Protein 7Q3E (pdb70)

Radius of gyration: 43.17 Å; Cα contacts (8 Å, |Δi|>4): 3413; chains: 4; bounding box: 72×128×120 Å

GO terms:
  GO:0035091 phosphatidylinositol binding (F, IDA)
  GO:0097541 axonemal basal plate (C, IDA)
  GO:0048568 embryonic organ development (P, IGI)
  GO:0001822 kidney development (P, IMP)
  GO:0002093 auditory receptor cell morphogenesis (P, IMP)
  GO:0042733 embryonic digit morphogenesis (P, IMP)
  GO:0043010 camera-type eye development (P, IMP)
  GO:0043587 tongue morphogenesis (P, IMP)
  GO:0044782 cilium organization (P, IMP)
  GO:0045184 establishment of protein localization (P, IMP)
  GO:0010762 regulation of fibroblast migration (P, IMP)
  GO:2000114 regulation of establishment of cell polarity (P, IMP)
  GO:1900027 regulation of ruffle assembly (P, IMP)
  GO:0051893 regulation of focal adhesion assembly (P, IMP)
  GO:0055123 digestive system development (P, IMP)
  GO:0060021 roof of mouth development (P, IMP)
  GO:0060271 cilium assembly (P, IMP)
  GO:0060541 respiratory system development (P, IMP)
  GO:0090521 podocyte cell migration (P, IMP)
  GO:0007224 smoothened signaling pathway (P, IMP)

Nearest PDB structures (foldseek):
  7q3e-assembly1_B  TM=1.002E+00  e=2.817E-100  Mus musculus
  7q3d-assembly1_B  TM=9.525E-01  e=1.010E-63  Homo sapiens
  8u62-assembly1_A  TM=1.882E-01  e=1.175E-03  Pseudomonas syringae pv. tomato str. DC3000
  9euy-assembly1_B  TM=1.742E-01  e=2.517E-03  Pseudomonas aeruginosa
  8upk-assembly1_A  TM=1.460E-01  e=3.489E-03  Stigmatella aurantiaca

B-factor: mean 104.73, std 46.77, range [31.09, 475.17]

InterPro domains:
  IPR015943 WD40/YVTN repeat-like-containing domain superfamily [G3DSA:2.130.10.10] (225-382)
  IPR024511 WD repeat-containing and planar cell polarity effector protein Fritz [PF11768] (48-591)
  IPR024511 WD repeat-containing and planar cell polarity effector protein Fritz [PTHR13667] (1-722)
  IPR036322 WD40-repeat-containing domain superfamily [SSF50978] (294-412)

Secondary structure (DSSP, 8-state):
-EEEEEEEE----GGG---TT-TTEEE-B----TTHHHHHHHHHHTT---BPPEETTEEHHHHHHHHHHHHHHS-EEEEEEEETTEEEEEEGGG-EEEEEEETTEEEEEEEE-GGGGTS--S--S-EE--SSEEEE--SSSSEEEEEEE---TTSEEEEEEE---SPPSS---EEEESSTTS-EEEE----TTT--EEEEEEETTEEEEEEEE--SS-EEEEEE-SSSTTEEEEEEEEE-TTS-EEEEEEEEEEETTEEEEEEEEEEE-SS-EEEEEE-TTS-EEEEEETTSEEEEEETTSS-EEEEE-SS---EEEE-TTSSEEEEE-TTSEEEEEETT--EEEEEE--SS---BSSEEHHHHH---S-EEEEEE------EEEEEETT--EEEEEEP--TTTTT---HHHHHHHHHHTT-HHHHHHHHHHS-TTT-HHHHHHHHHHHHHHHHTSPP-HHHHHHHHHHHHHHHS-S-GGGGGTHHHHHHHHHHHHHHHHHHHHTTT--HHHHHHHHHH--TTGGGHHHHTGGGTS--SSTTHHHHHHHH-/-GGGGB-TTS-EEEEEE--GGGTTS--EEEEEE----TT---TTTTEEEEE--SHHHHHHHTTTHHHHHHHHHHHHHHSS-EEEEEEEETTEEEEEEEEEETTEEEEEEEETTT--HHHHHHHHHHHHHHHHHHHSSHHHHHTTSTTHHHHHHHHHHHHHHHHSTT---HHHHHHHHHHHHTTSSSEEB----HHHHHHHHHHHHHHHHT--GGG-HHHHT---S-EEEEEEEEETTEEEEE-S-HHHHHHHHHHHHHTTHHHHHTTS-EEEEEEEEEE--S-----EEEEEEEETTEEEEEEEESSTTSPP--S-----HHHHHHHHHHHHTTGGGHHHHHHHHHS-SSS----THHHH--HHHHHHT--SSSSS--EEEEEEEETTTTEEE---THHHHS---HHHHHHHHHHHHHHHHHHHHHHHHHHHHHHHHHHT--TT-S-SEEEEEEEEE----EEEEEEEEE-SSS-EEEEEEEETTS---HHHHHHHHHTT---/-EEEEEEEETTT--EEEEEEEETTEEE-----HHHHHHHHHHHHHHHTSS-EEEEEEESS-EEEEEEETTTEEEEEEE--TT--HHHHHHHHHHHHHHHHHHH-HHHHSS-S-HHHHHHHGGGGHHHHHHHHS--S--HHHH-SEEE---S-SSHHHHHHHHHHHHHT-S-EEEEETTEEEEE-HHHHTS-HHHHTHHHHHHHHSPP-SEEEEEEE-SSS-TTSEEEEEEEEEETTEEEEEEESS-S-GGGS-HHHHHHHHGGGHHHHHHHHHHTT-SS-TT----TTEEEEEEEETTTTEEEEES-S-TTSSSPHHHHHHHHHHHHHHHTTTT---EEEEEEEEETTTT--EEEEEEETTEEEEEEE-TTS-GGGHHHHHHHHHHHHTTT-/--TTGGGSHHHHHHHTTTEETTEE----TT--PPPPTT---EEEEEEEEEE--TTS-HHHHHHHHHTPPPP-S-PPP-SEEEEEEEEEEE-TTT-SEEEEEEEEEE--HHHHHH-TTHHHHTTSS--EEEEEEETT-HHHHHTHHHHHHHTSTT-SS-EEEEEEE-TT-GGG--S-HHHHHHHHHHH----EEE------TTHHHHHHHHHHHHHHHHHHHHHHH-

Foldseek 3Di:
DFFEWAWEWEAADPQQCFCLVALRYDYEHAVVCPNNVVSVVVCVVVPHHHHDDQDDVAGAVVLRVVVLVQLVVFWWADKDQLALFKIKTATQLGKIKIWGGDVFHTDGIDIQNPCNVQDPNAAFLHKDDDPFKIWTDHQQFQKIWIWGDPVRSPRIDTDMDGAQEAHRPRFNKYKDDLDHQQWIKIAGFDPSHQFGIFTWHHDPVGIDTLETHHDPAGFLDWDADPVHRQKIWTWGWDADPVRFIKTKIWIWGQDVNYTDTDDIDIDGDNATWQHWDAALVRQKIWTAHQQQKIKMDGNVDRDMAIDHDPASQNYKEAQNLRQKIWGAHQQQKIFIAGNLRDGHWYYRDDPDDDTHSIGHSCVRGVDPFTWDDWYQSDVVRQWIWTATRSDGTGIMGIDADVVVVRDDHLLVVLVVCLVVPVQVVLLSSLLVDDCVPCVVSNLSSLCSNLVSLLVDDDDPVSLVSLVSSLCSLLPPPDPCCVVCCVVRVPSSLVSLLSSLVSVVVVVPQPVNCVSCVSSLDLCSCVSQCVSCVVVVPNVCHCVSNVSSVVD/DQVVQQDPLQWGWDFFFCPPPCQVAAWKKFKFALDDDPVDPDPPNGTLAMDDPGPNHPVVVVVCVVVSCCQVVVCVVPVDGDFKDWDADPNFIKIKGWDDDPRMIIIIIGTCVQDPPLLVSLVVVLVLLLCCFFQNHNCRQRNVPVNRVVVRVLVVLVSCCSRPNLPCVQSVLCSLQCSFQLSDLFFAAADDDVVVQVVVAVLQCCLQVVPPVVPDCVVVVFFAFWHWQWKWKDALRHTYYTPHASQVVSSVVSNCVSVVVNPVLNPGFIQKIWTKGWTQGPDPVRTKMWIWIDGNRMIMIIIIHGDDSGHHDDRRHHDDVSSVVSVVVSVVVCPVVVVVVVVSLVDPSAADAAAPVVVQVVVVVNVLRALADDPDRFFHWKWKWQNNRRYIYTRHCVLVVHPCQLFRVVLSSVQSVVVSVVVVLVVQLVVVVVVVVVVVCDPPDPRNDFKDKDWDDDHSAIKIWMKGWDPPPRTIIIITIGGPVGDDDPVSSCCSRCPPDDD/DKKKKWKDWLVVLHTLDMWMADPQHTDDDDDDPVVSSCVNVVQVVCVVDVHGDAWDDDPQKIKGWDDDANTMIMMMIDRDPLDDSLQVVLLVLLLVLLVLFQPFPVCRPPDDDSVVSSVRVVVSRLLNSNSSGADPDCCSRQLFQEAAEAPDPPLVAVLQCVVCVVFVHQWKFKAQQLHTHYIGPVNQVAGSSQNSVVSSVVNSDDDDQKDKHFTQRPPDGSPDGWIWIWGCPDVRMIMIDGGHPDDDPVVCDPVVVCVRPVVVVVSVVVCNVRNQPRDDPPQDADQFFQWKWKDQQVSRHIYTHRPSHCPDDDHRSVQVVVVSSVVSVCCVPQHVVHRAKDKDADDDPQDKIKIKGDDPRMIMITIGHSPDDPVCRVVNNVVSVVSCVVRD/DDPPPLVDPVNVVVVVQQDDPLAGDFADPPGDGDDDPVDDAAEDEAQEEEDFDQPLCSVLLVCLLQLHFGDDDRDFAQAWDWGWHWDWDQDPVPRGIHIYIYIYIYGTPVNCVVDVVRLVVSVVPHQEYEQEDEQLDVVRVVCRVVCVCPSCPPDPLHYYAYEYEPVVVVVRGPDDVVVVVVVCVVVVHPYYYDYSDRPDRCVSVVRNVNVNVSVCVVVVVSVVVD

Solvent-accessible surface area: 66664 Å² total; per-residue (Å²): 25,11,14,0,0,0,0,3,2,4,2,26,77,93,80,8,110,19,60,16,72,33,6,0,0,11,16,8,48,57,215,155,136,61,29,45,105,15,6,53,87,0,0,98,28,8,94,38,36,19,54,4,144,49,156,197,119,72,91,22,40,61,27,1,82,60,1,9,90,21,9,90,91,18,81,22,36,24,12,79,10,104,27,48,111,55,1,30,0,6,1,11,78,3,14,11,0,30,0,35,10,64,39,23,14,2,88,71,11,57,15,2,112,28,5,56,73,102,20,71,94,48,84,15,38,24,3,14,13,18,84,30,3,1,0,6,0,0,39,60,28,32,50,2,4,14,2,41,42,129,120,94,2,117,73,33,99,72,39,111,45,84,4,29,21,20,82,57,178,96,14,74,5,58,15,18,44,28,58,38,82,94,12,0,0,1,18,2,55,100,143,115,81,137,1,0,0,0,0,0,6,46,65,191,74,6,9,98,21,71,12,51,19,149,5,107,88,36,11,43,39,10,48,26,2,112,173,98,48,135,18,1,20,1,6,1,23,4,76,22,140,105,162,99,34,33,0,2,23,2,51,6,52,20,40,211,80,98,0,80,50,82,47,67,49,117,13,101,12,154,19,121,1,37,8,17,12,61,8,56,84,41,48,21,15,2,5,0,0,84,52,20,4,2,6,2,32,8,72,97,42,73,48,56,53,132,16,101,7,109,5,77,0,32,29,23,9,20,10,47,48,4,0,1,4,0,2,0,0,64,78,0,37,0,2,0,4,0,9,15,5,23,86,7,50,1,8,13,3,31,36,40,54,51,60,101,101,29,9,28,0,91,152,58,0,77,13,112,28,51,4,69,36,19,52,12,2,42,108,89,14,38,13,0,0,1,21,2,59,94,5,18,2,0,0,0,22,6,19,20,0,0,21,17,71,3,85,13,19,26,22,15,9,0,7,6,4,1,5,57,64,47,10,114,52,0,4,30,0,2,129,12,5,36,17,51,106,53,8,90,62,0,30,21,0,1,4,19,0,0,3,14,3,19,30,55,165,15,48,102,96,76,17,54,13,1,85,38,0,6,23,17,2,65,78,54,104,93,99,101,6,111,89,23,44,149,106,7,83,100,26,0,17,40,22,1,15,12,2,0,15,33,2,2,64,72,75,80,34,110,70,0,48,107,27,0,77,88,23,34,17,88,11,0,7,16,14,16,36,21,13,4,97,87,86,59,87,81,80,4,20,102,35,0,146,138,71,2,128,128,98,164,16,106,134,35,43,99,213,76,4,39,0,84,41,76,85,93,104,75,158,48,0,59,98,36,8,1,1,0,2,2,0,22,31,120,118,98,90,148,37,102,149,140,74,21,29,20,59,16,40,30,8,128,17,140,6,1,91,69,0,23,41,0,45,25,0,1,36,51,0,1,62,20,1,48,96,53,36,66,28,56,0,10,3,2,10,0,58,1,104,72,65,67,0,22,0,0,1,15,54,54,97,78,38,0,1,1,0,0,0,0,24,125,63,0,45,36,44,22,0,45,21,20,0,83,26,0,1,50,2,0,53,0,7,27,14,79,5,38,50,0,4,60,84,112,126,9,32,102,80,2,47,104,7,0,22,28,6,0,18,68,13,7,72,65,31,136,111,120,52,62,118,27,52,24,16,5,36,14,0,14,56,27,6,54,1,8,57,9,3,10,8,53,53,118,8,17,30,65,6,27,54,18,5,6,47,2,6,0,6,73,6,106,116,11,5,25,48,165,103,123,78,51,27,56,10,17,9,57,0,0,1,2,3,4,30,15,6,0,0,0,2,3,0,28,75,67,1,4,39,10,1,2,9,3,0,44,9,40,14,3,13,69,48,2,47,130,71,126,6,26,32,0,0,1,5,17,44,2,80,18,163,57,181,90,65,76,11,1,0,1,0,2,3,33,101,16,10,4,1,0,0,0,2,6,0,5,11,10,1,27,104,20,115,46,97,42,33,17,23,51,59,4,1,57,47,2,85,48,12,2,103,125,10,76,60,6,40,82,103,4,66,108,25,0,84,56,22,14,2,0,24,26,8,0,0,16,132,76,57,118,168,140,86,66,111,85,33,10,39,2,4,16,23,85,116,20,0,0,1,2,4,0,0,0,0,26,58,16,2,0,5,6,7,0,7,76,14,11,96,88,6,123,34,28,74,6,3,48,65,2,14,106,22,0,0,88,19,0,5,38,0,10,36,49,0,46,85,1,61,129,62,89,130,125,119,65,126,82,100,107,130,78,2,16,20,20,25,1,16,6,5,0,4,2,22,72,11,83,120,37,28,3,28,0,10,1,12,1,6,67,54,140,11,36,6,0,3,0,1,0,8,27,32,68,10,29,22,2,10,0,10,3,0,8,34,0,5,9,8,3,8,17,74,68,5,32,0,2,0,0,2,7,101,62,31,59,29,2,7,7,14,4,2,57,53,9,56,76,42,166,121,91,19,83,150,85,20,14,35,35,0,7,35,6,2,56,88,0,52,126,50,63,0,53,1,43,9,2,67,6,104,79,12,8,3,6,0,45,54,21,117,95,5,0,0,0,0,0,12,5,31,41,58,31,22,23,52,48,29,6,59,26,25,0,77,5,0,14,8,0,0,6,0,9,3,0,42,111,37,0,21,73,40,210,68,39,84,103,0,69,121,28,1,72,13,0,26,21,4,0,9,24,9,11,17,104,26,91,8,0,0,10,7,5,43,6,4,0,8,4,16,38,57,90,74,69,40,6,63,131,26,1,39,19,0,9,149,51,7,70,21,58,56,0,1,3,1,7,58,0,12,3,8,12,2,4,115,1,3,52,158,19,25,65,65,2,4,0,1,2,1,2,4,4,36,30,25,73,90,22,6,7,8,4,6,4,0,23,21,30,75,81,28,28,77,61,68,46,12,3,0,1,4,17,8,12,98,45,0,16,0,3,0,12,3,25,100,175,23,46,26,28,109,16,54,71,107,22,1,57,156,69,5,70,99,11,54,120,34,1,117,47,0,38,77,8,4,68,48,0,8,46,145,69,30,108,47,49,95,12,0,0,0,0,0,0,2,8,56,105,71,74,38,1,1,2,4,1,40,51,13,119,107,103,126,2,34,41,114,48,1,43,57,0,0,38,4,0,14,7,17,0,4,72,54,2,54,150,134,90,24,51,4,2,23,2,8,1,4,118,54,104,6,49,6,0,2,0,0,21,56,47,98,44,3,0,0,0,0,0,9,24,99,7,8,19,25,3,2,64,33,10,0,26,85,10,3,104,39,0,52,111,65,29,12,45,106,93,6,8,98,72,131,84,0,90,111,34,1,46,16,0,8,96,197,79,130,40,75,70,19,1,23,24,23,139,16,111,58,55,145,103,34,140,22,94,82,17,49,9,53,0,2,1,6,3,76,55,26,5,22,18,53,14,2,9,9,26,6,7,32,47,138,5,60,144,34,76,54,18,23,14,0,3,23,9,7,16,3,5,0,1,0,39,5,124,79,66,111,54,12,4,8,0,33,0,29,1,17,7,0,3,30,44,5,24,147,67,12,122,70,1,69,81,23,1,97,68,64,25,42,0,4,2,3,6,1,4,4,37,55,73,57,6,9,94,68,3,46,35,32,7,57,158,27,4,26,149,48,126,86,30,13,69,3,2,8,0,2,91,43,68,84,145,167,102,40,64,1,51,64,193,45,9,49,56,24,96,135,75,91,139,26,38,45,35,114,6,113,25,81,91,215,87,12,89,35,17,16,69,101,1,1,125,13,0,16,15,9,0,51,52,5,16,81,70,72,113,98,120

Structure (mmCIF, N/CA/C/O backbone):
data_7Q3E
#
_entry.id   7Q3E
#
loop_
_entity.id
_entity.type
_entity.pdbx_description
1 polymer 'WD repeat-containing and planar cell polarity effector protein fritz homolog'
2 polymer 'Protein inturned'
3 polymer 'Protein fuzzy homolog'
4 polymer 'Ciliogenesis and planar polarity effector 2'
5 non-polymer "GUANOSINE-5'-TRIPHOSPHATE"
#
loop_
_atom_site.group_PDB
_atom_site.id
_atom_site.type_symbol
_atom_site.label_atom_id
_atom_site.label_alt_id
_atom_site.label_comp_id
_atom_site.label_asym_id
_atom_site.label_entity_id
_atom_site.label_seq_id
_atom_site.pdbx_PDB_ins_code
_atom_site.Cartn_x
_atom_site.Cartn_y
_atom_site.Cartn_z
_atom_site.occupancy
_atom_site.B_iso_or_equiv
_atom_site.auth_seq_id
_atom_site.auth_comp_id
_atom_site.auth_asym_id
_atom_site.auth_atom_id
_atom_site.pdbx_PDB_model_num
ATOM 1 N N . SER A 1 46 ? 138.06200 105.61900 152.08200 1.000 50.79000 2 SER A N 1
ATOM 2 C CA . SER A 1 46 ? 136.88900 105.37600 152.90800 1.000 50.41000 2 SER A CA 1
ATOM 3 C C . SER A 1 46 ? 136.90300 106.28600 154.13900 1.000 53.82000 2 SER A C 1
ATOM 4 O O . SER A 1 46 ? 137.90600 106.36400 154.86400 1.000 55.58000 2 SER A O 1
ATOM 12 N N . PHE A 1 47 ? 135.77600 106.97200 154.36800 1.000 54.86000 3 PHE A N 1
ATOM 13 C CA . PHE A 1 47 ? 135.63100 107.93100 155.45600 1.000 55.41000 3 PHE A CA 1
ATOM 14 C C . PHE A 1 47 ? 134.17800 108.02400 155.89600 1.000 54.72000 3 PHE A C 1
ATOM 15 O O . PHE A 1 47 ? 133.27700 107.57700 155.18500 1.000 54.16000 3 PHE A O 1
ATOM 32 N N . CYS A 1 48 ? 133.95900 108.55900 157.09100 1.000 56.00000 4 CYS A N 1
ATOM 33 C CA . CYS A 1 48 ? 132.61000 108.85000 157.56200 1.000 54.05000 4 CYS A CA 1
ATOM 34 C C . CYS A 1 48 ? 132.28300 110.32800 157.42600 1.000 51.49000 4 CYS A C 1
ATOM 35 O O . CYS A 1 48 ? 133.10100 111.18800 157.75100 1.000 52.90000 4 CYS A O 1
ATOM 43 N N . LEU A 1 49 ? 131.07500 110.61600 156.96300 1.000 56.04000 5 LEU A N 1
ATOM 44 C CA . LEU A 1 49 ? 130.62500 111.98700 156.76900 1.000 51.04000 5 LEU A CA 1
ATOM 45 C C . LEU A 1 49 ? 129.65600 112.37000 157.87900 1.000 49.17000 5 LEU A C 1
ATOM 46 O O . LEU A 1 49 ? 128.72400 111.62100 158.17300 1.000 53.83000 5 LEU A O 1
ATOM 62 N N . THR A 1 50 ? 129.92100 113.48700 158.54500 1.000 50.79000 6 THR A N 1
ATOM 63 C CA . THR A 1 50 ? 129.12800 113.88500 159.70500 1.000 50.89000 6 THR A CA 1
ATOM 64 C C . THR A 1 50 ? 128.73700 115.36600 159.69800 1.000 47.70000 6 THR A C 1
ATOM 65 O O . THR A 1 50 ? 129.29100 116.16200 158.94200 1.000 49.25000 6 THR A O 1
ATOM 76 N N . GLU A 1 51 ? 127.77700 115.72600 160.54800 1.000 44.77000 7 GLU A N 1
ATOM 77 C CA . GLU A 1 51 ? 127.49800 117.13100 160.85100 1.000 44.89000 7 GLU A CA 1
ATOM 78 C C . GLU A 1 51 ? 127.23700 117.28400 162.34200 1.000 47.36000 7 GLU A C 1
ATOM 79 O O . GLU A 1 51 ? 126.74600 116.36300 162.98900 1.000 49.81000 7 GLU A O 1
ATOM 91 N N . LEU A 1 52 ? 127.55800 118.44200 162.89300 1.000 41.88000 8 LEU A N 1
ATOM 92 C CA . LEU A 1 52 ? 127.47000 118.63500 164.33200 1.000 39.60000 8 LEU A CA 1
ATOM 93 C C . LEU A 1 52 ? 126.43500 119.66000 164.75300 1.000 46.36000 8 LEU A C 1
ATOM 94 O O . LEU A 1 52 ? 126.44500 120.79400 164.28300 1.000 45.56000 8 LEU A O 1
ATOM 110 N N . HIS A 1 53 ? 125.60300 119.28500 165.71700 1.000 46.30000 9 HIS A N 1
ATOM 111 C CA . HIS A 1 53 ? 124.61100 120.19700 166.26800 1.000 46.82000 9 HIS A CA 1
ATOM 112 C C . HIS A 1 53 ? 124.90400 120.55400 167.71600 1.000 45.23000 9 HIS A C 1
ATOM 113 O O . HIS A 1 53 ? 124.89000 119.69500 168.59600 1.000 45.56000 9 HIS A O 1
ATOM 127 N N . LEU A 1 54 ? 125.13100 121.83300 167.97000 1.000 43.14000 10 LEU A N 1
ATOM 128 C CA . LEU A 1 54 ? 125.39200 122.30500 169.32200 1.000 42.09000 10 LEU A CA 1
ATOM 129 C C . LEU A 1 54 ? 124.17200 123.00000 169.89700 1.000 47.45000 10 LEU A C 1
ATOM 130 O O . LEU A 1 54 ? 123.69300 123.99700 169.35800 1.000 48.77000 10 LEU A O 1
ATOM 146 N N . TRP A 1 55 ? 123.66400 122.47500 170.99800 1.000 45.64000 11 TRP A N 1
ATOM 147 C CA . TRP A 1 55 ? 122.44500 123.00300 171.58300 1.000 43.83000 11 TRP A CA 1
ATOM 148 C C . TRP A 1 55 ? 122.74500 124.15400 172.51300 1.000 45.70000 11 TRP A C 1
ATOM 149 O O . TRP A 1 55 ? 122.61700 124.02600 173.72900 1.000 46.52000 11 TRP A O 1
ATOM 170 N N . SER A 1 56 ? 123.11300 125.28500 171.94200 1.000 43.73000 12 SER A N 1
ATOM 171 C CA . SER A 1 56 ? 123.42500 126.45000 172.74800 1.000 51.72000 12 SER A CA 1
ATOM 172 C C . SER A 1 56 ? 123.14100 127.73300 171.99700 1.000 54.70000 12 SER A C 1
ATOM 173 O O . SER A 1 56 ? 123.00400 127.73400 170.77400 1.000 56.85000 12 SER A O 1
ATOM 181 N N . LEU A 1 57 ? 122.98000 128.81500 172.75300 1.000 55.75000 13 LEU A N 1
ATOM 182 C CA . LEU A 1 57 ? 122.75100 130.14100 172.19900 1.000 60.06000 13 LEU A CA 1
ATOM 183 C C . LEU A 1 57 ? 123.99100 131.02300 172.26400 1.000 62.02000 13 LEU A C 1
ATOM 184 O O . LEU A 1 57 ? 123.93100 132.20700 171.93600 1.000 61.30000 13 LEU A O 1
ATOM 200 N N . LYS A 1 58 ? 125.09100 130.47800 172.76300 1.000 62.77000 14 LYS A N 1
ATOM 201 C CA . LYS A 1 58 ? 126.27200 131.29600 173.00300 1.000 64.94000 14 LYS A CA 1
ATOM 202 C C . LYS A 1 58 ? 126.93200 131.75400 171.71100 1.000 66.44000 14 LYS A C 1
ATOM 203 O O . LYS A 1 58 ? 127.22500 130.95300 170.82700 1.000 68.42000 14 LYS A O 1
ATOM 222 N N . SER A 1 59 ? 127.32000 133.02200 171.68900 1.000 68.43000 15 SER A N 1
ATOM 223 C CA . SER A 1 59 ? 128.00600 133.63500 170.55700 1.000 70.82000 15 SER A CA 1
ATOM 224 C C . SER A 1 59 ? 129.49800 133.35000 170.59500 1.000 70.39000 15 SER A C 1
ATOM 225 O O . SER A 1 59 ? 130.21600 133.56600 169.61700 1.000 73.90000 15 SER A O 1
ATOM 233 N N . THR A 1 60 ? 129.93500 132.77700 171.70100 1.000 67.32000 16 THR A N 1
ATOM 234 C CA . THR A 1 60 ? 131.34000 132.60800 172.02500 1.000 70.03000 16 THR A CA 1
ATOM 235 C C . THR A 1 60 ? 131.97700 131.49300 171.21900 1.000 71.86000 16 THR A C 1
ATOM 236 O O . THR A 1 60 ? 133.18600 131.29200 171.28200 1.000 73.76000 16 THR A O 1
ATOM 247 N N . LEU A 1 61 ? 131.15200 130.71800 170.53300 1.000 67.97000 17 LEU A N 1
ATOM 248 C CA . LEU A 1 61 ? 131.63500 129.59700 169.74600 1.000 67.15000 17 LEU A CA 1
ATOM 249 C C . LEU A 1 61 ? 132.32300 130.06800 168.46700 1.000 68.73000 17 LEU A C 1
ATOM 250 O O . LEU A 1 61 ? 133.09600 129.32700 167.86600 1.000 69.42000 17 LEU A O 1
ATOM 266 N N . HIS A 1 62 ? 131.98100 131.25900 167.99200 1.000 70.89000 18 HIS A N 1
ATOM 267 C CA . HIS A 1 62 ? 132.65700 131.80200 166.81900 1.000 74.41000 18 HIS A CA 1
ATOM 268 C C . HIS A 1 62 ? 132.66700 130.83200 165.64100 1.000 73.58000 18 HIS A C 1
ATOM 269 O O . HIS A 1 62 ? 133.69600 130.63500 164.99800 1.000 74.03000 18 HIS A O 1
ATOM 283 N N . ILE A 1 63 ? 131.52300 130.22000 165.37500 1.000 73.02000 19 ILE A N 1
ATOM 284 C CA . ILE A 1 63 ? 131.39300 129.30100 164.25100 1.000 71.44000 19 ILE A CA 1
ATOM 285 C C . ILE A 1 63 ? 131.35900 130.08500 162.95000 1.000 78.12000 19 ILE A C 1
ATOM 286 O O . ILE A 1 63 ? 130.61400 131.05300 162.82800 1.000 80.21000 19 ILE A O 1
ATOM 302 N N . ALA A 1 64 ? 132.15900 129.66900 161.97200 1.000 74.37000 20 ALA A N 1
ATOM 303 C CA . ALA A 1 64 ? 132.17200 130.36400 160.69200 1.000 74.27000 20 ALA A CA 1
ATOM 304 C C . ALA A 1 64 ? 130.80200 130.26300 160.04500 1.000 73.79000 20 ALA A C 1
ATOM 305 O O . ALA A 1 64 ? 130.20600 129.18900 159.99400 1.000 72.39000 20 ALA A O 1
ATOM 312 N N . ASP A 1 65 ? 130.35100 131.35100 159.44100 1.000 76.33000 21 ASP A N 1
ATOM 313 C CA . ASP A 1 65 ? 128.99300 131.39700 158.92300 1.000 76.30000 21 ASP A CA 1
ATOM 314 C C . ASP A 1 65 ? 128.86600 130.78600 157.54200 1.000 73.52000 21 ASP A C 1
ATOM 315 O O . ASP A 1 65 ? 127.76100 130.63100 157.02700 1.000 75.25000 21 ASP A O 1
ATOM 324 N N . ARG A 1 66 ? 129.98900 130.38300 156.97300 1.000 69.99000 22 ARG A N 1
ATOM 325 C CA . ARG A 1 66 ? 129.98400 129.69600 155.69500 1.000 72.02000 22 ARG A CA 1
ATOM 326 C C . ARG A 1 66 ? 130.17300 128.19700 155.88900 1.000 69.49000 22 ARG A C 1
ATOM 327 O O . ARG A 1 66 ? 130.26700 127.44300 154.92300 1.000 67.71000 22 ARG A O 1
ATOM 348 N N . ASP A 1 67 ? 130.27600 127.77600 157.14400 1.000 68.26000 23 ASP A N 1
ATOM 349 C CA . ASP A 1 67 ? 130.48800 126.37300 157.46300 1.000 62.20000 23 ASP A CA 1
ATOM 350 C C . ASP A 1 67 ? 129.16100 125.66400 157.70500 1.000 61.58000 23 ASP A C 1
ATOM 351 O O . ASP A 1 67 ? 128.47400 125.92000 158.69500 1.000 59.41000 23 ASP A O 1
ATOM 360 N N . ILE A 1 68 ? 128.76700 124.81300 156.76800 1.000 60.46000 24 ILE A N 1
ATOM 361 C CA . ILE A 1 68 ? 127.46400 124.15900 156.82100 1.000 57.65000 24 ILE A CA 1
ATOM 362 C C . ILE A 1 68 ? 127.48900 122.92100 157.70200 1.000 53.67000 24 ILE A C 1
ATOM 363 O O . ILE A 1 68 ? 126.47200 122.24600 157.85900 1.000 52.49000 24 ILE A O 1
ATOM 379 N N . GLY A 1 69 ? 128.68500 122.51900 158.11700 1.000 53.85000 25 GLY A N 1
ATOM 380 C CA . GLY A 1 69 ? 128.84600 121.30400 158.89900 1.000 51.55000 25 GLY A CA 1
ATOM 381 C C . GLY A 1 69 ? 128.48000 121.45000 160.37900 1.000 52.68000 25 GLY A C 1
ATOM 382 O O . GLY A 1 69 ? 128.28400 120.44600 161.06000 1.000 51.59000 25 GLY A O 1
ATOM 386 N N . VAL A 1 70 ? 128.39800 122.68000 160.88700 1.000 51.53000 26 VAL A N 1
ATOM 387 C CA . VAL A 1 70 ? 128.11000 122.88800 162.30900 1.000 43.37000 26 VAL A CA 1
ATOM 388 C C . VAL A 1 70 ? 126.92100 123.82000 162.52300 1.000 49.87000 26 VAL A C 1
ATOM 389 O O . VAL A 1 70 ? 126.88300 124.92200 161.97900 1.000 51.96000 26 VAL A O 1
ATOM 402 N N . TYR A 1 71 ? 125.99300 123.42200 163.38500 1.000 46.96000 27 TYR A N 1
ATOM 403 C CA . TYR A 1 71 ? 124.80200 124.22300 163.64200 1.000 46.67000 27 TYR A CA 1
ATOM 404 C C . TYR A 1 71 ? 124.68900 124.69400 165.08400 1.000 46.73000 27 TYR A C 1
ATOM 405 O O . TYR A 1 71 ? 125.09700 124.00300 166.01600 1.000 48.67000 27 TYR A O 1
ATOM 423 N N . GLN A 1 72 ? 124.12100 125.88400 165.24900 1.000 44.82000 28 GLN A N 1
ATOM 424 C CA . GLN A 1 72 ? 123.92700 126.51200 166.55000 1.000 43.74000 28 GLN A CA 1
ATOM 425 C C . GLN A 1 72 ? 122.52000 127.08900 166.64100 1.000 53.43000 28 GLN A C 1
ATOM 426 O O . GLN A 1 72 ? 121.93000 127.42800 165.61800 1.000 57.64000 28 GLN A O 1
ATOM 440 N N . TYR A 1 73 ? 121.94700 127.11500 167.84100 1.000 54.55000 29 TYR A N 1
ATOM 441 C CA . TYR A 1 73 ? 120.64400 127.74000 168.05700 1.000 53.22000 29 TYR A CA 1
ATOM 442 C C . TYR A 1 73 ? 120.78000 129.24100 168.27600 1.000 57.24000 29 TYR A C 1
ATOM 443 O O . TYR A 1 73 ? 121.81900 129.72200 168.73200 1.000 60.33000 29 TYR A O 1
ATOM 461 N N . TYR A 1 74 ? 119.74300 129.99200 167.91300 1.000 59.56000 30 TYR A N 1
ATOM 462 C CA . TYR A 1 74 ? 119.79700 131.44200 168.03300 1.000 65.56000 30 TYR A CA 1
ATOM 463 C C . TYR A 1 74 ? 118.69100 132.05600 168.87900 1.000 68.50000 30 TYR A C 1
ATOM 464 O O . TYR A 1 74 ? 117.59200 131.51500 169.00500 1.000 72.52000 30 TYR A O 1
ATOM 482 N N . ASP A 1 75 ? 119.02300 133.17800 169.50500 1.000 75.02000 31 ASP A N 1
ATOM 483 C CA . ASP A 1 75 ? 118.05200 134.02500 170.18200 1.000 82.46000 31 ASP A CA 1
ATOM 484 C C . ASP A 1 75 ? 117.51900 135.03200 169.16000 1.000 87.16000 31 ASP A C 1
ATOM 485 O O . ASP A 1 75 ? 117.92600 134.99500 167.99700 1.000 83.94000 31 ASP A O 1
ATOM 494 N N . LYS A 1 76 ? 116.60200 135.91100 169.57700 1.000 93.90000 32 LYS A N 1
ATOM 495 C CA . LYS A 1 76 ? 116.05400 136.96800 168.72400 1.000 98.41000 32 LYS A CA 1
ATOM 496 C C . LYS A 1 76 ? 117.16500 137.88200 168.19200 1.000 93.90000 32 LYS A 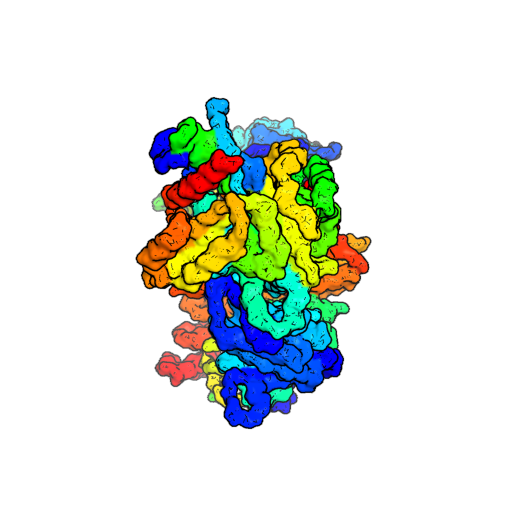C 1
ATOM 497 O O . LYS A 1 76 ? 117.84200 138.57800 168.95300 1.000 92.08000 32 LYS A O 1
ATOM 516 N N . GLU A 1 85 ? 131.56800 138.21900 159.84900 1.000 105.52000 41 GLU A N 1
ATOM 517 C CA . GLU A 1 85 ? 131.18500 137.24500 160.87000 1.000 108.20000 41 GLU A CA 1
ATOM 518 C C . GLU A 1 85 ? 129.78500 136.67300 160.60200 1.000 104.36000 41 GLU A C 1
ATOM 519 O O . GLU A 1 85 ? 129.55200 135.47500 160.77900 1.000 99.29000 41 GLU A O 1
ATOM 531 N N . HIS A 1 86 ? 128.84700 137.54800 160.22800 1.000 106.05000 42 HIS A N 1
ATOM 532 C CA . HIS A 1 86 ? 127.46000 137.19100 159.93500 1.000 104.34000 42 HIS A CA 1
ATOM 533 C C . HIS A 1 86 ? 127.11800 137.32300 158.45200 1.000 102.12000 42 HIS A C 1
ATOM 534 O O . HIS A 1 86 ? 125.96000 137.17200 158.06100 1.000 95.98000 42 HIS A O 1
ATOM 548 N N . GLY A 1 87 ? 128.11800 137.57200 157.61600 1.000 99.07000 43 GLY A N 1
ATOM 549 C CA . GLY A 1 87 ? 127.85000 137.92500 156.22300 1.000 91.04000 43 GLY A CA 1
ATOM 550 C C . GLY A 1 87 ? 127.23100 136.79600 155.40700 1.000 84.14000 43 GLY A C 1
ATOM 551 O O . GLY A 1 87 ? 126.49000 137.04900 154.45600 1.000 83.61000 43 GLY A O 1
ATOM 555 N N . ASN A 1 88 ? 127.49400 135.55600 155.79100 1.000 80.80000 44 ASN A N 1
ATOM 556 C CA . ASN A 1 88 ? 126.92300 134.41700 155.09400 1.000 76.69000 44 ASN A CA 1
ATOM 557 C C . ASN A 1 88 ? 125.89500 133.71500 155.95700 1.000 79.88000 44 ASN A C 1
ATOM 558 O O . ASN A 1 88 ? 125.43300 132.62200 155.62300 1.000 79.99000 44 ASN A O 1
ATOM 569 N N . LEU A 1 89 ? 125.51800 134.34200 157.06400 1.000 72.12000 45 LEU A N 1
ATOM 570 C CA . LEU A 1 89 ? 124.67400 133.66100 158.02600 1.000 76.87000 45 LEU A CA 1
ATOM 571 C C . LEU A 1 89 ? 123.28400 133.43100 157.47900 1.000 77.01000 45 LEU A C 1
ATOM 572 O O . LEU A 1 89 ? 122.65100 132.42200 157.78600 1.000 71.92000 45 LEU A O 1
ATOM 588 N N . GLU A 1 90 ? 122.80600 134.35300 156.65500 1.000 76.24000 46 GLU A N 1
ATOM 589 C CA . GLU A 1 90 ? 121.48200 134.20200 156.08400 1.000 77.58000 46 GLU A CA 1
ATOM 590 C C . GLU A 1 90 ? 121.43000 133.00400 155.15400 1.000 66.27000 46 GLU A C 1
ATOM 591 O O . GLU A 1 90 ? 120.41700 132.31500 155.07900 1.000 67.86000 46 GLU A O 1
ATOM 603 N N . GLU A 1 91 ? 122.51500 132.75700 154.42800 1.000 75.79000 47 GLU A N 1
ATOM 604 C CA . GLU A 1 91 ? 122.51700 131.65000 153.48300 1.000 71.41000 47 GLU A CA 1
ATOM 605 C C . GLU A 1 91 ? 122.47800 130.33800 154.23400 1.000 67.88000 47 GLU A C 1
ATOM 606 O O . GLU A 1 91 ? 121.77800 129.40000 153.84200 1.000 71.65000 47 GLU A O 1
ATOM 618 N N . LYS A 1 92 ? 123.17800 130.30100 155.35700 1.000 66.35000 48 LYS A N 1
ATOM 619 C CA . LYS A 1 92 ? 123.17200 129.13100 156.20800 1.000 69.36000 48 LYS A CA 1
ATOM 620 C C . LYS A 1 92 ? 121.80600 128.95200 156.85000 1.000 74.56000 48 LYS A C 1
ATOM 621 O O . LYS A 1 92 ? 121.31800 127.82900 156.98500 1.000 67.36000 48 LYS A O 1
ATOM 640 N N . GLN A 1 93 ? 121.16200 130.06800 157.18400 1.000 73.11000 49 GLN A N 1
ATOM 641 C CA . GLN A 1 93 ? 119.83200 130.02000 157.76400 1.000 73.01000 49 GLN A CA 1
ATOM 642 C C . GLN A 1 93 ? 118.80800 129.51900 156.77400 1.000 69.74000 49 GLN A C 1
ATOM 643 O O . GLN A 1 93 ? 117.90600 128.77300 157.14200 1.000 68.32000 49 GLN A O 1
ATOM 657 N N . ARG A 1 94 ? 118.95700 129.89400 155.50900 1.000 72.31000 50 ARG A N 1
ATOM 658 C CA . ARG A 1 94 ? 117.99600 129.45800 154.51400 1.000 70.51000 50 ARG A CA 1
ATOM 659 C C . ARG A 1 94 ? 118.07700 127.96100 154.33300 1.000 66.13000 50 ARG A C 1
ATOM 660 O O . ARG A 1 94 ? 117.05400 127.29000 154.19900 1.000 68.42000 50 ARG A O 1
ATOM 681 N N . LEU A 1 95 ? 119.28600 127.42000 154.39600 1.000 65.27000 51 LEU A N 1
ATOM 682 C CA . LEU A 1 95 ? 119.42900 125.98200 154.30900 1.000 67.28000 51 LEU A CA 1
ATOM 683 C C . LEU A 1 95 ? 118.85100 125.32300 155.54700 1.000 74.23000 51 LEU A C 1
ATOM 684 O O . LEU A 1 95 ? 118.16100 124.30700 155.45600 1.000 72.04000 51 LEU A O 1
ATOM 700 N N . ALA A 1 96 ? 119.10100 125.91600 156.70700 1.000 68.46000 52 ALA A N 1
ATOM 701 C CA . ALA A 1 96 ? 118.61400 125.32600 157.93700 1.000 67.61000 52 ALA A CA 1
ATOM 702 C C . ALA A 1 96 ? 117.09800 125.32500 157.99100 1.000 68.66000 52 ALA A C 1
ATOM 703 O O . ALA A 1 96 ? 116.49100 124.35800 158.44600 1.000 69.43000 52 ALA A O 1
ATOM 710 N N . GLU A 1 97 ? 116.48000 126.37200 157.45700 1.000 71.95000 53 GLU A N 1
ATOM 711 C CA . GLU A 1 97 ? 115.02900 126.45500 157.46300 1.000 72.11000 53 GLU A CA 1
ATOM 712 C C . GLU A 1 97 ? 114.42500 125.54600 156.41100 1.000 72.74000 53 GLU A C 1
ATOM 713 O O . GLU A 1 97 ? 113.40600 124.90000 156.64700 1.000 73.40000 53 GLU A O 1
ATOM 725 N N . SER A 1 98 ? 115.13700 125.37600 155.30800 1.000 72.61000 54 SER A N 1
ATOM 726 C CA . SER A 1 98 ? 114.67900 124.51800 154.23000 1.000 71.15000 54 SER A CA 1
ATOM 727 C C . SER A 1 98 ? 114.61700 123.07500 154.69600 1.000 70.42000 54 SER A C 1
ATOM 728 O O . SER A 1 98 ? 113.73900 122.31300 154.29400 1.000 71.78000 54 SER A O 1
ATOM 736 N N . ARG A 1 99 ? 115.48400 122.74700 155.64200 1.000 71.25000 55 ARG A N 1
ATOM 737 C CA . ARG A 1 99 ? 115.58300 121.40900 156.19800 1.000 73.86000 55 ARG A CA 1
ATOM 738 C C . ARG A 1 99 ? 114.74800 121.24400 157.46100 1.000 74.46000 55 ARG A C 1
ATOM 739 O O . ARG A 1 99 ? 114.78700 120.19800 158.10900 1.000 74.47000 55 ARG A O 1
ATOM 760 N N . ASP A 1 100 ? 114.00000 122.28700 157.80400 1.000 74.89000 56 ASP A N 1
ATOM 761 C CA . ASP A 1 100 ? 113.18600 122.34700 159.01100 1.000 77.10000 56 ASP A CA 1
ATOM 762 C C . ASP A 1 100 ? 113.99500 122.15500 160.28400 1.000 75.06000 56 ASP A C 1
ATOM 763 O O . ASP A 1 100 ? 113.54500 121.50500 161.22800 1.000 72.56000 56 ASP A O 1
ATOM 772 N N . TYR A 1 101 ? 115.18800 122.72700 160.31700 1.000 70.36000 57 TYR A N 1
ATOM 773 C CA . TYR A 1 101 ? 115.95400 122.77500 161.54300 1.000 64.51000 57 TYR A CA 1
ATOM 774 C C . TYR A 1 101 ? 115.40300 123.93400 162.35700 1.000 62.98000 57 TYR A C 1
ATOM 775 O O . TYR A 1 101 ? 114.84300 124.86600 161.78300 1.000 68.23000 57 TYR A O 1
ATOM 793 N N . PRO A 1 102 ? 115.46300 123.87900 163.67700 1.000 57.84000 58 PRO A N 1
ATOM 794 C CA . PRO A 1 102 ? 115.25700 125.00500 164.54600 1.000 61.77000 58 PRO A CA 1
ATOM 795 C C . PRO A 1 102 ? 116.35400 126.00800 164.26800 1.000 62.19000 58 PRO A C 1
ATOM 796 O O . PRO A 1 102 ? 117.48300 125.62700 163.97100 1.000 62.37000 58 PRO A O 1
ATOM 807 N N . TRP A 1 103 ? 116.03100 127.27800 164.37400 1.000 64.30000 59 TRP A N 1
ATOM 808 C CA . TRP A 1 103 ? 117.02300 128.31900 164.20800 1.000 62.76000 59 TRP A CA 1
ATOM 809 C C . TRP A 1 103 ? 116.87500 129.26400 165.37400 1.000 69.39000 59 TRP A C 1
ATOM 810 O O . TRP A 1 103 ? 117.46200 129.03200 166.43000 1.000 68.12000 59 TRP A O 1
ATOM 831 N N . THR A 1 104 ? 116.00200 130.25100 165.24800 1.000 68.34000 60 THR A N 1
ATOM 832 C CA . THR A 1 104 ? 115.62300 130.99200 166.43000 1.000 71.53000 60 THR A CA 1
ATOM 833 C C . THR A 1 104 ? 114.65800 130.11400 167.21000 1.000 71.56000 60 THR A C 1
ATOM 834 O O . THR A 1 104 ? 113.72100 129.56100 166.63500 1.000 75.03000 60 THR A O 1
ATOM 845 N N . LEU A 1 105 ? 114.90100 129.94700 168.50000 1.000 75.29000 61 LEU A N 1
ATOM 846 C CA . LEU A 1 105 ? 114.02700 129.09500 169.30000 1.000 80.11000 61 LEU A CA 1
ATOM 847 C C . LEU A 1 105 ? 112.78800 129.84900 169.74700 1.000 88.80000 61 LEU A C 1
ATOM 848 O O . LEU A 1 105 ? 112.84900 131.04200 170.04100 1.000 88.79000 61 LEU A O 1
ATOM 864 N N . LYS A 1 106 ? 111.66600 129.14400 169.80900 1.000 89.88000 62 LYS A N 1
ATOM 865 C CA . LYS A 1 106 ? 110.41700 129.74300 170.25100 1.000 96.29000 62 LYS A CA 1
ATOM 866 C C . LYS A 1 106 ? 110.27100 129.77300 171.76800 1.000 97.08000 62 LYS A C 1
ATOM 867 O O . LYS A 1 106 ? 110.68300 128.84700 172.47000 1.000 93.95000 62 LYS A O 1
ATOM 886 N N . ASN A 1 107 ? 109.62900 130.82400 172.25500 1.000 100.24000 63 ASN A N 1
ATOM 887 C CA . ASN A 1 107 ? 109.14300 130.88300 173.62400 1.000 101.22000 63 ASN A CA 1
ATOM 888 C C . ASN A 1 107 ? 107.62600 130.78700 173.65200 1.000 105.95000 63 ASN A C 1
ATOM 889 O O . ASN A 1 107 ? 106.93800 131.73500 173.27400 1.000 109.81000 63 ASN A O 1
ATOM 900 N N . ARG A 1 108 ? 107.09800 129.65200 174.09100 1.000 107.17000 64 ARG A N 1
ATOM 901 C CA . ARG A 1 108 ? 105.65400 129.48000 174.13800 1.000 114.06000 64 ARG A CA 1
ATOM 902 C C . ARG A 1 108 ? 105.23700 129.37200 175.58900 1.000 119.83000 64 ARG A C 1
ATOM 903 O O . ARG A 1 108 ? 105.97600 128.84300 176.41400 1.000 114.04000 64 ARG A O 1
ATOM 924 N N . ARG A 1 109 ? 104.05600 129.87000 175.91100 1.000 115.26000 65 ARG A N 1
ATOM 925 C CA . ARG A 1 109 ? 103.67400 129.95400 177.30800 1.000 118.98000 65 ARG A CA 1
ATOM 926 C C . ARG A 1 109 ? 103.87900 128.67400 178.13500 1.000 119.34000 65 ARG A C 1
ATOM 927 O O . ARG A 1 109 ? 104.45900 128.76400 179.21700 1.000 120.88000 65 ARG A O 1
ATOM 948 N N . PRO A 1 110 ? 103.37400 127.49300 177.72100 1.000 119.98000 66 PRO A N 1
ATOM 949 C CA . PRO A 1 110 ? 103.56800 126.23400 178.42500 1.000 120.90000 66 PRO A CA 1
ATOM 950 C C . PRO A 1 110 ? 104.99900 125.71100 178.36200 1.000 118.25000 66 PRO A C 1
ATOM 951 O O . PRO A 1 110 ? 105.39800 124.89000 179.18900 1.000 116.94000 66 PRO A O 1
ATOM 962 N N . GLU A 1 111 ? 105.74800 126.14100 177.35000 1.000 117.49000 67 GLU A N 1
ATOM 963 C CA . GLU A 1 111 ? 107.10600 125.66000 177.15200 1.000 113.35000 67 GLU A CA 1
ATOM 964 C C . GLU A 1 111 ? 108.03600 126.75100 176.64700 1.000 105.05000 67 GLU A C 1
ATOM 965 O O . GLU A 1 111 ? 108.23000 126.90700 175.43600 1.000 103.80000 67 GLU A O 1
ATOM 977 N N . LYS A 1 112 ? 108.73800 127.39900 177.55800 1.000 102.21000 68 LYS A N 1
ATOM 978 C CA . LYS A 1 112 ? 109.64400 128.45800 177.15200 1.000 96.22000 68 LYS A CA 1
ATOM 979 C C . LYS A 1 112 ? 110.99200 127.87200 176.78500 1.000 90.24000 68 LYS A C 1
ATOM 980 O O . LYS A 1 112 ? 111.95200 127.99300 177.54300 1.000 88.80000 68 LYS A O 1
ATOM 999 N N . LEU A 1 113 ? 111.07600 127.27200 175.60200 1.000 86.44000 69 LEU A N 1
ATOM 1000 C CA . LEU A 1 113 ? 112.27900 126.55200 175.21000 1.000 81.14000 69 LEU A CA 1
ATOM 1001 C C . LEU A 1 113 ? 113.49200 127.45200 175.12300 1.000 79.45000 69 LEU A C 1
ATOM 1002 O O . LEU A 1 113 ? 114.56500 127.10100 175.61400 1.000 78.79000 69 LEU A O 1
ATOM 1018 N N . ARG A 1 114 ? 113.32700 128.63700 174.57100 1.000 75.08000 70 ARG A N 1
ATOM 1019 C CA . ARG A 1 114 ? 114.49100 129.49300 174.43600 1.000 78.70000 70 ARG A CA 1
ATOM 1020 C C . ARG A 1 114 ? 115.01600 129.90700 175.80000 1.000 76.58000 70 ARG A C 1
ATOM 1021 O O . ARG A 1 114 ? 116.22500 129.93100 176.02800 1.000 82.92000 70 ARG A O 1
ATOM 1042 N N . ASP A 1 115 ? 114.10500 130.18700 176.72400 1.000 78.58000 71 ASP A N 1
ATOM 1043 C CA . ASP A 1 115 ? 114.51800 130.64900 178.04200 1.000 83.29000 71 ASP A CA 1
ATOM 1044 C C . ASP A 1 115 ? 114.98300 129.51300 178.94400 1.000 79.78000 71 ASP A C 1
ATOM 1045 O O . ASP A 1 115 ? 115.85800 129.70100 179.79300 1.000 83.39000 71 ASP A O 1
ATOM 1054 N N . SER A 1 116 ? 114.40700 128.33100 178.76800 1.000 74.70000 72 SER A N 1
ATOM 1055 C CA . SER A 1 116 ? 114.78800 127.19900 179.59600 1.000 72.78000 72 SER A CA 1
ATOM 1056 C C . SER A 1 116 ? 116.15700 126.68900 179.19400 1.000 73.87000 72 SER A C 1
ATOM 1057 O O . SER A 1 116 ? 116.93000 126.22100 180.03300 1.000 74.76000 72 SER A O 1
ATOM 1065 N N . LEU A 1 117 ? 116.50900 126.89700 177.93100 1.000 73.20000 73 LEU A N 1
ATOM 1066 C CA . LEU A 1 117 ? 117.83800 126.55000 177.46700 1.000 68.33000 73 LEU A CA 1
ATOM 1067 C C . LEU A 1 117 ? 118.86500 127.48600 178.08000 1.000 72.92000 73 LEU A C 1
ATOM 1068 O O . LEU A 1 117 ? 119.96000 127.05800 178.44200 1.000 76.25000 73 LEU A O 1
ATOM 1084 N N . LYS A 1 118 ? 118.49700 128.75600 178.24300 1.000 72.61000 74 LYS A N 1
ATOM 1085 C CA . LYS A 1 118 ? 119.41600 129.70600 178.84800 1.000 72.41000 74 LYS A CA 1
ATOM 1086 C C . LYS A 1 118 ? 119.74100 129.31100 180.27800 1.000 77.28000 74 LYS A C 1
ATOM 1087 O O . LYS A 1 118 ? 120.89600 129.39500 180.69500 1.000 82.55000 74 LYS A O 1
ATOM 1106 N N . GLU A 1 119 ? 118.74700 128.81600 181.01300 1.000 76.54000 75 GLU A N 1
ATOM 1107 C CA . GLU A 1 119 ? 119.01800 128.38300 182.37700 1.000 80.44000 75 GLU A CA 1
ATOM 1108 C C . GLU A 1 119 ? 119.94500 127.18300 182.39100 1.000 81.43000 75 GLU A C 1
ATOM 1109 O O . GLU A 1 119 ? 120.84200 127.09800 183.22900 1.000 82.71000 75 GLU A O 1
ATOM 1121 N N . LEU A 1 120 ? 119.76700 126.28000 181.43200 1.000 75.99000 76 LEU A N 1
ATOM 1122 C CA . LEU A 1 120 ? 120.62100 125.10900 181.37300 1.000 70.79000 76 LEU A CA 1
ATOM 1123 C C . LEU A 1 120 ? 122.06800 125.48600 181.13400 1.000 74.65000 76 LEU A C 1
ATOM 1124 O O . LEU A 1 120 ? 122.97200 124.90500 181.74000 1.000 80.37000 76 LEU A O 1
ATOM 1140 N N . GLU A 1 121 ? 122.29600 126.47400 180.28500 1.000 75.20000 77 GLU A N 1
ATOM 1141 C CA . GLU A 1 121 ? 123.65900 126.89800 180.02500 1.000 74.47000 77 GLU A CA 1
ATOM 1142 C C . GLU A 1 121 ? 124.26600 127.48000 181.28700 1.000 77.18000 77 GLU A C 1
ATOM 1143 O O . GLU A 1 121 ? 125.42700 127.21900 181.60900 1.000 81.32000 77 GLU A O 1
ATOM 1155 N N . GLU A 1 122 ? 123.45000 128.19800 182.04600 1.000 76.90000 78 GLU A N 1
ATOM 1156 C CA . GLU A 1 122 ? 123.92400 128.78400 183.28400 1.000 82.42000 78 GLU A CA 1
ATOM 1157 C C . GLU A 1 122 ? 124.15200 127.72500 184.35300 1.000 79.72000 78 GLU A C 1
ATOM 1158 O O . GLU A 1 122 ? 125.07000 127.85400 185.16300 1.000 83.05000 78 GLU A O 1
ATOM 1170 N N . LEU A 1 123 ? 123.36600 126.65200 184.33300 1.000 76.04000 79 LEU A N 1
ATOM 1171 C CA . LEU A 1 123 ? 123.59300 125.57900 185.28800 1.000 77.36000 79 LEU A CA 1
ATOM 1172 C C . LEU A 1 123 ? 124.95300 124.96200 185.06200 1.000 72.56000 79 LEU A C 1
ATOM 1173 O O . LEU A 1 123 ? 125.71400 124.76800 186.00900 1.000 81.04000 79 LEU A O 1
ATOM 1189 N N . MET A 1 124 ? 125.30600 124.76200 183.79700 1.000 74.83000 80 MET A N 1
ATOM 1190 C CA . MET A 1 124 ? 126.59100 124.16600 183.47400 1.000 70.92000 80 MET A CA 1
ATOM 1191 C C . MET A 1 124 ? 127.75400 125.04000 183.91000 1.000 75.50000 80 MET A C 1
ATOM 1192 O O . MET A 1 124 ? 128.80300 124.52800 184.30100 1.000 80.41000 80 MET A O 1
ATOM 1206 N N . GLN A 1 125 ? 127.57300 126.35300 183.86900 1.000 76.03000 81 GLN A N 1
ATOM 1207 C CA . GLN A 1 125 ? 128.64400 127.24100 184.29200 1.000 79.59000 81 GLN A CA 1
ATOM 1208 C C . GLN A 1 125 ? 128.69600 127.41200 185.80600 1.000 80.81000 81 GLN A C 1
ATOM 1209 O O . GLN A 1 125 ? 129.77600 127.56400 186.37900 1.000 82.70000 81 GLN A O 1
ATOM 1223 N N . SER A 1 126 ? 127.53700 127.36100 186.45900 1.000 80.95000 82 SER A N 1
ATOM 1224 C CA . SER A 1 126 ? 127.48100 127.59100 187.89800 1.000 83.42000 82 SER A CA 1
ATOM 1225 C C . SER A 1 126 ? 127.97500 126.39500 188.69000 1.000 82.94000 82 SER A C 1
ATOM 1226 O O . SER A 1 126 ? 128.50200 126.54100 189.79300 1.000 86.30000 82 SER A O 1
ATOM 1234 N N . SER A 1 127 ? 127.83400 125.21300 188.11400 1.000 81.33000 83 SER A N 1
ATOM 1235 C CA . SER A 1 127 ? 128.18000 123.98800 188.80900 1.000 83.06000 83 SER A CA 1
ATOM 1236 C C . SER A 1 127 ? 128.48200 122.91400 187.77900 1.000 86.74000 83 SER A C 1
ATOM 1237 O O . SER A 1 127 ? 127.92100 122.93900 186.68600 1.000 85.35000 83 SER A O 1
ATOM 1245 N N . PRO A 1 128 ? 129.34800 121.95500 188.09100 1.000 82.69000 84 PRO A N 1
ATOM 1246 C CA . PRO A 1 128 ? 129.69100 120.86300 187.22100 1.000 79.14000 84 PRO A CA 1
ATOM 1247 C C . PRO A 1 128 ? 128.50400 119.94000 187.08800 1.000 79.79000 84 PRO A C 1
ATOM 1248 O O . PRO A 1 128 ? 127.77300 119.71600 188.05700 1.000 79.02000 84 PRO A O 1
ATOM 1259 N N . CYS A 1 129 ? 128.34300 119.36900 185.90700 1.000 79.71000 85 CYS A N 1
ATOM 1260 C CA . CYS A 1 129 ? 127.41700 118.26900 185.74000 1.000 82.92000 85 CYS A CA 1
ATOM 1261 C C . CYS A 1 129 ? 128.05500 117.02900 186.32500 1.000 81.75000 85 CYS A C 1
ATOM 1262 O O . CYS A 1 129 ? 129.24000 116.78000 186.10400 1.000 84.02000 85 CYS A O 1
ATOM 1270 N N . VAL A 1 130 ? 127.29400 116.25200 187.07200 1.000 81.79000 86 VAL A N 1
ATOM 1271 C CA . VAL A 1 130 ? 127.84200 115.01900 187.61200 1.000 87.87000 86 VAL A CA 1
ATOM 1272 C C . VAL A 1 130 ? 127.55400 113.84500 186.68900 1.000 87.40000 86 VAL A C 1
ATOM 1273 O O . VAL A 1 130 ? 128.33700 112.90000 186.61000 1.000 90.29000 86 VAL A O 1
ATOM 1286 N N . LEU A 1 131 ? 126.38700 113.86700 186.06000 1.000 83.12000 87 LEU A N 1
ATOM 1287 C CA . LEU A 1 131 ? 125.93400 112.73000 185.27500 1.000 79.98000 87 LEU A CA 1
ATOM 1288 C C . LEU A 1 131 ? 125.14400 113.11700 184.03400 1.000 77.48000 87 LEU A C 1
ATOM 1289 O O . LEU A 1 131 ? 124.26900 113.98000 184.08900 1.000 78.56000 87 LEU A O 1
ATOM 1305 N N . SER A 1 132 ? 125.37100 112.39400 182.93800 1.000 75.73000 88 SER A N 1
ATOM 1306 C CA . SER A 1 132 ? 124.48300 112.48500 181.77900 1.000 76.12000 88 SER A CA 1
ATOM 1307 C C . SER A 1 132 ? 124.08200 111.08000 181.32200 1.000 79.02000 88 SER A C 1
ATOM 1308 O O . SER A 1 132 ? 124.94200 110.23300 181.06700 1.000 80.41000 88 SER A O 1
ATOM 1316 N N . LYS A 1 133 ? 122.77200 110.84300 181.20200 1.000 78.35000 89 LYS A N 1
ATOM 1317 C CA . LYS A 1 133 ? 122.24900 109.51900 180.85200 1.000 76.28000 89 LYS A CA 1
ATOM 1318 C C . LYS A 1 133 ? 121.21400 109.57100 179.73300 1.000 77.45000 89 LYS A C 1
ATOM 1319 O O . LYS A 1 133 ? 120.31000 110.40700 179.73900 1.000 81.68000 89 LYS A O 1
ATOM 1338 N N . TRP A 1 134 ? 121.34700 108.65800 178.78300 1.000 79.94000 90 TRP A N 1
ATOM 1339 C CA . TRP A 1 134 ? 120.44100 108.55800 177.64400 1.000 81.15000 90 TRP A CA 1
ATOM 1340 C C . TRP A 1 134 ? 119.27200 107.60300 177.84500 1.000 85.28000 90 TRP A C 1
ATOM 1341 O O . TRP A 1 134 ? 119.34000 106.42900 177.48500 1.000 92.14000 90 TRP A O 1
ATOM 1362 N N . LYS A 1 135 ? 118.21900 108.11400 178.47800 1.000 88.31000 91 LYS A N 1
ATOM 1363 C CA . LYS A 1 135 ? 117.02800 107.34000 178.82000 1.000 98.59000 91 LYS A CA 1
ATOM 1364 C C . LYS A 1 135 ? 116.36800 106.72100 177.59900 1.000 98.28000 91 LYS A C 1
ATOM 1365 O O . LYS A 1 135 ? 115.87900 105.59200 177.64600 1.000 104.44000 91 LYS A O 1
ATOM 1384 N N . SER A 1 136 ? 116.37800 107.44700 176.49800 1.000 95.40000 92 SER A N 1
ATOM 1385 C CA . SER A 1 136 ? 115.81400 106.94500 175.25900 1.000 96.33000 92 SER A CA 1
ATOM 1386 C C . SER A 1 136 ? 116.59300 107.50000 174.09800 1.000 97.07000 92 SER A C 1
ATOM 1387 O O . SER A 1 136 ? 117.37500 108.43200 174.24900 1.000 91.38000 92 SER A O 1
ATOM 1395 N N . LYS A 1 137 ? 116.34000 106.97700 172.91700 1.000 104.79000 93 LYS A N 1
ATOM 1396 C CA . LYS A 1 137 ? 117.15400 107.33100 171.76800 1.000 106.50000 93 LYS A CA 1
ATOM 1397 C C . LYS A 1 137 ? 117.06300 108.82400 171.46100 1.000 102.37000 93 LYS A C 1
ATOM 1398 O O . LYS A 1 137 ? 117.96500 109.39400 170.85000 1.000 100.59000 93 LYS A O 1
ATOM 1417 N N . TYR A 1 138 ? 115.96000 109.45000 171.85400 1.000 95.23000 94 TYR A N 1
ATOM 1418 C CA . TYR A 1 138 ? 115.80300 110.89000 171.71100 1.000 93.08000 94 TYR A CA 1
ATOM 1419 C C . TYR A 1 138 ? 115.41500 111.58000 173.02100 1.000 88.96000 94 TYR A C 1
ATOM 1420 O O . TYR A 1 138 ? 114.76900 112.62700 173.01300 1.000 89.15000 94 TYR A O 1
ATOM 1438 N N . ILE A 1 139 ? 115.72900 110.95100 174.14900 1.000 92.74000 95 ILE A N 1
ATOM 1439 C CA . ILE A 1 139 ? 115.47400 111.56300 175.45700 1.000 88.90000 95 ILE A CA 1
ATOM 1440 C C . ILE A 1 139 ? 116.67900 111.42300 176.37100 1.000 89.75000 95 ILE A C 1
ATOM 1441 O O . ILE A 1 139 ? 117.22000 110.32700 176.52600 1.000 93.93000 95 ILE A O 1
ATOM 1457 N N . CYS A 1 140 ? 117.04200 112.48800 177.07000 1.000 82.54000 96 CYS A N 1
ATOM 1458 C CA . CYS A 1 140 ? 118.14600 112.35500 178.00800 1.000 79.15000 96 CYS A CA 1
ATOM 1459 C C . CYS A 1 140 ? 118.00000 113.22200 179.23200 1.000 73.89000 96 CYS A C 1
ATOM 1460 O O . CYS A 1 140 ? 117.23300 114.18200 179.24700 1.000 76.69000 96 CYS A O 1
ATOM 1468 N N . GLN A 1 141 ? 118.74300 112.87100 180.27000 1.000 72.71000 97 GLN A N 1
ATOM 1469 C CA . GLN A 1 141 ? 118.71200 113.62500 181.50300 1.000 72.57000 97 GLN A CA 1
ATOM 1470 C C . GLN A 1 141 ? 120.10000 113.94500 181.99700 1.000 72.35000 97 GLN A C 1
ATOM 1471 O O . GLN A 1 141 ? 121.03200 113.15600 181.84900 1.000 78.29000 97 GLN A O 1
ATOM 1485 N N . LEU A 1 142 ? 120.22500 115.11500 182.58900 1.000 75.80000 98 LEU A N 1
ATOM 1486 C CA . LEU A 1 142 ? 121.46200 115.54200 183.20300 1.000 75.22000 98 LEU A CA 1
ATOM 1487 C C . LEU A 1 142 ? 121.23100 115.72000 184.68700 1.000 78.07000 98 LEU A C 1
ATOM 1488 O O . LEU A 1 142 ? 120.14600 116.12200 185.11000 1.000 80.20000 98 LEU A O 1
ATOM 1504 N N . LEU A 1 143 ? 122.25500 115.47400 185.47300 1.000 76.94000 99 LEU A N 1
ATOM 1505 C CA . LEU A 1 143 ? 122.17300 115.75700 186.89200 1.000 77.23000 99 LEU A CA 1
ATOM 1506 C C . LEU A 1 143 ? 123.33000 116.66700 187.27100 1.000 81.90000 99 LEU A C 1
ATOM 1507 O O . LEU A 1 143 ? 124.47500 116.43400 186.87300 1.000 86.14000 99 LEU A O 1
ATOM 1523 N N . PHE A 1 144 ? 123.02900 117.69200 188.05000 1.000 82.39000 100 PHE A N 1
ATOM 1524 C CA . PHE A 1 144 ? 124.00100 118.70100 188.43300 1.000 81.44000 100 PHE A CA 1
ATOM 1525 C C . PHE A 1 144 ? 124.30400 118.70000 189.91100 1.000 84.97000 100 PHE A C 1
ATOM 1526 O O . PHE A 1 144 ? 123.50600 118.24400 190.73200 1.000 85.97000 100 PHE A O 1
ATOM 1543 N N . GLY A 1 145 ? 125.46800 119.22600 190.25000 1.000 83.15000 101 GLY A N 1
ATOM 1544 C CA . GLY A 1 145 ? 125.76900 119.47600 191.64000 1.000 88.94000 101 GLY A CA 1
ATOM 1545 C C . GLY A 1 145 ? 124.75900 120.48000 192.16600 1.000 89.29000 101 GLY A C 1
ATOM 1546 O O . GLY A 1 145 ? 124.11700 121.19300 191.39500 1.000 86.29000 101 GLY A O 1
ATOM 1550 N N . SER A 1 146 ? 124.52300 120.43100 193.46700 1.000 90.37000 102 SER A N 1
ATOM 1551 C CA . SER A 1 146 ? 123.43900 121.16100 194.11500 1.000 92.77000 102 SER A CA 1
ATOM 1552 C C . SER A 1 146 ? 122.06400 120.57100 193.79600 1.000 94.37000 102 SER A C 1
ATOM 1553 O O . SER A 1 146 ? 121.04500 121.07700 194.26100 1.000 98.13000 102 SER A O 1
ATOM 1561 N N . GLY A 1 147 ? 122.04000 119.42500 193.11600 1.000 93.04000 103 GLY A N 1
ATOM 1562 C CA . GLY A 1 147 ? 120.83600 118.60200 193.04000 1.000 96.77000 103 GLY A CA 1
ATOM 1563 C C . GLY A 1 147 ? 119.86700 118.93100 191.91000 1.000 94.71000 103 GLY A C 1
ATOM 1564 O O . GLY A 1 147 ? 118.83700 118.27300 191.77900 1.000 94.79000 103 GLY A O 1
ATOM 1568 N N . VAL A 1 148 ? 120.17700 119.91600 191.08100 1.000 90.02000 104 VAL A N 1
ATOM 1569 C CA . VAL A 1 148 ? 119.24300 120.24000 190.01100 1.000 88.48000 104 VAL A CA 1
ATOM 1570 C C . VAL A 1 148 ? 119.25100 119.16600 188.93700 1.000 85.69000 104 VAL A C 1
ATOM 1571 O O . VAL A 1 148 ? 120.31100 118.74300 188.47600 1.000 85.31000 104 VAL A O 1
ATOM 1584 N N . LEU A 1 149 ? 118.06800 118.68800 188.58100 1.000 85.38000 105 LEU A N 1
ATOM 1585 C CA . LEU A 1 149 ? 117.93200 117.70000 187.52500 1.000 85.34000 105 LEU A CA 1
ATOM 1586 C C . LEU A 1 149 ? 117.40700 118.35800 186.26300 1.000 84.88000 105 LEU A C 1
ATOM 1587 O O . LEU A 1 149 ? 116.56600 119.25500 186.32400 1.000 89.62000 105 LEU A O 1
ATOM 1603 N N . VAL A 1 150 ? 117.88300 117.90400 185.11800 1.000 77.30000 106 VAL A N 1
ATOM 1604 C CA . VAL A 1 150 ? 117.40700 118.42700 183.85100 1.000 75.69000 106 VAL A CA 1
ATOM 1605 C C . VAL A 1 150 ? 116.95900 117.30300 182.94500 1.000 79.29000 106 VAL A C 1
ATOM 1606 O O . VAL A 1 150 ? 117.62800 116.27900 182.83700 1.000 83.16000 106 VAL A O 1
ATOM 1619 N N . SER A 1 151 ? 115.87300 117.52900 182.22300 1.000 75.11000 107 SER A N 1
ATOM 1620 C CA . SER A 1 151 ? 115.42500 116.55100 181.24800 1.000 74.32000 107 SER A CA 1
ATOM 1621 C C . SER A 1 151 ? 115.19800 117.19400 179.89500 1.000 73.74000 107 SER A C 1
ATOM 1622 O O . SER A 1 151 ? 114.59900 118.26500 179.78400 1.000 77.20000 107 SER A O 1
ATOM 1630 N N . LEU A 1 152 ? 115.75200 116.56600 178.87100 1.000 72.66000 108 LEU A N 1
ATOM 1631 C CA . LEU A 1 152 ? 115.64200 117.05800 177.51400 1.000 73.04000 108 LEU A CA 1
ATOM 1632 C C . LEU A 1 152 ? 114.88300 116.08000 176.64200 1.000 75.28000 108 LEU A C 1
ATOM 1633 O O . LEU A 1 152 ? 115.10600 114.86900 176.70700 1.000 78.25000 108 LEU A O 1
ATOM 1649 N N . SER A 1 153 ? 114.05200 116.60700 175.76000 1.000 75.42000 109 SER A N 1
ATOM 1650 C CA . SER A 1 153 ? 113.40100 115.76600 174.76700 1.000 80.36000 109 SER A CA 1
ATOM 1651 C C . SER A 1 153 ? 113.74500 116.26700 173.38700 1.000 79.65000 109 SER A C 1
ATOM 1652 O O . SER A 1 153 ? 113.83700 117.47600 173.16200 1.000 78.40000 109 SER A O 1
ATOM 1660 N N . LEU A 1 154 ? 114.00300 115.32600 172.49300 1.000 81.74000 110 LEU A N 1
ATOM 1661 C CA . LEU A 1 154 ? 114.57600 115.60600 171.19200 1.000 77.00000 110 LEU A CA 1
ATOM 1662 C C . LEU A 1 154 ? 113.81600 114.96300 170.04400 1.000 82.10000 110 LEU A C 1
ATOM 1663 O O . LEU A 1 154 ? 113.03800 114.02900 170.23900 1.000 85.97000 110 LEU A O 1
ATOM 1679 N N . SER A 1 155 ? 114.00300 115.51600 168.85300 1.000 77.57000 111 SER A N 1
ATOM 1680 C CA . SER A 1 155 ? 113.52000 114.91100 167.62200 1.000 77.58000 111 SER A CA 1
ATOM 1681 C C . SER A 1 155 ? 114.67300 114.83500 166.63200 1.000 72.18000 111 SER A C 1
ATOM 1682 O O . SER A 1 155 ? 115.16500 115.85400 166.14300 1.000 71.07000 111 SER A O 1
ATOM 1690 N N . GLY A 1 156 ? 115.12800 113.62200 166.35900 1.000 72.03000 112 GLY A N 1
ATOM 1691 C CA . GLY A 1 156 ? 116.38100 113.44600 165.64600 1.000 65.41000 112 GLY A CA 1
ATOM 1692 C C . GLY A 1 156 ? 117.47500 114.14500 166.45200 1.000 65.82000 112 GLY A C 1
ATOM 1693 O O . GLY A 1 156 ? 117.53000 113.97100 167.66800 1.000 69.01000 112 GLY A O 1
ATOM 1697 N N . PRO A 1 157 ? 118.34900 114.92700 165.81800 1.000 58.71000 113 PRO A N 1
ATOM 1698 C CA . PRO A 1 157 ? 119.43600 115.65900 166.42900 1.000 52.24000 113 PRO A CA 1
ATOM 1699 C C . PRO A 1 157 ? 118.97000 116.91900 167.13900 1.000 56.60000 113 PRO A C 1
ATOM 1700 O O . PRO A 1 157 ? 119.77700 117.61500 167.75300 1.000 56.99000 113 PRO A O 1
ATOM 1711 N N . GLN A 1 158 ? 117.70700 117.28600 166.94000 1.000 60.16000 114 GLN A N 1
ATOM 1712 C CA . GLN A 1 158 ? 117.22700 118.57400 167.40700 1.000 60.08000 114 GLN A CA 1
ATOM 1713 C C . GLN A 1 158 ? 116.62400 118.50600 168.79600 1.000 62.32000 114 GLN A C 1
ATOM 1714 O O . GLN A 1 158 ? 115.89400 117.57500 169.12800 1.000 68.94000 114 GLN A O 1
ATOM 1728 N N . LEU A 1 159 ? 116.86300 119.54000 169.58100 1.000 63.22000 115 LEU A N 1
ATOM 1729 C CA . LEU A 1 159 ? 116.23400 119.68600 170.88200 1.000 67.72000 115 LEU A CA 1
ATOM 1730 C C . LEU A 1 159 ? 114.81700 120.22900 170.72700 1.000 74.88000 115 LEU A C 1
ATOM 1731 O O . LEU A 1 159 ? 114.61100 121.20600 170.00900 1.000 73.33000 115 LEU A O 1
ATOM 1747 N N . GLU A 1 160 ? 113.84400 119.62600 171.41200 1.000 75.44000 116 GLU A N 1
ATOM 1748 C CA . GLU A 1 160 ? 112.48000 120.15000 171.36300 1.000 80.95000 116 GLU A CA 1
ATOM 1749 C C . GLU A 1 160 ? 112.03500 120.85200 172.64500 1.000 81.65000 116 GLU A C 1
ATOM 1750 O O . GLU A 1 160 ? 111.33300 121.86000 172.58600 1.000 85.66000 116 GLU A O 1
ATOM 1762 N N . LYS A 1 161 ? 112.41800 120.32300 173.80300 1.000 79.03000 117 LYS A N 1
ATOM 1763 C CA . LYS A 1 161 ? 112.07700 120.99500 175.05700 1.000 81.14000 117 LYS A CA 1
ATOM 1764 C C . LYS A 1 161 ? 113.13200 120.81800 176.13900 1.000 76.81000 117 LYS A C 1
ATOM 1765 O O . LYS A 1 161 ? 113.78100 119.77300 176.22600 1.000 81.88000 117 LYS A O 1
ATOM 1784 N N . VAL A 1 162 ? 113.22700 121.80900 177.02400 1.000 76.51000 118 VAL A N 1
ATOM 1785 C CA . VAL A 1 162 ? 114.09900 121.73500 178.19100 1.000 74.89000 118 VAL A CA 1
ATOM 1786 C C . VAL A 1 162 ? 113.30200 121.86000 179.47800 1.000 75.79000 118 VAL A C 1
ATOM 1787 O O . VAL A 1 162 ? 112.64400 122.87200 179.70900 1.000 78.32000 118 VAL A O 1
ATOM 1800 N N . VAL A 1 163 ? 113.44100 120.88100 180.35800 1.000 76.26000 119 VAL A N 1
ATOM 1801 C CA . VAL A 1 163 ? 112.78900 120.93700 181.65400 1.000 81.16000 119 VAL A CA 1
ATOM 1802 C C . VAL A 1 163 ? 113.79900 121.03000 182.78300 1.000 83.66000 119 VAL A C 1
ATOM 1803 O O . VAL A 1 163 ? 114.64100 120.14700 182.94900 1.000 85.04000 119 VAL A O 1
ATOM 1816 N N . ILE A 1 164 ? 113.65200 122.04300 183.62500 1.000 85.84000 120 ILE A N 1
ATOM 1817 C CA . ILE A 1 164 ? 114.52300 122.17200 184.78400 1.000 87.51000 120 ILE A CA 1
ATOM 1818 C C . ILE A 1 164 ? 113.74300 121.82900 186.05100 1.000 94.23000 120 ILE A C 1
ATOM 1819 O O . ILE A 1 164 ? 112.74100 122.47600 186.36200 1.000 95.81000 120 ILE A O 1
ATOM 1835 N N . ASP A 1 165 ? 114.21400 120.83000 186.79200 1.000 93.41000 121 ASP A N 1
ATOM 1836 C CA . ASP A 1 165 ? 113.53800 120.37900 188.00400 1.000 100.12000 121 ASP A CA 1
ATOM 1837 C C . ASP A 1 165 ? 114.39700 120.63200 189.23900 1.000 100.28000 121 ASP A C 1
ATOM 1838 O O . ASP A 1 165 ? 115.47800 120.06200 189.39700 1.000 102.47000 121 ASP A O 1
ATOM 1847 N N . ARG A 1 166 ? 113.93900 121.54000 190.08800 1.000 101.93000 122 ARG A N 1
ATOM 1848 C CA . ARG A 1 166 ? 114.73300 122.02100 191.21100 1.000 103.41000 122 ARG A CA 1
ATOM 1849 C C . ARG A 1 166 ? 114.22400 121.46900 192.53800 1.000 104.19000 122 ARG A C 1
ATOM 1850 O O . ARG A 1 166 ? 114.66900 121.88300 193.60800 1.000 103.88000 122 ARG A O 1
ATOM 1871 N N . SER A 1 167 ? 113.28100 120.53900 192.47000 1.000 105.62000 123 SER A N 1
ATOM 1872 C CA . SER A 1 167 ? 112.62200 120.02900 193.66700 1.000 109.60000 123 SER A CA 1
ATOM 1873 C C . SER A 1 167 ? 113.58800 119.31300 194.60800 1.000 110.58000 123 SER A C 1
ATOM 1874 O O . SER A 1 167 ? 113.44000 119.36500 195.82800 1.000 111.66000 123 SER A O 1
ATOM 1882 N N . LEU A 1 168 ? 114.63100 118.72400 194.04200 1.000 109.40000 124 LEU A N 1
ATOM 1883 C CA . LEU A 1 168 ? 115.59300 117.92700 194.79100 1.000 110.36000 124 LEU A CA 1
ATOM 1884 C C . LEU A 1 168 ? 116.60300 118.76100 195.56700 1.000 109.32000 124 LEU A C 1
ATOM 1885 O O . LEU A 1 168 ? 117.33000 118.23500 196.40600 1.000 113.04000 124 LEU A O 1
ATOM 1901 N N . VAL A 1 169 ? 116.68400 120.04900 195.27200 1.000 107.52000 125 VAL A N 1
ATOM 1902 C CA . VAL A 1 169 ? 117.80400 120.85900 195.73600 1.000 106.76000 125 VAL A CA 1
ATOM 1903 C C . VAL A 1 169 ? 117.89700 120.94000 197.25800 1.000 108.97000 125 VAL A C 1
ATOM 1904 O O . VAL A 1 169 ? 118.99000 120.91900 197.82200 1.000 112.33000 125 VAL A O 1
ATOM 1917 N N . GLY A 1 170 ? 116.76000 121.04300 197.93000 1.000 112.19000 126 GLY A N 1
ATOM 1918 C CA . GLY A 1 170 ? 116.75800 121.16300 199.38600 1.000 115.07000 126 GLY A CA 1
ATOM 1919 C C . GLY A 1 170 ? 116.71300 119.82200 200.12000 1.000 116.09000 126 GLY A C 1
ATOM 1920 O O . GLY A 1 170 ? 116.65300 119.79100 201.34900 1.000 116.14000 126 GLY A O 1
ATOM 1924 N N . LYS A 1 171 ? 116.65300 118.72200 199.37800 1.000 117.92000 127 LYS A N 1
ATOM 1925 C CA . LYS A 1 171 ? 116.48200 117.40400 199.98400 1.000 119.90000 127 LYS A CA 1
ATOM 1926 C C . LYS A 1 171 ? 117.81100 116.76800 200.37500 1.000 121.80000 127 LYS A C 1
ATOM 1927 O O . LYS A 1 171 ? 117.84800 115.77700 201.10500 1.000 123.41000 127 LYS A O 1
ATOM 1946 N N . LEU A 1 172 ? 118.88400 117.26900 199.78800 1.000 120.84000 128 LEU A N 1
ATOM 1947 C CA . LEU A 1 172 ? 120.19700 116.65100 199.88700 1.000 120.01000 128 LEU A CA 1
ATOM 1948 C C . LEU A 1 172 ? 120.99900 117.11200 201.09100 1.000 119.56000 128 LEU A C 1
ATOM 1949 O O . LEU A 1 172 ? 120.81700 118.21700 201.59600 1.000 122.57000 128 LEU A O 1
ATOM 1965 N N . ILE A 1 173 ? 121.95200 116.27800 201.48700 1.000 118.83000 129 ILE A N 1
ATOM 1966 C CA . ILE A 1 173 ? 122.88200 116.57700 202.57200 1.000 123.37000 129 ILE A CA 1
ATOM 1967 C C . ILE A 1 173 ? 123.85900 117.69100 202.17500 1.000 126.15000 129 ILE A C 1
ATOM 1968 O O . ILE A 1 173 ? 124.49200 118.30800 203.03000 1.000 126.92000 129 ILE A O 1
ATOM 1984 N N . SER A 1 174 ? 123.95600 117.94300 200.87300 1.000 127.25000 130 SER A N 1
ATOM 1985 C CA . SER A 1 174 ? 124.76900 119.01400 200.28900 1.000 128.53000 130 SER A CA 1
ATOM 1986 C C . SER A 1 174 ? 126.28000 118.81900 200.42200 1.000 127.78000 130 SER A C 1
ATOM 1987 O O . SER A 1 174 ? 127.05700 119.74300 200.17900 1.000 125.00000 130 SER A O 1
ATOM 1995 N N . ASP A 1 175 ? 126.69400 117.58600 200.66700 1.000 130.19000 131 ASP A N 1
ATOM 1996 C CA . ASP A 1 175 ? 128.08100 117.18700 200.46900 1.000 130.54000 131 ASP A CA 1
ATOM 1997 C C . ASP A 1 175 ? 128.34900 117.02200 198.97800 1.000 130.11000 131 ASP A C 1
ATOM 1998 O O . ASP A 1 175 ? 127.41300 116.88800 198.18800 1.000 128.96000 131 ASP A O 1
ATOM 2007 N N . THR A 1 176 ? 129.61500 117.08400 198.58200 1.000 128.33000 132 THR A N 1
ATOM 2008 C CA . THR A 1 176 ? 129.97200 116.97500 197.17200 1.000 125.82000 132 THR A CA 1
ATOM 2009 C C . THR A 1 176 ? 129.71700 115.56500 196.65000 1.000 120.68000 132 THR A C 1
ATOM 2010 O O . THR A 1 176 ? 130.02800 114.57800 197.31800 1.000 124.80000 132 THR A O 1
ATOM 2021 N N . ILE A 1 177 ? 129.13600 115.49400 195.45100 1.000 121.61000 133 ILE A N 1
ATOM 2022 C CA . ILE A 1 177 ? 128.48300 114.28500 194.94500 1.000 122.60000 133 ILE A CA 1
ATOM 2023 C C . ILE A 1 177 ? 129.40200 113.15100 194.49700 1.000 123.94000 133 ILE A C 1
ATOM 2024 O O . ILE A 1 177 ? 129.03300 111.99100 194.62800 1.000 118.60000 133 ILE A O 1
ATOM 2040 N N . SER A 1 178 ? 130.51100 113.48200 193.84400 1.000 120.40000 134 SER A N 1
ATOM 2041 C CA . SER A 1 178 ? 131.47000 112.52400 193.25300 1.000 121.69000 134 SER A CA 1
ATOM 2042 C C . SER A 1 178 ? 130.87700 111.77400 192.05300 1.000 118.46000 134 SER A C 1
ATOM 2043 O O . SER A 1 178 ? 131.35700 111.92300 190.92900 1.000 123.74000 134 SER A O 1
ATOM 2051 N N . ASP A 1 179 ? 129.80400 111.01800 192.28600 1.000 114.58000 135 ASP A N 1
ATOM 2052 C CA . ASP A 1 179 ? 129.11600 110.27300 191.23600 1.000 112.02000 135 ASP A CA 1
ATOM 2053 C C . ASP A 1 179 ? 127.64700 110.02700 191.57700 1.000 111.70000 135 ASP A C 1
ATOM 2054 O O . ASP A 1 179 ? 127.22100 110.21800 192.71800 1.000 115.90000 135 ASP A O 1
ATOM 2063 N N . ALA A 1 180 ? 126.89200 109.52200 190.60300 1.000 107.53000 136 ALA A N 1
ATOM 2064 C CA . ALA A 1 180 ? 125.45900 109.31700 190.77900 1.000 101.62000 136 ALA A CA 1
ATOM 2065 C C . ALA A 1 180 ? 124.89900 108.21800 189.88100 1.000 98.76000 136 ALA A C 1
ATOM 2066 O O . ALA A 1 180 ? 125.49100 107.86700 188.86500 1.000 100.57000 136 ALA A O 1
ATOM 2073 N N . LEU A 1 181 ? 123.72500 107.71200 190.24100 1.000 97.49000 137 LEU A N 1
ATOM 2074 C CA . LEU A 1 181 ? 122.94800 106.84300 189.36600 1.000 97.73000 137 LEU A CA 1
ATOM 2075 C C . LEU A 1 181 ? 121.54200 107.40400 189.17200 1.000 102.97000 137 LEU A C 1
ATOM 2076 O O . LEU A 1 181 ? 120.83700 107.66900 190.14400 1.000 108.86000 137 LEU A O 1
ATOM 2092 N N . LEU A 1 182 ? 121.12400 107.56500 187.91600 1.000 98.96000 138 LEU A N 1
ATOM 2093 C CA . LEU A 1 182 ? 119.79100 108.08700 187.61800 1.000 104.55000 138 LEU A CA 1
ATOM 2094 C C . LEU A 1 182 ? 118.71200 107.04300 187.54400 1.000 110.87000 138 LEU A C 1
ATOM 2095 O O . LEU A 1 182 ? 118.97400 105.84000 187.60600 1.000 109.95000 138 LEU A O 1
ATOM 2111 N N . THR A 1 183 ? 117.48900 107.53600 187.56200 1.000 117.50000 139 THR A N 1
ATOM 2112 C CA . THR A 1 183 ? 116.34100 106.76300 187.96200 1.000 122.04000 139 THR A CA 1
ATOM 2113 C C . THR A 1 183 ? 115.38200 106.31200 186.89300 1.000 127.65000 139 THR A C 1
ATOM 2114 O O . THR A 1 183 ? 115.01000 107.07200 185.99800 1.000 126.82000 139 THR A O 1
ATOM 2125 N N . ASP A 1 184 ? 114.87500 105.10200 187.08700 1.000 130.22000 140 ASP A N 1
ATOM 2126 C CA . ASP A 1 184 ? 113.56300 104.74800 186.59800 1.000 136.43000 140 ASP A CA 1
ATOM 2127 C C . ASP A 1 184 ? 112.61000 104.82300 187.78600 1.000 131.90000 140 ASP A C 1
ATOM 2128 O O . ASP A 1 184 ? 111.47400 105.27800 187.66000 1.000 134.01000 140 ASP A O 1
ATOM 2137 N N . SER A 1 185 ? 113.10700 104.39900 188.96000 1.000 130.62000 141 SER A N 1
ATOM 2138 C CA . SER A 1 185 ? 112.34000 104.52000 190.20000 1.000 130.05000 141 SER A CA 1
ATOM 2139 C C . SER A 1 185 ? 113.13400 105.09400 191.38800 1.000 134.54000 141 SER A C 1
ATOM 2140 O O . SER A 1 185 ? 112.53500 105.48700 192.38800 1.000 132.01000 141 SER A O 1
ATOM 2148 N N . PHE A 1 186 ? 114.45500 105.23200 191.25900 1.000 126.50000 142 PHE A N 1
ATOM 2149 C CA . PHE A 1 186 ? 115.24800 105.83600 192.33200 1.000 123.13000 142 PHE A CA 1
ATOM 2150 C C . PHE A 1 186 ? 116.51900 106.51900 191.83300 1.000 116.50000 142 PHE A C 1
ATOM 2151 O O . PHE A 1 186 ? 117.12600 106.07300 190.86100 1.000 118.06000 142 PHE A O 1
ATOM 2168 N N . ILE A 1 187 ? 117.01500 107.47000 192.61900 1.000 112.44000 143 ILE A N 1
ATOM 2169 C CA . ILE A 1 187 ? 118.32600 108.08500 192.40900 1.000 109.39000 143 ILE A CA 1
ATOM 2170 C C . ILE A 1 187 ? 119.28800 107.75700 193.54500 1.000 114.75000 143 ILE A C 1
ATOM 2171 O O . ILE A 1 187 ? 118.92400 107.83900 194.71800 1.000 124.58000 143 ILE A O 1
ATOM 2187 N N . ILE A 1 188 ? 120.49500 107.32800 193.19700 1.000 107.10000 144 ILE A N 1
ATOM 2188 C CA . ILE A 1 188 ? 121.53300 107.12200 194.20600 1.000 108.65000 144 ILE A CA 1
ATOM 2189 C C . ILE A 1 188 ? 122.66900 108.12200 194.06100 1.000 109.64000 144 ILE A C 1
ATOM 2190 O O . ILE A 1 188 ? 123.24800 108.26500 192.98300 1.000 109.96000 144 ILE A O 1
ATOM 2206 N N . LEU A 1 189 ? 123.02400 108.79300 195.15200 1.000 113.82000 145 LEU A N 1
ATOM 2207 C CA . LEU A 1 189 ? 124.16300 109.70300 195.11000 1.000 115.48000 145 LEU A CA 1
ATOM 2208 C C . LEU A 1 189 ? 125.28600 109.24400 196.02100 1.000 116.70000 145 LEU A C 1
ATOM 2209 O O . LEU A 1 189 ? 125.07800 109.00100 197.21100 1.000 124.99000 145 LEU A O 1
ATOM 2225 N N . SER A 1 190 ? 126.49400 109.23700 195.48300 1.000 118.75000 146 SER A N 1
ATOM 2226 C CA . SER A 1 190 ? 127.69900 109.03400 196.27100 1.000 121.39000 146 SER A CA 1
ATOM 2227 C C . SER A 1 190 ? 128.13300 110.34300 196.89600 1.000 122.69000 146 SER A C 1
ATOM 2228 O O . SER A 1 190 ? 127.55400 111.38800 196.60500 1.000 118.37000 146 SER A O 1
ATOM 2236 N N . PHE A 1 191 ? 129.09500 110.28500 197.81000 1.000 120.74000 147 PHE A N 1
ATOM 2237 C CA . PHE A 1 191 ? 129.74700 111.50500 198.26700 1.000 125.99000 147 PHE A CA 1
ATOM 2238 C C . PHE A 1 191 ? 131.24900 111.32200 198.42100 1.000 125.13000 147 PHE A C 1
ATOM 2239 O O . PHE A 1 191 ? 131.71500 110.23700 198.77200 1.000 125.24000 147 PHE A O 1
ATOM 2256 N N . LEU A 1 192 ? 131.99700 112.40800 198.23600 1.000 120.15000 148 LEU A N 1
ATOM 2257 C CA . LEU A 1 192 ? 133.43400 112.39000 198.49300 1.000 127.47000 148 LEU A CA 1
ATOM 2258 C C . LEU A 1 192 ? 133.76600 112.33800 199.98400 1.000 130.05000 148 LEU A C 1
ATOM 2259 O O . LEU A 1 192 ? 134.75800 111.72700 200.39500 1.000 131.72000 148 LEU A O 1
ATOM 2275 N N . ALA A 1 193 ? 132.96000 113.01400 200.80100 1.000 129.79000 149 ALA A N 1
ATOM 2276 C CA . ALA A 1 193 ? 133.37200 113.26200 202.17700 1.000 133.65000 149 ALA A CA 1
ATOM 2277 C C . ALA A 1 193 ? 132.59800 112.46900 203.21400 1.000 133.08000 149 ALA A C 1
ATOM 2278 O O . ALA A 1 193 ? 132.89400 112.55900 204.40600 1.000 133.60000 149 ALA A O 1
ATOM 2285 N N . GLN A 1 194 ? 131.64200 111.66900 202.78300 1.000 131.17000 150 GLN A N 1
ATOM 2286 C CA . GLN A 1 194 ? 130.94600 110.80400 203.71800 1.000 131.68000 150 GLN A CA 1
ATOM 2287 C C . GLN A 1 194 ? 130.71100 109.43900 203.12600 1.000 134.88000 150 GLN A C 1
ATOM 2288 O O . GLN A 1 194 ? 130.45600 109.30500 201.92900 1.000 134.25000 150 GLN A O 1
ATOM 2302 N N . ASN A 1 195 ? 130.66900 108.43400 203.97900 1.000 136.68000 151 ASN A N 1
ATOM 2303 C CA . ASN A 1 195 ? 130.42900 107.08300 203.52400 1.000 141.51000 151 ASN A CA 1
ATOM 2304 C C . ASN A 1 195 ? 128.93900 106.80400 203.49300 1.000 141.63000 151 ASN A C 1
ATOM 2305 O O . ASN A 1 195 ? 128.46000 105.90300 204.17900 1.000 133.98000 151 ASN A O 1
ATOM 2316 N N . LYS A 1 196 ? 128.20400 107.61300 202.74500 1.000 137.62000 152 LYS A N 1
ATOM 2317 C CA . LYS A 1 196 ? 126.76000 107.45600 202.67600 1.000 133.94000 152 LYS A CA 1
ATOM 2318 C C . LYS A 1 196 ? 126.29600 107.45500 201.23400 1.000 128.91000 152 LYS A C 1
ATOM 2319 O O . LYS A 1 196 ? 126.79900 108.22600 200.42200 1.000 126.59000 152 LYS A O 1
ATOM 2338 N N . LEU A 1 197 ? 125.28400 106.66000 200.93500 1.000 132.24000 153 LEU A N 1
ATOM 2339 C CA . LEU A 1 197 ? 124.57200 106.82600 199.67700 1.000 131.09000 153 LEU A CA 1
ATOM 2340 C C . LEU A 1 197 ? 123.24900 107.52700 199.90400 1.000 133.50000 153 LEU A C 1
ATOM 2341 O O . LEU A 1 197 ? 122.39200 107.01500 200.62700 1.000 137.46000 153 LEU A O 1
ATOM 2357 N N . CYS A 1 198 ? 123.09100 108.72300 199.35100 1.000 127.29000 154 CYS A N 1
ATOM 2358 C CA . CYS A 1 198 ? 121.77800 109.34500 199.41500 1.000 129.00000 154 CYS A CA 1
ATOM 2359 C C . CYS A 1 198 ? 120.85100 108.61900 198.48300 1.000 127.01000 154 CYS A C 1
ATOM 2360 O O . CYS A 1 198 ? 121.19800 108.34200 197.33200 1.000 122.77000 154 CYS A O 1
ATOM 2368 N N . PHE A 1 199 ? 119.66800 108.30300 198.96500 1.000 129.65000 155 PHE A N 1
ATOM 2369 C CA . PHE A 1 199 ? 118.72000 107.55200 198.18000 1.000 131.38000 155 PHE A CA 1
ATOM 2370 C C . PHE A 1 199 ? 117.39200 108.26600 198.05200 1.000 128.63000 155 PHE A C 1
ATOM 2371 O O . PHE A 1 199 ? 116.72500 108.57600 199.03900 1.000 131.07000 155 PHE A O 1
ATOM 2388 N N . ILE A 1 200 ? 117.00300 108.51300 196.81800 1.000 124.99000 156 ILE A N 1
ATOM 2389 C CA . ILE A 1 200 ? 115.76400 109.20900 196.54400 1.000 126.87000 156 ILE A CA 1
ATOM 2390 C C . ILE A 1 200 ? 114.82600 108.29400 195.79300 1.000 130.90000 156 ILE A C 1
ATOM 2391 O O . ILE A 1 200 ? 115.16700 107.80800 194.71400 1.000 129.44000 156 ILE A O 1
ATOM 2407 N N . GLN A 1 201 ? 113.63700 108.09300 196.31500 1.000 131.99000 157 GLN A N 1
ATOM 2408 C CA . GLN A 1 201 ? 112.71400 107.17900 195.66200 1.000 129.99000 157 GLN A CA 1
ATOM 2409 C C . GLN A 1 201 ? 111.55400 107.92600 195.04900 1.000 136.09000 157 GLN A C 1
ATOM 2410 O O . GLN A 1 201 ? 110.88700 108.73400 195.70900 1.000 135.26000 157 GLN A O 1
ATOM 2424 N N . PHE A 1 202 ? 111.33300 107.70200 193.75400 1.000 134.38000 158 PHE A N 1
ATOM 2425 C CA . PHE A 1 202 ? 110.25700 108.33900 193.02400 1.000 139.53000 158 PHE A CA 1
ATOM 2426 C C . PHE A 1 202 ? 109.05000 107.40800 192.92200 1.000 145.06000 158 PHE A C 1
ATOM 2427 O O . PHE A 1 202 ? 109.21600 106.19900 192.75900 1.000 145.52000 158 PHE A O 1
ATOM 2444 N N . THR A 1 203 ? 107.84600 107.99000 192.95100 1.000 146.20000 159 THR A N 1
ATOM 2445 C CA . THR A 1 203 ? 106.62600 107.24800 192.61200 1.000 150.34000 159 THR A CA 1
ATOM 2446 C C . THR A 1 203 ? 105.58900 108.19300 192.00600 1.000 153.45000 159 THR A C 1
ATOM 2447 O O . THR A 1 203 ? 105.67300 108.55200 190.82900 1.000 151.70000 159 THR A O 1
ATOM 2458 N N . LEU A 1 218 ? 107.47500 120.50000 187.42600 1.000 120.88000 174 LEU A N 1
ATOM 2459 C CA . LEU A 1 218 ? 108.27900 119.58900 188.23000 1.000 127.94000 174 LEU A CA 1
ATOM 2460 C C . LEU A 1 218 ? 107.67800 118.18700 188.15800 1.000 127.97000 174 LEU A C 1
ATOM 2461 O O . LEU A 1 218 ? 106.45200 118.04500 188.10200 1.000 131.52000 174 LEU A O 1
ATOM 2477 N N . SER A 1 219 ? 108.53400 117.15200 188.17400 1.000 132.11000 175 SER A N 1
ATOM 2478 C CA . SER A 1 219 ? 108.07500 115.76000 188.20700 1.000 133.58000 175 SER A CA 1
ATOM 2479 C C . SER A 1 219 ? 108.65600 115.01800 189.40400 1.000 132.69000 175 SER A C 1
ATOM 2480 O O . SER A 1 219 ? 108.09600 114.01400 189.85200 1.000 134.60000 175 SER A O 1
ATOM 2488 N N . ALA A 1 220 ? 109.67100 115.60400 190.03400 1.000 130.13000 176 ALA A N 1
ATOM 2489 C CA . ALA A 1 220 ? 110.21600 115.04500 191.26300 1.000 132.71000 176 ALA A CA 1
ATOM 2490 C C . ALA A 1 220 ? 109.40200 115.53300 192.44700 1.000 132.73000 176 ALA A C 1
ATOM 2491 O O . ALA A 1 220 ? 109.89400 116.28800 193.28500 1.000 131.23000 176 ALA A O 1
ATOM 2498 N N . LEU A 1 221 ? 108.11900 115.19600 192.44800 1.000 134.20000 177 LEU A N 1
ATOM 2499 C CA . LEU A 1 221 ? 107.23700 115.61900 193.52300 1.000 136.60000 177 LEU A CA 1
ATOM 2500 C C . LEU A 1 221 ? 106.87700 114.48400 194.46700 1.000 140.44000 177 LEU A C 1
ATOM 2501 O O . LEU A 1 221 ? 106.80900 114.67500 195.68200 1.000 140.44000 177 LEU A O 1
ATOM 2517 N N . ASP A 1 222 ? 106.72200 113.28100 193.92800 1.000 147.09000 178 ASP A N 1
ATOM 2518 C CA . ASP A 1 222 ? 106.35900 112.14600 194.76600 1.000 144.97000 178 ASP A CA 1
ATOM 2519 C C . ASP A 1 222 ? 107.61700 111.51000 195.33300 1.000 150.30000 178 ASP A C 1
ATOM 2520 O O . ASP A 1 222 ? 108.05500 110.44900 194.87700 1.000 147.87000 178 ASP A O 1
ATOM 2529 N N . LEU A 1 223 ? 108.25400 112.22200 196.25600 1.000 143.56000 179 LEU A N 1
ATOM 2530 C CA . LEU A 1 223 ? 109.57300 111.83400 196.73100 1.000 144.00000 179 LEU A CA 1
ATOM 2531 C C . LEU A 1 223 ? 109.57800 111.22500 198.12000 1.000 141.99000 179 LEU A C 1
ATOM 2532 O O . LEU A 1 223 ? 108.97100 111.75900 199.04900 1.000 142.01000 179 LEU A O 1
ATOM 2548 N N . LYS A 1 224 ? 110.41600 110.20900 198.29300 1.000 142.12000 180 LYS A N 1
ATOM 2549 C CA . LYS A 1 224 ? 110.81300 109.74800 199.61600 1.000 143.03000 180 LYS A CA 1
ATOM 2550 C C . LYS A 1 224 ? 112.32000 109.89400 199.74500 1.000 138.58000 180 LYS A C 1
ATOM 2551 O O . LYS A 1 224 ? 113.07200 109.44400 198.87900 1.000 136.77000 180 LYS A O 1
ATOM 2570 N N . ILE A 1 225 ? 112.76700 110.53800 200.81300 1.000 137.02000 181 ILE A N 1
ATOM 2571 C CA . ILE A 1 225 ? 114.19200 110.79000 200.97900 1.000 137.36000 181 ILE A CA 1
ATOM 2572 C C . ILE A 1 225 ? 114.78100 109.98600 202.12600 1.000 138.35000 181 ILE A C 1
ATOM 2573 O O . ILE A 1 225 ? 114.31400 110.07300 203.26100 1.000 147.77000 181 ILE A O 1
ATOM 2589 N N . SER A 1 226 ? 115.86200 109.27700 201.83900 1.000 137.42000 182 SER A N 1
ATOM 2590 C CA . SER A 1 226 ? 116.61100 108.54500 202.84900 1.000 139.27000 182 SER A CA 1
ATOM 2591 C C . SER A 1 226 ? 118.06500 108.43300 202.43100 1.000 138.20000 182 SER A C 1
ATOM 2592 O O . SER A 1 226 ? 118.44000 108.89700 201.35800 1.000 136.08000 182 SER A O 1
ATOM 2600 N N . TYR A 1 227 ? 118.90300 107.91900 203.31600 1.000 138.95000 183 TYR A N 1
ATOM 2601 C CA . TYR A 1 227 ? 120.27600 107.61000 202.94800 1.000 144.07000 183 TYR A CA 1
ATOM 2602 C C . TYR A 1 227 ? 120.77300 106.44100 203.78000 1.000 142.82000 183 TYR A C 1
ATOM 2603 O O . TYR A 1 227 ? 120.22600 106.16100 204.84800 1.000 140.92000 183 TYR A O 1
ATOM 2621 N N . TYR A 1 228 ? 121.81100 105.76100 203.30100 1.000 142.52000 184 TYR A N 1
ATOM 2622 C CA . TYR A 1 228 ? 122.30300 104.59300 204.01800 1.000 140.53000 184 TYR A CA 1
ATOM 2623 C C . TYR A 1 228 ? 123.80700 104.62100 204.26100 1.000 139.13000 184 TYR A C 1
ATOM 2624 O O . TYR A 1 228 ? 124.57600 105.11100 203.43400 1.000 145.71000 184 TYR A O 1
ATOM 2642 N N . ASP A 1 229 ? 124.22200 104.07600 205.40600 1.000 143.47000 185 ASP A N 1
ATOM 2643 C CA . ASP A 1 229 ? 125.63800 103.96900 205.74700 1.000 145.37000 185 ASP A CA 1
ATOM 2644 C C . ASP A 1 229 ? 126.34500 102.91400 204.91600 1.000 148.05000 185 ASP A C 1
ATOM 2645 O O . ASP A 1 229 ? 125.80700 101.83300 204.67600 1.000 147.30000 185 ASP A O 1
ATOM 2654 N N . ILE A 1 230 ? 127.54000 103.25100 204.45100 1.000 149.19000 186 ILE A N 1
ATOM 2655 C CA . ILE A 1 230 ? 128.33900 102.35900 203.63200 1.000 147.87000 186 ILE A CA 1
ATOM 2656 C C . ILE A 1 230 ? 129.64500 101.97700 204.33200 1.000 150.09000 186 ILE A C 1
ATOM 2657 O O . ILE A 1 230 ? 130.41400 102.85700 204.70800 1.000 149.05000 186 ILE A O 1
ATOM 2673 N N . PRO A 1 231 ? 129.95100 100.68800 204.49000 1.000 146.95000 187 PRO A N 1
ATOM 2674 C CA . PRO A 1 231 ? 131.19700 100.21900 205.05400 1.000 147.75000 187 PRO A CA 1
ATOM 2675 C C . PRO A 1 231 ? 132.31900 100.69100 204.15100 1.000 145.76000 187 PRO A C 1
ATOM 2676 O O . PRO A 1 231 ? 132.17300 100.68000 202.93100 1.000 147.99000 187 PRO A O 1
ATOM 2687 N N . GLY A 1 232 ? 133.41000 101.15800 204.73700 1.000 143.62000 188 GLY A N 1
ATOM 2688 C CA . GLY A 1 232 ? 134.48400 101.69500 203.92300 1.000 143.00000 188 GLY A CA 1
ATOM 2689 C C . GLY A 1 232 ? 135.57500 102.33600 204.77100 1.000 148.33000 188 GLY A C 1
ATOM 2690 O O . GLY A 1 232 ? 135.55200 102.24100 205.99800 1.000 150.18000 188 GLY A O 1
ATOM 2694 N N . PRO A 1 233 ? 136.56700 102.93800 204.11400 1.000 149.45000 189 PRO A N 1
ATOM 2695 C CA . PRO A 1 233 ? 137.71100 103.63700 204.66100 1.000 154.16000 189 PRO A CA 1
ATOM 2696 C C . PRO A 1 233 ? 137.28200 104.96600 205.24400 1.000 154.30000 189 PRO A C 1
ATOM 2697 O O . PRO A 1 233 ? 136.22500 105.48700 204.88900 1.000 154.18000 189 PRO A O 1
ATOM 2708 N N . ALA A 1 234 ? 138.12700 105.54300 206.08600 1.000 157.27000 190 ALA A N 1
ATOM 2709 C CA . ALA A 1 234 ? 137.87900 106.89200 206.56600 1.000 156.85000 190 ALA A CA 1
ATOM 2710 C C . ALA A 1 234 ? 137.85600 107.83700 205.38000 1.000 152.30000 190 ALA A C 1
ATOM 2711 O O . ALA A 1 234 ? 138.60600 107.66100 204.41900 1.000 152.84000 190 ALA A O 1
ATOM 2718 N N . ASN A 1 235 ? 136.95800 108.81200 205.42600 1.000 152.77000 191 ASN A N 1
ATOM 2719 C CA . ASN A 1 235 ? 136.77400 109.70000 204.29300 1.000 147.43000 191 ASN A CA 1
ATOM 2720 C C . ASN A 1 235 ? 137.90100 110.70700 204.17500 1.000 147.00000 191 ASN A C 1
ATOM 2721 O O . ASN A 1 235 ? 138.16600 111.48500 205.09000 1.000 146.52000 191 ASN A O 1
ATOM 2732 N N . ARG A 1 236 ? 138.54100 110.69000 203.01700 1.000 145.27000 192 ARG A N 1
ATOM 2733 C CA . ARG A 1 236 ? 139.65200 111.56400 202.68700 1.000 144.45000 192 ARG A CA 1
ATOM 2734 C C . ARG A 1 236 ? 139.40800 112.23600 201.34400 1.000 139.16000 192 ARG A C 1
ATOM 2735 O O . ARG A 1 236 ? 140.33500 112.39000 200.55300 1.000 143.00000 192 ARG A O 1
ATOM 2756 N N . THR A 1 237 ? 138.14700 112.57100 201.07300 1.000 137.12000 193 THR A N 1
ATOM 2757 C CA . THR A 1 237 ? 137.72800 113.01300 199.74500 1.000 133.79000 193 THR A CA 1
ATOM 2758 C C . THR A 1 237 ? 137.93400 111.87600 198.75300 1.000 130.70000 193 THR A C 1
ATOM 2759 O O . THR A 1 237 ? 138.77400 111.95300 197.85300 1.000 131.85000 193 THR A O 1
ATOM 2770 N N . ILE A 1 238 ? 137.23000 110.77900 199.00100 1.000 129.39000 194 ILE A N 1
ATOM 2771 C CA . ILE A 1 238 ? 137.38700 109.54000 198.25400 1.000 126.68000 194 ILE A CA 1
ATOM 2772 C C . ILE A 1 238 ? 136.70800 109.63100 196.90000 1.000 123.36000 194 ILE A C 1
ATOM 2773 O O . ILE A 1 238 ? 135.49400 109.83000 196.82600 1.000 127.19000 194 ILE A O 1
ATOM 2789 N N . ASP A 1 239 ? 137.41900 109.26800 195.84400 1.000 118.65000 195 ASP A N 1
ATOM 2790 C CA . ASP A 1 239 ? 136.85700 109.37500 194.50300 1.000 116.49000 195 ASP A CA 1
ATOM 2791 C C . ASP A 1 239 ? 135.99000 108.17400 194.17400 1.000 112.17000 195 ASP A C 1
ATOM 2792 O O . ASP A 1 239 ? 136.38200 107.30100 193.39700 1.000 114.46000 195 ASP A O 1
ATOM 2801 N N . ARG A 1 240 ? 134.86100 108.08500 194.85500 1.000 110.24000 196 ARG A N 1
ATOM 2802 C CA . ARG A 1 240 ? 133.93500 106.97700 194.72300 1.000 110.76000 196 ARG A CA 1
ATOM 2803 C C . ARG A 1 240 ? 133.20700 107.01100 193.38800 1.000 111.05000 196 ARG A C 1
ATOM 2804 O O . ARG A 1 240 ? 132.90300 108.08400 192.86800 1.000 112.09000 196 ARG A O 1
ATOM 2825 N N . HIS A 1 241 ? 132.88900 105.82800 192.86900 1.000 105.16000 197 HIS A N 1
ATOM 2826 C CA . HIS A 1 241 ? 132.11200 105.68000 191.64500 1.000 105.00000 197 HIS A CA 1
ATOM 2827 C C . HIS A 1 241 ? 130.99500 104.66100 191.83300 1.000 106.76000 197 HIS A C 1
ATOM 2828 O O . HIS A 1 241 ? 131.10400 103.75100 192.65900 1.000 112.25000 197 HIS A O 1
ATOM 2842 N N . LEU A 1 242 ? 129.94400 104.79100 191.02800 1.000 105.76000 198 LEU A N 1
ATOM 2843 C CA . LEU A 1 242 ? 128.78600 103.90500 191.10300 1.000 104.68000 198 LEU A CA 1
ATOM 2844 C C . LEU A 1 242 ? 128.42800 103.27200 189.76400 1.000 105.74000 198 LEU A C 1
ATOM 2845 O O . LEU A 1 242 ? 128.55900 103.90000 188.71400 1.000 107.25000 198 LEU A O 1
ATOM 2861 N N . ALA A 1 243 ? 127.87500 102.06400 189.80800 1.000 105.84000 199 ALA A N 1
ATOM 2862 C CA . ALA A 1 243 ? 127.29600 101.46000 188.61300 1.000 111.68000 199 ALA A CA 1
ATOM 2863 C C . ALA A 1 243 ? 126.08300 100.61100 188.95400 1.000 114.06000 199 ALA A C 1
ATOM 2864 O O . ALA A 1 243 ? 125.93400 100.13900 190.08100 1.000 118.65000 199 ALA A O 1
ATOM 2871 N N . VAL A 1 244 ? 125.19800 100.45100 187.97700 1.000 118.01000 200 VAL A N 1
ATOM 2872 C CA . VAL A 1 244 ? 123.97400 99.67500 188.14600 1.000 122.54000 200 VAL A CA 1
ATOM 2873 C C . VAL A 1 244 ? 123.77500 98.69200 186.99600 1.000 125.82000 200 VAL A C 1
ATOM 2874 O O . VAL A 1 244 ? 124.05900 99.02100 185.84500 1.000 121.12000 200 VAL A O 1
ATOM 2887 N N . ASN A 1 245 ? 123.31100 97.48100 187.30400 1.000 124.97000 201 ASN A N 1
ATOM 2888 C CA . ASN A 1 245 ? 123.11400 96.47700 186.25900 1.000 129.99000 201 ASN A CA 1
ATOM 2889 C C . ASN A 1 245 ? 121.76300 96.59500 185.57800 1.000 130.80000 201 ASN A C 1
ATOM 2890 O O . ASN A 1 245 ? 121.65400 96.52600 184.35400 1.000 128.41000 201 ASN A O 1
ATOM 2901 N N . SER A 1 246 ? 120.72400 96.64500 186.38500 1.000 133.58000 202 SER A N 1
ATOM 2902 C CA . SER A 1 246 ? 119.36100 96.73100 185.89700 1.000 133.93000 202 SER A CA 1
ATOM 2903 C C . SER A 1 246 ? 118.49300 97.47000 186.89000 1.000 136.60000 202 SER A C 1
ATOM 2904 O O . SER A 1 246 ? 117.66700 96.87200 187.58100 1.000 137.25000 202 SER A O 1
ATOM 2912 N N . THR A 1 247 ? 118.71000 98.76900 186.98900 1.000 134.30000 203 THR A N 1
ATOM 2913 C CA . THR A 1 247 ? 118.05300 99.57300 188.00300 1.000 136.31000 203 THR A CA 1
ATOM 2914 C C . THR A 1 247 ? 118.12500 98.88100 189.37400 1.000 136.45000 203 THR A C 1
ATOM 2915 O O . THR A 1 247 ? 119.15100 98.94700 190.04700 1.000 133.11000 203 THR A O 1
ATOM 2926 N N . GLN A 1 248 ? 117.04100 98.26200 189.81600 1.000 140.39000 204 GLN A N 1
ATOM 2927 C CA . GLN A 1 248 ? 117.00800 97.69600 191.16200 1.000 146.78000 204 GLN A CA 1
ATOM 2928 C C . GLN A 1 248 ? 117.87600 96.45700 191.37300 1.000 139.35000 204 GLN A C 1
ATOM 2929 O O . GLN A 1 248 ? 118.24600 96.15700 192.50500 1.000 139.40000 204 GLN A O 1
ATOM 2943 N N . ASP A 1 249 ? 118.16200 95.69900 190.32400 1.000 133.59000 205 ASP A N 1
ATOM 2944 C CA . ASP A 1 249 ? 118.65500 94.35100 190.58000 1.000 135.85000 205 ASP A CA 1
ATOM 2945 C C . ASP A 1 249 ? 120.04300 94.29400 191.21100 1.000 132.26000 205 ASP A C 1
ATOM 2946 O O . ASP A 1 249 ? 120.27600 93.47900 192.10300 1.000 128.27000 205 ASP A O 1
ATOM 2955 N N . LEU A 1 250 ? 120.95800 95.14900 190.76800 1.000 131.58000 206 LEU A N 1
ATOM 2956 C CA . LEU A 1 250 ? 122.29500 95.20200 191.36200 1.000 130.79000 206 LEU A CA 1
ATOM 2957 C C . LEU A 1 250 ? 122.86400 96.60600 191.37300 1.000 128.58000 206 LEU A C 1
ATOM 2958 O O . LEU A 1 250 ? 122.83900 97.29100 190.34900 1.000 122.93000 206 LEU A O 1
ATOM 2974 N N . VAL A 1 251 ? 123.51500 96.97600 192.46800 1.000 124.42000 207 VAL A N 1
ATOM 2975 C CA . VAL A 1 251 ? 124.32600 98.18500 192.48600 1.000 120.89000 207 VAL A CA 1
ATOM 2976 C C . VAL A 1 251 ? 125.73700 97.85700 192.96500 1.000 114.69000 207 VAL A C 1
ATOM 2977 O O . VAL A 1 251 ? 125.91700 96.99800 193.82600 1.000 121.07000 207 VAL A O 1
ATOM 2990 N N . VAL A 1 252 ? 126.74400 98.44100 192.33100 1.000 117.76000 208 VAL A N 1
ATOM 2991 C CA . VAL A 1 252 ? 128.10800 98.26400 192.81200 1.000 117.03000 208 VAL A CA 1
ATOM 2992 C C . VAL A 1 252 ? 128.78400 99.61200 193.03100 1.000 113.47000 208 VAL A C 1
ATOM 2993 O O . VAL A 1 252 ? 128.70600 100.50700 192.18800 1.000 111.41000 208 VAL A O 1
ATOM 3006 N N . CYS A 1 253 ? 129.41400 99.76300 194.18700 1.000 114.79000 209 CYS A N 1
ATOM 3007 C CA . CYS A 1 253 ? 130.15800 100.97800 194.49800 1.000 114.75000 209 CYS A CA 1
ATOM 3008 C C . CYS A 1 253 ? 131.62900 100.65000 194.66200 1.000 114.19000 209 CYS A C 1
ATOM 3009 O O . CYS A 1 253 ? 131.98000 99.60700 195.20700 1.000 116.12000 209 CYS A O 1
ATOM 3017 N N . TRP A 1 254 ? 132.49500 101.49300 194.13600 1.000 108.19000 210 TRP A N 1
ATOM 3018 C CA . TRP A 1 254 ? 133.91500 101.19600 194.21300 1.000 106.60000 210 TRP A CA 1
ATOM 3019 C C . TRP A 1 254 ? 134.77500 102.43900 194.17500 1.000 108.76000 210 TRP A C 1
ATOM 3020 O O . TRP A 1 254 ? 134.33500 103.51100 193.76100 1.000 108.53000 210 TRP A O 1
ATOM 3041 N N . TRP A 1 255 ? 136.00600 102.29100 194.62600 1.000 106.98000 211 TRP A N 1
ATOM 3042 C CA . TRP A 1 255 ? 136.97200 103.37400 194.58200 1.000 108.91000 211 TRP A CA 1
ATOM 3043 C C . TRP A 1 255 ? 138.38100 102.82200 194.41900 1.000 109.68000 211 TRP A C 1
ATOM 3044 O O . TRP A 1 255 ? 138.61000 101.64400 194.68400 1.000 109.81000 211 TRP A O 1
ATOM 3065 N N . PRO A 1 256 ? 139.29400 103.59600 193.83900 1.000 110.81000 212 PRO A N 1
ATOM 3066 C CA . PRO A 1 256 ? 140.70900 103.31200 193.73100 1.000 115.11000 212 PRO A CA 1
ATOM 3067 C C . PRO A 1 256 ? 141.40400 103.37400 195.09000 1.000 117.68000 212 PRO A C 1
ATOM 3068 O O . PRO A 1 256 ? 141.09700 104.25000 195.90000 1.000 115.90000 212 PRO A O 1
ATOM 3079 N N . LEU A 1 257 ? 142.41500 102.51700 195.27900 1.000 122.07000 213 LEU A N 1
ATOM 3080 C CA . LEU A 1 257 ? 143.36100 102.57100 196.39700 1.000 121.28000 213 LEU A CA 1
ATOM 3081 C C . LEU A 1 257 ? 144.48000 101.56200 196.18400 1.000 125.29000 213 LEU A C 1
ATOM 3082 O O . LEU A 1 257 ? 144.43000 100.75400 195.25300 1.000 119.96000 213 LEU A O 1
ATOM 3098 N N . GLU A 1 271 ? 138.78400 94.55000 207.58500 1.000 162.73000 227 GLU A N 1
ATOM 3099 C CA . GLU A 1 271 ? 138.75400 94.20300 206.16500 1.000 163.03000 227 GLU A CA 1
ATOM 3100 C C . GLU A 1 271 ? 137.90000 95.18500 205.35500 1.000 154.65000 227 GLU A C 1
ATOM 3101 O O . GLU A 1 271 ? 138.28000 95.57600 204.24600 1.000 153.85000 227 GLU A O 1
ATOM 3113 N N . LYS A 1 272 ? 136.77700 95.62400 205.93700 1.000 155.18000 228 LYS A N 1
ATOM 3114 C CA . LYS A 1 272 ? 135.82400 96.52600 205.28800 1.000 154.05000 228 LYS A CA 1
ATOM 3115 C C . LYS A 1 272 ? 136.43500 97.88000 204.96800 1.000 154.44000 228 LYS A C 1
ATOM 3116 O O . LYS A 1 272 ? 136.06300 98.51700 203.98600 1.000 157.41000 228 LYS A O 1
ATOM 3135 N N . ASP A 1 273 ? 137.37800 98.32200 205.79300 1.000 156.86000 229 ASP A N 1
ATOM 3136 C CA . ASP A 1 273 ? 138.00300 99.61500 205.58000 1.000 161.17000 229 ASP A CA 1
ATOM 3137 C C . ASP A 1 273 ? 139.21200 99.53300 204.65500 1.000 158.48000 229 ASP A C 1
ATOM 3138 O O . ASP A 1 273 ? 139.83900 100.55100 204.35200 1.000 155.83000 229 ASP A O 1
ATOM 3147 N N . ARG A 1 274 ? 139.52500 98.32500 204.18600 1.000 160.16000 230 ARG A N 1
ATOM 3148 C CA . ARG A 1 274 ? 140.57900 98.14700 203.19900 1.000 156.57000 230 ARG A CA 1
ATOM 3149 C C . ARG A 1 274 ? 139.98400 97.74200 201.85500 1.000 151.49000 230 ARG A C 1
ATOM 3150 O O . ARG A 1 274 ? 140.61300 97.91000 200.81000 1.000 142.44000 230 ARG A O 1
ATOM 3171 N N . ALA A 1 275 ? 138.75600 97.22800 201.89500 1.000 146.55000 231 ALA A N 1
ATOM 3172 C CA . ALA A 1 275 ? 138.04100 96.79400 200.70400 1.000 136.23000 231 ALA A CA 1
ATOM 3173 C C . ALA A 1 275 ? 137.72600 97.98400 199.82600 1.000 128.56000 231 ALA A C 1
ATOM 3174 O O . ALA A 1 275 ? 137.52100 99.08800 200.33000 1.000 129.57000 231 ALA A O 1
ATOM 3181 N N . ASN A 1 276 ? 137.77600 97.79800 198.51000 1.000 125.13000 232 ASN A N 1
ATOM 3182 C CA . ASN A 1 276 ? 137.49600 98.92500 197.64100 1.000 123.11000 232 ASN A CA 1
ATOM 3183 C C . ASN A 1 276 ? 136.40400 98.67700 196.61500 1.000 120.66000 232 ASN A C 1
ATOM 3184 O O . ASN A 1 276 ? 136.18000 99.50100 195.72600 1.000 118.78000 232 ASN A O 1
ATOM 3195 N N . MET A 1 277 ? 135.68700 97.57100 196.75400 1.000 116.66000 233 MET A N 1
ATOM 3196 C CA . MET A 1 277 ? 134.49900 97.36600 195.94500 1.000 117.51000 233 MET A CA 1
ATOM 3197 C C . MET A 1 277 ? 133.39200 96.72900 196.77000 1.000 121.58000 233 MET A C 1
ATOM 3198 O O . MET A 1 277 ? 133.61700 95.76900 197.50900 1.000 123.00000 233 MET A O 1
ATOM 3212 N N . LEU A 1 278 ? 132.18200 97.24300 196.60700 1.000 119.24000 234 LEU A N 1
ATOM 3213 C CA . LEU A 1 278 ? 131.04600 96.79500 197.38700 1.000 124.65000 234 LEU A CA 1
ATOM 3214 C C . LEU A 1 278 ? 129.90200 96.32800 196.51500 1.000 122.60000 234 LEU A C 1
ATOM 3215 O O . LEU A 1 278 ? 129.41400 97.07500 195.66400 1.000 120.36000 234 LEU A O 1
ATOM 3231 N N . LEU A 1 279 ? 129.38000 95.15200 196.81200 1.000 128.49000 235 LEU A N 1
ATOM 3232 C CA . LEU A 1 279 ? 128.18900 94.69700 196.12500 1.000 128.72000 235 LEU A CA 1
ATOM 3233 C C . LEU A 1 279 ? 126.98600 95.06700 196.96600 1.000 139.10000 235 LEU A C 1
ATOM 3234 O O . LEU A 1 279 ? 126.84200 94.58600 198.09000 1.000 137.24000 235 LEU A O 1
ATOM 3250 N N . LEU A 1 280 ? 126.11600 95.89700 196.40800 1.000 136.37000 236 LEU A N 1
ATOM 3251 C CA . LEU A 1 280 ? 124.96600 96.42100 197.12600 1.000 132.75000 236 LEU A CA 1
ATOM 3252 C C . LEU A 1 280 ? 123.66000 95.77300 196.69700 1.000 131.91000 236 LEU A C 1
ATOM 3253 O O . LEU A 1 280 ? 123.31700 95.73000 195.51200 1.000 133.30000 236 LEU A O 1
ATOM 3269 N N . GLY A 1 281 ? 122.92400 95.27100 197.67700 1.000 137.79000 237 GLY A N 1
ATOM 3270 C CA . GLY A 1 281 ? 121.59900 94.73300 197.44000 1.000 141.08000 237 GLY A CA 1
ATOM 3271 C C . GLY A 1 281 ? 120.58500 95.85700 197.41200 1.000 138.95000 237 GLY A C 1
ATOM 3272 O O . GLY A 1 281 ? 120.76800 96.88900 198.06200 1.000 139.55000 237 GLY A O 1
ATOM 3276 N N . PHE A 1 282 ? 119.45800 95.60500 196.76700 1.000 143.24000 238 PHE A N 1
ATOM 3277 C CA . PHE A 1 282 ? 118.35800 96.55300 196.77100 1.000 146.34000 238 PHE A CA 1
ATOM 3278 C C . PHE A 1 282 ? 117.17100 95.94600 197.49800 1.000 151.68000 238 PHE A C 1
ATOM 3279 O O . PHE A 1 282 ? 116.64000 94.91600 197.07400 1.000 152.45000 238 PHE A O 1
ATOM 3296 N N . THR A 1 283 ? 116.77900 96.54700 198.61200 1.000 151.85000 239 THR A N 1
ATOM 3297 C CA . THR A 1 283 ? 115.70300 95.99000 199.42400 1.000 156.08000 239 THR A CA 1
ATOM 3298 C C . THR A 1 283 ? 114.71300 97.06400 199.84500 1.000 159.15000 239 THR A C 1
ATOM 3299 O O . THR A 1 283 ? 114.98800 98.25900 199.74100 1.000 150.38000 239 THR A O 1
ATOM 3310 N N . GLN A 1 284 ? 113.59600 96.62900 200.41200 1.000 156.79000 240 GLN A N 1
ATOM 3311 C CA . GLN A 1 284 ? 112.59500 97.53300 200.96800 1.000 156.04000 240 GLN A CA 1
ATOM 3312 C C . GLN A 1 284 ? 113.13500 98.21900 202.21600 1.000 155.48000 240 GLN A C 1
ATOM 3313 O O . GLN A 1 284 ? 112.57900 99.21200 202.68400 1.000 150.15000 240 GLN A O 1
ATOM 3327 N N . GLY A 1 285 ? 114.19100 97.64500 202.78300 1.000 155.67000 241 GLY A N 1
ATOM 3328 C CA . GLY A 1 285 ? 114.82700 98.16500 203.98100 1.000 154.80000 241 GLY A CA 1
ATOM 3329 C C . GLY A 1 285 ? 115.95100 99.12500 203.60900 1.000 156.12000 241 GLY A C 1
ATOM 3330 O O . GLY A 1 285 ? 116.68400 99.60100 204.47600 1.000 159.09000 241 GLY A O 1
ATOM 3334 N N . GLY A 1 286 ? 116.08000 99.41000 202.31300 1.000 153.42000 242 GLY A N 1
ATOM 3335 C CA . GLY A 1 286 ? 117.11800 100.30000 201.82500 1.000 147.63000 242 GLY A CA 1
ATOM 3336 C C . GLY A 1 286 ? 118.32000 99.56000 201.26600 1.000 146.66000 242 GLY A C 1
ATOM 3337 O O . GLY A 1 286 ? 118.31900 98.33100 201.15000 1.000 148.46000 242 GLY A O 1
ATOM 3341 N N . LEU A 1 287 ? 119.30700 100.32400 200.81500 1.000 142.86000 243 LEU A N 1
ATOM 3342 C CA . LEU A 1 287 ? 120.49900 99.73800 200.22900 1.000 136.39000 243 LEU A CA 1
ATOM 3343 C C . LEU A 1 287 ? 121.37600 99.16300 201.32000 1.000 137.95000 243 LEU A C 1
ATOM 3344 O O . LEU A 1 287 ? 121.56600 99.78200 202.36500 1.000 141.67000 243 LEU A O 1
ATOM 3360 N N . GLU A 1 288 ? 121.93600 97.99400 201.06000 1.000 137.28000 244 GLU A N 1
ATOM 3361 C CA . GLU A 1 288 ? 122.87100 97.38800 201.99600 1.000 139.36000 244 GLU A CA 1
ATOM 3362 C C . GLU A 1 288 ? 123.98500 96.69700 201.24100 1.000 140.55000 244 GLU A C 1
ATOM 3363 O O . GLU A 1 288 ? 123.77700 96.20900 200.13400 1.000 130.61000 244 GLU A O 1
ATOM 3375 N N . VAL A 1 289 ? 125.16100 96.62600 201.83800 1.000 139.35000 245 VAL A N 1
ATOM 3376 C CA . VAL A 1 289 ? 126.22300 95.87700 201.19300 1.000 137.75000 245 VAL A CA 1
ATOM 3377 C C . VAL A 1 289 ? 126.07300 94.40500 201.51500 1.000 145.52000 245 VAL A C 1
ATOM 3378 O O . VAL A 1 289 ? 126.07800 94.00800 202.67900 1.000 142.82000 245 VAL A O 1
ATOM 3391 N N . LEU A 1 290 ? 125.96900 93.59800 200.47500 1.000 140.27000 246 LEU A N 1
ATOM 3392 C CA . LEU A 1 290 ? 125.80900 92.16700 200.63700 1.000 142.82000 246 LEU A CA 1
ATOM 3393 C C . LEU A 1 290 ? 127.15600 91.53300 200.89900 1.000 139.28000 246 LEU A C 1
ATOM 3394 O O . LEU A 1 290 ? 127.29300 90.62500 201.71900 1.000 138.75000 246 LEU A O 1
ATOM 3410 N N . SER A 1 291 ? 128.15700 92.05400 200.21100 1.000 138.91000 247 SER A N 1
ATOM 3411 C CA . SER A 1 291 ? 129.52600 91.60400 200.37100 1.000 137.74000 247 SER A CA 1
ATOM 3412 C C . SER A 1 291 ? 130.50500 92.64900 199.87300 1.000 135.86000 247 SER A C 1
ATOM 3413 O O . SER A 1 291 ? 130.13500 93.54700 199.11500 1.000 134.33000 247 SER A O 1
ATOM 3421 N N . PHE A 1 292 ? 131.76200 92.50600 200.25900 1.000 137.72000 248 PHE A N 1
ATOM 3422 C CA . PHE A 1 292 ? 132.80400 93.41300 199.80600 1.000 135.25000 248 PHE A CA 1
ATOM 3423 C C . PHE A 1 292 ? 134.07400 92.66900 199.43400 1.000 134.38000 248 PHE A C 1
ATOM 3424 O O . PHE A 1 292 ? 134.36700 91.60700 199.98600 1.000 138.64000 248 PHE A O 1
ATOM 3441 N N . VAL A 1 293 ? 134.83500 93.24400 198.51000 1.000 130.10000 249 VAL A N 1
ATOM 3442 C CA . VAL A 1 293 ? 136.14200 92.70800 198.15200 1.000 127.78000 249 VAL A CA 1
ATOM 3443 C C . VAL A 1 293 ? 137.20900 93.79400 198.11700 1.000 130.21000 249 VAL A C 1
ATOM 3444 O O . VAL A 1 293 ? 136.91100 94.97400 197.90700 1.000 129.55000 249 VAL A O 1
ATOM 3457 N N . ARG A 1 294 ? 138.46300 93.37600 198.21500 1.000 128.81000 250 ARG A N 1
ATOM 3458 C CA . ARG A 1 294 ? 139.56800 94.26100 197.89200 1.000 125.57000 250 ARG A CA 1
ATOM 3459 C C . ARG A 1 294 ? 140.24300 93.71500 196.64900 1.000 123.82000 250 ARG A C 1
ATOM 3460 O O . ARG A 1 294 ? 140.56800 92.52900 196.59700 1.000 124.92000 250 ARG A O 1
ATOM 3481 N N . THR A 1 295 ? 140.41800 94.55200 195.63600 1.000 120.13000 251 THR A N 1
ATOM 3482 C CA . THR A 1 295 ? 141.05000 94.08800 194.41100 1.000 122.12000 251 THR A CA 1
ATOM 3483 C C . THR A 1 295 ? 142.56000 94.13900 194.56400 1.000 120.37000 251 THR A C 1
ATOM 3484 O O . THR A 1 295 ? 143.07800 94.89900 195.38300 1.000 122.18000 251 THR A O 1
ATOM 3495 N N . GLU A 1 296 ? 143.27900 93.38600 193.73700 1.000 119.39000 252 GLU A N 1
ATOM 3496 C CA . GLU A 1 296 ? 144.73300 93.39700 193.81600 1.000 116.02000 252 GLU A CA 1
ATOM 3497 C C . GLU A 1 296 ? 145.30400 94.70700 193.30100 1.000 114.13000 252 GLU A C 1
ATOM 3498 O O . GLU A 1 296 ? 146.34400 95.16900 193.76700 1.000 114.54000 252 GLU A O 1
ATOM 3510 N N . TRP A 1 297 ? 144.60600 95.30700 192.34800 1.000 110.82000 253 TRP A N 1
ATOM 3511 C CA . TRP A 1 297 ? 145.05600 96.53800 191.72600 1.000 112.29000 253 TRP A CA 1
ATOM 3512 C C . TRP A 1 297 ? 143.91900 97.53800 191.62700 1.000 108.26000 253 TRP A C 1
ATOM 3513 O O . TRP A 1 297 ? 142.76600 97.14600 191.46800 1.000 108.42000 253 TRP A O 1
ATOM 3534 N N . SER A 1 298 ? 144.24000 98.82500 191.67000 1.000 102.97000 254 SER A N 1
ATOM 3535 C CA . SER A 1 298 ? 143.21200 99.84600 191.51600 1.000 106.00000 254 SER A CA 1
ATOM 3536 C C . SER A 1 298 ? 142.56600 99.72400 190.12900 1.000 102.24000 254 SER A C 1
ATOM 3537 O O . SER A 1 298 ? 143.28600 99.61500 189.13600 1.000 101.37000 254 SER A O 1
ATOM 3545 N N . PRO A 1 299 ? 141.22200 99.72900 190.04400 1.000 98.01000 255 PRO A N 1
ATOM 3546 C CA . PRO A 1 299 ? 140.44600 99.68100 188.81400 1.000 96.50000 255 PRO A CA 1
ATOM 3547 C C . PRO A 1 299 ? 140.63400 100.91300 187.93900 1.000 96.22000 255 PRO A C 1
ATOM 3548 O O . PRO A 1 299 ? 140.65200 102.03900 188.41800 1.000 96.63000 255 PRO A O 1
ATOM 3559 N N . LEU A 1 300 ? 140.65500 100.66500 186.63500 1.000 96.50000 256 LEU A N 1
ATOM 3560 C CA . LEU A 1 300 ? 140.57400 101.70700 185.62700 1.000 92.48000 256 LEU A CA 1
ATOM 3561 C C . LEU A 1 300 ? 139.10700 101.98900 185.34400 1.000 94.15000 256 LEU A C 1
ATOM 3562 O O . LEU A 1 300 ? 138.70900 103.14000 185.15600 1.000 92.99000 256 LEU A O 1
ATOM 3578 N N . ASP A 1 301 ? 138.30400 100.92200 185.32100 1.000 93.67000 257 ASP A N 1
ATOM 3579 C CA . ASP A 1 301 ? 136.85700 101.04300 185.15300 1.000 93.16000 257 ASP A CA 1
ATOM 3580 C C . ASP A 1 301 ? 136.12800 99.81200 185.68300 1.000 88.18000 257 ASP A C 1
ATOM 3581 O O . ASP A 1 301 ? 136.74800 98.77600 185.93800 1.000 93.31000 257 ASP A O 1
ATOM 3590 N N . VAL A 1 302 ? 134.80500 99.91400 185.78300 1.000 90.23000 258 VAL A N 1
ATOM 3591 C CA . VAL A 1 302 ? 133.93900 98.79700 186.14900 1.000 93.95000 258 VAL A CA 1
ATOM 3592 C C . VAL A 1 302 ? 132.69200 98.75000 185.26800 1.000 93.14000 258 VAL A C 1
ATOM 3593 O O . VAL A 1 302 ? 132.04800 99.77500 185.04700 1.000 96.98000 258 VAL A O 1
ATOM 3606 N N . HIS A 1 303 ? 132.26900 97.55200 184.88100 1.000 95.52000 259 HIS A N 1
ATOM 3607 C CA . HIS A 1 303 ? 131.05200 97.41000 184.09400 1.000 98.71000 259 HIS A CA 1
ATOM 3608 C C . HIS A 1 303 ? 130.20500 96.23900 184.58200 1.000 109.14000 259 HIS A C 1
ATOM 3609 O O . HIS A 1 303 ? 130.73200 95.24200 185.06800 1.000 116.35000 259 HIS A O 1
ATOM 3623 N N . PHE A 1 304 ? 128.89600 96.31700 184.37600 1.000 114.70000 260 PHE A N 1
ATOM 3624 C CA . PHE A 1 304 ? 128.04600 95.13700 184.53400 1.000 127.14000 260 PHE A CA 1
ATOM 3625 C C . PHE A 1 304 ? 127.80900 94.47200 183.18700 1.000 127.48000 260 PHE A C 1
ATOM 3626 O O . PHE A 1 304 ? 127.66500 95.15800 182.17400 1.000 124.38000 260 PHE A O 1
ATOM 3643 N N . GLY A 1 305 ? 127.77400 93.14200 183.16800 1.000 132.34000 261 GLY A N 1
ATOM 3644 C CA . GLY A 1 305 ? 127.48400 92.42700 181.92700 1.000 135.15000 261 GLY A CA 1
ATOM 3645 C C . GLY A 1 305 ? 126.02300 92.55800 181.52200 1.000 135.38000 261 GLY A C 1
ATOM 3646 O O . GLY A 1 305 ? 125.13400 92.53400 182.36900 1.000 138.22000 261 GLY A O 1
ATOM 3650 N N . THR A 1 306 ? 125.77500 92.58400 180.21800 1.000 138.73000 262 THR A N 1
ATOM 3651 C CA . THR A 1 306 ? 124.41500 92.56800 179.69900 1.000 137.47000 262 THR A CA 1
ATOM 3652 C C . THR A 1 306 ? 123.94100 91.14200 179.48400 1.000 139.17000 262 THR A C 1
ATOM 3653 O O . THR A 1 306 ? 122.79600 90.80900 179.78000 1.000 143.80000 262 THR A O 1
ATOM 3664 N N . LYS A 1 307 ? 124.85100 90.27800 179.04200 1.000 142.57000 263 LYS A N 1
ATOM 3665 C CA . LYS A 1 307 ? 124.49900 88.88100 178.82100 1.000 146.19000 263 LYS A CA 1
ATOM 3666 C C . LYS A 1 307 ? 124.71300 88.07100 180.08800 1.000 145.11000 263 LYS A C 1
ATOM 3667 O O . LYS A 1 307 ? 124.14200 86.99500 180.25800 1.000 151.48000 263 LYS A O 1
ATOM 3686 N N . GLN A 1 308 ? 125.54500 88.59600 180.97600 1.000 146.86000 264 GLN A N 1
ATOM 3687 C CA . GLN A 1 308 ? 125.81000 87.96100 182.25400 1.000 145.76000 264 GLN A CA 1
ATOM 3688 C C . GLN A 1 308 ? 125.62300 88.97700 183.37600 1.000 142.52000 264 GLN A C 1
ATOM 3689 O O . GLN A 1 308 ? 126.60200 89.52300 183.88300 1.000 144.54000 264 GLN A O 1
ATOM 3703 N N . PRO A 1 309 ? 124.37600 89.22200 183.78600 1.000 139.87000 265 PRO A N 1
ATOM 3704 C CA . PRO A 1 309 ? 123.91900 90.30600 184.63500 1.000 142.19000 265 PRO A CA 1
ATOM 3705 C C . PRO A 1 309 ? 124.48400 90.21500 186.04100 1.000 143.05000 265 PRO A C 1
ATOM 3706 O O . PRO A 1 309 ? 124.46000 91.18600 186.79000 1.000 142.04000 265 PRO A O 1
ATOM 3717 N N . TYR A 1 310 ? 124.98500 89.04400 186.40800 1.000 140.49000 266 TYR A N 1
ATOM 3718 C CA . TYR A 1 310 ? 125.49800 88.84300 187.75200 1.000 141.95000 266 TYR A CA 1
ATOM 3719 C C . TYR A 1 310 ? 127.01400 88.92400 187.77100 1.000 145.63000 266 TYR A C 1
ATOM 3720 O O . TYR A 1 310 ? 127.65200 88.65800 188.79300 1.000 143.43000 266 TYR A O 1
ATOM 3738 N N . GLN A 1 311 ? 127.59200 89.28300 186.62900 1.000 139.16000 267 GLN A N 1
ATOM 3739 C CA . GLN A 1 311 ? 129.03000 89.45300 186.53800 1.000 133.49000 267 GLN A CA 1
ATOM 3740 C C . GLN A 1 311 ? 129.41400 90.92100 186.55300 1.000 122.37000 267 GLN A C 1
ATOM 3741 O O . GLN A 1 311 ? 128.88600 91.73300 185.78700 1.000 127.18000 267 GLN A O 1
ATOM 3755 N N . VAL A 1 312 ? 130.41200 91.22700 187.35900 1.000 127.48000 268 VAL A N 1
ATOM 3756 C CA . VAL A 1 312 ? 131.02400 92.53900 187.38000 1.000 124.39000 268 VAL A CA 1
ATOM 3757 C C . VAL A 1 312 ? 132.38500 92.44300 186.73000 1.000 120.52000 268 VAL A C 1
ATOM 3758 O O . VAL A 1 312 ? 133.23200 91.64800 187.13500 1.000 121.57000 268 VAL A O 1
ATOM 3771 N N . PHE A 1 313 ? 132.58600 93.23000 185.70100 1.000 116.50000 269 PHE A N 1
ATOM 3772 C CA . PHE A 1 313 ? 133.81500 93.15600 184.95100 1.000 111.39000 269 PHE A CA 1
ATOM 3773 C C . PHE A 1 313 ? 134.67100 94.34200 185.27700 1.000 103.03000 269 PHE A C 1
ATOM 3774 O O . PHE A 1 313 ? 134.19500 95.47800 185.28800 1.000 104.90000 269 PHE A O 1
ATOM 3791 N N . THR A 1 314 ? 135.94600 94.10100 185.49700 1.000 100.03000 270 THR A N 1
ATOM 3792 C CA . THR A 1 314 ? 136.81900 95.20600 185.78900 1.000 92.79000 270 THR A CA 1
ATOM 3793 C C . THR A 1 314 ? 138.02700 95.18500 184.89600 1.000 89.64000 270 THR A C 1
ATOM 3794 O O . THR A 1 314 ? 138.49400 94.13200 184.45900 1.000 97.76000 270 THR A O 1
ATOM 3805 N N . VAL A 1 315 ? 138.57000 96.36200 184.68700 1.000 92.89000 271 VAL A N 1
ATOM 3806 C CA . VAL A 1 315 ? 139.87400 96.51900 184.08800 1.000 94.31000 271 VAL A CA 1
ATOM 3807 C C . VAL A 1 315 ? 140.71300 97.23100 185.10700 1.000 98.24000 271 VAL A C 1
ATOM 3808 O O . VAL A 1 315 ? 140.27100 98.23400 185.65900 1.000 98.35000 271 VAL A O 1
ATOM 3821 N N . GLU A 1 316 ? 141.87400 96.68400 185.42000 1.000 98.15000 272 GLU A N 1
ATOM 3822 C CA . GLU A 1 316 ? 142.66900 97.20600 186.52000 1.000 98.74000 272 GLU A CA 1
ATOM 3823 C C . GLU A 1 316 ? 144.08700 97.49200 186.05500 1.000 103.43000 272 GLU A C 1
ATOM 3824 O O . GLU A 1 316 ? 144.60500 96.81400 185.16800 1.000 103.27000 272 GLU A O 1
ATOM 3836 N N . CYS A 1 317 ? 144.70700 98.52100 186.61900 1.000 108.15000 273 CYS A N 1
ATOM 3837 C CA . CYS A 1 317 ? 146.07600 98.84600 186.23100 1.000 112.96000 273 CYS A CA 1
ATOM 3838 C C . CYS A 1 317 ? 147.07900 98.09500 187.08700 1.000 113.19000 273 CYS A C 1
ATOM 3839 O O . CYS A 1 317 ? 147.11000 98.25900 188.30500 1.000 111.27000 273 CYS A O 1
ATOM 3847 N N . SER A 1 318 ? 148.01700 97.42200 186.43500 1.000 113.02000 274 SER A N 1
ATOM 3848 C CA . SER A 1 318 ? 148.96000 96.57600 187.14600 1.000 121.94000 274 SER A CA 1
ATOM 3849 C C . SER A 1 318 ? 150.35000 96.65200 186.55400 1.000 125.57000 274 SER A C 1
ATOM 3850 O O . SER A 1 318 ? 150.55300 97.20300 185.47000 1.000 124.83000 274 SER A O 1
ATOM 3858 N N . VAL A 1 319 ? 151.32300 96.19900 187.33300 1.000 130.72000 275 VAL A N 1
ATOM 3859 C CA . VAL A 1 319 ? 152.71700 96.25000 186.93500 1.000 136.42000 275 VAL A CA 1
ATOM 3860 C C . VAL A 1 319 ? 153.36300 94.87100 186.97300 1.000 139.01000 275 VAL A C 1
ATOM 3861 O O . VAL A 1 319 ? 153.19500 94.11600 187.93100 1.000 139.44000 275 VAL A O 1
ATOM 3874 N N . SER A 1 320 ? 154.08800 94.55000 185.91200 1.000 142.69000 276 SER A N 1
ATOM 3875 C CA . SER A 1 320 ? 154.77800 93.27800 185.77000 1.000 143.82000 276 SER A CA 1
ATOM 3876 C C . SER A 1 320 ? 156.03000 93.23700 186.62500 1.000 148.08000 276 SER A C 1
ATOM 3877 O O . SER A 1 320 ? 156.51300 94.26200 187.10200 1.000 149.83000 276 SER A O 1
ATOM 3885 N N . VAL A 1 321 ? 156.59000 92.04800 186.77000 1.000 151.82000 277 VAL A N 1
ATOM 3886 C CA . VAL A 1 321 ? 157.81700 91.85500 187.53500 1.000 153.84000 277 VAL A CA 1
ATOM 3887 C C . VAL A 1 321 ? 158.99000 92.55700 186.85600 1.000 158.34000 277 VAL A C 1
ATOM 3888 O O . VAL A 1 321 ? 160.01100 92.83900 187.48200 1.000 159.53000 277 VAL A O 1
ATOM 3901 N N . ASP A 1 322 ? 158.81200 92.85300 185.57300 1.000 157.23000 278 ASP A N 1
ATOM 3902 C CA . ASP A 1 322 ? 159.79000 93.54900 184.74800 1.000 156.40000 278 ASP A CA 1
ATOM 3903 C C . ASP A 1 322 ? 159.51700 95.05000 184.77100 1.000 156.59000 278 ASP A C 1
ATOM 3904 O O . ASP A 1 322 ? 160.13400 95.82100 184.03500 1.000 153.72000 278 ASP A O 1
ATOM 3913 N N . LYS A 1 323 ? 158.58700 95.44700 185.63700 1.000 153.61000 279 LYS A N 1
ATOM 3914 C CA . LYS A 1 323 ? 158.16400 96.82700 185.82200 1.000 149.57000 279 LYS A CA 1
ATOM 3915 C C . LYS A 1 323 ? 157.61300 97.46500 184.56100 1.000 145.44000 279 LYS A C 1
ATOM 3916 O O . LYS A 1 323 ? 157.82600 98.65100 184.30900 1.000 144.06000 279 LYS A O 1
ATOM 3935 N N . GLU A 1 324 ? 156.83300 96.69600 183.81600 1.000 143.02000 280 GLU A N 1
ATOM 3936 C CA . GLU A 1 324 ? 156.14100 97.20800 182.65000 1.000 141.67000 280 GLU A CA 1
ATOM 3937 C C . GLU A 1 324 ? 154.64600 97.18200 182.94000 1.000 135.68000 280 GLU A C 1
ATOM 3938 O O . GLU A 1 324 ? 154.18500 96.34700 183.71600 1.000 132.32000 280 GLU A O 1
ATOM 3950 N N . PRO A 1 325 ? 153.87800 98.12000 182.39400 1.000 129.80000 281 PRO A N 1
ATOM 3951 C CA . PRO A 1 325 ? 152.44400 98.23900 182.56500 1.000 126.17000 281 PRO A CA 1
ATOM 3952 C C . PRO A 1 325 ? 151.69100 97.07100 181.94400 1.000 122.56000 281 PRO A C 1
ATOM 3953 O O . PRO A 1 325 ? 152.05600 96.58300 180.87200 1.000 119.87000 281 PRO A O 1
ATOM 3964 N N . MET A 1 326 ? 150.61500 96.66200 182.61000 1.000 117.16000 282 MET A N 1
ATOM 3965 C CA . MET A 1 326 ? 149.70000 95.65000 182.09900 1.000 114.47000 282 MET A CA 1
ATOM 3966 C C . MET A 1 326 ? 148.26200 96.05900 182.38200 1.000 115.77000 282 MET A C 1
ATOM 3967 O O . MET A 1 326 ? 147.98400 96.74200 183.37100 1.000 118.01000 282 MET A O 1
ATOM 3981 N N . ALA A 1 327 ? 147.34300 95.66100 181.51400 1.000 113.94000 283 ALA A N 1
ATOM 3982 C CA . ALA A 1 327 ? 145.93200 95.77300 181.84400 1.000 108.06000 283 ALA A CA 1
ATOM 3983 C C . ALA A 1 327 ? 145.40700 94.45000 182.35900 1.000 101.66000 283 ALA A C 1
ATOM 3984 O O . ALA A 1 327 ? 145.31800 93.47500 181.60900 1.000 103.17000 283 ALA A O 1
ATOM 3991 N N . ASP A 1 328 ? 145.08700 94.39300 183.64100 1.000 103.83000 284 ASP A N 1
ATOM 3992 C CA . ASP A 1 328 ? 144.43100 93.20800 184.15300 1.000 103.32000 284 ASP A CA 1
ATOM 3993 C C . ASP A 1 328 ? 142.98800 93.24800 183.70600 1.000 98.54000 284 ASP A C 1
ATOM 3994 O O . ASP A 1 328 ? 142.36600 94.31000 183.70800 1.000 99.79000 284 ASP A O 1
ATOM 4003 N N . SER A 1 329 ? 142.42100 92.09200 183.44000 1.000 98.37000 285 SER A N 1
ATOM 4004 C CA . SER A 1 329 ? 140.99100 91.99700 183.23800 1.000 99.17000 285 SER A CA 1
ATOM 4005 C C . SER A 1 329 ? 140.46000 90.92400 184.14600 1.000 99.92000 285 SER A C 1
ATOM 4006 O O . SER A 1 329 ? 140.95200 89.79600 184.15300 1.000 104.95000 285 SER A O 1
ATOM 4014 N N . CYS A 1 330 ? 139.51700 91.29400 184.98300 1.000 99.76000 286 CYS A N 1
ATOM 4015 C CA . CYS A 1 330 ? 139.02900 90.36100 185.97100 1.000 107.99000 286 CYS A CA 1
ATOM 4016 C C . CYS A 1 330 ? 137.52200 90.28900 185.97200 1.000 108.32000 286 CYS A C 1
ATOM 4017 O O . CYS A 1 330 ? 136.83100 91.29400 185.79300 1.000 109.66000 286 CYS A O 1
ATOM 4025 N N . ILE A 1 331 ? 137.01000 89.09200 186.17300 1.000 115.59000 287 ILE A N 1
ATOM 4026 C CA . ILE A 1 331 ? 135.58000 88.90500 186.29100 1.000 119.84000 287 ILE A CA 1
ATOM 4027 C C . ILE A 1 331 ? 135.23900 88.52700 187.70600 1.000 122.76000 287 ILE A C 1
ATOM 4028 O O . ILE A 1 331 ? 135.76200 87.54300 188.22600 1.000 130.94000 287 ILE A O 1
ATOM 4044 N N . TYR A 1 332 ? 134.34300 89.28400 188.31600 1.000 123.11000 288 TYR A N 1
ATOM 4045 C CA . TYR A 1 332 ? 133.87200 88.97000 189.65100 1.000 128.39000 288 TYR A CA 1
ATOM 4046 C C . TYR A 1 332 ? 132.41100 88.56400 189.58200 1.000 137.15000 288 TYR A C 1
ATOM 4047 O O . TYR A 1 332 ? 131.60000 89.23800 188.95300 1.000 134.78000 288 TYR A O 1
ATOM 4065 N N . GLU A 1 333 ? 132.08500 87.43100 190.17100 1.000 139.40000 289 GLU A N 1
ATOM 4066 C CA . GLU A 1 333 ? 130.71800 86.93400 190.11400 1.000 144.29000 289 GLU A CA 1
ATOM 4067 C C . GLU A 1 333 ? 130.05400 87.05900 191.46200 1.000 153.41000 289 GLU A C 1
ATOM 4068 O O . GLU A 1 333 ? 130.70100 86.88300 192.49300 1.000 140.67000 289 GLU A O 1
ATOM 4080 N N . SER A 1 334 ? 128.76800 87.37000 191.47000 1.000 150.80000 290 SER A N 1
ATOM 4081 C CA . SER A 1 334 ? 128.03300 87.29700 192.72000 1.000 153.89000 290 SER A CA 1
ATOM 4082 C C . SER A 1 334 ? 127.47400 85.89600 192.90900 1.000 159.87000 290 SER A C 1
ATOM 4083 O O . SER A 1 334 ? 126.60600 85.45300 192.15600 1.000 159.50000 290 SER A O 1
ATOM 4091 N N . VAL A 1 335 ? 127.98500 85.19500 193.91300 1.000 155.19000 291 VAL A N 1
ATOM 4092 C CA . VAL A 1 335 ? 127.52100 83.85000 194.21200 1.000 163.89000 291 VAL A CA 1
ATOM 4093 C C . VAL A 1 335 ? 126.95600 83.83100 195.62300 1.000 177.10000 291 VAL A C 1
ATOM 4094 O O . VAL A 1 335 ? 127.67000 84.11200 196.57900 1.000 160.36000 291 VAL A O 1
ATOM 4107 N N . ARG A 1 336 ? 125.66900 83.53600 195.75900 1.000 169.81000 292 ARG A N 1
ATOM 4108 C CA . ARG A 1 336 ? 125.01000 83.63100 197.06300 1.000 172.22000 292 ARG A CA 1
ATOM 4109 C C . ARG A 1 336 ? 125.20500 85.03300 197.64100 1.000 169.16000 292 ARG A C 1
ATOM 4110 O O . ARG A 1 336 ? 125.43100 85.19700 198.83900 1.000 167.85000 292 ARG A O 1
ATOM 4131 N N . ASN A 1 337 ? 125.18000 86.03100 196.75900 1.000 166.85000 293 ASN A N 1
ATOM 4132 C CA . ASN A 1 337 ? 125.38600 87.44200 197.08600 1.000 165.00000 293 ASN A CA 1
ATOM 4133 C C . ASN A 1 337 ? 126.80100 87.75600 197.59300 1.000 163.28000 293 ASN A C 1
ATOM 4134 O O . ASN A 1 337 ? 127.08000 88.88800 198.00400 1.000 152.37000 293 ASN A O 1
ATOM 4145 N N . LYS A 1 338 ? 127.72700 86.82000 197.40800 1.000 163.16000 294 LYS A N 1
ATOM 4146 C CA . LYS A 1 338 ? 129.13400 87.04700 197.70000 1.000 157.81000 294 LYS A CA 1
ATOM 4147 C C . LYS A 1 338 ? 129.90200 87.35600 196.43300 1.000 147.43000 294 LYS A C 1
ATOM 4148 O O . LYS A 1 338 ? 129.96900 86.52900 195.52300 1.000 149.38000 294 LYS A O 1
ATOM 4167 N N . LEU A 1 339 ? 130.51200 88.52400 196.37300 1.000 149.53000 295 LEU A N 1
ATOM 4168 C CA . LEU A 1 339 ? 131.25800 88.88700 195.18800 1.000 145.22000 295 LEU A CA 1
ATOM 4169 C C . LEU A 1 339 ? 132.68000 88.35500 195.29500 1.000 147.36000 295 LEU A C 1
ATOM 4170 O O . LEU A 1 339 ? 133.37200 88.61400 196.27900 1.000 145.09000 295 LEU A O 1
ATOM 4186 N N . HIS A 1 340 ? 133.10600 87.57600 194.30400 1.000 143.89000 296 HIS A N 1
ATOM 4187 C CA . HIS A 1 340 ? 134.47500 87.07100 194.29200 1.000 141.24000 296 HIS A CA 1
ATOM 4188 C C . HIS A 1 340 ? 135.01500 86.98000 192.87500 1.000 140.84000 296 HIS A C 1
ATOM 4189 O O . HIS A 1 340 ? 134.25000 86.83200 191.92300 1.000 133.49000 296 HIS A O 1
ATOM 4203 N N . CYS A 1 341 ? 136.33400 87.02800 192.73200 1.000 138.55000 297 CYS A N 1
ATOM 4204 C CA . CYS A 1 341 ? 136.92600 86.90100 191.40800 1.000 137.60000 297 CYS A CA 1
ATOM 4205 C C . CYS A 1 341 ? 136.81600 85.46300 190.92000 1.000 139.15000 297 CYS A C 1
ATOM 4206 O O . CYS A 1 341 ? 137.10800 84.52300 191.65900 1.000 140.72000 297 CYS A O 1
ATOM 4214 N N . VAL A 1 342 ? 136.40300 85.30500 189.67200 1.000 138.00000 298 VAL A N 1
ATOM 4215 C CA . VAL A 1 342 ? 136.27500 84.00400 189.03500 1.000 136.20000 298 VAL A CA 1
ATOM 4216 C C . VAL A 1 342 ? 137.37200 83.78300 188.00500 1.000 132.67000 298 VAL A C 1
ATOM 4217 O O . VAL A 1 342 ? 137.86600 82.66600 187.84800 1.000 131.02000 298 VAL A O 1
ATOM 4230 N N . SER A 1 343 ? 137.74000 84.84200 187.28900 1.000 130.32000 299 SER A N 1
ATOM 4231 C CA . SER A 1 343 ? 138.75700 84.71700 186.24900 1.000 125.26000 299 SER A CA 1
ATOM 4232 C C . SER A 1 343 ? 139.63000 85.95300 186.12200 1.000 118.64000 299 SER A C 1
ATOM 4233 O O . SER A 1 343 ? 139.17500 87.07500 186.35300 1.000 120.74000 299 SER A O 1
ATOM 4241 N N . VAL A 1 344 ? 140.90000 85.72700 185.78000 1.000 119.60000 300 VAL A N 1
ATOM 4242 C CA . VAL A 1 344 ? 141.86200 86.79600 185.52900 1.000 115.93000 300 VAL A CA 1
ATOM 4243 C C . VAL A 1 344 ? 142.58100 86.60900 184.19300 1.000 114.91000 300 VAL A C 1
ATOM 4244 O O . VAL A 1 344 ? 143.10500 85.53200 183.90800 1.000 118.67000 300 VAL A O 1
ATOM 4257 N N . THR A 1 345 ? 142.68000 87.68600 183.42400 1.000 109.39000 301 THR A N 1
ATOM 4258 C CA . THR A 1 345 ? 143.43100 87.70800 182.17500 1.000 105.89000 301 THR A CA 1
ATOM 4259 C C . THR A 1 345 ? 144.39400 88.87800 182.19400 1.000 102.13000 301 THR A C 1
ATOM 4260 O O . THR A 1 345 ? 144.12300 89.88800 182.84200 1.000 105.63000 301 THR A O 1
ATOM 4271 N N . ARG A 1 346 ? 145.53000 88.76000 181.51000 1.000 103.77000 302 ARG A N 1
ATOM 4272 C CA . ARG A 1 346 ? 146.43200 89.90000 181.44400 1.000 107.53000 302 ARG A CA 1
ATOM 4273 C C . ARG A 1 346 ? 146.88800 90.24800 180.04000 1.000 106.38000 302 ARG A C 1
ATOM 4274 O O . ARG A 1 346 ? 147.36300 89.39100 179.29300 1.000 104.32000 302 ARG A O 1
ATOM 4295 N N . ILE A 1 347 ? 146.81800 91.53800 179.72900 1.000 107.17000 303 ILE A N 1
ATOM 4296 C CA . ILE A 1 347 ? 147.29400 92.08200 178.46900 1.000 109.07000 303 ILE A CA 1
ATOM 4297 C C . ILE A 1 347 ? 148.42800 93.08200 178.70000 1.000 104.59000 303 ILE A C 1
ATOM 4298 O O . ILE A 1 347 ? 148.22000 94.09600 179.35900 1.000 111.93000 303 ILE A O 1
ATOM 4314 N N . PRO A 1 348 ? 149.62400 92.83600 178.17100 1.000 106.85000 304 PRO A N 1
ATOM 4315 C CA . PRO A 1 348 ? 150.76100 93.73800 178.21900 1.000 107.47000 304 PRO A CA 1
ATOM 4316 C C . PRO A 1 348 ? 150.44900 95.03900 177.49500 1.000 104.50000 304 PRO A C 1
ATOM 4317 O O . PRO A 1 348 ? 149.79800 95.03200 176.45300 1.000 104.91000 304 PRO A O 1
ATOM 4328 N N . LEU A 1 349 ? 150.93100 96.14800 178.03900 1.000 107.44000 305 LEU A N 1
ATOM 4329 C CA . LEU A 1 349 ? 150.72700 97.45400 177.42600 1.000 103.99000 305 LEU A CA 1
ATOM 4330 C C . LEU A 1 349 ? 152.06500 98.07700 177.07600 1.000 103.90000 305 LEU A C 1
ATOM 4331 O O . LEU A 1 349 ? 153.05700 97.83300 177.75800 1.000 105.90000 305 LEU A O 1
ATOM 4347 N N . ARG A 1 350 ? 152.10700 98.90100 176.03500 1.000 104.51000 306 ARG A N 1
ATOM 4348 C CA . ARG A 1 350 ? 153.34400 99.61700 175.74400 1.000 112.91000 306 ARG A CA 1
ATOM 4349 C C . ARG A 1 350 ? 153.54900 100.77500 176.72700 1.000 109.09000 306 ARG A C 1
ATOM 4350 O O . ARG A 1 350 ? 154.67500 101.21800 176.95600 1.000 113.29000 306 ARG A O 1
ATOM 4371 N N . SER A 1 351 ? 152.45600 101.23400 177.33000 1.000 107.58000 307 SER A N 1
ATOM 4372 C CA . SER A 1 351 ? 152.48400 102.28700 178.34300 1.000 105.91000 307 SER A CA 1
ATOM 4373 C C . SER A 1 351 ? 151.26100 102.12900 179.23600 1.000 105.85000 307 SER A C 1
ATOM 4374 O O . SER A 1 351 ? 150.37700 101.33200 178.93600 1.000 103.20000 307 SER A O 1
ATOM 4382 N N . LYS A 1 352 ? 151.22500 102.84200 180.35400 1.000 102.93000 308 LYS A N 1
ATOM 4383 C CA . LYS A 1 352 ? 150.11600 102.69100 181.28800 1.000 100.57000 308 LYS A CA 1
ATOM 4384 C C . LYS A 1 352 ? 148.78900 103.07500 180.65600 1.000 97.64000 308 LYS A C 1
ATOM 4385 O O . LYS A 1 352 ? 148.69700 104.07200 179.94000 1.000 93.87000 308 LYS A O 1
ATOM 4404 N N . ALA A 1 353 ? 147.76700 102.26300 180.91700 1.000 95.05000 309 ALA A N 1
ATOM 4405 C CA . ALA A 1 353 ? 146.42500 102.51100 180.40900 1.000 90.43000 309 ALA A CA 1
ATOM 4406 C C . ALA A 1 353 ? 145.83100 103.78300 180.99200 1.000 88.94000 309 ALA A C 1
ATOM 4407 O O . ALA A 1 353 ? 146.01400 104.08000 182.17400 1.000 92.21000 309 ALA A O 1
ATOM 4414 N N . ILE A 1 354 ? 145.11800 104.53300 180.16100 1.000 80.14000 310 ILE A N 1
ATOM 4415 C CA . ILE A 1 354 ? 144.41000 105.71100 180.62900 1.000 78.65000 310 ILE A CA 1
ATOM 4416 C C . ILE A 1 354 ? 142.89500 105.61800 180.45500 1.000 77.66000 310 ILE A C 1
ATOM 4417 O O . ILE A 1 354 ? 142.16000 106.41200 181.04100 1.000 80.30000 310 ILE A O 1
ATOM 4433 N N . SER A 1 355 ? 142.41700 104.63300 179.69300 1.000 75.85000 311 SER A N 1
ATOM 4434 C CA . SER A 1 355 ? 140.97200 104.50500 179.49900 1.000 74.65000 311 SER A CA 1
ATOM 4435 C C . SER A 1 355 ? 140.52000 103.07500 179.22000 1.000 74.45000 311 SER A C 1
ATOM 4436 O O . SER A 1 355 ? 141.25700 102.28500 178.63300 1.000 76.15000 311 SER A O 1
ATOM 4444 N N . CYS A 1 356 ? 139.25800 102.78900 179.53400 1.000 73.16000 312 CYS A N 1
ATOM 4445 C CA . CYS A 1 356 ? 138.65700 101.48700 179.25800 1.000 69.74000 312 CYS A CA 1
ATOM 4446 C C . CYS A 1 356 ? 137.33100 101.57100 178.52100 1.000 73.45000 312 CYS A C 1
ATOM 4447 O O . CYS A 1 356 ? 136.45900 102.35800 178.88700 1.000 77.65000 312 CYS A O 1
ATOM 4455 N N . CYS A 1 357 ? 137.14200 100.67600 177.55400 1.000 72.47000 313 CYS A N 1
ATOM 4456 C CA . CYS A 1 357 ? 135.85400 100.48600 176.89500 1.000 72.45000 313 CYS A CA 1
ATOM 4457 C C . CYS A 1 357 ? 135.56900 99.02800 176.56200 1.000 74.58000 313 CYS A C 1
ATOM 4458 O O . CYS A 1 357 ? 136.44500 98.29600 176.10600 1.000 76.92000 313 CYS A O 1
ATOM 4466 N N . ARG A 1 358 ? 134.32500 98.62200 176.73700 1.000 78.93000 314 ARG A N 1
ATOM 4467 C CA . ARG A 1 358 ? 133.89300 97.29700 176.31800 1.000 81.92000 314 ARG A CA 1
ATOM 4468 C C . ARG A 1 358 ? 132.99200 97.40100 175.09900 1.000 85.37000 314 ARG A C 1
ATOM 4469 O O . ARG A 1 358 ? 132.19300 98.33200 174.99900 1.000 87.34000 314 ARG A O 1
ATOM 4490 N N . ASN A 1 359 ? 133.10700 96.44700 174.17500 1.000 87.11000 315 ASN A N 1
ATOM 4491 C CA . ASN A 1 359 ? 132.27800 96.49900 172.97600 1.000 90.35000 315 ASN A CA 1
ATOM 4492 C C . ASN A 1 359 ? 130.87600 95.95500 173.21300 1.000 91.54000 315 ASN A C 1
ATOM 4493 O O . ASN A 1 359 ? 130.59000 95.35200 174.24600 1.000 91.42000 315 ASN A O 1
ATOM 4504 N N . SER A 1 360 ? 130.01000 96.14400 172.22400 1.000 92.76000 316 SER A N 1
ATOM 4505 C CA . SER A 1 360 ? 128.59700 95.80800 172.34800 1.000 92.88000 316 SER A CA 1
ATOM 4506 C C . SER A 1 360 ? 128.30900 94.31600 172.39100 1.000 97.24000 316 SER A C 1
ATOM 4507 O O . SER A 1 360 ? 127.28000 93.89600 172.92000 1.000 97.79000 316 SER A O 1
ATOM 4515 N N . THR A 1 361 ? 129.23600 93.51000 171.90100 1.000 96.12000 317 THR A N 1
ATOM 4516 C CA . THR A 1 361 ? 129.06500 92.06700 171.92600 1.000 101.15000 317 THR A CA 1
ATOM 4517 C C . THR A 1 361 ? 129.73300 91.47200 173.15600 1.000 105.09000 317 THR A C 1
ATOM 4518 O O . THR A 1 361 ? 129.71700 90.25900 173.36600 1.000 103.71000 317 THR A O 1
ATOM 4529 N N . GLU A 1 362 ? 130.35500 92.34100 173.94500 1.000 103.49000 318 GLU A N 1
ATOM 4530 C CA . GLU A 1 362 ? 131.01500 91.97600 175.18600 1.000 105.79000 318 GLU A CA 1
ATOM 4531 C C . GLU A 1 362 ? 132.05400 90.88400 175.00100 1.000 99.17000 318 GLU A C 1
ATOM 4532 O O . GLU A 1 362 ? 132.18400 89.99900 175.84600 1.000 102.46000 318 GLU A O 1
ATOM 4544 N N . ASP A 1 363 ? 132.79000 90.93500 173.89900 1.000 95.03000 319 ASP A N 1
ATOM 4545 C CA . ASP A 1 363 ? 133.83600 89.95200 173.67600 1.000 93.65000 319 ASP A CA 1
ATOM 4546 C C . ASP A 1 363 ? 135.17000 90.60300 173.36000 1.000 90.31000 319 ASP A C 1
ATOM 4547 O O . ASP A 1 363 ? 136.17000 89.91200 173.16400 1.000 94.26000 319 ASP A O 1
ATOM 4556 N N . LYS A 1 364 ? 135.21100 91.92900 173.40600 1.000 88.52000 320 LYS A N 1
ATOM 4557 C CA . LYS A 1 364 ? 136.46400 92.64000 173.22500 1.000 85.76000 320 LYS A CA 1
ATOM 4558 C C . LYS A 1 364 ? 136.64100 93.73900 174.25000 1.000 79.36000 320 LYS A C 1
ATOM 4559 O O . LYS A 1 364 ? 135.71400 94.49600 174.55200 1.000 83.02000 320 LYS A O 1
ATOM 4578 N N . LEU A 1 365 ? 137.86700 93.87600 174.71600 1.000 74.71000 321 LEU A N 1
ATOM 4579 C CA . LEU A 1 365 ? 138.23800 94.98000 175.57600 1.000 73.37000 321 LEU A CA 1
ATOM 4580 C C . LEU A 1 365 ? 139.15400 95.94200 174.84900 1.000 70.16000 321 LEU A C 1
ATOM 4581 O O . LEU A 1 365 ? 140.16500 95.54200 174.27100 1.000 75.03000 321 LEU A O 1
ATOM 4597 N N . ILE A 1 366 ? 138.79900 97.21100 174.87300 1.000 66.24000 322 ILE A N 1
ATOM 4598 C CA . ILE A 1 366 ? 139.61800 98.22400 174.25100 1.000 67.49000 322 ILE A CA 1
ATOM 4599 C C . ILE A 1 366 ? 140.24200 99.11000 175.31900 1.000 69.39000 322 ILE A C 1
ATOM 4600 O O . ILE A 1 366 ? 139.54700 99.64200 176.18600 1.000 73.61000 322 ILE A O 1
ATOM 4616 N N . VAL A 1 367 ? 141.55700 99.25300 175.27300 1.000 66.21000 323 VAL A N 1
ATOM 4617 C CA . VAL A 1 367 ? 142.25700 100.06600 176.25300 1.000 66.59000 323 VAL A CA 1
ATOM 4618 C C . VAL A 1 367 ? 143.05800 101.19000 175.62500 1.000 69.55000 323 VAL A C 1
ATOM 4619 O O . VAL A 1 367 ? 143.88200 100.97000 174.73500 1.000 74.55000 323 VAL A O 1
ATOM 4632 N N . GLY A 1 368 ? 142.81600 102.40500 176.09400 1.000 71.42000 324 GLY A N 1
ATOM 4633 C CA . GLY A 1 368 ? 143.62600 103.53800 175.67700 1.000 74.88000 324 GLY A CA 1
ATOM 4634 C C . GLY A 1 368 ? 144.88900 103.57200 176.51600 1.000 78.19000 324 GLY A C 1
ATOM 4635 O O . GLY A 1 368 ? 144.83100 103.30300 177.71600 1.000 79.46000 324 GLY A O 1
ATOM 4639 N N . CYS A 1 369 ? 145.96600 104.10600 175.95400 1.000 77.31000 325 CYS A N 1
ATOM 4640 C CA . CYS A 1 369 ? 147.22600 104.21500 176.67100 1.000 77.03000 325 CYS A CA 1
ATOM 4641 C C . CYS A 1 369 ? 147.77500 105.63900 176.69800 1.000 78.71000 325 CYS A C 1
ATOM 4642 O O . CYS A 1 369 ? 147.48300 106.45100 175.82100 1.000 83.62000 325 CYS A O 1
ATOM 4650 N N . GLU A 1 370 ? 148.60400 105.92200 177.69600 1.000 85.09000 326 GLU A N 1
ATOM 4651 C CA . GLU A 1 370 ? 149.18500 107.24600 177.90900 1.000 86.86000 326 GLU A CA 1
ATOM 4652 C C . GLU A 1 370 ? 150.02800 107.70700 176.73000 1.000 90.17000 326 GLU A C 1
ATOM 4653 O O . GLU A 1 370 ? 150.05100 108.89200 176.39800 1.000 86.29000 326 GLU A O 1
ATOM 4665 N N . ASP A 1 371 ? 150.67600 106.77000 176.05300 1.000 89.09000 327 ASP A N 1
ATOM 4666 C CA . ASP A 1 371 ? 151.58200 107.11100 174.96700 1.000 87.96000 327 ASP A CA 1
ATOM 4667 C C . ASP A 1 371 ? 150.84000 107.12900 173.64100 1.000 87.24000 327 ASP A C 1
ATOM 4668 O O . ASP A 1 371 ? 151.45000 107.17200 172.57400 1.000 86.63000 327 ASP A O 1
ATOM 4677 N N . SER A 1 372 ? 149.51600 107.09000 173.73300 1.000 86.58000 328 SER A N 1
ATOM 4678 C CA . SER A 1 372 ? 148.58600 107.08400 172.61300 1.000 83.56000 328 SER A CA 1
ATOM 4679 C C . SER A 1 372 ? 148.51300 105.77100 171.86500 1.000 71.45000 328 SER A C 1
ATOM 4680 O O . SER A 1 372 ? 147.85000 105.67600 170.83100 1.000 79.21000 328 SER A O 1
ATOM 4688 N N . SER A 1 373 ? 149.06500 104.72200 172.44600 1.000 84.88000 329 SER A N 1
ATOM 4689 C CA . SER A 1 373 ? 148.79100 103.40800 171.90500 1.000 86.00000 329 SER A CA 1
ATOM 4690 C C . SER A 1 373 ? 147.33800 103.04800 172.17000 1.000 81.99000 329 SER A C 1
ATOM 4691 O O . SER A 1 373 ? 146.76900 103.42600 173.19700 1.000 82.09000 329 SER A O 1
ATOM 4699 N N . VAL A 1 374 ? 146.73400 102.34800 171.22600 1.000 75.23000 330 VAL A N 1
ATOM 4700 C CA . VAL A 1 374 ? 145.42400 101.76400 171.41200 1.000 68.47000 330 VAL A CA 1
ATOM 4701 C C . VAL A 1 374 ? 145.56100 100.26600 171.35200 1.000 65.63000 330 VAL A C 1
ATOM 4702 O O . VAL A 1 374 ? 146.12200 99.72700 170.39800 1.000 79.53000 330 VAL A O 1
ATOM 4715 N N . ILE A 1 375 ? 145.07700 99.58500 172.36900 1.000 70.65000 331 ILE A N 1
ATOM 4716 C CA . ILE A 1 375 ? 145.21300 98.14400 172.39800 1.000 74.64000 331 ILE A CA 1
ATOM 4717 C C . ILE A 1 375 ? 143.86900 97.45800 172.49500 1.000 72.24000 331 ILE A C 1
ATOM 4718 O O . ILE A 1 375 ? 143.02200 97.83200 173.30200 1.000 75.83000 331 ILE A O 1
ATOM 4734 N N . LEU A 1 376 ? 143.66000 96.47000 171.64900 1.000 74.73000 332 LEU A N 1
ATOM 4735 C CA . LEU A 1 376 ? 142.41900 95.72000 171.67500 1.000 72.95000 332 LEU A CA 1
ATOM 4736 C C . LEU A 1 376 ? 142.69400 94.26500 171.96400 1.000 71.37000 332 LEU A C 1
ATOM 4737 O O . LEU A 1 376 ? 143.60800 93.67800 171.39000 1.000 79.13000 332 LEU A O 1
ATOM 4753 N N . TYR A 1 377 ? 141.85900 93.65600 172.79300 1.000 71.45000 333 TYR A N 1
ATOM 4754 C CA . TYR A 1 377 ? 141.96300 92.22500 173.03000 1.000 84.78000 333 TYR A CA 1
ATOM 4755 C C . TYR A 1 377 ? 140.63900 91.50400 172.83000 1.000 84.66000 333 TYR A C 1
ATOM 4756 O O . TYR A 1 377 ? 139.60100 91.95000 173.31700 1.000 85.37000 333 TYR A O 1
ATOM 4774 N N . GLU A 1 378 ? 140.69600 90.32600 172.21800 1.000 88.03000 334 GLU A N 1
ATOM 4775 C CA . GLU A 1 378 ? 139.51000 89.49200 172.07500 1.000 89.48000 334 GLU A CA 1
ATOM 4776 C C . GLU A 1 378 ? 139.47900 88.37900 173.11000 1.000 89.64000 334 GLU A C 1
ATOM 4777 O O . GLU A 1 378 ? 140.33600 87.50400 173.11700 1.000 90.28000 334 GLU A O 1
ATOM 4789 N N . ALA A 1 379 ? 138.41800 88.34300 173.90100 1.000 95.66000 335 ALA A N 1
ATOM 4790 C CA . ALA A 1 379 ? 138.31100 87.43200 175.03900 1.000 98.90000 335 ALA A CA 1
ATOM 4791 C C . ALA A 1 379 ? 138.29700 85.95500 174.65500 1.000 101.94000 335 ALA A C 1
ATOM 4792 O O . ALA A 1 379 ? 138.73100 85.10500 175.43000 1.000 99.02000 335 ALA A O 1
ATOM 4799 N N . HIS A 1 380 ? 137.80500 85.64900 173.46400 1.000 103.00000 336 HIS A N 1
ATOM 4800 C CA . HIS A 1 380 ? 137.65300 84.26700 173.01400 1.000 104.62000 336 HIS A CA 1
ATOM 4801 C C . HIS A 1 380 ? 138.92800 83.73000 172.37600 1.000 105.27000 336 HIS A C 1
ATOM 4802 O O . HIS A 1 380 ? 139.00700 82.56200 171.99400 1.000 105.85000 336 HIS A O 1
ATOM 4816 N N . ARG A 1 381 ? 139.87900 84.62000 172.15500 1.000 105.26000 337 ARG A N 1
ATOM 4817 C CA . ARG A 1 381 ? 141.10600 84.31200 171.44500 1.000 104.95000 337 ARG A CA 1
ATOM 4818 C C . ARG A 1 381 ? 142.30100 84.94700 172.14200 1.000 103.78000 337 ARG A C 1
ATOM 4819 O O . ARG A 1 381 ? 142.14300 85.68400 173.10800 1.000 104.31000 337 ARG A O 1
ATOM 4840 N N . GLY A 1 382 ? 143.50100 84.53700 171.76300 1.000 108.06000 338 GLY A N 1
ATOM 4841 C CA . GLY A 1 382 ? 144.71400 85.12100 172.33600 1.000 105.12000 338 GLY A CA 1
ATOM 4842 C C . GLY A 1 382 ? 145.14400 86.33900 171.52300 1.000 103.63000 338 GLY A C 1
ATOM 4843 O O . GLY A 1 382 ? 146.22300 86.89600 171.72700 1.000 101.29000 338 GLY A O 1
ATOM 4847 N N . VAL A 1 383 ? 144.31900 86.68300 170.54600 1.000 101.89000 339 VAL A N 1
ATOM 4848 C CA . VAL A 1 383 ? 144.58700 87.74500 169.59700 1.000 98.23000 339 VAL A CA 1
ATOM 4849 C C . VAL A 1 383 ? 144.40800 89.13900 170.17700 1.000 90.72000 339 VAL A C 1
ATOM 4850 O O . VAL A 1 383 ? 143.35100 89.47500 170.71600 1.000 90.23000 339 VAL A O 1
ATOM 4863 N N . THR A 1 384 ? 145.41100 89.98000 169.94500 1.000 89.24000 340 THR A N 1
ATOM 4864 C CA . THR A 1 384 ? 145.33500 91.39800 170.27000 1.000 87.52000 340 THR A CA 1
ATOM 4865 C C . THR A 1 384 ? 145.67800 92.21000 169.03900 1.000 83.89000 340 THR A C 1
ATOM 4866 O O . THR A 1 384 ? 146.36400 91.72500 168.13800 1.000 88.28000 340 THR A O 1
ATOM 4877 N N . LEU A 1 385 ? 145.22400 93.45100 169.01300 1.000 76.67000 341 LEU A N 1
ATOM 4878 C CA . LEU A 1 385 ? 145.58600 94.35800 167.94100 1.000 73.47000 341 LEU A CA 1
ATOM 4879 C C . LEU A 1 385 ? 146.16500 95.63700 168.49800 1.000 69.47000 341 LEU A C 1
ATOM 4880 O O . LEU A 1 385 ? 145.74600 96.11400 169.55200 1.000 71.83000 341 LEU A O 1
ATOM 4896 N N . LEU A 1 386 ? 147.10100 96.21900 167.76600 1.000 72.32000 342 LEU A N 1
ATOM 4897 C CA . LEU A 1 386 ? 147.68900 97.48600 168.16500 1.000 72.79000 342 LEU A CA 1
ATOM 4898 C C . LEU A 1 386 ? 147.41900 98.56500 167.13200 1.000 66.83000 342 LEU A C 1
ATOM 4899 O O . LEU A 1 386 ? 147.42900 98.29800 165.93000 1.000 69.49000 342 LEU A O 1
ATOM 4915 N N . ALA A 1 387 ? 147.29500 99.80100 167.59600 1.000 63.50000 343 ALA A N 1
ATOM 4916 C CA . ALA A 1 387 ? 147.25400 100.95100 166.70400 1.000 62.45000 343 ALA A CA 1
ATOM 4917 C C . ALA A 1 387 ? 147.78300 102.18900 167.39500 1.000 66.68000 343 ALA A C 1
ATOM 4918 O O . ALA A 1 387 ? 147.78000 102.27700 168.62100 1.000 72.66000 343 ALA A O 1
ATOM 4925 N N . GLN A 1 388 ? 148.26300 103.14400 166.61200 1.000 73.43000 344 GLN A N 1
ATOM 4926 C CA . GLN A 1 388 ? 148.69200 104.41700 167.17400 1.000 80.48000 344 GLN A CA 1
ATOM 4927 C C . GLN A 1 388 ? 147.68600 105.52000 166.91100 1.000 81.49000 344 GLN A C 1
ATOM 4928 O O . GLN A 1 388 ? 147.49700 105.93400 165.76800 1.000 79.79000 344 GLN A O 1
ATOM 4942 N N . ALA A 1 389 ? 147.01200 105.96000 167.96200 1.000 83.77000 345 ALA A N 1
ATOM 4943 C CA . ALA A 1 389 ? 146.11100 107.09500 167.86100 1.000 80.19000 345 ALA A CA 1
ATOM 4944 C C . ALA A 1 389 ? 146.93900 108.36100 167.88900 1.000 82.73000 345 ALA A C 1
ATOM 4945 O O . ALA A 1 389 ? 148.00100 108.39600 168.50800 1.000 82.59000 345 ALA A O 1
ATOM 4952 N N . GLU A 1 390 ? 146.45000 109.41700 167.27200 1.000 78.54000 346 GLU A N 1
ATOM 4953 C CA . GLU A 1 390 ? 147.14100 110.69300 167.39300 1.000 81.88000 346 GLU A CA 1
ATOM 4954 C C . GLU A 1 390 ? 146.76500 111.43500 168.66900 1.000 81.99000 346 GLU A C 1
ATOM 4955 O O . GLU A 1 390 ? 147.35300 112.46400 168.99400 1.000 83.06000 346 GLU A O 1
ATOM 4967 N N . LEU A 1 391 ? 145.69400 110.99000 169.30700 1.000 79.62000 347 LEU A N 1
ATOM 4968 C CA . LEU A 1 391 ? 144.99600 111.83600 170.25900 1.000 79.67000 347 LEU A CA 1
ATOM 4969 C C . LEU A 1 391 ? 145.21600 111.63900 171.75600 1.000 78.40000 347 LEU A C 1
ATOM 4970 O O . LEU A 1 391 ? 144.59600 112.35500 172.54000 1.000 78.54000 347 LEU A O 1
ATOM 4986 N N . ARG A 1 392 ? 146.01600 110.67500 172.18400 1.000 75.71000 348 ARG A N 1
ATOM 4987 C CA . ARG A 1 392 ? 146.04000 110.38200 173.61800 1.000 74.00000 348 ARG A CA 1
ATOM 4988 C C . ARG A 1 392 ? 144.63000 110.03500 174.11400 1.000 67.87000 348 ARG A C 1
ATOM 4989 O O . ARG A 1 392 ? 143.98100 110.82800 174.79500 1.000 70.56000 348 ARG A O 1
ATOM 5010 N N . PRO A 1 393 ? 144.16900 108.82900 173.80900 1.000 64.34000 349 PRO A N 1
ATOM 5011 C CA . PRO A 1 393 ? 142.80400 108.35100 173.78600 1.000 61.56000 349 PRO A CA 1
ATOM 5012 C C . PRO A 1 393 ? 142.23100 108.10700 175.17200 1.000 65.89000 349 PRO A C 1
ATOM 5013 O O . PRO A 1 393 ? 142.01600 106.96200 175.57400 1.000 67.37000 349 PRO A O 1
ATOM 5024 N N . SER A 1 394 ? 142.02000 109.19300 175.90400 1.000 65.25000 350 SER A N 1
ATOM 5025 C CA . SER A 1 394 ? 141.54700 109.15500 177.28200 1.000 65.02000 350 SER A CA 1
ATOM 5026 C C . SER A 1 394 ? 140.10400 108.69300 177.41600 1.000 60.95000 350 SER A C 1
ATOM 5027 O O . SER A 1 394 ? 139.66000 108.35700 178.51200 1.000 63.87000 350 SER A O 1
ATOM 5035 N N . LEU A 1 395 ? 139.33600 108.76100 176.34300 1.000 61.76000 351 LEU A N 1
ATOM 5036 C CA . LEU A 1 395 ? 137.96600 108.27500 176.41200 1.000 62.94000 351 LEU A CA 1
ATOM 5037 C C . LEU A 1 395 ? 137.56100 107.54600 175.13700 1.000 58.09000 351 LEU A C 1
ATOM 5038 O O . LEU A 1 395 ? 137.82100 108.01300 174.02800 1.000 57.83000 351 LEU A O 1
ATOM 5054 N N . ILE A 1 396 ? 136.91900 106.39800 175.30000 1.000 59.34000 352 ILE A N 1
ATOM 5055 C CA . ILE A 1 396 ? 136.56000 105.55100 174.17100 1.000 63.93000 352 ILE A CA 1
ATOM 5056 C C . ILE A 1 396 ? 135.07000 105.25700 174.13400 1.000 67.86000 352 ILE A C 1
ATOM 5057 O O . ILE A 1 396 ? 134.48100 104.88900 175.15000 1.000 66.15000 352 ILE A O 1
ATOM 5073 N N . SER A 1 397 ? 134.47200 105.37500 172.95500 1.000 64.41000 353 SER A N 1
ATOM 5074 C CA . SER A 1 397 ? 133.05300 105.07800 172.81100 1.000 63.23000 353 SER A CA 1
ATOM 5075 C C . SER A 1 397 ? 132.77800 104.14800 171.63800 1.000 59.09000 353 SER A C 1
ATOM 5076 O O . SER A 1 397 ? 132.84800 104.55300 170.47500 1.000 58.46000 353 SER A O 1
ATOM 5084 N N . CYS A 1 398 ? 132.40500 102.91100 171.95100 1.000 64.05000 354 CYS A N 1
ATOM 5085 C CA . CYS A 1 398 ? 132.11000 101.91400 170.92900 1.000 62.74000 354 CYS A CA 1
ATOM 5086 C C . CYS A 1 398 ? 130.68600 102.02200 170.42000 1.000 63.20000 354 CYS A C 1
ATOM 5087 O O . CYS A 1 398 ? 129.73900 102.04800 171.20700 1.000 66.56000 354 CYS A O 1
ATOM 5095 N N . HIS A 1 399 ? 130.53400 102.01500 169.10500 1.000 61.59000 355 HIS A N 1
ATOM 5096 C CA . HIS A 1 399 ? 129.22400 102.01400 168.47700 1.000 62.81000 355 HIS A CA 1
ATOM 5097 C C . HIS A 1 399 ? 128.53100 100.70400 168.80700 1.000 61.38000 355 HIS A C 1
ATOM 5098 O O . HIS A 1 399 ? 129.19500 99.67000 168.84300 1.000 66.00000 355 HIS A O 1
ATOM 5112 N N . PRO A 1 400 ? 127.22000 100.69700 169.05600 1.000 63.32000 356 PRO A N 1
ATOM 5113 C CA . PRO A 1 400 ? 126.44400 99.52800 169.41700 1.000 63.90000 356 PRO A CA 1
ATOM 5114 C C . PRO A 1 400 ? 126.43900 98.42700 168.35500 1.000 69.31000 356 PRO A C 1
ATOM 5115 O O . PRO A 1 400 ? 126.21100 97.26400 168.68500 1.000 75.66000 356 PRO A O 1
ATOM 5126 N N . SER A 1 401 ? 126.70000 98.75900 167.08700 1.000 66.88000 357 SER A N 1
ATOM 5127 C CA . SER A 1 401 ? 126.76200 97.70100 166.07700 1.000 66.59000 357 SER A CA 1
ATOM 5128 C C . SER A 1 401 ? 128.05900 96.92000 166.22900 1.000 64.53000 357 SER A C 1
ATOM 5129 O O . SER A 1 401 ? 128.21200 95.82700 165.68100 1.000 66.78000 357 SER A O 1
ATOM 5137 N N . GLY A 1 402 ? 129.02700 97.53700 166.89800 1.000 67.50000 358 GLY A N 1
ATOM 5138 C CA . GLY A 1 402 ? 130.34200 96.96700 167.12800 1.000 66.53000 358 GLY A CA 1
ATOM 5139 C C . GLY A 1 402 ? 131.30600 97.25500 165.98300 1.000 62.99000 358 GLY A C 1
ATOM 5140 O O . GLY A 1 402 ? 132.48600 96.92400 166.06600 1.000 65.47000 358 GLY A O 1
ATOM 5144 N N . ALA A 1 403 ? 130.81200 97.88000 164.92100 1.000 58.75000 359 ALA A N 1
ATOM 5145 C CA . ALA A 1 403 ? 131.64300 98.13900 163.75400 1.000 57.25000 359 ALA A CA 1
ATOM 5146 C C . ALA A 1 403 ? 132.61100 99.30200 163.93200 1.000 60.81000 359 ALA A C 1
ATOM 5147 O O . ALA A 1 403 ? 133.68500 99.31900 163.33400 1.000 62.65000 359 ALA A O 1
ATOM 5154 N N . ILE A 1 404 ? 132.23300 100.28300 164.73700 1.000 56.53000 360 ILE A N 1
ATOM 5155 C CA . ILE A 1 404 ? 133.03300 101.49600 164.86300 1.000 54.86000 360 ILE A CA 1
ATOM 5156 C C . ILE A 1 404 ? 133.46400 101.79400 166.28200 1.000 58.36000 360 ILE A C 1
ATOM 5157 O O . ILE A 1 404 ? 132.65100 101.79100 167.20500 1.000 62.79000 360 ILE A O 1
ATOM 5173 N N . LEU A 1 405 ? 134.73300 102.13500 166.43800 1.000 56.43000 361 LEU A N 1
ATOM 5174 C CA . LEU A 1 405 ? 135.22300 102.65000 167.70400 1.000 56.09000 361 LEU A CA 1
ATOM 5175 C C . LEU A 1 405 ? 135.60800 104.10700 167.54400 1.000 54.12000 361 LEU A C 1
ATOM 5176 O O . LEU A 1 405 ? 136.33800 104.46200 166.61900 1.000 55.08000 361 LEU A O 1
ATOM 5192 N N . LEU A 1 406 ? 135.21800 104.94000 168.49100 1.000 55.56000 362 LEU A N 1
ATOM 5193 C CA . LEU A 1 406 ? 135.71300 106.30100 168.47100 1.000 48.35000 362 LEU A CA 1
ATOM 5194 C C . LEU A 1 406 ? 136.67200 106.57900 169.59700 1.000 55.09000 362 LEU A C 1
ATOM 5195 O O . LEU A 1 406 ? 136.41000 106.26900 170.76000 1.000 59.54000 362 LEU A O 1
ATOM 5211 N N . VAL A 1 407 ? 137.71800 107.30200 169.25400 1.000 56.35000 363 VAL A N 1
ATOM 5212 C CA . VAL A 1 407 ? 138.65900 107.81200 170.21900 1.000 49.24000 363 VAL A CA 1
ATOM 5213 C C . VAL A 1 407 ? 138.43900 109.28000 170.46400 1.000 56.62000 363 VAL A C 1
ATOM 5214 O O . VAL A 1 407 ? 138.61700 110.10300 169.56800 1.000 55.96000 363 VAL A O 1
ATOM 5227 N N . GLY A 1 408 ? 138.06500 109.61900 171.68100 1.000 59.33000 364 GLY A N 1
ATOM 5228 C CA . GLY A 1 408 ? 137.93500 111.00900 172.03900 1.000 57.74000 364 GLY A CA 1
ATOM 5229 C C . GLY A 1 408 ? 139.17600 111.44900 172.77600 1.000 58.01000 364 GLY A C 1
ATOM 5230 O O . GLY A 1 408 ? 140.09200 110.65900 173.00300 1.000 64.18000 364 GLY A O 1
ATOM 5234 N N . SER A 1 409 ? 139.17600 112.68700 173.21000 1.000 59.92000 365 SER A N 1
ATOM 5235 C CA . SER A 1 409 ? 140.27400 113.21800 173.98300 1.000 58.66000 365 SER A CA 1
ATOM 5236 C C . SER A 1 409 ? 139.78100 114.35400 174.84600 1.000 60.96000 365 SER A C 1
ATOM 5237 O O . SER A 1 409 ? 138.82600 115.03800 174.48800 1.000 61.25000 365 SER A O 1
ATOM 5245 N N . ASN A 1 410 ? 140.54100 114.68600 175.87000 1.000 60.34000 366 ASN A N 1
ATOM 5246 C CA . ASN A 1 410 ? 140.18400 115.79900 176.73300 1.000 57.92000 366 ASN A CA 1
ATOM 5247 C C . ASN A 1 410 ? 140.50900 117.10200 176.03400 1.000 56.53000 366 ASN A C 1
ATOM 5248 O O . ASN A 1 410 ? 140.02700 118.17100 176.40300 1.000 59.20000 366 ASN A O 1
ATOM 5259 N N . GLN A 1 411 ? 141.22300 116.97200 174.93600 1.000 58.41000 367 GLN A N 1
ATOM 5260 C CA . GLN A 1 411 ? 141.69500 118.08500 174.14700 1.000 63.75000 367 GLN A CA 1
ATOM 5261 C C . GLN A 1 411 ? 140.69000 118.48400 173.08200 1.000 60.79000 367 GLN A C 1
ATOM 5262 O O . GLN A 1 411 ? 140.89700 119.46200 172.36300 1.000 66.74000 367 GLN A O 1
ATOM 5276 N N . GLY A 1 412 ? 139.56000 117.78300 173.03400 1.000 56.45000 368 GLY A N 1
ATOM 5277 C CA . GLY A 1 412 ? 138.51700 118.12900 172.08000 1.000 58.60000 368 GLY A CA 1
ATOM 5278 C C . GLY A 1 412 ? 138.79500 117.61000 170.68100 1.000 57.37000 368 GLY A C 1
ATOM 5279 O O . GLY A 1 412 ? 138.36800 118.20600 169.69300 1.000 58.86000 368 GLY A O 1
ATOM 5283 N N . GLU A 1 413 ? 139.55600 116.53700 170.59500 1.000 60.69000 369 GLU A N 1
ATOM 5284 C CA . GLU A 1 413 ? 139.85700 115.93200 169.31300 1.000 64.59000 369 GLU A CA 1
ATOM 5285 C C . GLU A 1 413 ? 139.20200 114.56100 169.24000 1.000 63.02000 369 GLU A C 1
ATOM 5286 O O . GLU A 1 413 ? 139.14400 113.84300 170.23900 1.000 62.93000 369 GLU A O 1
ATOM 5298 N N . LEU A 1 414 ? 138.70000 114.21100 168.05900 1.000 64.56000 370 LEU A N 1
ATOM 5299 C CA . LEU A 1 414 ? 138.02700 112.93900 167.82700 1.000 55.40000 370 LEU A CA 1
ATOM 5300 C C . LEU A 1 414 ? 138.65100 112.17200 166.66300 1.000 56.03000 370 LEU A C 1
ATOM 5301 O O . LEU A 1 414 ? 138.89200 112.73300 165.59500 1.000 57.15000 370 LEU A O 1
ATOM 5317 N N . GLN A 1 415 ? 138.87700 110.88200 166.85100 1.000 57.41000 371 GLN A N 1
ATOM 5318 C CA . GLN A 1 415 ? 139.38900 110.04300 165.77500 1.000 56.90000 371 GLN A CA 1
ATOM 5319 C C . GLN A 1 415 ? 138.57900 108.76700 165.64300 1.000 58.07000 371 GLN A C 1
ATOM 5320 O O . GLN A 1 415 ? 138.13900 108.18800 166.63100 1.000 59.12000 371 GLN A O 1
ATOM 5334 N N . ILE A 1 416 ? 138.35400 108.34400 164.41400 1.000 54.08000 372 ILE A N 1
ATOM 5335 C CA . ILE A 1 416 ? 137.50900 107.19200 164.16600 1.000 48.95000 372 ILE A CA 1
ATOM 5336 C C . ILE A 1 416 ? 138.28400 105.97300 163.70200 1.000 48.34000 372 ILE A C 1
ATOM 5337 O O . ILE A 1 416 ? 139.13800 106.06300 162.82200 1.000 54.47000 372 ILE A O 1
ATOM 5353 N N . PHE A 1 417 ? 138.02200 104.84600 164.35800 1.000 51.05000 373 PHE A N 1
ATOM 5354 C CA . PHE A 1 417 ? 138.69100 103.58800 164.07100 1.000 49.91000 373 PHE A CA 1
ATOM 5355 C C . PHE A 1 417 ? 137.76300 102.43600 163.71700 1.000 51.09000 373 PHE A C 1
ATOM 5356 O O . PHE A 1 417 ? 136.64800 102.31000 164.22200 1.000 54.55000 373 PHE A O 1
ATOM 5373 N N . ASP A 1 418 ? 138.29700 101.54500 162.90800 1.000 53.04000 374 ASP A N 1
ATOM 5374 C CA . ASP A 1 418 ? 137.71400 100.25700 162.57700 1.000 51.47000 374 ASP A CA 1
ATOM 5375 C C . ASP A 1 418 ? 137.84700 99.30700 163.76300 1.000 55.53000 374 ASP A C 1
ATOM 5376 O O . ASP A 1 418 ? 138.67400 99.52500 164.64500 1.000 63.22000 374 ASP A O 1
ATOM 5385 N N . ILE A 1 419 ? 137.05200 98.24600 163.78600 1.000 56.65000 375 ILE A N 1
ATOM 5386 C CA . ILE A 1 419 ? 137.15100 97.23200 164.83500 1.000 58.91000 375 ILE A CA 1
ATOM 5387 C C . ILE A 1 419 ? 138.52100 96.57000 164.76100 1.000 61.81000 375 ILE A C 1
ATOM 5388 O O . ILE A 1 419 ? 139.04500 96.07100 165.75500 1.000 63.86000 375 ILE A O 1
ATOM 5404 N N . ALA A 1 420 ? 139.10700 96.61700 163.57200 1.000 62.90000 376 ALA A N 1
ATOM 5405 C CA . ALA A 1 420 ? 140.43800 96.08700 163.30300 1.000 62.91000 376 ALA A CA 1
ATOM 5406 C C . ALA A 1 420 ? 141.50800 97.10400 163.68300 1.000 60.13000 376 ALA A C 1
ATOM 5407 O O . ALA A 1 420 ? 142.69900 96.88300 163.47100 1.000 63.52000 376 ALA A O 1
ATOM 5414 N N . LEU A 1 421 ? 141.05500 98.25800 164.14500 1.000 54.84000 377 LEU A N 1
ATOM 5415 C CA . LEU A 1 421 ? 141.87100 99.40100 164.52200 1.000 59.60000 377 LEU A CA 1
ATOM 5416 C C . LEU A 1 421 ? 142.56800 100.05500 163.34600 1.000 62.67000 377 LEU A C 1
ATOM 5417 O O . LEU A 1 421 ? 143.48100 100.86000 163.52700 1.000 62.90000 377 LEU A O 1
ATOM 5433 N N . SER A 1 422 ? 142.10200 99.77100 162.14600 1.000 58.27000 378 SER A N 1
ATOM 5434 C CA . SER A 1 422 ? 142.53400 100.53800 160.99700 1.000 57.83000 378 SER A CA 1
ATOM 5435 C C . SER A 1 422 ? 141.90400 101.92000 161.11800 1.000 51.97000 378 SER A C 1
ATOM 5436 O O . SER A 1 422 ? 140.74600 102.02200 161.51900 1.000 52.69000 378 SER A O 1
ATOM 5444 N N . PRO A 1 423 ? 142.64800 102.99700 160.89900 1.000 51.15000 379 PRO A N 1
ATOM 5445 C CA . PRO A 1 423 ? 142.15400 104.35100 160.94500 1.000 51.13000 379 PRO A CA 1
ATOM 5446 C C . PRO A 1 423 ? 141.15300 104.57500 159.83000 1.000 52.60000 379 PRO A C 1
ATOM 5447 O O . PRO A 1 423 ? 141.37200 104.14800 158.69900 1.000 56.32000 379 PRO A O 1
ATOM 5458 N N . ILE A 1 424 ? 140.10600 105.31900 160.13400 1.000 53.45000 380 ILE A N 1
ATOM 5459 C CA . ILE A 1 424 ? 139.09600 105.71500 159.16500 1.000 54.00000 380 ILE A CA 1
ATOM 5460 C C . ILE A 1 424 ? 139.11800 107.22700 159.06100 1.000 48.65000 380 ILE A C 1
ATOM 5461 O O . ILE A 1 424 ? 139.40000 107.90300 160.04700 1.000 48.07000 380 ILE A O 1
ATOM 5477 N N . ASN A 1 425 ? 139.05100 107.75700 157.85700 1.000 46.53000 381 ASN A N 1
ATOM 5478 C CA . ASN A 1 425 ? 139.08800 109.20000 157.74400 1.000 48.74000 381 ASN A CA 1
ATOM 5479 C C . ASN A 1 425 ? 137.72400 109.77100 158.08500 1.000 47.78000 381 ASN A C 1
ATOM 5480 O O . ASN A 1 425 ? 136.71900 109.06500 158.02700 1.000 51.96000 381 ASN A O 1
ATOM 5491 N N . ILE A 1 426 ? 137.69800 111.00000 158.56100 1.000 47.79000 382 ILE A N 1
ATOM 5492 C CA . ILE A 1 426 ? 136.44500 111.62700 158.93900 1.000 45.86000 382 ILE A CA 1
ATOM 5493 C C . ILE A 1 426 ? 136.30200 113.01300 158.33600 1.000 45.50000 382 ILE A C 1
ATOM 5494 O O . ILE A 1 426 ? 137.28700 113.72700 158.15700 1.000 49.97000 382 ILE A O 1
ATOM 5510 N N . GLN A 1 427 ? 135.08100 113.36700 157.96400 1.000 47.00000 383 GLN A N 1
ATOM 5511 C CA . GLN A 1 427 ? 134.79400 114.69600 157.44900 1.000 45.49000 383 GLN A CA 1
ATOM 5512 C C . GLN A 1 427 ? 133.48200 115.27400 157.96200 1.000 48.52000 383 GLN A C 1
ATOM 5513 O O . GLN A 1 427 ? 132.46700 114.58200 157.99000 1.000 51.00000 383 GLN A O 1
ATOM 5527 N N . LEU A 1 428 ? 133.47200 116.57600 158.22800 1.000 47.00000 384 LEU A N 1
ATOM 5528 C CA . LEU A 1 428 ? 132.22500 117.30700 158.43000 1.000 45.66000 384 LEU A CA 1
ATOM 5529 C C . LEU A 1 428 ? 131.64400 117.73000 157.09400 1.000 48.61000 384 LEU A C 1
ATOM 5530 O O . LEU A 1 428 ? 132.38500 118.05500 156.16800 1.000 49.70000 384 LEU A O 1
ATOM 5546 N N . LEU A 1 429 ? 130.32800 117.83900 157.02800 1.000 47.97000 385 LEU A N 1
ATOM 5547 C CA . LEU A 1 429 ? 129.65600 118.08100 155.76300 1.000 47.86000 385 LEU A CA 1
ATOM 5548 C C . LEU A 1 429 ? 130.11000 119.36300 155.09000 1.000 50.64000 385 LEU A C 1
ATOM 5549 O O . LEU A 1 429 ? 130.31500 120.39500 155.72700 1.000 53.21000 385 LEU A O 1
ATOM 5565 N N . ALA A 1 430 ? 130.36600 119.23300 153.79600 1.000 50.68000 386 ALA A N 1
ATOM 5566 C CA . ALA A 1 430 ? 130.90100 120.28400 152.95300 1.000 54.49000 386 ALA A CA 1
ATOM 5567 C C . ALA A 1 430 ? 130.51100 120.02000 151.50800 1.000 60.85000 386 ALA A C 1
ATOM 5568 O O . ALA A 1 430 ? 130.07500 118.92100 151.16800 1.000 59.94000 386 ALA A O 1
ATOM 5575 N N . GLU A 1 431 ? 130.65400 121.03200 150.66500 1.000 62.27000 387 GLU A N 1
ATOM 5576 C CA . GLU A 1 431 ? 130.32000 120.92200 149.24800 1.000 64.41000 387 GLU A CA 1
ATOM 5577 C C . GLU A 1 431 ? 131.29300 120.03200 148.47000 1.000 65.58000 387 GLU A C 1
ATOM 5578 O O . GLU A 1 431 ? 130.99700 119.62800 147.34600 1.000 67.24000 387 GLU A O 1
ATOM 5590 N N . ASP A 1 432 ? 132.46700 119.77100 149.04400 1.000 63.94000 388 ASP A N 1
ATOM 5591 C CA . ASP A 1 432 ? 133.46700 118.90500 148.41800 1.000 62.75000 388 ASP A CA 1
ATOM 5592 C C . ASP A 1 432 ? 134.04700 117.90500 149.40600 1.000 61.44000 388 ASP A C 1
ATOM 5593 O O . ASP A 1 432 ? 134.16800 118.20000 150.59500 1.000 61.60000 388 ASP A O 1
ATOM 5602 N N . TYR A 1 433 ? 134.45400 116.74000 148.90300 1.000 60.81000 389 TYR A N 1
ATOM 5603 C CA . TYR A 1 433 ? 135.10200 115.74500 149.75100 1.000 62.40000 389 TYR A CA 1
ATOM 5604 C C . TYR A 1 433 ? 136.51200 116.15900 150.12400 1.000 59.88000 389 TYR A C 1
ATOM 5605 O O . TYR A 1 433 ? 137.30500 116.54800 149.26700 1.000 59.58000 389 TYR A O 1
ATOM 5623 N N . SER A 1 434 ? 136.82200 116.04100 151.40400 1.000 57.76000 390 SER A N 1
ATOM 5624 C CA . SER A 1 434 ? 138.15900 116.28700 151.92200 1.000 60.15000 390 SER A CA 1
ATOM 5625 C C . SER A 1 434 ? 138.33900 115.65600 153.30400 1.000 56.18000 390 SER A C 1
ATOM 5626 O O . SER A 1 434 ? 138.20500 116.35400 154.30900 1.000 57.62000 390 SER A O 1
ATOM 5634 N N . PRO A 1 435 ? 138.50200 114.33100 153.38400 1.000 54.30000 391 PRO A N 1
ATOM 5635 C CA . PRO A 1 435 ? 138.63000 113.54000 154.59800 1.000 54.14000 391 PRO A CA 1
ATOM 5636 C C . PRO A 1 435 ? 139.92400 113.84900 155.33600 1.000 56.23000 391 PRO A C 1
ATOM 5637 O O . PRO A 1 435 ? 140.94600 114.12200 154.70800 1.000 60.06000 391 PRO A O 1
ATOM 5648 N N . LYS A 1 436 ? 139.90000 113.71800 156.65800 1.000 52.53000 392 LYS A N 1
ATOM 5649 C CA . LYS A 1 436 ? 141.10700 113.84600 157.46800 1.000 54.53000 392 LYS A CA 1
ATOM 5650 C C . LYS A 1 436 ? 141.26100 112.65100 158.39100 1.000 55.09000 392 LYS A C 1
ATOM 5651 O O . LYS A 1 436 ? 140.27700 112.02400 158.77300 1.000 55.38000 392 LYS A O 1
ATOM 5670 N N . GLU A 1 437 ? 142.49300 112.34500 158.77800 1.000 58.32000 393 GLU A N 1
ATOM 5671 C CA . GLU A 1 437 ? 142.73100 111.21200 159.66500 1.000 60.31000 393 GLU A CA 1
ATOM 5672 C C . GLU A 1 437 ? 142.15000 111.45900 161.04500 1.000 58.23000 393 GLU A C 1
ATOM 5673 O O . GLU A 1 437 ? 141.87500 110.52100 161.79300 1.000 56.58000 393 GLU A O 1
ATOM 5685 N N . THR A 1 438 ? 142.02800 112.72900 161.40100 1.000 57.52000 394 THR A N 1
ATOM 5686 C CA . THR A 1 438 ? 141.52100 113.12600 162.70200 1.000 58.00000 394 THR A CA 1
ATOM 5687 C C . THR A 1 438 ? 140.66500 114.38200 162.61700 1.000 56.83000 394 THR A C 1
ATOM 5688 O O . THR A 1 438 ? 140.85900 115.21700 161.73300 1.000 56.87000 394 THR A O 1
ATOM 5699 N N . LEU A 1 439 ? 139.74500 114.53100 163.56400 1.000 60.05000 395 LEU A N 1
ATOM 5700 C CA . LEU A 1 439 ? 138.89700 115.70900 163.64500 1.000 58.45000 395 LEU A CA 1
ATOM 5701 C C . LEU A 1 439 ? 139.21000 116.54900 164.87200 1.000 58.67000 395 LEU A C 1
ATOM 5702 O O . LEU A 1 439 ? 139.09500 116.08600 166.00400 1.000 59.15000 395 LEU A O 1
ATOM 5718 N N . GLN A 1 440 ? 139.51100 117.81500 164.65700 1.000 61.81000 396 GLN A N 1
ATOM 5719 C CA . GLN A 1 440 ? 139.75600 118.72500 165.76500 1.000 66.11000 396 GLN A CA 1
ATOM 5720 C C . GLN A 1 440 ? 138.57200 119.64300 165.95600 1.000 64.12000 396 GLN A C 1
ATOM 5721 O O . GLN A 1 440 ? 138.32100 120.51800 165.13200 1.000 64.70000 396 GLN A O 1
ATOM 5735 N N . PHE A 1 441 ? 137.89800 119.52900 167.09000 1.000 59.42000 397 PHE A N 1
ATOM 5736 C CA . PHE A 1 441 ? 136.71300 120.33800 167.30200 1.000 57.32000 397 PHE A CA 1
ATOM 5737 C C . PHE A 1 441 ? 137.09300 121.79000 167.45800 1.000 58.78000 397 PHE A C 1
ATOM 5738 O O . PHE A 1 441 ? 136.36200 122.68500 167.03100 1.000 64.31000 397 PHE A O 1
ATOM 5755 N N . LYS A 1 442 ? 138.29500 122.02600 167.96300 1.000 61.50000 398 LYS A N 1
ATOM 5756 C CA . LYS A 1 442 ? 138.75700 123.38400 168.17600 1.000 67.61000 398 LYS A CA 1
ATOM 5757 C C . LYS A 1 442 ? 138.78200 124.15300 166.86900 1.000 65.04000 398 LYS A C 1
ATOM 5758 O O . LYS A 1 442 ? 138.49900 125.35200 166.84300 1.000 67.43000 398 LYS A O 1
ATOM 5777 N N . LYS A 1 443 ? 139.03000 123.45200 165.77000 1.000 60.14000 399 LYS A N 1
ATOM 5778 C CA . LYS A 1 443 ? 139.11300 124.10600 164.48100 1.000 62.59000 399 LYS A CA 1
ATOM 5779 C C . LYS A 1 443 ? 137.78700 124.70000 164.05500 1.000 67.05000 399 LYS A C 1
ATOM 5780 O O . LYS A 1 443 ? 137.75500 125.66100 163.28800 1.000 66.6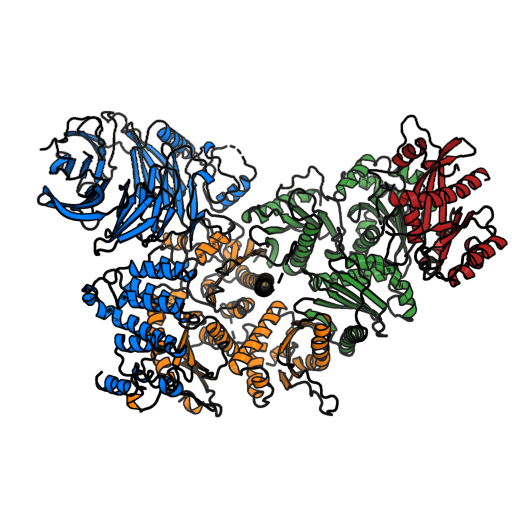5000 399 LYS A O 1
ATOM 5799 N N . PHE A 1 444 ? 136.69000 124.07100 164.45500 1.000 64.65000 400 PHE A N 1
ATOM 5800 C CA . PHE A 1 444 ? 135.40700 124.48700 163.93200 1.000 62.06000 400 PHE A CA 1
ATOM 5801 C C . PHE A 1 444 ? 134.62900 125.41400 164.85100 1.000 60.90000 400 PHE A C 1
ATOM 5802 O O . PHE A 1 444 ? 133.92700 126.30300 164.37000 1.000 64.40000 400 PHE A O 1
ATOM 5819 N N . PHE A 1 445 ? 134.70800 125.20300 166.16300 1.000 60.12000 401 PHE A N 1
ATOM 5820 C CA . PHE A 1 445 ? 133.90800 126.04900 167.04500 1.000 61.88000 401 PHE A CA 1
ATOM 5821 C C . PHE A 1 445 ? 134.60800 126.65100 168.25700 1.000 63.90000 401 PHE A C 1
ATOM 5822 O O . PHE A 1 445 ? 133.93800 127.07600 169.19500 1.000 66.36000 401 PHE A O 1
ATOM 5839 N N . ASP A 1 446 ? 135.93500 126.66200 168.28200 1.000 66.56000 402 ASP A N 1
ATOM 5840 C CA . ASP A 1 446 ? 136.63700 127.45400 169.28800 1.000 75.37000 402 ASP A CA 1
ATOM 5841 C C . ASP A 1 446 ? 136.14300 127.17800 170.70500 1.000 73.40000 402 ASP A C 1
ATOM 5842 O O . ASP A 1 446 ? 135.90200 128.10600 171.47500 1.000 70.69000 402 ASP A O 1
ATOM 5851 N N . VAL A 1 447 ? 135.97900 125.91300 171.05200 1.000 70.36000 403 VAL A N 1
ATOM 5852 C CA . VAL A 1 447 ? 135.47400 125.57900 172.37300 1.000 71.71000 403 VAL A CA 1
ATOM 5853 C C . VAL A 1 447 ? 136.47900 125.98100 173.44300 1.000 73.49000 403 VAL A C 1
ATOM 5854 O O . VAL A 1 447 ? 137.67600 125.72700 173.31800 1.000 73.47000 403 VAL A O 1
ATOM 5867 N N . SER A 1 448 ? 135.97200 126.58700 174.50800 1.000 70.79000 404 SER A N 1
ATOM 5868 C CA . SER A 1 448 ? 136.79200 127.16400 175.56700 1.000 71.29000 404 SER A CA 1
ATOM 5869 C C . SER A 1 448 ? 137.09400 126.19800 176.70400 1.000 70.40000 404 SER A C 1
ATOM 5870 O O . SER A 1 448 ? 137.71800 126.58100 177.69400 1.000 70.13000 404 SER A O 1
ATOM 5878 N N . SER A 1 449 ? 136.59400 124.97700 176.61400 1.000 66.17000 405 SER A N 1
ATOM 5879 C CA . SER A 1 449 ? 136.72400 124.04700 177.72300 1.000 58.14000 405 SER A CA 1
ATOM 5880 C C . SER A 1 449 ? 136.96600 122.61500 177.27600 1.000 59.08000 405 SER A C 1
ATOM 5881 O O . SER A 1 449 ? 136.75700 122.26200 176.11500 1.000 61.57000 405 SER A O 1
ATOM 5889 N N . SER A 1 450 ? 137.47600 121.81200 178.20400 1.000 56.65000 406 SER A N 1
ATOM 5890 C CA . SER A 1 450 ? 137.84700 120.42200 177.95300 1.000 61.74000 406 SER A CA 1
ATOM 5891 C C . SER A 1 450 ? 136.64700 119.52600 177.67600 1.000 61.01000 406 SER A C 1
ATOM 5892 O O . SER A 1 450 ? 135.57000 119.72000 178.23700 1.000 59.54000 406 SER A O 1
ATOM 5900 N N . LEU A 1 451 ? 136.83400 118.55200 176.78800 1.000 57.90000 407 LEU A N 1
ATOM 5901 C CA . LEU A 1 451 ? 135.78800 117.57400 176.49400 1.000 52.99000 407 LEU A CA 1
ATOM 5902 C C . LEU A 1 451 ? 135.73500 116.54200 177.59300 1.000 51.17000 407 LEU A C 1
ATOM 5903 O O . LEU A 1 451 ? 136.76800 116.00200 177.98600 1.000 54.36000 407 LEU A O 1
ATOM 5919 N N . VAL A 1 452 ? 134.54600 116.27000 178.11100 1.000 49.73000 408 VAL A N 1
ATOM 5920 C CA . VAL A 1 452 ? 134.44900 115.31300 179.19300 1.000 51.59000 408 VAL A CA 1
ATOM 5921 C C . VAL A 1 452 ? 133.83600 113.99300 178.76900 1.000 51.58000 408 VAL A C 1
ATOM 5922 O O . VAL A 1 452 ? 134.32400 112.92700 179.14300 1.000 52.50000 408 VAL A O 1
ATOM 5935 N N . GLN A 1 453 ? 132.73300 114.04900 178.03400 1.000 51.10000 409 GLN A N 1
ATOM 5936 C CA . GLN A 1 453 ? 131.99600 112.82500 177.77300 1.000 50.70000 409 GLN A CA 1
ATOM 5937 C C . GLN A 1 453 ? 131.59600 112.62900 176.32000 1.000 51.92000 409 GLN A C 1
ATOM 5938 O O . GLN A 1 453 ? 131.06900 113.53000 175.66900 1.000 49.92000 409 GLN A O 1
ATOM 5952 N N . MET A 1 454 ? 131.75700 111.39000 175.86100 1.000 57.18000 410 MET A N 1
ATOM 5953 C CA . MET A 1 454 ? 131.14500 110.90700 174.63000 1.000 51.33000 410 MET A CA 1
ATOM 5954 C C . MET A 1 454 ? 130.26400 109.71100 174.90500 1.000 52.11000 410 MET A C 1
ATOM 5955 O O . MET A 1 454 ? 130.65100 108.80400 175.64100 1.000 57.76000 410 MET A O 1
ATOM 5969 N N . GLN A 1 455 ? 129.10200 109.68100 174.28400 1.000 51.66000 411 GLN A N 1
ATOM 5970 C CA . GLN A 1 455 ? 128.25600 108.50500 174.36200 1.000 56.22000 411 GLN A CA 1
ATOM 5971 C C . GLN A 1 455 ? 127.49400 108.26600 173.07200 1.000 60.34000 411 GLN A C 1
ATOM 5972 O O . GLN A 1 455 ? 126.92000 109.19400 172.51100 1.000 61.34000 411 GLN A O 1
ATOM 5986 N N . TRP A 1 456 ? 127.37900 107.01600 172.65300 1.000 63.79000 412 TRP A N 1
ATOM 5987 C CA . TRP A 1 456 ? 126.44400 106.71300 171.57900 1.000 65.48000 412 TRP A CA 1
ATOM 5988 C C . TRP A 1 456 ? 125.04300 106.67000 172.15900 1.000 72.60000 412 TRP A C 1
ATOM 5989 O O . TRP A 1 456 ? 124.81500 106.00900 173.17400 1.000 75.55000 412 TRP A O 1
ATOM 6010 N N . MET A 1 457 ? 124.08300 107.27100 171.46500 1.000 73.77000 413 MET A N 1
ATOM 6011 C CA . MET A 1 457 ? 122.72900 107.35000 171.99100 1.000 81.60000 413 MET A CA 1
ATOM 6012 C C . MET A 1 457 ? 121.93800 106.07500 171.75200 1.000 88.72000 413 MET A C 1
ATOM 6013 O O . MET A 1 457 ? 120.97400 106.05500 170.98800 1.000 94.27000 413 MET A O 1
ATOM 6027 N N . ALA A 1 458 ? 122.37600 105.00700 172.39800 1.000 91.15000 414 ALA A N 1
ATOM 6028 C CA . ALA A 1 458 ? 121.65100 103.75200 172.41400 1.000 101.86000 414 ALA A CA 1
ATOM 6029 C C . ALA A 1 458 ? 120.53100 103.85600 173.46400 1.000 106.29000 414 ALA A C 1
ATOM 6030 O O . ALA A 1 458 ? 120.81900 104.30300 174.57400 1.000 107.56000 414 ALA A O 1
ATOM 6037 N N . PRO A 1 459 ? 119.26000 103.49600 173.15800 1.000 108.48000 415 PRO A N 1
ATOM 6038 C CA . PRO A 1 459 ? 118.12500 103.57300 174.07000 1.000 108.58000 415 PRO A CA 1
ATOM 6039 C C . PRO A 1 459 ? 118.27800 102.59700 175.23800 1.000 112.09000 415 PRO A C 1
ATOM 6040 O O . PRO A 1 459 ? 118.61500 101.42400 175.05300 1.000 112.57000 415 PRO A O 1
ATOM 6051 N N . ILE A 1 471 ? 119.39700 104.54500 162.38400 1.000 92.94000 427 ILE A N 1
ATOM 6052 C CA . ILE A 1 471 ? 119.28400 104.08300 163.76300 1.000 98.49000 427 ILE A CA 1
ATOM 6053 C C . ILE A 1 471 ? 120.63700 104.24000 164.47700 1.000 92.12000 427 ILE A C 1
ATOM 6054 O O . ILE A 1 471 ? 121.66300 103.74700 164.00100 1.000 87.95000 427 ILE A O 1
ATOM 6070 N N . CYS A 1 472 ? 120.62900 104.93500 165.62800 1.000 92.47000 428 CYS A N 1
ATOM 6071 C CA . CYS A 1 472 ? 121.82100 105.19500 166.44900 1.000 88.77000 428 CYS A CA 1
ATOM 6072 C C . CYS A 1 472 ? 122.95700 105.85600 165.66700 1.000 77.23000 428 CYS A C 1
ATOM 6073 O O . CYS A 1 472 ? 124.11100 105.42900 165.72500 1.000 72.70000 428 CYS A O 1
ATOM 6081 N N . ASP A 1 473 ? 122.60500 106.89500 164.92400 1.000 74.42000 429 ASP A N 1
ATOM 6082 C CA . ASP A 1 473 ? 123.54800 107.68600 164.15900 1.000 68.80000 429 ASP A CA 1
ATOM 6083 C C . ASP A 1 473 ? 123.93400 108.95000 164.91100 1.000 64.13000 429 ASP A C 1
ATOM 6084 O O . ASP A 1 473 ? 124.55500 109.85600 164.35800 1.000 60.04000 429 ASP A O 1
ATOM 6093 N N . LEU A 1 474 ? 123.52000 109.02500 166.16900 1.000 63.38000 430 LEU A N 1
ATOM 6094 C CA . LEU A 1 474 ? 123.77400 110.20500 166.97400 1.000 58.57000 430 LEU A CA 1
ATOM 6095 C C . LEU A 1 474 ? 124.76200 109.92700 168.09600 1.000 57.81000 430 LEU A C 1
ATOM 6096 O O . LEU A 1 474 ? 124.56200 109.02800 168.91300 1.000 64.60000 430 LEU A O 1
ATOM 6112 N N . LEU A 1 475 ? 125.80600 110.74300 168.15000 1.000 55.13000 431 LEU A N 1
ATOM 6113 C CA . LEU A 1 475 ? 126.80100 110.66800 169.20700 1.000 54.27000 431 LEU A CA 1
ATOM 6114 C C . LEU A 1 475 ? 126.70700 111.88500 170.11100 1.000 52.16000 431 LEU A C 1
ATOM 6115 O O . LEU A 1 475 ? 126.82700 113.02200 169.65700 1.000 49.99000 431 LEU A O 1
ATOM 6131 N N . PHE A 1 476 ? 126.50400 111.65900 171.39200 1.000 53.35000 432 PHE A N 1
ATOM 6132 C CA . PHE A 1 476 ? 126.41900 112.75100 172.34200 1.000 49.90000 432 PHE A CA 1
ATOM 6133 C C . PHE A 1 476 ? 127.79100 113.28900 172.69400 1.000 48.73000 432 PHE A C 1
ATOM 6134 O O . PHE A 1 476 ? 128.68200 112.52300 173.05700 1.000 52.04000 432 PHE A O 1
ATOM 6151 N N . LEU A 1 477 ? 127.92000 114.60800 172.70400 1.000 46.53000 433 LEU A N 1
ATOM 6152 C CA . LEU A 1 477 ? 129.13800 115.26800 173.15000 1.000 46.86000 433 LEU A CA 1
ATOM 6153 C C . LEU A 1 477 ? 128.86400 116.24300 174.28200 1.000 50.30000 433 LEU A C 1
ATOM 6154 O O . LEU A 1 477 ? 128.00800 117.12300 174.16400 1.000 52.19000 433 LEU A O 1
ATOM 6170 N N . ARG A 1 478 ? 129.62800 116.13200 175.35900 1.000 51.03000 434 ARG A N 1
ATOM 6171 C CA . ARG A 1 478 ? 129.53000 117.11100 176.43100 1.000 50.65000 434 ARG A CA 1
ATOM 6172 C C . ARG A 1 478 ? 130.88700 117.65700 176.82700 1.000 53.56000 434 ARG A C 1
ATOM 6173 O O . ARG A 1 478 ? 131.78000 116.91200 177.24200 1.000 53.81000 434 ARG A O 1
ATOM 6194 N N . PHE A 1 479 ? 130.99600 118.97300 176.80700 1.000 53.76000 435 PHE A N 1
ATOM 6195 C CA . PHE A 1 479 ? 132.17600 119.66900 177.28500 1.000 52.25000 435 PHE A CA 1
ATOM 6196 C C . PHE A 1 479 ? 131.98700 120.11500 178.71800 1.000 55.06000 435 PHE A C 1
ATOM 6197 O O . PHE A 1 479 ? 130.85700 120.26100 179.19300 1.000 63.30000 435 PHE A O 1
ATOM 6214 N N . ASN A 1 480 ? 133.08200 120.25100 179.44000 1.000 57.83000 436 ASN A N 1
ATOM 6215 C CA . ASN A 1 480 ? 132.99200 120.75800 180.79200 1.000 66.14000 436 ASN A CA 1
ATOM 6216 C C . ASN A 1 480 ? 132.45000 122.17200 180.74200 1.000 67.94000 436 ASN A C 1
ATOM 6217 O O . ASN A 1 480 ? 132.93500 123.00700 179.98500 1.000 68.23000 436 ASN A O 1
ATOM 6228 N N . LYS A 1 481 ? 131.42200 122.42900 181.53300 1.000 70.65000 437 LYS A N 1
ATOM 6229 C CA . LYS A 1 481 ? 130.74500 123.71800 181.52900 1.000 73.72000 437 LYS A CA 1
ATOM 6230 C C . LYS A 1 481 ? 130.17100 124.04500 180.14900 1.000 70.90000 437 LYS A C 1
ATOM 6231 O O . LYS A 1 481 ? 130.04500 125.21300 179.77800 1.000 69.86000 437 LYS A O 1
ATOM 6250 N N . GLY A 1 482 ? 129.72700 123.01300 179.43600 1.000 65.89000 438 GLY A N 1
ATOM 6251 C CA . GLY A 1 482 ? 129.08100 123.17400 178.14200 1.000 63.14000 438 GLY A CA 1
ATOM 6252 C C . GLY A 1 482 ? 130.11800 123.41800 177.06400 1.000 57.99000 438 GLY A C 1
ATOM 6253 O O . GLY A 1 482 ? 131.29400 123.60500 177.36600 1.000 61.09000 438 GLY A O 1
ATOM 6257 N N . PRO A 1 483 ? 129.68700 123.50800 175.81100 1.000 54.76000 439 PRO A N 1
ATOM 6258 C CA . PRO A 1 483 ? 128.35900 123.30300 175.25600 1.000 53.36000 439 PRO A CA 1
ATOM 6259 C C . PRO A 1 483 ? 127.96200 121.83400 175.21300 1.000 49.49000 439 PRO A C 1
ATOM 6260 O O . PRO A 1 483 ? 128.81500 120.94900 175.28700 1.000 54.27000 439 PRO A O 1
ATOM 6271 N N . LEU A 1 484 ? 126.66200 121.58500 175.13400 1.000 46.38000 440 LEU A N 1
ATOM 6272 C CA . LEU A 1 484 ? 126.15100 120.25800 174.81300 1.000 44.76000 440 LEU A CA 1
ATOM 6273 C C . LEU A 1 484 ? 125.85700 120.18000 173.32800 1.000 45.69000 440 LEU A C 1
ATOM 6274 O O . LEU A 1 484 ? 125.40900 121.16200 172.73900 1.000 46.41000 440 LEU A O 1
ATOM 6290 N N . GLY A 1 485 ? 125.96800 118.99400 172.75100 1.000 45.74000 441 GLY A N 1
ATOM 6291 C CA . GLY A 1 485 ? 125.49600 118.81200 171.38600 1.000 45.39000 441 GLY A CA 1
ATOM 6292 C C . GLY A 1 485 ? 125.60400 117.37800 170.90500 1.000 46.26000 441 GLY A C 1
ATOM 6293 O O . GLY A 1 485 ? 126.09800 116.50400 171.61500 1.000 50.06000 441 GLY A O 1
ATOM 6297 N N . VAL A 1 486 ? 125.12900 117.15000 169.69200 1.000 42.78000 442 VAL A N 1
ATOM 6298 C CA . VAL A 1 486 ? 125.13300 115.83100 169.09100 1.000 42.52000 442 VAL A CA 1
ATOM 6299 C C . VAL A 1 486 ? 125.79500 115.79900 167.72400 1.000 47.97000 442 VAL A C 1
ATOM 6300 O O . VAL A 1 486 ? 125.49700 116.62100 166.85700 1.000 48.24000 442 VAL A O 1
ATOM 6313 N N . LEU A 1 487 ? 126.66900 114.82400 167.52200 1.000 47.23000 443 LEU A N 1
ATOM 6314 C CA . LEU A 1 487 ? 127.28900 114.61900 166.22600 1.000 46.96000 443 LEU A CA 1
ATOM 6315 C C . LEU A 1 487 ? 126.48900 113.59300 165.43600 1.000 49.89000 443 LEU A C 1
ATOM 6316 O O . LEU A 1 487 ? 126.23700 112.48500 165.91000 1.000 51.58000 443 LEU A O 1
ATOM 6332 N N . LEU A 1 488 ? 126.02800 113.99400 164.26200 1.000 49.43000 444 LEU A N 1
ATOM 6333 C CA . LEU A 1 488 ? 125.21200 113.14300 163.40700 1.000 52.32000 444 LEU A CA 1
ATOM 6334 C C . LEU A 1 488 ? 126.02300 112.49000 162.30200 1.000 53.23000 444 LEU A C 1
ATOM 6335 O O . LEU A 1 488 ? 126.70100 113.16600 161.53000 1.000 51.17000 444 LEU A O 1
ATOM 6351 N N . PHE A 1 489 ? 125.90200 111.17300 162.19100 1.000 54.72000 445 PHE A N 1
ATOM 6352 C CA . PHE A 1 489 ? 126.58700 110.42200 161.15100 1.000 52.77000 445 PHE A CA 1
ATOM 6353 C C . PHE A 1 489 ? 125.65700 110.12400 159.99700 1.000 54.80000 445 PHE A C 1
ATOM 6354 O O . PHE A 1 489 ? 124.55200 109.62300 160.19200 1.000 59.91000 445 PHE A O 1
ATOM 6371 N N . LYS A 1 490 ? 126.12600 110.35800 158.78200 1.000 54.58000 446 LYS A N 1
ATOM 6372 C CA . LYS A 1 490 ? 125.32200 110.01400 157.62800 1.000 55.08000 446 LYS A CA 1
ATOM 6373 C C . LYS A 1 490 ? 125.48600 108.53500 157.35900 1.000 58.22000 446 LYS A C 1
ATOM 6374 O O . LYS A 1 490 ? 126.60700 108.03600 157.27600 1.000 59.56000 446 LYS A O 1
ATOM 6393 N N . LEU A 1 491 ? 124.37600 107.83600 157.21100 1.000 60.24000 447 LEU A N 1
ATOM 6394 C CA . LEU A 1 491 ? 124.41400 106.41100 156.94200 1.000 60.37000 447 LEU A CA 1
ATOM 6395 C C . LEU A 1 491 ? 123.74400 106.11800 155.61800 1.000 63.33000 447 LEU A C 1
ATOM 6396 O O . LEU A 1 491 ? 122.87100 106.86600 155.18200 1.000 64.06000 447 LEU A O 1
ATOM 6412 N N . GLY A 1 492 ? 124.17500 105.05600 154.95800 1.000 67.15000 448 GLY A N 1
ATOM 6413 C CA . GLY A 1 492 ? 123.68700 104.76600 153.62000 1.000 66.10000 448 GLY A CA 1
ATOM 6414 C C . GLY A 1 492 ? 122.21900 104.39000 153.59700 1.000 67.51000 448 GLY A C 1
ATOM 6415 O O . GLY A 1 492 ? 121.70000 103.75500 154.51500 1.000 67.56000 448 GLY A O 1
ATOM 6419 N N . ILE A 1 493 ? 121.56800 104.76500 152.50800 1.000 63.72000 449 ILE A N 1
ATOM 6420 C CA . ILE A 1 493 ? 120.16700 104.46300 152.27500 1.000 65.11000 449 ILE A CA 1
ATOM 6421 C C . ILE A 1 493 ? 119.99900 103.02300 151.87300 1.000 69.63000 449 ILE A C 1
ATOM 6422 O O . ILE A 1 493 ? 119.07200 102.34200 152.30300 1.000 77.48000 449 ILE A O 1
ATOM 6438 N N . LEU A 1 494 ? 120.91800 102.55600 151.0520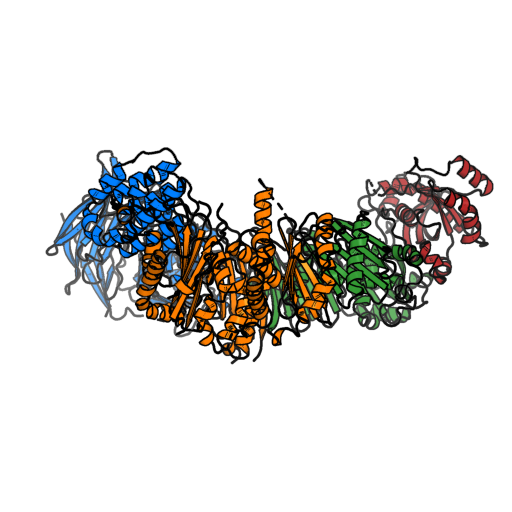0 1.000 69.20000 450 LEU A N 1
ATOM 6439 C CA . LEU A 1 494 ? 120.82800 101.24700 150.43700 1.000 71.13000 450 LEU A CA 1
ATOM 6440 C C . LEU A 1 494 ? 121.16300 100.15900 151.44600 1.000 73.50000 450 LEU A C 1
ATOM 6441 O O . LEU A 1 494 ? 120.89000 98.98100 151.22600 1.000 74.64000 450 LEU A O 1
ATOM 6457 N N . THR A 1 495 ? 121.76000 100.57000 152.55700 1.000 73.70000 451 THR A N 1
ATOM 6458 C CA . THR A 1 495 ? 122.07500 99.67800 153.65900 1.000 75.12000 451 THR A CA 1
ATOM 6459 C C . THR A 1 495 ? 120.99100 99.80500 154.72300 1.000 80.66000 451 THR A C 1
ATOM 6460 O O . THR A 1 495 ? 121.10100 99.24500 155.81300 1.000 79.34000 451 THR A O 1
ATOM 6471 N N . ARG A 1 496 ? 119.99400 100.63900 154.43100 1.000 80.73000 452 ARG A N 1
ATOM 6472 C CA . ARG A 1 496 ? 118.89400 100.95100 155.33000 1.000 78.63000 452 ARG A CA 1
ATOM 6473 C C . ARG A 1 496 ? 119.36800 101.48000 156.67000 1.000 82.46000 452 ARG A C 1
ATOM 6474 O O . ARG A 1 496 ? 118.82500 101.12100 157.71700 1.000 88.16000 452 ARG A O 1
ATOM 6495 N N . GLY A 1 497 ? 120.40500 102.30800 156.64100 1.000 75.60000 453 GLY A N 1
ATOM 6496 C CA . GLY A 1 497 ? 120.85900 102.99700 157.83400 1.000 80.67000 453 GLY A CA 1
ATOM 6497 C C . GLY A 1 497 ? 121.74200 102.13500 158.72100 1.000 79.58000 453 GLY A C 1
ATOM 6498 O O . GLY A 1 497 ? 122.07800 102.53900 159.83100 1.000 79.37000 453 GLY A O 1
ATOM 6502 N N . GLN A 1 498 ? 122.07500 100.93100 158.27500 1.000 79.60000 454 GLN A N 1
ATOM 6503 C CA . GLN A 1 498 ? 122.87300 100.04400 159.10600 1.000 78.06000 454 GLN A CA 1
ATOM 6504 C C . GLN A 1 498 ? 124.35900 100.31200 158.92400 1.000 77.94000 454 GLN A C 1
ATOM 6505 O O . GLN A 1 498 ? 124.80200 100.70000 157.84300 1.000 75.97000 454 GLN A O 1
ATOM 6519 N N . LEU A 1 499 ? 125.11800 100.17200 160.00700 1.000 72.30000 455 LEU A N 1
ATOM 6520 C CA . LEU A 1 499 ? 126.56500 100.34500 159.95600 1.000 64.68000 455 LEU A CA 1
ATOM 6521 C C . LEU A 1 499 ? 127.30500 99.18300 160.61700 1.000 62.00000 455 LEU A C 1
ATOM 6522 O O . LEU A 1 499 ? 127.99600 99.37900 161.61600 1.000 61.84000 455 LEU A O 1
ATOM 6538 N N . GLY A 1 500 ? 127.06000 97.96100 160.14700 1.000 66.99000 456 GLY A N 1
ATOM 6539 C CA . GLY A 1 500 ? 127.65600 96.77300 160.75700 1.000 64.60000 456 GLY A CA 1
ATOM 6540 C C . GLY A 1 500 ? 128.99700 96.41100 160.12400 1.000 64.52000 456 GLY A C 1
ATOM 6541 O O . GLY A 1 500 ? 129.48000 97.10300 159.22800 1.000 63.66000 456 GLY A O 1
ATOM 6545 N N . LEU A 1 501 ? 129.56800 95.28400 160.54400 1.000 65.39000 457 LEU A N 1
ATOM 6546 C CA . LEU A 1 501 ? 130.85400 94.86000 160.00500 1.000 64.80000 457 LEU A CA 1
ATOM 6547 C C . LEU A 1 501 ? 130.72500 94.45700 158.55000 1.000 65.19000 457 LEU A C 1
ATOM 6548 O O . LEU A 1 501 ? 131.62200 94.70900 157.74700 1.000 69.23000 457 LEU A O 1
ATOM 6564 N N . VAL A 1 502 ? 129.57300 93.91200 158.19000 1.000 66.18000 458 VAL A N 1
ATOM 6565 C CA . VAL A 1 502 ? 129.33400 93.52600 156.81000 1.000 66.02000 458 VAL A CA 1
ATOM 6566 C C . VAL A 1 502 ? 129.33700 94.76500 155.95100 1.000 59.79000 458 VAL A C 1
ATOM 6567 O O . VAL A 1 502 ? 129.81800 94.74600 154.82000 1.000 62.18000 458 VAL A O 1
ATOM 6580 N N . ASP A 1 503 ? 128.85200 95.85700 156.51100 1.000 55.62000 459 ASP A N 1
ATOM 6581 C CA . ASP A 1 503 ? 128.74100 97.08300 155.76100 1.000 61.01000 459 ASP A CA 1
ATOM 6582 C C . ASP A 1 503 ? 130.10100 97.74300 155.61200 1.000 65.40000 459 ASP A C 1
ATOM 6583 O O . ASP A 1 503 ? 130.35500 98.41400 154.61100 1.000 62.19000 459 ASP A O 1
ATOM 6592 N N . LEU A 1 504 ? 131.00400 97.50400 156.55900 1.000 60.30000 460 LEU A N 1
ATOM 6593 C CA . LEU A 1 504 ? 132.35600 98.01600 156.39400 1.000 60.13000 460 LEU A CA 1
ATOM 6594 C C . LEU A 1 504 ? 133.09500 97.24000 155.32300 1.000 53.29000 460 LEU A C 1
ATOM 6595 O O . LEU A 1 504 ? 133.89400 97.81200 154.58400 1.000 53.88000 460 LEU A O 1
ATOM 6611 N N . ILE A 1 505 ? 132.77800 95.96100 155.17300 1.000 56.39000 461 ILE A N 1
ATOM 6612 C CA . ILE A 1 505 ? 133.41000 95.20900 154.10600 1.000 53.68000 461 ILE A CA 1
ATOM 6613 C C . ILE A 1 505 ? 132.93500 95.76100 152.78300 1.000 52.79000 461 ILE A C 1
ATOM 6614 O O . ILE A 1 505 ? 133.73400 95.98800 151.87600 1.000 54.52000 461 ILE A O 1
ATOM 6630 N N . LEU A 1 506 ? 131.64600 96.06100 152.70100 1.000 54.67000 462 LEU A N 1
ATOM 6631 C CA . LEU A 1 506 ? 131.09700 96.56600 151.46300 1.000 53.66000 462 LEU A CA 1
ATOM 6632 C C . LEU A 1 506 ? 131.67300 97.93800 151.16200 1.000 52.28000 462 LEU A C 1
ATOM 6633 O O . LEU A 1 506 ? 131.95100 98.25800 150.00700 1.000 52.32000 462 LEU A O 1
ATOM 6649 N N . GLN A 1 507 ? 131.87400 98.74500 152.19800 1.000 50.31000 463 GLN A N 1
ATOM 6650 C CA . GLN A 1 507 ? 132.39100 100.08500 151.98800 1.000 54.47000 463 GLN A CA 1
ATOM 6651 C C . GLN A 1 507 ? 133.87400 100.08900 151.62600 1.000 55.22000 463 GLN A C 1
ATOM 6652 O O . GLN A 1 507 ? 134.31500 100.89400 150.80400 1.000 54.21000 463 GLN A O 1
ATOM 6666 N N . TYR A 1 508 ? 134.64000 99.15500 152.17700 1.000 50.40000 464 TYR A N 1
ATOM 6667 C CA . TYR A 1 508 ? 136.04500 99.09400 151.82100 1.000 48.91000 464 TYR A CA 1
ATOM 6668 C C . TYR A 1 508 ? 136.21100 98.55000 150.42300 1.000 55.04000 464 TYR A C 1
ATOM 6669 O O . TYR A 1 508 ? 137.04500 99.02900 149.66000 1.000 58.10000 464 TYR A O 1
ATOM 6687 N N . ILE A 1 509 ? 135.36400 97.61000 150.04800 1.000 48.53000 465 ILE A N 1
ATOM 6688 C CA . ILE A 1 509 ? 135.41000 97.06700 148.70700 1.000 42.16000 465 ILE A CA 1
ATOM 6689 C C . ILE A 1 509 ? 134.96400 98.10500 147.70400 1.000 42.51000 465 ILE A C 1
ATOM 6690 O O . ILE A 1 509 ? 135.55300 98.23300 146.63500 1.000 47.18000 465 ILE A O 1
ATOM 6706 N N . HIS A 1 510 ? 134.04800 98.96300 148.11900 1.000 43.59000 466 HIS A N 1
ATOM 6707 C CA . HIS A 1 510 ? 133.61400 100.06100 147.28100 1.000 42.96000 466 HIS A CA 1
ATOM 6708 C C . HIS A 1 510 ? 134.81000 100.93600 146.92600 1.000 45.56000 466 HIS A C 1
ATOM 6709 O O . HIS A 1 510 ? 134.91800 101.41600 145.80100 1.000 51.29000 466 HIS A O 1
ATOM 6723 N N . TYR A 1 511 ? 135.74800 101.08900 147.85400 1.000 48.54000 467 TYR A N 1
ATOM 6724 C CA . TYR A 1 511 ? 136.94200 101.89900 147.60500 1.000 51.44000 467 TYR A CA 1
ATOM 6725 C C . TYR A 1 511 ? 138.19500 101.07300 147.30200 1.000 51.30000 467 TYR A C 1
ATOM 6726 O O . TYR A 1 511 ? 139.30700 101.60100 147.31100 1.000 51.39000 467 TYR A O 1
ATOM 6744 N N . SER A 1 512 ? 138.01600 99.77200 147.10600 1.000 48.70000 468 SER A N 1
ATOM 6745 C CA . SER A 1 512 ? 139.09900 98.83500 146.81100 1.000 49.44000 468 SER A CA 1
ATOM 6746 C C . SER A 1 512 ? 140.16400 98.79500 147.89800 1.000 49.44000 468 SER A C 1
ATOM 6747 O O . SER A 1 512 ? 141.32000 98.45000 147.64400 1.000 51.25000 468 SER A O 1
ATOM 6755 N N . GLU A 1 513 ? 139.75100 99.03100 149.12700 1.000 51.33000 469 GLU A N 1
ATOM 6756 C CA . GLU A 1 513 ? 140.64300 98.95900 150.26300 1.000 55.82000 469 GLU A CA 1
ATOM 6757 C C . GLU A 1 513 ? 140.63200 97.53700 150.78900 1.000 58.07000 469 GLU A C 1
ATOM 6758 O O . GLU A 1 513 ? 139.94500 97.21200 151.75800 1.000 60.90000 469 GLU A O 1
ATOM 6770 N N . VAL A 1 514 ? 141.31800 96.67000 150.06200 1.000 56.97000 470 VAL A N 1
ATOM 6771 C CA . VAL A 1 514 ? 141.18600 95.23500 150.24800 1.000 59.61000 470 VAL A CA 1
ATOM 6772 C C . VAL A 1 514 ? 141.81300 94.71300 151.52600 1.000 66.42000 470 VAL A C 1
ATOM 6773 O O . VAL A 1 514 ? 141.26500 93.81200 152.15700 1.000 61.36000 470 VAL A O 1
ATOM 6786 N N . TYR A 1 515 ? 142.96800 95.23900 151.90300 1.000 67.90000 471 TYR A N 1
ATOM 6787 C CA . TYR A 1 515 ? 143.62900 94.70900 153.08500 1.000 70.54000 471 TYR A CA 1
ATOM 6788 C C . TYR A 1 515 ? 142.80100 95.01100 154.31700 1.000 68.10000 471 TYR A C 1
ATOM 6789 O O . TYR A 1 515 ? 142.74000 94.21200 155.25200 1.000 67.46000 471 TYR A O 1
ATOM 6807 N N . GLU A 1 516 ? 142.16000 96.16900 154.30900 1.000 66.08000 472 GLU A N 1
ATOM 6808 C CA . GLU A 1 516 ? 141.33000 96.57500 155.42100 1.000 62.79000 472 GLU A CA 1
ATOM 6809 C C . GLU A 1 516 ? 140.11800 95.66800 155.51400 1.000 62.76000 472 GLU A C 1
ATOM 6810 O O . GLU A 1 516 ? 139.74400 95.22700 156.60200 1.000 67.79000 472 GLU A O 1
ATOM 6822 N N . ALA A 1 517 ? 139.56600 95.30900 154.35900 1.000 61.05000 473 ALA A N 1
ATOM 6823 C CA . ALA A 1 517 ? 138.43300 94.40300 154.32000 1.000 62.90000 473 ALA A CA 1
ATOM 6824 C C . ALA A 1 517 ? 138.83400 93.01900 154.80900 1.000 70.46000 473 ALA A C 1
ATOM 6825 O O . ALA A 1 517 ? 138.06700 92.34400 155.49800 1.000 69.22000 473 ALA A O 1
ATOM 6832 N N . ILE A 1 518 ? 140.07600 92.63900 154.53100 1.000 65.56000 474 ILE A N 1
ATOM 6833 C CA . ILE A 1 518 ? 140.58300 91.35600 154.98200 1.000 69.28000 474 ILE A CA 1
ATOM 6834 C C . ILE A 1 518 ? 140.77600 91.36000 156.48500 1.000 75.70000 474 ILE A C 1
ATOM 6835 O O . ILE A 1 518 ? 140.50900 90.36100 157.15200 1.000 77.17000 474 ILE A O 1
ATOM 6851 N N . SER A 1 519 ? 141.25400 92.47500 157.02300 1.000 70.23000 475 SER A N 1
ATOM 6852 C CA . SER A 1 519 ? 141.49100 92.54600 158.45200 1.000 71.97000 475 SER A CA 1
ATOM 6853 C C . SER A 1 519 ? 140.18800 92.47500 159.23000 1.000 71.57000 475 SER A C 1
ATOM 6854 O O . SER A 1 519 ? 140.13000 91.84700 160.28900 1.000 73.45000 475 SER A O 1
ATOM 6862 N N . ILE A 1 520 ? 139.10900 92.98400 158.64900 1.000 68.40000 476 ILE A N 1
ATOM 6863 C CA . ILE A 1 520 ? 137.81900 92.81300 159.29300 1.000 68.38000 476 ILE A CA 1
ATOM 6864 C C . ILE A 1 520 ? 137.39400 91.36600 159.21900 1.000 66.33000 476 ILE A C 1
ATOM 6865 O O . ILE A 1 520 ? 136.91600 90.80600 160.20300 1.000 76.92000 476 ILE A O 1
ATOM 6881 N N . LEU A 1 521 ? 137.64400 90.73100 158.08500 1.000 65.98000 477 LEU A N 1
ATOM 6882 C CA . LEU A 1 521 ? 137.23400 89.35100 157.92200 1.000 69.44000 477 LEU A CA 1
ATOM 6883 C C . LEU A 1 521 ? 137.95100 88.47200 158.93700 1.000 74.59000 477 LEU A C 1
ATOM 6884 O O . LEU A 1 521 ? 137.36400 87.54000 159.48400 1.000 76.72000 477 LEU A O 1
ATOM 6900 N N . ARG A 1 522 ? 139.20000 88.81100 159.24500 1.000 71.88000 478 ARG A N 1
ATOM 6901 C CA . ARG A 1 522 ? 139.93500 88.09200 160.27700 1.000 76.28000 478 ARG A CA 1
ATOM 6902 C C . ARG A 1 522 ? 139.44600 88.45000 161.67900 1.000 77.17000 478 ARG A C 1
ATOM 6903 O O . ARG A 1 522 ? 139.62400 87.67300 162.62100 1.000 78.13000 478 ARG A O 1
ATOM 6924 N N . SER A 1 523 ? 138.82400 89.62100 161.81900 1.000 78.46000 479 SER A N 1
ATOM 6925 C CA . SER A 1 523 ? 138.26000 90.03600 163.09700 1.000 79.40000 479 SER A CA 1
ATOM 6926 C C . SER A 1 523 ? 136.92100 89.35500 163.37100 1.000 77.99000 479 SER A C 1
ATOM 6927 O O . SER A 1 523 ? 136.49800 89.24500 164.52300 1.000 80.03000 479 SER A O 1
ATOM 6935 N N . MET A 1 524 ? 136.26900 88.86700 162.32100 1.000 76.55000 480 MET A N 1
ATOM 6936 C CA . MET A 1 524 ? 135.00100 88.17500 162.49200 1.000 75.89000 480 MET A CA 1
ATOM 6937 C C . MET A 1 524 ? 135.20500 86.76900 163.03300 1.000 83.13000 480 MET A C 1
ATOM 6938 O O . MET A 1 524 ? 136.12000 86.05600 162.62700 1.000 83.20000 480 MET A O 1
ATOM 6952 N N . ASP A 1 525 ? 134.29700 86.35200 163.90200 1.000 87.89000 481 ASP A N 1
ATOM 6953 C CA . ASP A 1 525 ? 134.28900 85.00100 164.44100 1.000 94.40000 481 ASP A CA 1
ATOM 6954 C C . ASP A 1 525 ? 133.43300 84.05500 163.62400 1.000 99.45000 481 ASP A C 1
ATOM 6955 O O . ASP A 1 525 ? 132.21100 84.16900 163.62000 1.000 95.46000 481 ASP A O 1
ATOM 6964 N N . TRP A 1 526 ? 134.05800 83.07200 163.00000 1.000 97.18000 482 TRP A N 1
ATOM 6965 C CA . TRP A 1 526 ? 133.32200 82.12800 162.17400 1.000 102.21000 482 TRP A CA 1
ATOM 6966 C C . TRP A 1 526 ? 132.27600 81.36700 162.96900 1.000 100.60000 482 TRP A C 1
ATOM 6967 O O . TRP A 1 526 ? 131.26100 80.95000 162.41500 1.000 101.74000 482 TRP A O 1
ATOM 6988 N N . ASP A 1 527 ? 132.51600 81.15800 164.25700 1.000 102.47000 483 ASP A N 1
ATOM 6989 C CA . ASP A 1 527 ? 131.57800 80.36400 165.03100 1.000 112.48000 483 ASP A CA 1
ATOM 6990 C C . ASP A 1 527 ? 130.38200 81.16700 165.54500 1.000 108.41000 483 ASP A C 1
ATOM 6991 O O . ASP A 1 527 ? 129.40500 80.58300 166.01500 1.000 103.78000 483 ASP A O 1
ATOM 7000 N N . THR A 1 528 ? 130.44200 82.49400 165.45700 1.000 105.59000 484 THR A N 1
ATOM 7001 C CA . THR A 1 528 ? 129.32100 83.31500 165.91200 1.000 105.83000 484 THR A CA 1
ATOM 7002 C C . THR A 1 528 ? 128.68400 84.10200 164.77400 1.000 101.30000 484 THR A C 1
ATOM 7003 O O . THR A 1 528 ? 127.50100 84.43800 164.81900 1.000 105.46000 484 THR A O 1
ATOM 7014 N N . LEU A 1 529 ? 129.48200 84.40900 163.76600 1.000 99.70000 485 LEU A N 1
ATOM 7015 C CA . LEU A 1 529 ? 129.09500 85.31200 162.69700 1.000 93.62000 485 LEU A CA 1
ATOM 7016 C C . LEU A 1 529 ? 129.23800 84.65600 161.33900 1.000 97.87000 485 LEU A C 1
ATOM 7017 O O . LEU A 1 529 ? 129.73900 85.27200 160.39900 1.000 87.86000 485 LEU A O 1
ATOM 7033 N N . GLY A 1 530 ? 128.87000 83.39000 161.24000 1.000 92.84000 486 GLY A N 1
ATOM 7034 C CA . GLY A 1 530 ? 129.14500 82.64900 160.02100 1.000 98.20000 486 GLY A CA 1
ATOM 7035 C C . GLY A 1 530 ? 128.47600 83.24200 158.79600 1.000 84.50000 486 GLY A C 1
ATOM 7036 O O . GLY A 1 530 ? 129.06800 83.26800 157.71700 1.000 86.67000 486 GLY A O 1
ATOM 7040 N N . GLN A 1 531 ? 127.28400 83.79600 158.96400 1.000 81.77000 487 GLN A N 1
ATOM 7041 C CA . GLN A 1 531 ? 126.59600 84.34800 157.81200 1.000 81.20000 487 GLN A CA 1
ATOM 7042 C C . GLN A 1 531 ? 127.31600 85.58500 157.33000 1.000 70.56000 487 GLN A C 1
ATOM 7043 O O . GLN A 1 531 ? 127.41900 85.83400 156.12800 1.000 85.61000 487 GLN A O 1
ATOM 7057 N N . GLN A 1 532 ? 127.86700 86.33300 158.26900 1.000 83.29000 488 GLN A N 1
ATOM 7058 C CA . GLN A 1 532 ? 128.55600 87.55800 157.93400 1.000 82.72000 488 GLN A CA 1
ATOM 7059 C C . GLN A 1 532 ? 129.92100 87.25200 157.35800 1.000 83.19000 488 GLN A C 1
ATOM 7060 O O . GLN A 1 532 ? 130.42000 87.98200 156.50100 1.000 80.07000 488 GLN A O 1
ATOM 7074 N N . CYS A 1 533 ? 130.52400 86.16500 157.82600 1.000 81.05000 489 CYS A N 1
ATOM 7075 C CA . CYS A 1 533 ? 131.83700 85.77700 157.34800 1.000 79.31000 489 CYS A CA 1
ATOM 7076 C C . CYS A 1 533 ? 131.77000 85.30300 155.90600 1.000 78.36000 489 CYS A C 1
ATOM 7077 O O . CYS A 1 533 ? 132.62800 85.64800 155.09600 1.000 74.43000 489 CYS A O 1
ATOM 7085 N N . LEU A 1 534 ? 130.69400 84.59500 155.56000 1.000 78.76000 490 LEU A N 1
ATOM 7086 C CA . LEU A 1 534 ? 130.53200 84.10900 154.19800 1.000 75.93000 490 LEU A CA 1
ATOM 7087 C C . LEU A 1 534 ? 130.24300 85.24700 153.25200 1.000 68.60000 490 LEU A C 1
ATOM 7088 O O . LEU A 1 534 ? 130.73700 85.26900 152.12400 1.000 69.19000 490 LEU A O 1
ATOM 7104 N N . ILE A 1 535 ? 129.48600 86.22300 153.72200 1.000 67.05000 491 ILE A N 1
ATOM 7105 C CA . ILE A 1 535 ? 129.16600 87.35000 152.88000 1.000 67.58000 491 ILE A CA 1
ATOM 7106 C C . ILE A 1 535 ? 130.36900 88.25300 152.72000 1.000 68.81000 491 ILE A C 1
ATOM 7107 O O . ILE A 1 535 ? 130.64300 88.73600 151.62000 1.000 68.76000 491 ILE A O 1
ATOM 7123 N N . GLY A 1 536 ? 131.09500 88.49000 153.80800 1.000 69.34000 492 GLY A N 1
ATOM 7124 C CA . GLY A 1 536 ? 132.26700 89.34000 153.72100 1.000 67.17000 492 GLY A CA 1
ATOM 7125 C C . GLY A 1 536 ? 133.32600 88.71600 152.82500 1.000 66.04000 492 GLY A C 1
ATOM 7126 O O . GLY A 1 536 ? 133.88600 89.38800 151.95600 1.000 62.88000 492 GLY A O 1
ATOM 7130 N N . MET A 1 537 ? 133.52400 87.40600 152.94900 1.000 68.81000 493 MET A N 1
ATOM 7131 C CA . MET A 1 537 ? 134.49700 86.74200 152.10200 1.000 68.24000 493 MET A CA 1
ATOM 7132 C C . MET A 1 537 ? 134.07200 86.78300 150.65800 1.000 64.95000 493 MET A C 1
ATOM 7133 O O . MET A 1 537 ? 134.89100 87.00800 149.76900 1.000 63.04000 493 MET A O 1
ATOM 7147 N N . GLY A 1 538 ? 132.78400 86.58000 150.41600 1.000 68.40000 494 GLY A N 1
ATOM 7148 C CA . GLY A 1 538 ? 132.31200 86.53000 149.05300 1.000 63.60000 494 GLY A CA 1
ATOM 7149 C C . GLY A 1 538 ? 132.46600 87.86700 148.37800 1.000 62.22000 494 GLY A C 1
ATOM 7150 O O . GLY A 1 538 ? 132.89800 87.93600 147.23100 1.000 65.36000 494 GLY A O 1
ATOM 7154 N N . THR A 1 539 ? 132.28500 88.93800 149.13800 1.000 57.49000 495 THR A N 1
ATOM 7155 C CA . THR A 1 539 ? 132.43100 90.26100 148.56700 1.000 57.83000 495 THR A CA 1
ATOM 7156 C C . THR A 1 539 ? 133.87600 90.51200 148.18700 1.000 58.91000 495 THR A C 1
ATOM 7157 O O . THR A 1 539 ? 134.16000 91.02600 147.10400 1.000 60.15000 495 THR A O 1
ATOM 7168 N N . ILE A 1 540 ? 134.79400 90.05800 149.03200 1.000 58.87000 496 ILE A N 1
ATOM 7169 C CA . ILE A 1 540 ? 136.20300 90.31600 148.79600 1.000 57.49000 496 ILE A CA 1
ATOM 7170 C C . ILE A 1 540 ? 136.72800 89.47200 147.64700 1.000 58.03000 496 ILE A C 1
ATOM 7171 O O . ILE A 1 540 ? 137.43800 89.97400 146.77500 1.000 58.56000 496 ILE A O 1
ATOM 7187 N N . VAL A 1 541 ? 136.34600 88.20500 147.61300 1.000 55.60000 497 VAL A N 1
ATOM 7188 C CA . VAL A 1 541 ? 136.82100 87.32200 146.56700 1.000 51.66000 497 VAL A CA 1
ATOM 7189 C C . VAL A 1 541 ? 136.19400 87.66200 145.22900 1.000 51.89000 497 VAL A C 1
ATOM 7190 O O . VAL A 1 541 ? 136.87100 87.63900 144.20300 1.000 57.40000 497 VAL A O 1
ATOM 7203 N N . ASN A 1 542 ? 134.91200 88.00500 145.23300 1.000 57.83000 498 ASN A N 1
ATOM 7204 C CA . ASN A 1 542 ? 134.24300 88.35000 143.99400 1.000 54.74000 498 ASN A CA 1
ATOM 7205 C C . ASN A 1 542 ? 134.80300 89.64500 143.45200 1.000 53.90000 498 ASN A C 1
ATOM 7206 O O . ASN A 1 542 ? 134.91600 89.82200 142.24200 1.000 56.80000 498 ASN A O 1
ATOM 7217 N N . HIS A 1 543 ? 135.23800 90.52000 144.34200 1.000 49.33000 499 HIS A N 1
ATOM 7218 C CA . HIS A 1 543 ? 135.85800 91.75100 143.90500 1.000 50.74000 499 HIS A CA 1
ATOM 7219 C C . HIS A 1 543 ? 137.19100 91.49200 143.23100 1.000 59.38000 499 HIS A C 1
ATOM 7220 O O . HIS A 1 543 ? 137.49800 92.08300 142.19600 1.000 58.57000 499 HIS A O 1
ATOM 7234 N N . LEU A 1 544 ? 137.97700 90.58900 143.81000 1.000 58.26000 500 LEU A N 1
ATOM 7235 C CA . LEU A 1 544 ? 139.32200 90.32300 143.32100 1.000 57.29000 500 LEU A CA 1
ATOM 7236 C C . LEU A 1 544 ? 139.37100 89.43700 142.08400 1.000 59.47000 500 LEU A C 1
ATOM 7237 O O . LEU A 1 544 ? 140.24400 89.60800 141.23700 1.000 63.42000 500 LEU A O 1
ATOM 7253 N N . LEU A 1 545 ? 138.39700 88.55800 141.91300 1.000 55.23000 501 LEU A N 1
ATOM 7254 C CA . LEU A 1 545 ? 138.43800 87.65300 140.77100 1.000 55.95000 501 LEU A CA 1
ATOM 7255 C C . LEU A 1 545 ? 137.97000 88.33500 139.50100 1.000 58.02000 501 LEU A C 1
ATOM 7256 O O . LEU A 1 545 ? 138.13500 87.80900 138.40400 1.000 66.72000 501 LEU A O 1
ATOM 7272 N N . ARG A 1 546 ? 137.39600 89.51400 139.64800 1.000 53.81000 502 ARG A N 1
ATOM 7273 C CA . ARG A 1 546 ? 136.97700 90.30800 138.50800 1.000 51.73000 502 ARG A CA 1
ATOM 7274 C C . ARG A 1 546 ? 138.15200 91.08700 137.95000 1.000 59.02000 502 ARG A C 1
ATOM 7275 O O . ARG A 1 546 ? 138.03500 91.75000 136.92000 1.000 63.85000 502 ARG A O 1
ATOM 7296 N N . GLN A 1 547 ? 139.24800 91.10400 138.70000 1.000 65.11000 503 GLN A N 1
ATOM 7297 C CA . GLN A 1 547 ? 140.39900 91.93500 138.38700 1.000 70.29000 503 GLN A CA 1
ATOM 7298 C C . GLN A 1 547 ? 141.46500 91.18900 137.60400 1.000 72.91000 503 GLN A C 1
ATOM 7299 O O . GLN A 1 547 ? 141.53300 89.96100 137.63600 1.000 69.16000 503 GLN A O 1
ATOM 7313 N N . ARG A 1 548 ? 142.30900 91.94200 136.90600 1.000 78.14000 504 ARG A N 1
ATOM 7314 C CA . ARG A 1 548 ? 143.50100 91.36100 136.30500 1.000 83.06000 504 ARG A CA 1
ATOM 7315 C C . ARG A 1 548 ? 144.40800 90.87500 137.42200 1.000 79.99000 504 ARG A C 1
ATOM 7316 O O . ARG A 1 548 ? 144.54200 91.53700 138.45100 1.000 77.47000 504 ARG A O 1
ATOM 7337 N N . LEU A 1 549 ? 145.00100 89.70700 137.24900 1.000 78.77000 505 LEU A N 1
ATOM 7338 C CA . LEU A 1 549 ? 145.85000 89.17900 138.30000 1.000 73.51000 505 LEU A CA 1
ATOM 7339 C C . LEU A 1 549 ? 147.17200 89.92000 138.39200 1.000 76.94000 505 LEU A C 1
ATOM 7340 O O . LEU A 1 549 ? 147.86000 90.11900 137.39000 1.000 81.98000 505 LEU A O 1
ATOM 7356 N N . THR A 1 550 ? 147.56500 90.23200 139.61900 1.000 77.15000 506 THR A N 1
ATOM 7357 C CA . THR A 1 550 ? 148.87700 90.78000 139.93100 1.000 77.03000 506 THR A CA 1
ATOM 7358 C C . THR A 1 550 ? 149.38900 90.00000 141.13400 1.000 75.88000 506 THR A C 1
ATOM 7359 O O . THR A 1 550 ? 148.57700 89.42800 141.85900 1.000 77.82000 506 THR A O 1
ATOM 7370 N N . PRO A 1 551 ? 150.69400 90.00000 141.41600 1.000 75.54000 507 PRO A N 1
ATOM 7371 C CA . PRO A 1 551 ? 151.28700 89.33800 142.56300 1.000 79.01000 507 PRO A CA 1
ATOM 7372 C C . PRO A 1 551 ? 150.69900 89.82800 143.88100 1.000 80.11000 507 PRO A C 1
ATOM 7373 O O . PRO A 1 551 ? 150.52300 89.04600 144.81800 1.000 78.43000 507 PRO A O 1
ATOM 7384 N N . GLU A 1 552 ? 150.28200 91.09000 143.91700 1.000 77.69000 508 GLU A N 1
ATOM 7385 C CA . GLU A 1 552 ? 149.65200 91.61200 145.12000 1.000 80.52000 508 GLU A CA 1
ATOM 7386 C C . GLU A 1 552 ? 148.28600 90.99200 145.32000 1.000 75.86000 508 GLU A C 1
ATOM 7387 O O . GLU A 1 552 ? 147.89100 90.66300 146.43900 1.000 74.01000 508 GLU A O 1
ATOM 7399 N N . ARG A 1 553 ? 147.57700 90.81100 144.22100 1.000 75.33000 509 ARG A N 1
ATOM 7400 C CA . ARG A 1 553 ? 146.24000 90.27300 144.27700 1.000 72.95000 509 ARG A CA 1
ATOM 7401 C C . ARG A 1 553 ? 146.28400 88.77700 144.50900 1.000 73.90000 509 ARG A C 1
ATOM 7402 O O . ARG A 1 553 ? 145.37500 88.21300 145.11900 1.000 76.11000 509 ARG A O 1
ATOM 7423 N N . GLU A 1 554 ? 147.38500 88.13700 144.12600 1.000 72.46000 510 GLU A N 1
ATOM 7424 C CA . GLU A 1 554 ? 147.49800 86.71800 144.40500 1.000 76.81000 510 GLU A CA 1
ATOM 7425 C C . GLU A 1 554 ? 147.51200 86.52000 145.90900 1.000 77.72000 510 GLU A C 1
ATOM 7426 O O . GLU A 1 554 ? 146.81700 85.65100 146.44000 1.000 77.20000 510 GLU A O 1
ATOM 7438 N N . ALA A 1 555 ? 148.22500 87.40800 146.60200 1.000 78.06000 511 ALA A N 1
ATOM 7439 C CA . ALA A 1 555 ? 148.29500 87.35100 148.05300 1.000 78.63000 511 ALA A CA 1
ATOM 7440 C C . ALA A 1 555 ? 146.96900 87.69100 148.71200 1.000 77.19000 511 ALA A C 1
ATOM 7441 O O . ALA A 1 555 ? 146.61000 87.10100 149.72900 1.000 79.71000 511 ALA A O 1
ATOM 7448 N N . GLN A 1 556 ? 146.22300 88.61800 148.11900 1.000 74.24000 512 GLN A N 1
ATOM 7449 C CA . GLN A 1 556 ? 144.95600 89.01800 148.71100 1.000 72.95000 512 GLN A CA 1
ATOM 7450 C C . GLN A 1 556 ? 143.90600 87.92700 148.56400 1.000 75.85000 512 GLN A C 1
ATOM 7451 O O . GLN A 1 556 ? 143.11500 87.68700 149.47700 1.000 76.07000 512 GLN A O 1
ATOM 7465 N N . LEU A 1 557 ? 143.93300 87.23100 147.43200 1.000 76.81000 513 LEU A N 1
ATOM 7466 C CA . LEU A 1 557 ? 143.00700 86.13200 147.21800 1.000 77.10000 513 LEU A CA 1
ATOM 7467 C C . LEU A 1 557 ? 143.33600 84.96400 148.11700 1.000 77.93000 513 LEU A C 1
ATOM 7468 O O . LEU A 1 557 ? 142.44300 84.36100 148.72000 1.000 79.36000 513 LEU A O 1
ATOM 7484 N N . GLU A 1 558 ? 144.62400 84.70200 148.28500 1.000 78.72000 514 GLU A N 1
ATOM 7485 C CA . GLU A 1 558 ? 145.04600 83.59700 149.11400 1.000 86.14000 514 GLU A CA 1
ATOM 7486 C C . GLU A 1 558 ? 144.73200 83.86500 150.57100 1.000 83.99000 514 GLU A C 1
ATOM 7487 O O . GLU A 1 558 ? 144.25100 82.98200 151.28400 1.000 82.29000 514 GLU A O 1
ATOM 7499 N N . ALA A 1 559 ? 144.94500 85.10500 151.00000 1.000 80.67000 515 ALA A N 1
ATOM 7500 C CA . ALA A 1 559 ? 144.68300 85.46900 152.37700 1.000 81.27000 515 ALA A CA 1
ATOM 7501 C C . ALA A 1 559 ? 143.20800 85.38100 152.71100 1.000 81.80000 515 ALA A C 1
ATOM 7502 O O . ALA A 1 559 ? 142.84000 84.92400 153.79200 1.000 80.71000 515 ALA A O 1
ATOM 7509 N N . SER A 1 560 ? 142.35800 85.72100 151.74600 1.000 81.42000 516 SER A N 1
ATOM 7510 C CA . SER A 1 560 ? 140.93100 85.73400 152.01400 1.000 80.62000 516 SER A CA 1
ATOM 7511 C C . SER A 1 560 ? 140.40100 84.33600 152.25400 1.000 74.59000 516 SER A C 1
ATOM 7512 O O . SER A 1 560 ? 139.63500 84.11000 153.18600 1.000 80.52000 516 SER A O 1
ATOM 7520 N N . LEU A 1 561 ? 140.94100 83.37000 151.53200 1.000 75.81000 517 LEU A N 1
ATOM 7521 C CA . LEU A 1 561 ? 140.53000 81.99400 151.74200 1.000 79.29000 517 LEU A CA 1
ATOM 7522 C C . LEU A 1 561 ? 141.25700 81.41400 152.93600 1.000 82.45000 517 LEU A C 1
ATOM 7523 O O . LEU A 1 561 ? 140.71000 80.58100 153.66600 1.000 91.36000 517 LEU A O 1
ATOM 7539 N N . GLY A 1 562 ? 142.41100 81.99400 153.23900 1.000 86.74000 518 GLY A N 1
ATOM 7540 C CA . GLY A 1 562 ? 143.22400 81.58800 154.37100 1.000 94.03000 518 GLY A CA 1
ATOM 7541 C C . GLY A 1 562 ? 142.51800 81.87600 155.68600 1.000 100.02000 518 GLY A C 1
ATOM 7542 O O . GLY A 1 562 ? 142.69400 81.14400 156.65900 1.000 91.68000 518 GLY A O 1
ATOM 7546 N N . THR A 1 563 ? 141.56000 82.80100 155.66500 1.000 89.14000 519 THR A N 1
ATOM 7547 C CA . THR A 1 563 ? 140.84400 83.12200 156.89200 1.000 94.13000 519 THR A CA 1
ATOM 7548 C C . THR A 1 563 ? 139.93600 81.97400 157.30600 1.000 92.91000 519 THR A C 1
ATOM 7549 O O . THR A 1 563 ? 139.47200 81.93100 158.44500 1.000 97.85000 519 THR A O 1
ATOM 7560 N N . PHE A 1 564 ? 139.63100 81.07500 156.37600 1.000 81.61000 520 PHE A N 1
ATOM 7561 C CA . PHE A 1 564 ? 138.84900 79.89700 156.71500 1.000 90.73000 520 PHE A CA 1
ATOM 7562 C C . PHE A 1 564 ? 139.69400 78.63300 156.78000 1.000 106.30000 520 PHE A C 1
ATOM 7563 O O . PHE A 1 564 ? 139.44800 77.75500 157.60700 1.000 102.81000 520 PHE A O 1
ATOM 7580 N N . TYR A 1 565 ? 140.70800 78.55000 155.92400 1.000 96.97000 521 TYR A N 1
ATOM 7581 C CA . TYR A 1 565 ? 141.49400 77.32800 155.82000 1.000 99.58000 521 TYR A CA 1
ATOM 7582 C C . TYR A 1 565 ? 142.61900 77.24600 156.83200 1.000 105.91000 521 TYR A C 1
ATOM 7583 O O . TYR A 1 565 ? 143.05800 76.15300 157.19000 1.000 104.22000 521 TYR A O 1
ATOM 7601 N N . ALA A 1 566 ? 143.07200 78.39100 157.31800 1.000 105.74000 522 ALA A N 1
ATOM 7602 C CA . ALA A 1 566 ? 144.15500 78.41900 158.28200 1.000 112.52000 522 ALA A CA 1
ATOM 7603 C C . ALA A 1 566 ? 143.80000 79.31100 159.46400 1.000 111.25000 522 ALA A C 1
ATOM 7604 O O . ALA A 1 566 ? 144.41300 80.36300 159.65000 1.000 116.47000 522 ALA A O 1
ATOM 7611 N N . PRO A 1 567 ? 142.80300 78.91600 160.26200 1.000 111.87000 523 PRO A N 1
ATOM 7612 C CA . PRO A 1 567 ? 142.33000 79.59000 161.44700 1.000 124.88000 523 PRO A CA 1
ATOM 7613 C C . PRO A 1 567 ? 143.34700 79.44300 162.55600 1.000 122.48000 523 PRO A C 1
ATOM 7614 O O . PRO A 1 567 ? 144.06600 78.44600 162.61200 1.000 122.23000 523 PRO A O 1
ATOM 7625 N N . THR A 1 568 ? 143.32800 80.37000 163.49700 1.000 124.10000 524 THR A N 1
ATOM 7626 C CA . THR A 1 568 ? 144.11600 80.22300 164.70800 1.000 126.04000 524 THR A CA 1
ATOM 7627 C C . THR A 1 568 ? 143.39000 79.31000 165.68100 1.000 127.94000 524 THR A C 1
ATOM 7628 O O . THR A 1 568 ? 143.96500 78.82800 166.65600 1.000 125.94000 524 THR A O 1
ATOM 7639 N N . ARG A 1 569 ? 142.10500 79.11600 165.42300 1.000 130.52000 525 ARG A N 1
ATOM 7640 C CA . ARG A 1 569 ? 141.23500 78.34600 166.29100 1.000 132.05000 525 ARG A CA 1
ATOM 7641 C C . ARG A 1 569 ? 140.78900 77.02000 165.64700 1.000 129.80000 525 ARG A C 1
ATOM 7642 O O . ARG A 1 569 ? 139.88200 77.02500 164.81700 1.000 129.44000 525 ARG A O 1
ATOM 7663 N N . PRO A 1 570 ? 141.30900 75.86700 166.10800 1.000 135.88000 526 PRO A N 1
ATOM 7664 C CA . PRO A 1 570 ? 141.03200 74.51800 165.61800 1.000 134.21000 526 PRO A CA 1
ATOM 7665 C C . PRO A 1 570 ? 139.61000 74.07300 165.95500 1.000 133.74000 526 PRO A C 1
ATOM 7666 O O . PRO A 1 570 ? 139.08600 73.12000 165.38100 1.000 132.14000 526 PRO A O 1
ATOM 7677 N N . LEU A 1 571 ? 138.95400 74.83600 166.82000 1.000 133.97000 527 LEU A N 1
ATOM 7678 C CA . LEU A 1 571 ? 137.59700 74.55700 167.27200 1.000 132.95000 527 LEU A CA 1
ATOM 7679 C C . LEU A 1 571 ? 136.61300 74.91400 166.17300 1.000 126.05000 527 LEU A C 1
ATOM 7680 O O . LEU A 1 571 ? 135.44200 74.53300 166.21900 1.000 125.71000 527 LEU A O 1
ATOM 7696 N N . LEU A 1 572 ? 137.14400 75.49600 165.10200 1.000 123.95000 528 LEU A N 1
ATOM 7697 C CA . LEU A 1 572 ? 136.37800 75.83900 163.92000 1.000 119.30000 528 LEU A CA 1
ATOM 7698 C C . LEU A 1 572 ? 135.78800 74.58100 163.30300 1.000 141.76000 528 LEU A C 1
ATOM 7699 O O . LEU A 1 572 ? 134.76100 74.64400 162.62600 1.000 119.89000 528 LEU A O 1
ATOM 7715 N N . ASP A 1 573 ? 136.34400 73.42100 163.65800 1.000 127.88000 529 ASP A N 1
ATOM 7716 C CA . ASP A 1 573 ? 135.88700 72.13800 163.13200 1.000 130.84000 529 ASP A CA 1
ATOM 7717 C C . ASP A 1 573 ? 134.41800 71.92200 163.47400 1.000 125.40000 529 ASP A C 1
ATOM 7718 O O . ASP A 1 573 ? 133.72700 71.15000 162.81000 1.000 115.87000 529 ASP A O 1
ATOM 7727 N N . THR A 1 574 ? 133.93900 72.62200 164.49300 1.000 121.24000 530 THR A N 1
ATOM 7728 C CA . THR A 1 574 ? 132.54300 72.55000 164.88400 1.000 116.71000 530 THR A CA 1
ATOM 7729 C C . THR A 1 574 ? 131.62800 73.05700 163.76500 1.000 118.54000 530 THR A C 1
ATOM 7730 O O . THR A 1 574 ? 130.51100 72.56700 163.60300 1.000 121.51000 530 THR A O 1
ATOM 7741 N N . THR A 1 575 ? 132.07300 74.08700 163.04400 1.000 119.93000 531 THR A N 1
ATOM 7742 C CA . THR A 1 575 ? 131.25500 74.72000 162.01200 1.000 114.20000 531 THR A CA 1
ATOM 7743 C C . THR A 1 575 ? 131.80400 74.56200 160.59000 1.000 114.06000 531 THR A C 1
ATOM 7744 O O . THR A 1 575 ? 131.17100 75.00600 159.62900 1.000 107.81000 531 THR A O 1
ATOM 7755 N N . ILE A 1 576 ? 132.87200 73.78800 160.42100 1.000 115.74000 532 ILE A N 1
ATOM 7756 C CA . ILE A 1 576 ? 133.45300 73.62100 159.09000 1.000 114.14000 532 ILE A CA 1
ATOM 7757 C C . ILE A 1 576 ? 132.43900 73.05400 158.11600 1.000 112.80000 532 ILE A C 1
ATOM 7758 O O . ILE A 1 576 ? 132.42300 73.43000 156.94400 1.000 109.32000 532 ILE A O 1
ATOM 7774 N N . LEU A 1 577 ? 131.58200 72.16400 158.58400 1.000 109.58000 533 LEU A N 1
ATOM 7775 C CA . LEU A 1 577 ? 130.64000 71.51100 157.69400 1.000 114.14000 533 LEU A CA 1
ATOM 7776 C C . LEU A 1 577 ? 129.64200 72.50000 157.09400 1.000 116.93000 533 LEU A C 1
ATOM 7777 O O . LEU A 1 577 ? 129.02500 72.21000 156.06800 1.000 113.72000 533 LEU A O 1
ATOM 7793 N N . GLU A 1 578 ? 129.41000 73.62300 157.77100 1.000 115.33000 534 GLU A N 1
ATOM 7794 C CA . GLU A 1 578 ? 128.49000 74.62900 157.25900 1.000 112.70000 534 GLU A CA 1
ATOM 7795 C C . GLU A 1 578 ? 129.13500 75.51600 156.20400 1.000 104.90000 534 GLU A C 1
ATOM 7796 O O . GLU A 1 578 ? 128.47500 75.95500 155.26300 1.000 102.67000 534 GLU A O 1
ATOM 7808 N N . TYR A 1 579 ? 130.41700 75.80700 156.38400 1.000 103.68000 535 TYR A N 1
ATOM 7809 C CA . TYR A 1 579 ? 131.08000 76.80300 155.54800 1.000 101.65000 535 TYR A CA 1
ATOM 7810 C C . TYR A 1 579 ? 131.95300 76.19700 154.45900 1.000 102.54000 535 TYR A C 1
ATOM 7811 O O . TYR A 1 579 ? 132.26800 76.85900 153.46700 1.000 87.96000 535 TYR A O 1
ATOM 7829 N N . ARG A 1 580 ? 132.29300 74.92700 154.58800 1.000 99.64000 536 ARG A N 1
ATOM 7830 C CA . ARG A 1 580 ? 133.26900 74.34200 153.69400 1.000 94.50000 536 ARG A CA 1
ATOM 7831 C C . ARG A 1 580 ? 132.82500 74.40400 152.24100 1.000 90.47000 536 ARG A C 1
ATOM 7832 O O . ARG A 1 580 ? 133.64800 74.61400 151.35700 1.000 89.60000 536 ARG A O 1
ATOM 7853 N N . GLU A 1 581 ? 131.53900 74.21600 151.98800 1.000 92.69000 537 GLU A N 1
ATOM 7854 C CA . GLU A 1 581 ? 131.07300 74.18600 150.61100 1.000 92.55000 537 GLU A CA 1
ATOM 7855 C C . GLU A 1 581 ? 131.26600 75.49200 149.83500 1.000 88.74000 537 GLU A C 1
ATOM 7856 O O . GLU A 1 581 ? 131.93200 75.47100 148.79900 1.000 89.07000 537 GLU A O 1
ATOM 7868 N N . PRO A 1 582 ? 130.71900 76.64000 150.28000 1.000 85.49000 538 PRO A N 1
ATOM 7869 C CA . PRO A 1 582 ? 130.85000 77.91500 149.61200 1.000 87.16000 538 PRO A CA 1
ATOM 7870 C C . PRO A 1 582 ? 132.27700 78.42200 149.59400 1.000 87.44000 538 PRO A C 1
ATOM 7871 O O . PRO A 1 582 ? 132.67900 79.11300 148.66000 1.000 88.00000 538 PRO A O 1
ATOM 7882 N N . VAL A 1 583 ? 133.08100 77.98900 150.55400 1.000 84.53000 539 VAL A N 1
ATOM 7883 C CA . VAL A 1 583 ? 134.45400 78.44000 150.55200 1.000 85.52000 539 VAL A CA 1
ATOM 7884 C C . VAL A 1 583 ? 135.25000 77.65200 149.52700 1.000 86.86000 539 VAL A C 1
ATOM 7885 O O . VAL A 1 583 ? 136.09100 78.21500 148.82300 1.000 86.42000 539 VAL A O 1
ATOM 7898 N N . SER A 1 584 ? 134.98600 76.35200 149.44100 1.000 87.67000 540 SER A N 1
ATOM 7899 C CA . SER A 1 584 ? 135.69500 75.51100 148.49100 1.000 84.75000 540 SER A CA 1
ATOM 7900 C C . SER A 1 584 ? 135.31600 75.88700 147.08000 1.000 81.77000 540 SER A C 1
ATOM 7901 O O . SER A 1 584 ? 136.14400 75.83400 146.17200 1.000 85.34000 540 SER A O 1
ATOM 7909 N N . LYS A 1 585 ? 134.09900 76.36400 146.90100 1.000 83.75000 541 LYS A N 1
ATOM 7910 C CA . LYS A 1 585 ? 133.70200 76.82400 145.59200 1.000 82.04000 541 LYS A CA 1
ATOM 7911 C C . LYS A 1 585 ? 134.50300 78.05500 145.19900 1.000 82.11000 541 LYS A C 1
ATOM 7912 O O . LYS A 1 585 ? 134.94300 78.16200 144.05200 1.000 90.45000 541 LYS A O 1
ATOM 7931 N N . TYR A 1 586 ? 134.82000 78.91100 146.16600 1.000 76.77000 542 TYR A N 1
ATOM 7932 C CA . TYR A 1 586 ? 135.69500 80.03600 145.86600 1.000 81.51000 542 TYR A CA 1
ATOM 7933 C C . TYR A 1 586 ? 137.11200 79.56300 145.58300 1.000 85.90000 542 TYR A C 1
ATOM 7934 O O . TYR A 1 586 ? 137.79800 80.11800 144.72100 1.000 85.97000 542 TYR A O 1
ATOM 7952 N N . ALA A 1 587 ? 137.54800 78.52700 146.28500 1.000 84.22000 543 ALA A N 1
ATOM 7953 C CA . ALA A 1 587 ? 138.88500 77.99800 146.06500 1.000 89.77000 543 ALA A CA 1
ATOM 7954 C C . ALA A 1 587 ? 139.02200 77.40200 144.67100 1.000 92.41000 543 ALA A C 1
ATOM 7955 O O . ALA A 1 587 ? 140.07600 77.51500 144.04300 1.000 97.33000 543 ALA A O 1
ATOM 7962 N N . ARG A 1 588 ? 137.94400 76.81600 144.16200 1.000 91.13000 544 ARG A N 1
ATOM 7963 C CA . ARG A 1 588 ? 137.97900 76.25900 142.82200 1.000 91.82000 544 ARG A CA 1
ATOM 7964 C C . ARG A 1 588 ? 138.10700 77.37000 141.80700 1.000 89.77000 544 ARG A C 1
ATOM 7965 O O . ARG A 1 588 ? 138.84800 77.25300 140.83000 1.000 96.50000 544 ARG A O 1
ATOM 7986 N N . ARG A 1 589 ? 137.45000 78.48500 142.08300 1.000 83.76000 545 ARG A N 1
ATOM 7987 C CA . ARG A 1 589 ? 137.53700 79.61900 141.19100 1.000 84.00000 545 ARG A CA 1
ATOM 7988 C C . ARG A 1 589 ? 138.93700 80.19300 141.20300 1.000 91.83000 545 ARG A C 1
ATOM 7989 O O . ARG A 1 589 ? 139.46400 80.57300 140.15600 1.000 97.36000 545 ARG A O 1
ATOM 8010 N N . LEU A 1 590 ? 139.57900 80.16300 142.36600 1.000 90.35000 546 LEU A N 1
ATOM 8011 C CA . LEU A 1 590 ? 140.93300 80.68000 142.46100 1.000 94.91000 546 LEU A CA 1
ATOM 8012 C C . LEU A 1 590 ? 141.90200 79.79900 141.69800 1.000 102.05000 546 LEU A C 1
ATOM 8013 O O . LEU A 1 590 ? 142.80700 80.29500 141.02700 1.000 100.36000 546 LEU A O 1
ATOM 8029 N N . PHE A 1 591 ? 141.67400 78.49800 141.73700 1.000 98.04000 547 PHE A N 1
ATOM 8030 C CA . PHE A 1 591 ? 142.53100 77.57800 141.01800 1.000 102.37000 547 PHE A CA 1
ATOM 8031 C C . PHE A 1 591 ? 142.50400 77.86800 139.53500 1.000 91.53000 547 PHE A C 1
ATOM 8032 O O . PHE A 1 591 ? 143.55100 77.96400 138.89100 1.000 109.38000 547 PHE A O 1
ATOM 8049 N N . HIS A 1 592 ? 141.30700 78.05000 138.99600 1.000 98.32000 548 HIS A N 1
ATOM 8050 C CA . HIS A 1 592 ? 141.16900 78.25800 137.56800 1.000 100.22000 548 HIS A CA 1
ATOM 8051 C C . HIS A 1 592 ? 141.75600 79.60300 137.17600 1.000 109.04000 548 HIS A C 1
ATOM 8052 O O . HIS A 1 592 ? 142.40900 79.73500 136.13600 1.000 111.66000 548 HIS A O 1
ATOM 8066 N N . HIS A 1 593 ? 141.59200 80.58400 138.05300 1.000 98.30000 549 HIS A N 1
ATOM 8067 C CA . HIS A 1 593 ? 142.07000 81.92700 137.78900 1.000 97.51000 549 HIS A CA 1
ATOM 8068 C C . HIS A 1 593 ? 143.58900 81.97000 137.75500 1.000 105.74000 549 HIS A C 1
ATOM 8069 O O . HIS A 1 593 ? 144.17500 82.63800 136.90800 1.000 102.24000 549 HIS A O 1
ATOM 8083 N N . LEU A 1 594 ? 144.23400 81.22700 138.65100 1.000 108.81000 550 LEU A N 1
ATOM 8084 C CA . LEU A 1 594 ? 145.69000 81.24100 138.71800 1.000 111.81000 550 LEU A CA 1
ATOM 8085 C C . LEU A 1 594 ? 146.33500 80.33000 137.67600 1.000 116.05000 550 LEU A C 1
ATOM 8086 O O . LEU A 1 594 ? 147.48700 80.54100 137.28400 1.000 116.69000 550 LEU A O 1
ATOM 8102 N N . LEU A 1 595 ? 145.60800 79.31100 137.23000 1.000 110.93000 551 LEU A N 1
ATOM 8103 C CA . LEU A 1 595 ? 146.12700 78.42600 136.19800 1.000 110.92000 551 LEU A CA 1
ATOM 8104 C C . LEU A 1 595 ? 146.23600 79.17600 134.88100 1.000 107.04000 551 LEU A C 1
ATOM 8105 O O . LEU A 1 595 ? 147.23800 79.06800 134.17500 1.000 118.83000 551 LEU A O 1
ATOM 8121 N N . ARG A 1 596 ? 145.26100 80.03300 134.61200 1.000 104.57000 552 ARG A N 1
ATOM 8122 C CA . ARG A 1 596 ? 145.22100 80.78500 133.36600 1.000 109.01000 552 ARG A CA 1
ATOM 8123 C C . ARG A 1 596 ? 146.38200 81.76300 133.25500 1.000 111.23000 552 ARG A C 1
ATOM 8124 O O . ARG A 1 596 ? 146.76200 82.16300 132.15500 1.000 119.92000 552 ARG A O 1
ATOM 8145 N N . TYR A 1 597 ? 146.95200 82.13100 134.39000 1.000 107.13000 553 TYR A N 1
ATOM 8146 C CA . TYR A 1 597 ? 148.07400 83.05700 134.43100 1.000 111.51000 553 TYR A CA 1
ATOM 8147 C C . TYR A 1 597 ? 149.40000 82.33000 134.61000 1.000 117.29000 553 TYR A C 1
ATOM 8148 O O . TYR A 1 597 ? 150.43200 82.94400 134.89600 1.000 115.07000 553 TYR A O 1
ATOM 8166 N N . LYS A 1 598 ? 149.34400 81.00800 134.48700 1.000 120.83000 554 LYS A N 1
ATOM 8167 C CA . LYS A 1 598 ? 150.51900 80.15100 134.47900 1.000 122.32000 554 LYS A CA 1
ATOM 8168 C C . LYS A 1 598 ? 151.36300 80.33900 135.72500 1.000 124.51000 554 LYS A C 1
ATOM 8169 O O . LYS A 1 598 ? 152.58500 80.44700 135.63900 1.000 126.81000 554 LYS A O 1
ATOM 8188 N N . ARG A 1 599 ? 150.72000 80.47100 136.87700 1.000 119.50000 555 ARG A N 1
ATOM 8189 C CA . ARG A 1 599 ? 151.48300 80.60700 138.10600 1.000 115.84000 555 ARG A CA 1
ATOM 8190 C C . ARG A 1 599 ? 151.95300 79.24500 138.59500 1.000 121.92000 555 ARG A C 1
ATOM 8191 O O . ARG A 1 599 ? 152.98000 79.13200 139.26300 1.000 127.55000 555 ARG A O 1
ATOM 8212 N N . PHE A 1 600 ? 151.16700 78.21700 138.28000 1.000 128.35000 556 PHE A N 1
ATOM 8213 C CA . PHE A 1 600 ? 151.48500 76.80800 138.52500 1.000 130.70000 556 PHE A CA 1
ATOM 8214 C C . PHE A 1 600 ? 151.49500 76.37600 139.98100 1.000 129.48000 556 PHE A C 1
ATOM 8215 O O . PHE A 1 600 ? 150.75400 75.47400 140.37100 1.000 130.94000 556 PHE A O 1
ATOM 8232 N N . GLU A 1 601 ? 152.37900 76.96700 140.77000 1.000 128.19000 557 GLU A N 1
ATOM 8233 C CA . GLU A 1 601 ? 152.62800 76.45700 142.10900 1.000 129.73000 557 GLU A CA 1
ATOM 8234 C C . GLU A 1 601 ? 151.43500 76.63100 143.02800 1.000 134.61000 557 GLU A C 1
ATOM 8235 O O . GLU A 1 601 ? 151.11400 75.74000 143.81500 1.000 133.41000 557 GLU A O 1
ATOM 8247 N N . LYS A 1 602 ? 150.74400 77.75100 142.90400 1.000 129.81000 558 LYS A N 1
ATOM 8248 C CA . LYS A 1 602 ? 149.60700 77.97100 143.77300 1.000 129.23000 558 LYS A CA 1
ATOM 8249 C C . LYS A 1 602 ? 148.45500 77.06900 143.38700 1.000 129.70000 558 LYS A C 1
ATOM 8250 O O . LYS A 1 602 ? 147.79000 76.50600 144.25100 1.000 132.22000 558 LYS A O 1
ATOM 8269 N N . ALA A 1 603 ? 148.26700 76.87200 142.08600 1.000 128.48000 559 ALA A N 1
ATOM 8270 C CA . ALA A 1 603 ? 147.20800 75.99600 141.60600 1.000 136.02000 559 ALA A CA 1
ATOM 8271 C C . ALA A 1 603 ? 147.51100 74.55900 141.99800 1.000 136.97000 559 ALA A C 1
ATOM 8272 O O . ALA A 1 603 ? 146.61300 73.78200 142.33400 1.000 139.59000 559 ALA A O 1
ATOM 8279 N N . PHE A 1 604 ? 148.79800 74.24100 142.03700 1.000 141.64000 560 PHE A N 1
ATOM 8280 C CA . PHE A 1 604 ? 149.26400 72.91800 142.40200 1.000 143.45000 560 PHE A CA 1
ATOM 8281 C C . PHE A 1 604 ? 148.90400 72.60700 143.84600 1.000 145.09000 560 PHE A C 1
ATOM 8282 O O . PHE A 1 604 ? 148.39600 71.52600 144.15000 1.000 149.40000 560 PHE A O 1
ATOM 8299 N N . LEU A 1 605 ? 149.13200 73.57300 144.72800 1.000 143.70000 561 LEU A N 1
ATOM 8300 C CA . LEU A 1 605 ? 148.84400 73.38700 146.14100 1.000 142.18000 561 LEU A CA 1
ATOM 8301 C C . LEU A 1 605 ? 147.36500 73.54600 146.47000 1.000 141.22000 561 LEU A C 1
ATOM 8302 O O . LEU A 1 605 ? 146.86400 72.91800 147.40300 1.000 144.47000 561 LEU A O 1
ATOM 8318 N N . LEU A 1 606 ? 146.65300 74.36800 145.70200 1.000 143.64000 562 LEU A N 1
ATOM 8319 C CA . LEU A 1 606 ? 145.23800 74.56300 145.97200 1.000 139.98000 562 LEU A CA 1
ATOM 8320 C C . LEU A 1 606 ? 144.47600 73.28600 145.70900 1.000 139.72000 562 LEU A C 1
ATOM 8321 O O . LEU A 1 606 ? 143.63700 72.88600 146.51000 1.000 142.72000 562 LEU A O 1
ATOM 8337 N N . ALA A 1 607 ? 144.88400 72.55200 144.68400 1.000 140.88000 563 ALA A N 1
ATOM 8338 C CA . ALA A 1 607 ? 144.20400 71.30900 144.36900 1.000 150.24000 563 ALA A CA 1
ATOM 8339 C C . ALA A 1 607 ? 144.33900 70.32300 145.51900 1.000 147.74000 563 ALA A C 1
ATOM 8340 O O . ALA A 1 607 ? 143.42200 69.54400 145.78700 1.000 153.40000 563 ALA A O 1
ATOM 8347 N N . VAL A 1 608 ? 145.45100 70.40600 146.24100 1.000 151.15000 564 VAL A N 1
ATOM 8348 C CA . VAL A 1 608 ? 145.69600 69.52100 147.36800 1.000 154.50000 564 VAL A CA 1
ATOM 8349 C C . VAL A 1 608 ? 144.79600 69.86700 148.54500 1.000 148.95000 564 VAL A C 1
ATOM 8350 O O . VAL A 1 608 ? 144.22200 68.97700 149.17400 1.000 152.55000 564 VAL A O 1
ATOM 8363 N N . ASP A 1 609 ? 144.62200 71.15900 148.80000 1.000 147.17000 565 ASP A N 1
ATOM 8364 C CA . ASP A 1 609 ? 143.75000 71.60200 149.88100 1.000 149.30000 565 ASP A CA 1
ATOM 8365 C C . ASP A 1 609 ? 142.27600 71.39400 149.54800 1.000 148.22000 565 ASP A C 1
ATOM 8366 O O . ASP A 1 609 ? 141.46300 71.13900 150.44000 1.000 147.35000 565 ASP A O 1
ATOM 8375 N N . ILE A 1 610 ? 141.94000 71.50400 148.26500 1.000 143.87000 566 ILE A N 1
ATOM 8376 C CA . ILE A 1 610 ? 140.56600 71.34300 147.81100 1.000 146.60000 566 ILE A CA 1
ATOM 8377 C C . ILE A 1 610 ? 140.16600 69.87200 147.82000 1.000 151.09000 566 ILE A C 1
ATOM 8378 O O . ILE A 1 610 ? 139.04600 69.53000 148.20100 1.000 151.55000 566 ILE A O 1
ATOM 8394 N N . GLY A 1 611 ? 141.06700 69.00800 147.35700 1.000 150.40000 567 GLY A N 1
ATOM 8395 C CA . GLY A 1 611 ? 140.85700 67.56500 147.39600 1.000 160.32000 567 GLY A CA 1
ATOM 8396 C C . GLY A 1 611 ? 139.94000 67.04900 146.29000 1.000 171.85000 567 GLY A C 1
ATOM 8397 O O . GLY A 1 611 ? 139.38300 65.95800 146.40300 1.000 184.72000 567 GLY A O 1
ATOM 8401 N N . ALA A 1 612 ? 139.74700 67.84200 145.24500 1.000 171.91000 568 ALA A N 1
ATOM 8402 C CA . ALA A 1 612 ? 138.88600 67.44000 144.14000 1.000 173.10000 568 ALA A CA 1
ATOM 8403 C C . ALA A 1 612 ? 139.52200 66.30700 143.34200 1.000 189.21000 568 ALA A C 1
ATOM 8404 O O . ALA A 1 612 ? 140.72700 66.31400 143.09800 1.000 176.90000 568 ALA A O 1
ATOM 8411 N N . ARG A 1 613 ? 138.70100 65.37700 142.86600 1.000 190.57000 569 ARG A N 1
ATOM 8412 C CA . ARG A 1 613 ? 139.20300 64.26100 142.07100 1.000 194.11000 569 ARG A CA 1
ATOM 8413 C C . ARG A 1 613 ? 139.72000 64.66100 140.69200 1.000 186.71000 569 ARG A C 1
ATOM 8414 O O . ARG A 1 613 ? 140.72200 64.12700 140.22300 1.000 185.91000 569 ARG A O 1
ATOM 8435 N N . ASP A 1 614 ? 139.01900 65.57100 140.02400 1.000 178.22000 570 ASP A N 1
ATOM 8436 C CA . ASP A 1 614 ? 139.36400 65.92600 138.65500 1.000 171.90000 570 ASP A CA 1
ATOM 8437 C C . ASP A 1 614 ? 140.25500 67.15400 138.52800 1.000 167.36000 570 ASP A C 1
ATOM 8438 O O . ASP A 1 614 ? 140.87000 67.36500 137.48700 1.000 166.03000 570 ASP A O 1
ATOM 8447 N N . LEU A 1 615 ? 140.37200 67.94100 139.58800 1.000 169.03000 571 LEU A N 1
ATOM 8448 C CA . LEU A 1 615 ? 141.05300 69.23000 139.49000 1.000 164.10000 571 LEU A CA 1
ATOM 8449 C C . LEU A 1 615 ? 142.54500 69.04900 139.24500 1.000 170.87000 571 LEU A C 1
ATOM 8450 O O . LEU A 1 615 ? 143.17800 69.83300 138.53100 1.000 159.08000 571 LEU A O 1
ATOM 8466 N N . PHE A 1 616 ? 143.06500 67.91900 139.69800 1.000 173.53000 572 PHE A N 1
ATOM 8467 C CA . PHE A 1 616 ? 144.46900 67.59000 139.52800 1.000 170.45000 572 PHE A CA 1
ATOM 8468 C C . PHE A 1 616 ? 144.76300 67.35100 138.06000 1.000 175.49000 572 PHE A C 1
ATOM 8469 O O . PHE A 1 616 ? 145.91700 67.33900 137.64300 1.000 172.29000 572 PHE A O 1
ATOM 8486 N N . MET A 1 617 ? 143.72000 67.02900 137.30800 1.000 170.99000 573 MET A N 1
ATOM 8487 C CA . MET A 1 617 ? 143.83800 66.70500 135.90200 1.000 170.90000 573 MET A CA 1
ATOM 8488 C C . MET A 1 617 ? 144.06800 67.96000 135.05000 1.000 170.55000 573 MET A C 1
ATOM 8489 O O . MET A 1 617 ? 144.51100 67.86000 133.90500 1.000 171.97000 573 MET A O 1
ATOM 8503 N N . ASP A 1 618 ? 143.71800 69.14200 135.58500 1.000 171.56000 574 ASP A N 1
ATOM 8504 C CA . ASP A 1 618 ? 143.98800 70.39500 134.87400 1.000 170.26000 574 ASP A CA 1
ATOM 8505 C C . ASP A 1 618 ? 145.46000 70.70900 135.05400 1.000 176.07000 574 ASP A C 1
ATOM 8506 O O . ASP A 1 618 ? 146.11700 71.28800 134.18100 1.000 165.35000 574 ASP A O 1
ATOM 8515 N N . ILE A 1 619 ? 145.97200 70.27400 136.19500 1.000 168.42000 575 ILE A N 1
ATOM 8516 C CA . ILE A 1 619 ? 147.39700 70.24700 136.45200 1.000 174.26000 575 ILE A CA 1
ATOM 8517 C C . ILE A 1 619 ? 147.91500 69.11100 135.58600 1.000 179.14000 575 ILE A C 1
ATOM 8518 O O . ILE A 1 619 ? 147.12900 68.25900 135.18400 1.000 182.57000 575 ILE A O 1
ATOM 8534 N N . HIS A 1 620 ? 149.12700 69.25500 135.06100 1.000 176.44000 576 HIS A N 1
ATOM 8535 C CA . HIS A 1 620 ? 149.67700 68.32300 134.07000 1.000 177.18000 576 HIS A CA 1
ATOM 8536 C C . HIS A 1 620 ? 149.15700 68.60600 132.66500 1.000 166.49000 576 HIS A C 1
ATOM 8537 O O . HIS A 1 620 ? 149.94700 68.79100 131.74200 1.000 165.51000 576 HIS A O 1
ATOM 8551 N N . TYR A 1 621 ? 147.85500 68.75900 132.50500 1.000 151.29000 577 TYR A N 1
ATOM 8552 C CA . TYR A 1 621 ? 147.35300 69.10000 131.18400 1.000 161.50000 577 TYR A CA 1
ATOM 8553 C C . TYR A 1 621 ? 147.99300 70.37900 130.67900 1.000 162.13000 577 TYR A C 1
ATOM 8554 O O . TYR A 1 621 ? 148.48100 70.42800 129.55200 1.000 170.99000 577 TYR A O 1
ATOM 8572 N N . LEU A 1 622 ? 148.10500 71.37500 131.54800 1.000 161.44000 578 LEU A N 1
ATOM 8573 C CA . LEU A 1 622 ? 148.79600 72.59600 131.16300 1.000 155.41000 578 LEU A CA 1
ATOM 8574 C C . LEU A 1 622 ? 150.27600 72.32600 130.94200 1.000 172.07000 578 LEU A C 1
ATOM 8575 O O . LEU A 1 622 ? 150.89200 72.87400 130.02900 1.000 169.79000 578 LEU A O 1
ATOM 8591 N N . ALA A 1 623 ? 150.82900 71.42100 131.73700 1.000 177.69000 579 ALA A N 1
ATOM 8592 C CA . ALA A 1 623 ? 152.24900 71.11000 131.67700 1.000 170.15000 579 ALA A CA 1
ATOM 8593 C C . ALA A 1 623 ? 152.62500 70.52000 130.33500 1.000 180.86000 579 ALA A C 1
ATOM 8594 O O . ALA A 1 623 ? 153.73000 70.72900 129.83900 1.000 175.71000 579 ALA A O 1
ATOM 8601 N N . LEU A 1 624 ? 151.67600 69.88600 129.67700 1.000 168.44000 580 LEU A N 1
ATOM 8602 C CA . LEU A 1 624 ? 151.98000 69.26100 128.40900 1.000 171.24000 580 LEU A CA 1
ATOM 8603 C C . LEU A 1 624 ? 152.35800 70.30100 127.36300 1.000 173.17000 580 LEU A C 1
ATOM 8604 O O . LEU A 1 624 ? 153.08800 69.99300 126.42200 1.000 171.32000 580 LEU A O 1
ATOM 8620 N N . ASP A 1 625 ? 151.86800 71.53200 127.51400 1.000 171.04000 581 ASP A N 1
ATOM 8621 C CA . ASP A 1 625 ? 152.22500 72.58900 126.57600 1.000 182.22000 581 ASP A CA 1
ATOM 8622 C C . ASP A 1 625 ? 153.28700 73.53600 127.13100 1.000 183.67000 581 ASP A C 1
ATOM 8623 O O . ASP A 1 625 ? 153.59600 74.55200 126.50600 1.000 187.60000 581 ASP A O 1
ATOM 8632 N N . MET A 1 626 ? 153.83100 73.22100 128.30500 1.000 183.07000 582 MET A N 1
ATOM 8633 C CA . MET A 1 626 ? 154.76600 74.13200 128.96500 1.000 185.60000 582 MET A CA 1
ATOM 8634 C C . MET A 1 626 ? 156.09400 73.45500 129.32300 1.000 183.53000 582 MET A C 1
ATOM 8635 O O . MET A 1 626 ? 157.11300 74.12000 129.51100 1.000 181.53000 582 MET A O 1
ATOM 8649 N N . GLY A 1 627 ? 156.05400 72.13600 129.48700 1.000 186.12000 583 GLY A N 1
ATOM 8650 C CA . GLY A 1 627 ? 157.21000 71.33200 129.87200 1.000 183.23000 583 GLY A CA 1
ATOM 8651 C C . GLY A 1 627 ? 157.33100 71.19200 131.38700 1.000 182.14000 583 GLY A C 1
ATOM 8652 O O . GLY A 1 627 ? 158.10800 70.37700 131.88900 1.000 186.98000 583 GLY A O 1
ATOM 8656 N N . GLU A 1 628 ? 156.49400 71.91900 132.11600 1.000 179.34000 584 GLU A N 1
ATOM 8657 C CA . GLU A 1 628 ? 156.55800 71.92000 133.56900 1.000 178.15000 584 GLU A CA 1
ATOM 8658 C C . GLU A 1 628 ? 155.70500 70.81300 134.16900 1.000 182.83000 584 GLU A C 1
ATOM 8659 O O . GLU A 1 628 ? 154.71400 71.07400 134.85300 1.000 178.21000 584 GLU A O 1
ATOM 8671 N N . LEU A 1 629 ? 156.15000 69.57300 134.00100 1.000 184.84000 585 LEU A N 1
ATOM 8672 C CA . LEU A 1 629 ? 155.36500 68.42300 134.44300 1.000 182.72000 585 LEU A CA 1
ATOM 8673 C C . LEU A 1 629 ? 155.67900 68.07500 135.88400 1.000 184.27000 585 LEU A C 1
ATOM 8674 O O . LEU A 1 629 ? 156.23100 67.01500 136.17600 1.000 186.99000 585 LEU A O 1
ATOM 8690 N N . ALA A 1 630 ? 155.33000 68.98900 136.78300 1.000 183.22000 586 ALA A N 1
ATOM 8691 C CA . ALA A 1 630 ? 155.57900 68.80200 138.20600 1.000 185.82000 586 ALA A CA 1
ATOM 8692 C C . ALA A 1 630 ? 154.72400 67.69000 138.79100 1.000 184.16000 586 ALA A C 1
ATOM 8693 O O . ALA A 1 630 ? 155.14900 66.98500 139.70600 1.000 193.07000 586 ALA A O 1
ATOM 8700 N N . LEU A 1 631 ? 153.50800 67.54200 138.27400 1.000 184.09000 587 LEU A N 1
ATOM 8701 C CA . LEU A 1 631 ? 152.61000 66.51900 138.78300 1.000 187.76000 587 LEU A CA 1
ATOM 8702 C C . LEU A 1 631 ? 152.62600 65.29400 137.88400 1.000 191.09000 587 LEU A C 1
ATOM 8703 O O . LEU A 1 631 ? 152.50100 64.16500 138.35100 1.000 201.61000 587 LEU A O 1
ATOM 8719 N N . ALA A 1 632 ? 152.79800 65.52300 136.59100 1.000 180.14000 588 ALA A N 1
ATOM 8720 C CA . ALA A 1 632 ? 152.84600 64.44300 135.62000 1.000 187.61000 588 ALA A CA 1
ATOM 8721 C C . ALA A 1 632 ? 151.67400 63.47000 135.79000 1.000 194.02000 588 ALA A C 1
ATOM 8722 O O . ALA A 1 632 ? 150.52400 63.88400 135.96100 1.000 194.77000 588 ALA A O 1
ATOM 8729 N N . GLU A 1 633 ? 151.99500 62.17900 135.87900 1.000 202.10000 589 GLU A N 1
ATOM 8730 C CA . GLU A 1 633 ? 151.00800 61.10400 135.95500 1.000 203.76000 589 GLU A CA 1
ATOM 8731 C C . GLU A 1 633 ? 150.33000 61.03100 137.31200 1.000 205.53000 589 GLU A C 1
ATOM 8732 O O . GLU A 1 633 ? 149.32600 60.33300 137.48100 1.000 196.35000 589 GLU A O 1
ATOM 8744 N N . VAL A 1 634 ? 150.89100 61.73200 138.28300 1.000 188.64000 590 VAL A N 1
ATOM 8745 C CA . VAL A 1 634 ? 150.44500 61.64000 139.65800 1.000 206.54000 590 VAL A CA 1
ATOM 8746 C C . VAL A 1 634 ? 149.01900 62.13900 139.75900 1.000 164.51000 590 VAL A C 1
ATOM 8747 O O . VAL A 1 634 ? 148.29100 61.77800 140.68300 1.000 182.86000 590 VAL A O 1
ATOM 8760 N N . ALA A 1 635 ? 148.62300 62.98500 138.81500 1.000 198.54000 591 ALA A N 1
ATOM 8761 C CA . ALA A 1 635 ? 147.27200 63.50500 138.81300 1.000 196.46000 591 ALA A CA 1
ATOM 8762 C C . ALA A 1 635 ? 146.27000 62.37600 138.67900 1.000 208.58000 591 ALA A C 1
ATOM 8763 O O . ALA A 1 635 ? 145.18200 62.43100 139.25500 1.000 191.17000 591 ALA A O 1
ATOM 8770 N N . ARG A 1 636 ? 146.64000 61.34200 137.92800 1.000 202.38000 592 ARG A N 1
ATOM 8771 C CA . ARG A 1 636 ? 145.72400 60.24800 137.68700 1.000 208.62000 592 ARG A CA 1
ATOM 8772 C C . ARG A 1 636 ? 145.69400 59.31400 138.87900 1.000 196.49000 592 ARG A C 1
ATOM 8773 O O . ARG A 1 636 ? 144.63800 58.79000 139.23100 1.000 205.18000 592 ARG A O 1
ATOM 8794 N N . ARG A 1 637 ? 146.83400 59.16400 139.55300 1.000 208.22000 593 ARG A N 1
ATOM 8795 C CA . ARG A 1 637 ? 146.84300 58.30600 140.72800 1.000 219.63000 593 ARG A CA 1
ATOM 8796 C C . ARG A 1 637 ? 146.02500 58.94500 141.83200 1.000 198.79000 593 ARG A C 1
ATOM 8797 O O . ARG A 1 637 ? 145.29200 58.26100 142.54700 1.000 249.44000 593 ARG A O 1
ATOM 8818 N N . ARG A 1 638 ? 146.09600 60.27000 141.92300 1.000 189.23000 594 ARG A N 1
ATOM 8819 C CA . ARG A 1 638 ? 145.33500 60.97600 142.93400 1.000 197.73000 594 ARG A CA 1
ATOM 8820 C C . ARG A 1 638 ? 143.85100 60.89100 142.63800 1.000 198.25000 594 ARG A C 1
ATOM 8821 O O . ARG A 1 638 ? 143.04500 60.69400 143.54900 1.000 208.61000 594 ARG A O 1
ATOM 8842 N N . ALA A 1 639 ? 143.48900 60.93600 141.35700 1.000 209.51000 595 ALA A N 1
ATOM 8843 C CA . ALA A 1 639 ? 142.08600 60.81500 141.00300 1.000 218.42000 595 ALA A CA 1
ATOM 8844 C C . ALA A 1 639 ? 141.54300 59.44600 141.39400 1.000 221.33000 595 ALA A C 1
ATOM 8845 O O . ALA A 1 639 ? 140.42200 59.33300 141.89400 1.000 209.48000 595 ALA A O 1
ATOM 8852 N N . HIS A 1 640 ? 142.38500 58.42200 141.28000 1.000 275.65000 596 HIS A N 1
ATOM 8853 C CA . HIS A 1 640 ? 141.97100 57.07000 141.62600 1.000 211.84000 596 HIS A CA 1
ATOM 8854 C C . HIS A 1 640 ? 141.82100 56.89000 143.12900 1.000 212.32000 596 HIS A C 1
ATOM 8855 O O . HIS A 1 640 ? 140.89800 56.21700 143.58900 1.000 220.46000 596 HIS A O 1
ATOM 8869 N N . ASP A 1 641 ? 142.67400 57.57200 143.89300 1.000 215.32000 597 ASP A N 1
ATOM 8870 C CA . ASP A 1 641 ? 142.63500 57.48900 145.35400 1.000 208.00000 597 ASP A CA 1
ATOM 8871 C C . ASP A 1 641 ? 141.45600 58.25500 145.96700 1.000 213.16000 597 ASP A C 1
ATOM 8872 O O . ASP A 1 641 ? 140.89700 57.82700 146.97900 1.000 225.23000 597 ASP A O 1
ATOM 8881 N N . ILE A 1 642 ? 141.06200 59.37100 145.33500 1.000 209.53000 598 ILE A N 1
ATOM 8882 C CA . ILE A 1 642 ? 139.94900 60.20800 145.78500 1.000 221.28000 598 ILE A CA 1
ATOM 8883 C C . ILE A 1 642 ? 138.63200 59.56100 145.34700 1.000 221.86000 598 ILE A C 1
ATOM 8884 O O . ILE A 1 642 ? 137.61700 59.64500 146.04400 1.000 222.17000 598 ILE A O 1
ATOM 8900 N N . GLU B 2 76 ? 115.94800 69.23600 120.73800 1.000 123.58000 54 GLU B N 1
ATOM 8901 C CA . GLU B 2 76 ? 115.00800 70.34900 120.77400 1.000 130.73000 54 GLU B CA 1
ATOM 8902 C C . GLU B 2 76 ? 115.60300 71.56800 120.05800 1.000 120.53000 54 GLU B C 1
ATOM 8903 O O . GLU B 2 76 ? 115.24900 71.86100 118.91300 1.000 120.13000 54 GLU B O 1
ATOM 8915 N N . TRP B 2 77 ? 116.52500 72.26400 120.73600 1.000 117.13000 55 TRP B N 1
ATOM 8916 C CA . TRP B 2 77 ? 117.20600 73.45300 120.22300 1.000 113.76000 55 TRP B CA 1
ATOM 8917 C C . TRP B 2 77 ? 118.34700 73.05800 119.30500 1.000 113.53000 55 TRP B C 1
ATOM 8918 O O . TRP B 2 77 ? 118.89900 73.88200 118.58200 1.000 112.85000 55 TRP B O 1
ATOM 8939 N N . LEU B 2 78 ? 118.66900 71.77500 119.30200 1.000 116.99000 56 LEU B N 1
ATOM 8940 C CA . LEU B 2 78 ? 119.79300 71.26300 118.53800 1.000 117.29000 56 LEU B CA 1
ATOM 8941 C C . LEU B 2 78 ? 119.55400 71.44500 117.04900 1.000 120.02000 56 LEU B C 1
ATOM 8942 O O . LEU B 2 78 ? 120.47400 71.75200 116.29400 1.000 118.21000 56 LEU B O 1
ATOM 8958 N N . ASP B 2 79 ? 118.29300 71.39400 116.65000 1.000 123.86000 57 ASP B N 1
ATOM 8959 C CA . ASP B 2 79 ? 117.91700 71.51400 115.24900 1.000 121.65000 57 ASP B CA 1
ATOM 8960 C C . ASP B 2 79 ? 118.05900 72.94700 114.75800 1.000 119.14000 57 ASP B C 1
ATOM 8961 O O . ASP B 2 79 ? 118.02600 73.20800 113.55500 1.000 108.57000 57 ASP B O 1
ATOM 8970 N N . SER B 2 80 ? 118.16300 73.88000 115.69300 1.000 114.39000 58 SER B N 1
ATOM 8971 C CA . SER B 2 80 ? 118.25500 75.29200 115.36900 1.000 115.75000 58 SER B CA 1
ATOM 8972 C C . SER B 2 80 ? 119.70400 75.73500 115.25500 1.000 107.92000 58 SER B C 1
ATOM 8973 O O . SER B 2 80 ? 119.98700 76.91500 115.03500 1.000 109.92000 58 SER B O 1
ATOM 8981 N N . VAL B 2 81 ? 120.63000 74.81200 115.48600 1.000 110.11000 59 VAL B N 1
ATOM 8982 C CA . VAL B 2 81 ? 122.03800 75.15800 115.41200 1.000 109.54000 59 VAL B CA 1
ATOM 8983 C C . VAL B 2 81 ? 122.44600 75.34500 113.96000 1.000 110.81000 59 VAL B C 1
ATOM 8984 O O . VAL B 2 81 ? 122.15000 74.51800 113.09800 1.000 111.94000 59 VAL B O 1
ATOM 8997 N N . GLN B 2 82 ? 123.13000 76.44300 113.70800 1.000 111.51000 60 GLN B N 1
ATOM 8998 C CA . GLN B 2 82 ? 123.55200 76.84100 112.38200 1.000 117.83000 60 GLN B CA 1
ATOM 8999 C C . GLN B 2 82 ? 124.87500 76.20700 112.00400 1.000 119.24000 60 GLN B C 1
ATOM 9000 O O . GLN B 2 82 ? 125.62600 75.73900 112.85700 1.000 114.56000 60 GLN B O 1
ATOM 9014 N N . LYS B 2 83 ? 125.14800 76.17400 110.71000 1.000 122.45000 61 LYS B N 1
ATOM 9015 C CA . LYS B 2 83 ? 126.33500 75.51700 110.18200 1.000 127.43000 61 LYS B CA 1
ATOM 9016 C C . LYS B 2 83 ? 127.61600 76.19200 110.66000 1.000 124.76000 61 LYS B C 1
ATOM 9017 O O . LYS B 2 83 ? 128.68000 75.57700 110.66400 1.000 123.04000 61 LYS B O 1
ATOM 9036 N N . ASN B 2 84 ? 127.51500 77.45900 111.04800 1.000 123.30000 62 ASN B N 1
ATOM 9037 C CA . ASN B 2 84 ? 128.67100 78.20000 111.54100 1.000 122.44000 62 ASN B CA 1
ATOM 9038 C C . ASN B 2 84 ? 128.75000 78.14600 113.06600 1.000 119.51000 62 ASN B C 1
ATOM 9039 O O . ASN B 2 84 ? 129.50200 78.90000 113.68300 1.000 116.98000 62 ASN B O 1
ATOM 9050 N N . GLY B 2 85 ? 127.90200 77.32200 113.67100 1.000 113.02000 63 GLY B N 1
ATOM 9051 C CA . GLY B 2 85 ? 127.91900 77.08000 115.10700 1.000 108.62000 63 GLY B CA 1
ATOM 9052 C C . GLY B 2 85 ? 127.01000 78.01800 115.89900 1.000 103.13000 63 GLY B C 1
ATOM 9053 O O . GLY B 2 85 ? 126.80900 77.81900 117.09700 1.000 93.75000 63 GLY B O 1
ATOM 9057 N N . GLU B 2 86 ? 126.44100 79.01900 115.23600 1.000 108.26000 64 GLU B N 1
ATOM 9058 C CA . GLU B 2 86 ? 125.55400 79.95600 115.92100 1.000 99.35000 64 GLU B CA 1
ATOM 9059 C C . GLU B 2 86 ? 124.21100 79.32600 116.25300 1.000 95.47000 64 GLU B C 1
ATOM 9060 O O . GLU B 2 86 ? 123.65900 78.55900 115.46900 1.000 102.35000 64 GLU B O 1
ATOM 9072 N N . LEU B 2 87 ? 123.68700 79.64600 117.42800 1.000 86.40000 65 LEU B N 1
ATOM 9073 C CA . LEU B 2 87 ? 122.35200 79.19900 117.80200 1.000 82.52000 65 LEU B CA 1
ATOM 9074 C C . LEU B 2 87 ? 121.49400 80.33700 118.31600 1.000 75.27000 65 LEU B C 1
ATOM 9075 O O . LEU B 2 87 ? 121.89200 81.04600 119.23600 1.000 74.66000 65 LEU B O 1
ATOM 9091 N N . PHE B 2 88 ? 120.29000 80.47400 117.77200 1.000 80.41000 66 PHE B N 1
ATOM 9092 C CA . PHE B 2 88 ? 119.32500 81.40300 118.34600 1.000 78.70000 66 PHE B CA 1
ATOM 9093 C C . PHE B 2 88 ? 117.96700 80.72100 118.49100 1.000 79.83000 66 PHE B C 1
ATOM 9094 O O . PHE B 2 88 ? 117.18900 80.66500 117.53900 1.000 83.44000 66 PHE B O 1
ATOM 9111 N N . TYR B 2 89 ? 117.69000 80.17500 119.66800 1.000 79.61000 67 TYR B N 1
ATOM 9112 C CA . TYR B 2 89 ? 116.43600 79.46500 119.89300 1.000 82.94000 67 TYR B CA 1
ATOM 9113 C C . TYR B 2 89 ? 115.52400 80.24900 120.82300 1.000 84.30000 67 TYR B C 1
ATOM 9114 O O . TYR B 2 89 ? 115.92000 80.59800 121.93300 1.000 80.81000 67 TYR B O 1
ATOM 9132 N N . LEU B 2 90 ? 114.28000 80.47500 120.40700 1.000 91.29000 68 LEU B N 1
ATOM 9133 C CA . LEU B 2 90 ? 113.32700 81.16800 121.27100 1.000 91.91000 68 LEU B CA 1
ATOM 9134 C C . LEU B 2 90 ? 111.97300 80.47400 121.33800 1.000 96.25000 68 LEU B C 1
ATOM 9135 O O . LEU B 2 90 ? 111.35500 80.19500 120.31000 1.000 96.97000 68 LEU B O 1
ATOM 9151 N N . GLU B 2 91 ? 111.47700 80.29100 122.55700 1.000 99.47000 69 GLU B N 1
ATOM 9152 C CA . GLU B 2 91 ? 110.13300 79.78100 122.79800 1.000 103.58000 69 GLU B CA 1
ATOM 9153 C C . GLU B 2 91 ? 109.39900 80.65700 123.81700 1.000 106.87000 69 GLU B C 1
ATOM 9154 O O . GLU B 2 91 ? 109.92300 80.93600 124.89500 1.000 102.95000 69 GLU B O 1
ATOM 9166 N N . LEU B 2 92 ? 108.14500 81.00200 123.52800 1.000 108.65000 70 LEU B N 1
ATOM 9167 C CA . LEU B 2 92 ? 107.35800 81.82400 124.45000 1.000 113.38000 70 LEU B CA 1
ATOM 9168 C C . LEU B 2 92 ? 106.28600 80.99200 125.15400 1.000 112.31000 70 LEU B C 1
ATOM 9169 O O . LEU B 2 92 ? 105.77900 80.02200 124.58600 1.000 113.82000 70 LEU B O 1
ATOM 9185 N N . SER B 2 93 ? 105.95500 81.37100 126.40000 1.000 115.17000 71 SER B N 1
ATOM 9186 C CA . SER B 2 93 ? 104.96400 80.67100 127.22000 1.000 117.41000 71 SER B CA 1
ATOM 9187 C C . SER B 2 93 ? 103.55500 80.81000 126.63700 1.000 127.86000 71 SER B C 1
ATOM 9188 O O . SER B 2 93 ? 103.00300 81.90900 126.54600 1.000 127.17000 71 SER B O 1
ATOM 9196 N N . GLN B 2 325 ? 108.65000 97.79000 108.18600 1.000 81.14000 303 GLN B N 1
ATOM 9197 C CA . GLN B 2 325 ? 109.11300 99.08900 108.66600 1.000 87.97000 303 GLN B CA 1
ATOM 9198 C C . GLN B 2 325 ? 108.56600 100.25900 107.83800 1.000 96.00000 303 GLN B C 1
ATOM 9199 O O . GLN B 2 325 ? 109.17000 101.33300 107.80700 1.000 91.59000 303 GLN B O 1
ATOM 9213 N N . HIS B 2 326 ? 107.37300 100.09900 107.25600 1.000 99.04000 304 HIS B N 1
ATOM 9214 C CA . HIS B 2 326 ? 106.79000 101.09100 106.35000 1.000 99.62000 304 HIS B CA 1
ATOM 9215 C C . HIS B 2 326 ? 106.52400 102.42000 107.04800 1.000 97.85000 304 HIS B C 1
ATOM 9216 O O . HIS B 2 326 ? 106.67700 103.48900 106.45700 1.000 95.86000 304 HIS B O 1
ATOM 9230 N N . SER B 2 327 ? 106.26200 102.35100 108.34500 1.000 97.87000 305 SER B N 1
ATOM 9231 C CA . SER B 2 327 ? 105.95300 103.53000 109.13900 1.000 98.65000 305 SER B CA 1
ATOM 9232 C C . SER B 2 327 ? 107.16100 104.44200 109.31800 1.000 92.71000 305 SER B C 1
ATOM 9233 O O . SER B 2 327 ? 107.01300 105.61200 109.66900 1.000 93.30000 305 SER B O 1
ATOM 9241 N N . THR B 2 328 ? 108.35900 103.89700 109.12900 1.000 89.75000 306 THR B N 1
ATOM 9242 C CA . THR B 2 328 ? 109.57800 104.67200 109.30400 1.000 86.41000 306 THR B CA 1
ATOM 9243 C C . THR B 2 328 ? 110.11500 105.19900 107.98600 1.000 82.07000 306 THR B C 1
ATOM 9244 O O . THR B 2 328 ? 111.07900 105.95900 107.96900 1.000 79.24000 306 THR B O 1
ATOM 9255 N N . LEU B 2 329 ? 109.50700 104.81600 106.86900 1.000 83.15000 307 LEU B N 1
ATOM 9256 C CA . LEU B 2 329 ? 110.16000 105.07400 105.59300 1.000 85.44000 307 LEU B CA 1
ATOM 9257 C C . LEU B 2 329 ? 109.87500 106.46700 105.06500 1.000 85.49000 307 LEU B C 1
ATOM 9258 O O . LEU B 2 329 ? 110.47000 106.90100 104.08000 1.000 80.63000 307 LEU B O 1
ATOM 9274 N N . SER B 2 330 ? 108.98400 107.18400 105.73000 1.000 86.39000 308 SER B N 1
ATOM 9275 C CA . SER B 2 330 ? 108.76300 108.58000 105.40300 1.000 85.27000 308 SER B CA 1
ATOM 9276 C C . SER B 2 330 ? 109.85500 109.43900 106.03400 1.000 81.21000 308 SER B C 1
ATOM 9277 O O . SER B 2 330 ? 110.02100 110.60900 105.68800 1.000 83.68000 308 SER B O 1
ATOM 9285 N N . ILE B 2 331 ? 110.56200 108.86300 107.00300 1.000 79.20000 309 ILE B N 1
ATOM 9286 C CA . ILE B 2 331 ? 111.57700 109.56800 107.76200 1.000 70.91000 309 ILE B CA 1
ATOM 9287 C C . ILE B 2 331 ? 112.96700 109.10100 107.34200 1.000 66.47000 309 ILE B C 1
ATOM 9288 O O . ILE B 2 331 ? 113.30400 107.94300 107.56900 1.000 66.97000 309 ILE B O 1
ATOM 9304 N N . PRO B 2 332 ? 113.79900 109.96500 106.76600 1.000 62.85000 310 PRO B N 1
ATOM 9305 C CA . PRO B 2 332 ? 115.07800 109.60600 106.19200 1.000 59.50000 310 PRO B CA 1
ATOM 9306 C C . PRO B 2 332 ? 116.03200 109.05600 107.24300 1.000 57.22000 310 PRO B C 1
ATOM 9307 O O . PRO B 2 332 ? 116.17100 109.62900 108.32200 1.000 56.36000 310 PRO B O 1
ATOM 9318 N N . HIS B 2 333 ? 116.70600 107.96500 106.90600 1.000 52.39000 311 HIS B N 1
ATOM 9319 C CA . HIS B 2 333 ? 117.73100 107.37200 107.76200 1.000 41.71000 311 HIS B CA 1
ATOM 9320 C C . HIS B 2 333 ? 118.65700 106.47400 106.95000 1.000 46.69000 311 HIS B C 1
ATOM 9321 O O . HIS B 2 333 ? 118.23900 105.92100 105.93500 1.000 54.12000 311 HIS B O 1
ATOM 9335 N N . ILE B 2 334 ? 119.90400 106.30500 107.38700 1.000 42.65000 312 ILE B N 1
ATOM 9336 C CA . ILE B 2 334 ? 120.78200 105.35400 106.70000 1.000 44.20000 312 ILE B CA 1
ATOM 9337 C C . ILE B 2 334 ? 121.90800 104.80900 107.57700 1.000 44.46000 312 ILE B C 1
ATOM 9338 O O . ILE B 2 334 ? 122.47700 105.53800 108.38800 1.000 43.62000 312 ILE B O 1
ATOM 9354 N N . SER B 2 335 ? 122.31600 103.57100 107.31800 1.000 43.43000 313 SER B N 1
ATOM 9355 C CA . SER B 2 335 ? 123.60900 103.08300 107.79200 1.000 40.30000 313 SER B CA 1
ATOM 9356 C C . SER B 2 335 ? 124.43700 102.60000 106.61200 1.000 47.16000 313 SER B C 1
ATOM 9357 O O . SER B 2 335 ? 123.92200 101.93000 105.71400 1.000 51.52000 313 SER B O 1
ATOM 9365 N N . MET B 2 336 ? 125.73100 102.91500 106.62000 1.000 47.13000 314 MET B N 1
ATOM 9366 C CA . MET B 2 336 ? 126.61500 102.45900 105.55300 1.000 45.87000 314 MET B CA 1
ATOM 9367 C C . MET B 2 336 ? 127.97000 102.02700 106.08100 1.000 47.73000 314 MET B C 1
ATOM 9368 O O . MET B 2 336 ? 128.50800 102.63700 107.00500 1.000 50.72000 314 MET B O 1
ATOM 9382 N N . TYR B 2 337 ? 128.57600 101.05100 105.42200 1.000 48.50000 315 TYR B N 1
ATOM 9383 C CA . TYR B 2 337 ? 129.97900 100.76500 105.66100 1.000 46.35000 315 TYR B CA 1
ATOM 9384 C C . TYR B 2 337 ? 130.71900 100.95600 104.35900 1.000 47.78000 315 TYR B C 1
ATOM 9385 O O . TYR B 2 337 ? 130.37600 100.34600 103.34200 1.000 54.36000 315 TYR B O 1
ATOM 9403 N N . LEU B 2 338 ? 131.72500 101.81300 104.38900 1.000 52.94000 316 LEU B N 1
ATOM 9404 C CA . LEU B 2 338 ? 132.43300 102.18400 103.18000 1.000 54.91000 316 LEU B CA 1
ATOM 9405 C C . LEU B 2 338 ? 133.90800 101.82400 103.23000 1.000 55.67000 316 LEU B C 1
ATOM 9406 O O . LEU B 2 338 ? 134.55100 101.93000 104.27400 1.000 61.41000 316 LEU B O 1
ATOM 9422 N N . THR B 2 339 ? 134.46500 101.48400 102.08200 1.000 58.50000 317 THR B N 1
ATOM 9423 C CA . THR B 2 339 ? 135.90800 101.38200 101.95700 1.000 60.60000 317 THR B CA 1
ATOM 9424 C C . THR B 2 339 ? 136.47600 102.73500 101.60400 1.000 71.25000 317 THR B C 1
ATOM 9425 O O . THR B 2 339 ? 135.94300 103.43200 100.74300 1.000 73.48000 317 THR B O 1
ATOM 9436 N N . LEU B 2 340 ? 137.55600 103.11900 102.26100 1.000 77.25000 318 LEU B N 1
ATOM 9437 C CA . LEU B 2 340 ? 138.18100 104.38900 101.95700 1.000 76.30000 318 LEU B CA 1
ATOM 9438 C C . LEU B 2 340 ? 139.22600 104.24400 100.87000 1.000 88.74000 318 LEU B C 1
ATOM 9439 O O . LEU B 2 340 ? 139.82600 105.23100 100.45000 1.000 99.34000 318 LEU B O 1
ATOM 9455 N N . GLN B 2 341 ? 139.47200 103.01600 100.42700 1.000 94.38000 319 GLN B N 1
ATOM 9456 C CA . GLN B 2 341 ? 140.43700 102.82100 99.35800 1.000 108.32000 319 GLN B CA 1
ATOM 9457 C C . GLN B 2 341 ? 139.74500 102.84700 98.01000 1.000 114.57000 319 GLN B C 1
ATOM 9458 O O . GLN B 2 341 ? 139.13400 101.86500 97.58900 1.000 114.44000 319 GLN B O 1
ATOM 9472 N N . LEU B 2 342 ? 139.88500 103.96700 97.32000 1.000 126.34000 320 LEU B N 1
ATOM 9473 C CA . LEU B 2 342 ? 139.28100 104.16500 96.01400 1.000 132.25000 320 LEU B CA 1
ATOM 9474 C C . LEU B 2 342 ? 140.01000 103.38600 94.93300 1.000 141.65000 320 LEU B C 1
ATOM 9475 O O . LEU B 2 342 ? 141.24000 103.30300 94.93700 1.000 137.69000 320 LEU B O 1
ATOM 9491 N N . GLN B 2 343 ? 139.24800 102.81300 94.00600 1.000 143.78000 321 GLN B N 1
ATOM 9492 C CA . GLN B 2 343 ? 139.81200 102.22900 92.80200 1.000 154.96000 321 GLN B CA 1
ATOM 9493 C C . GLN B 2 343 ? 139.14000 102.86200 91.59500 1.000 153.58000 321 GLN B C 1
ATOM 9494 O O . GLN B 2 343 ? 138.23300 102.28000 91.00200 1.000 149.07000 321 GLN B O 1
ATOM 9508 N N . SER B 2 344 ? 139.62100 104.03500 91.20200 1.000 152.04000 322 SER B N 1
ATOM 9509 C CA . SER B 2 344 ? 138.95600 104.83900 90.18200 1.000 160.04000 322 SER B CA 1
ATOM 9510 C C . SER B 2 344 ? 139.05900 104.18800 88.81400 1.000 166.11000 322 SER B C 1
ATOM 9511 O O . SER B 2 344 ? 138.29900 104.51000 87.89900 1.000 164.53000 322 SER B O 1
ATOM 9519 N N . GLU B 2 345 ? 140.00800 103.27100 88.68100 1.000 163.14000 323 GLU B N 1
ATOM 9520 C CA . GLU B 2 345 ? 140.18800 102.51900 87.45200 1.000 164.58000 323 GLU B CA 1
ATOM 9521 C C . GLU B 2 345 ? 139.03900 101.54200 87.22800 1.000 161.15000 323 GLU B C 1
ATOM 9522 O O . GLU B 2 345 ? 138.82100 101.07500 86.10900 1.000 161.33000 323 GLU B O 1
ATOM 9534 N N . ALA B 2 346 ? 138.36000 101.16500 88.30900 1.000 159.16000 324 ALA B N 1
ATOM 9535 C CA . ALA B 2 346 ? 137.25300 100.22900 88.22300 1.000 155.38000 324 ALA B CA 1
ATOM 9536 C C . ALA B 2 346 ? 136.04600 100.88300 87.57400 1.000 152.76000 324 ALA B C 1
ATOM 9537 O O . ALA B 2 346 ? 135.73200 102.04000 87.84500 1.000 152.08000 324 ALA B O 1
ATOM 9544 N N . ALA B 2 347 ? 135.33200 100.11700 86.76100 1.000 147.28000 325 ALA B N 1
ATOM 9545 C CA . ALA B 2 347 ? 134.09400 100.59300 86.15700 1.000 148.03000 325 ALA B CA 1
ATOM 9546 C C . ALA B 2 347 ? 132.91200 100.40200 87.09600 1.000 140.22000 325 ALA B C 1
ATOM 9547 O O . ALA B 2 347 ? 131.79500 100.82300 86.79600 1.000 143.83000 325 ALA B O 1
ATOM 9554 N N . ARG B 2 348 ? 133.13800 99.69200 88.19400 1.000 139.09000 326 ARG B N 1
ATOM 9555 C CA . ARG B 2 348 ? 132.04900 99.34100 89.08900 1.000 135.50000 326 ARG B CA 1
ATOM 9556 C C . ARG B 2 348 ? 131.51000 100.56500 89.81600 1.000 128.60000 326 ARG B C 1
ATOM 9557 O O . ARG B 2 348 ? 132.26600 101.36600 90.37500 1.000 129.12000 326 ARG B O 1
ATOM 9578 N N . GLU B 2 349 ? 130.18800 100.67800 89.82500 1.000 126.67000 327 GLU B N 1
ATOM 9579 C CA . GLU B 2 349 ? 129.49600 101.74400 90.52800 1.000 122.17000 327 GLU B CA 1
ATOM 9580 C C . GLU B 2 349 ? 129.35100 101.40400 91.99200 1.000 114.80000 327 GLU B C 1
ATOM 9581 O O . GLU B 2 349 ? 129.27000 100.23200 92.35600 1.000 113.40000 327 GLU B O 1
ATOM 9593 N N . GLU B 2 350 ? 129.32600 102.42500 92.83700 1.000 107.03000 328 GLU B N 1
ATOM 9594 C CA . GLU B 2 350 ? 129.13000 102.20600 94.26000 1.000 95.15000 328 GLU B CA 1
ATOM 9595 C C . GLU B 2 350 ? 130.16700 101.22100 94.76700 1.000 93.43000 328 GLU B C 1
ATOM 9596 O O . GLU B 2 350 ? 129.89200 100.39700 95.63700 1.000 88.13000 328 GLU B O 1
ATOM 9608 N N . GLN B 2 351 ? 131.38800 101.36200 94.26600 1.000 102.66000 329 GLN B N 1
ATOM 9609 C CA . GLN B 2 351 ? 132.48200 100.47700 94.62700 1.000 103.34000 329 GLN B CA 1
ATOM 9610 C C . GLN B 2 351 ? 132.91500 100.71400 96.05300 1.000 91.87000 329 GLN B C 1
ATOM 9611 O O . GLN B 2 351 ? 133.49900 99.84300 96.70000 1.000 90.95000 329 GLN B O 1
ATOM 9625 N N . GLU B 2 352 ? 132.61100 101.90700 96.52900 1.000 88.05000 330 GLU B N 1
ATOM 9626 C CA . GLU B 2 352 ? 132.90000 102.33500 97.87300 1.000 80.30000 330 GLU B CA 1
ATOM 9627 C C . GLU B 2 352 ? 131.99200 101.68600 98.91400 1.000 73.11000 330 GLU B C 1
ATOM 9628 O O . GLU B 2 352 ? 132.36600 101.58700 100.08100 1.000 66.99000 330 GLU B O 1
ATOM 9640 N N . ILE B 2 353 ? 130.81000 101.21600 98.51200 1.000 72.57000 331 ILE B N 1
ATOM 9641 C CA . ILE B 2 353 ? 129.87600 100.71200 99.50700 1.000 60.46000 331 ILE B CA 1
ATOM 9642 C C . ILE B 2 353 ? 130.04000 99.22600 99.69000 1.000 61.13000 331 ILE B C 1
ATOM 9643 O O . ILE B 2 353 ? 129.80100 98.44900 98.76900 1.000 65.38000 331 ILE B O 1
ATOM 9659 N N . LEU B 2 354 ? 130.40700 98.81800 100.89300 1.000 56.02000 332 LEU B N 1
ATOM 9660 C CA . LEU B 2 354 ? 130.55000 97.40400 101.16100 1.000 55.60000 332 LEU B CA 1
ATOM 9661 C C . LEU B 2 354 ? 129.24000 96.85300 101.69400 1.000 56.02000 332 LEU B C 1
ATOM 9662 O O . LEU B 2 354 ? 128.87300 95.71000 101.42600 1.000 59.15000 332 LEU B O 1
ATOM 9678 N N . TYR B 2 355 ? 128.52400 97.69500 102.42700 1.000 56.77000 333 TYR B N 1
ATOM 9679 C CA . TYR B 2 355 ? 127.20800 97.35100 102.95100 1.000 55.98000 333 TYR B CA 1
ATOM 9680 C C . TYR B 2 355 ? 126.36700 98.59600 103.18500 1.000 53.68000 333 TYR B C 1
ATOM 9681 O O . TYR B 2 355 ? 126.88900 99.62400 103.61300 1.000 53.99000 333 TYR B O 1
ATOM 9699 N N . HIS B 2 356 ? 125.05700 98.48500 103.02400 1.000 51.48000 334 HIS B N 1
ATOM 9700 C CA . HIS B 2 356 ? 124.18100 99.54500 103.50100 1.000 54.67000 334 HIS B CA 1
ATOM 9701 C C . HIS B 2 356 ? 122.80900 99.00500 103.87700 1.000 59.40000 334 HIS B C 1
ATOM 9702 O O . HIS B 2 356 ? 122.38800 97.95000 103.40200 1.000 61.43000 334 HIS B O 1
ATOM 9716 N N . TYR B 2 357 ? 122.11200 99.74600 104.72600 1.000 53.76000 335 TYR B N 1
ATOM 9717 C CA . TYR B 2 357 ? 120.75100 99.41500 105.12300 1.000 51.69000 335 TYR B CA 1
ATOM 9718 C C . TYR B 2 357 ? 120.01900 100.67500 105.54200 1.000 50.41000 335 TYR B C 1
ATOM 9719 O O . TYR B 2 357 ? 120.63700 101.58500 106.08700 1.000 52.66000 335 TYR B O 1
ATOM 9737 N N . PRO B 2 358 ? 118.71100 100.75500 105.32500 1.000 52.03000 336 PRO B N 1
ATOM 9738 C CA . PRO B 2 358 ? 117.78000 99.92700 104.57200 1.000 55.89000 336 PRO B CA 1
ATOM 9739 C C . PRO B 2 358 ? 117.88100 100.15000 103.09000 1.000 58.74000 336 PRO B C 1
ATOM 9740 O O . PRO B 2 358 ? 118.54300 101.08300 102.64600 1.000 58.39000 336 PRO B O 1
ATOM 9751 N N . VAL B 2 359 ? 117.24100 99.29000 102.31500 1.000 56.73000 337 VAL B N 1
ATOM 9752 C CA . VAL B 2 359 ? 117.01700 99.64400 100.92700 1.000 56.19000 337 VAL B CA 1
ATOM 9753 C C . VAL B 2 359 ? 115.62400 100.23500 100.82600 1.000 61.49000 337 VAL B C 1
ATOM 9754 O O . VAL B 2 359 ? 114.62800 99.52500 100.95900 1.000 64.62000 337 VAL B O 1
ATOM 9767 N N . SER B 2 360 ? 115.56300 101.55100 100.67300 1.000 64.84000 338 SER B N 1
ATOM 9768 C CA . SER B 2 360 ? 114.30400 102.28000 100.76700 1.000 69.48000 338 SER B CA 1
ATOM 9769 C C . SER B 2 360 ? 114.39300 103.66400 100.15500 1.000 69.79000 338 SER B C 1
ATOM 9770 O O . SER B 2 360 ? 115.48500 104.16300 99.88500 1.000 69.84000 338 SER B O 1
ATOM 9778 N N . GLU B 2 361 ? 113.24400 104.31000 100.00200 1.000 76.07000 339 GLU B N 1
ATOM 9779 C CA . GLU B 2 361 ? 113.22400 105.71900 99.64400 1.000 77.83000 339 GLU B CA 1
ATOM 9780 C C . GLU B 2 361 ? 113.84700 106.55300 100.75800 1.000 72.24000 339 GLU B C 1
ATOM 9781 O O . GLU B 2 361 ? 114.49100 107.57100 100.50300 1.000 72.18000 339 GLU B O 1
ATOM 9793 N N . ALA B 2 362 ? 113.65800 106.10600 101.99600 1.000 69.46000 340 ALA B N 1
ATOM 9794 C CA . ALA B 2 362 ? 114.15000 106.82000 103.16500 1.000 68.32000 340 ALA B CA 1
ATOM 9795 C C . ALA B 2 362 ? 115.66500 106.90100 103.19900 1.000 64.21000 340 ALA B C 1
ATOM 9796 O O . ALA B 2 362 ? 116.22900 107.85100 103.73800 1.000 62.46000 340 ALA B O 1
ATOM 9803 N N . SER B 2 363 ? 116.32900 105.87700 102.68700 1.000 63.39000 341 SER B N 1
ATOM 9804 C CA . SER B 2 363 ? 117.78100 105.86000 102.69300 1.000 60.42000 341 SER B CA 1
ATOM 9805 C C . SER B 2 363 ? 118.38400 106.26400 101.36100 1.000 59.04000 341 SER B C 1
ATOM 9806 O O . SER B 2 363 ? 119.54000 106.68400 101.30400 1.000 60.96000 341 SER B O 1
ATOM 9814 N N . GLN B 2 364 ? 117.59200 106.22200 100.30000 1.000 62.53000 342 GLN B N 1
ATOM 9815 C CA . GLN B 2 364 ? 118.15200 106.45400 98.98300 1.000 65.23000 342 GLN B CA 1
ATOM 9816 C C . GLN B 2 364 ? 118.66700 107.86900 98.83500 1.000 67.30000 342 GLN B C 1
ATOM 9817 O O . GLN B 2 364 ? 119.67700 108.10200 98.16800 1.000 67.05000 342 GLN B O 1
ATOM 9831 N N . LYS B 2 365 ? 117.99700 108.82100 99.46300 1.000 64.17000 343 LYS B N 1
ATOM 9832 C CA . LYS B 2 365 ? 118.44400 110.19000 99.32400 1.000 65.96000 343 LYS B CA 1
ATOM 9833 C C . LYS B 2 365 ? 119.78600 110.40300 100.00600 1.000 63.65000 343 LYS B C 1
ATOM 9834 O O . LYS B 2 365 ? 120.65600 111.08400 99.47100 1.000 62.07000 343 LYS B O 1
ATOM 9853 N N . LEU B 2 366 ? 119.98400 109.76900 101.15600 1.000 61.10000 344 LEU B N 1
ATOM 9854 C CA . LEU B 2 366 ? 121.25700 109.88900 101.85200 1.000 57.01000 344 LEU B CA 1
ATOM 9855 C C . LEU B 2 366 ? 122.35700 109.14600 101.11600 1.000 57.42000 344 LEU B C 1
ATOM 9856 O O . LEU B 2 366 ? 123.48300 109.62800 101.01600 1.000 59.36000 344 LEU B O 1
ATOM 9872 N N . LYS B 2 367 ? 122.00700 108.03300 100.49400 1.000 56.89000 345 LYS B N 1
ATOM 9873 C CA . LYS B 2 367 ? 122.98300 107.26900 99.73700 1.000 58.19000 345 LYS B CA 1
ATOM 9874 C C . LYS B 2 367 ? 123.51500 108.08800 98.57000 1.000 62.18000 345 LYS B C 1
ATOM 9875 O O . LYS B 2 367 ? 124.70200 108.03400 98.24500 1.000 64.10000 345 LYS B O 1
ATOM 9894 N N . SER B 2 368 ? 122.66000 108.92600 98.00100 1.000 57.27000 346 SER B N 1
ATOM 9895 C CA . SER B 2 368 ? 123.01600 109.67200 96.80400 1.000 58.60000 346 SER B CA 1
ATOM 9896 C C . SER B 2 368 ? 124.02300 110.77500 97.09800 1.000 55.66000 346 SER B C 1
ATOM 9897 O O . SER B 2 368 ? 124.61400 111.34100 96.17900 1.000 62.35000 346 SER B O 1
ATOM 9905 N N . VAL B 2 369 ? 124.19300 111.10900 98.37100 1.000 56.96000 347 VAL B N 1
ATOM 9906 C CA . VAL B 2 369 ? 125.10300 112.17200 98.76700 1.000 55.01000 347 VAL B CA 1
ATOM 9907 C C . VAL B 2 369 ? 126.29500 111.62700 99.53000 1.000 57.54000 347 VAL B C 1
ATOM 9908 O O . VAL B 2 369 ? 127.04800 112.38600 100.13300 1.000 59.39000 347 VAL B O 1
ATOM 9921 N N . ARG B 2 370 ? 126.50900 110.32100 99.44200 1.000 54.94000 348 ARG B N 1
ATOM 9922 C CA . ARG B 2 370 ? 127.50600 109.62800 100.25000 1.000 53.14000 348 ARG B CA 1
ATOM 9923 C C . ARG B 2 370 ? 128.92100 110.11200 99.99100 1.000 50.55000 348 ARG B C 1
ATOM 9924 O O . ARG B 2 370 ? 129.78700 110.00400 100.86000 1.000 53.52000 348 ARG B O 1
ATOM 9945 N N . GLY B 2 371 ? 129.14200 110.70300 98.82700 1.000 58.22000 349 GLY B N 1
ATOM 9946 C CA . GLY B 2 371 ? 130.46200 111.18800 98.46200 1.000 59.81000 349 GLY B CA 1
ATOM 9947 C C . GLY B 2 371 ? 130.90400 112.29200 99.40900 1.000 54.28000 349 GLY B C 1
ATOM 9948 O O . GLY B 2 371 ? 132.10100 112.53900 99.56800 1.000 52.17000 349 GLY B O 1
ATOM 9952 N N . ILE B 2 372 ? 129.94100 112.94500 100.05200 1.000 54.50000 350 ILE B N 1
ATOM 9953 C CA . ILE B 2 372 ? 130.25200 113.98900 101.00800 1.000 54.77000 350 ILE B CA 1
ATOM 9954 C C . ILE B 2 372 ? 130.95800 113.42200 102.21600 1.000 57.34000 350 ILE B C 1
ATOM 9955 O O . ILE B 2 372 ? 131.85700 114.05100 102.77100 1.000 54.76000 350 ILE B O 1
ATOM 9971 N N . PHE B 2 373 ? 130.51200 112.26400 102.67000 1.000 50.73000 351 PHE B N 1
ATOM 9972 C CA . PHE B 2 373 ? 131.05700 111.70000 103.88400 1.000 50.72000 351 PHE B CA 1
ATOM 9973 C C . PHE B 2 373 ? 132.47700 111.24600 103.65100 1.000 49.77000 351 PHE B C 1
ATOM 9974 O O . PHE B 2 373 ? 133.35100 111.43900 104.49700 1.000 51.23000 351 PHE B O 1
ATOM 9991 N N . LEU B 2 374 ? 132.72200 110.67400 102.48400 1.000 51.63000 352 LEU B N 1
ATOM 9992 C CA . LEU B 2 374 ? 134.05700 110.21100 102.16900 1.000 47.49000 352 LEU B CA 1
ATOM 9993 C C . LEU B 2 374 ? 135.01200 111.37500 102.00900 1.000 51.03000 352 LEU B C 1
ATOM 9994 O O . LEU B 2 374 ? 136.14100 111.33600 102.50100 1.000 53.45000 352 LEU B O 1
ATOM 10010 N N . THR B 2 375 ? 134.52900 112.45500 101.40500 1.000 51.67000 353 THR B N 1
ATOM 10011 C CA . THR B 2 375 ? 135.38400 113.60200 101.17900 1.000 46.75000 353 THR B CA 1
ATOM 10012 C C . THR B 2 375 ? 135.79600 114.23300 102.48600 1.000 48.41000 353 THR B C 1
ATOM 10013 O O . THR B 2 375 ? 136.97400 114.51700 102.70200 1.000 51.03000 353 THR B O 1
ATOM 10024 N N . LEU B 2 376 ? 134.84900 114.35800 103.40400 1.000 47.79000 354 LEU B N 1
ATOM 10025 C CA . LEU B 2 376 ? 135.14500 115.00500 104.66300 1.000 47.36000 354 LEU B CA 1
ATOM 10026 C C . LEU B 2 376 ? 136.01700 114.14300 105.54300 1.000 49.89000 354 LEU B C 1
ATOM 10027 O O . LEU B 2 376 ? 136.96700 114.63200 106.14900 1.000 53.28000 354 LEU B O 1
ATOM 10043 N N . CYS B 2 377 ? 135.80500 112.83500 105.50800 1.000 52.49000 355 CYS B N 1
ATOM 10044 C CA . CYS B 2 377 ? 136.52900 111.98700 106.43200 1.000 51.05000 355 CYS B CA 1
ATOM 10045 C C . CYS B 2 377 ? 138.02300 112.05700 106.21000 1.000 53.38000 355 CYS B C 1
ATOM 10046 O O . CYS B 2 377 ? 138.78700 112.17500 107.16500 1.000 58.92000 355 CYS B O 1
ATOM 10054 N N . ASP B 2 378 ? 138.45000 112.02100 104.95700 1.000 57.37000 356 ASP B N 1
ATOM 10055 C CA . ASP B 2 378 ? 139.87700 112.11300 104.69800 1.000 59.58000 356 ASP B CA 1
ATOM 10056 C C . ASP B 2 378 ? 140.38500 113.54300 104.71800 1.000 62.28000 356 ASP B C 1
ATOM 10057 O O . ASP B 2 378 ? 141.48200 113.81600 105.21200 1.000 62.31000 356 ASP B O 1
ATOM 10066 N N . MET B 2 379 ? 139.59100 114.46600 104.19600 1.000 56.39000 357 MET B N 1
ATOM 10067 C CA . MET B 2 379 ? 140.08200 115.81800 104.04000 1.000 56.33000 357 MET B CA 1
ATOM 10068 C C . MET B 2 379 ? 140.14500 116.58900 105.34100 1.000 57.80000 357 MET B C 1
ATOM 10069 O O . MET B 2 379 ? 141.13100 117.27400 105.60400 1.000 64.25000 357 MET B O 1
ATOM 10083 N N . LEU B 2 380 ? 139.16100 116.41200 106.20800 1.000 57.03000 358 LEU B N 1
ATOM 10084 C CA . LEU B 2 380 ? 139.19300 117.15200 107.45400 1.000 58.80000 358 LEU B CA 1
ATOM 10085 C C . LEU B 2 380 ? 140.26900 116.59800 108.35300 1.000 61.50000 358 LEU B C 1
ATOM 10086 O O . LEU B 2 380 ? 140.91800 117.34700 109.07900 1.000 64.20000 358 LEU B O 1
ATOM 10102 N N . GLU B 2 381 ? 140.48400 115.29000 108.28400 1.000 60.09000 359 GLU B N 1
ATOM 10103 C CA . GLU B 2 381 ? 141.50100 114.66300 109.10600 1.000 66.35000 359 GLU B CA 1
ATOM 10104 C C . GLU B 2 381 ? 142.87000 115.15300 108.69800 1.000 67.49000 359 GLU B C 1
ATOM 10105 O O . GLU B 2 381 ? 143.70900 115.45300 109.54600 1.000 71.81000 359 GLU B O 1
ATOM 10117 N N . SER B 2 382 ? 143.05700 115.36200 107.40200 1.000 64.61000 360 SER B N 1
ATOM 10118 C CA . SER B 2 382 ? 144.33200 115.85400 106.91700 1.000 68.74000 360 SER B CA 1
ATOM 10119 C C . SER B 2 382 ? 144.58100 117.28700 107.37000 1.000 70.46000 360 SER B C 1
ATOM 10120 O O . SER B 2 382 ? 145.72900 117.69400 107.55500 1.000 74.30000 360 SER B O 1
ATOM 10128 N N . VAL B 2 383 ? 143.50700 118.03500 107.60300 1.000 67.16000 361 VAL B N 1
ATOM 10129 C CA . VAL B 2 383 ? 143.62900 119.41100 108.05900 1.000 68.02000 361 VAL B CA 1
ATOM 10130 C C . VAL B 2 383 ? 143.84200 119.53100 109.56200 1.000 69.58000 361 VAL B C 1
ATOM 10131 O O . VAL B 2 383 ? 144.64600 120.34700 110.01100 1.000 73.15000 361 VAL B O 1
ATOM 10144 N N . THR B 2 384 ? 143.09300 118.75900 110.34700 1.000 68.42000 362 THR B N 1
ATOM 10145 C CA . THR B 2 384 ? 143.12400 118.94400 111.79300 1.000 70.55000 362 THR B CA 1
ATOM 10146 C C . THR B 2 384 ? 144.02800 117.95000 112.50400 1.000 74.29000 362 THR B C 1
ATOM 10147 O O . THR B 2 384 ? 144.41500 118.17100 113.65100 1.000 73.78000 362 THR B O 1
ATOM 10158 N N . GLY B 2 385 ? 144.36600 116.85200 111.83600 1.000 75.54000 363 GLY B N 1
ATOM 10159 C CA . GLY B 2 385 ? 145.20600 115.82300 112.43300 1.000 77.77000 363 GLY B CA 1
ATOM 10160 C C . GLY B 2 385 ? 144.39100 114.85600 113.28000 1.000 75.93000 363 GLY B C 1
ATOM 10161 O O . GLY B 2 385 ? 144.95000 114.02600 113.99800 1.000 80.55000 363 GLY B O 1
ATOM 10165 N N . THR B 2 386 ? 143.07100 114.99300 113.22700 1.000 72.37000 364 THR B N 1
ATOM 10166 C CA . THR B 2 386 ? 142.18700 114.16600 114.03300 1.000 70.42000 364 THR B CA 1
ATOM 10167 C C . THR B 2 386 ? 141.02800 113.60000 113.23300 1.000 71.02000 364 THR B C 1
ATOM 10168 O O . THR B 2 386 ? 140.59300 114.18500 112.24500 1.000 73.11000 364 THR B O 1
ATOM 10179 N N . GLN B 2 387 ? 140.42300 112.55800 113.77000 1.000 68.20000 365 GLN B N 1
ATOM 10180 C CA . GLN B 2 387 ? 139.30400 111.89400 113.12800 1.000 65.68000 365 GLN B CA 1
ATOM 10181 C C . GLN B 2 387 ? 138.05100 112.75500 113.12000 1.000 66.05000 365 GLN B C 1
ATOM 10182 O O . GLN B 2 387 ? 137.76800 113.47500 114.08100 1.000 68.50000 365 GLN B O 1
ATOM 10196 N N . VAL B 2 388 ? 137.31300 112.68100 112.01700 1.000 61.68000 366 VAL B N 1
ATOM 10197 C CA . VAL B 2 388 ? 135.99300 113.29300 111.89200 1.000 56.40000 366 VAL B CA 1
ATOM 10198 C C . VAL B 2 388 ? 134.99000 112.49000 112.69700 1.000 57.13000 366 VAL B C 1
ATOM 10199 O O . VAL B 2 388 ? 135.02600 111.26200 112.67400 1.000 57.00000 366 VAL B O 1
ATOM 10212 N N . THR B 2 389 ? 134.14700 113.16800 113.46500 1.000 56.06000 367 THR B N 1
ATOM 10213 C CA . THR B 2 389 ? 133.19800 112.46300 114.31100 1.000 51.33000 367 THR B CA 1
ATOM 10214 C C . THR B 2 389 ? 131.73800 112.62100 113.89300 1.000 51.39000 367 THR B C 1
ATOM 10215 O O . THR B 2 389 ? 130.92500 111.72600 114.13900 1.000 49.46000 367 THR B O 1
ATOM 10226 N N . SER B 2 390 ? 131.38800 113.73700 113.25900 1.000 51.46000 368 SER B N 1
ATOM 10227 C CA . SER B 2 390 ? 129.99700 113.93700 112.85500 1.000 46.50000 368 SER B CA 1
ATOM 10228 C C . SER B 2 390 ? 129.80100 114.97100 111.75600 1.000 45.40000 368 SER B C 1
ATOM 10229 O O . SER B 2 390 ? 130.68200 115.78800 111.48300 1.000 46.58000 368 SER B O 1
ATOM 10237 N N . SER B 2 391 ? 128.60000 114.97200 111.18600 1.000 40.92000 369 SER B N 1
ATOM 10238 C CA . SER B 2 391 ? 128.14400 116.00400 110.26800 1.000 40.67000 369 SER B CA 1
ATOM 10239 C C . SER B 2 391 ? 126.64300 116.19600 110.38100 1.000 39.49000 369 SER B C 1
ATOM 10240 O O . SER B 2 391 ? 125.94000 115.34500 110.92000 1.000 44.04000 369 SER B O 1
ATOM 10248 N N . SER B 2 392 ? 126.15200 117.33600 109.91900 1.000 39.97000 370 SER B N 1
ATOM 10249 C CA . SER B 2 392 ? 124.72700 117.61700 109.99400 1.000 43.01000 370 SER B CA 1
ATOM 10250 C C . SER B 2 392 ? 124.22300 118.20200 108.68500 1.000 45.47000 370 SER B C 1
ATOM 10251 O O . SER B 2 392 ? 124.85000 119.09300 108.10200 1.000 46.66000 370 SER B O 1
ATOM 10259 N N . LEU B 2 393 ? 123.12600 117.63900 108.19900 1.000 41.24000 371 LEU B N 1
ATOM 10260 C CA . LEU B 2 393 ? 122.57400 117.97400 106.89800 1.000 43.44000 371 LEU B CA 1
ATOM 10261 C C . LEU B 2 393 ? 121.08600 118.28400 106.97200 1.000 48.05000 371 LEU B C 1
ATOM 10262 O O . LEU B 2 393 ? 120.39300 117.77700 107.84900 1.000 49.43000 371 LEU B O 1
ATOM 10278 N N . HIS B 2 394 ? 120.57400 119.09700 106.05400 1.000 50.38000 372 HIS B N 1
ATOM 10279 C CA . HIS B 2 394 ? 119.11900 119.17300 105.90400 1.000 50.65000 372 HIS B CA 1
ATOM 10280 C C . HIS B 2 394 ? 118.67600 118.45400 104.64400 1.000 53.52000 372 HIS B C 1
ATOM 10281 O O . HIS B 2 394 ? 119.16400 118.72800 103.55100 1.000 57.81000 372 HIS B O 1
ATOM 10295 N N . LEU B 2 395 ? 117.72600 117.54900 104.80500 1.000 57.43000 373 LEU B N 1
ATOM 10296 C CA . LEU B 2 395 ? 117.23000 116.73300 103.71100 1.000 61.04000 373 LEU B CA 1
ATOM 10297 C C . LEU B 2 395 ? 115.71200 116.78900 103.66900 1.000 64.42000 373 LEU B C 1
ATOM 10298 O O . LEU B 2 395 ? 115.05000 116.54000 104.67600 1.000 62.59000 373 LEU B O 1
ATOM 10314 N N . ASN B 2 396 ? 115.15400 117.21200 102.54200 1.000 68.77000 374 ASN B N 1
ATOM 10315 C CA . ASN B 2 396 ? 113.70900 117.40000 102.43900 1.000 69.10000 374 ASN B CA 1
ATOM 10316 C C . ASN B 2 396 ? 113.19000 118.32800 103.53300 1.000 65.03000 374 ASN B C 1
ATOM 10317 O O . ASN B 2 396 ? 112.09400 118.13100 104.05300 1.000 66.42000 374 ASN B O 1
ATOM 10328 N N . GLY B 2 397 ? 113.99200 119.31700 103.90900 1.000 63.51000 375 GLY B N 1
ATOM 10329 C CA . GLY B 2 397 ? 113.58200 120.29600 104.90800 1.000 65.52000 375 GLY B CA 1
ATOM 10330 C C . GLY B 2 397 ? 113.78700 119.81900 106.35100 1.000 71.75000 375 GLY B C 1
ATOM 10331 O O . GLY B 2 397 ? 113.52600 120.56600 107.29400 1.000 74.15000 375 GLY B O 1
ATOM 10335 N N . LYS B 2 398 ? 114.28000 118.59700 106.53100 1.000 64.84000 376 LYS B N 1
ATOM 10336 C CA . LYS B 2 398 ? 114.46100 118.04200 107.87200 1.000 55.87000 376 LYS B CA 1
ATOM 10337 C C . LYS B 2 398 ? 115.92900 117.89100 108.22900 1.000 54.19000 376 LYS B C 1
ATOM 10338 O O . LYS B 2 398 ? 116.72100 117.40900 107.42500 1.000 57.00000 376 LYS B O 1
ATOM 10357 N N . GLN B 2 399 ? 116.28700 118.23100 109.46000 1.000 51.54000 377 GLN B N 1
ATOM 10358 C CA . GLN B 2 399 ? 117.67200 118.07200 109.88400 1.000 49.70000 377 GLN B CA 1
ATOM 10359 C C . GLN B 2 399 ? 118.02000 116.62700 110.22100 1.000 48.28000 377 GLN B C 1
ATOM 10360 O O . GLN B 2 399 ? 117.25100 115.93200 110.88200 1.000 50.13000 377 GLN B O 1
ATOM 10374 N N . ILE B 2 400 ? 119.18000 116.18700 109.74100 1.000 47.38000 378 ILE B N 1
ATOM 10375 C CA . ILE B 2 400 ? 119.73400 114.86000 109.98200 1.000 43.89000 378 ILE B CA 1
ATOM 10376 C C . ILE B 2 400 ? 121.15400 114.93300 110.51400 1.000 41.70000 378 ILE B C 1
ATOM 10377 O O . ILE B 2 400 ? 121.98700 115.65800 109.97500 1.000 43.12000 378 ILE B O 1
ATOM 10393 N N . HIS B 2 401 ? 121.45100 114.15800 111.53900 1.000 40.14000 379 HIS B N 1
ATOM 10394 C CA . HIS B 2 401 ? 122.82000 114.08300 112.01700 1.000 38.51000 379 HIS B CA 1
ATOM 10395 C C . HIS B 2 401 ? 123.45800 112.77400 111.57400 1.000 42.04000 379 HIS B C 1
ATOM 10396 O O . HIS B 2 401 ? 122.82200 111.72200 111.61000 1.000 41.87000 379 HIS B O 1
ATOM 10410 N N . VAL B 2 402 ? 124.71300 112.84700 111.14000 1.000 41.52000 380 VAL B N 1
ATOM 10411 C CA . VAL B 2 402 ? 125.48100 111.67400 110.74100 1.000 40.11000 380 VAL B CA 1
ATOM 10412 C C . VAL B 2 402 ? 126.74300 111.52400 111.57300 1.000 40.67000 380 VAL B C 1
ATOM 10413 O O . VAL B 2 402 ? 127.50000 112.47500 111.74100 1.000 43.49000 380 VAL B O 1
ATOM 10426 N N . ALA B 2 403 ? 126.96900 110.33200 112.10700 1.000 41.95000 381 ALA B N 1
ATOM 10427 C CA . ALA B 2 403 ? 128.16800 110.08400 112.89400 1.000 44.72000 381 ALA B CA 1
ATOM 10428 C C . ALA B 2 403 ? 129.16800 109.24600 112.12100 1.000 47.70000 381 ALA B C 1
ATOM 10429 O O . ALA B 2 403 ? 128.79100 108.37900 111.33300 1.000 46.80000 381 ALA B O 1
ATOM 10436 N N . TYR B 2 404 ? 130.44700 109.47900 112.39300 1.000 47.64000 382 TYR B N 1
ATOM 10437 C CA . TYR B 2 404 ? 131.53400 108.78000 111.72600 1.000 43.41000 382 TYR B CA 1
ATOM 10438 C C . TYR B 2 404 ? 132.33700 107.94400 112.69800 1.000 46.62000 382 TYR B C 1
ATOM 10439 O O . TYR B 2 404 ? 132.69000 108.40800 113.78300 1.000 51.63000 382 TYR B O 1
ATOM 10457 N N . LEU B 2 405 ? 132.73500 106.76000 112.26200 1.000 48.95000 383 LEU B N 1
ATOM 10458 C CA . LEU B 2 405 ? 133.74300 106.00500 112.98800 1.000 50.70000 383 LEU B CA 1
ATOM 10459 C C . LEU B 2 405 ? 134.70200 105.32600 112.01600 1.000 52.19000 383 LEU B C 1
ATOM 10460 O O . LEU B 2 405 ? 134.28500 104.54500 111.16200 1.000 53.26000 383 LEU B O 1
ATOM 10476 N N . LYS B 2 406 ? 135.99100 105.60400 112.15900 1.000 58.46000 384 LYS B N 1
ATOM 10477 C CA . LYS B 2 406 ? 136.97700 105.06600 111.22800 1.000 58.20000 384 LYS B CA 1
ATOM 10478 C C . LYS B 2 406 ? 137.93400 104.07800 111.86900 1.000 65.77000 384 LYS B C 1
ATOM 10479 O O . LYS B 2 406 ? 138.60300 104.39800 112.85100 1.000 72.55000 384 LYS B O 1
ATOM 10498 N N . GLU B 2 407 ? 138.03800 102.89500 111.27200 1.000 66.77000 385 GLU B N 1
ATOM 10499 C CA . GLU B 2 407 ? 139.01500 101.90000 111.70200 1.000 68.84000 385 GLU B CA 1
ATOM 10500 C C . GLU B 2 407 ? 139.65800 101.20700 110.51000 1.000 73.19000 385 GLU B C 1
ATOM 10501 O O . GLU B 2 407 ? 138.96000 100.68700 109.64300 1.000 73.04000 385 GLU B O 1
ATOM 10513 N N . SER B 2 408 ? 140.97600 101.05600 110.54600 1.000 75.64000 386 SER B N 1
ATOM 10514 C CA . SER B 2 408 ? 141.68600 100.22500 109.57500 1.000 79.06000 386 SER B CA 1
ATOM 10515 C C . SER B 2 408 ? 141.31500 100.54400 108.12600 1.000 79.68000 386 SER B C 1
ATOM 10516 O O . SER B 2 408 ? 141.00500 99.64300 107.35700 1.000 79.29000 386 SER B O 1
ATOM 10524 N N . ASP B 2 409 ? 141.29700 101.83200 107.79400 1.000 75.81000 387 ASP B N 1
ATOM 10525 C CA . ASP B 2 409 ? 141.00900 102.37300 106.45700 1.000 75.66000 387 ASP B CA 1
ATOM 10526 C C . ASP B 2 409 ? 139.57800 102.11200 105.97200 1.000 75.43000 387 ASP B C 1
ATOM 10527 O O . ASP B 2 409 ? 139.26800 102.34700 104.80200 1.000 78.29000 387 ASP B O 1
ATOM 10536 N N . LYS B 2 410 ? 138.68600 101.75400 106.89100 1.000 69.22000 388 LYS B N 1
ATOM 10537 C CA . LYS B 2 410 ? 137.27100 101.62600 106.56800 1.000 68.04000 388 LYS B CA 1
ATOM 10538 C C . LYS B 2 410 ? 136.45100 102.61900 107.38300 1.000 67.20000 388 LYS B C 1
ATOM 10539 O O . LYS B 2 410 ? 136.82700 102.98600 108.49700 1.000 69.03000 388 LYS B O 1
ATOM 10558 N N . LEU B 2 411 ? 135.30500 103.02200 106.85100 1.000 62.00000 389 LEU B N 1
ATOM 10559 C CA . LEU B 2 411 ? 134.47200 103.99800 107.53900 1.000 57.80000 389 LEU B CA 1
ATOM 10560 C C . LEU B 2 411 ? 133.04500 103.51100 107.79000 1.000 51.43000 389 LEU B C 1
ATOM 10561 O O . LEU B 2 411 ? 132.35200 103.06000 106.87900 1.000 53.44000 389 LEU B O 1
ATOM 10577 N N . LEU B 2 412 ? 132.59300 103.65500 109.02800 1.000 45.64000 390 LEU B N 1
ATOM 10578 C CA . LEU B 2 412 ? 131.21000 103.36500 109.38800 1.000 45.16000 390 LEU B CA 1
ATOM 10579 C C . LEU B 2 412 ? 130.42700 104.66400 109.55800 1.000 45.89000 390 LEU B C 1
ATOM 10580 O O . LEU B 2 412 ? 130.87900 105.58400 110.24400 1.000 46.81000 390 LEU B O 1
ATOM 10596 N N . LEU B 2 413 ? 129.24800 104.73700 108.94800 1.000 43.12000 391 LEU B N 1
ATOM 10597 C CA . LEU B 2 413 ? 128.40300 105.92200 109.06900 1.000 40.13000 391 LEU B CA 1
ATOM 10598 C C . LEU B 2 413 ? 126.98800 105.59300 109.50900 1.000 39.95000 391 LEU B C 1
ATOM 10599 O O . LEU B 2 413 ? 126.36000 104.67800 108.97500 1.000 43.11000 391 LEU B O 1
ATOM 10615 N N . ILE B 2 414 ? 126.46500 106.36700 110.45700 1.000 39.12000 392 ILE B N 1
ATOM 10616 C CA . ILE B 2 414 ? 125.05300 106.26700 110.82300 1.000 34.94000 392 ILE B CA 1
ATOM 10617 C C . ILE B 2 414 ? 124.36300 107.62200 110.76200 1.000 39.95000 392 ILE B C 1
ATOM 10618 O O . ILE B 2 414 ? 124.80500 108.57200 111.40500 1.000 39.91000 392 ILE B O 1
ATOM 10634 N N . GLY B 2 415 ? 123.23400 107.69500 110.06400 1.000 39.06000 393 GLY B N 1
ATOM 10635 C CA . GLY B 2 415 ? 122.49100 108.94600 109.98700 1.000 36.87000 393 GLY B CA 1
ATOM 10636 C C . GLY B 2 415 ? 121.06100 108.81000 110.49500 1.000 43.61000 393 GLY B C 1
ATOM 10637 O O . GLY B 2 415 ? 120.30700 107.93500 110.05900 1.000 44.16000 393 GLY B O 1
ATOM 10641 N N . LEU B 2 416 ? 120.67700 109.73300 111.36900 1.000 43.95000 394 LEU B N 1
ATOM 10642 C CA . LEU B 2 416 ? 119.34000 109.78900 111.95300 1.000 42.87000 394 LEU B CA 1
ATOM 10643 C C . LEU B 2 416 ? 118.82900 111.23100 111.99900 1.000 42.41000 394 LEU B C 1
ATOM 10644 O O . LEU B 2 416 ? 119.62900 112.14800 112.15800 1.000 46.51000 394 LEU B O 1
ATOM 10660 N N . PRO B 2 417 ? 117.51700 111.46100 111.91200 1.000 40.79000 395 PRO B N 1
ATOM 10661 C CA . PRO B 2 417 ? 116.87300 112.75200 112.02400 1.000 43.16000 395 PRO B CA 1
ATOM 10662 C C . PRO B 2 417 ? 117.12400 113.37500 113.37900 1.000 47.54000 395 PRO B C 1
ATOM 10663 O O . PRO B 2 417 ? 117.03400 112.70000 114.40600 1.000 50.03000 395 PRO B O 1
ATOM 10674 N N . ALA B 2 418 ? 117.32100 114.68300 113.38000 1.000 46.65000 396 ALA B N 1
ATOM 10675 C CA . ALA B 2 418 ? 117.57200 115.44600 114.59000 1.000 48.72000 396 ALA B CA 1
ATOM 10676 C C . ALA B 2 418 ? 116.36400 115.49400 115.50600 1.000 48.37000 396 ALA B C 1
ATOM 10677 O O . ALA B 2 418 ? 116.50300 115.69000 116.71200 1.000 48.65000 396 ALA B O 1
ATOM 10684 N N . GLU B 2 419 ? 115.17200 115.37700 114.93800 1.000 49.99000 397 GLU B N 1
ATOM 10685 C CA . GLU B 2 419 ? 113.96300 115.50600 115.73300 1.000 52.83000 397 GLU B CA 1
ATOM 10686 C C . GLU B 2 419 ? 113.84100 114.39100 116.75200 1.000 51.07000 397 GLU B C 1
ATOM 10687 O O . GLU B 2 419 ? 113.38500 114.61600 117.87200 1.000 52.20000 397 GLU B O 1
ATOM 10699 N N . GLU B 2 420 ? 114.26200 113.19300 116.37500 1.000 50.52000 398 GLU B N 1
ATOM 10700 C CA . GLU B 2 420 ? 114.16300 112.06500 117.28200 1.000 53.21000 398 GLU B CA 1
ATOM 10701 C C . GLU B 2 420 ? 115.46900 111.83300 118.02000 1.000 52.76000 398 GLU B C 1
ATOM 10702 O O . GLU B 2 420 ? 115.47600 111.31400 119.13600 1.000 54.18000 398 GLU B O 1
ATOM 10714 N N . VAL B 2 421 ? 116.57500 112.21000 117.38900 1.000 50.18000 399 VAL B N 1
ATOM 10715 C CA . VAL B 2 421 ? 117.88700 111.90600 117.92700 1.000 45.27000 399 VAL B CA 1
ATOM 10716 C C . VAL B 2 421 ? 118.81100 113.12000 117.97600 1.000 44.37000 399 VAL B C 1
ATOM 10717 O O . VAL B 2 421 ? 119.38400 113.49500 116.95600 1.000 44.55000 399 VAL B O 1
ATOM 10730 N N . PRO B 2 422 ? 119.06400 113.66900 119.16400 1.000 46.70000 400 PRO B N 1
ATOM 10731 C CA . PRO B 2 422 ? 120.02600 114.71700 119.43400 1.000 43.99000 400 PRO B CA 1
ATOM 10732 C C . PRO B 2 422 ? 121.40800 114.19900 119.10800 1.000 41.77000 400 PRO B C 1
ATOM 10733 O O . PRO B 2 422 ? 121.71800 113.04300 119.39500 1.000 47.75000 400 PRO B O 1
ATOM 10744 N N . LEU B 2 423 ? 122.28000 115.07700 118.64600 1.000 43.04000 401 LEU B N 1
ATOM 10745 C CA . LEU B 2 423 ? 123.61100 114.65200 118.25800 1.000 41.97000 401 LEU B CA 1
ATOM 10746 C C . LEU B 2 423 ? 124.35600 113.79000 119.28400 1.000 43.16000 401 LEU B C 1
ATOM 10747 O O . LEU B 2 423 ? 124.91700 112.76900 118.89100 1.000 45.21000 401 LEU B O 1
ATOM 10763 N N . PRO B 2 424 ? 124.38900 114.12000 120.58700 1.000 42.60000 402 PRO B N 1
ATOM 10764 C CA . PRO B 2 424 ? 125.10700 113.34800 121.57700 1.000 42.14000 402 PRO B CA 1
ATOM 10765 C C . PRO B 2 424 ? 124.54500 111.94500 121.73600 1.000 43.41000 402 PRO B C 1
ATOM 10766 O O . PRO B 2 424 ? 125.26900 111.02900 122.12500 1.000 48.03000 402 PRO B O 1
ATOM 10777 N N . GLN B 2 425 ? 123.28300 111.74600 121.37400 1.000 42.57000 403 GLN B N 1
ATOM 10778 C CA . GLN B 2 425 ? 122.74100 110.40600 121.43200 1.000 42.33000 403 GLN B CA 1
ATOM 10779 C C . GLN B 2 425 ? 123.27900 109.62200 120.25900 1.000 44.97000 403 GLN B C 1
ATOM 10780 O O . GLN B 2 425 ? 123.58900 108.44000 120.37600 1.000 48.31000 403 GLN B O 1
ATOM 10794 N N . LEU B 2 426 ? 123.44900 110.30500 119.13600 1.000 43.88000 404 LEU B N 1
ATOM 10795 C CA . LEU B 2 426 ? 123.92500 109.64100 117.93900 1.000 43.00000 404 LEU B CA 1
ATOM 10796 C C . LEU B 2 426 ? 125.36500 109.21000 118.09500 1.000 44.41000 404 LEU B C 1
ATOM 10797 O O . LEU B 2 426 ? 125.75600 108.14200 117.62300 1.000 44.32000 404 LEU B O 1
ATOM 10813 N N . ARG B 2 427 ? 126.16100 110.04800 118.74400 1.000 43.59000 405 ARG B N 1
ATOM 10814 C CA . ARG B 2 427 ? 127.55600 109.70900 118.93600 1.000 41.72000 405 ARG B CA 1
ATOM 10815 C C . ARG B 2 427 ? 127.68800 108.51100 119.84000 1.000 43.83000 405 ARG B C 1
ATOM 10816 O O . ARG B 2 427 ? 128.50100 107.62200 119.59000 1.000 47.82000 405 ARG B O 1
ATOM 10837 N N . ASN B 2 428 ? 126.83000 108.42500 120.83800 1.000 43.92000 406 ASN B N 1
ATOM 10838 C CA . ASN B 2 428 ? 126.89700 107.27200 121.69900 1.000 44.08000 406 ASN B CA 1
ATOM 10839 C C . ASN B 2 428 ? 126.39400 106.04500 120.96100 1.000 46.16000 406 ASN B C 1
ATOM 10840 O O . ASN B 2 428 ? 126.92200 104.94800 121.14400 1.000 50.63000 406 ASN B O 1
ATOM 10851 N N . MET B 2 429 ? 125.44200 106.23800 120.05100 1.000 43.73000 407 MET B N 1
ATOM 10852 C CA . MET B 2 429 ? 124.92400 105.11100 119.29500 1.000 45.89000 407 MET B CA 1
ATOM 10853 C C . MET B 2 429 ? 125.90700 104.55000 118.28100 1.000 46.37000 407 MET B C 1
ATOM 10854 O O . MET B 2 429 ? 125.95500 103.33900 118.09200 1.000 48.08000 407 MET B O 1
ATOM 10868 N N . ILE B 2 430 ? 126.74100 105.38900 117.67700 1.000 42.71000 408 ILE B N 1
ATOM 10869 C CA . ILE B 2 430 ? 127.70600 104.83500 116.73800 1.000 38.76000 408 ILE B CA 1
ATOM 10870 C C . ILE B 2 430 ? 128.79000 104.08800 117.47100 1.000 43.99000 408 ILE B C 1
ATOM 10871 O O . ILE B 2 430 ? 129.29100 103.07800 116.98000 1.000 49.51000 408 ILE B O 1
ATOM 10887 N N . GLU B 2 431 ? 129.16300 104.57900 118.64500 1.000 45.06000 409 GLU B N 1
ATOM 10888 C CA . GLU B 2 431 ? 130.13700 103.87000 119.44900 1.000 47.48000 409 GLU B CA 1
ATOM 10889 C C . GLU B 2 431 ? 129.55500 102.54200 119.90500 1.000 48.41000 409 GLU B C 1
ATOM 10890 O O . GLU B 2 431 ? 130.24600 101.52300 119.92500 1.000 49.92000 409 GLU B O 1
ATOM 10902 N N . ASP B 2 432 ? 128.25900 102.53700 120.20400 1.000 45.57000 410 ASP B N 1
ATOM 10903 C CA . ASP B 2 432 ? 127.60500 101.33200 120.67900 1.000 46.66000 410 ASP B CA 1
ATOM 10904 C C . ASP B 2 432 ? 127.49500 100.32100 119.55900 1.000 46.52000 410 ASP B C 1
ATOM 10905 O O . ASP B 2 432 ? 127.75500 99.13400 119.75900 1.000 50.59000 410 ASP B O 1
ATOM 10914 N N . VAL B 2 433 ? 127.22100 100.79600 118.35300 1.000 47.16000 411 VAL B N 1
ATOM 10915 C CA . VAL B 2 433 ? 127.10000 99.88400 117.23700 1.000 47.49000 411 VAL B CA 1
ATOM 10916 C C . VAL B 2 433 ? 128.43600 99.30800 116.85000 1.000 47.31000 411 VAL B C 1
ATOM 10917 O O . VAL B 2 433 ? 128.55300 98.10300 116.64100 1.000 46.52000 411 VAL B O 1
ATOM 10930 N N . ALA B 2 434 ? 129.45900 100.14400 116.78800 1.000 47.11000 412 ALA B N 1
ATOM 10931 C CA . ALA B 2 434 ? 130.74700 99.62700 116.39800 1.000 42.76000 412 ALA B CA 1
ATOM 10932 C C . ALA B 2 434 ? 131.25400 98.64000 117.42200 1.000 46.46000 412 ALA B C 1
ATOM 10933 O O . ALA B 2 434 ? 131.83600 97.61600 117.06700 1.000 51.05000 412 ALA B O 1
ATOM 10940 N N . GLN B 2 435 ? 130.97600 98.89600 118.69400 1.000 48.23000 413 GLN B N 1
ATOM 10941 C CA . GLN B 2 435 ? 131.47100 97.99600 119.71300 1.000 51.17000 413 GLN B CA 1
ATOM 10942 C C . GLN B 2 435 ? 130.69900 96.69300 119.74300 1.000 49.66000 413 GLN B C 1
ATOM 10943 O O . GLN B 2 435 ? 131.28800 95.63100 119.94400 1.000 50.26000 413 GLN B O 1
ATOM 10957 N N . THR B 2 436 ? 129.39900 96.75000 119.48100 1.000 43.98000 414 THR B N 1
ATOM 10958 C CA . THR B 2 436 ? 128.61300 95.53300 119.50600 1.000 41.92000 414 THR B CA 1
ATOM 10959 C C . THR B 2 436 ? 128.93500 94.68300 118.29400 1.000 48.31000 414 THR B C 1
ATOM 10960 O O . THR B 2 436 ? 128.96000 93.45500 118.38100 1.000 47.69000 414 THR B O 1
ATOM 10971 N N . LEU B 2 437 ? 129.21400 95.32900 117.16600 1.000 48.21000 415 LEU B N 1
ATOM 10972 C CA . LEU B 2 437 ? 129.59600 94.57900 115.98500 1.000 47.00000 415 LEU B CA 1
ATOM 10973 C C . LEU B 2 437 ? 130.93100 93.91800 116.22000 1.000 46.08000 415 LEU B C 1
ATOM 10974 O O . LEU B 2 437 ? 131.12300 92.76100 115.85300 1.000 51.97000 415 LEU B O 1
ATOM 10990 N N . LYS B 2 438 ? 131.82900 94.61800 116.90100 1.000 44.24000 416 LYS B N 1
ATOM 10991 C CA . LYS B 2 438 ? 133.10900 94.02700 117.21400 1.000 47.83000 416 LYS B CA 1
ATOM 10992 C C . LYS B 2 438 ? 132.96300 92.87900 118.18800 1.000 48.44000 416 LYS B C 1
ATOM 10993 O O . LYS B 2 438 ? 133.59100 91.83600 118.03100 1.000 50.07000 416 LYS B O 1
ATOM 11012 N N . PHE B 2 439 ? 132.02300 92.99400 119.10500 1.000 42.88000 417 PHE B N 1
ATOM 11013 C CA . PHE B 2 439 ? 131.81400 91.92200 120.05300 1.000 44.16000 417 PHE B CA 1
ATOM 11014 C C . PHE B 2 439 ? 131.32700 90.67400 119.34400 1.000 49.35000 417 PHE B C 1
ATOM 11015 O O . PHE B 2 439 ? 131.71800 89.55800 119.68700 1.000 52.45000 417 PHE B O 1
ATOM 11032 N N . MET B 2 440 ? 130.42200 90.84700 118.38800 1.000 47.28000 418 MET B N 1
ATOM 11033 C CA . MET B 2 440 ? 129.87300 89.70800 117.66600 1.000 47.18000 418 MET B CA 1
ATOM 11034 C C . MET B 2 440 ? 130.77700 89.14000 116.56700 1.000 51.37000 418 MET B C 1
ATOM 11035 O O . MET B 2 440 ? 130.67900 87.95300 116.24600 1.000 51.50000 418 MET B O 1
ATOM 11049 N N . TYR B 2 441 ? 131.56700 89.99500 115.91000 1.000 55.63000 419 TYR B N 1
ATOM 11050 C CA . TYR B 2 441 ? 132.33500 89.55000 114.74900 1.000 50.95000 419 TYR B CA 1
ATOM 11051 C C . TYR B 2 441 ? 133.83900 89.79800 114.77300 1.000 53.96000 419 TYR B C 1
ATOM 11052 O O . TYR B 2 441 ? 134.53500 89.39200 113.84300 1.000 59.51000 419 TYR B O 1
ATOM 11070 N N . GLY B 2 442 ? 134.36200 90.45500 115.79400 1.000 49.82000 420 GLY B N 1
ATOM 11071 C CA . GLY B 2 442 ? 135.74300 90.89800 115.70100 1.000 55.43000 420 GLY B CA 1
ATOM 11072 C C . GLY B 2 442 ? 135.78800 92.17000 114.85500 1.000 59.98000 420 GLY B C 1
ATOM 11073 O O . GLY B 2 442 ? 134.79900 92.88600 114.74900 1.000 58.36000 420 GLY B O 1
ATOM 11077 N N . SER B 2 443 ? 136.89900 92.42900 114.18800 1.000 64.77000 421 SER B N 1
ATOM 11078 C CA . SER B 2 443 ? 137.07300 93.72100 113.53600 1.000 64.13000 421 SER B CA 1
ATOM 11079 C C . SER B 2 443 ? 135.99100 93.90900 112.48500 1.000 63.18000 421 SER B C 1
ATOM 11080 O O . SER B 2 443 ? 135.46000 92.93400 111.95900 1.000 64.69000 421 SER B O 1
ATOM 11088 N N . LEU B 2 444 ? 135.65700 95.15900 112.18400 1.000 58.16000 422 LEU B N 1
ATOM 11089 C CA . LEU B 2 444 ? 134.44300 95.45400 111.43100 1.000 56.55000 422 LEU B CA 1
ATOM 11090 C C . LEU B 2 444 ? 134.44500 94.83800 110.04800 1.000 64.02000 422 LEU B C 1
ATOM 11091 O O . LEU B 2 444 ? 133.41600 94.34200 109.59100 1.000 64.64000 422 LEU B O 1
ATOM 11107 N N . ASP B 2 445 ? 135.61300 94.68100 109.44600 1.000 63.70000 423 ASP B N 1
ATOM 11108 C CA . ASP B 2 445 ? 135.64700 94.04700 108.14300 1.000 66.35000 423 ASP B CA 1
ATOM 11109 C C . ASP B 2 445 ? 135.13100 92.62500 108.21800 1.000 63.44000 423 ASP B C 1
ATOM 11110 O O . ASP B 2 445 ? 134.47900 92.14600 107.29300 1.000 70.85000 423 ASP B O 1
ATOM 11119 N N . SER B 2 446 ? 135.31000 91.97600 109.35700 1.000 62.49000 424 SER B N 1
ATOM 11120 C CA . SER B 2 446 ? 134.87000 90.60200 109.47500 1.000 66.05000 424 SER B CA 1
ATOM 11121 C C . SER B 2 446 ? 133.35700 90.52800 109.43600 1.000 64.25000 424 SER B C 1
ATOM 11122 O O . SER B 2 446 ? 132.78800 89.48100 109.12800 1.000 69.01000 424 SER B O 1
ATOM 11130 N N . ALA B 2 447 ? 132.69700 91.61900 109.80200 1.000 61.83000 425 ALA B N 1
ATOM 11131 C CA . ALA B 2 447 ? 131.24900 91.64100 109.76800 1.000 65.31000 425 ALA B CA 1
ATOM 11132 C C . ALA B 2 447 ? 130.71500 92.00200 108.39000 1.000 68.65000 425 ALA B C 1
ATOM 11133 O O . ALA B 2 447 ? 129.81000 91.34500 107.87500 1.000 68.76000 425 ALA B O 1
ATOM 11140 N N . PHE B 2 448 ? 131.32400 93.00300 107.76200 1.000 64.95000 426 PHE B N 1
ATOM 11141 C CA . PHE B 2 448 ? 130.75800 93.57000 106.54400 1.000 62.17000 426 PHE B CA 1
ATOM 11142 C C . PHE B 2 448 ? 131.27300 92.99300 105.23200 1.000 64.86000 426 PHE B C 1
ATOM 11143 O O . PHE B 2 448 ? 130.50300 92.79800 104.29200 1.000 70.46000 426 PHE B O 1
ATOM 11160 N N . CYS B 2 449 ? 132.55900 92.69100 105.16400 1.000 67.07000 427 CYS B N 1
ATOM 11161 C CA . CYS B 2 449 ? 133.17700 92.42100 103.87200 1.000 72.81000 427 CYS B CA 1
ATOM 11162 C C . CYS B 2 449 ? 132.90700 91.00600 103.42500 1.000 82.38000 427 CYS B C 1
ATOM 11163 O O . CYS B 2 449 ? 133.23900 90.62000 102.30600 1.000 84.72000 427 CYS B O 1
ATOM 11171 N N . GLN B 2 450 ? 132.31700 90.22700 104.31200 1.000 76.70000 428 GLN B N 1
ATOM 11172 C CA . GLN B 2 450 ? 132.05300 88.83500 104.02800 1.000 87.35000 428 GLN B CA 1
ATOM 11173 C C . GLN B 2 450 ? 130.89400 88.68100 103.06100 1.000 89.66000 428 GLN B C 1
ATOM 11174 O O . GLN B 2 450 ? 130.72100 87.61300 102.47600 1.000 92.65000 428 GLN B O 1
ATOM 11188 N N . VAL B 2 451 ? 130.06400 89.72500 102.94000 1.000 88.57000 429 VAL B N 1
ATOM 11189 C CA . VAL B 2 451 ? 128.89400 89.73200 102.05200 1.000 93.44000 429 VAL B CA 1
ATOM 11190 C C . VAL B 2 451 ? 127.74700 88.84900 102.54000 1.000 93.50000 429 VAL B C 1
ATOM 11191 O O . VAL B 2 451 ? 126.61200 89.30400 102.66200 1.000 91.45000 429 VAL B O 1
ATOM 11204 N N . GLU B 2 452 ? 128.06200 87.61000 102.87400 1.000 91.70000 430 GLU B N 1
ATOM 11205 C CA . GLU B 2 452 ? 127.09700 86.60600 103.29500 1.000 90.06000 430 GLU B CA 1
ATOM 11206 C C . GLU B 2 452 ? 126.43200 86.97900 104.60600 1.000 84.70000 430 GLU B C 1
ATOM 11207 O O . GLU B 2 452 ? 125.41900 86.39200 104.98300 1.000 83.60000 430 GLU B O 1
ATOM 11219 N N . ASN B 2 453 ? 127.04500 87.88900 105.34200 1.000 80.48000 431 ASN B N 1
ATOM 11220 C CA . ASN B 2 453 ? 126.50300 88.30700 106.61900 1.000 79.99000 431 ASN B CA 1
ATOM 11221 C C . ASN B 2 453 ? 125.42500 89.36900 106.45800 1.000 78.81000 431 ASN B C 1
ATOM 11222 O O . ASN B 2 453 ? 124.70200 89.67800 107.40700 1.000 77.24000 431 ASN B O 1
ATOM 11233 N N . ALA B 2 454 ? 125.25600 89.87600 105.24400 1.000 74.03000 432 ALA B N 1
ATOM 11234 C CA . ALA B 2 454 ? 124.32500 90.97100 105.02600 1.000 73.26000 432 ALA B CA 1
ATOM 11235 C C . ALA B 2 454 ? 122.90900 90.68700 105.53400 1.000 68.45000 432 ALA B C 1
ATOM 11236 O O . ALA B 2 454 ? 122.36100 91.52400 106.24600 1.000 67.65000 432 ALA B O 1
ATOM 11243 N N . PRO B 2 455 ? 122.33900 89.48700 105.32200 1.000 71.69000 433 PRO B N 1
ATOM 11244 C CA . PRO B 2 455 ? 120.97700 89.14700 105.68300 1.000 68.02000 433 PRO B CA 1
ATOM 11245 C C . PRO B 2 455 ? 120.72700 89.22300 107.18000 1.000 64.83000 433 PRO B C 1
ATOM 11246 O O . PRO B 2 455 ? 119.58200 89.36100 107.60700 1.000 65.82000 433 PRO B O 1
ATOM 11257 N N . ARG B 2 456 ? 121.77800 89.12100 107.98800 1.000 64.20000 434 ARG B N 1
ATOM 11258 C CA . ARG B 2 456 ? 121.57000 89.23300 109.42200 1.000 61.84000 434 ARG B CA 1
ATOM 11259 C C . ARG B 2 456 ? 121.99000 90.59800 109.93500 1.000 58.23000 434 ARG B C 1
ATOM 11260 O O . ARG B 2 456 ? 121.48600 91.06100 110.96000 1.000 56.57000 434 ARG B O 1
ATOM 11281 N N . LEU B 2 457 ? 122.83700 91.28100 109.17400 1.000 58.85000 435 LEU B N 1
ATOM 11282 C CA . LEU B 2 457 ? 123.19300 92.64800 109.50800 1.000 53.22000 435 LEU B CA 1
ATOM 11283 C C . LEU B 2 457 ? 121.98300 93.52600 109.29300 1.000 58.07000 435 LEU B C 1
ATOM 11284 O O . LEU B 2 457 ? 121.71500 94.43200 110.08000 1.000 57.73000 435 LEU B O 1
ATOM 11300 N N . ASP B 2 458 ? 121.16700 93.15800 108.31500 1.000 59.05000 436 ASP B N 1
ATOM 11301 C CA . ASP B 2 458 ? 119.96500 93.91400 108.03500 1.000 57.61000 436 ASP B CA 1
ATOM 11302 C C . ASP B 2 458 ? 119.01100 93.84400 109.21100 1.000 57.27000 436 ASP B C 1
ATOM 11303 O O . ASP B 2 458 ? 118.34800 94.82600 109.53500 1.000 59.41000 436 ASP B O 1
ATOM 11312 N N . HIS B 2 459 ? 118.96300 92.69500 109.87700 1.000 54.42000 437 HIS B N 1
ATOM 11313 C CA . HIS B 2 459 ? 118.07400 92.53100 111.01400 1.000 56.18000 437 HIS B CA 1
ATOM 11314 C C . HIS B 2 459 ? 118.56200 93.36200 112.18400 1.000 46.71000 437 HIS B C 1
ATOM 11315 O O . HIS B 2 459 ? 117.77800 94.01700 112.87200 1.000 55.50000 437 HIS B O 1
ATOM 11329 N N . PHE B 2 460 ? 119.87600 93.39000 112.36300 1.000 52.98000 438 PHE B N 1
ATOM 11330 C CA . PHE B 2 460 ? 120.47200 94.17200 113.43100 1.000 53.85000 438 PHE B CA 1
ATOM 11331 C C . PHE B 2 460 ? 120.15600 95.64300 113.25200 1.000 52.44000 438 PHE B C 1
ATOM 11332 O O . PHE B 2 460 ? 119.69700 96.31200 114.18100 1.000 55.38000 438 PHE B O 1
ATOM 11349 N N . PHE B 2 461 ? 120.33400 96.13100 112.03600 1.000 49.31000 439 PHE B N 1
ATOM 11350 C CA . PHE B 2 461 ? 120.07900 97.52800 111.76700 1.000 48.24000 439 PHE B CA 1
ATOM 11351 C C . PHE B 2 461 ? 118.59700 97.83700 111.75000 1.000 52.89000 439 PHE B C 1
ATOM 11352 O O . PHE B 2 461 ? 118.18500 98.92300 112.15700 1.000 52.21000 439 PHE B O 1
ATOM 11369 N N . SER B 2 462 ? 117.78300 96.86700 111.36300 1.000 54.18000 440 SER B N 1
ATOM 11370 C CA . SER B 2 462 ? 116.35100 97.08900 111.33900 1.000 51.02000 440 SER B CA 1
ATOM 11371 C C . SER B 2 462 ? 115.82500 97.36000 112.73700 1.000 56.93000 440 SER B C 1
ATOM 11372 O O . SER B 2 462 ? 115.06200 98.30500 112.94300 1.000 60.11000 440 SER B O 1
ATOM 11380 N N . LEU B 2 463 ? 116.33500 96.62500 113.72000 1.000 56.30000 441 LEU B N 1
ATOM 11381 C CA . LEU B 2 463 ? 115.92200 96.85000 115.09800 1.000 56.02000 441 LEU B CA 1
ATOM 11382 C C . LEU B 2 463 ? 116.47600 98.15800 115.63000 1.000 53.61000 441 LEU B C 1
ATOM 11383 O O . LEU B 2 463 ? 115.79500 98.87900 116.36100 1.000 62.22000 441 LEU B O 1
ATOM 11399 N N . PHE B 2 464 ? 117.69000 98.49400 115.21500 1.000 52.41000 442 PHE B N 1
ATOM 11400 C CA . PHE B 2 464 ? 118.32800 99.72000 115.66000 1.000 49.80000 442 PHE B CA 1
ATOM 11401 C C . PHE B 2 464 ? 117.55000 100.93900 115.22600 1.000 49.42000 442 PHE B C 1
ATOM 11402 O O . PHE B 2 464 ? 117.29000 101.84200 116.02400 1.000 56.92000 442 PHE B O 1
ATOM 11419 N N . PHE B 2 465 ? 117.15900 100.95900 113.96500 1.000 51.37000 443 PHE B N 1
ATOM 11420 C CA . PHE B 2 465 ? 116.44800 102.10000 113.43500 1.000 51.71000 443 PHE B CA 1
ATOM 11421 C C . PHE B 2 465 ? 115.03500 102.18900 113.96600 1.000 57.05000 443 PHE B C 1
ATOM 11422 O O . PHE B 2 465 ? 114.55500 103.28000 114.27000 1.000 59.25000 443 PHE B O 1
ATOM 11439 N N . GLU B 2 466 ? 114.39000 101.04700 114.16900 1.000 60.91000 444 GLU B N 1
ATOM 11440 C CA . GLU B 2 466 ? 113.01800 101.08500 114.63500 1.000 64.77000 444 GLU B CA 1
ATOM 11441 C C . GLU B 2 466 ? 112.94900 101.68900 116.02200 1.000 66.68000 444 GLU B C 1
ATOM 11442 O O . GLU B 2 466 ? 112.09300 102.53000 116.29600 1.000 73.63000 444 GLU B O 1
ATOM 11454 N N . ARG B 2 467 ? 113.90600 101.34200 116.87600 1.000 61.47000 445 ARG B N 1
ATOM 11455 C CA . ARG B 2 467 ? 113.88600 101.89000 118.21800 1.000 63.30000 445 ARG B CA 1
ATOM 11456 C C . ARG B 2 467 ? 114.26200 103.35800 118.22100 1.000 63.74000 445 ARG B C 1
ATOM 11457 O O . ARG B 2 467 ? 113.72300 104.14300 118.99700 1.000 69.98000 445 ARG B O 1
ATOM 11478 N N . ALA B 2 468 ? 115.20500 103.73100 117.36400 1.000 57.27000 446 ALA B N 1
ATOM 11479 C CA . ALA B 2 468 ? 115.66000 105.10800 117.32800 1.000 56.30000 446 ALA B CA 1
ATOM 11480 C C . ALA B 2 468 ? 114.59700 106.06800 116.81500 1.000 62.07000 446 ALA B C 1
ATOM 11481 O O . ALA B 2 468 ? 114.45400 107.17400 117.33400 1.000 63.62000 446 ALA B O 1
ATOM 11488 N N . LEU B 2 469 ? 113.80000 105.62200 115.85200 1.000 63.50000 447 LEU B N 1
ATOM 11489 C CA . LEU B 2 469 ? 112.83200 106.51600 115.23200 1.000 66.05000 447 LEU B CA 1
ATOM 11490 C C . LEU B 2 469 ? 111.45500 106.43700 115.85400 1.000 67.34000 447 LEU B C 1
ATOM 11491 O O . LEU B 2 469 ? 110.69700 107.40500 115.82300 1.000 73.93000 447 LEU B O 1
ATOM 11507 N N . ARG B 2 470 ? 111.10600 105.28600 116.39500 1.000 71.76000 448 ARG B N 1
ATOM 11508 C CA . ARG B 2 470 ? 109.78400 105.11400 116.96300 1.000 78.47000 448 ARG B CA 1
ATOM 11509 C C . ARG B 2 470 ? 109.87900 104.44900 118.32800 1.000 82.09000 448 ARG B C 1
ATOM 11510 O O . ARG B 2 470 ? 109.45100 103.30700 118.49600 1.000 84.68000 448 ARG B O 1
ATOM 11531 N N . PRO B 2 471 ? 110.48200 105.12200 119.30400 1.000 83.18000 449 PRO B N 1
ATOM 11532 C CA . PRO B 2 471 ? 110.83900 104.55800 120.58000 1.000 87.85000 449 PRO B CA 1
ATOM 11533 C C . PRO B 2 471 ? 109.58500 104.12300 121.30000 1.000 95.80000 449 PRO B C 1
ATOM 11534 O O . PRO B 2 471 ? 108.60400 104.86400 121.35200 1.000 99.41000 449 PRO B O 1
ATOM 11545 N N . GLY B 2 472 ? 109.61600 102.92400 121.85700 1.000 99.00000 450 GLY B N 1
ATOM 11546 C CA . GLY B 2 472 ? 108.50600 102.40600 122.64200 1.000 98.32000 450 GLY B CA 1
ATOM 11547 C C . GLY B 2 472 ? 107.38800 101.86800 121.75900 1.000 106.92000 450 GLY B C 1
ATOM 11548 O O . GLY B 2 472 ? 106.35500 101.42500 122.25600 1.000 111.78000 450 GLY B O 1
ATOM 11552 N N . LYS B 2 473 ? 107.59200 101.87800 120.44800 1.000 106.07000 451 LYS B N 1
ATOM 11553 C CA . LYS B 2 473 ? 106.56000 101.38900 119.53600 1.000 108.08000 451 LYS B CA 1
ATOM 11554 C C . LYS B 2 473 ? 106.72500 99.91500 119.13100 1.000 110.19000 451 LYS B C 1
ATOM 11555 O O . LYS B 2 473 ? 105.84900 99.35600 118.46800 1.000 109.64000 451 LYS B O 1
ATOM 11574 N N . LEU B 2 474 ? 107.87600 99.31000 119.46700 1.000 111.80000 452 LEU B N 1
ATOM 11575 C CA . LEU B 2 474 ? 108.22000 97.94000 119.08300 1.000 106.68000 452 LEU B CA 1
ATOM 11576 C C . LEU B 2 474 ? 107.31400 96.92500 119.78500 1.000 111.32000 452 LEU B C 1
ATOM 11577 O O . LEU B 2 474 ? 107.39400 96.72400 121.00000 1.000 107.18000 452 LEU B O 1
ATOM 11593 N N . SER B 2 481 ? 101.48200 102.39800 131.31100 1.000 101.06000 459 SER B N 1
ATOM 11594 C CA . SER B 2 481 ? 102.37600 103.47900 130.89900 1.000 107.49000 459 SER B CA 1
ATOM 11595 C C . SER B 2 481 ? 103.86900 103.13000 131.06500 1.000 101.04000 459 SER B C 1
ATOM 11596 O O . SER B 2 481 ? 104.73600 103.96000 130.77100 1.000 96.65000 459 SER B O 1
ATOM 11604 N N . ALA B 2 482 ? 104.16600 101.90600 131.53400 1.000 101.00000 460 ALA B N 1
ATOM 11605 C CA . ALA B 2 482 ? 105.53500 101.45100 131.80100 1.000 101.18000 460 ALA B CA 1
ATOM 11606 C C . ALA B 2 482 ? 106.38400 101.38400 130.53500 1.000 99.54000 460 ALA B C 1
ATOM 11607 O O . ALA B 2 482 ? 107.59300 101.62200 130.57700 1.000 92.05000 460 ALA B O 1
ATOM 11614 N N . GLN B 2 483 ? 105.75000 101.08200 129.40900 1.000 100.51000 461 GLN B N 1
ATOM 11615 C CA . GLN B 2 483 ? 106.46900 101.00900 128.15000 1.000 100.81000 461 GLN B CA 1
ATOM 11616 C C . GLN B 2 483 ? 106.85500 102.39500 127.67500 1.000 90.63000 461 GLN B C 1
ATOM 11617 O O . GLN B 2 483 ? 107.91000 102.58500 127.06800 1.000 92.28000 461 GLN B O 1
ATOM 11631 N N . GLN B 2 484 ? 106.01500 103.37000 127.98600 1.000 92.36000 462 GLN B N 1
ATOM 11632 C CA . GLN B 2 484 ? 106.28900 104.74200 127.61800 1.000 91.14000 462 GLN B CA 1
ATOM 11633 C C . GLN B 2 484 ? 107.39300 105.29200 128.50000 1.000 86.11000 462 GLN B C 1
ATOM 11634 O O . GLN B 2 484 ? 108.23200 106.07400 128.04900 1.000 82.03000 462 GLN B O 1
ATOM 11648 N N . TYR B 2 485 ? 107.43900 104.81900 129.74000 1.000 86.59000 463 TYR B N 1
ATOM 11649 C CA . TYR B 2 485 ? 108.51700 105.19200 130.63700 1.000 83.56000 463 TYR B CA 1
ATOM 11650 C C . TYR B 2 485 ? 109.83800 104.67400 130.12100 1.000 80.96000 463 TYR B C 1
ATOM 11651 O O . TYR B 2 485 ? 110.84000 105.39100 130.11400 1.000 75.61000 463 TYR B O 1
ATOM 11669 N N . ALA B 2 486 ? 109.84100 103.42900 129.66400 1.000 78.45000 464 ALA B N 1
ATOM 11670 C CA . ALA B 2 486 ? 111.07000 102.85300 129.16700 1.000 76.66000 464 ALA B CA 1
ATOM 11671 C C . ALA B 2 486 ? 111.56000 103.61500 127.94900 1.000 72.86000 464 ALA B C 1
ATOM 11672 O O . ALA B 2 486 ? 112.75700 103.85700 127.80100 1.000 67.12000 464 ALA B O 1
ATOM 11679 N N . ALA B 2 487 ? 110.63000 104.07300 127.11900 1.000 76.57000 465 ALA B N 1
ATOM 11680 C CA . ALA B 2 487 ? 111.01700 104.85400 125.95900 1.000 75.30000 465 ALA B CA 1
ATOM 11681 C C . ALA B 2 487 ? 111.61900 106.18300 126.37400 1.000 67.29000 465 ALA B C 1
ATOM 11682 O O . ALA B 2 487 ? 112.55600 106.67500 125.74500 1.000 66.98000 465 ALA B O 1
ATOM 11689 N N . ALA B 2 488 ? 111.09200 106.75400 127.45200 1.000 67.09000 466 ALA B N 1
ATOM 11690 C CA . ALA B 2 488 ? 111.58100 108.02900 127.94300 1.000 66.26000 466 ALA B CA 1
ATOM 11691 C C . ALA B 2 488 ? 112.96700 107.90800 128.54400 1.000 64.29000 466 ALA B C 1
ATOM 11692 O O . ALA B 2 488 ? 113.77300 108.83200 128.45100 1.000 60.68000 466 ALA B O 1
ATOM 11699 N N . SER B 2 489 ? 113.24700 106.76300 129.15500 1.000 62.28000 467 SER B N 1
ATOM 11700 C CA . SER B 2 489 ? 114.51500 106.58300 129.84300 1.000 60.56000 467 SER B CA 1
ATOM 11701 C C . SER B 2 489 ? 115.59700 105.99900 128.95400 1.000 61.38000 467 SER B C 1
ATOM 11702 O O . SER B 2 489 ? 116.78200 106.28600 129.14000 1.000 62.29000 467 SER B O 1
ATOM 11710 N N . ALA B 2 490 ? 115.19000 105.39200 127.85000 1.000 62.36000 468 ALA B N 1
ATOM 11711 C CA . ALA B 2 490 ? 116.13700 104.72900 126.96600 1.000 60.69000 468 ALA B CA 1
ATOM 11712 C C . ALA B 2 490 ? 117.13800 105.70600 126.38100 1.000 58.82000 468 ALA B C 1
ATOM 11713 O O . ALA B 2 490 ? 118.31700 105.38400 126.23000 1.000 58.66000 468 ALA B O 1
ATOM 11720 N N . VAL B 2 491 ? 116.72200 106.95200 126.22000 1.000 56.05000 469 VAL B N 1
ATOM 11721 C CA . VAL B 2 491 ? 117.58100 107.94400 125.60200 1.000 54.15000 469 VAL B CA 1
ATOM 11722 C C . VAL B 2 491 ? 118.85000 108.16600 126.41000 1.000 54.66000 469 VAL B C 1
ATOM 11723 O O . VAL B 2 491 ? 119.89100 108.51100 125.85200 1.000 56.57000 469 VAL B O 1
ATOM 11736 N N . LEU B 2 492 ? 118.75700 108.03700 127.72700 1.000 55.59000 470 LEU B N 1
ATOM 11737 C CA . LEU B 2 492 ? 119.92000 108.22900 128.57100 1.000 53.06000 470 LEU B CA 1
ATOM 11738 C C . LEU B 2 492 ? 120.56600 106.92000 128.98100 1.000 53.01000 470 LEU B C 1
ATOM 11739 O O . LEU B 2 492 ? 121.78600 106.76900 128.93600 1.000 53.10000 470 LEU B O 1
ATOM 11755 N N . LEU B 2 493 ? 119.74200 105.95100 129.34700 1.000 53.11000 471 LEU B N 1
ATOM 11756 C CA . LEU B 2 493 ? 120.25400 104.80900 130.08200 1.000 52.97000 471 LEU B CA 1
ATOM 11757 C C . LEU B 2 493 ? 120.99200 103.81400 129.21600 1.000 53.61000 471 LEU B C 1
ATOM 11758 O O . LEU B 2 493 ? 121.96700 103.20900 129.65700 1.000 54.50000 471 LEU B O 1
ATOM 11774 N N . ASP B 2 494 ? 120.62800 103.72900 127.94900 1.000 55.92000 472 ASP B N 1
ATOM 11775 C CA . ASP B 2 494 ? 121.21600 102.70200 127.11100 1.000 56.35000 472 ASP B CA 1
ATOM 11776 C C . ASP B 2 494 ? 122.62100 103.07900 126.68800 1.000 56.43000 472 ASP B C 1
ATOM 11777 O O . ASP B 2 494 ? 123.34200 102.26400 126.11600 1.000 58.46000 472 ASP B O 1
ATOM 11786 N N . ASN B 2 495 ? 122.98900 104.33600 126.89700 1.000 56.76000 473 ASN B N 1
ATOM 11787 C CA . ASN B 2 495 ? 124.31100 104.78900 126.51000 1.000 56.83000 473 ASN B CA 1
ATOM 11788 C C . ASN B 2 495 ? 125.27100 104.90900 127.68900 1.000 58.40000 473 ASN B C 1
ATOM 11789 O O . ASN B 2 495 ? 126.39300 105.39400 127.53300 1.000 57.88000 473 ASN B O 1
ATOM 11800 N N . LEU B 2 496 ? 124.84600 104.47500 128.87200 1.000 55.82000 474 LEU B N 1
ATOM 11801 C CA . LEU B 2 496 ? 125.72500 104.55800 130.02900 1.000 52.92000 474 LEU B CA 1
ATOM 11802 C C . LEU B 2 496 ? 126.75500 103.43800 129.98200 1.000 51.82000 474 LEU B C 1
ATOM 11803 O O . LEU B 2 496 ? 126.44800 102.33600 129.52800 1.000 52.02000 474 LEU B O 1
ATOM 11819 N N . PRO B 2 497 ? 127.94900 103.65700 130.53100 1.000 48.02000 475 PRO B N 1
ATOM 11820 C CA . PRO B 2 497 ? 129.00100 102.68100 130.70900 1.000 48.03000 475 PRO B CA 1
ATOM 11821 C C . PRO B 2 497 ? 128.70500 101.82300 131.91700 1.000 46.49000 475 PRO B C 1
ATOM 11822 O O . PRO B 2 497 ? 129.45500 101.83100 132.89300 1.000 50.78000 475 PRO B O 1
ATOM 11833 N N . GLY B 2 498 ? 127.59700 101.11600 131.85300 1.000 44.69000 476 GLY B N 1
ATOM 11834 C CA . GLY B 2 498 ? 127.12300 100.29100 132.94400 1.000 43.02000 476 GLY B CA 1
ATOM 11835 C C . GLY B 2 498 ? 125.76900 99.72400 132.58700 1.000 42.75000 476 GLY B C 1
ATOM 11836 O O . GLY B 2 498 ? 125.24600 99.98000 131.50400 1.000 47.80000 476 GLY B O 1
ATOM 11840 N N . VAL B 2 499 ? 125.19000 98.96000 133.48900 1.000 40.55000 477 VAL B N 1
ATOM 11841 C CA . VAL B 2 499 ? 123.89100 98.37200 133.22500 1.000 36.07000 477 VAL B CA 1
ATOM 11842 C C . VAL B 2 499 ? 122.94700 98.71200 134.34600 1.000 45.87000 477 VAL B C 1
ATOM 11843 O O . VAL B 2 499 ? 123.38700 98.98900 135.46300 1.000 48.37000 477 VAL B O 1
ATOM 11856 N N . ARG B 2 500 ? 121.65000 98.65400 134.08400 1.000 48.50000 478 ARG B N 1
ATOM 11857 C CA . ARG B 2 500 ? 120.73600 98.92200 135.16900 1.000 47.67000 478 ARG B CA 1
ATOM 11858 C C . ARG B 2 500 ? 120.85000 97.80000 136.16100 1.000 51.28000 478 ARG B C 1
ATOM 11859 O O . ARG B 2 500 ? 120.81300 96.62700 135.78900 1.000 53.14000 478 ARG B O 1
ATOM 11880 N N . TRP B 2 501 ? 120.98500 98.16600 137.41700 1.000 49.47000 479 TRP B N 1
ATOM 11881 C CA . TRP B 2 501 ? 121.21200 97.21300 138.47500 1.000 51.32000 479 TRP B CA 1
ATOM 11882 C C . TRP B 2 501 ? 120.18900 97.40400 139.56900 1.000 51.76000 479 TRP B C 1
ATOM 11883 O O . TRP B 2 501 ? 119.80100 98.52900 139.87600 1.000 53.45000 479 TRP B O 1
ATOM 11904 N N . LEU B 2 502 ? 119.74100 96.31200 140.15200 1.000 54.38000 480 LEU B N 1
ATOM 11905 C CA . LEU B 2 502 ? 118.75400 96.39100 141.21000 1.000 53.53000 480 LEU B CA 1
ATOM 11906 C C . LEU B 2 502 ? 119.39300 96.19300 142.57300 1.000 55.96000 480 LEU B C 1
ATOM 11907 O O . LEU B 2 502 ? 120.12200 95.22900 142.79500 1.000 59.45000 480 LEU B O 1
ATOM 11923 N N . VAL B 2 503 ? 119.11600 97.10700 143.49200 1.000 58.31000 481 VAL B N 1
ATOM 11924 C CA . VAL B 2 503 ? 119.67800 97.00300 144.82600 1.000 52.77000 481 VAL B CA 1
ATOM 11925 C C . VAL B 2 503 ? 118.88100 96.01600 145.64700 1.000 57.64000 481 VAL B C 1
ATOM 11926 O O . VAL B 2 503 ? 117.67100 96.15900 145.79700 1.000 63.40000 481 VAL B O 1
ATOM 11939 N N . LEU B 2 504 ? 119.57500 95.06600 146.24300 1.000 57.62000 482 LEU B N 1
ATOM 11940 C CA . LEU B 2 504 ? 118.92500 94.02000 147.00400 1.000 62.04000 482 LEU B CA 1
ATOM 11941 C C . LEU B 2 504 ? 119.43300 93.94400 148.43600 1.000 65.19000 482 LEU B C 1
ATOM 11942 O O . LEU B 2 504 ? 120.53000 94.41400 148.73100 1.000 66.35000 482 LEU B O 1
ATOM 11958 N N . PRO B 2 505 ? 118.62900 93.37400 149.33300 1.000 67.64000 483 PRO B N 1
ATOM 11959 C CA . PRO B 2 505 ? 118.98300 92.95100 150.67000 1.000 66.75000 483 PRO B CA 1
ATOM 11960 C C . PRO B 2 505 ? 120.08500 91.91500 150.59100 1.000 68.76000 483 PRO B C 1
ATOM 11961 O O . PRO B 2 505 ? 120.12300 91.11000 149.65900 1.000 68.31000 483 PRO B O 1
ATOM 11972 N N . GLN B 2 506 ? 120.94700 91.89800 151.59600 1.000 71.31000 484 GLN B N 1
ATOM 11973 C CA . GLN B 2 506 ? 122.12000 91.04400 151.56600 1.000 69.39000 484 GLN B CA 1
ATOM 11974 C C . GLN B 2 506 ? 121.72500 89.58500 151.58900 1.000 64.92000 484 GLN B C 1
ATOM 11975 O O . GLN B 2 506 ? 122.45200 88.73000 151.08700 1.000 71.04000 484 GLN B O 1
ATOM 11989 N N . GLU B 2 507 ? 120.55000 89.30100 152.12500 1.000 70.22000 485 GLU B N 1
ATOM 11990 C CA . GLU B 2 507 ? 120.05700 87.94000 152.15000 1.000 73.75000 485 GLU B CA 1
ATOM 11991 C C . GLU B 2 507 ? 119.82600 87.42300 150.73600 1.000 75.05000 485 GLU B C 1
ATOM 11992 O O . GLU B 2 507 ? 120.06200 86.24800 150.45200 1.000 72.80000 485 GLU B O 1
ATOM 12004 N N . LEU B 2 508 ? 119.36800 88.29100 149.84100 1.000 67.52000 486 LEU B N 1
ATOM 12005 C CA . LEU B 2 508 ? 119.15100 87.85100 148.47700 1.000 66.62000 486 LEU B CA 1
ATOM 12006 C C . LEU B 2 508 ? 120.44500 87.85900 147.69600 1.000 70.07000 486 LEU B C 1
ATOM 12007 O O . LEU B 2 508 ? 120.66300 86.99300 146.84900 1.000 67.79000 486 LEU B O 1
ATOM 12023 N N . LYS B 2 509 ? 121.35300 88.76600 148.03700 1.000 66.67000 487 LYS B N 1
ATOM 12024 C CA . LYS B 2 509 ? 122.60600 88.79600 147.31000 1.000 60.53000 487 LYS B CA 1
ATOM 12025 C C . LYS B 2 509 ? 123.41200 87.55600 147.60000 1.000 63.03000 487 LYS B C 1
ATOM 12026 O O . LYS B 2 509 ? 123.98300 86.96500 146.68900 1.000 68.62000 487 LYS B O 1
ATOM 12045 N N . VAL B 2 510 ? 123.35600 87.07300 148.83200 1.000 65.07000 488 VAL B N 1
ATOM 12046 C CA . VAL B 2 510 ? 124.15600 85.91300 149.15700 1.000 64.96000 488 VAL B CA 1
ATOM 12047 C C . VAL B 2 510 ? 123.59200 84.66700 148.50500 1.000 71.00000 488 VAL B C 1
ATOM 12048 O O . VAL B 2 510 ? 124.35300 83.81800 148.04000 1.000 72.84000 488 VAL B O 1
ATOM 12061 N N . GLU B 2 511 ? 122.26600 84.55500 148.43200 1.000 69.64000 489 GLU B N 1
ATOM 12062 C CA . GLU B 2 511 ? 121.69000 83.39100 147.78200 1.000 70.84000 489 GLU B CA 1
ATOM 12063 C C . GLU B 2 511 ? 121.99800 83.38600 146.29600 1.000 71.91000 489 GLU B C 1
ATOM 12064 O O . GLU B 2 511 ? 122.32100 82.34200 145.72400 1.000 72.79000 489 GLU B O 1
ATOM 12076 N N . LEU B 2 512 ? 121.94000 84.56300 145.67600 1.000 69.36000 490 LEU B N 1
ATOM 12077 C CA . LEU B 2 512 ? 122.21000 84.66100 144.25400 1.000 66.35000 490 LEU B CA 1
ATOM 12078 C C . LEU B 2 512 ? 123.67500 84.45000 143.95400 1.000 69.28000 490 LEU B C 1
ATOM 12079 O O . LEU B 2 512 ? 124.02100 83.80500 142.96600 1.000 70.29000 490 LEU B O 1
ATOM 12095 N N . ASP B 2 513 ? 124.54600 84.93600 144.83000 1.000 67.93000 491 ASP B N 1
ATOM 12096 C CA . ASP B 2 513 ? 125.96000 84.80100 144.56000 1.000 66.54000 491 ASP B CA 1
ATOM 12097 C C . ASP B 2 513 ? 126.36000 83.36000 144.70800 1.000 68.12000 491 ASP B C 1
ATOM 12098 O O . ASP B 2 513 ? 127.17000 82.85400 143.93200 1.000 74.85000 491 ASP B O 1
ATOM 12107 N N . THR B 2 514 ? 125.76000 82.67400 145.67100 1.000 70.65000 492 THR B N 1
ATOM 12108 C CA . THR B 2 514 ? 126.13000 81.29600 145.88600 1.000 71.85000 492 THR B CA 1
ATOM 12109 C C . THR B 2 514 ? 125.69900 80.44100 144.71700 1.000 72.98000 492 THR B C 1
ATOM 12110 O O . THR B 2 514 ? 126.49400 79.67400 144.17800 1.000 76.21000 492 THR B O 1
ATOM 12121 N N . ALA B 2 515 ? 124.47900 80.65100 144.23900 1.000 72.73000 493 ALA B N 1
ATOM 12122 C CA . ALA B 2 515 ? 123.99900 79.84900 143.12700 1.000 76.21000 493 ALA B CA 1
ATOM 12123 C C . ALA B 2 515 ? 124.74800 80.15900 141.84600 1.000 74.51000 493 ALA B C 1
ATOM 12124 O O . ALA B 2 515 ? 125.11500 79.25900 141.09300 1.000 80.44000 493 ALA B O 1
ATOM 12131 N N . LEU B 2 516 ? 125.10600 81.42100 141.66000 1.000 71.83000 494 LEU B N 1
ATOM 12132 C CA . LEU B 2 516 ? 125.74800 81.82400 140.42400 1.000 69.86000 494 LEU B CA 1
ATOM 12133 C C . LEU B 2 516 ? 127.17100 81.29300 140.37100 1.000 69.78000 494 LEU B C 1
ATOM 12134 O O . LEU B 2 516 ? 127.63900 80.87400 139.31400 1.000 71.83000 494 LEU B O 1
ATOM 12150 N N . SER B 2 517 ? 127.78900 81.15900 141.54500 1.000 72.42000 495 SER B N 1
ATOM 12151 C CA . SER B 2 517 ? 129.18800 80.76500 141.66200 1.000 70.62000 495 SER B CA 1
ATOM 12152 C C . SER B 2 517 ? 129.39900 79.32100 141.25700 1.000 72.57000 495 SER B C 1
ATOM 12153 O O . SER B 2 517 ? 130.53300 78.89100 141.04400 1.000 79.65000 495 SER B O 1
ATOM 12161 N N . ASP B 2 518 ? 128.32100 78.55000 141.18400 1.000 76.57000 496 ASP B N 1
ATOM 12162 C CA . ASP B 2 518 ? 128.47100 77.15700 140.82300 1.000 80.55000 496 ASP B CA 1
ATOM 12163 C C . ASP B 2 518 ? 128.99800 77.03000 139.40500 1.000 83.39000 496 ASP B C 1
ATOM 12164 O O . ASP B 2 518 ? 129.67700 76.05500 139.07700 1.000 91.28000 496 ASP B O 1
ATOM 12173 N N . LEU B 2 519 ? 128.66400 77.98400 138.54100 1.000 77.82000 497 LEU B N 1
ATOM 12174 C CA . LEU B 2 519 ? 129.11800 77.87700 137.16800 1.000 81.90000 497 LEU B CA 1
ATOM 12175 C C . LEU B 2 519 ? 130.61400 78.11000 137.06700 1.000 83.31000 497 LEU B C 1
ATOM 12176 O O . LEU B 2 519 ? 131.31500 77.36500 136.38800 1.000 86.24000 497 LEU B O 1
ATOM 12192 N N . GLU B 2 520 ? 131.12500 79.05800 137.83500 1.000 78.19000 498 GLU B N 1
ATOM 12193 C CA . GLU B 2 520 ? 132.54800 79.34600 137.79800 1.000 76.85000 498 GLU B CA 1
ATOM 12194 C C . GLU B 2 520 ? 133.34000 78.23500 138.44900 1.000 80.43000 498 GLU B C 1
ATOM 12195 O O . GLU B 2 520 ? 134.42900 77.88800 137.99800 1.000 87.41000 498 GLU B O 1
ATOM 12207 N N . ALA B 2 521 ? 132.75600 77.62200 139.46900 1.000 83.01000 499 ALA B N 1
ATOM 12208 C CA . ALA B 2 521 ? 133.39000 76.48900 140.11200 1.000 91.83000 499 ALA B CA 1
ATOM 12209 C C . ALA B 2 521 ? 133.49500 75.34400 139.11900 1.000 100.11000 499 ALA B C 1
ATOM 12210 O O . ALA B 2 521 ? 134.43000 74.54100 139.17600 1.000 106.97000 499 ALA B O 1
ATOM 12217 N N . ALA B 2 522 ? 132.54000 75.28400 138.19400 1.000 97.05000 500 ALA B N 1
ATOM 12218 C CA . ALA B 2 522 ? 132.56100 74.30300 137.12700 1.000 104.55000 500 ALA B CA 1
ATOM 12219 C C . ALA B 2 522 ? 132.70100 72.89600 137.66100 1.000 113.80000 500 ALA B C 1
ATOM 12220 O O . ALA B 2 522 ? 133.46700 72.09500 137.12900 1.000 127.07000 500 ALA B O 1
ATOM 12227 N N . ASP B 2 523 ? 131.93200 72.56600 138.69600 1.000 122.46000 501 ASP B N 1
ATOM 12228 C CA . ASP B 2 523 ? 132.05000 71.24200 139.28700 1.000 130.17000 501 ASP B CA 1
ATOM 12229 C C . ASP B 2 523 ? 131.19400 70.26100 138.50700 1.000 135.75000 501 ASP B C 1
ATOM 12230 O O . ASP B 2 523 ? 130.17600 69.75700 138.97400 1.000 139.19000 501 ASP B O 1
ATOM 12239 N N . PHE B 2 524 ? 131.64800 69.99500 137.29400 1.000 138.84000 502 PHE B N 1
ATOM 12240 C CA . PHE B 2 524 ? 130.93500 69.15900 136.35400 1.000 143.75000 502 PHE B CA 1
ATOM 12241 C C . PHE B 2 524 ? 131.32700 67.70900 136.51000 1.000 156.14000 502 PHE B C 1
ATOM 12242 O O . PHE B 2 524 ? 131.99400 67.14300 135.64800 1.000 163.81000 502 PHE B O 1
ATOM 12259 N N . GLU B 2 525 ? 130.79300 67.06800 137.54000 1.000 160.69000 503 GLU B N 1
ATOM 12260 C CA . GLU B 2 525 ? 131.14300 65.67800 137.81300 1.000 166.92000 503 GLU B CA 1
ATOM 12261 C C . GLU B 2 525 ? 130.76300 64.79700 136.63300 1.000 168.39000 503 GLU B C 1
ATOM 12262 O O . GLU B 2 525 ? 131.52100 63.91000 136.23400 1.000 172.51000 503 GLU B O 1
ATOM 12274 N N . GLU B 2 526 ? 129.65200 65.12800 135.99300 1.000 168.66000 504 GLU B N 1
ATOM 12275 C CA . GLU B 2 526 ? 129.13500 64.34000 134.88700 1.000 171.50000 504 GLU B CA 1
ATOM 12276 C C . GLU B 2 526 ? 129.97900 64.48800 133.62600 1.000 174.48000 504 GLU B C 1
ATOM 12277 O O . GLU B 2 526 ? 129.79900 63.72900 132.67400 1.000 185.63000 504 GLU B O 1
ATOM 12289 N N . LEU B 2 527 ? 130.80600 65.53300 133.57400 1.000 169.78000 505 LEU B N 1
ATOM 12290 C CA . LEU B 2 527 ? 131.65500 65.80100 132.41700 1.000 176.40000 505 LEU B CA 1
ATOM 12291 C C . LEU B 2 527 ? 133.14100 65.61800 132.75300 1.000 178.15000 505 LEU B C 1
ATOM 12292 O O . LEU B 2 527 ? 134.01000 66.12500 132.04600 1.000 177.61000 505 LEU B O 1
ATOM 12308 N N . SER B 2 528 ? 133.44300 64.91200 133.84100 1.000 180.20000 506 SER B N 1
ATOM 12309 C CA . SER B 2 528 ? 134.83100 64.80200 134.29200 1.000 183.87000 506 SER B CA 1
ATOM 12310 C C . SER B 2 528 ? 135.71800 64.06800 133.29700 1.000 194.54000 506 SER B C 1
ATOM 12311 O O . SER B 2 528 ? 135.31800 63.06500 132.70500 1.000 199.87000 506 SER B O 1
ATOM 12319 N N . GLU B 2 529 ? 136.98000 64.48400 133.23400 1.000 197.78000 507 GLU B N 1
ATOM 12320 C CA . GLU B 2 529 ? 137.93300 63.89900 132.30300 1.000 191.53000 507 GLU B CA 1
ATOM 12321 C C . GLU B 2 529 ? 138.17400 62.42800 132.52600 1.000 205.36000 507 GLU B C 1
ATOM 12322 O O . GLU B 2 529 ? 138.33800 61.68400 131.56300 1.000 221.55000 507 GLU B O 1
ATOM 12334 N N . ASP B 2 530 ? 138.14700 61.98900 133.77400 1.000 197.80000 508 ASP B N 1
ATOM 12335 C CA . ASP B 2 530 ? 138.42300 60.59500 134.07900 1.000 208.34000 508 ASP B CA 1
ATOM 12336 C C . ASP B 2 530 ? 137.26800 59.69700 133.65500 1.000 206.94000 508 ASP B C 1
ATOM 12337 O O . ASP B 2 530 ? 137.41900 58.47800 133.56700 1.000 213.60000 508 ASP B O 1
ATOM 12346 N N . TYR B 2 531 ? 136.11200 60.29900 133.39200 1.000 208.89000 509 TYR B N 1
ATOM 12347 C CA . TYR B 2 531 ? 134.95800 59.54500 132.93300 1.000 201.39000 509 TYR B CA 1
ATOM 12348 C C . TYR B 2 531 ? 134.99300 59.38700 131.41100 1.000 215.72000 509 TYR B C 1
ATOM 12349 O O . TYR B 2 531 ? 134.57300 58.36100 130.87700 1.000 214.88000 509 TYR B O 1
ATOM 12367 N N . TYR B 2 532 ? 135.51600 60.40100 130.71400 1.000 207.53000 510 TYR B N 1
ATOM 12368 C CA . TYR B 2 532 ? 135.53600 60.38200 129.24800 1.000 216.43000 510 TYR B CA 1
ATOM 12369 C C . TYR B 2 532 ? 136.94000 60.28700 128.66000 1.000 211.32000 510 TYR B C 1
ATOM 12370 O O . TYR B 2 532 ? 137.10300 60.24200 127.44000 1.000 210.19000 510 TYR B O 1
ATOM 12388 N N . ASP B 2 533 ? 137.95100 60.34400 129.52000 1.000 220.52000 511 ASP B N 1
ATOM 12389 C CA . ASP B 2 533 ? 139.34100 60.45700 129.09000 1.000 209.14000 511 ASP B CA 1
ATOM 12390 C C . ASP B 2 533 ? 139.50000 61.65700 128.16200 1.000 205.70000 511 ASP B C 1
ATOM 12391 O O . ASP B 2 533 ? 140.21800 61.59700 127.16200 1.000 204.27000 511 ASP B O 1
ATOM 12400 N N . MET B 2 534 ? 138.79900 62.74000 128.48900 1.000 202.77000 512 MET B N 1
ATOM 12401 C CA . MET B 2 534 ? 138.81600 63.94800 127.66900 1.000 193.67000 512 MET B CA 1
ATOM 12402 C C . MET B 2 534 ? 138.94400 65.21300 128.51400 1.000 193.97000 512 MET B C 1
ATOM 12403 O O . MET B 2 534 ? 138.23700 65.37500 129.50500 1.000 181.23000 512 MET B O 1
ATOM 12417 N N . ARG B 2 535 ? 139.69600 66.18700 128.01600 1.000 179.85000 513 ARG B N 1
ATOM 12418 C CA . ARG B 2 535 ? 139.75200 67.49700 128.65700 1.000 168.85000 513 ARG B CA 1
ATOM 12419 C C . ARG B 2 535 ? 138.45100 68.25100 128.40700 1.000 163.07000 513 ARG B C 1
ATOM 12420 O O . ARG B 2 535 ? 137.96200 68.28400 127.27800 1.000 160.42000 513 ARG B O 1
ATOM 12441 N N . ARG B 2 536 ? 137.93500 68.92900 129.42800 1.000 155.06000 514 ARG B N 1
ATOM 12442 C CA . ARG B 2 536 ? 136.70200 69.69200 129.25600 1.000 143.82000 514 ARG B CA 1
ATOM 12443 C C . ARG B 2 536 ? 136.92000 70.83800 128.28400 1.000 138.62000 514 ARG B C 1
ATOM 12444 O O . ARG B 2 536 ? 137.99200 71.43700 128.25900 1.000 130.88000 514 ARG B O 1
ATOM 12465 N N . LEU B 2 537 ? 135.92500 71.09400 127.43900 1.000 128.69000 515 LEU B N 1
ATOM 12466 C CA . LEU B 2 537 ? 136.10600 71.99700 126.31100 1.000 121.17000 515 LEU B CA 1
ATOM 12467 C C . LEU B 2 537 ? 136.24000 73.46300 126.68400 1.000 114.29000 515 LEU B C 1
ATOM 12468 O O . LEU B 2 537 ? 136.98600 74.19300 126.03300 1.000 114.72000 515 LEU B O 1
ATOM 12484 N N . TYR B 2 538 ? 135.57700 73.90400 127.74300 1.000 111.98000 516 TYR B N 1
ATOM 12485 C CA . TYR B 2 538 ? 135.70700 75.31300 128.09400 1.000 104.14000 516 TYR B CA 1
ATOM 12486 C C . TYR B 2 538 ? 135.88100 75.55600 129.58600 1.000 107.15000 516 TYR B C 1
ATOM 12487 O O . TYR B 2 538 ? 135.29700 74.86400 130.42300 1.000 104.32000 516 TYR B O 1
ATOM 12505 N N . THR B 2 539 ? 136.59400 76.62400 129.90800 1.000 94.55000 517 THR B N 1
ATOM 12506 C CA . THR B 2 539 ? 136.69100 77.11500 131.27200 1.000 87.14000 517 THR B CA 1
ATOM 12507 C C . THR B 2 539 ? 135.69000 78.24100 131.45800 1.000 82.57000 517 THR B C 1
ATOM 12508 O O . THR B 2 539 ? 135.61800 79.14700 130.63200 1.000 79.86000 517 THR B O 1
ATOM 12519 N N . ILE B 2 540 ? 134.86600 78.17000 132.49300 1.000 76.94000 518 ILE B N 1
ATOM 12520 C CA . ILE B 2 540 ? 133.90700 79.24600 132.69000 1.000 70.32000 518 ILE B CA 1
ATOM 12521 C C . ILE B 2 540 ? 134.59500 80.42700 133.33400 1.000 71.71000 518 ILE B C 1
ATOM 12522 O O . ILE B 2 540 ? 135.26800 80.28500 134.35200 1.000 78.72000 518 ILE B O 1
ATOM 12538 N N . LEU B 2 541 ? 134.47300 81.58500 132.70100 1.000 67.67000 519 LEU B N 1
ATOM 12539 C CA . LEU B 2 541 ? 135.15600 82.77600 133.17500 1.000 69.99000 519 LEU B CA 1
ATOM 12540 C C . LEU B 2 541 ? 134.37300 83.49300 134.24000 1.000 71.10000 519 LEU B C 1
ATOM 12541 O O . LEU B 2 541 ? 134.93700 84.16200 135.10300 1.000 76.64000 519 LEU B O 1
ATOM 12557 N N . GLY B 2 542 ? 133.06600 83.40600 134.13100 1.000 67.30000 520 GLY B N 1
ATOM 12558 C CA . GLY B 2 542 ? 132.17800 84.17000 134.97700 1.000 63.18000 520 GLY B CA 1
ATOM 12559 C C . GLY B 2 542 ? 130.80900 84.21600 134.34900 1.000 59.92000 520 GLY B C 1
ATOM 12560 O O . GLY B 2 542 ? 130.62100 83.78600 133.20800 1.000 61.46000 520 GLY B O 1
ATOM 12564 N N . SER B 2 543 ? 129.86900 84.79100 135.06800 1.000 55.50000 521 SER B N 1
ATOM 12565 C CA . SER B 2 543 ? 128.51800 84.92100 134.57800 1.000 50.20000 521 SER B CA 1
ATOM 12566 C C . SER B 2 543 ? 127.81100 86.07700 135.24700 1.000 48.57000 521 SER B C 1
ATOM 12567 O O . SER B 2 543 ? 128.23600 86.54500 136.30500 1.000 51.88000 521 SER B O 1
ATOM 12575 N N . SER B 2 544 ? 126.69700 86.49400 134.66400 1.000 46.42000 522 SER B N 1
ATOM 12576 C CA . SER B 2 544 ? 125.85100 87.49600 135.29000 1.000 47.92000 522 SER B CA 1
ATOM 12577 C C . SER B 2 544 ? 124.37800 87.19200 135.07600 1.000 47.49000 522 SER B C 1
ATOM 12578 O O . SER B 2 544 ? 123.96700 86.71600 134.01800 1.000 50.59000 522 SER B O 1
ATOM 12586 N N . LEU B 2 545 ? 123.57600 87.51200 136.07900 1.000 46.08000 523 LEU B N 1
ATOM 12587 C CA . LEU B 2 545 ? 122.15100 87.25700 136.03300 1.000 46.19000 523 LEU B CA 1
ATOM 12588 C C . LEU B 2 545 ? 121.33000 88.52900 136.04100 1.000 53.09000 523 LEU B C 1
ATOM 12589 O O . LEU B 2 545 ? 121.52400 89.40200 136.89300 1.000 54.09000 523 LEU B O 1
ATOM 12605 N N . PHE B 2 546 ? 120.32600 88.56500 135.17600 1.000 53.31000 524 PHE B N 1
ATOM 12606 C CA . PHE B 2 546 ? 119.37500 89.65900 135.14200 1.000 54.85000 524 PHE B CA 1
ATOM 12607 C C . PHE B 2 546 ? 117.97600 89.16200 135.45800 1.000 62.16000 524 PHE B C 1
ATOM 12608 O O . PHE B 2 546 ? 117.57900 88.08700 135.01200 1.000 63.15000 524 PHE B O 1
ATOM 12625 N N . TYR B 2 547 ? 117.18800 89.98900 136.12800 1.000 65.97000 525 TYR B N 1
ATOM 12626 C CA . TYR B 2 547 ? 115.76800 89.72300 136.26200 1.000 65.20000 525 TYR B CA 1
ATOM 12627 C C . TYR B 2 547 ? 114.94800 90.89200 135.75800 1.000 64.19000 525 TYR B C 1
ATOM 12628 O O . TYR B 2 547 ? 115.04200 92.00300 136.27700 1.000 63.28000 525 TYR B O 1
ATOM 12646 N N . LYS B 2 548 ? 114.09100 90.62300 134.79200 1.000 69.64000 526 LYS B N 1
ATOM 12647 C CA . LYS B 2 548 ? 113.15500 91.60900 134.29200 1.000 73.12000 526 LYS B CA 1
ATOM 12648 C C . LYS B 2 548 ? 113.87900 92.88900 133.88800 1.000 71.23000 526 LYS B C 1
ATOM 12649 O O . LYS B 2 548 ? 113.39000 93.99400 134.11500 1.000 74.36000 526 LYS B O 1
ATOM 12668 N N . GLY B 2 549 ? 115.03700 92.73600 133.25700 1.000 66.96000 527 GLY B N 1
ATOM 12669 C CA . GLY B 2 549 ? 115.80100 93.87100 132.74900 1.000 66.69000 527 GLY B CA 1
ATOM 12670 C C . GLY B 2 549 ? 116.82000 94.43000 133.74400 1.000 64.78000 527 GLY B C 1
ATOM 12671 O O . GLY B 2 549 ? 117.63300 95.28200 133.38600 1.000 64.30000 527 GLY B O 1
ATOM 12675 N N . TYR B 2 550 ? 116.80600 93.94400 134.97800 1.000 63.75000 528 TYR B N 1
ATOM 12676 C CA . TYR B 2 550 ? 117.73200 94.44900 135.98700 1.000 63.20000 528 TYR B CA 1
ATOM 12677 C C . TYR B 2 550 ? 118.84000 93.45900 136.27200 1.000 62.58000 528 TYR B C 1
ATOM 12678 O O . TYR B 2 550 ? 118.56900 92.29900 136.56300 1.000 59.97000 528 TYR B O 1
ATOM 12696 N N . MET B 2 551 ? 120.08300 93.91000 136.31900 1.000 61.36000 529 MET B N 1
ATOM 12697 C CA . MET B 2 551 ? 121.10900 92.97900 136.75000 1.000 56.81000 529 MET B CA 1
ATOM 12698 C C . MET B 2 551 ? 121.02600 92.83400 138.25700 1.000 54.86000 529 MET B C 1
ATOM 12699 O O . MET B 2 551 ? 120.88000 93.82100 138.97800 1.000 57.10000 529 MET B O 1
ATOM 12713 N N . VAL B 2 552 ? 121.07900 91.60400 138.73900 1.000 55.26000 530 VAL B N 1
ATOM 12714 C CA . VAL B 2 552 ? 121.01000 91.37700 140.17600 1.000 55.19000 530 VAL B CA 1
ATOM 12715 C C . VAL B 2 552 ? 122.28600 90.78900 140.75800 1.000 56.52000 530 VAL B C 1
ATOM 12716 O O . VAL B 2 552 ? 122.59800 91.00000 141.92800 1.000 57.52000 530 VAL B O 1
ATOM 12729 N N . CYS B 2 553 ? 123.01800 90.04000 139.95000 1.000 52.47000 531 CYS B N 1
ATOM 12730 C CA . CYS B 2 553 ? 124.21400 89.37300 140.44000 1.000 45.78000 531 CYS B CA 1
ATOM 12731 C C . CYS B 2 553 ? 125.23500 89.16900 139.34000 1.000 46.53000 531 CYS B C 1
ATOM 12732 O O . CYS B 2 553 ? 124.88700 88.73800 138.24500 1.000 50.26000 531 CYS B O 1
ATOM 12740 N N . SER B 2 554 ? 126.50300 89.45200 139.62500 1.000 51.54000 532 SER B N 1
ATOM 12741 C CA . SER B 2 554 ? 127.54400 89.18900 138.63700 1.000 53.43000 532 SER B CA 1
ATOM 12742 C C . SER B 2 554 ? 128.87300 88.77000 139.23900 1.000 51.03000 532 SER B C 1
ATOM 12743 O O . SER B 2 554 ? 129.33700 89.34500 140.22200 1.000 51.26000 532 SER B O 1
ATOM 12751 N N . HIS B 2 555 ? 129.49500 87.78200 138.60900 1.000 50.37000 533 HIS B N 1
ATOM 12752 C CA . HIS B 2 555 ? 130.85400 87.37000 138.92200 1.000 50.53000 533 HIS B CA 1
ATOM 12753 C C . HIS B 2 555 ? 131.78700 87.70000 137.76800 1.000 53.04000 533 HIS B C 1
ATOM 12754 O O . HIS B 2 555 ? 132.91200 87.20800 137.70100 1.000 56.38000 533 HIS B O 1
ATOM 12768 N N . LEU B 2 556 ? 131.27900 88.46800 136.82100 1.000 49.34000 534 LEU B N 1
ATOM 12769 C CA . LEU B 2 556 ? 131.97800 88.72900 135.57500 1.000 45.34000 534 LEU B CA 1
ATOM 12770 C C . LEU B 2 556 ? 132.62800 90.11700 135.63000 1.000 45.58000 534 LEU B C 1
ATOM 12771 O O . LEU B 2 556 ? 132.11000 90.99700 136.31300 1.000 47.80000 534 LEU B O 1
ATOM 12787 N N . PRO B 2 557 ? 133.76000 90.33900 134.94200 1.000 49.76000 535 PRO B N 1
ATOM 12788 C CA . PRO B 2 557 ? 134.45100 91.61400 134.82400 1.000 50.01000 535 PRO B CA 1
ATOM 12789 C C . PRO B 2 557 ? 133.57300 92.68900 134.20800 1.000 47.57000 535 PRO B C 1
ATOM 12790 O O . PRO B 2 557 ? 132.80300 92.43500 133.28500 1.000 53.41000 535 PRO B O 1
ATOM 12801 N N . LYS B 2 558 ? 133.76200 93.91400 134.67000 1.000 44.50000 536 LYS B N 1
ATOM 12802 C CA . LYS B 2 558 ? 132.89800 95.02400 134.29800 1.000 50.18000 536 LYS B CA 1
ATOM 12803 C C . LYS B 2 558 ? 132.83300 95.24200 132.80000 1.000 52.91000 536 LYS B C 1
ATOM 12804 O O . LYS B 2 558 ? 131.76300 95.50500 132.25100 1.000 59.02000 536 LYS B O 1
ATOM 12823 N N . ASP B 2 559 ? 133.95200 95.07800 132.12000 1.000 53.45000 537 ASP B N 1
ATOM 12824 C CA . ASP B 2 559 ? 133.97200 95.36900 130.69900 1.000 55.62000 537 ASP B CA 1
ATOM 12825 C C . ASP B 2 559 ? 133.20600 94.31300 129.92300 1.000 56.09000 537 ASP B C 1
ATOM 12826 O O . ASP B 2 559 ? 132.56600 94.61600 128.91400 1.000 58.35000 537 ASP B O 1
ATOM 12835 N N . ASP B 2 560 ? 133.21500 93.08700 130.42700 1.000 53.19000 538 ASP B N 1
ATOM 12836 C CA . ASP B 2 560 ? 132.52100 92.00200 129.76000 1.000 54.69000 538 ASP B CA 1
ATOM 12837 C C . ASP B 2 560 ? 131.03100 92.11400 130.00600 1.000 54.74000 538 ASP B C 1
ATOM 12838 O O . ASP B 2 560 ? 130.22500 91.83700 129.12000 1.000 58.76000 538 ASP B O 1
ATOM 12847 N N . VAL B 2 561 ? 130.66400 92.63300 131.16900 1.000 52.32000 539 VAL B N 1
ATOM 12848 C CA . VAL B 2 561 ? 129.25600 92.79200 131.48600 1.000 52.01000 539 VAL B CA 1
ATOM 12849 C C . VAL B 2 561 ? 128.61300 93.81500 130.56900 1.000 52.60000 539 VAL B C 1
ATOM 12850 O O . VAL B 2 561 ? 127.48500 93.62300 130.11300 1.000 55.65000 539 VAL B O 1
ATOM 12863 N N . ILE B 2 562 ? 129.32700 94.89300 130.28400 1.000 50.01000 540 ILE B N 1
ATOM 12864 C CA . ILE B 2 562 ? 128.76600 95.92300 129.43300 1.000 47.97000 540 ILE B CA 1
ATOM 12865 C C . ILE B 2 562 ? 128.63800 95.46500 127.98900 1.000 49.19000 540 ILE B C 1
ATOM 12866 O O . ILE B 2 562 ? 127.62100 95.73400 127.35000 1.000 53.17000 540 ILE B O 1
ATOM 12882 N N . GLU B 2 563 ? 129.64100 94.76100 127.46900 1.000 51.49000 541 GLU B N 1
ATOM 12883 C CA . GLU B 2 563 ? 129.54700 94.30700 126.08700 1.000 51.08000 541 GLU B CA 1
ATOM 12884 C C . GLU B 2 563 ? 128.41600 93.31400 125.90800 1.000 49.73000 541 GLU B C 1
ATOM 12885 O O . GLU B 2 563 ? 127.69400 93.35200 124.91100 1.000 53.10000 541 GLU B O 1
ATOM 12897 N N . ILE B 2 564 ? 128.21600 92.46700 126.89900 1.000 44.85000 542 ILE B N 1
ATOM 12898 C CA . ILE B 2 564 ? 127.17900 91.47000 126.79800 1.000 41.09000 542 ILE B CA 1
ATOM 12899 C C . ILE B 2 564 ? 125.81500 92.10000 126.87600 1.000 43.84000 542 ILE B C 1
ATOM 12900 O O . ILE B 2 564 ? 124.89200 91.68600 126.17300 1.000 47.15000 542 ILE B O 1
ATOM 12916 N N . ALA B 2 565 ? 125.66000 93.07300 127.75800 1.000 43.94000 543 ALA B N 1
ATOM 12917 C CA . ALA B 2 565 ? 124.38100 93.73800 127.85900 1.000 44.16000 543 ALA B CA 1
ATOM 12918 C C . ALA B 2 565 ? 124.05100 94.45600 126.56300 1.000 46.88000 543 ALA B C 1
ATOM 12919 O O . ALA B 2 565 ? 122.89000 94.50500 126.16000 1.000 48.93000 543 ALA B O 1
ATOM 12926 N N . ALA B 2 566 ? 125.07300 94.98200 125.88800 1.000 49.08000 544 ALA B N 1
ATOM 12927 C CA . ALA B 2 566 ? 124.84400 95.66900 124.62600 1.000 49.93000 544 ALA B CA 1
ATOM 12928 C C . ALA B 2 566 ? 124.32400 94.70900 123.57100 1.000 48.78000 544 ALA B C 1
ATOM 12929 O O . ALA B 2 566 ? 123.40800 95.04300 122.81800 1.000 51.34000 544 ALA B O 1
ATOM 12936 N N . TYR B 2 567 ? 124.81100 93.47600 123.60200 1.000 47.19000 545 TYR B N 1
ATOM 12937 C CA . TYR B 2 567 ? 124.30900 92.46500 122.69200 1.000 45.84000 545 TYR B CA 1
ATOM 12938 C C . TYR B 2 567 ? 122.85200 92.19200 122.96900 1.000 49.44000 545 TYR B C 1
ATOM 12939 O O . TYR B 2 567 ? 122.03200 92.09900 122.05100 1.000 58.75000 545 TYR B O 1
ATOM 12957 N N . CYS B 2 568 ? 122.52600 92.08700 124.24600 1.000 44.82000 546 CYS B N 1
ATOM 12958 C CA . CYS B 2 568 ? 121.17500 91.75600 124.62700 1.000 48.21000 546 CYS B CA 1
ATOM 12959 C C . CYS B 2 568 ? 120.20700 92.90100 124.35300 1.000 56.28000 546 CYS B C 1
ATOM 12960 O O . CYS B 2 568 ? 119.03200 92.66500 124.07300 1.000 62.93000 546 CYS B O 1
ATOM 12968 N N . ARG B 2 569 ? 120.69900 94.13900 124.35600 1.000 51.54000 547 ARG B N 1
ATOM 12969 C CA . ARG B 2 569 ? 119.83600 95.26000 123.99900 1.000 52.25000 547 ARG B CA 1
ATOM 12970 C C . ARG B 2 569 ? 119.53000 95.26300 122.51300 1.000 55.30000 547 ARG B C 1
ATOM 12971 O O . ARG B 2 569 ? 118.38800 95.46100 122.10900 1.000 61.17000 547 ARG B O 1
ATOM 12992 N N . GLN B 2 570 ? 120.52200 94.91200 121.70500 1.000 58.35000 548 GLN B N 1
ATOM 12993 C CA . GLN B 2 570 ? 120.36100 94.97700 120.26100 1.000 56.24000 548 GLN B CA 1
ATOM 12994 C C . GLN B 2 570 ? 119.44500 93.88500 119.74500 1.000 54.08000 548 GLN B C 1
ATOM 12995 O O . GLN B 2 570 ? 118.79700 94.04800 118.71400 1.000 59.65000 548 GLN B O 1
ATOM 13009 N N . HIS B 2 571 ? 119.31800 92.81000 120.50700 1.000 54.58000 549 HIS B N 1
ATOM 13010 C CA . HIS B 2 571 ? 118.36700 91.76400 120.17100 1.000 60.29000 549 HIS B CA 1
ATOM 13011 C C . HIS B 2 571 ? 117.14600 91.84800 121.06800 1.000 62.75000 549 HIS B C 1
ATOM 13012 O O . HIS B 2 571 ? 116.29700 90.95600 121.08000 1.000 64.80000 549 HIS B O 1
ATOM 13026 N N . CYS B 2 572 ? 117.07900 92.93200 121.82900 1.000 63.55000 550 CYS B N 1
ATOM 13027 C CA . CYS B 2 572 ? 115.95000 93.25600 122.68000 1.000 68.01000 550 CYS B CA 1
ATOM 13028 C C . CYS B 2 572 ? 115.58500 92.13600 123.63900 1.000 77.81000 550 CYS B C 1
ATOM 13029 O O . CYS B 2 572 ? 114.42000 91.98700 123.99900 1.000 86.57000 550 CYS B O 1
ATOM 13037 N N . LEU B 2 573 ? 116.57400 91.39300 124.11600 1.000 71.20000 551 LEU B N 1
ATOM 13038 C CA . LEU B 2 573 ? 116.28000 90.23000 124.93300 1.000 75.19000 551 LEU B CA 1
ATOM 13039 C C . LEU B 2 573 ? 115.87400 90.63100 126.33800 1.000 79.92000 551 LEU B C 1
ATOM 13040 O O . LEU B 2 573 ? 115.00000 90.01500 126.94900 1.000 86.33000 551 LEU B O 1
ATOM 13056 N N . LEU B 2 574 ? 116.50400 91.68100 126.83800 1.000 78.83000 552 LEU B N 1
ATOM 13057 C CA . LEU B 2 574 ? 116.23400 92.16600 128.18000 1.000 80.13000 552 LEU B CA 1
ATOM 13058 C C . LEU B 2 574 ? 114.88300 92.87800 128.29800 1.000 89.72000 552 LEU B C 1
ATOM 13059 O O . LEU B 2 574 ? 114.12000 92.56500 129.21200 1.000 93.78000 552 LEU B O 1
ATOM 13075 N N . PRO B 2 575 ? 114.54900 93.83600 127.41300 1.000 93.03000 553 PRO B N 1
ATOM 13076 C CA . PRO B 2 575 ? 113.24900 94.47200 127.36400 1.000 97.04000 553 PRO B CA 1
ATOM 13077 C C . PRO B 2 575 ? 112.13700 93.51200 126.95200 1.000 105.23000 553 PRO B C 1
ATOM 13078 O O . PRO B 2 575 ? 110.98500 93.70600 127.33500 1.000 110.80000 553 PRO B O 1
ATOM 13089 N N . LEU B 2 576 ? 112.47900 92.42600 126.25300 1.000 103.96000 554 LEU B N 1
ATOM 13090 C CA . LEU B 2 576 ? 111.46500 91.43000 125.93700 1.000 109.88000 554 LEU B CA 1
ATOM 13091 C C . LEU B 2 576 ? 111.08900 90.67200 127.19600 1.000 102.77000 554 LEU B C 1
ATOM 13092 O O . LEU B 2 576 ? 109.90600 90.49500 127.49100 1.000 110.67000 554 LEU B O 1
ATOM 13108 N N . ALA B 2 577 ? 112.09600 90.38500 128.01800 1.000 103.91000 555 ALA B N 1
ATOM 13109 C CA . ALA B 2 577 ? 111.88700 89.71100 129.29100 1.000 109.73000 555 ALA B CA 1
ATOM 13110 C C . ALA B 2 577 ? 111.06400 90.58600 130.22800 1.000 115.85000 555 ALA B C 1
ATOM 13111 O O . ALA B 2 577 ? 110.26600 90.09100 131.02500 1.000 108.94000 555 ALA B O 1
ATOM 13118 N N . ALA B 2 578 ? 111.19600 91.89800 130.06100 1.000 110.47000 556 ALA B N 1
ATOM 13119 C CA . ALA B 2 578 ? 110.46100 92.86200 130.86800 1.000 108.26000 556 ALA B CA 1
ATOM 13120 C C . ALA B 2 578 ? 108.94700 92.82100 130.62300 1.000 115.46000 556 ALA B C 1
ATOM 13121 O O . ALA B 2 578 ? 108.17700 93.31700 131.44700 1.000 114.38000 556 ALA B O 1
ATOM 13128 N N . LYS B 2 579 ? 108.52100 92.36200 129.44300 1.000 118.82000 557 LYS B N 1
ATOM 13129 C CA . LYS B 2 579 ? 107.09400 92.34400 129.12600 1.000 122.73000 557 LYS B CA 1
ATOM 13130 C C . LYS B 2 579 ? 106.47200 90.95700 129.03300 1.000 119.92000 557 LYS B C 1
ATOM 13131 O O . LYS B 2 579 ? 105.27400 90.79600 129.27000 1.000 117.43000 557 LYS B O 1
ATOM 13150 N N . GLN B 2 580 ? 107.25400 89.96800 128.61900 1.000 120.44000 558 GLN B N 1
ATOM 13151 C CA . GLN B 2 580 ? 106.68100 88.68300 128.23800 1.000 125.34000 558 GLN B CA 1
ATOM 13152 C C . GLN B 2 580 ? 107.27300 87.52200 129.00800 1.000 120.41000 558 GLN B C 1
ATOM 13153 O O . GLN B 2 580 ? 108.43700 87.55100 129.40200 1.000 115.79000 558 GLN B O 1
ATOM 13167 N N . ARG B 2 581 ? 106.49000 86.46300 129.16300 1.000 122.34000 559 ARG B N 1
ATOM 13168 C CA . ARG B 2 581 ? 107.02300 85.25600 129.76300 1.000 116.11000 559 ARG B CA 1
ATOM 13169 C C . ARG B 2 581 ? 107.60000 84.35200 128.69100 1.000 115.54000 559 ARG B C 1
ATOM 13170 O O . ARG B 2 581 ? 106.88500 83.86700 127.81200 1.000 114.12000 559 ARG B O 1
ATOM 13191 N N . ILE B 2 582 ? 108.91100 84.18500 128.75200 1.000 109.24000 560 ILE B N 1
ATOM 13192 C CA . ILE B 2 582 ? 109.65300 83.36400 127.81900 1.000 107.33000 560 ILE B CA 1
ATOM 13193 C C . ILE B 2 582 ? 109.79500 81.96600 128.39300 1.000 101.88000 560 ILE B C 1
ATOM 13194 O O . ILE B 2 582 ? 110.17900 81.80800 129.55600 1.000 93.86000 560 ILE B O 1
ATOM 13210 N N . GLY B 2 583 ? 109.35600 80.96300 127.63900 1.000 103.12000 561 GLY B N 1
ATOM 13211 C CA . GLY B 2 583 ? 109.44200 79.59300 128.11800 1.000 101.72000 561 GLY B CA 1
ATOM 13212 C C . GLY B 2 583 ? 110.88300 79.11700 128.09900 1.000 95.83000 561 GLY B C 1
ATOM 13213 O O . GLY B 2 583 ? 111.35400 78.48000 129.04200 1.000 92.39000 561 GLY B O 1
ATOM 13217 N N . GLN B 2 584 ? 111.57600 79.42000 127.00800 1.000 93.03000 562 GLN B N 1
ATOM 13218 C CA . GLN B 2 584 ? 112.99700 79.14900 126.90400 1.000 87.63000 562 GLN B CA 1
ATOM 13219 C C . GLN B 2 584 ? 113.69000 80.10800 125.95300 1.000 80.96000 562 GLN B C 1
ATOM 13220 O O . GLN B 2 584 ? 113.21500 80.34000 124.84200 1.000 83.36000 562 GLN B O 1
ATOM 13234 N N . LEU B 2 585 ? 114.88300 80.54300 126.31800 1.000 75.58000 563 LEU B N 1
ATOM 13235 C CA . LEU B 2 585 ? 115.75800 81.20700 125.36000 1.000 73.53000 563 LEU B CA 1
ATOM 13236 C C . LEU B 2 585 ? 117.14000 80.59200 125.41900 1.000 68.16000 563 LEU B C 1
ATOM 13237 O O . LEU B 2 585 ? 117.71300 80.48600 126.49800 1.000 67.17000 563 LEU B O 1
ATOM 13253 N N . ILE B 2 586 ? 117.67000 80.16000 124.27900 1.000 67.75000 564 ILE B N 1
ATOM 13254 C CA . ILE B 2 586 ? 119.06500 79.74200 124.23600 1.000 55.33000 564 ILE B CA 1
ATOM 13255 C C . ILE B 2 586 ? 119.80900 80.45300 123.11800 1.000 57.96000 564 ILE B C 1
ATOM 13256 O O . ILE B 2 586 ? 119.47500 80.29600 121.94400 1.000 67.81000 564 ILE B O 1
ATOM 13272 N N . ILE B 2 587 ? 120.88900 81.12800 123.46200 1.000 50.86000 565 ILE B N 1
ATOM 13273 C CA . ILE B 2 587 ? 121.72800 81.75900 122.45700 1.000 53.89000 565 ILE B CA 1
ATOM 13274 C C . ILE B 2 587 ? 123.17200 81.33400 122.59300 1.000 55.70000 565 ILE B C 1
ATOM 13275 O O . ILE B 2 587 ? 123.72800 81.36400 123.68900 1.000 55.28000 565 ILE B O 1
ATOM 13291 N N . TRP B 2 588 ? 123.80400 80.96200 121.49100 1.000 60.52000 566 TRP B N 1
ATOM 13292 C CA . TRP B 2 588 ? 125.22600 80.67800 121.57200 1.000 58.12000 566 TRP B CA 1
ATOM 13293 C C . TRP B 2 588 ? 125.98300 81.35800 120.43400 1.000 58.34000 566 TRP B C 1
ATOM 13294 O O . TRP B 2 588 ? 125.60700 81.25000 119.26500 1.000 70.37000 566 TRP B O 1
ATOM 13315 N N . ARG B 2 589 ? 127.08500 82.01300 120.77800 1.000 48.03000 567 ARG B N 1
ATOM 13316 C CA . ARG B 2 589 ? 127.94200 82.67300 119.79800 1.000 48.64000 567 ARG B CA 1
ATOM 13317 C C . ARG B 2 589 ? 129.41400 82.55800 120.13300 1.000 51.76000 567 ARG B C 1
ATOM 13318 O O . ARG B 2 589 ? 129.79100 82.61600 121.30100 1.000 61.01000 567 ARG B O 1
ATOM 13339 N N . GLU B 2 590 ? 130.26500 82.60400 119.12100 1.000 51.55000 568 GLU B N 1
ATOM 13340 C CA . GLU B 2 590 ? 131.64700 82.96900 119.39000 1.000 54.13000 568 GLU B CA 1
ATOM 13341 C C . GLU B 2 590 ? 131.67900 84.47000 119.60900 1.000 52.69000 568 GLU B C 1
ATOM 13342 O O . GLU B 2 590 ? 130.98500 85.20800 118.91400 1.000 52.55000 568 GLU B O 1
ATOM 13354 N N . VAL B 2 591 ? 132.46100 84.92500 120.57100 1.000 52.48000 569 VAL B N 1
ATOM 13355 C CA . VAL B 2 591 ? 132.52600 86.35200 120.85600 1.000 50.91000 569 VAL B CA 1
ATOM 13356 C C . VAL B 2 591 ? 133.94100 86.88700 120.89200 1.000 50.57000 569 VAL B C 1
ATOM 13357 O O . VAL B 2 591 ? 134.90500 86.13400 121.01800 1.000 57.86000 569 VAL B O 1
ATOM 13370 N N . PHE B 2 592 ? 134.05600 88.20200 120.77500 1.000 50.36000 570 PHE B N 1
ATOM 13371 C CA . PHE B 2 592 ? 135.34200 88.86700 120.68400 1.000 54.22000 570 PHE B CA 1
ATOM 13372 C C . PHE B 2 592 ? 135.49800 89.98900 121.71200 1.000 55.13000 570 PHE B C 1
ATOM 13373 O O . PHE B 2 592 ? 135.40800 91.16400 121.36000 1.000 53.27000 570 PHE B O 1
ATOM 13390 N N . PRO B 2 593 ? 135.74300 89.63300 122.97800 1.000 55.74000 571 PRO B N 1
ATOM 13391 C CA . PRO B 2 593 ? 135.83500 90.48000 124.15000 1.000 56.96000 571 PRO B CA 1
ATOM 13392 C C . PRO B 2 593 ? 137.12800 91.27700 124.11700 1.000 68.83000 571 PRO B C 1
ATOM 13393 O O . PRO B 2 593 ? 138.02500 90.98000 123.33100 1.000 70.41000 571 PRO B O 1
ATOM 13404 N N . ARG B 2 594 ? 137.23400 92.27000 124.99100 1.000 73.47000 572 ARG B N 1
ATOM 13405 C CA . ARG B 2 594 ? 138.35200 93.21300 124.98900 1.000 78.98000 572 ARG B CA 1
ATOM 13406 C C . ARG B 2 594 ? 139.65700 92.61600 125.49700 1.000 80.88000 572 ARG B C 1
ATOM 13407 O O . ARG B 2 594 ? 140.70800 93.25000 125.40100 1.000 85.40000 572 ARG B O 1
ATOM 13428 N N . HIS B 2 595 ? 139.59100 91.43800 126.09000 1.000 82.62000 573 HIS B N 1
ATOM 13429 C CA . HIS B 2 595 ? 140.78100 90.83800 126.66900 1.000 93.65000 573 HIS B CA 1
ATOM 13430 C C . HIS B 2 595 ? 141.79600 90.50500 125.58000 1.000 98.16000 573 HIS B C 1
ATOM 13431 O O . HIS B 2 595 ? 141.43600 89.97200 124.53000 1.000 94.92000 573 HIS B O 1
ATOM 13445 N N . HIS B 2 596 ? 143.08100 90.76400 125.86800 1.000 112.19000 574 HIS B N 1
ATOM 13446 C CA . HIS B 2 596 ? 144.21000 90.46400 124.97900 1.000 119.13000 574 HIS B CA 1
ATOM 13447 C C . HIS B 2 596 ? 143.96200 90.96000 123.55200 1.000 116.29000 574 HIS B C 1
ATOM 13448 O O . HIS B 2 596 ? 144.84400 91.55300 122.92600 1.000 112.44000 574 HIS B O 1
ATOM 13462 N N . GLU B 2 612 ? 143.54600 79.61500 125.01300 1.000 118.61000 590 GLU B N 1
ATOM 13463 C CA . GLU B 2 612 ? 143.41900 80.09600 123.64400 1.000 115.58000 590 GLU B CA 1
ATOM 13464 C C . GLU B 2 612 ? 142.67300 81.43100 123.63300 1.000 101.03000 590 GLU B C 1
ATOM 13465 O O . GLU B 2 612 ? 142.20500 81.89500 124.67200 1.000 101.15000 590 GLU B O 1
ATOM 13477 N N . GLY B 2 613 ? 142.57800 82.05500 122.45200 1.000 100.11000 591 GLY B N 1
ATOM 13478 C CA . GLY B 2 613 ? 141.91800 83.35200 122.29100 1.000 98.98000 591 GLY B CA 1
ATOM 13479 C C . GLY B 2 613 ? 140.43000 83.21600 121.98900 1.000 95.26000 591 GLY B C 1
ATOM 13480 O O . GLY B 2 613 ? 139.74600 84.21100 121.74800 1.000 91.80000 591 GLY B O 1
ATOM 13484 N N . ARG B 2 614 ? 139.94500 81.98500 121.89600 1.000 92.00000 592 ARG B N 1
ATOM 13485 C CA . ARG B 2 614 ? 138.54000 81.79500 121.58600 1.000 83.03000 592 ARG B CA 1
ATOM 13486 C C . ARG B 2 614 ? 137.68500 81.88100 122.83400 1.000 80.90000 592 ARG B C 1
ATOM 13487 O O . ARG B 2 614 ? 137.92700 81.18100 123.82000 1.000 79.45000 592 ARG B O 1
ATOM 13508 N N . TYR B 2 615 ? 136.62500 82.66600 122.74300 1.000 78.34000 593 TYR B N 1
ATOM 13509 C CA . TYR B 2 615 ? 135.65800 82.80100 123.81700 1.000 74.66000 593 TYR B CA 1
ATOM 13510 C C . TYR B 2 615 ? 134.26400 82.61400 123.26900 1.000 68.27000 593 TYR B C 1
ATOM 13511 O O . TYR B 2 615 ? 133.99400 82.97200 122.12300 1.000 65.62000 593 TYR B O 1
ATOM 13529 N N . PHE B 2 616 ? 133.37100 82.08400 124.08100 1.000 58.26000 594 PHE B N 1
ATOM 13530 C CA . PHE B 2 616 ? 132.01500 81.89800 123.61900 1.000 51.57000 594 PHE B CA 1
ATOM 13531 C C . PHE B 2 616 ? 131.01600 82.46000 124.60300 1.000 52.84000 594 PHE B C 1
ATOM 13532 O O . PHE B 2 616 ? 131.22700 82.41500 125.81400 1.000 58.16000 594 PHE B O 1
ATOM 13549 N N . LEU B 2 617 ? 129.92000 82.98900 124.08600 1.000 54.90000 595 LEU B N 1
ATOM 13550 C CA . LEU B 2 617 ? 128.84400 83.47900 124.93000 1.000 49.58000 595 LEU B CA 1
ATOM 13551 C C . LEU B 2 617 ? 127.63500 82.57900 124.87400 1.000 49.29000 595 LEU B C 1
ATOM 13552 O O . LEU B 2 617 ? 127.09300 82.30400 123.80500 1.000 53.01000 595 LEU B O 1
ATOM 13568 N N . LEU B 2 618 ? 127.20200 82.14500 126.03900 1.000 44.60000 596 LEU B N 1
ATOM 13569 C CA . LEU B 2 618 ? 125.98000 81.38700 126.17100 1.000 39.75000 596 LEU B CA 1
ATOM 13570 C C . LEU B 2 618 ? 124.97400 82.17900 126.97000 1.000 46.88000 596 LEU B C 1
ATOM 13571 O O . LEU B 2 618 ? 125.27300 82.64500 128.06800 1.000 50.72000 596 LEU B O 1
ATOM 13587 N N . VAL B 2 619 ? 123.78000 82.33600 126.43000 1.000 48.55000 597 VAL B N 1
ATOM 13588 C CA . VAL B 2 619 ? 122.72700 83.00400 127.17100 1.000 45.55000 597 VAL B CA 1
ATOM 13589 C C . VAL B 2 619 ? 121.53100 82.09700 127.31800 1.000 47.02000 597 VAL B C 1
ATOM 13590 O O . VAL B 2 619 ? 121.01800 81.56500 126.33500 1.000 52.82000 597 VAL B O 1
ATOM 13603 N N . VAL B 2 620 ? 121.07500 81.92700 128.54300 1.000 44.03000 598 VAL B N 1
ATOM 13604 C CA . VAL B 2 620 ? 119.87300 81.15500 128.77800 1.000 47.29000 598 VAL B CA 1
ATOM 13605 C C . VAL B 2 620 ? 118.84300 82.00400 129.49300 1.000 51.56000 598 VAL B C 1
ATOM 13606 O O . VAL B 2 620 ? 119.14800 82.62000 130.51300 1.000 55.36000 598 VAL B O 1
ATOM 13619 N N . GLY B 2 621 ? 117.63300 82.07300 128.95500 1.000 58.06000 599 GLY B N 1
ATOM 13620 C CA . GLY B 2 621 ? 116.60100 82.84400 129.63500 1.000 62.98000 599 GLY B CA 1
ATOM 13621 C C . GLY B 2 621 ? 115.42100 81.98100 130.04800 1.000 67.44000 599 GLY B C 1
ATOM 13622 O O . GLY B 2 621 ? 115.11100 80.97500 129.40500 1.000 72.24000 599 GLY B O 1
ATOM 13626 N N . LEU B 2 622 ? 114.76500 82.39200 131.13000 1.000 69.65000 600 LEU B N 1
ATOM 13627 C CA . LEU B 2 622 ? 113.58700 81.70500 131.63300 1.000 71.54000 600 LEU B CA 1
ATOM 13628 C C . LEU B 2 622 ? 112.74600 82.58900 132.55200 1.000 72.44000 600 LEU B C 1
ATOM 13629 O O . LEU B 2 622 ? 113.23900 83.03900 133.58300 1.000 71.46000 600 LEU B O 1
ATOM 13645 N N . ARG B 2 623 ? 111.45800 82.75500 132.26100 1.000 79.81000 601 ARG B N 1
ATOM 13646 C CA . ARG B 2 623 ? 110.57300 83.41300 133.22900 1.000 84.42000 601 ARG B CA 1
ATOM 13647 C C . ARG B 2 623 ? 111.09600 84.75100 133.74700 1.000 78.47000 601 ARG B C 1
ATOM 13648 O O . ARG B 2 623 ? 111.15600 84.96600 134.95500 1.000 80.20000 601 ARG B O 1
ATOM 13669 N N . HIS B 2 624 ? 111.49600 85.62100 132.83300 1.000 77.27000 602 HIS B N 1
ATOM 13670 C CA . HIS B 2 624 ? 112.04100 86.94700 133.13100 1.000 81.79000 602 HIS B CA 1
ATOM 13671 C C . HIS B 2 624 ? 113.50000 86.94300 133.55500 1.000 78.25000 602 HIS B C 1
ATOM 13672 O O . HIS B 2 624 ? 114.10100 88.00900 133.69400 1.000 72.38000 602 HIS B O 1
ATOM 13686 N N . TYR B 2 625 ? 114.09200 85.77800 133.75100 1.000 72.23000 603 TYR B N 1
ATOM 13687 C CA . TYR B 2 625 ? 115.51000 85.75500 134.04900 1.000 64.50000 603 TYR B CA 1
ATOM 13688 C C . TYR B 2 625 ? 116.32300 85.62500 132.78400 1.000 63.51000 603 TYR B C 1
ATOM 13689 O O . TYR B 2 625 ? 115.97000 84.86300 131.88400 1.000 63.03000 603 TYR B O 1
ATOM 13707 N N . LEU B 2 626 ? 117.43600 86.33400 132.72700 1.000 61.51000 604 LEU B N 1
ATOM 13708 C CA . LEU B 2 626 ? 118.37600 86.16300 131.63500 1.000 54.07000 604 LEU B CA 1
ATOM 13709 C C . LEU B 2 626 ? 119.77600 85.96400 132.20200 1.000 55.69000 604 LEU B C 1
ATOM 13710 O O . LEU B 2 626 ? 120.28600 86.81400 132.93300 1.000 54.53000 604 LEU B O 1
ATOM 13726 N N . LEU B 2 627 ? 120.40000 84.84300 131.87100 1.000 51.78000 605 LEU B N 1
ATOM 13727 C CA . LEU B 2 627 ? 121.70700 84.51400 132.42200 1.000 43.61000 605 LEU B CA 1
ATOM 13728 C C . LEU B 2 627 ? 122.78300 84.38000 131.36000 1.000 45.59000 605 LEU B C 1
ATOM 13729 O O . LEU B 2 627 ? 122.70700 83.51600 130.48700 1.000 50.94000 605 LEU B O 1
ATOM 13745 N N . CYS B 2 628 ? 123.80600 85.22800 131.45800 1.000 46.40000 606 CYS B N 1
ATOM 13746 C CA . CYS B 2 628 ? 124.89800 85.24200 130.49000 1.000 44.83000 606 CYS B CA 1
ATOM 13747 C C . CYS B 2 628 ? 126.16600 84.62200 131.05200 1.000 44.87000 606 CYS B C 1
ATOM 13748 O O . CYS B 2 628 ? 126.61700 84.98900 132.13700 1.000 55.17000 606 CYS B O 1
ATOM 13756 N N . VAL B 2 629 ? 126.77300 83.72300 130.28800 1.000 43.64000 607 VAL B N 1
ATOM 13757 C CA . VAL B 2 629 ? 128.00400 83.06600 130.70300 1.000 37.67000 607 VAL B CA 1
ATOM 13758 C C . VAL B 2 629 ? 129.08400 83.16000 129.63100 1.000 47.39000 607 VAL B C 1
ATOM 13759 O O . VAL B 2 629 ? 128.82200 82.87200 128.46500 1.000 56.87000 607 VAL B O 1
ATOM 13772 N N . LEU B 2 630 ? 130.30700 83.52800 130.01100 1.000 51.42000 608 LEU B N 1
ATOM 13773 C CA . LEU B 2 630 ? 131.40300 83.47000 129.04000 1.000 52.09000 608 LEU B CA 1
ATOM 13774 C C . LEU B 2 630 ? 132.26400 82.24400 129.25700 1.000 61.83000 608 LEU B C 1
ATOM 13775 O O . LEU B 2 630 ? 132.63700 81.92300 130.38800 1.000 71.03000 608 LEU B O 1
ATOM 13791 N N . LEU B 2 631 ? 132.57600 81.56800 128.16000 1.000 66.15000 609 LEU B N 1
ATOM 13792 C CA . LEU B 2 631 ? 133.36800 80.34900 128.17400 1.000 70.10000 609 LEU B CA 1
ATOM 13793 C C . LEU B 2 631 ? 134.69700 80.56600 127.45200 1.000 73.23000 609 LEU B C 1
ATOM 13794 O O . LEU B 2 631 ? 134.73300 81.17700 126.38500 1.000 74.91000 609 LEU B O 1
ATOM 13810 N N . GLU B 2 632 ? 135.78100 80.02600 127.99800 1.000 80.70000 610 GLU B N 1
ATOM 13811 C CA . GLU B 2 632 ? 137.09900 80.18400 127.38800 1.000 90.42000 610 GLU B CA 1
ATOM 13812 C C . GLU B 2 632 ? 137.72000 78.87400 126.91700 1.000 99.25000 610 GLU B C 1
ATOM 13813 O O . GLU B 2 632 ? 137.77200 77.89400 127.66000 1.000 99.91000 610 GLU B O 1
ATOM 13825 N N . ALA B 2 633 ? 138.20500 78.87100 125.67600 1.000 103.96000 611 ALA B N 1
ATOM 13826 C CA . ALA B 2 633 ? 138.95900 77.74200 125.13400 1.000 110.09000 611 ALA B CA 1
ATOM 13827 C C . ALA B 2 633 ? 140.38200 77.75900 125.67700 1.000 112.05000 611 ALA B C 1
ATOM 13828 O O . ALA B 2 633 ? 140.92700 78.82700 125.95100 1.000 111.99000 611 ALA B O 1
ATOM 13835 N N . GLY B 2 634 ? 140.99500 76.58900 125.80100 1.000 118.19000 612 GLY B N 1
ATOM 13836 C CA . GLY B 2 634 ? 142.36200 76.51500 126.30500 1.000 121.78000 612 GLY B CA 1
ATOM 13837 C C . GLY B 2 634 ? 142.38200 76.76600 127.81000 1.000 124.34000 612 GLY B C 1
ATOM 13838 O O . GLY B 2 634 ? 141.36100 76.62500 128.48300 1.000 122.58000 612 GLY B O 1
ATOM 13842 N N . GLY B 2 635 ? 143.51700 77.20500 128.34500 1.000 120.89000 613 GLY B N 1
ATOM 13843 C CA . GLY B 2 635 ? 143.60700 77.33600 129.79500 1.000 119.87000 613 GLY B CA 1
ATOM 13844 C C . GLY B 2 635 ? 143.44000 75.96000 130.42100 1.000 125.12000 613 GLY B C 1
ATOM 13845 O O . GLY B 2 635 ? 144.15300 75.02400 130.06800 1.000 132.81000 613 GLY B O 1
ATOM 13849 N N . CYS B 2 636 ? 142.49600 75.83200 131.34600 1.000 127.02000 614 CYS B N 1
ATOM 13850 C CA . CYS B 2 636 ? 142.24800 74.55200 132.00200 1.000 134.49000 614 CYS B CA 1
ATOM 13851 C C . CYS B 2 636 ? 141.53500 73.63200 131.01900 1.000 135.06000 614 CYS B C 1
ATOM 13852 O O . CYS B 2 636 ? 141.38100 72.43600 131.25400 1.000 143.39000 614 CYS B O 1
ATOM 13860 N N . ALA B 2 637 ? 141.04900 74.23000 129.94500 1.000 132.44000 615 ALA B N 1
ATOM 13861 C CA . ALA B 2 637 ? 140.19400 73.59400 128.96600 1.000 126.62000 615 ALA B CA 1
ATOM 13862 C C . ALA B 2 637 ? 140.92000 73.22700 127.68300 1.000 134.24000 615 ALA B C 1
ATOM 13863 O O . ALA B 2 637 ? 142.04700 73.65700 127.43100 1.000 134.56000 615 ALA B O 1
ATOM 13870 N N . SER B 2 638 ? 140.29100 72.34000 126.93000 1.000 137.53000 616 SER B N 1
ATOM 13871 C CA . SER B 2 638 ? 140.77800 71.86500 125.64600 1.000 143.44000 616 SER B CA 1
ATOM 13872 C C . SER B 2 638 ? 140.76200 72.97300 124.60000 1.000 134.89000 616 SER B C 1
ATOM 13873 O O . SER B 2 638 ? 140.00800 73.94100 124.70900 1.000 136.17000 616 SER B O 1
ATOM 13881 N N . LYS B 2 639 ? 141.64800 72.85500 123.62300 1.000 134.69000 617 LYS B N 1
ATOM 13882 C CA . LYS B 2 639 ? 141.74100 73.80600 122.52200 1.000 128.40000 617 LYS B CA 1
ATOM 13883 C C . LYS B 2 639 ? 140.59800 73.57800 121.55300 1.000 127.74000 617 LYS B C 1
ATOM 13884 O O . LYS B 2 639 ? 140.08100 72.46600 121.45000 1.000 129.29000 617 LYS B O 1
ATOM 13903 N N . ALA B 2 640 ? 140.19100 74.62500 120.84900 1.000 125.46000 618 ALA B N 1
ATOM 13904 C CA . ALA B 2 640 ? 139.14700 74.47000 119.85000 1.000 124.96000 618 ALA B CA 1
ATOM 13905 C C . ALA B 2 640 ? 139.52000 75.16200 118.55000 1.000 122.14000 618 ALA B C 1
ATOM 13906 O O . ALA B 2 640 ? 140.15800 76.21800 118.54700 1.000 122.80000 618 ALA B O 1
ATOM 13913 N N . THR B 2 641 ? 139.09900 74.55500 117.45000 1.000 125.41000 619 THR B N 1
ATOM 13914 C CA . THR B 2 641 ? 139.33600 75.06900 116.11200 1.000 123.32000 619 THR B CA 1
ATOM 13915 C C . THR B 2 641 ? 138.05200 75.01900 115.30500 1.000 122.26000 619 THR B C 1
ATOM 13916 O O . THR B 2 641 ? 137.09400 74.34800 115.69400 1.000 121.54000 619 THR B O 1
ATOM 13927 N N . GLY B 2 642 ? 138.02400 75.72700 114.18600 1.000 122.89000 620 GLY B N 1
ATOM 13928 C CA . GLY B 2 642 ? 136.83700 75.72900 113.34900 1.000 119.22000 620 GLY B CA 1
ATOM 13929 C C . GLY B 2 642 ? 135.72400 76.50800 114.02300 1.000 116.49000 620 GLY B C 1
ATOM 13930 O O . GLY B 2 642 ? 135.98100 77.45200 114.76900 1.000 113.21000 620 GLY B O 1
ATOM 13934 N N . ASN B 2 643 ? 134.48800 76.13000 113.73200 1.000 115.11000 621 ASN B N 1
ATOM 13935 C CA . ASN B 2 643 ? 133.33000 76.80700 114.28900 1.000 111.63000 621 ASN B CA 1
ATOM 13936 C C . ASN B 2 643 ? 132.38300 75.79600 114.93900 1.000 111.32000 621 ASN B C 1
ATOM 13937 O O . ASN B 2 643 ? 131.43700 75.34200 114.29600 1.000 108.37000 621 ASN B O 1
ATOM 13948 N N . PRO B 2 644 ? 132.67400 75.36800 116.17100 1.000 106.39000 622 PRO B N 1
ATOM 13949 C CA . PRO B 2 644 ? 131.98600 74.32600 116.90300 1.000 100.02000 622 PRO B CA 1
ATOM 13950 C C . PRO B 2 644 ? 130.59300 74.77900 117.27100 1.000 94.19000 622 PRO B C 1
ATOM 13951 O O . PRO B 2 644 ? 130.35900 75.97100 117.45100 1.000 93.66000 622 PRO B O 1
ATOM 13962 N N . GLY B 2 645 ? 129.67100 73.83900 117.38800 1.000 92.43000 623 GLY B N 1
ATOM 13963 C CA . GLY B 2 645 ? 128.35400 74.18500 117.88400 1.000 90.81000 623 GLY B CA 1
ATOM 13964 C C . GLY B 2 645 ? 128.40000 74.24500 119.40200 1.000 85.98000 623 GLY B C 1
ATOM 13965 O O . GLY B 2 645 ? 129.42700 73.91900 119.99700 1.000 87.67000 623 GLY B O 1
ATOM 13969 N N . PRO B 2 646 ? 127.28900 74.59900 120.04100 1.000 83.48000 624 PRO B N 1
ATOM 13970 C CA . PRO B 2 646 ? 127.12600 74.70800 121.47300 1.000 81.59000 624 PRO B CA 1
ATOM 13971 C C . PRO B 2 646 ? 127.31100 73.34800 122.11400 1.000 93.42000 624 PRO B C 1
ATOM 13972 O O . PRO B 2 646 ? 126.85200 72.34100 121.58000 1.000 97.00000 624 PRO B O 1
ATOM 13983 N N . ASP B 2 647 ? 127.92300 73.33300 123.28900 1.000 96.39000 625 ASP B N 1
ATOM 13984 C CA . ASP B 2 647 ? 128.05100 72.10700 124.06400 1.000 105.09000 625 ASP B CA 1
ATOM 13985 C C . ASP B 2 647 ? 126.82400 71.94300 124.94000 1.000 103.59000 625 ASP B C 1
ATOM 13986 O O . ASP B 2 647 ? 126.56900 72.76100 125.82600 1.000 99.77000 625 ASP B O 1
ATOM 13995 N N . CYS B 2 648 ? 126.03200 70.92100 124.65900 1.000 104.54000 626 CYS B N 1
ATOM 13996 C CA . CYS B 2 648 ? 124.74700 70.75800 125.31100 1.000 103.33000 626 CYS B CA 1
ATOM 13997 C C . CYS B 2 648 ? 124.90700 70.50200 126.79700 1.000 105.71000 626 CYS B C 1
ATOM 13998 O O . CYS B 2 648 ? 123.97000 70.69400 127.56800 1.000 104.29000 626 CYS B O 1
ATOM 14006 N N . ILE B 2 649 ? 126.08700 70.05600 127.20000 1.000 104.60000 627 ILE B N 1
ATOM 14007 C CA . ILE B 2 649 ? 126.32200 69.77100 128.60100 1.000 103.84000 627 ILE B CA 1
ATOM 14008 C C . ILE B 2 649 ? 126.46300 71.06000 129.38300 1.000 98.10000 627 ILE B C 1
ATOM 14009 O O . ILE B 2 649 ? 125.94000 71.18300 130.49000 1.000 100.85000 627 ILE B O 1
ATOM 14025 N N . TYR B 2 650 ? 127.14500 72.03400 128.80100 1.000 82.24000 628 TYR B N 1
ATOM 14026 C CA . TYR B 2 650 ? 127.29200 73.31600 129.46000 1.000 91.50000 628 TYR B CA 1
ATOM 14027 C C . TYR B 2 650 ? 125.95400 74.03100 129.48300 1.000 91.83000 628 TYR B C 1
ATOM 14028 O O . TYR B 2 650 ? 125.62200 74.71100 130.45400 1.000 92.38000 628 TYR B O 1
ATOM 14046 N N . VAL B 2 651 ? 125.15000 73.80700 128.44600 1.000 98.87000 629 VAL B N 1
ATOM 14047 C CA . VAL B 2 651 ? 123.83400 74.42900 128.36900 1.000 94.21000 629 VAL B CA 1
ATOM 14048 C C . VAL B 2 651 ? 122.91500 73.85700 129.43500 1.000 91.40000 629 VAL B C 1
ATOM 14049 O O . VAL B 2 651 ? 122.17500 74.60000 130.08300 1.000 89.00000 629 VAL B O 1
ATOM 14062 N N . ASP B 2 652 ? 123.00000 72.54900 129.66300 1.000 89.76000 630 ASP B N 1
ATOM 14063 C CA . ASP B 2 652 ? 122.17900 71.92600 130.68700 1.000 89.63000 630 ASP B CA 1
ATOM 14064 C C . ASP B 2 652 ? 122.57900 72.41200 132.06900 1.000 90.21000 630 ASP B C 1
ATOM 14065 O O . ASP B 2 652 ? 121.72800 72.58200 132.94300 1.000 90.95000 630 ASP B O 1
ATOM 14074 N N . GLN B 2 653 ? 123.87000 72.66300 132.26900 1.000 94.95000 631 GLN B N 1
ATOM 14075 C CA . GLN B 2 653 ? 124.33400 73.13600 133.56500 1.000 95.21000 631 GLN B CA 1
ATOM 14076 C C . GLN B 2 653 ? 123.84500 74.54600 133.85900 1.000 93.40000 631 GLN B C 1
ATOM 14077 O O . GLN B 2 653 ? 123.45900 74.85100 134.99100 1.000 91.76000 631 GLN B O 1
ATOM 14091 N N . VAL B 2 654 ? 123.77300 75.38000 132.82800 1.000 86.09000 632 VAL B N 1
ATOM 14092 C CA . VAL B 2 654 ? 123.27800 76.73300 133.01700 1.000 81.74000 632 VAL B CA 1
ATOM 14093 C C . VAL B 2 654 ? 121.78100 76.73600 133.24500 1.000 81.38000 632 VAL B C 1
ATOM 14094 O O . VAL B 2 654 ? 121.27800 77.46700 134.10000 1.000 81.79000 632 VAL B O 1
ATOM 14107 N N . ARG B 2 655 ? 121.06500 75.91300 132.49200 1.000 83.62000 633 ARG B N 1
ATOM 14108 C CA . ARG B 2 655 ? 119.62300 75.86200 132.63200 1.000 86.68000 633 ARG B CA 1
ATOM 14109 C C . ARG B 2 655 ? 119.22300 75.31800 133.99400 1.000 84.12000 633 ARG B C 1
ATOM 14110 O O . ARG B 2 655 ? 118.28500 75.81900 134.61600 1.000 83.31000 633 ARG B O 1
ATOM 14131 N N . ALA B 2 656 ? 119.94400 74.30700 134.47000 1.000 86.40000 634 ALA B N 1
ATOM 14132 C CA . ALA B 2 656 ? 119.62600 73.72400 135.76100 1.000 87.99000 634 ALA B CA 1
ATOM 14133 C C . ALA B 2 656 ? 119.87000 74.71100 136.88800 1.000 87.77000 634 ALA B C 1
ATOM 14134 O O . ALA B 2 656 ? 119.07100 74.80600 137.82200 1.000 86.61000 634 ALA B O 1
ATOM 14141 N N . THR B 2 657 ? 120.91000 75.52500 136.74300 1.000 85.18000 635 THR B N 1
ATOM 14142 C CA . THR B 2 657 ? 121.23200 76.50900 137.76000 1.000 85.07000 635 THR B CA 1
ATOM 14143 C C . THR B 2 657 ? 120.17000 77.58700 137.81000 1.000 82.59000 635 THR B C 1
ATOM 14144 O O . THR B 2 657 ? 119.76200 78.02500 138.88400 1.000 86.59000 635 THR B O 1
ATOM 14155 N N . LEU B 2 658 ? 119.67200 77.96900 136.64300 1.000 81.19000 636 LEU B N 1
ATOM 14156 C CA . LEU B 2 658 ? 118.68200 79.02700 136.56300 1.000 80.47000 636 LEU B CA 1
ATOM 14157 C C . LEU B 2 658 ? 117.32800 78.55500 137.09500 1.000 83.46000 636 LEU B C 1
ATOM 14158 O O . LEU B 2 658 ? 116.61600 79.30400 137.76200 1.000 82.31000 636 LEU B O 1
ATOM 14174 N N . HIS B 2 659 ? 117.03200 77.27400 136.89600 1.000 85.99000 637 HIS B N 1
ATOM 14175 C CA . HIS B 2 659 ? 115.78800 76.66800 137.36200 1.000 88.02000 637 HIS B CA 1
ATOM 14176 C C . HIS B 2 659 ? 115.69300 76.64300 138.88100 1.000 89.80000 637 HIS B C 1
ATOM 14177 O O . HIS B 2 659 ? 114.61400 76.79700 139.45300 1.000 94.51000 637 HIS B O 1
ATOM 14191 N N . GLN B 2 660 ? 116.83500 76.57800 139.54200 1.000 87.44000 638 GLN B N 1
ATOM 14192 C CA . GLN B 2 660 ? 116.86100 76.48600 140.99300 1.000 87.88000 638 GLN B CA 1
ATOM 14193 C C . GLN B 2 660 ? 116.52300 77.81400 141.65200 1.000 88.83000 638 GLN B C 1
ATOM 14194 O O . GLN B 2 660 ? 116.29000 77.87400 142.85900 1.000 89.66000 638 GLN B O 1
ATOM 14208 N N . LEU B 2 661 ? 116.50000 78.88200 140.86700 1.000 86.67000 639 LEU B N 1
ATOM 14209 C CA . LEU B 2 661 ? 116.20300 80.20500 141.38900 1.000 88.73000 639 LEU B CA 1
ATOM 14210 C C . LEU B 2 661 ? 114.71900 80.53100 141.32000 1.000 91.40000 639 LEU B C 1
ATOM 14211 O O . LEU B 2 661 ? 114.29900 81.61800 141.71100 1.000 91.61000 639 LEU B O 1
ATOM 14227 N N . GLU B 2 662 ? 113.91000 79.60400 140.82400 1.000 97.51000 640 GLU B N 1
ATOM 14228 C CA . GLU B 2 662 ? 112.48400 79.87800 140.68400 1.000 101.40000 640 GLU B CA 1
ATOM 14229 C C . GLU B 2 662 ? 111.83000 80.14400 142.03400 1.000 99.58000 640 GLU B C 1
ATOM 14230 O O . GLU B 2 662 ? 110.95600 81.00100 142.14700 1.000 100.53000 640 GLU B O 1
ATOM 14242 N N . GLY B 2 663 ? 112.32200 79.49400 143.08000 1.000 96.17000 641 GLY B N 1
ATOM 14243 C CA . GLY B 2 663 ? 111.73800 79.64700 144.40700 1.000 99.87000 641 GLY B CA 1
ATOM 14244 C C . GLY B 2 663 ? 112.09500 80.99600 145.02600 1.000 98.83000 641 GLY B C 1
ATOM 14245 O O . GLY B 2 663 ? 111.54600 81.38200 146.05700 1.000 96.15000 641 GLY B O 1
ATOM 14249 N N . VAL B 2 664 ? 113.05400 81.68300 144.42100 1.000 94.80000 642 VAL B N 1
ATOM 14250 C CA . VAL B 2 664 ? 113.51800 82.97300 144.89700 1.000 92.11000 642 VAL B CA 1
ATOM 14251 C C . VAL B 2 664 ? 112.70400 84.08900 144.25500 1.000 87.10000 642 VAL B C 1
ATOM 14252 O O . VAL B 2 664 ? 112.77300 85.24800 144.66900 1.000 90.68000 642 VAL B O 1
ATOM 14265 N N . ASP B 2 665 ? 111.93600 83.73700 143.22900 1.000 90.84000 643 ASP B N 1
ATOM 14266 C CA . ASP B 2 665 ? 111.32300 84.72500 142.35900 1.000 90.68000 643 ASP B CA 1
ATOM 14267 C C . ASP B 2 665 ? 110.30600 85.59300 143.08700 1.000 92.61000 643 ASP B C 1
ATOM 14268 O O . ASP B 2 665 ? 110.13100 86.76700 142.75800 1.000 87.90000 643 ASP B O 1
ATOM 14277 N N . SER B 2 666 ? 109.64500 85.04800 144.09400 1.000 92.36000 644 SER B N 1
ATOM 14278 C CA . SER B 2 666 ? 108.67900 85.86400 144.80400 1.000 89.15000 644 SER B CA 1
ATOM 14279 C C . SER B 2 666 ? 109.37400 86.94300 145.62400 1.000 90.26000 644 SER B C 1
ATOM 14280 O O . SER B 2 666 ? 108.82300 88.02800 145.82100 1.000 86.52000 644 SER B O 1
ATOM 14288 N N . ARG B 2 667 ? 110.60600 86.67400 146.05400 1.000 87.97000 645 ARG B N 1
ATOM 14289 C CA . ARG B 2 667 ? 111.31900 87.63700 146.87200 1.000 87.07000 645 ARG B CA 1
ATOM 14290 C C . ARG B 2 667 ? 111.90200 88.74400 146.02400 1.000 83.40000 645 ARG B C 1
ATOM 14291 O O . ARG B 2 667 ? 111.89500 89.90700 146.42400 1.000 80.81000 645 ARG B O 1
ATOM 14312 N N . ILE B 2 668 ? 112.31400 88.40600 144.81000 1.000 81.09000 646 ILE B N 1
ATOM 14313 C CA . ILE B 2 668 ? 112.88900 89.43200 143.96500 1.000 81.67000 646 ILE B CA 1
ATOM 14314 C C . ILE B 2 668 ? 111.78200 90.36500 143.51800 1.000 82.57000 646 ILE B C 1
ATOM 14315 O O . ILE B 2 668 ? 111.94400 91.58400 143.54600 1.000 81.38000 646 ILE B O 1
ATOM 14331 N N . GLU B 2 669 ? 110.60200 89.80500 143.26500 1.000 82.12000 647 GLU B N 1
ATOM 14332 C CA . GLU B 2 669 ? 109.48200 90.62300 142.84100 1.000 86.05000 647 GLU B CA 1
ATOM 14333 C C . GLU B 2 669 ? 109.06200 91.56200 143.95700 1.000 90.83000 647 GLU B C 1
ATOM 14334 O O . GLU B 2 669 ? 108.77600 92.73200 143.70900 1.000 86.83000 647 GLU B O 1
ATOM 14346 N N . GLU B 2 670 ? 109.14500 91.09600 145.19900 1.000 85.68000 648 GLU B N 1
ATOM 14347 C CA . GLU B 2 670 ? 108.80900 91.95500 146.32300 1.000 87.58000 648 GLU B CA 1
ATOM 14348 C C . GLU B 2 670 ? 109.73600 93.15500 146.36600 1.000 83.35000 648 GLU B C 1
ATOM 14349 O O . GLU B 2 670 ? 109.30800 94.25800 146.71000 1.000 85.52000 648 GLU B O 1
ATOM 14361 N N . GLN B 2 671 ? 110.99700 92.94900 145.99000 1.000 87.84000 649 GLN B N 1
ATOM 14362 C CA . GLN B 2 671 ? 111.95700 94.04000 146.00100 1.000 84.97000 649 GLN B CA 1
ATOM 14363 C C . GLN B 2 671 ? 111.67900 95.02800 144.88300 1.000 81.28000 649 GLN B C 1
ATOM 14364 O O . GLN B 2 671 ? 112.07400 96.19000 144.96400 1.000 85.40000 649 GLN B O 1
ATOM 14378 N N . LEU B 2 672 ? 111.04000 94.56400 143.81300 1.000 79.51000 650 LEU B N 1
ATOM 14379 C CA . LEU B 2 672 ? 110.63100 95.48200 142.76000 1.000 84.80000 650 LEU B CA 1
ATOM 14380 C C . LEU B 2 672 ? 109.34800 96.21400 143.14000 1.000 88.42000 650 LEU B C 1
ATOM 14381 O O . LEU B 2 672 ? 109.12600 97.34900 142.72000 1.000 88.67000 650 LEU B O 1
ATOM 14397 N N . ALA B 2 673 ? 108.47400 95.53100 143.87900 1.000 86.37000 651 ALA B N 1
ATOM 14398 C CA . ALA B 2 673 ? 107.19500 96.10700 144.28500 1.000 91.61000 651 ALA B CA 1
ATOM 14399 C C . ALA B 2 673 ? 107.37100 97.24100 145.28600 1.000 96.02000 651 ALA B C 1
ATOM 14400 O O . ALA B 2 673 ? 106.63500 98.22900 145.26600 1.000 95.19000 651 ALA B O 1
ATOM 14407 N N . THR B 2 674 ? 108.37300 97.09800 146.13800 1.000 97.47000 652 THR B N 1
ATOM 14408 C CA . THR B 2 674 ? 108.73000 98.09700 147.13300 1.000 95.77000 652 THR B CA 1
ATOM 14409 C C . THR B 2 674 ? 109.73600 99.05500 146.54700 1.000 101.30000 652 THR B C 1
ATOM 14410 O O . THR B 2 674 ? 110.14300 98.90700 145.39900 1.000 92.85000 652 THR B O 1
ATOM 14421 N N . SER B 2 675 ? 110.09200 100.07900 147.30000 1.000 96.87000 653 SER B N 1
ATOM 14422 C CA . SER B 2 675 ? 111.17600 100.93900 146.86100 1.000 92.78000 653 SER B CA 1
ATOM 14423 C C . SER B 2 675 ? 112.47000 100.48300 147.53800 1.000 93.60000 653 SER B C 1
ATOM 14424 O O . SER B 2 675 ? 112.62400 100.69100 148.73800 1.000 95.36000 653 SER B O 1
ATOM 14432 N N . PRO B 2 676 ? 113.36600 99.76200 146.83100 1.000 95.31000 654 PRO B N 1
ATOM 14433 C CA . PRO B 2 676 ? 114.62800 99.24600 147.34100 1.000 94.06000 654 PRO B CA 1
ATOM 14434 C C . PRO B 2 676 ? 115.58200 100.39900 147.61900 1.000 94.16000 654 PRO B C 1
ATOM 14435 O O . PRO B 2 676 ? 116.51900 100.28900 148.40900 1.000 86.87000 654 PRO B O 1
ATOM 14446 N N . GLY B 2 677 ? 115.29800 101.51200 146.96300 1.000 90.39000 655 GLY B N 1
ATOM 14447 C CA . GLY B 2 677 ? 116.03000 102.75600 147.08200 1.000 81.68000 655 GLY B CA 1
ATOM 14448 C C . GLY B 2 677 ? 115.27500 103.71100 147.99000 1.000 83.89000 655 GLY B C 1
ATOM 14449 O O . GLY B 2 677 ? 114.67600 103.29200 148.98000 1.000 88.12000 655 GLY B O 1
ATOM 14453 N N . PRO B 2 678 ? 115.45700 105.00900 147.76700 1.000 78.97000 656 PRO B N 1
ATOM 14454 C CA . PRO B 2 678 ? 114.80900 106.11600 148.43500 1.000 85.20000 656 PRO B CA 1
ATOM 14455 C C . PRO B 2 678 ? 113.32400 106.15800 148.08900 1.000 86.92000 656 PRO B C 1
ATOM 14456 O O . PRO B 2 678 ? 112.90800 105.66400 147.04200 1.000 87.72000 656 PRO B O 1
ATOM 14467 N N . CYS B 2 679 ? 112.53700 106.76900 148.96200 1.000 90.03000 657 CYS B N 1
ATOM 14468 C CA . CYS B 2 679 ? 111.12200 107.00300 148.70000 1.000 92.49000 657 CYS B CA 1
ATOM 14469 C C . CYS B 2 679 ? 110.94300 108.06100 147.62100 1.000 86.27000 657 CYS B C 1
ATOM 14470 O O . CYS B 2 679 ? 111.68500 109.04000 147.57200 1.000 84.50000 657 CYS B O 1
ATOM 14478 N N . LEU B 2 680 ? 109.93300 107.88800 146.77700 1.000 84.75000 658 LEU B N 1
ATOM 14479 C CA . LEU B 2 680 ? 109.67000 108.84700 145.71100 1.000 84.97000 658 LEU B CA 1
ATOM 14480 C C . LEU B 2 680 ? 108.30200 109.50000 145.84300 1.000 85.31000 658 LEU B C 1
ATOM 14481 O O . LEU B 2 680 ? 107.32900 108.85200 146.22700 1.000 90.93000 658 LEU B O 1
ATOM 14497 N N . SER B 2 681 ? 108.22900 110.77700 145.48200 1.000 83.02000 659 SER B N 1
ATOM 14498 C CA . SER B 2 681 ? 106.97900 111.52700 145.47400 1.000 84.46000 659 SER B CA 1
ATOM 14499 C C . SER B 2 681 ? 106.56100 111.80600 144.04100 1.000 88.22000 659 SER B C 1
ATOM 14500 O O . SER B 2 681 ? 107.39100 111.79100 143.14000 1.000 85.86000 659 SER B O 1
ATOM 14508 N N . CYS B 2 682 ? 105.28100 112.06200 143.82000 1.000 87.20000 660 CYS B N 1
ATOM 14509 C CA . CYS B 2 682 ? 104.80000 112.35700 142.47600 1.000 88.83000 660 CYS B CA 1
ATOM 14510 C C . CYS B 2 682 ? 104.67800 113.85100 142.22600 1.000 87.31000 660 CYS B C 1
ATOM 14511 O O . CYS B 2 682 ? 104.20000 114.60000 143.07500 1.000 98.45000 660 CYS B O 1
ATOM 14519 N N . ALA B 2 683 ? 105.08200 114.28700 141.04100 1.000 87.11000 661 ALA B N 1
ATOM 14520 C CA . ALA B 2 683 ? 105.03800 115.70200 140.68600 1.000 86.92000 661 ALA B CA 1
ATOM 14521 C C . ALA B 2 683 ? 103.61800 116.24400 140.66500 1.000 96.24000 661 ALA B C 1
ATOM 14522 O O . ALA B 2 683 ? 103.37600 117.41000 141.00500 1.000 97.54000 661 ALA B O 1
ATOM 14529 N N . ASP B 2 684 ? 102.66500 115.38100 140.35700 1.000 97.61000 662 ASP B N 1
ATOM 14530 C CA . ASP B 2 684 ? 101.28000 115.77100 140.24400 1.000 96.31000 662 ASP B CA 1
ATOM 14531 C C . ASP B 2 684 ? 100.76100 116.27700 141.58300 1.000 99.04000 662 ASP B C 1
ATOM 14532 O O . ASP B 2 684 ? 99.85500 117.10200 141.63100 1.000 105.44000 662 ASP B O 1
ATOM 14541 N N . TRP B 2 685 ? 101.33200 115.75500 142.66400 1.000 97.22000 663 TRP B N 1
ATOM 14542 C CA . TRP B 2 685 ? 100.86800 116.10400 143.99400 1.000 99.74000 663 TRP B CA 1
ATOM 14543 C C . TRP B 2 685 ? 101.12800 117.55400 144.33000 1.000 100.32000 663 TRP B C 1
ATOM 14544 O O . TRP B 2 685 ? 100.42000 118.13900 145.15100 1.000 107.26000 663 TRP B O 1
ATOM 14565 N N . PHE B 2 686 ? 102.17900 118.11700 143.76000 1.000 92.67000 664 PHE B N 1
ATOM 14566 C CA . PHE B 2 686 ? 102.58600 119.45700 144.13500 1.000 103.02000 664 PHE B CA 1
ATOM 14567 C C . PHE B 2 686 ? 101.75900 120.50800 143.42000 1.000 106.88000 664 PHE B C 1
ATOM 14568 O O . PHE B 2 686 ? 101.41800 121.53800 143.99800 1.000 109.03000 664 PHE B O 1
ATOM 14585 N N . LEU B 2 687 ? 101.37000 120.21800 142.18600 1.000 108.89000 665 LEU B N 1
ATOM 14586 C CA . LEU B 2 687 ? 100.41900 121.09000 141.49000 1.000 110.63000 665 LEU B CA 1
ATOM 14587 C C . LEU B 2 687 ? 98.96000 120.85500 141.91200 1.000 113.04000 665 LEU B C 1
ATOM 14588 O O . LEU B 2 687 ? 98.16000 121.79100 141.89300 1.000 118.71000 665 LEU B O 1
ATOM 14604 N N . ALA B 2 688 ? 98.63200 119.61900 142.31500 1.000 116.90000 666 ALA B N 1
ATOM 14605 C CA . ALA B 2 688 ? 97.28800 119.23500 142.75200 1.000 115.84000 666 ALA B CA 1
ATOM 14606 C C . ALA B 2 688 ? 97.05700 119.66600 144.19400 1.000 120.16000 666 ALA B C 1
ATOM 14607 O O . ALA B 2 688 ? 95.91400 119.73900 144.65700 1.000 114.66000 666 ALA B O 1
ATOM 14614 N N . GLU B 2 804 ? 108.25800 101.48400 161.39500 1.000 143.21000 782 GLU B N 1
ATOM 14615 C CA . GLU B 2 804 ? 108.01100 101.74000 159.97600 1.000 143.29000 782 GLU B CA 1
ATOM 14616 C C . GLU B 2 804 ? 108.46800 103.14400 159.56100 1.000 149.05000 782 GLU B C 1
ATOM 14617 O O . GLU B 2 804 ? 109.04500 103.31900 158.48300 1.000 139.05000 782 GLU B O 1
ATOM 14629 N N . LEU B 2 805 ? 108.23500 104.13900 160.43200 1.000 143.83000 783 LEU B N 1
ATOM 14630 C CA . LEU B 2 805 ? 108.54300 105.54000 160.14200 1.000 145.58000 783 LEU B CA 1
ATOM 14631 C C . LEU B 2 805 ? 110.04000 105.79900 160.16100 1.000 138.69000 783 LEU B C 1
ATOM 14632 O O . LEU B 2 805 ? 110.53900 106.62400 159.40000 1.000 128.52000 783 LEU B O 1
ATOM 14648 N N . GLU B 2 806 ? 110.76700 105.03600 160.97000 1.000 140.52000 784 GLU B N 1
ATOM 14649 C CA . GLU B 2 806 ? 112.21600 105.14700 160.96700 1.000 136.98000 784 GLU B CA 1
ATOM 14650 C C . GLU B 2 806 ? 112.73700 104.75700 159.59800 1.000 133.50000 784 GLU B C 1
ATOM 14651 O O . GLU B 2 806 ? 113.65400 105.38000 159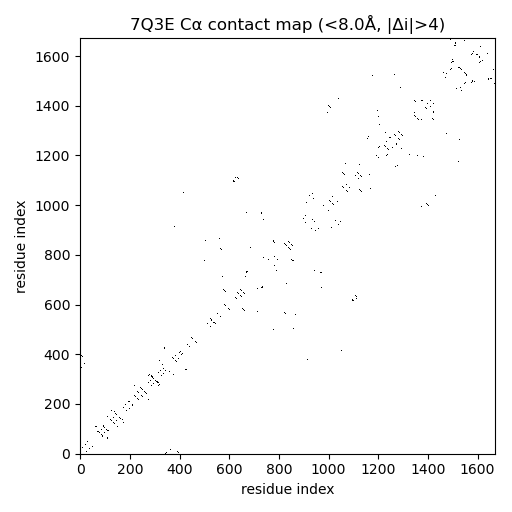.06400 1.000 127.35000 784 GLU B O 1
ATOM 14663 N N . VAL B 2 807 ? 112.11200 103.74200 159.01300 1.000 132.91000 785 VAL B N 1
ATOM 14664 C CA . VAL B 2 807 ? 112.53500 103.22500 157.72800 1.000 134.46000 785 VAL B CA 1
ATOM 14665 C C . VAL B 2 807 ? 112.22200 104.22300 156.63400 1.000 138.07000 785 VAL B C 1
ATOM 14666 O O . VAL B 2 807 ? 113.04400 104.45700 155.75000 1.000 118.20000 785 VAL B O 1
ATOM 14679 N N . TYR B 2 808 ? 111.06000 104.85400 156.72200 1.000 130.06000 786 TYR B N 1
ATOM 14680 C CA . TYR B 2 808 ? 110.67100 105.79700 155.69400 1.000 123.28000 786 TYR B CA 1
ATOM 14681 C C . TYR B 2 808 ? 111.50900 107.07000 155.74700 1.000 120.18000 786 TYR B C 1
ATOM 14682 O O . TYR B 2 808 ? 111.78000 107.66600 154.70700 1.000 114.46000 786 TYR B O 1
ATOM 14700 N N . ASP B 2 809 ? 111.98200 107.45000 156.93900 1.000 120.02000 787 ASP B N 1
ATOM 14701 C CA . ASP B 2 809 ? 112.88300 108.60100 157.05200 1.000 119.09000 787 ASP B CA 1
ATOM 14702 C C . ASP B 2 809 ? 114.29900 108.25600 156.59200 1.000 121.32000 787 ASP B C 1
ATOM 14703 O O . ASP B 2 809 ? 114.97100 109.07300 155.96500 1.000 99.63000 787 ASP B O 1
ATOM 14712 N N . ILE B 2 810 ? 114.71300 107.00700 156.80600 1.000 118.84000 788 ILE B N 1
ATOM 14713 C CA . ILE B 2 810 ? 116.00300 106.52900 156.31000 1.000 111.35000 788 ILE B CA 1
ATOM 14714 C C . ILE B 2 810 ? 116.00300 106.50300 154.79300 1.000 99.82000 788 ILE B C 1
ATOM 14715 O O . ILE B 2 810 ? 117.03000 106.72200 154.15400 1.000 100.97000 788 ILE B O 1
ATOM 14731 N N . MET B 2 811 ? 114.82600 106.30200 154.22500 1.000 103.49000 789 MET B N 1
ATOM 14732 C CA . MET B 2 811 ? 114.64300 106.24500 152.79000 1.000 99.40000 789 MET B CA 1
ATOM 14733 C C . MET B 2 811 ? 114.50500 107.62200 152.15300 1.000 95.91000 789 MET B C 1
ATOM 14734 O O . MET B 2 811 ? 114.27500 107.72700 150.95000 1.000 97.17000 789 MET B O 1
ATOM 14748 N N . LYS B 2 812 ? 114.54000 108.68700 152.94100 1.000 95.98000 790 LYS B N 1
ATOM 14749 C CA . LYS B 2 812 ? 114.46200 109.99500 152.31600 1.000 94.21000 790 LYS B CA 1
ATOM 14750 C C . LYS B 2 812 ? 115.86000 110.47000 151.95700 1.000 86.27000 790 LYS B C 1
ATOM 14751 O O . LYS B 2 812 ? 116.69600 110.70800 152.82800 1.000 87.35000 790 LYS B O 1
ATOM 14770 N N . LEU B 2 813 ? 116.11100 110.58600 150.65600 1.000 82.39000 791 LEU B N 1
ATOM 14771 C CA . LEU B 2 813 ? 117.40100 111.04200 150.16100 1.000 76.06000 791 LEU B CA 1
ATOM 14772 C C . LEU B 2 813 ? 117.53800 112.51800 150.41700 1.000 74.08000 791 LEU B C 1
ATOM 14773 O O . LEU B 2 813 ? 118.62200 113.01600 150.71900 1.000 74.29000 791 LEU B O 1
ATOM 14789 N N . THR B 2 814 ? 116.42500 113.21700 150.26700 1.000 79.99000 792 THR B N 1
ATOM 14790 C CA . THR B 2 814 ? 116.39900 114.64400 150.46900 1.000 82.60000 792 THR B CA 1
ATOM 14791 C C . THR B 2 814 ? 116.24600 114.96600 151.93700 1.000 84.88000 792 THR B C 1
ATOM 14792 O O . THR B 2 814 ? 115.80900 114.13600 152.73300 1.000 85.68000 792 THR B O 1
ATOM 14803 N N . SER B 2 815 ? 116.59400 116.18400 152.27600 1.000 82.94000 793 SER B N 1
ATOM 14804 C CA . SER B 2 815 ? 116.45800 116.71500 153.61200 1.000 87.15000 793 SER B CA 1
ATOM 14805 C C . SER B 2 815 ? 115.03300 117.14500 153.92500 1.000 91.00000 793 SER B C 1
ATOM 14806 O O . SER B 2 815 ? 114.19800 117.27900 153.03000 1.000 89.29000 793 SER B O 1
ATOM 14814 N N . GLY B 2 816 ? 114.76100 117.33200 155.21000 1.000 91.67000 794 GLY B N 1
ATOM 14815 C CA . GLY B 2 816 ? 113.48400 117.84900 155.68200 1.000 91.82000 794 GLY B CA 1
ATOM 14816 C C . GLY B 2 816 ? 112.48000 116.72400 155.89600 1.000 99.30000 794 GLY B C 1
ATOM 14817 O O . GLY B 2 816 ? 112.77100 115.56500 155.60300 1.000 96.76000 794 GLY B O 1
ATOM 14821 N N . PRO B 2 817 ? 111.33900 117.03500 156.51500 1.000 101.67000 795 PRO B N 1
ATOM 14822 C CA . PRO B 2 817 ? 110.23700 116.13900 156.80900 1.000 106.70000 795 PRO B CA 1
ATOM 14823 C C . PRO B 2 817 ? 109.50900 115.67500 155.55700 1.000 104.92000 795 PRO B C 1
ATOM 14824 O O . PRO B 2 817 ? 108.89400 114.60700 155.54500 1.000 110.47000 795 PRO B O 1
ATOM 14835 N N . GLU B 2 818 ? 109.63500 116.44000 154.48100 1.000 105.11000 796 GLU B N 1
ATOM 14836 C CA . GLU B 2 818 ? 108.92500 116.12300 153.25500 1.000 102.23000 796 GLU B CA 1
ATOM 14837 C C . GLU B 2 818 ? 109.85800 115.54900 152.21100 1.000 95.73000 796 GLU B C 1
ATOM 14838 O O . GLU B 2 818 ? 110.96900 116.03600 152.01600 1.000 94.51000 796 GLU B O 1
ATOM 14850 N N . ASN B 2 819 ? 109.36500 114.56900 151.47700 1.000 89.87000 797 ASN B N 1
ATOM 14851 C CA . ASN B 2 819 ? 110.14200 113.95500 150.42100 1.000 79.44000 797 ASN B CA 1
ATOM 14852 C C . ASN B 2 819 ? 109.98600 114.69700 149.11500 1.000 78.84000 797 ASN B C 1
ATOM 14853 O O . ASN B 2 819 ? 108.90000 114.72900 148.53500 1.000 82.04000 797 ASN B O 1
ATOM 14864 N N . THR B 2 820 ? 111.05000 115.34900 148.68300 1.000 74.76000 798 THR B N 1
ATOM 14865 C CA . THR B 2 820 ? 110.98700 116.14400 147.47300 1.000 74.30000 798 THR B CA 1
ATOM 14866 C C . THR B 2 820 ? 111.57400 115.41700 146.28100 1.000 70.72000 798 THR B C 1
ATOM 14867 O O . THR B 2 820 ? 111.68300 115.98900 145.20000 1.000 69.42000 798 THR B O 1
ATOM 14878 N N . LEU B 2 821 ? 112.04300 114.19300 146.49200 1.000 74.20000 799 LEU B N 1
ATOM 14879 C CA . LEU B 2 821 ? 112.67200 113.44800 145.41200 1.000 69.43000 799 LEU B CA 1
ATOM 14880 C C . LEU B 2 821 ? 111.63700 112.93500 144.42400 1.000 67.60000 799 LEU B C 1
ATOM 14881 O O . LEU B 2 821 ? 110.67100 112.28300 144.82000 1.000 74.18000 799 LEU B O 1
ATOM 14897 N N . PHE B 2 822 ? 111.88900 113.13900 143.13300 1.000 66.71000 800 PHE B N 1
ATOM 14898 C CA . PHE B 2 822 ? 110.99200 112.60900 142.11500 1.000 66.45000 800 PHE B CA 1
ATOM 14899 C C . PHE B 2 822 ? 111.62200 111.47000 141.33800 1.000 66.01000 800 PHE B C 1
ATOM 14900 O O . PHE B 2 822 ? 110.96300 110.47600 141.02300 1.000 69.28000 800 PHE B O 1
ATOM 14917 N N . HIS B 2 823 ? 112.88900 111.64700 140.98200 1.000 60.06000 801 HIS B N 1
ATOM 14918 C CA . HIS B 2 823 ? 113.58800 110.68100 140.14600 1.000 57.34000 801 HIS B CA 1
ATOM 14919 C C . HIS B 2 823 ? 115.09300 110.80400 140.33000 1.000 54.29000 801 HIS B C 1
ATOM 14920 O O . HIS B 2 823 ? 115.58800 111.88000 140.65600 1.000 53.30000 801 HIS B O 1
ATOM 14934 N N . TYR B 2 824 ? 115.82400 109.71300 140.15000 1.000 56.23000 802 TYR B N 1
ATOM 14935 C CA . TYR B 2 824 ? 117.28100 109.79800 140.12800 1.000 52.12000 802 TYR B CA 1
ATOM 14936 C C . TYR B 2 824 ? 117.90000 108.69100 139.28400 1.000 52.98000 802 TYR B C 1
ATOM 14937 O O . TYR B 2 824 ? 117.27800 107.65300 139.06000 1.000 55.29000 802 TYR B O 1
ATOM 14955 N N . VAL B 2 825 ? 119.12300 108.92000 138.81600 1.000 49.58000 803 VAL B N 1
ATOM 14956 C CA . VAL B 2 825 ? 119.96500 107.85800 138.28600 1.000 47.99000 803 VAL B CA 1
ATOM 14957 C C . VAL B 2 825 ? 121.32200 107.89600 138.97500 1.000 48.44000 803 VAL B C 1
ATOM 14958 O O . VAL B 2 825 ? 122.04000 108.88800 138.87300 1.000 48.02000 803 VAL B O 1
ATOM 14971 N N . ALA B 2 826 ? 121.72700 106.80200 139.59700 1.000 48.92000 804 ALA B N 1
ATOM 14972 C CA . ALA B 2 826 ? 123.03400 106.78400 140.24400 1.000 46.10000 804 ALA B CA 1
ATOM 14973 C C . ALA B 2 826 ? 123.95900 105.81700 139.54100 1.000 47.82000 804 ALA B C 1
ATOM 14974 O O . ALA B 2 826 ? 123.65500 104.63500 139.45500 1.000 49.01000 804 ALA B O 1
ATOM 14981 N N . LEU B 2 827 ? 125.09000 106.30000 139.04500 1.000 47.04000 805 LEU B N 1
ATOM 14982 C CA . LEU B 2 827 ? 126.00300 105.43400 138.30900 1.000 49.97000 805 LEU B CA 1
ATOM 14983 C C . LEU B 2 827 ? 127.35300 105.25200 138.98100 1.000 50.90000 805 LEU B C 1
ATOM 14984 O O . LEU B 2 827 ? 128.10300 106.20400 139.20600 1.000 50.96000 805 LEU B O 1
ATOM 15000 N N . GLU B 2 828 ? 127.71400 103.99700 139.17100 1.000 51.22000 806 GLU B N 1
ATOM 15001 C CA . GLU B 2 828 ? 129.02200 103.62200 139.66000 1.000 49.70000 806 GLU B CA 1
ATOM 15002 C C . GLU B 2 828 ? 129.88300 103.24800 138.46800 1.000 50.57000 806 GLU B C 1
ATOM 15003 O O . GLU B 2 828 ? 129.72500 102.17000 137.88800 1.000 53.53000 806 GLU B O 1
ATOM 15015 N N . THR B 2 829 ? 130.78500 104.14600 138.09400 1.000 53.57000 807 THR B N 1
ATOM 15016 C CA . THR B 2 829 ? 131.49700 104.02000 136.83200 1.000 54.20000 807 THR B CA 1
ATOM 15017 C C . THR B 2 829 ? 132.59600 102.99100 136.91700 1.000 52.64000 807 THR B C 1
ATOM 15018 O O . THR B 2 829 ? 133.09300 102.51600 135.89700 1.000 56.20000 807 THR B O 1
ATOM 15029 N N . VAL B 2 830 ? 132.98400 102.64600 138.13000 1.000 52.19000 808 VAL B N 1
ATOM 15030 C CA . VAL B 2 830 ? 134.02300 101.65500 138.30900 1.000 55.15000 808 VAL B CA 1
ATOM 15031 C C . VAL B 2 830 ? 133.47600 100.25100 138.15900 1.000 54.33000 808 VAL B C 1
ATOM 15032 O O . VAL B 2 830 ? 134.15400 99.36600 137.64000 1.000 55.15000 808 VAL B O 1
ATOM 15045 N N . GLN B 2 831 ? 132.29700 100.01900 138.71900 1.000 52.78000 809 GLN B N 1
ATOM 15046 C CA . GLN B 2 831 ? 131.73200 98.68300 138.72600 1.000 53.56000 809 GLN B CA 1
ATOM 15047 C C . GLN B 2 831 ? 130.65500 98.45800 137.66500 1.000 53.15000 809 GLN B C 1
ATOM 15048 O O . GLN B 2 831 ? 130.21200 97.32800 137.46700 1.000 53.11000 809 GLN B O 1
ATOM 15062 N N . GLY B 2 832 ? 130.32500 99.49800 136.90100 1.000 50.96000 810 GLY B N 1
ATOM 15063 C CA . GLY B 2 832 ? 129.44300 99.34000 135.74900 1.000 49.65000 810 GLY B CA 1
ATOM 15064 C C . GLY B 2 832 ? 127.97000 99.15700 136.10100 1.000 49.45000 810 GLY B C 1
ATOM 15065 O O . GLY B 2 832 ? 127.24300 98.47300 135.38100 1.000 49.98000 810 GLY B O 1
ATOM 15069 N N . ILE B 2 833 ? 127.54900 99.67300 137.24300 1.000 48.36000 811 ILE B N 1
ATOM 15070 C CA . ILE B 2 833 ? 126.16000 99.50200 137.65700 1.000 43.51000 811 ILE B CA 1
ATOM 15071 C C . ILE B 2 833 ? 125.47000 100.82100 137.95000 1.000 46.67000 811 ILE B C 1
ATOM 15072 O O . ILE B 2 833 ? 126.06300 101.71300 138.55300 1.000 48.73000 811 ILE B O 1
ATOM 15088 N N . PHE B 2 834 ? 124.19400 100.93200 137.58400 1.000 45.76000 812 PHE B N 1
ATOM 15089 C CA . PHE B 2 834 ? 123.44800 102.12700 137.95300 1.000 44.81000 812 PHE B CA 1
ATOM 15090 C C . PHE B 2 834 ? 122.07100 101.84700 138.54500 1.000 47.38000 812 PHE B C 1
ATOM 15091 O O . PHE B 2 834 ? 121.44000 100.83100 138.25800 1.000 49.18000 812 PHE B O 1
ATOM 15108 N N . ILE B 2 835 ? 121.61000 102.76600 139.38600 1.000 47.41000 813 ILE B N 1
ATOM 15109 C CA . ILE B 2 835 ? 120.34800 102.61600 140.09500 1.000 47.94000 813 ILE B CA 1
ATOM 15110 C C . ILE B 2 835 ? 119.31400 103.63000 139.64000 1.000 50.86000 813 ILE B C 1
ATOM 15111 O O . ILE B 2 835 ? 119.57600 104.83100 139.62600 1.000 49.89000 813 ILE B O 1
ATOM 15127 N N . THR B 2 836 ? 118.12400 103.14700 139.31200 1.000 50.21000 814 THR B N 1
ATOM 15128 C CA . THR B 2 836 ? 117.02000 104.01900 138.93300 1.000 52.22000 814 THR B CA 1
ATOM 15129 C C . THR B 2 836 ? 115.77200 103.58500 139.68500 1.000 56.37000 814 THR B C 1
ATOM 15130 O O . THR B 2 836 ? 115.74900 102.50400 140.27300 1.000 58.64000 814 THR B O 1
ATOM 15141 N N . PRO B 2 837 ? 114.73700 104.41700 139.68600 1.000 56.07000 815 PRO B N 1
ATOM 15142 C CA . PRO B 2 837 ? 113.37300 104.08800 140.02700 1.000 60.48000 815 PRO B CA 1
ATOM 15143 C C . PRO B 2 837 ? 112.86000 103.00300 139.09600 1.000 66.46000 815 PRO B C 1
ATOM 15144 O O . PRO B 2 837 ? 113.31300 102.89000 137.95600 1.000 67.70000 815 PRO B O 1
ATOM 15155 N N . THR B 2 838 ? 112.01200 102.13800 139.63200 1.000 75.44000 816 THR B N 1
ATOM 15156 C CA . THR B 2 838 ? 111.50400 100.97600 138.91500 1.000 80.00000 816 THR B CA 1
ATOM 15157 C C . THR B 2 838 ? 110.02300 101.11600 138.55500 1.000 85.92000 816 THR B C 1
ATOM 15158 O O . THR B 2 838 ? 109.61100 102.07400 137.90200 1.000 82.12000 816 THR B O 1
ATOM 15169 N N . HIS B 2 839 ? 109.20900 100.23900 139.13600 1.000 91.06000 817 HIS B N 1
ATOM 15170 C CA . HIS B 2 839 ? 107.76200 100.20200 138.93600 1.000 92.89000 817 HIS B CA 1
ATOM 15171 C C . HIS B 2 839 ? 107.12200 101.16800 139.90600 1.000 89.64000 817 HIS B C 1
ATOM 15172 O O . HIS B 2 839 ? 105.92200 101.43700 139.87200 1.000 92.52000 817 HIS B O 1
ATOM 15186 N N . GLU B 2 840 ? 107.99300 101.80300 140.66100 1.000 88.79000 818 GLU B N 1
ATOM 15187 C CA . GLU B 2 840 ? 107.66600 102.88500 141.55600 1.000 89.11000 818 GLU B CA 1
ATOM 15188 C C . GLU B 2 840 ? 107.07100 104.01600 140.74300 1.000 89.26000 818 GLU B C 1
ATOM 15189 O O . GLU B 2 840 ? 106.19400 104.73500 141.21900 1.000 93.65000 818 GLU B O 1
ATOM 15201 N N . GLU B 2 841 ? 107.50200 104.12700 139.48900 1.000 85.84000 819 GLU B N 1
ATOM 15202 C CA . GLU B 2 841 ? 107.02500 105.18200 138.61500 1.000 86.96000 819 GLU B CA 1
ATOM 15203 C C . GLU B 2 841 ? 105.54500 105.00600 138.30100 1.000 92.77000 819 GLU B C 1
ATOM 15204 O O . GLU B 2 841 ? 104.88700 105.94200 137.85100 1.000 92.38000 819 GLU B O 1
ATOM 15216 N N . VAL B 2 842 ? 105.04500 103.78300 138.44800 1.000 97.00000 820 VAL B N 1
ATOM 15217 C CA . VAL B 2 842 ? 103.63600 103.50300 138.22400 1.000 95.73000 820 VAL B CA 1
ATOM 15218 C C . VAL B 2 842 ? 102.84200 103.79800 139.49100 1.000 95.96000 820 VAL B C 1
ATOM 15219 O O . VAL B 2 842 ? 101.65400 104.11300 139.42900 1.000 97.24000 820 VAL B O 1
ATOM 15232 N N . ALA B 2 843 ? 103.49500 103.65400 140.64600 1.000 96.25000 821 ALA B N 1
ATOM 15233 C CA . ALA B 2 843 ? 102.88400 104.04100 141.91400 1.000 95.25000 821 ALA B CA 1
ATOM 15234 C C . ALA B 2 843 ? 102.70400 105.55300 141.95400 1.000 97.26000 821 ALA B C 1
ATOM 15235 O O . ALA B 2 843 ? 101.74300 106.06300 142.53100 1.000 95.96000 821 ALA B O 1
ATOM 15242 N N . GLN B 2 844 ? 103.60100 106.25800 141.27200 1.000 94.71000 822 GLN B N 1
ATOM 15243 C CA . GLN B 2 844 ? 103.44800 107.68400 141.03600 1.000 96.40000 822 GLN B CA 1
ATOM 15244 C C . GLN B 2 844 ? 102.34800 107.83800 139.99300 1.000 101.64000 822 GLN B C 1
ATOM 15245 O O . GLN B 2 844 ? 102.18800 106.98300 139.12800 1.000 100.44000 822 GLN B O 1
ATOM 15259 N N . LEU B 2 845 ? 101.56800 108.90500 140.07900 1.000 104.39000 823 LEU B N 1
ATOM 15260 C CA . LEU B 2 845 ? 100.33600 108.97000 139.29800 1.000 108.49000 823 LEU B CA 1
ATOM 15261 C C . LEU B 2 845 ? 100.56300 108.97200 137.79300 1.000 111.26000 823 LEU B C 1
ATOM 15262 O O . LEU B 2 845 ? 99.75000 108.42600 137.04700 1.000 112.94000 823 LEU B O 1
ATOM 15278 N N . GLY B 2 846 ? 101.64400 109.58100 137.33200 1.000 102.92000 824 GLY B N 1
ATOM 15279 C CA . GLY B 2 846 ? 101.93300 109.53700 135.90500 1.000 106.32000 824 GLY B CA 1
ATOM 15280 C C . GLY B 2 846 ? 100.99900 110.41700 135.07800 1.000 107.55000 824 GLY B C 1
ATOM 15281 O O . GLY B 2 846 ? 100.75000 110.12900 133.90600 1.000 113.09000 824 GLY B O 1
ATOM 15285 N N . GLY B 2 847 ? 100.49000 111.49200 135.67100 1.000 109.62000 825 GLY B N 1
ATOM 15286 C CA . GLY B 2 847 ? 99.54100 112.35800 134.99600 1.000 110.08000 825 GLY B CA 1
ATOM 15287 C C . GLY B 2 847 ? 100.27000 113.35800 134.11800 1.000 106.44000 825 GLY B C 1
ATOM 15288 O O . GLY B 2 847 ? 101.44700 113.17800 133.79500 1.000 99.96000 825 GLY B O 1
ATOM 15292 N N . SER B 2 848 ? 99.56500 114.39400 133.67800 1.000 104.29000 826 SER B N 1
ATOM 15293 C CA . SER B 2 848 ? 100.13100 115.29100 132.68300 1.000 106.69000 826 SER B CA 1
ATOM 15294 C C . SER B 2 848 ? 101.37100 115.99200 133.19900 1.000 104.92000 826 SER B C 1
ATOM 15295 O O . SER B 2 848 ? 102.28400 116.29400 132.43000 1.000 98.64000 826 SER B O 1
ATOM 15303 N N . VAL B 2 849 ? 101.45000 116.18400 134.50500 1.000 99.78000 827 VAL B N 1
ATOM 15304 C CA . VAL B 2 849 ? 102.62500 116.81900 135.05800 1.000 99.70000 827 VAL B CA 1
ATOM 15305 C C . VAL B 2 849 ? 103.75300 115.81800 135.21400 1.000 95.23000 827 VAL B C 1
ATOM 15306 O O . VAL B 2 849 ? 104.84200 116.00900 134.67900 1.000 96.05000 827 VAL B O 1
ATOM 15319 N N . HIS B 2 850 ? 103.45500 114.67700 135.81000 1.000 92.58000 828 HIS B N 1
ATOM 15320 C CA . HIS B 2 850 ? 104.52500 113.75500 136.12400 1.000 86.07000 828 HIS B CA 1
ATOM 15321 C C . HIS B 2 850 ? 105.16200 113.13900 134.88700 1.000 94.99000 828 HIS B C 1
ATOM 15322 O O . HIS B 2 850 ? 106.38600 113.02600 134.81000 1.000 86.75000 828 HIS B O 1
ATOM 15336 N N . SER B 2 851 ? 104.35600 112.76700 133.89800 1.000 91.10000 829 SER B N 1
ATOM 15337 C CA . SER B 2 851 ? 104.92500 112.07500 132.75000 1.000 90.21000 829 SER B CA 1
ATOM 15338 C C . SER B 2 851 ? 105.80000 112.98000 131.89400 1.000 79.93000 829 SER B C 1
ATOM 15339 O O . SER B 2 851 ? 106.84600 112.55200 131.40100 1.000 74.44000 829 SER B O 1
ATOM 15347 N N . GLN B 2 852 ? 105.45400 114.25900 131.82600 1.000 83.30000 830 GLN B N 1
ATOM 15348 C CA . GLN B 2 852 ? 106.26200 115.19000 131.06000 1.000 79.91000 830 GLN B CA 1
ATOM 15349 C C . GLN B 2 852 ? 107.57600 115.42600 131.75500 1.000 77.04000 830 GLN B C 1
ATOM 15350 O O . GLN B 2 852 ? 108.61600 115.59000 131.11600 1.000 79.09000 830 GLN B O 1
ATOM 15364 N N . LEU B 2 853 ? 107.52600 115.40900 133.07200 1.000 80.46000 831 LEU B N 1
ATOM 15365 C CA . LEU B 2 853 ? 108.68400 115.70700 133.87800 1.000 77.23000 831 LEU B CA 1
ATOM 15366 C C . LEU B 2 853 ? 109.70500 114.58700 133.84100 1.000 71.90000 831 LEU B C 1
ATOM 15367 O O . LEU B 2 853 ? 110.91000 114.84400 133.86700 1.000 72.46000 831 LEU B O 1
ATOM 15383 N N . ILE B 2 854 ? 109.24900 113.36400 133.62300 1.000 66.72000 832 ILE B N 1
ATOM 15384 C CA . ILE B 2 854 ? 110.19800 112.28000 133.44900 1.000 63.61000 832 ILE B CA 1
ATOM 15385 C C . ILE B 2 854 ? 110.95800 112.47200 132.15100 1.000 63.78000 832 ILE B C 1
ATOM 15386 O O . ILE B 2 854 ? 112.17700 112.30200 132.10400 1.000 61.01000 832 ILE B O 1
ATOM 15402 N N . LYS B 2 855 ? 110.24600 112.87500 131.10800 1.000 65.80000 833 LYS B N 1
ATOM 15403 C CA . LYS B 2 855 ? 110.88700 113.09000 129.82300 1.000 60.74000 833 LYS B CA 1
ATOM 15404 C C . LYS B 2 855 ? 111.89700 114.22200 129.89200 1.000 58.81000 833 LYS B C 1
ATOM 15405 O O . LYS B 2 855 ? 112.99300 114.11700 129.33900 1.000 59.99000 833 LYS B O 1
ATOM 15424 N N . ASN B 2 856 ? 111.57100 115.26500 130.64700 1.000 63.46000 834 ASN B N 1
ATOM 15425 C CA . ASN B 2 856 ? 112.46000 116.41000 130.73200 1.000 60.00000 834 ASN B CA 1
ATOM 15426 C C . ASN B 2 856 ? 113.73200 116.02600 131.45600 1.000 56.11000 834 ASN B C 1
ATOM 15427 O O . ASN B 2 856 ? 114.82300 116.47800 131.10500 1.000 57.97000 834 ASN B O 1
ATOM 15438 N N . PHE B 2 857 ? 113.59600 115.13100 132.42600 1.000 56.70000 835 PHE B N 1
ATOM 15439 C CA . PHE B 2 857 ? 114.72600 114.69500 133.22000 1.000 52.72000 835 PHE B CA 1
ATOM 15440 C C . PHE B 2 857 ? 115.74800 113.96100 132.38600 1.000 59.26000 835 PHE B C 1
ATOM 15441 O O . PHE B 2 857 ? 116.94100 114.26600 132.44100 1.000 57.74000 835 PHE B O 1
ATOM 15458 N N . HIS B 2 858 ? 115.28400 113.02200 131.57400 1.000 56.47000 836 HIS B N 1
ATOM 15459 C CA . HIS B 2 858 ? 116.21300 112.22000 130.80100 1.000 52.16000 836 HIS B CA 1
ATOM 15460 C C . HIS B 2 858 ? 116.83900 113.01600 129.67000 1.000 52.38000 836 HIS B C 1
ATOM 15461 O O . HIS B 2 858 ? 118.01100 112.82300 129.34000 1.000 50.14000 836 HIS B O 1
ATOM 15475 N N . GLN B 2 859 ? 116.08300 113.93900 129.09200 1.000 54.45000 837 GLN B N 1
ATOM 15476 C CA . GLN B 2 859 ? 116.64000 114.72100 128.00500 1.000 52.20000 837 GLN B CA 1
ATOM 15477 C C . GLN B 2 859 ? 117.69200 115.68600 128.52100 1.000 53.27000 837 GLN B C 1
ATOM 15478 O O . GLN B 2 859 ? 118.75400 115.84000 127.91300 1.000 55.24000 837 GLN B O 1
ATOM 15492 N N . CYS B 2 860 ? 117.46000 116.24900 129.70100 1.000 52.38000 838 CYS B N 1
ATOM 15493 C CA . CYS B 2 860 ? 118.43600 117.16500 130.25600 1.000 52.77000 838 CYS B CA 1
ATOM 15494 C C . CYS B 2 860 ? 119.68800 116.43500 130.68600 1.000 52.56000 838 CYS B C 1
ATOM 15495 O O . CYS B 2 860 ? 120.79200 116.96500 130.55800 1.000 54.05000 838 CYS B O 1
ATOM 15503 N N . CYS B 2 861 ? 119.52200 115.21300 131.18600 1.000 52.14000 839 CYS B N 1
ATOM 15504 C CA . CYS B 2 861 ? 120.66600 114.44600 131.64400 1.000 47.58000 839 CYS B CA 1
ATOM 15505 C C . CYS B 2 861 ? 121.53100 113.98500 130.49400 1.000 52.22000 839 CYS B C 1
ATOM 15506 O O . CYS B 2 861 ? 122.74000 113.82100 130.65500 1.000 56.82000 839 CYS B O 1
ATOM 15514 N N . LEU B 2 862 ? 120.95100 113.86300 129.30800 1.000 52.14000 840 LEU B N 1
ATOM 15515 C CA . LEU B 2 862 ? 121.76800 113.50800 128.16600 1.000 51.46000 840 LEU B CA 1
ATOM 15516 C C . LEU B 2 862 ? 122.71800 114.64200 127.86200 1.000 50.41000 840 LEU B C 1
ATOM 15517 O O . LEU B 2 862 ? 123.89800 114.42100 127.59300 1.000 53.48000 840 LEU B O 1
ATOM 15533 N N . SER B 2 863 ? 122.22300 115.87000 127.98400 1.000 52.74000 841 SER B N 1
ATOM 15534 C CA . SER B 2 863 ? 123.07000 117.02200 127.73600 1.000 53.91000 841 SER B CA 1
ATOM 15535 C C . SER B 2 863 ? 124.12300 117.16700 128.81800 1.000 54.59000 841 SER B C 1
ATOM 15536 O O . SER B 2 863 ? 125.27700 117.46200 128.52300 1.000 59.65000 841 SER B O 1
ATOM 15544 N N . ILE B 2 864 ? 123.78700 116.77400 130.04000 1.000 51.57000 842 ILE B N 1
ATOM 15545 C CA . ILE B 2 864 ? 124.74400 116.89500 131.13000 1.000 52.25000 842 ILE B CA 1
ATOM 15546 C C . ILE B 2 864 ? 125.92000 115.96500 130.92300 1.000 50.61000 842 ILE B C 1
ATOM 15547 O O . ILE B 2 864 ? 127.07600 116.36000 131.09600 1.000 57.07000 842 ILE B O 1
ATOM 15563 N N . ARG B 2 865 ? 125.64000 114.77200 130.42500 1.000 52.80000 843 ARG B N 1
ATOM 15564 C CA . ARG B 2 865 ? 126.69300 113.79800 130.23000 1.000 53.25000 843 ARG B CA 1
ATOM 15565 C C . ARG B 2 865 ? 127.70000 114.26300 129.21000 1.000 62.44000 843 ARG B C 1
ATOM 15566 O O . ARG B 2 865 ? 128.82500 113.77300 129.18900 1.000 64.85000 843 ARG B O 1
ATOM 15587 N N . ALA B 2 866 ? 127.30200 115.15900 128.32000 1.000 58.55000 844 ALA B N 1
ATOM 15588 C CA . ALA B 2 866 ? 128.21100 115.58100 127.27600 1.000 59.67000 844 ALA B CA 1
ATOM 15589 C C . ALA B 2 866 ? 129.43200 116.25500 127.87100 1.000 64.40000 844 ALA B C 1
ATOM 15590 O O . ALA B 2 866 ? 130.54500 116.11000 127.36400 1.000 68.15000 844 ALA B O 1
ATOM 15597 N N . PHE B 2 867 ? 129.23400 116.96000 128.97500 1.000 60.34000 845 PHE B N 1
ATOM 15598 C CA . PHE B 2 867 ? 130.32500 117.66800 129.60800 1.000 58.56000 845 PHE B CA 1
ATOM 15599 C C . PHE B 2 867 ? 131.14800 116.71200 130.42700 1.000 61.46000 845 PHE B C 1
ATOM 15600 O O . PHE B 2 867 ? 132.37400 116.81100 130.47700 1.000 69.69000 845 PHE B O 1
ATOM 15617 N N . PHE B 2 868 ? 130.47400 115.74500 131.02600 1.000 60.07000 846 PHE B N 1
ATOM 15618 C CA . PHE B 2 868 ? 131.16800 114.78000 131.85100 1.000 61.68000 846 PHE B CA 1
ATOM 15619 C C . PHE B 2 868 ? 132.03800 113.88200 130.98400 1.000 69.70000 846 PHE B C 1
ATOM 15620 O O . PHE B 2 868 ? 133.17300 113.57300 131.34400 1.000 74.68000 846 PHE B O 1
ATOM 15637 N N . GLN B 2 869 ? 131.53500 113.52000 129.80800 1.000 67.45000 847 GLN B N 1
ATOM 15638 C CA . GLN B 2 869 ? 132.30000 112.68300 128.89900 1.000 66.90000 847 GLN B CA 1
ATOM 15639 C C . GLN B 2 869 ? 133.51000 113.43000 128.38100 1.000 77.19000 847 GLN B C 1
ATOM 15640 O O . GLN B 2 869 ? 134.59800 112.86100 128.27500 1.000 84.80000 847 GLN B O 1
ATOM 15654 N N . GLN B 2 870 ? 133.34800 114.72800 128.14400 1.000 75.39000 848 GLN B N 1
ATOM 15655 C CA . GLN B 2 870 ? 134.45800 115.51900 127.65300 1.000 82.30000 848 GLN B CA 1
ATOM 15656 C C . GLN B 2 870 ? 135.52700 115.64900 128.72000 1.000 88.74000 848 GLN B C 1
ATOM 15657 O O . GLN B 2 870 ? 136.71600 115.51400 128.43200 1.000 85.04000 848 GLN B O 1
ATOM 15671 N N . THR B 2 871 ? 135.09800 115.76800 129.97100 1.000 84.72000 849 THR B N 1
ATOM 15672 C CA . THR B 2 871 ? 136.04700 115.88200 131.06100 1.000 78.49000 849 THR B CA 1
ATOM 15673 C C . THR B 2 871 ? 136.84000 114.60900 131.22600 1.000 83.91000 849 THR B C 1
ATOM 15674 O O . THR B 2 871 ? 138.05500 114.65000 131.40800 1.000 101.50000 849 THR B O 1
ATOM 15685 N N . LEU B 2 872 ? 136.16000 113.47400 131.13000 1.000 86.70000 850 LEU B N 1
ATOM 15686 C CA . LEU B 2 872 ? 136.81100 112.20200 131.37200 1.000 89.96000 850 LEU B CA 1
ATOM 15687 C C . LEU B 2 872 ? 137.82400 111.87300 130.29300 1.000 100.46000 850 LEU B C 1
ATOM 15688 O O . LEU B 2 872 ? 138.90400 111.35500 130.58600 1.000 111.75000 850 LEU B O 1
ATOM 15704 N N . LYS B 2 873 ? 137.50500 112.21300 129.05200 1.000 100.90000 851 LYS B N 1
ATOM 15705 C CA . LYS B 2 873 ? 138.43400 111.95400 127.96800 1.000 107.99000 851 LYS B CA 1
ATOM 15706 C C . LYS B 2 873 ? 139.66100 112.84000 128.08000 1.000 117.27000 851 LYS B C 1
ATOM 15707 O O . LYS B 2 873 ? 140.78100 112.38900 127.83500 1.000 128.75000 851 LYS B O 1
ATOM 15726 N N . GLU B 2 874 ? 139.46300 114.08000 128.52200 1.000 115.15000 852 GLU B N 1
ATOM 15727 C CA . GLU B 2 874 ? 140.58200 114.98900 128.70500 1.000 117.39000 852 GLU B CA 1
ATOM 15728 C C . GLU B 2 874 ? 141.48900 114.52300 129.82700 1.000 127.05000 852 GLU B C 1
ATOM 15729 O O . GLU B 2 874 ? 142.71100 114.63100 129.72400 1.000 141.22000 852 GLU B O 1
ATOM 15741 N N . GLU B 2 875 ? 140.90000 113.96700 130.88300 1.000 121.26000 853 GLU B N 1
ATOM 15742 C CA . GLU B 2 875 ? 141.69700 113.47200 131.99400 1.000 130.41000 853 GLU B CA 1
ATOM 15743 C C . GLU B 2 875 ? 142.52600 112.26900 131.58000 1.000 139.41000 853 GLU B C 1
ATOM 15744 O O . GLU B 2 875 ? 143.69400 112.15800 131.95600 1.000 150.75000 853 GLU B O 1
ATOM 15756 N N . LYS B 2 876 ? 141.95900 111.40700 130.74100 1.000 134.52000 854 LYS B N 1
ATOM 15757 C CA . LYS B 2 876 ? 142.72100 110.26600 130.26400 1.000 146.59000 854 LYS B CA 1
ATOM 15758 C C . LYS B 2 876 ? 143.84300 110.72300 129.34700 1.000 151.63000 854 LYS B C 1
ATOM 15759 O O . LYS B 2 876 ? 144.96000 110.20600 129.41300 1.000 162.03000 854 LYS B O 1
ATOM 15778 N N . LYS B 2 877 ? 143.55800 111.72700 128.52300 1.000 151.59000 855 LYS B N 1
ATOM 15779 C CA . LYS B 2 877 ? 144.55400 112.24200 127.60300 1.000 156.81000 855 LYS B CA 1
ATOM 15780 C C . LYS B 2 877 ? 145.70600 112.86800 128.36200 1.000 165.36000 855 LYS B C 1
ATOM 15781 O O . LYS B 2 877 ? 146.86900 112.65300 128.02300 1.000 175.59000 855 LYS B O 1
ATOM 15800 N N . LYS B 2 878 ? 145.38800 113.57900 129.43900 1.000 163.47000 856 LYS B N 1
ATOM 15801 C CA . LYS B 2 878 ? 146.41700 114.20700 130.24400 1.000 172.59000 856 LYS B CA 1
ATOM 15802 C C . LYS B 2 878 ? 147.26400 113.15600 130.94200 1.000 183.05000 856 LYS B C 1
ATOM 15803 O O . LYS B 2 878 ? 148.49200 113.24300 130.94800 1.000 181.36000 856 LYS B O 1
ATOM 15822 N N . ALA B 2 879 ? 146.62100 112.08700 131.40100 1.000 171.96000 857 ALA B N 1
ATOM 15823 C CA . ALA B 2 879 ? 147.34000 111.03600 132.10400 1.000 174.10000 857 ALA B CA 1
ATOM 15824 C C . ALA B 2 879 ? 148.37000 110.38000 131.19800 1.000 179.17000 857 ALA B C 1
ATOM 15825 O O . ALA B 2 879 ? 149.46100 110.02000 131.64400 1.000 183.68000 857 ALA B O 1
ATOM 15832 N N . LEU B 2 880 ? 148.05000 110.28300 129.91200 1.000 178.61000 858 LEU B N 1
ATOM 15833 C CA . LEU B 2 880 ? 148.98200 109.71200 128.95100 1.000 183.10000 858 LEU B CA 1
ATOM 15834 C C . LEU B 2 880 ? 150.02200 110.74000 128.51200 1.000 186.94000 858 LEU B C 1
ATOM 15835 O O . LEU B 2 880 ? 151.19000 110.40300 128.31500 1.000 192.46000 858 LEU B O 1
ATOM 15851 N N . SER B 2 881 ? 149.62800 112.01400 128.49200 1.000 184.95000 859 SER B N 1
ATOM 15852 C CA . SER B 2 881 ? 150.51300 113.09000 128.05100 1.000 187.82000 859 SER B CA 1
ATOM 15853 C C . SER B 2 881 ? 151.59200 113.37800 129.08200 1.000 188.20000 859 SER B C 1
ATOM 15854 O O . SER B 2 881 ? 152.69500 113.80500 128.73800 1.000 198.25000 859 SER B O 1
ATOM 15862 N N . ASP B 2 882 ? 151.32600 113.00000 130.32500 1.000 196.11000 860 ASP B N 1
ATOM 15863 C CA . ASP B 2 882 ? 152.30000 113.15800 131.40200 1.000 194.03000 860 ASP B CA 1
ATOM 15864 C C . ASP B 2 882 ? 153.39200 112.07300 131.41000 1.000 194.02000 860 ASP B C 1
ATOM 15865 O O . ASP B 2 882 ? 154.35800 112.18200 132.16900 1.000 198.32000 860 ASP B O 1
ATOM 15874 N N . GLY B 2 883 ? 153.23000 111.01300 130.59700 1.000 194.20000 861 GLY B N 1
ATOM 15875 C CA . GLY B 2 883 ? 154.18500 109.91500 130.51600 1.000 196.74000 861 GLY B CA 1
ATOM 15876 C C . GLY B 2 883 ? 155.49100 110.37500 129.87600 1.000 209.02000 861 GLY B C 1
ATOM 15877 O O . GLY B 2 883 ? 156.33900 109.55800 129.51600 1.000 209.74000 861 GLY B O 1
ATOM 15881 N N . SER B 2 891 ? 143.28000 123.49700 131.41800 1.000 82.50000 869 SER B N 1
ATOM 15882 C CA . SER B 2 891 ? 143.55600 124.82900 130.90000 1.000 80.26000 869 SER B CA 1
ATOM 15883 C C . SER B 2 891 ? 142.64300 125.86000 131.56600 1.000 73.43000 869 SER B C 1
ATOM 15884 O O . SER B 2 891 ? 141.48200 125.56800 131.87700 1.000 72.82000 869 SER B O 1
ATOM 15892 N N . VAL B 2 892 ? 143.19000 127.05100 131.82300 1.000 73.52000 870 VAL B N 1
ATOM 15893 C CA . VAL B 2 892 ? 142.47600 128.14000 132.48400 1.000 74.63000 870 VAL B CA 1
ATOM 15894 C C . VAL B 2 892 ? 141.34700 128.67300 131.61400 1.000 71.69000 870 VAL B C 1
ATOM 15895 O O . VAL B 2 892 ? 141.48800 128.78400 130.39800 1.000 70.56000 870 VAL B O 1
ATOM 15908 N N . SER B 2 893 ? 140.20900 128.91300 132.25000 1.000 69.18000 871 SER B N 1
ATOM 15909 C CA . SER B 2 893 ? 138.98000 129.37700 131.61300 1.000 68.16000 871 SER B CA 1
ATOM 15910 C C . SER B 2 893 ? 138.29200 128.31200 130.78400 1.000 64.87000 871 SER B C 1
ATOM 15911 O O . SER B 2 893 ? 137.28900 128.58800 130.12900 1.000 61.31000 871 SER B O 1
ATOM 15919 N N . SER B 2 894 ? 138.77400 127.08200 130.84200 1.000 66.60000 872 SER B N 1
ATOM 15920 C CA . SER B 2 894 ? 138.03700 126.02900 130.17800 1.000 65.59000 872 SER B CA 1
ATOM 15921 C C . SER B 2 894 ? 136.75700 125.78500 130.95100 1.000 66.56000 872 SER B C 1
ATOM 15922 O O . SER B 2 894 ? 136.77200 125.73300 132.18000 1.000 63.69000 872 SER B O 1
ATOM 15930 N N . LEU B 2 895 ? 135.65600 125.60700 130.24200 1.000 64.53000 873 LEU B N 1
ATOM 15931 C CA . LEU B 2 895 ? 134.39100 125.29800 130.89200 1.000 57.45000 873 LEU B CA 1
ATOM 15932 C C . LEU B 2 895 ? 134.27700 123.79800 131.07000 1.000 59.36000 873 LEU B C 1
ATOM 15933 O O . LEU B 2 895 ? 133.30200 123.29400 131.62400 1.000 62.04000 873 LEU B O 1
ATOM 15949 N N . SER B 2 896 ? 135.17500 123.09100 130.40100 1.000 65.79000 874 SER B N 1
ATOM 15950 C CA . SER B 2 896 ? 135.10800 121.64700 130.26500 1.000 72.73000 874 SER B CA 1
ATOM 15951 C C . SER B 2 896 ? 135.14700 120.83600 131.56400 1.000 72.17000 874 SER B C 1
ATOM 15952 O O . SER B 2 896 ? 134.25800 120.00900 131.75200 1.000 71.79000 874 SER B O 1
ATOM 15960 N N . PRO B 2 897 ? 136.05400 121.11000 132.52400 1.000 68.59000 875 PRO B N 1
ATOM 15961 C CA . PRO B 2 897 ? 136.28100 120.31600 133.72700 1.000 66.60000 875 PRO B CA 1
ATOM 15962 C C . PRO B 2 897 ? 135.21700 120.57300 134.77500 1.000 64.30000 875 PRO B C 1
ATOM 15963 O O . PRO B 2 897 ? 135.52300 121.05000 135.87200 1.000 65.71000 875 PRO B O 1
ATOM 15974 N N . VAL B 2 898 ? 133.97600 120.28900 134.42800 1.000 61.11000 876 VAL B N 1
ATOM 15975 C CA . VAL B 2 898 ? 132.82000 120.56900 135.26600 1.000 57.38000 876 VAL B CA 1
ATOM 15976 C C . VAL B 2 898 ? 132.52600 119.44900 136.25000 1.000 54.24000 876 VAL B C 1
ATOM 15977 O O . VAL B 2 898 ? 132.57100 118.27600 135.88800 1.000 56.63000 876 VAL B O 1
ATOM 15990 N N . LYS B 2 899 ? 132.24600 119.81100 137.49800 1.000 53.84000 877 LYS B N 1
ATOM 15991 C CA . LYS B 2 899 ? 131.83700 118.83000 138.49100 1.000 51.79000 877 LYS B CA 1
ATOM 15992 C C . LYS B 2 899 ? 130.32000 118.78000 138.63800 1.000 51.90000 877 LYS B C 1
ATOM 15993 O O . LYS B 2 899 ? 129.74300 117.70300 138.73500 1.000 51.37000 877 LYS B O 1
ATOM 16012 N N . GLU B 2 900 ? 129.65500 119.92500 138.51800 1.000 51.49000 878 GLU B N 1
ATOM 16013 C CA . GLU B 2 900 ? 128.19300 119.92600 138.59500 1.000 47.61000 878 GLU B CA 1
ATOM 16014 C C . GLU B 2 900 ? 127.54800 120.76200 137.51900 1.000 47.00000 878 GLU B C 1
ATOM 16015 O O . GLU B 2 900 ? 128.04100 121.82800 137.15500 1.000 48.42000 878 GLU B O 1
ATOM 16027 N N . HIS B 2 901 ? 126.36200 120.33000 137.12500 1.000 46.45000 879 HIS B N 1
ATOM 16028 C CA . HIS B 2 901 ? 125.47300 121.09200 136.26600 1.000 41.89000 879 HIS B CA 1
ATOM 16029 C C . HIS B 2 901 ? 124.04600 120.86900 136.71300 1.000 45.14000 879 HIS B C 1
ATOM 16030 O O . HIS B 2 901 ? 123.67700 119.74700 137.05800 1.000 45.68000 879 HIS B O 1
ATOM 16044 N N . GLY B 2 902 ? 123.20700 121.88600 136.60700 1.000 46.31000 880 GLY B N 1
ATOM 16045 C CA . GLY B 2 902 ? 121.78800 121.62700 136.79500 1.000 47.10000 880 GLY B CA 1
ATOM 16046 C C . GLY B 2 902 ? 120.90400 122.69000 136.18100 1.000 49.24000 880 GLY B C 1
ATOM 16047 O O . GLY B 2 902 ? 121.35900 123.78600 135.85800 1.000 46.90000 880 GLY B O 1
ATOM 16051 N N . VAL B 2 903 ? 119.63900 122.32100 135.98400 1.000 49.36000 881 VAL B N 1
ATOM 16052 C CA . VAL B 2 903 ? 118.60700 123.19000 135.43900 1.000 49.10000 881 VAL B CA 1
ATOM 16053 C C . VAL B 2 903 ? 117.31500 123.10400 136.24300 1.000 55.20000 881 VAL B C 1
ATOM 16054 O O . VAL B 2 903 ? 116.87200 122.01500 136.60400 1.000 57.43000 881 VAL B O 1
ATOM 16067 N N . LEU B 2 904 ? 116.68500 124.24200 136.47900 1.000 53.89000 882 LEU B N 1
ATOM 16068 C CA . LEU B 2 904 ? 115.37700 124.27700 137.11200 1.000 51.95000 882 LEU B CA 1
ATOM 16069 C C . LEU B 2 904 ? 114.32600 124.54500 136.05100 1.000 59.75000 882 LEU B C 1
ATOM 16070 O O . LEU B 2 904 ? 114.54200 125.38300 135.18100 1.000 55.71000 882 LEU B O 1
ATOM 16086 N N . PHE B 2 905 ? 113.18700 123.86500 136.13500 1.000 64.84000 883 PHE B N 1
ATOM 16087 C CA . PHE B 2 905 ? 112.08600 124.07100 135.19800 1.000 71.32000 883 PHE B CA 1
ATOM 16088 C C . PHE B 2 905 ? 110.79600 124.45400 135.91300 1.000 76.99000 883 PHE B C 1
ATOM 16089 O O . PHE B 2 905 ? 110.51300 123.96100 136.99900 1.000 74.63000 883 PHE B O 1
ATOM 16106 N N . GLU B 2 906 ? 109.95700 125.24200 135.25800 1.000 71.64000 884 GLU B N 1
ATOM 16107 C CA . GLU B 2 906 ? 108.59300 125.44600 135.72700 1.000 78.05000 884 GLU B CA 1
ATOM 16108 C C . GLU B 2 906 ? 107.62800 124.54000 134.97400 1.000 81.16000 884 GLU B C 1
ATOM 16109 O O . GLU B 2 906 ? 107.83900 124.23100 133.79600 1.000 81.77000 884 GLU B O 1
ATOM 16121 N N . CYS B 2 907 ? 106.56200 124.11800 135.64600 1.000 88.69000 885 CYS B N 1
ATOM 16122 C CA . CYS B 2 907 ? 105.55200 123.29600 134.99300 1.000 93.52000 885 CYS B CA 1
ATOM 16123 C C . CYS B 2 907 ? 104.14600 123.54400 135.53100 1.000 99.02000 885 CYS B C 1
ATOM 16124 O O . CYS B 2 907 ? 103.95600 124.11700 136.60800 1.000 95.94000 885 CYS B O 1
ATOM 16132 N N . SER B 2 908 ? 103.16600 123.08800 134.75800 1.000 104.21000 886 SER B N 1
ATOM 16133 C CA . SER B 2 908 ? 101.75100 123.27700 135.04400 1.000 108.59000 886 SER B CA 1
ATOM 16134 C C . SER B 2 908 ? 100.99200 122.06600 134.46900 1.000 111.47000 886 SER B C 1
ATOM 16135 O O . SER B 2 908 ? 101.54500 121.38800 133.60100 1.000 113.97000 886 SER B O 1
ATOM 16143 N N . PRO B 2 909 ? 99.75000 121.74500 134.93400 1.000 115.18000 887 PRO B N 1
ATOM 16144 C CA . PRO B 2 909 ? 98.98200 120.56000 134.55800 1.000 122.37000 887 PRO B CA 1
ATOM 16145 C C . PRO B 2 909 ? 98.32200 120.70400 133.19000 1.000 123.12000 887 PRO B C 1
ATOM 16146 O O . PRO B 2 909 ? 98.01000 119.70400 132.53500 1.000 118.85000 887 PRO B O 1
ATOM 16157 N N . MET B 2 922 ? 104.60900 124.91400 139.92600 1.000 86.84000 900 MET B N 1
ATOM 16158 C CA . MET B 2 922 ? 105.61800 123.99300 140.42800 1.000 79.75000 900 MET B CA 1
ATOM 16159 C C . MET B 2 922 ? 106.97200 124.21300 139.76100 1.000 77.01000 900 MET B C 1
ATOM 16160 O O . MET B 2 922 ? 107.05400 124.34800 138.53700 1.000 81.25000 900 MET B O 1
ATOM 16174 N N . SER B 2 923 ? 108.03900 124.17100 140.57300 1.000 73.38000 901 SER B N 1
ATOM 16175 C CA . SER B 2 923 ? 109.41700 124.19800 140.08700 1.000 69.07000 901 SER B CA 1
ATOM 16176 C C . SER B 2 923 ? 110.07800 122.83100 140.29000 1.000 69.35000 901 SER B C 1
ATOM 16177 O O . SER B 2 923 ? 110.01700 122.24200 141.37300 1.000 70.82000 901 SER B O 1
ATOM 16185 N N . TYR B 2 924 ? 110.70600 122.34400 139.22700 1.000 70.17000 902 TYR B N 1
ATOM 16186 C CA . TYR B 2 924 ? 111.26700 121.00300 139.13300 1.000 64.30000 902 TYR B CA 1
ATOM 16187 C C . TYR B 2 924 ? 112.76300 121.08500 138.85800 1.000 61.98000 902 TYR B C 1
ATOM 16188 O O . TYR B 2 924 ? 113.17600 121.63000 137.83700 1.000 63.24000 902 TYR B O 1
ATOM 16206 N N . TRP B 2 925 ? 113.58200 120.58300 139.77400 1.000 61.13000 903 TRP B N 1
ATOM 16207 C CA . TRP B 2 925 ? 115.02200 120.78900 139.65200 1.000 57.17000 903 TRP B CA 1
ATOM 16208 C C . TRP B 2 925 ? 115.77600 119.53600 139.23200 1.000 57.47000 903 TRP B C 1
ATOM 16209 O O . TRP B 2 925 ? 115.74300 118.52800 139.93300 1.000 59.17000 903 TRP B O 1
ATOM 16230 N N . VAL B 2 926 ? 116.51100 119.61000 138.12300 1.000 53.38000 904 VAL B N 1
ATOM 16231 C CA . VAL B 2 926 ? 117.32600 118.48500 137.67500 1.000 46.74000 904 VAL B CA 1
ATOM 16232 C C . VAL B 2 926 ? 118.80900 118.82000 137.77200 1.000 45.92000 904 VAL B C 1
ATOM 16233 O O . VAL B 2 926 ? 119.28400 119.75900 137.13600 1.000 48.52000 904 VAL B O 1
ATOM 16246 N N . VAL B 2 927 ? 119.54500 118.03700 138.55000 1.000 49.19000 905 VAL B N 1
ATOM 16247 C CA . VAL B 2 927 ? 120.97100 118.28300 138.74300 1.000 47.84000 905 VAL B CA 1
ATOM 16248 C C . VAL B 2 927 ? 121.80100 117.01800 138.58500 1.000 48.63000 905 VAL B C 1
ATOM 16249 O O . VAL B 2 927 ? 121.37600 115.93700 138.99000 1.000 45.89000 905 VAL B O 1
ATOM 16262 N N . GLY B 2 928 ? 123.00900 117.15300 138.04700 1.000 48.45000 906 GLY B N 1
ATOM 16263 C CA . GLY B 2 928 ? 123.92700 116.02500 138.04200 1.000 50.81000 906 GLY B CA 1
ATOM 16264 C C . GLY B 2 928 ? 125.31200 116.40600 138.55600 1.000 49.44000 906 GLY B C 1
ATOM 16265 O O . GLY B 2 928 ? 125.73800 117.55600 138.43500 1.000 48.40000 906 GLY B O 1
ATOM 16269 N N . ARG B 2 929 ? 126.05400 115.40400 139.03200 1.000 47.95000 907 ARG B N 1
ATOM 16270 C CA . ARG B 2 929 ? 127.43000 115.60000 139.47200 1.000 50.58000 907 ARG B CA 1
ATOM 16271 C C . ARG B 2 929 ? 128.37600 114.51100 138.99000 1.000 52.04000 907 ARG B C 1
ATOM 16272 O O . ARG B 2 929 ? 128.03100 113.33000 138.96700 1.000 50.44000 907 ARG B O 1
ATOM 16293 N N . LEU B 2 930 ? 129.59400 114.91800 138.66100 1.000 53.20000 908 LEU B N 1
ATOM 16294 C CA . LEU B 2 930 ? 130.67200 114.00900 138.31700 1.000 52.28000 908 LEU B CA 1
ATOM 16295 C C . LEU B 2 930 ? 131.72300 113.99700 139.41000 1.000 54.30000 908 LEU B C 1
ATOM 16296 O O . LEU B 2 930 ? 132.12500 115.04700 139.90800 1.000 58.67000 908 LEU B O 1
ATOM 16312 N N . PHE B 2 931 ? 132.21900 112.81900 139.74000 1.000 56.85000 909 PHE B N 1
ATOM 16313 C CA . PHE B 2 931 ? 133.32100 112.72100 140.67700 1.000 60.07000 909 PHE B CA 1
ATOM 16314 C C . PHE B 2 931 ? 134.58000 112.28000 139.95400 1.000 64.82000 909 PHE B C 1
ATOM 16315 O O . PHE B 2 931 ? 134.58400 111.25500 139.28000 1.000 61.28000 909 PHE B O 1
ATOM 16332 N N . LEU B 2 932 ? 135.64300 113.06900 140.09100 1.000 70.03000 910 LEU B N 1
ATOM 16333 C CA . LEU B 2 932 ? 136.91000 112.83000 139.39800 1.000 71.84000 910 LEU B CA 1
ATOM 16334 C C . LEU B 2 932 ? 137.97300 112.21800 140.29900 1.000 75.21000 910 LEU B C 1
ATOM 16335 O O . LEU B 2 932 ? 139.13900 112.11600 139.91800 1.000 79.25000 910 LEU B O 1
ATOM 16351 N N . ASN B 2 933 ? 137.58500 111.89600 141.51900 1.000 74.82000 911 ASN B N 1
ATOM 16352 C CA . ASN B 2 933 ? 138.49500 111.33700 142.50900 1.000 77.07000 911 ASN B CA 1
ATOM 16353 C C . ASN B 2 933 ? 138.78800 109.87900 142.10200 1.000 82.81000 911 ASN B C 1
ATOM 16354 O O . ASN B 2 933 ? 138.29500 109.43800 141.06300 1.000 72.68000 911 ASN B O 1
ATOM 16365 N N . PRO B 2 934 ? 139.61800 109.12200 142.84600 1.000 79.29000 912 PRO B N 1
ATOM 16366 C CA . PRO B 2 934 ? 140.08900 107.78100 142.51400 1.000 80.93000 912 PRO B CA 1
ATOM 16367 C C . PRO B 2 934 ? 138.92500 106.80600 142.39500 1.000 74.89000 912 PRO B C 1
ATOM 16368 O O . PRO B 2 934 ? 139.05300 105.73600 141.80200 1.000 69.80000 912 PRO B O 1
ATOM 16379 N N . LYS B 2 935 ? 137.79100 107.19400 142.95100 1.000 73.06000 913 LYS B N 1
ATOM 16380 C CA . LYS B 2 935 ? 136.54900 106.47600 142.78500 1.000 63.29000 913 LYS B CA 1
ATOM 16381 C C . LYS B 2 935 ? 135.56800 107.36500 142.01600 1.000 61.50000 913 LYS B C 1
ATOM 16382 O O . LYS B 2 935 ? 134.78200 108.08500 142.63400 1.000 66.02000 913 LYS B O 1
ATOM 16401 N N . PRO B 2 936 ? 135.64400 107.39600 140.67600 1.000 62.20000 914 PRO B N 1
ATOM 16402 C CA . PRO B 2 936 ? 134.80200 108.19000 139.81500 1.000 59.89000 914 PRO B CA 1
ATOM 16403 C C . PRO B 2 936 ? 133.36000 107.72100 139.85800 1.000 59.03000 914 PRO B C 1
ATOM 16404 O O . PRO B 2 936 ? 133.08200 106.51900 139.85300 1.000 56.36000 914 PRO B O 1
ATOM 16415 N N . GLN B 2 937 ? 132.44900 108.68000 139.85000 1.000 55.81000 915 GLN B N 1
ATOM 16416 C CA . GLN B 2 937 ? 131.01600 108.41600 139.90700 1.000 51.78000 915 GLN B CA 1
ATOM 16417 C C . GLN B 2 937 ? 130.22300 109.42600 139.09800 1.000 52.45000 915 GLN B C 1
ATOM 16418 O O . GLN B 2 937 ? 130.65900 110.56400 138.92100 1.000 55.00000 915 GLN B O 1
ATOM 16432 N N . GLU B 2 938 ? 129.03100 109.04500 138.65700 1.000 50.84000 916 GLU B N 1
ATOM 16433 C CA . GLU B 2 938 ? 128.10000 110.02800 138.11500 1.000 50.38000 916 GLU B CA 1
ATOM 16434 C C . GLU B 2 938 ? 126.77300 109.92900 138.85200 1.000 48.50000 916 GLU B C 1
ATOM 16435 O O . GLU B 2 938 ? 126.24400 108.83600 139.04100 1.000 48.58000 916 GLU B O 1
ATOM 16447 N N . LEU B 2 939 ? 126.22600 111.06400 139.25700 1.000 47.76000 917 LEU B N 1
ATOM 16448 C CA . LEU B 2 939 ? 124.94500 111.07000 139.94600 1.000 46.60000 917 LEU B CA 1
ATOM 16449 C C . LEU B 2 939 ? 123.96400 112.06100 139.35000 1.000 50.02000 917 LEU B C 1
ATOM 16450 O O . LEU B 2 939 ? 124.28700 113.23500 139.19400 1.000 48.09000 917 LEU B O 1
ATOM 16466 N N . TYR B 2 940 ? 122.75100 111.60200 139.05300 1.000 48.36000 918 TYR B N 1
ATOM 16467 C CA . TYR B 2 940 ? 121.69700 112.49500 138.59100 1.000 47.43000 918 TYR B CA 1
ATOM 16468 C C . TYR B 2 940 ? 120.50700 112.43600 139.53000 1.000 48.33000 918 TYR B C 1
ATOM 16469 O O . TYR B 2 940 ? 119.96700 111.36600 139.79700 1.000 48.50000 918 TYR B O 1
ATOM 16487 N N . VAL B 2 941 ? 120.06500 113.59200 139.99500 1.000 48.85000 919 VAL B N 1
ATOM 16488 C CA . VAL B 2 941 ? 118.93000 113.66100 140.90300 1.000 49.87000 919 VAL B CA 1
ATOM 16489 C C . VAL B 2 941 ? 117.93800 114.72500 140.48500 1.000 51.69000 919 VAL B C 1
ATOM 16490 O O . VAL B 2 941 ? 118.32400 115.82700 140.09700 1.000 50.77000 919 VAL B O 1
ATOM 16503 N N . CYS B 2 942 ? 116.65900 114.43200 140.63700 1.000 54.44000 920 CYS B N 1
ATOM 16504 C CA . CYS B 2 942 ? 115.66400 115.46200 140.45400 1.000 52.19000 920 CYS B CA 1
ATOM 16505 C C . CYS B 2 942 ? 114.76000 115.59100 141.66200 1.000 55.77000 920 CYS B C 1
ATOM 16506 O O . CYS B 2 942 ? 114.19800 114.60500 142.14500 1.000 62.72000 920 CYS B O 1
ATOM 16514 N N . PHE B 2 943 ? 114.52400 116.83400 142.05900 1.000 58.82000 921 PHE B N 1
ATOM 16515 C CA . PHE B 2 943 ? 113.78300 117.13200 143.27100 1.000 61.94000 921 PHE B CA 1
ATOM 16516 C C . PHE B 2 943 ? 113.00500 118.44200 143.18500 1.000 65.09000 921 PHE B C 1
ATOM 16517 O O . PHE B 2 943 ? 113.26700 119.28700 142.33000 1.000 64.45000 921 PHE B O 1
ATOM 16534 N N . HIS B 2 944 ? 112.03100 118.59700 144.07100 1.000 68.96000 922 HIS B N 1
ATOM 16535 C CA . HIS B 2 944 ? 111.23800 119.81900 144.16100 1.000 69.07000 922 HIS B CA 1
ATOM 16536 C C . HIS B 2 944 ? 112.06900 120.98100 144.69500 1.000 64.30000 922 HIS B C 1
ATOM 16537 O O . HIS B 2 944 ? 112.82000 120.83700 145.65900 1.000 66.67000 922 HIS B O 1
ATOM 16551 N N . ASP B 2 945 ? 111.80400 122.16400 144.16400 1.000 63.53000 923 ASP B N 1
ATOM 16552 C CA . ASP B 2 945 ? 112.57700 123.37200 144.44500 1.000 66.13000 923 ASP B CA 1
ATOM 16553 C C . ASP B 2 945 ? 112.47800 123.84600 145.88600 1.000 69.63000 923 ASP B C 1
ATOM 16554 O O . ASP B 2 945 ? 113.32300 124.60900 146.35100 1.000 69.72000 923 ASP B O 1
ATOM 16563 N N . SER B 2 946 ? 111.45100 123.41300 146.59500 1.000 70.87000 924 SER B N 1
ATOM 16564 C CA . SER B 2 946 ? 111.23600 123.88400 147.95500 1.000 73.22000 924 SER B CA 1
ATOM 16565 C C . SER B 2 946 ? 112.32700 123.45600 148.93400 1.000 72.81000 924 SER B C 1
ATOM 16566 O O . SER B 2 946 ? 112.50900 124.10000 149.96900 1.000 73.52000 924 SER B O 1
ATOM 16574 N N . VAL B 2 947 ? 113.05800 122.38400 148.63400 1.000 71.28000 925 VAL B N 1
ATOM 16575 C CA . VAL B 2 947 ? 114.12300 121.96600 149.54000 1.000 69.16000 925 VAL B CA 1
ATOM 16576 C C . VAL B 2 947 ? 115.49900 122.01300 148.89000 1.000 73.14000 925 VAL B C 1
ATOM 16577 O O . VAL B 2 947 ? 115.74200 121.34900 147.88500 1.000 71.87000 925 VAL B O 1
ATOM 16590 N N . SER B 2 948 ? 116.41400 122.76200 149.50300 1.000 73.37000 926 SER B N 1
ATOM 16591 C CA . SER B 2 948 ? 117.79300 122.83700 149.02700 1.000 72.08000 926 SER B CA 1
ATOM 16592 C C . SER B 2 948 ? 118.53200 121.53900 149.31500 1.000 71.90000 926 SER B C 1
ATOM 16593 O O . SER B 2 948 ? 118.45400 121.01400 150.42400 1.000 72.13000 926 SER B O 1
ATOM 16601 N N . GLU B 2 949 ? 119.39900 121.12700 148.39300 1.000 70.87000 927 GLU B N 1
ATOM 16602 C CA . GLU B 2 949 ? 120.15900 119.89800 148.58900 1.000 66.32000 927 GLU B CA 1
ATOM 16603 C C . GLU B 2 949 ? 121.62900 120.04300 148.23100 1.000 68.51000 927 GLU B C 1
ATOM 16604 O O . GLU B 2 949 ? 122.00000 120.84700 147.37600 1.000 71.27000 927 GLU B O 1
ATOM 16616 N N . ILE B 2 950 ? 122.45800 119.24500 148.89200 1.000 66.33000 928 ILE B N 1
ATOM 16617 C CA . ILE B 2 950 ? 123.88100 119.17200 148.60500 1.000 63.03000 928 ILE B CA 1
ATOM 16618 C C . ILE B 2 950 ? 124.22300 117.85100 147.93200 1.000 59.18000 928 ILE B C 1
ATOM 16619 O O . ILE B 2 950 ? 123.92000 116.78100 148.45700 1.000 57.62000 928 ILE B O 1
ATOM 16635 N N . ALA B 2 951 ? 124.88100 117.93200 146.78100 1.000 60.55000 929 ALA B N 1
ATOM 16636 C CA . ALA B 2 951 ? 125.17300 116.74500 145.98600 1.000 57.13000 929 ALA B CA 1
ATOM 16637 C C . ALA B 2 951 ? 126.06900 115.77500 146.72900 1.000 57.06000 929 ALA B C 1
ATOM 16638 O O . ALA B 2 951 ? 125.96000 114.56400 146.54400 1.000 55.91000 929 ALA B O 1
ATOM 16645 N N . ILE B 2 952 ? 126.93800 116.29100 147.58300 1.000 57.62000 930 ILE B N 1
ATOM 16646 C CA . ILE B 2 952 ? 127.81900 115.44300 148.36300 1.000 56.69000 930 ILE B CA 1
ATOM 16647 C C . ILE B 2 952 ? 127.07000 114.62000 149.38800 1.000 55.71000 930 ILE B C 1
ATOM 16648 O O . ILE B 2 952 ? 127.39700 113.45600 149.61000 1.000 55.13000 930 ILE B O 1
ATOM 16664 N N . GLU B 2 953 ? 126.10300 115.22900 150.05700 1.000 56.00000 931 GLU B N 1
ATOM 16665 C CA . GLU B 2 953 ? 125.36600 114.47800 151.05100 1.000 53.89000 931 GLU B CA 1
ATOM 16666 C C . GLU B 2 953 ? 124.52300 113.41900 150.38800 1.000 51.92000 931 GLU B C 1
ATOM 16667 O O . GLU B 2 953 ? 124.44900 112.28600 150.86500 1.000 54.59000 931 GLU B O 1
ATOM 16679 N N . MET B 2 954 ? 123.91800 113.76500 149.26000 1.000 53.73000 932 MET B N 1
ATOM 16680 C CA . MET B 2 954 ? 123.09900 112.79200 148.57500 1.000 51.93000 932 MET B CA 1
ATOM 16681 C C . MET B 2 954 ? 123.95800 111.70000 147.98800 1.000 53.65000 932 MET B C 1
ATOM 16682 O O . MET B 2 954 ? 123.58500 110.52900 148.01000 1.000 56.32000 932 MET B O 1
ATOM 16696 N N . ALA B 2 955 ? 125.12400 112.07200 147.47500 1.000 53.30000 933 ALA B N 1
ATOM 16697 C CA . ALA B 2 955 ? 126.00500 111.08400 146.89200 1.000 52.69000 933 ALA B CA 1
ATOM 16698 C C . ALA B 2 955 ? 126.53100 110.14500 147.94700 1.000 51.83000 933 ALA B C 1
ATOM 16699 O O . ALA B 2 955 ? 126.60300 108.93900 147.72800 1.000 53.87000 933 ALA B O 1
ATOM 16706 N N . PHE B 2 956 ? 126.79600 110.66400 149.13400 1.000 52.09000 934 PHE B N 1
ATOM 16707 C CA . PHE B 2 956 ? 127.30800 109.79900 150.16800 1.000 50.39000 934 PHE B CA 1
ATOM 16708 C C . PHE B 2 956 ? 126.23900 108.83200 150.61600 1.000 52.96000 934 PHE B C 1
ATOM 16709 O O . PHE B 2 956 ? 126.46500 107.62800 150.68300 1.000 57.86000 934 PHE B O 1
ATOM 16726 N N . LYS B 2 957 ? 125.04000 109.34300 150.84900 1.000 55.34000 935 LYS B N 1
ATOM 16727 C CA . LYS B 2 957 ? 123.97800 108.49800 151.35300 1.000 53.19000 935 LYS B CA 1
ATOM 16728 C C . LYS B 2 957 ? 123.55000 107.47400 150.32400 1.000 53.02000 935 LYS B C 1
ATOM 16729 O O . LYS B 2 957 ? 123.20600 106.34300 150.66900 1.000 60.25000 935 LYS B O 1
ATOM 16748 N N . LEU B 2 958 ? 123.56400 107.86900 149.05800 1.000 54.00000 936 LEU B N 1
ATOM 16749 C CA . LEU B 2 958 ? 123.06300 107.00400 148.00800 1.000 56.61000 936 LEU B CA 1
ATOM 16750 C C . LEU B 2 958 ? 124.10300 106.01000 147.50600 1.000 55.52000 936 LEU B C 1
ATOM 16751 O O . LEU B 2 958 ? 123.75700 104.89200 147.13100 1.000 56.36000 936 LEU B O 1
ATOM 16767 N N . PHE B 2 959 ? 125.37800 106.38800 147.52100 1.000 55.10000 937 PHE B N 1
ATOM 16768 C CA . PHE B 2 959 ? 126.41600 105.47400 147.06700 1.000 53.04000 937 PHE B CA 1
ATOM 16769 C C . PHE B 2 959 ? 127.02800 104.66600 148.20300 1.000 54.86000 937 PHE B C 1
ATOM 16770 O O . PHE B 2 959 ? 127.75600 103.70400 147.95600 1.000 56.38000 937 PHE B O 1
ATOM 16787 N N . PHE B 2 960 ? 126.78600 105.05900 149.45000 1.000 57.39000 938 PHE B N 1
ATOM 16788 C CA . PHE B 2 960 ? 127.42600 104.34500 150.54300 1.000 59.53000 938 PHE B CA 1
ATOM 16789 C C . PHE B 2 960 ? 126.92200 102.92800 150.58800 1.000 57.12000 938 PHE B C 1
ATOM 16790 O O . PHE B 2 960 ? 125.72200 102.67700 150.48400 1.000 61.72000 938 PHE B O 1
ATOM 16807 N N . GLY B 2 961 ? 127.84600 101.99100 150.69900 1.000 59.46000 939 GLY B N 1
ATOM 16808 C CA . GLY B 2 961 ? 127.48000 100.59600 150.83600 1.000 62.55000 939 GLY B CA 1
ATOM 16809 C C . GLY B 2 961 ? 127.12800 99.97200 149.49500 1.000 58.43000 939 GLY B C 1
ATOM 16810 O O . GLY B 2 961 ? 126.66900 98.83100 149.44000 1.000 59.06000 939 GLY B O 1
ATOM 16814 N N . LEU B 2 962 ? 127.34100 100.70600 148.40800 1.000 56.36000 940 LEU B N 1
ATOM 16815 C CA . LEU B 2 962 ? 126.96600 100.17900 147.11000 1.000 52.50000 940 LEU B CA 1
ATOM 16816 C C . LEU B 2 962 ? 128.09900 99.47500 146.41700 1.000 52.21000 940 LEU B C 1
ATOM 16817 O O . LEU B 2 962 ? 129.03500 100.10200 145.92600 1.000 53.40000 940 LEU B O 1
ATOM 16833 N N . THR B 2 963 ? 127.95800 98.17800 146.27500 1.000 53.24000 941 THR B N 1
ATOM 16834 C CA . THR B 2 963 ? 128.91600 97.42200 145.50500 1.000 55.90000 941 THR B CA 1
ATOM 16835 C C . THR B 2 963 ? 128.24100 96.24400 144.82600 1.000 58.34000 941 THR B C 1
ATOM 16836 O O . THR B 2 963 ? 127.22400 95.74000 145.31000 1.000 56.79000 941 THR B O 1
ATOM 16847 N N . LEU B 2 964 ? 128.81100 95.82400 143.70000 1.000 58.23000 942 LEU B N 1
ATOM 16848 C CA . LEU B 2 964 ? 128.34500 94.68300 142.92200 1.000 59.15000 942 LEU B CA 1
ATOM 16849 C C . LEU B 2 964 ? 128.67200 93.34900 143.60700 1.000 66.54000 942 LEU B C 1
ATOM 16850 O O . LEU B 2 964 ? 129.84100 93.02100 143.82100 1.000 65.73000 942 LEU B O 1
ATOM 16867 N N . SER C 3 7 ? 145.20800 127.23300 119.65500 1.000 100.04000 8 SER C N 1
ATOM 16868 C CA . SER C 3 7 ? 143.84300 126.96300 119.22400 1.000 89.15000 8 SER C CA 1
ATOM 16869 C C . SER C 3 7 ? 143.50400 127.81000 117.97700 1.000 89.56000 8 SER C C 1
ATOM 16870 O O . SER C 3 7 ? 142.89300 128.87700 118.12100 1.000 90.13000 8 SER C O 1
ATOM 16878 N N . PRO C 3 8 ? 143.92100 127.38300 116.75000 1.000 90.43000 9 PRO C N 1
ATOM 16879 C CA . PRO C 3 8 ? 143.71700 128.07900 115.48900 1.000 88.98000 9 PRO C CA 1
ATOM 16880 C C . PRO C 3 8 ? 142.25600 128.11800 115.07500 1.000 83.87000 9 PRO C C 1
ATOM 16881 O O . PRO C 3 8 ? 141.50400 127.16800 115.31100 1.000 78.06000 9 PRO C O 1
ATOM 16892 N N . VAL C 3 9 ? 141.89100 129.21100 114.42400 1.000 82.67000 10 VAL C N 1
ATOM 16893 C CA . VAL C 3 9 ? 140.59300 129.42000 113.81800 1.000 73.96000 10 VAL C CA 1
ATOM 16894 C C . VAL C 3 9 ? 140.77000 129.89300 112.38900 1.000 75.83000 10 VAL C C 1
ATOM 16895 O O . VAL C 3 9 ? 141.58000 130.78200 112.12400 1.000 81.20000 10 VAL C O 1
ATOM 16908 N N . HIS C 3 10 ? 140.01000 129.32900 111.47100 1.000 69.56000 11 HIS C N 1
ATOM 16909 C CA . HIS C 3 10 ? 140.04500 129.79000 110.09700 1.000 67.27000 11 HIS C CA 1
ATOM 16910 C C . HIS C 3 10 ? 138.65900 130.05400 109.56400 1.000 63.22000 11 HIS C C 1
ATOM 16911 O O . HIS C 3 10 ? 137.74300 129.25600 109.74600 1.000 61.56000 11 HIS C O 1
ATOM 16925 N N . LEU C 3 11 ? 138.51400 131.15800 108.86400 1.000 64.57000 12 LEU C N 1
ATOM 16926 C CA . LEU C 3 11 ? 137.26900 131.49300 108.21400 1.000 58.84000 12 LEU C CA 1
ATOM 16927 C C . LEU C 3 11 ? 137.48800 131.60700 106.72300 1.000 62.64000 12 LEU C C 1
ATOM 16928 O O . LEU C 3 11 ? 138.41000 132.28600 106.26700 1.000 66.14000 12 LEU C O 1
ATOM 16944 N N . LEU C 3 12 ? 136.64200 130.95300 105.95600 1.000 54.30000 13 LEU C N 1
ATOM 16945 C CA . LEU C 3 12 ? 136.74200 131.00200 104.51800 1.000 54.51000 13 LEU C CA 1
ATOM 16946 C C . LEU C 3 12 ? 135.48300 131.57700 103.92400 1.000 51.88000 13 LEU C C 1
ATOM 16947 O O . LEU C 3 12 ? 134.37700 131.24300 104.34800 1.000 52.18000 13 LEU C O 1
ATOM 16963 N N . CYS C 3 13 ? 135.63200 132.33500 102.86600 1.000 54.93000 14 CYS C N 1
ATOM 16964 C CA . CYS C 3 13 ? 134.47700 132.76700 102.12000 1.000 55.40000 14 CYS C CA 1
ATOM 16965 C C . CYS C 3 13 ? 134.70800 132.53700 100.65400 1.000 61.32000 14 CYS C C 1
ATOM 16966 O O . CYS C 3 13 ? 135.77500 132.86800 100.14000 1.000 64.77000 14 CYS C O 1
ATOM 16974 N N . LEU C 3 14 ? 133.72100 131.96900 99.98400 1.000 62.73000 15 LEU C N 1
ATOM 16975 C CA . LEU C 3 14 ? 133.80900 131.74100 98.55200 1.000 67.88000 15 LEU C CA 1
ATOM 16976 C C . LEU C 3 14 ? 132.57000 132.22800 97.83900 1.000 69.49000 15 LEU C C 1
ATOM 16977 O O . LEU C 3 14 ? 131.46000 132.10600 98.36700 1.000 69.47000 15 LEU C O 1
ATOM 16993 N N . ALA C 3 15 ? 132.72200 132.70900 96.61600 1.000 72.48000 16 ALA C N 1
ATOM 16994 C CA . ALA C 3 15 ? 131.51800 132.88300 95.82800 1.000 75.75000 16 ALA C CA 1
ATOM 16995 C C . ALA C 3 15 ? 131.01600 131.48000 95.54000 1.000 79.47000 16 ALA C C 1
ATOM 16996 O O . ALA C 3 15 ? 131.77900 130.61900 95.10200 1.000 80.37000 16 ALA C O 1
ATOM 17003 N N . ALA C 3 16 ? 129.72900 131.24600 95.73900 1.000 81.11000 17 ALA C N 1
ATOM 17004 C CA . ALA C 3 16 ? 129.23500 129.88600 95.61900 1.000 84.05000 17 ALA C CA 1
ATOM 17005 C C . ALA C 3 16 ? 129.27700 129.36100 94.19600 1.000 89.45000 17 ALA C C 1
ATOM 17006 O O . ALA C 3 16 ? 129.58900 128.19100 93.97500 1.000 91.58000 17 ALA C O 1
ATOM 17013 N N . SER C 3 17 ? 129.03000 130.23300 93.22700 1.000 92.50000 18 SER C N 1
ATOM 17014 C CA . SER C 3 17 ? 128.93400 129.77800 91.84900 1.000 94.75000 18 SER C CA 1
ATOM 17015 C C . SER C 3 17 ? 130.27500 129.59600 91.16000 1.000 90.84000 18 SER C C 1
ATOM 17016 O O . SER C 3 17 ? 130.42000 128.72000 90.30700 1.000 92.00000 18 SER C O 1
ATOM 17024 N N . SER C 3 18 ? 131.26500 130.40300 91.52300 1.000 87.93000 19 SER C N 1
ATOM 17025 C CA . SER C 3 18 ? 132.55000 130.29300 90.84800 1.000 89.68000 19 SER C CA 1
ATOM 17026 C C . SER C 3 18 ? 133.47500 129.30500 91.53100 1.000 86.85000 19 SER C C 1
ATOM 17027 O O . SER C 3 18 ? 134.36900 128.74200 90.90100 1.000 89.49000 19 SER C O 1
ATOM 17035 N N . GLY C 3 19 ? 133.28100 129.11200 92.82900 1.000 82.53000 20 GLY C N 1
ATOM 17036 C CA . GLY C 3 19 ? 134.13500 128.22400 93.60000 1.000 79.45000 20 GLY C CA 1
ATOM 17037 C C . GLY C 3 19 ? 135.42000 128.93700 93.99700 1.000 74.85000 20 GLY C C 1
ATOM 17038 O O . GLY C 3 19 ? 136.32100 128.33600 94.58300 1.000 73.88000 20 GLY C O 1
ATOM 17042 N N . VAL C 3 20 ? 135.50700 130.21300 93.64600 1.000 75.77000 21 VAL C N 1
ATOM 17043 C CA . VAL C 3 20 ? 136.68200 131.02200 93.90500 1.000 76.13000 21 VAL C CA 1
ATOM 17044 C C . VAL C 3 20 ? 136.61100 131.66000 95.28000 1.000 73.18000 21 VAL C C 1
ATOM 17045 O O . VAL C 3 20 ? 135.66100 132.39400 95.56200 1.000 80.64000 21 VAL C O 1
ATOM 17058 N N . PRO C 3 21 ? 137.59700 131.42700 96.14700 1.000 71.38000 22 PRO C N 1
ATOM 17059 C CA . PRO C 3 21 ? 137.67800 132.01400 97.45700 1.000 68.36000 22 PRO C CA 1
ATOM 17060 C C . PRO C 3 21 ? 137.72600 133.51200 97.31700 1.000 69.33000 22 PRO C C 1
ATOM 17061 O O . PRO C 3 21 ? 138.55800 134.04300 96.57700 1.000 74.02000 22 PRO C O 1
ATOM 17072 N N . LEU C 3 22 ? 136.94600 134.19100 98.13000 1.000 68.57000 23 LEU C N 1
ATOM 17073 C CA . LEU C 3 22 ? 136.95500 135.63200 98.16600 1.000 71.92000 23 LEU C CA 1
ATOM 17074 C C . LEU C 3 22 ? 137.95700 136.09300 99.20400 1.000 73.32000 23 LEU C C 1
ATOM 17075 O O . LEU C 3 22 ? 138.69200 137.05900 98.99800 1.000 75.47000 23 LEU C O 1
ATOM 17091 N N . PHE C 3 23 ? 138.02300 135.34900 100.29900 1.000 69.97000 24 PHE C N 1
ATOM 17092 C CA . PHE C 3 23 ? 139.01100 135.59800 101.33300 1.000 70.35000 24 PHE C CA 1
ATOM 17093 C C . PHE C 3 23 ? 139.20400 134.39800 102.24100 1.000 67.13000 24 PHE C C 1
ATOM 17094 O O . PHE C 3 23 ? 138.35600 133.50700 102.30900 1.000 65.04000 24 PHE C O 1
ATOM 17111 N N . CYS C 3 24 ? 140.31100 134.40600 102.96500 1.000 71.37000 25 CYS C N 1
ATOM 17112 C CA . CYS C 3 24 ? 140.46100 133.56100 104.13600 1.000 72.38000 25 CYS C CA 1
ATOM 17113 C C . CYS C 3 24 ? 141.04800 134.39500 105.26500 1.000 79.22000 25 CYS C C 1
ATOM 17114 O O . CYS C 3 24 ? 141.94700 135.21300 105.04900 1.000 80.50000 25 CYS C O 1
ATOM 17122 N N . ARG C 3 25 ? 140.51700 134.20400 106.46000 1.000 72.66000 26 ARG C N 1
ATOM 17123 C CA . ARG C 3 25 ? 140.94800 134.93300 107.64000 1.000 74.69000 26 ARG C CA 1
ATOM 17124 C C . ARG C 3 25 ? 141.27800 133.94400 108.72600 1.000 76.41000 26 ARG C C 1
ATOM 17125 O O . ARG C 3 25 ? 140.70000 132.86200 108.77200 1.000 73.14000 26 ARG C O 1
ATOM 17146 N N . SER C 3 26 ? 142.18300 134.29900 109.61800 1.000 84.27000 27 SER C N 1
ATOM 17147 C CA . SER C 3 26 ? 142.53500 133.35100 110.65500 1.000 91.92000 27 SER C CA 1
ATOM 17148 C C . SER C 3 26 ? 142.96700 134.00100 111.94800 1.000 94.26000 27 SER C C 1
ATOM 17149 O O . SER C 3 26 ? 143.20100 135.20900 112.01400 1.000 99.24000 27 SER C O 1
ATOM 17157 N N . SER C 3 27 ? 142.95200 133.19600 112.99700 1.000 93.74000 28 SER C N 1
ATOM 17158 C CA . SER C 3 27 ? 143.34400 133.60300 114.33100 1.000 98.87000 28 SER C CA 1
ATOM 17159 C C . SER C 3 27 ? 143.88300 132.40900 115.10500 1.000 101.74000 28 SER C C 1
ATOM 17160 O O . SER C 3 27 ? 143.57300 131.27000 114.77800 1.000 95.15000 28 SER C O 1
ATOM 17168 N N . SER C 3 28 ? 144.71900 132.65200 116.10100 1.000 112.36000 29 SER C N 1
ATOM 17169 C CA . SER C 3 28 ? 145.12400 131.58100 117.00600 1.000 110.17000 29 SER C CA 1
ATOM 17170 C C . SER C 3 28 ? 145.10800 132.06400 118.44500 1.000 117.16000 29 SER C C 1
ATOM 17171 O O . SER C 3 28 ? 145.77200 133.04100 118.79000 1.000 117.36000 29 SER C O 1
ATOM 17179 N N . GLY C 3 29 ? 144.27600 131.44000 119.27000 1.000 111.65000 30 GLY C N 1
ATOM 17180 C CA . GLY C 3 29 ? 144.16400 131.85100 120.66500 1.000 117.16000 30 GLY C CA 1
ATOM 17181 C C . GLY C 3 29 ? 143.36000 133.14300 120.77900 1.000 116.43000 30 GLY C C 1
ATOM 17182 O O . GLY C 3 29 ? 143.44000 133.85300 121.78400 1.000 118.87000 30 GLY C O 1
ATOM 17186 N N . GLY C 3 30 ? 142.63000 133.46700 119.71400 1.000 115.11000 31 GLY C N 1
ATOM 17187 C CA . GLY C 3 30 ? 141.87300 134.70700 119.62000 1.000 115.40000 31 GLY C CA 1
ATOM 17188 C C . GLY C 3 30 ? 142.71500 135.85400 119.04500 1.000 114.93000 31 GLY C C 1
ATOM 17189 O O . GLY C 3 30 ? 142.24400 136.98900 118.93200 1.000 110.61000 31 GLY C O 1
ATOM 17193 N N . ALA C 3 31 ? 143.97000 135.56300 118.70300 1.000 115.80000 32 ALA C N 1
ATOM 17194 C CA . ALA C 3 31 ? 144.85600 136.55000 118.09100 1.000 119.32000 32 ALA C CA 1
ATOM 17195 C C . ALA C 3 31 ? 144.85000 136.40000 116.56200 1.000 117.31000 32 ALA C C 1
ATOM 17196 O O . ALA C 3 31 ? 145.24000 135.35000 116.05800 1.000 107.30000 32 ALA C O 1
ATOM 17203 N N . PRO C 3 32 ? 144.57300 137.46100 115.80000 1.000 117.25000 33 PRO C N 1
ATOM 17204 C CA . PRO C 3 32 ? 144.51400 137.45800 114.34700 1.000 114.40000 33 PRO C CA 1
ATOM 17205 C C . PRO C 3 32 ? 145.83300 136.99600 113.73900 1.000 114.94000 33 PRO C C 1
ATOM 17206 O O . PRO C 3 32 ? 146.90700 137.28100 114.26900 1.000 117.61000 33 PRO C O 1
ATOM 17217 N N . SER C 3 33 ? 145.73500 136.27900 112.62400 1.000 112.31000 34 SER C N 1
ATOM 17218 C CA . SER C 3 33 ? 146.88900 135.70300 111.94200 1.000 112.28000 34 SER C CA 1
ATOM 17219 C C . SER C 3 33 ? 146.73400 135.74200 110.42900 1.000 110.94000 34 SER C C 1
ATOM 17220 O O . SER C 3 33 ? 145.65400 136.01400 109.90500 1.000 106.88000 34 SER C O 1
ATOM 17228 N N . ARG C 3 34 ? 147.86200 135.63700 109.73400 1.000 125.12000 35 ARG C N 1
ATOM 17229 C CA . ARG C 3 34 ? 147.88200 135.69100 108.27700 1.000 119.96000 35 ARG C CA 1
ATOM 17230 C C . ARG C 3 34 ? 147.80100 134.32100 107.61100 1.000 117.52000 35 ARG C C 1
ATOM 17231 O O . ARG C 3 34 ? 147.78400 134.22700 106.38300 1.000 119.18000 35 ARG C O 1
ATOM 17252 N N . GLN C 3 35 ? 147.82300 133.25700 108.40500 1.000 113.32000 36 GLN C N 1
ATOM 17253 C CA . GLN C 3 35 ? 147.88600 131.91400 107.83600 1.000 113.85000 36 GLN C CA 1
ATOM 17254 C C . GLN C 3 35 ? 146.59500 131.54500 107.11400 1.000 108.72000 36 GLN C C 1
ATOM 17255 O O . GLN C 3 35 ? 145.50100 131.75500 107.63400 1.000 106.18000 36 GLN C O 1
ATOM 17269 N N . GLN C 3 36 ? 146.73200 130.95300 105.93000 1.000 108.30000 37 GLN C N 1
ATOM 17270 C CA . GLN C 3 36 ? 145.59700 130.49900 105.13100 1.000 107.22000 37 GLN C CA 1
ATOM 17271 C C . GLN C 3 36 ? 145.69900 129.01100 104.80700 1.000 101.68000 37 GLN C C 1
ATOM 17272 O O . GLN C 3 36 ? 146.77900 128.42000 104.88200 1.000 104.93000 37 GLN C O 1
ATOM 17286 N N . LEU C 3 37 ? 144.55900 128.39400 104.50800 1.000 96.31000 38 LEU C N 1
ATOM 17287 C CA . LEU C 3 37 ? 144.49900 126.96900 104.19400 1.000 95.63000 38 LEU C CA 1
ATOM 17288 C C . LEU C 3 37 ? 145.10400 126.67900 102.81600 1.000 94.89000 38 LEU C C 1
ATOM 17289 O O . LEU C 3 37 ? 145.15300 127.57100 101.96900 1.000 95.96000 38 LEU C O 1
ATOM 17305 N N . PRO C 3 38 ? 145.59800 125.44800 102.58800 1.000 94.83000 39 PRO C N 1
ATOM 17306 C CA . PRO C 3 38 ? 146.05600 124.92000 101.31000 1.000 92.72000 39 PRO C CA 1
ATOM 17307 C C . PRO C 3 38 ? 144.91900 124.92600 100.30400 1.000 91.11000 39 PRO C C 1
ATOM 17308 O O . PRO C 3 38 ? 143.76700 124.69900 100.66200 1.000 86.59000 39 PRO C O 1
ATOM 17319 N N . PHE C 3 39 ? 145.24800 125.16700 99.04300 1.000 90.60000 40 PHE C N 1
ATOM 17320 C CA . PHE C 3 39 ? 144.22300 125.32500 98.01900 1.000 91.66000 40 PHE C CA 1
ATOM 17321 C C . PHE C 3 39 ? 143.40900 124.06600 97.78300 1.000 86.74000 40 PHE C C 1
ATOM 17322 O O . PHE C 3 39 ? 142.20200 124.14100 97.54700 1.000 78.68000 40 PHE C O 1
ATOM 17339 N N . SER C 3 40 ? 144.06200 122.90900 97.78700 1.000 86.19000 41 SER C N 1
ATOM 17340 C CA . SER C 3 40 ? 143.34400 121.67300 97.51500 1.000 85.33000 41 SER C CA 1
ATOM 17341 C C . SER C 3 40 ? 142.36500 121.36800 98.63800 1.000 78.83000 41 SER C C 1
ATOM 17342 O O . SER C 3 40 ? 141.28100 120.82800 98.40400 1.000 71.89000 41 SER C O 1
ATOM 17350 N N . VAL C 3 41 ? 142.69200 121.84700 99.83100 1.000 78.98000 42 VAL C N 1
ATOM 17351 C CA . VAL C 3 41 ? 141.81900 121.70000 100.97400 1.000 75.86000 42 VAL C CA 1
ATOM 17352 C C . VAL C 3 41 ? 140.62700 122.61900 100.84000 1.000 73.93000 42 VAL C C 1
ATOM 17353 O O . VAL C 3 41 ? 139.49300 122.22700 101.11100 1.000 75.61000 42 VAL C O 1
ATOM 17366 N N . ILE C 3 42 ? 140.88300 123.83000 100.37600 1.000 67.05000 43 ILE C N 1
ATOM 17367 C CA . ILE C 3 42 ? 139.82200 124.80400 100.23500 1.000 70.96000 43 ILE C CA 1
ATOM 17368 C C . ILE C 3 42 ? 138.84300 124.35900 99.17100 1.000 70.13000 43 ILE C C 1
ATOM 17369 O O . ILE C 3 42 ? 137.63000 124.51700 99.32800 1.000 67.46000 43 ILE C O 1
ATOM 17385 N N . GLY C 3 43 ? 139.36700 123.82000 98.07800 1.000 70.60000 44 GLY C N 1
ATOM 17386 C CA . GLY C 3 43 ? 138.51200 123.35600 97.00700 1.000 65.58000 44 GLY C CA 1
ATOM 17387 C C . GLY C 3 43 ? 137.63400 122.20800 97.46900 1.000 64.76000 44 GLY C C 1
ATOM 17388 O O . GLY C 3 43 ? 136.47000 122.12200 97.08000 1.000 65.80000 44 GLY C O 1
ATOM 17392 N N . SER C 3 44 ? 138.15300 121.37500 98.36600 1.000 66.08000 45 SER C N 1
ATOM 17393 C CA . SER C 3 44 ? 137.36200 120.27400 98.89100 1.000 65.76000 45 SER C CA 1
ATOM 17394 C C . SER C 3 44 ? 136.32200 120.74600 99.89700 1.000 61.85000 45 SER C C 1
ATOM 17395 O O . SER C 3 44 ? 135.19600 120.24600 99.91300 1.000 63.68000 45 SER C O 1
ATOM 17403 N N . LEU C 3 45 ? 136.63900 121.80800 100.63100 1.000 63.93000 46 LEU C N 1
ATOM 17404 C CA . LEU C 3 45 ? 135.69100 122.35800 101.59000 1.000 62.00000 46 LEU C CA 1
ATOM 17405 C C . LEU C 3 45 ? 134.49800 122.99200 100.90300 1.000 62.47000 46 LEU C C 1
ATOM 17406 O O . LEU C 3 45 ? 133.38200 122.96100 101.42400 1.000 62.01000 46 LEU C O 1
ATOM 17422 N N . ASN C 3 46 ? 134.72900 123.63200 99.76600 1.000 63.40000 47 ASN C N 1
ATOM 17423 C CA . ASN C 3 46 ? 133.61500 124.21100 99.03800 1.000 63.29000 47 ASN C CA 1
ATOM 17424 C C . ASN C 3 46 ? 132.97200 123.21600 98.09300 1.000 62.31000 47 ASN C C 1
ATOM 17425 O O . ASN C 3 46 ? 131.75800 123.23800 97.89200 1.000 65.01000 47 ASN C O 1
ATOM 17436 N N . GLY C 3 47 ? 133.78000 122.33400 97.51800 1.000 62.82000 48 GLY C N 1
ATOM 17437 C CA . GLY C 3 47 ? 133.28900 121.40400 96.51900 1.000 64.25000 48 GLY C CA 1
ATOM 17438 C C . GLY C 3 47 ? 132.30700 120.42700 97.12400 1.000 63.69000 48 GLY C C 1
ATOM 17439 O O . GLY C 3 47 ? 131.34600 120.02000 96.47300 1.000 65.20000 48 GLY C O 1
ATOM 17443 N N . VAL C 3 48 ? 132.51200 120.10400 98.39100 1.000 62.02000 49 VAL C N 1
ATOM 17444 C CA . VAL C 3 48 ? 131.63600 119.18300 99.08000 1.000 59.77000 49 VAL C CA 1
ATOM 17445 C C . VAL C 3 48 ? 130.29000 119.83400 99.35100 1.000 64.09000 49 VAL C C 1
ATOM 17446 O O . VAL C 3 48 ? 129.24900 119.17700 99.30300 1.000 67.50000 49 VAL C O 1
ATOM 17459 N N . HIS C 3 49 ? 130.30900 121.13000 99.63100 1.000 62.23000 50 HIS C N 1
ATOM 17460 C CA . HIS C 3 49 ? 129.08000 121.86100 99.86600 1.000 60.07000 50 HIS C CA 1
ATOM 17461 C C . HIS C 3 49 ? 128.27300 121.96100 98.58800 1.000 69.83000 50 HIS C C 1
ATOM 17462 O O . HIS C 3 49 ? 127.06700 121.71400 98.58900 1.000 72.06000 50 HIS C O 1
ATOM 17476 N N . MET C 3 50 ? 128.95700 122.24500 97.48100 1.000 69.69000 51 MET C N 1
ATOM 17477 C CA . MET C 3 50 ? 128.27500 122.40300 96.20700 1.000 71.38000 51 MET C CA 1
ATOM 17478 C C . MET C 3 50 ? 127.80300 121.06100 95.68000 1.000 71.89000 51 MET C C 1
ATOM 17479 O O . MET C 3 50 ? 126.76900 120.97000 95.01700 1.000 72.64000 51 MET C O 1
ATOM 17493 N N . PHE C 3 51 ? 128.48900 120.00300 96.08700 1.000 71.19000 52 PHE C N 1
ATOM 17494 C CA . PHE C 3 51 ? 128.07600 118.66500 95.72500 1.000 72.62000 52 PHE C CA 1
ATOM 17495 C C . PHE C 3 51 ? 126.70900 118.41300 96.32000 1.000 71.11000 52 PHE C C 1
ATOM 17496 O O . PHE C 3 51 ? 125.80800 117.91500 95.64700 1.000 73.50000 52 PHE C O 1
ATOM 17513 N N . GLY C 3 52 ? 126.53600 118.81400 97.57500 1.000 70.11000 53 GLY C N 1
ATOM 17514 C CA . GLY C 3 52 ? 125.23800 118.70400 98.21800 1.000 71.24000 53 GLY C CA 1
ATOM 17515 C C . GLY C 3 52 ? 124.20400 119.60000 97.54400 1.000 72.04000 53 GLY C C 1
ATOM 17516 O O . GLY C 3 52 ? 123.08000 119.17000 97.31400 1.000 71.14000 53 GLY C O 1
ATOM 17520 N N . GLN C 3 53 ? 124.65000 120.74600 97.02400 1.000 71.49000 54 GLN C N 1
ATOM 17521 C CA . GLN C 3 53 ? 123.73900 121.70300 96.39200 1.000 74.50000 54 GLN C CA 1
ATOM 17522 C C . GLN C 3 53 ? 123.22000 121.22700 95.04600 1.000 76.13000 54 GLN C C 1
ATOM 17523 O O . GLN C 3 53 ? 122.17900 121.68900 94.58100 1.000 76.90000 54 GLN C O 1
ATOM 17537 N N . ASN C 3 54 ? 123.91400 120.28000 94.43000 1.000 75.76000 55 ASN C N 1
ATOM 17538 C CA . ASN C 3 54 ? 123.43900 119.73100 93.16800 1.000 76.06000 55 ASN C CA 1
ATOM 17539 C C . ASN C 3 54 ? 122.24400 118.82700 93.44500 1.000 74.51000 55 ASN C C 1
ATOM 17540 O O . ASN C 3 54 ? 121.52000 118.41900 92.53800 1.000 76.68000 55 ASN C O 1
ATOM 17551 N N . LEU C 3 55 ? 122.09600 118.48400 94.71300 1.000 73.30000 56 LEU C N 1
ATOM 17552 C CA . LEU C 3 55 ? 120.98900 117.74100 95.27000 1.000 73.52000 56 LEU C CA 1
ATOM 17553 C C . LEU C 3 55 ? 120.27400 118.67000 96.24500 1.000 76.10000 56 LEU C C 1
ATOM 17554 O O . LEU C 3 55 ? 120.68400 119.81400 96.42000 1.000 73.57000 56 LEU C O 1
ATOM 17570 N N . ASP C 3 56 ? 119.13500 118.25800 96.77600 1.000 76.95000 57 ASP C N 1
ATOM 17571 C CA . ASP C 3 56 ? 118.41300 119.13500 97.69100 1.000 78.34000 57 ASP C CA 1
ATOM 17572 C C . ASP C 3 56 ? 119.05500 119.17700 99.07300 1.000 73.51000 57 ASP C C 1
ATOM 17573 O O . ASP C 3 56 ? 118.73300 120.04400 99.88900 1.000 73.20000 57 ASP C O 1
ATOM 17582 N N . VAL C 3 57 ? 119.97500 118.26000 99.32800 1.000 69.90000 58 VAL C N 1
ATOM 17583 C CA . VAL C 3 57 ? 120.52300 118.10900 100.66100 1.000 65.17000 58 VAL C CA 1
ATOM 17584 C C . VAL C 3 57 ? 121.55000 119.18200 100.97700 1.000 62.14000 58 VAL C C 1
ATOM 17585 O O . VAL C 3 57 ? 122.55800 119.31800 100.28600 1.000 65.10000 58 VAL C O 1
ATOM 17598 N N . GLN C 3 58 ? 121.34000 119.86800 102.09200 1.000 58.24000 59 GLN C N 1
ATOM 17599 C CA . GLN C 3 58 ? 122.23400 120.92700 102.52700 1.000 56.74000 59 GLN C CA 1
ATOM 17600 C C . GLN C 3 58 ? 123.24900 120.39200 103.50800 1.000 54.17000 59 GLN C C 1
ATOM 17601 O O . GLN C 3 58 ? 122.88300 119.68700 104.44200 1.000 52.02000 59 GLN C O 1
ATOM 17615 N N . LEU C 3 59 ? 124.49400 120.82600 103.38600 1.000 52.41000 60 LEU C N 1
ATOM 17616 C CA . LEU C 3 59 ? 125.49000 120.48800 104.39200 1.000 48.58000 60 LEU C CA 1
ATOM 17617 C C . LEU C 3 59 ? 125.65800 121.65600 105.33600 1.000 50.09000 60 LEU C C 1
ATOM 17618 O O . LEU C 3 59 ? 126.06500 122.73400 104.90700 1.000 52.05000 60 LEU C O 1
ATOM 17634 N N . ASN C 3 60 ? 125.28900 121.47500 106.60000 1.000 46.59000 61 ASN C N 1
ATOM 17635 C CA . ASN C 3 60 ? 125.34200 122.58900 107.53200 1.000 43.64000 61 ASN C CA 1
ATOM 17636 C C . ASN C 3 60 ? 126.53800 122.55800 108.46700 1.000 41.11000 61 ASN C C 1
ATOM 17637 O O . ASN C 3 60 ? 127.06200 123.60600 108.83800 1.000 44.83000 61 ASN C O 1
ATOM 17648 N N . SER C 3 61 ? 126.96600 121.37300 108.87500 1.000 42.97000 62 SER C N 1
ATOM 17649 C CA . SER C 3 61 ? 128.08700 121.31200 109.80500 1.000 40.45000 62 SER C CA 1
ATOM 17650 C C . SER C 3 61 ? 128.81200 119.98900 109.77600 1.000 39.05000 62 SER C C 1
ATOM 17651 O O . SER C 3 61 ? 128.29300 118.98600 109.29000 1.000 41.68000 62 SER C O 1
ATOM 17659 N N . ALA C 3 62 ? 130.00500 119.99600 110.34200 1.000 38.64000 63 ALA C N 1
ATOM 17660 C CA . ALA C 3 62 ? 130.76000 118.79000 110.62100 1.000 41.17000 63 ALA C CA 1
ATOM 17661 C C . ALA C 3 62 ? 131.72800 119.06400 111.73900 1.000 42.16000 63 ALA C C 1
ATOM 17662 O O . ALA C 3 62 ? 131.97800 120.21600 112.07500 1.000 42.90000 63 ALA C O 1
ATOM 17669 N N . ARG C 3 63 ? 132.17700 118.02100 112.40400 1.000 47.09000 64 ARG C N 1
ATOM 17670 C CA . ARG C 3 63 ? 133.17100 118.20500 113.44100 1.000 52.54000 64 ARG C CA 1
ATOM 17671 C C . ARG C 3 63 ? 134.10500 117.02500 113.59800 1.000 54.10000 64 ARG C C 1
ATOM 17672 O O . ARG C 3 63 ? 133.78200 115.89800 113.22400 1.000 56.91000 64 ARG C O 1
ATOM 17693 N N . THR C 3 64 ? 135.24000 117.30700 114.21200 1.000 57.11000 65 THR C N 1
ATOM 17694 C CA . THR C 3 64 ? 136.30000 116.35800 114.50400 1.000 59.93000 65 THR C CA 1
ATOM 17695 C C . THR C 3 64 ? 136.50900 116.33600 116.00000 1.000 65.01000 65 THR C C 1
ATOM 17696 O O . THR C 3 64 ? 135.92900 117.14000 116.72700 1.000 64.83000 65 THR C O 1
ATOM 17707 N N . GLU C 3 65 ? 137.34100 115.42900 116.47600 1.000 66.64000 66 GLU C N 1
ATOM 17708 C CA . GLU C 3 65 ? 137.50100 115.30100 117.91500 1.000 70.67000 66 GLU C CA 1
ATOM 17709 C C . GLU C 3 65 ? 138.00100 116.59900 118.54800 1.000 72.09000 66 GLU C C 1
ATOM 17710 O O . GLU C 3 65 ? 137.59000 116.94700 119.65500 1.000 73.04000 66 GLU C O 1
ATOM 17722 N N . ASP C 3 66 ? 138.90100 117.30500 117.86700 1.000 68.30000 67 ASP C N 1
ATOM 17723 C CA . ASP C 3 66 ? 139.43200 118.54600 118.42300 1.000 70.26000 67 ASP C CA 1
ATOM 17724 C C . ASP C 3 66 ? 138.74800 119.82200 117.93000 1.000 68.90000 67 ASP C C 1
ATOM 17725 O O . ASP C 3 66 ? 138.78000 120.84300 118.61500 1.000 68.94000 67 ASP C O 1
ATOM 17734 N N . THR C 3 67 ? 138.16500 119.78800 116.73700 1.000 63.27000 68 THR C N 1
ATOM 17735 C CA . THR C 3 67 ? 137.68800 121.02400 116.10800 1.000 60.75000 68 THR C CA 1
ATOM 17736 C C . THR C 3 67 ? 136.28100 120.89400 115.55600 1.000 56.58000 68 THR C C 1
ATOM 17737 O O . THR C 3 67 ? 135.77400 119.79000 115.37500 1.000 56.41000 68 THR C O 1
ATOM 17748 N N . THR C 3 68 ? 135.67200 122.02300 115.20500 1.000 52.07000 69 THR C N 1
ATOM 17749 C CA . THR C 3 68 ? 134.39300 121.97000 114.50600 1.000 49.16000 69 THR C CA 1
ATOM 17750 C C . THR C 3 68 ? 134.42900 122.80500 113.23700 1.000 47.87000 69 THR C C 1
ATOM 17751 O O . THR C 3 68 ? 135.20800 123.75300 113.12900 1.000 50.16000 69 THR C O 1
ATOM 17762 N N . VAL C 3 69 ? 133.58200 122.44600 112.27500 1.000 46.29000 70 VAL C N 1
ATOM 17763 C CA . VAL C 3 69 ? 133.41100 123.22200 111.05400 1.000 41.60000 70 VAL C CA 1
ATOM 17764 C C . VAL C 3 69 ? 131.94300 123.50000 110.72600 1.000 42.12000 70 VAL C C 1
ATOM 17765 O O . VAL C 3 69 ? 131.09900 122.60800 110.79100 1.000 44.35000 70 VAL C O 1
ATOM 17778 N N . VAL C 3 70 ? 131.64200 124.73200 110.33900 1.000 39.55000 71 VAL C N 1
ATOM 17779 C CA . VAL C 3 70 ? 130.28300 125.10100 109.95600 1.000 38.99000 71 VAL C CA 1
ATOM 17780 C C . VAL C 3 70 ? 130.18000 125.73000 108.57700 1.000 43.69000 71 VAL C C 1
ATOM 17781 O O . VAL C 3 70 ? 131.00300 126.56200 108.20400 1.000 44.39000 71 VAL C O 1
ATOM 17794 N N . TRP C 3 71 ? 129.17800 125.29800 107.81200 1.000 43.20000 72 TRP C N 1
ATOM 17795 C CA . TRP C 3 71 ? 128.87500 125.87400 106.50600 1.000 42.31000 72 TRP C CA 1
ATOM 17796 C C . TRP C 3 71 ? 127.58000 126.66900 106.56100 1.000 46.01000 72 TRP C C 1
ATOM 17797 O O . TRP C 3 71 ? 126.58600 126.19800 107.11200 1.000 50.06000 72 TRP C O 1
ATOM 17818 N N . LYS C 3 72 ? 127.54000 127.79500 105.86800 1.000 43.21000 73 LYS C N 1
ATOM 17819 C CA . LYS C 3 72 ? 126.27500 128.47600 105.62800 1.000 45.73000 73 LYS C CA 1
ATOM 17820 C C . LYS C 3 72 ? 126.14100 128.88100 104.18100 1.000 50.61000 73 LYS C C 1
ATOM 17821 O O . LYS C 3 72 ? 127.10800 129.31500 103.55600 1.000 52.69000 73 LYS C O 1
ATOM 17840 N N . ASN C 3 73 ? 124.91600 128.84500 103.67900 1.000 51.60000 74 ASN C N 1
ATOM 17841 C CA . ASN C 3 73 ? 124.63700 129.29500 102.32700 1.000 53.50000 74 ASN C CA 1
ATOM 17842 C C . ASN C 3 73 ? 123.70900 130.50000 102.34600 1.000 60.31000 74 ASN C C 1
ATOM 17843 O O . ASN C 3 73 ? 122.58000 130.41300 102.82900 1.000 59.58000 74 ASN C O 1
ATOM 17854 N N . PHE C 3 74 ? 124.21700 131.64200 101.90100 1.000 61.79000 75 PHE C N 1
ATOM 17855 C CA . PHE C 3 74 ? 123.44200 132.87300 101.92100 1.000 63.12000 75 PHE C CA 1
ATOM 17856 C C . PHE C 3 74 ? 122.94100 133.25400 100.54000 1.000 69.83000 75 PHE C C 1
ATOM 17857 O O . PHE C 3 74 ? 123.72100 133.49600 99.61100 1.000 72.05000 75 PHE C O 1
ATOM 17874 N N . HIS C 3 75 ? 121.62400 133.33800 100.42800 1.000 70.50000 76 HIS C N 1
ATOM 17875 C CA . HIS C 3 75 ? 120.96600 133.66300 99.17700 1.000 74.99000 76 HIS C CA 1
ATOM 17876 C C . HIS C 3 75 ? 121.47200 132.75100 98.07600 1.000 76.76000 76 HIS C C 1
ATOM 17877 O O . HIS C 3 75 ? 121.46300 131.53200 98.23200 1.000 73.36000 76 HIS C O 1
ATOM 17891 N N . ASP C 3 76 ? 121.84000 133.31900 96.93400 1.000 80.18000 77 ASP C N 1
ATOM 17892 C CA . ASP C 3 76 ? 122.35000 132.49900 95.85100 1.000 84.06000 77 ASP C CA 1
ATOM 17893 C C . ASP C 3 76 ? 123.85700 132.59600 95.67500 1.000 79.80000 77 ASP C C 1
ATOM 17894 O O . ASP C 3 76 ? 124.40400 132.01300 94.74000 1.000 79.92000 77 ASP C O 1
ATOM 17903 N N . SER C 3 77 ? 124.51200 133.43700 96.46200 1.000 75.36000 78 SER C N 1
ATOM 17904 C CA . SER C 3 77 ? 125.86400 133.80100 96.07500 1.000 75.65000 78 SER C CA 1
ATOM 17905 C C . SER C 3 77 ? 126.99200 133.48500 97.03600 1.000 72.59000 78 SER C C 1
ATOM 17906 O O . SER C 3 77 ? 128.13900 133.37800 96.60300 1.000 74.71000 78 SER C O 1
ATOM 17914 N N . ILE C 3 78 ? 126.69900 133.27600 98.31000 1.000 71.42000 79 ILE C N 1
ATOM 17915 C CA . ILE C 3 78 ? 127.79700 133.15900 99.26600 1.000 64.15000 79 ILE C CA 1
ATOM 17916 C C . ILE C 3 78 ? 127.81600 131.88500 100.08000 1.000 58.85000 79 ILE C C 1
ATOM 17917 O O . ILE C 3 78 ? 126.82600 131.51600 100.71000 1.000 60.32000 79 ILE C O 1
ATOM 17933 N N . THR C 3 79 ? 128.98400 131.26500 100.14500 1.000 59.56000 80 THR C N 1
ATOM 17934 C CA . THR C 3 79 ? 129.18500 130.16300 101.06700 1.000 45.56000 80 THR C CA 1
ATOM 17935 C C . THR C 3 79 ? 130.25100 130.53900 102.08400 1.000 45.82000 80 THR C C 1
ATOM 17936 O O . THR C 3 79 ? 131.36200 130.93000 101.72100 1.000 54.22000 80 THR C O 1
ATOM 17947 N N . LEU C 3 80 ? 129.91300 130.42600 103.36000 1.000 43.04000 81 LEU C N 1
ATOM 17948 C CA . LEU C 3 80 ? 130.87500 130.70500 104.41600 1.000 40.31000 81 LEU C CA 1
ATOM 17949 C C . LEU C 3 80 ? 131.21500 129.43700 105.15400 1.000 41.66000 81 LEU C C 1
ATOM 17950 O O . LEU C 3 80 ? 130.32700 128.66700 105.52000 1.000 47.22000 81 LEU C O 1
ATOM 17966 N N . ILE C 3 81 ? 132.50200 129.18300 105.31500 1.000 42.15000 82 ILE C N 1
ATOM 17967 C CA . ILE C 3 81 ? 132.95200 128.00300 106.02800 1.000 40.39000 82 ILE C CA 1
ATOM 17968 C C . ILE C 3 81 ? 133.86500 128.39600 107.16800 1.000 46.71000 82 ILE C C 1
ATOM 17969 O O . ILE C 3 81 ? 134.81300 129.14800 106.97200 1.000 51.29000 82 ILE C O 1
ATOM 17985 N N . VAL C 3 82 ? 133.58300 127.92600 108.36400 1.000 43.89000 83 VAL C N 1
ATOM 17986 C CA . VAL C 3 82 ? 134.46300 128.24500 109.47500 1.000 44.65000 83 VAL C CA 1
ATOM 17987 C C . VAL C 3 82 ? 134.96800 127.01600 110.17900 1.000 43.63000 83 VAL C C 1
ATOM 17988 O O . VAL C 3 82 ? 134.19000 126.13900 110.52400 1.000 46.89000 83 VAL C O 1
ATOM 18001 N N . LEU C 3 83 ? 136.26500 126.97700 110.43500 1.000 47.82000 84 LEU C N 1
ATOM 18002 C CA . LEU C 3 83 ? 136.86200 125.90400 111.20700 1.000 48.82000 84 LEU C CA 1
ATOM 18003 C C . LEU C 3 83 ? 137.40400 126.48200 112.49900 1.000 54.10000 84 LEU C C 1
ATOM 18004 O O . LEU C 3 83 ? 138.10800 127.48900 112.48300 1.000 61.78000 84 LEU C O 1
ATOM 18020 N N . SER C 3 84 ? 137.13100 125.83400 113.62000 1.000 51.76000 85 SER C N 1
ATOM 18021 C CA . SER C 3 84 ? 137.65800 126.34900 114.87400 1.000 58.45000 85 SER C CA 1
ATOM 18022 C C . SER C 3 84 ? 138.11500 125.26600 115.82600 1.000 60.46000 85 SER C C 1
ATOM 18023 O O . SER C 3 84 ? 137.40000 124.30000 116.09000 1.000 59.93000 85 SER C O 1
ATOM 18031 N N . SER C 3 85 ? 139.29400 125.47600 116.39900 1.000 65.67000 86 SER C N 1
ATOM 18032 C CA . SER C 3 85 ? 139.85400 124.57600 117.39300 1.000 67.48000 86 SER C CA 1
ATOM 18033 C C . SER C 3 85 ? 139.61200 125.08100 118.80200 1.000 68.86000 86 SER C C 1
ATOM 18034 O O . SER C 3 85 ? 140.11700 124.51000 119.76700 1.000 70.03000 86 SER C O 1
ATOM 18042 N N . GLU C 3 86 ? 138.95600 126.22600 118.91600 1.000 69.21000 87 GLU C N 1
ATOM 18043 C CA . GLU C 3 86 ? 138.79300 126.85600 120.21500 1.000 68.52000 87 GLU C CA 1
ATOM 18044 C C . GLU C 3 86 ? 137.85000 126.06500 121.10900 1.000 70.47000 87 GLU C C 1
ATOM 18045 O O . GLU C 3 86 ? 136.80400 125.58600 120.67100 1.000 69.62000 87 GLU C O 1
ATOM 18057 N N . GLU C 3 87 ? 138.22500 125.92500 122.37100 1.000 71.56000 88 GLU C N 1
ATOM 18058 C CA . GLU C 3 87 ? 137.35900 125.27100 123.33500 1.000 72.98000 88 GLU C CA 1
ATOM 18059 C C . GLU C 3 87 ? 136.14300 126.14300 123.59800 1.000 69.16000 88 GLU C C 1
ATOM 18060 O O . GLU C 3 87 ? 136.24100 127.36700 123.58900 1.000 69.05000 88 GLU C O 1
ATOM 18072 N N . GLY C 3 88 ? 134.99300 125.51400 123.79600 1.000 70.21000 89 GLY C N 1
ATOM 18073 C CA . GLY C 3 88 ? 133.75100 126.24400 124.02800 1.000 68.18000 89 GLY C CA 1
ATOM 18074 C C . GLY C 3 88 ? 133.02300 126.54100 122.72300 1.000 64.86000 89 GLY C C 1
ATOM 18075 O O . GLY C 3 88 ? 131.96900 127.17800 122.71900 1.000 64.41000 89 GLY C O 1
ATOM 18079 N N . THR C 3 89 ? 133.57300 126.05100 121.62200 1.000 65.76000 90 THR C N 1
ATOM 18080 C CA . THR C 3 89 ? 132.95900 126.19400 120.31400 1.000 64.19000 90 THR C CA 1
ATOM 18081 C C . THR C 3 89 ? 131.78200 125.24500 120.15200 1.000 66.95000 90 THR C C 1
ATOM 18082 O O . THR C 3 89 ? 131.82600 124.09900 120.60100 1.000 67.43000 90 THR C O 1
ATOM 18093 N N . SER C 3 90 ? 130.73400 125.73700 119.51000 1.000 63.03000 91 SER C N 1
ATOM 18094 C CA . SER C 3 90 ? 129.53800 124.95900 119.22400 1.000 63.90000 91 SER C CA 1
ATOM 18095 C C . SER C 3 90 ? 128.92800 125.42300 117.91500 1.000 62.58000 91 SER C C 1
ATOM 18096 O O . SER C 3 90 ? 129.27100 126.49300 117.40900 1.000 60.07000 91 SER C O 1
ATOM 18104 N N . GLU C 3 91 ? 128.01700 124.63100 117.36700 1.000 64.14000 92 GLU C N 1
ATOM 18105 C CA . GLU C 3 91 ? 127.40100 124.97900 116.09800 1.000 62.17000 92 GLU C CA 1
ATOM 18106 C C . GLU C 3 91 ? 126.60200 126.26500 116.18500 1.000 59.05000 92 GLU C C 1
ATOM 18107 O O . GLU C 3 91 ? 126.58200 127.04000 115.23400 1.000 58.38000 92 GLU C O 1
ATOM 18119 N N . LEU C 3 92 ? 125.94000 126.50100 117.31200 1.000 63.08000 93 LEU C N 1
ATOM 18120 C CA . LEU C 3 92 ? 125.17800 127.73300 117.45300 1.000 61.17000 93 LEU C CA 1
ATOM 18121 C C . LEU C 3 92 ? 126.10000 128.92300 117.53200 1.000 56.01000 93 LEU C C 1
ATOM 18122 O O . LEU C 3 92 ? 125.79100 129.99800 117.02000 1.000 58.48000 93 LEU C O 1
ATOM 18138 N N . ARG C 3 93 ? 127.22100 128.74600 118.20700 1.000 54.66000 94 ARG C N 1
ATOM 18139 C CA . ARG C 3 93 ? 128.14900 129.83900 118.37200 1.000 52.28000 94 ARG C CA 1
ATOM 18140 C C . ARG C 3 93 ? 128.74300 130.21800 117.03600 1.000 52.28000 94 ARG C C 1
ATOM 18141 O O . ARG C 3 93 ? 128.86300 131.40000 116.71500 1.000 59.64000 94 ARG C O 1
ATOM 18162 N N . LEU C 3 94 ? 129.01700 129.21700 116.21500 1.000 50.77000 95 LEU C N 1
ATOM 18163 C CA . LEU C 3 94 ? 129.56300 129.47800 114.90400 1.000 49.94000 95 LEU C CA 1
ATOM 18164 C C . LEU C 3 94 ? 128.49700 129.95200 113.93700 1.000 51.90000 95 LEU C C 1
ATOM 18165 O O . LEU C 3 94 ? 128.76200 130.79500 113.08300 1.000 52.19000 95 LEU C O 1
ATOM 18181 N N . GLU C 3 95 ? 127.28100 129.44900 114.08500 1.000 52.45000 96 GLU C N 1
ATOM 18182 C CA . GLU C 3 95 ? 126.22200 129.85300 113.18400 1.000 53.29000 96 GLU C CA 1
ATOM 18183 C C . GLU C 3 95 ? 125.86100 131.30200 113.40400 1.000 54.19000 96 GLU C C 1
ATOM 18184 O O . GLU C 3 95 ? 125.66500 132.05000 112.44600 1.000 56.87000 96 GLU C O 1
ATOM 18196 N N . ARG C 3 96 ? 125.84500 131.72600 114.66200 1.000 54.41000 97 ARG C N 1
ATOM 18197 C CA . ARG C 3 96 ? 125.57600 133.11900 114.93700 1.000 57.82000 97 ARG C CA 1
ATOM 18198 C C . ARG C 3 96 ? 126.72800 133.97000 114.46800 1.000 54.16000 97 ARG C C 1
ATOM 18199 O O . ARG C 3 96 ? 126.52000 135.06800 113.95200 1.000 58.94000 97 ARG C O 1
ATOM 18220 N N . MET C 3 97 ? 127.94200 133.44300 114.56800 1.000 51.82000 98 MET C N 1
ATOM 18221 C CA . MET C 3 97 ? 129.07800 134.20600 114.10700 1.000 52.90000 98 MET C CA 1
ATOM 18222 C C . MET C 3 97 ? 129.04000 134.39400 112.60400 1.000 54.52000 98 MET C C 1
ATOM 18223 O O . MET C 3 97 ? 129.38600 135.46400 112.11200 1.000 55.71000 98 MET C O 1
ATOM 18237 N N . LEU C 3 98 ? 128.55500 133.39500 111.87600 1.000 51.17000 99 LEU C N 1
ATOM 18238 C CA . LEU C 3 98 ? 128.48900 133.51600 110.42700 1.000 50.28000 99 LEU C CA 1
ATOM 18239 C C . LEU C 3 98 ? 127.38000 134.44300 109.99200 1.000 49.38000 99 LEU C C 1
ATOM 18240 O O . LEU C 3 98 ? 127.50200 135.12000 108.97300 1.000 53.19000 99 LEU C O 1
ATOM 18256 N N . HIS C 3 99 ? 126.33800 134.54900 110.79700 1.000 52.58000 100 HIS C N 1
ATOM 18257 C CA . HIS C 3 99 ? 125.32300 135.53900 110.50500 1.000 52.97000 100 HIS C CA 1
ATOM 18258 C C . HIS C 3 99 ? 125.90700 136.92200 110.70800 1.000 53.18000 100 HIS C C 1
ATOM 18259 O O . HIS C 3 99 ? 125.62400 137.84000 109.93800 1.000 56.84000 100 HIS C O 1
ATOM 18273 N N . MET C 3 100 ? 126.75900 137.06500 111.72100 1.000 49.56000 101 MET C N 1
ATOM 18274 C CA . MET C 3 100 ? 127.40400 138.34300 111.97400 1.000 54.55000 101 MET C CA 1
ATOM 18275 C C . MET C 3 100 ? 128.44600 138.66300 110.91200 1.000 56.25000 101 MET C C 1
ATOM 18276 O O . MET C 3 100 ? 128.58100 139.81600 110.50300 1.000 59.42000 101 MET C O 1
ATOM 18290 N N . VAL C 3 101 ? 129.10000 137.63800 110.37800 1.000 54.10000 102 VAL C N 1
ATOM 18291 C CA . VAL C 3 101 ? 130.07100 137.87100 109.32200 1.000 56.98000 102 VAL C CA 1
ATOM 18292 C C . VAL C 3 101 ? 129.36400 138.26600 108.04900 1.000 61.43000 102 VAL C C 1
ATOM 18293 O O . VAL C 3 101 ? 129.78000 139.19800 107.36200 1.000 59.04000 102 VAL C O 1
ATOM 18306 N N . PHE C 3 102 ? 128.26900 137.59100 107.74800 1.000 57.37000 103 PHE C N 1
ATOM 18307 C CA . PHE C 3 102 ? 127.54500 137.92400 106.54800 1.000 58.24000 103 PHE C CA 1
ATOM 18308 C C . PHE C 3 102 ? 126.96100 139.30800 106.67600 1.000 55.75000 103 PHE C C 1
ATOM 18309 O O . PHE C 3 102 ? 127.08600 140.12600 105.76900 1.000 63.61000 103 PHE C O 1
ATOM 18326 N N . GLY C 3 103 ? 126.40000 139.61200 107.83700 1.000 58.58000 104 GLY C N 1
ATOM 18327 C CA . GLY C 3 103 ? 125.80100 140.91400 108.02500 1.000 59.17000 104 GLY C CA 1
ATOM 18328 C C . GLY C 3 103 ? 126.85300 142.00100 107.91400 1.000 64.99000 104 GLY C C 1
ATOM 18329 O O . GLY C 3 103 ? 126.56700 143.09800 107.43300 1.000 69.95000 104 GLY C O 1
ATOM 18333 N N . ALA C 3 104 ? 128.07800 141.69600 108.33100 1.000 59.66000 105 ALA C N 1
ATOM 18334 C CA . ALA C 3 104 ? 129.16000 142.65100 108.18500 1.000 61.48000 105 ALA C CA 1
ATOM 18335 C C . ALA C 3 104 ? 129.47400 142.88100 106.72000 1.000 64.82000 105 ALA C C 1
ATOM 18336 O O . ALA C 3 104 ? 129.76700 144.00300 106.31000 1.000 67.68000 105 ALA C O 1
ATOM 18343 N N . MET C 3 105 ? 129.34100 141.83100 105.91700 1.000 63.45000 106 MET C N 1
ATOM 18344 C CA . MET C 3 105 ? 129.59200 141.94600 104.49300 1.000 65.45000 106 MET C CA 1
ATOM 18345 C C . MET C 3 105 ? 128.49100 142.78100 103.86600 1.000 67.24000 106 MET C C 1
ATOM 18346 O O . MET C 3 105 ? 128.73400 143.59800 102.97500 1.000 69.97000 106 MET C O 1
ATOM 18360 N N . VAL C 3 106 ? 127.30100 142.66800 104.42800 1.000 65.06000 107 VAL C N 1
ATOM 18361 C CA . VAL C 3 106 ? 126.19500 143.45500 103.94300 1.000 67.17000 107 VAL C CA 1
ATOM 18362 C C . VAL C 3 106 ? 126.41600 144.91100 104.27400 1.000 66.83000 107 VAL C C 1
ATOM 18363 O O . VAL C 3 106 ? 126.30500 145.75900 103.39900 1.000 70.60000 107 VAL C O 1
ATOM 18376 N N . LEU C 3 107 ? 126.91400 145.19400 105.47000 1.000 63.33000 108 LEU C N 1
ATOM 18377 C CA . LEU C 3 107 ? 127.13000 146.58500 105.82600 1.000 70.44000 108 LEU C CA 1
ATOM 18378 C C . LEU C 3 107 ? 128.16600 147.24500 104.93900 1.000 81.27000 108 LEU C C 1
ATOM 18379 O O . LEU C 3 107 ? 127.99800 148.40200 104.55500 1.000 81.58000 108 LEU C O 1
ATOM 18395 N N . ILE C 3 108 ? 129.20200 146.50300 104.55900 1.000 68.28000 109 ILE C N 1
ATOM 18396 C CA . ILE C 3 108 ? 130.27900 147.10400 103.78900 1.000 70.55000 109 ILE C CA 1
ATOM 18397 C C . ILE C 3 108 ? 130.01900 147.18800 102.28200 1.000 79.51000 109 ILE C C 1
ATOM 18398 O O . ILE C 3 108 ? 130.35700 148.20100 101.66800 1.000 79.31000 109 ILE C O 1
ATOM 18414 N N . VAL C 3 109 ? 129.49200 146.13000 101.65800 1.000 76.14000 110 VAL C N 1
ATOM 18415 C CA . VAL C 3 109 ? 129.23100 146.22900 100.22100 1.000 72.66000 110 VAL C CA 1
ATOM 18416 C C . VAL C 3 109 ? 127.75100 146.20100 99.85200 1.000 75.91000 110 VAL C C 1
ATOM 18417 O O . VAL C 3 109 ? 127.37600 146.64100 98.76500 1.000 81.17000 110 VAL C O 1
ATOM 18430 N N . GLY C 3 110 ? 126.90300 145.73900 100.76100 1.000 76.33000 111 GLY C N 1
ATOM 18431 C CA . GLY C 3 110 ? 125.46300 145.73700 100.52200 1.000 80.99000 111 GLY C CA 1
ATOM 18432 C C . GLY C 3 110 ? 124.99500 144.42500 99.91600 1.000 83.78000 111 GLY C C 1
ATOM 18433 O O . GLY C 3 110 ? 125.79200 143.66300 99.36600 1.000 82.81000 111 GLY C O 1
ATOM 18437 N N . LEU C 3 111 ? 123.68600 144.18800 99.95000 1.000 85.41000 112 LEU C N 1
ATOM 18438 C CA . LEU C 3 111 ? 123.15600 142.97100 99.35000 1.000 83.39000 112 LEU C CA 1
ATOM 18439 C C . LEU C 3 111 ? 123.11900 143.05600 97.84400 1.000 86.16000 112 LEU C C 1
ATOM 18440 O O . LEU C 3 111 ? 123.30200 142.05400 97.16000 1.000 88.87000 112 LEU C O 1
ATOM 18456 N N . GLU C 3 112 ? 122.96400 144.25600 97.30900 1.000 89.30000 113 GLU C N 1
ATOM 18457 C CA . GLU C 3 112 ? 122.80900 144.36600 95.87000 1.000 90.88000 113 GLU C CA 1
ATOM 18458 C C . GLU C 3 112 ? 124.08300 143.92100 95.17400 1.000 92.03000 113 GLU C C 1
ATOM 18459 O O . GLU C 3 112 ? 124.03900 143.26100 94.13500 1.000 93.58000 113 GLU C O 1
ATOM 18471 N N . GLU C 3 113 ? 125.22600 144.26600 95.75900 1.000 87.46000 114 GLU C N 1
ATOM 18472 C CA . GLU C 3 113 ? 126.49900 143.82000 95.21800 1.000 88.94000 114 GLU C CA 1
ATOM 18473 C C . GLU C 3 113 ? 126.82400 142.38200 95.60500 1.000 89.07000 114 GLU C C 1
ATOM 18474 O O . GLU C 3 113 ? 127.42900 141.64600 94.82700 1.000 92.20000 114 GLU C O 1
ATOM 18486 N N . LEU C 3 114 ? 126.46500 141.99200 96.82500 1.000 85.58000 115 LEU C N 1
ATOM 18487 C CA . LEU C 3 114 ? 126.90900 140.70500 97.33500 1.000 85.60000 115 LEU C CA 1
ATOM 18488 C C . LEU C 3 114 ? 126.12400 139.52700 96.78000 1.000 88.00000 115 LEU C C 1
ATOM 18489 O O . LEU C 3 114 ? 126.67000 138.43600 96.63900 1.000 87.67000 115 LEU C O 1
ATOM 18505 N N . THR C 3 115 ? 124.83300 139.71600 96.54300 1.000 88.31000 116 THR C N 1
ATOM 18506 C CA . THR C 3 115 ? 124.01600 138.67100 95.93800 1.000 88.92000 116 THR C CA 1
ATOM 18507 C C . THR C 3 115 ? 124.11500 138.81300 94.43200 1.000 98.51000 116 THR C C 1
ATOM 18508 O O . THR C 3 115 ? 124.67700 139.79800 93.95500 1.000 99.77000 116 THR C O 1
ATOM 18519 N N . ASN C 3 116 ? 123.70500 137.79200 93.67700 1.000 94.71000 117 ASN C N 1
ATOM 18520 C CA . ASN C 3 116 ? 123.70100 137.93400 92.22000 1.000 99.17000 117 ASN C CA 1
ATOM 18521 C C . ASN C 3 116 ? 125.03300 138.46700 91.69400 1.000 103.39000 117 ASN C C 1
ATOM 18522 O O . ASN C 3 116 ? 125.06600 139.39400 90.88800 1.000 103.52000 117 ASN C O 1
ATOM 18533 N N . ILE C 3 117 ? 126.13100 137.85300 92.12400 1.000 101.69000 118 ILE C N 1
ATOM 18534 C CA . ILE C 3 117 ? 127.45200 138.38900 91.81900 1.000 102.10000 118 ILE C CA 1
ATOM 18535 C C . ILE C 3 117 ? 127.76900 138.27800 90.34200 1.000 105.48000 118 ILE C C 1
ATOM 18536 O O . ILE C 3 117 ? 127.68500 137.20200 89.75800 1.000 103.40000 118 ILE C O 1
ATOM 18552 N N . ARG C 3 118 ? 128.20500 139.39000 89.75500 1.000 107.99000 119 ARG C N 1
ATOM 18553 C CA . ARG C 3 118 ? 128.59100 139.39100 88.35200 1.000 112.11000 119 ARG C CA 1
ATOM 18554 C C . ARG C 3 118 ? 130.09700 139.27100 88.15900 1.000 106.44000 119 ARG C C 1
ATOM 18555 O O . ARG C 3 118 ? 130.55800 138.83000 87.10800 1.000 106.95000 119 ARG C O 1
ATOM 18576 N N . ASN C 3 119 ? 130.86300 139.70300 89.15200 1.000 103.69000 120 ASN C N 1
ATOM 18577 C CA . ASN C 3 119 ? 132.31300 139.70600 89.02400 1.000 100.97000 120 ASN C CA 1
ATOM 18578 C C . ASN C 3 119 ? 133.00500 139.41500 90.34300 1.000 96.85000 120 ASN C C 1
ATOM 18579 O O . ASN C 3 119 ? 133.02700 140.25300 91.24900 1.000 96.53000 120 ASN C O 1
ATOM 18590 N N . VAL C 3 120 ? 133.66900 138.27500 90.40600 1.000 96.21000 121 VAL C N 1
ATOM 18591 C CA . VAL C 3 120 ? 134.32100 137.86100 91.63200 1.000 96.58000 121 VAL C CA 1
ATOM 18592 C C . VAL C 3 120 ? 135.44500 138.82400 91.98400 1.000 96.12000 121 VAL C C 1
ATOM 18593 O O . VAL C 3 120 ? 135.72100 139.05700 93.15900 1.000 94.18000 121 VAL C O 1
ATOM 18606 N N . GLU C 3 121 ? 136.05500 139.42100 90.96400 1.000 95.28000 122 GLU C N 1
ATOM 18607 C CA . GLU C 3 121 ? 137.16200 140.34200 91.15700 1.000 100.06000 122 GLU C CA 1
ATOM 18608 C C . GLU C 3 121 ? 136.72200 141.59800 91.89300 1.000 99.58000 122 GLU C C 1
ATOM 18609 O O . GLU C 3 121 ? 137.49700 142.18400 92.65400 1.000 97.68000 122 GLU C O 1
ATOM 18621 N N . ARG C 3 122 ? 135.48900 142.03600 91.65800 1.000 95.62000 123 ARG C N 1
ATOM 18622 C CA . ARG C 3 122 ? 135.01800 143.23600 92.32200 1.000 98.09000 123 ARG C CA 1
ATOM 18623 C C . ARG C 3 122 ? 134.96600 143.00700 93.81500 1.000 105.79000 123 ARG C C 1
ATOM 18624 O O . ARG C 3 122 ? 135.43300 143.83700 94.59700 1.000 92.36000 123 ARG C O 1
ATOM 18645 N N . LEU C 3 123 ? 134.54400 141.81100 94.20000 1.000 95.80000 124 LEU C N 1
ATOM 18646 C CA . LEU C 3 123 ? 134.48600 141.47600 95.61000 1.000 92.84000 124 LEU C CA 1
ATOM 18647 C C . LEU C 3 123 ? 135.86500 141.24900 96.18800 1.000 81.83000 124 LEU C C 1
ATOM 18648 O O . LEU C 3 123 ? 136.12000 141.57100 97.34700 1.000 88.66000 124 LEU C O 1
ATOM 18664 N N . LYS C 3 124 ? 136.79700 140.78800 95.37000 1.000 90.77000 125 LYS C N 1
ATOM 18665 C CA . LYS C 3 124 ? 138.11600 140.52500 95.91400 1.000 95.43000 125 LYS C CA 1
ATOM 18666 C C . LYS C 3 124 ? 138.73500 141.80200 96.44500 1.000 92.88000 125 LYS C C 1
ATOM 18667 O O . LYS C 3 124 ? 139.42800 141.78500 97.46200 1.000 95.65000 125 LYS C O 1
ATOM 18686 N N . LYS C 3 125 ? 138.47700 142.91900 95.77800 1.000 96.23000 126 LYS C N 1
ATOM 18687 C CA . LYS C 3 125 ? 139.02900 144.17700 96.25600 1.000 98.82000 126 LYS C CA 1
ATOM 18688 C C . LYS C 3 125 ? 138.15000 144.85700 97.30100 1.000 98.72000 126 LYS C C 1
ATOM 18689 O O . LYS C 3 125 ? 138.66100 145.50600 98.21200 1.000 91.52000 126 LYS C O 1
ATOM 18708 N N . GLU C 3 126 ? 136.83800 144.67700 97.20500 1.000 90.29000 127 GLU C N 1
ATOM 18709 C CA . GLU C 3 126 ? 135.93500 145.38400 98.10400 1.000 92.43000 127 GLU C CA 1
ATOM 18710 C C . GLU C 3 126 ? 135.72200 144.68700 99.44400 1.000 94.62000 127 GLU C C 1
ATOM 18711 O O . GLU C 3 126 ? 135.48200 145.34700 100.45500 1.000 88.37000 127 GLU C O 1
ATOM 18723 N N . LEU C 3 127 ? 135.94400 143.38000 99.50200 1.000 90.60000 128 LEU C N 1
ATOM 18724 C CA . LEU C 3 127 ? 135.69900 142.65400 100.74200 1.000 84.17000 128 LEU C CA 1
ATOM 18725 C C . LEU C 3 127 ? 136.88000 142.72600 101.68800 1.000 80.16000 128 LEU C C 1
ATOM 18726 O O . LEU C 3 127 ? 136.76100 142.36700 102.85600 1.000 80.27000 128 LEU C O 1
ATOM 18742 N N . ARG C 3 128 ? 137.98500 143.29200 101.23100 1.000 80.11000 129 ARG C N 1
ATOM 18743 C CA . ARG C 3 128 ? 139.12500 143.48400 102.11200 1.000 80.77000 129 ARG C CA 1
ATOM 18744 C C . ARG C 3 128 ? 138.76500 144.51600 103.16100 1.000 79.08000 129 ARG C C 1
ATOM 18745 O O . ARG C 3 128 ? 139.33600 144.55600 104.25100 1.000 78.82000 129 ARG C O 1
ATOM 18766 N N . ALA C 3 129 ? 137.78800 145.34400 102.82500 1.000 80.28000 130 ALA C N 1
ATOM 18767 C CA . ALA C 3 129 ? 137.31000 146.40600 103.68500 1.000 78.57000 130 ALA C CA 1
ATOM 18768 C C . ALA C 3 129 ? 136.67000 145.82600 104.94000 1.000 76.83000 130 ALA C C 1
ATOM 18769 O O . ALA C 3 129 ? 136.59400 146.48300 105.97600 1.000 79.28000 130 ALA C O 1
ATOM 18776 N N . SER C 3 130 ? 136.19300 144.59400 104.84600 1.000 71.41000 131 SER C N 1
ATOM 18777 C CA . SER C 3 130 ? 135.49500 143.96000 105.94800 1.000 70.17000 131 SER C CA 1
ATOM 18778 C C . SER C 3 130 ? 136.44400 143.27300 106.91100 1.000 70.60000 131 SER C C 1
ATOM 18779 O O . SER C 3 130 ? 136.02700 142.81300 107.97400 1.000 69.48000 131 SER C O 1
ATOM 18787 N N . TYR C 3 131 ? 137.72100 143.19500 106.55800 1.000 72.85000 132 TYR C N 1
ATOM 18788 C CA . TYR C 3 131 ? 138.63700 142.35300 107.31300 1.000 73.39000 132 TYR C CA 1
ATOM 18789 C C . TYR C 3 131 ? 138.79500 142.77100 108.76300 1.000 72.17000 132 TYR C C 1
ATOM 18790 O O . TYR C 3 131 ? 138.96600 141.92100 109.63100 1.000 69.65000 132 TYR C O 1
ATOM 18808 N N . CYS C 3 132 ? 138.79900 144.06400 109.04200 1.000 70.18000 133 CYS C N 1
ATOM 18809 C CA . CYS C 3 132 ? 139.04300 144.46700 110.41700 1.000 69.93000 133 CYS C CA 1
ATOM 18810 C C . CYS C 3 132 ? 137.90300 144.02400 111.32100 1.000 66.15000 133 CYS C C 1
ATOM 18811 O O . CYS C 3 132 ? 138.12500 143.50600 112.41700 1.000 65.91000 133 CYS C O 1
ATOM 18819 N N . LEU C 3 133 ? 136.68100 144.15800 110.82100 1.000 65.67000 134 LEU C N 1
ATOM 18820 C CA . LEU C 3 133 ? 135.50500 143.77400 111.58300 1.000 63.44000 134 LEU C CA 1
ATOM 18821 C C . LEU C 3 133 ? 135.38200 142.25900 111.69000 1.000 63.98000 134 LEU C C 1
ATOM 18822 O O . LEU C 3 133 ? 134.97800 141.72800 112.72500 1.000 60.99000 134 LEU C O 1
ATOM 18838 N N . ILE C 3 134 ? 135.77800 141.55700 110.64000 1.000 64.68000 135 ILE C N 1
ATOM 18839 C CA . ILE C 3 134 ? 135.71900 140.11000 110.67100 1.000 58.15000 135 ILE C CA 1
ATOM 18840 C C . ILE C 3 134 ? 136.72500 139.57300 111.66200 1.000 64.01000 135 ILE C C 1
ATOM 18841 O O . ILE C 3 134 ? 136.42300 138.65300 112.42300 1.000 64.91000 135 ILE C O 1
ATOM 18857 N N . ASP C 3 135 ? 137.90300 140.18500 111.70500 1.000 67.99000 136 ASP C N 1
ATOM 18858 C CA . ASP C 3 135 ? 138.92900 139.72700 112.62000 1.000 69.54000 136 ASP C CA 1
ATOM 18859 C C . ASP C 3 135 ? 138.45100 139.91000 114.04600 1.000 69.43000 136 ASP C C 1
ATOM 18860 O O . ASP C 3 135 ? 138.74100 139.08400 114.91000 1.000 73.65000 136 ASP C O 1
ATOM 18869 N N . SER C 3 136 ? 137.66900 140.95800 114.28000 1.000 65.46000 137 SER C N 1
ATOM 18870 C CA . SER C 3 136 ? 137.13600 141.21300 115.60800 1.000 64.94000 137 SER C CA 1
ATOM 18871 C C . SER C 3 136 ? 136.16200 140.13500 116.04000 1.000 63.89000 137 SER C C 1
ATOM 18872 O O . SER C 3 136 ? 136.09100 139.78900 117.21700 1.000 70.06000 137 SER C O 1
ATOM 18880 N N . PHE C 3 137 ? 135.42900 139.57800 115.08900 1.000 61.63000 138 PHE C N 1
ATOM 18881 C CA . PHE C 3 137 ? 134.50800 138.50900 115.42600 1.000 60.87000 138 PHE C CA 1
ATOM 18882 C C . PHE C 3 137 ? 135.25100 137.21900 115.71000 1.000 68.22000 138 PHE C C 1
ATOM 18883 O O . PHE C 3 137 ? 134.77900 136.38400 116.47900 1.000 71.64000 138 PHE C O 1
ATOM 18900 N N . LEU C 3 138 ? 136.39100 137.02900 115.05400 1.000 73.65000 139 LEU C N 1
ATOM 18901 C CA . LEU C 3 138 ? 137.16200 135.81100 115.25900 1.000 76.29000 139 LEU C CA 1
ATOM 18902 C C . LEU C 3 138 ? 138.07900 135.92700 116.46600 1.000 81.06000 139 LEU C C 1
ATOM 18903 O O . LEU C 3 138 ? 138.44100 134.92200 117.07800 1.000 87.54000 139 LEU C O 1
ATOM 18919 N N . GLY C 3 139 ? 138.45200 137.15000 116.81500 1.000 81.17000 140 GLY C N 1
ATOM 18920 C CA . GLY C 3 139 ? 139.39800 137.37400 117.89400 1.000 90.49000 140 GLY C CA 1
ATOM 18921 C C . GLY C 3 139 ? 138.73800 137.58400 119.25100 1.000 93.00000 140 GLY C C 1
ATOM 18922 O O . GLY C 3 139 ? 137.52100 137.48000 119.40400 1.000 89.43000 140 GLY C O 1
ATOM 18926 N N . ASN C 3 140 ? 139.56900 137.88600 120.23900 1.000 99.38000 141 ASN C N 1
ATOM 18927 C CA . ASN C 3 140 ? 139.10500 138.17900 121.58900 1.000 99.01000 141 ASN C CA 1
ATOM 18928 C C . ASN C 3 140 ? 138.47200 139.56600 121.65900 1.000 93.35000 141 ASN C C 1
ATOM 18929 O O . ASN C 3 140 ? 138.97300 140.51400 121.05200 1.000 88.14000 141 ASN C O 1
ATOM 18940 N N . SER C 3 141 ? 137.39300 139.69000 122.42600 1.000 88.50000 142 SER C N 1
ATOM 18941 C CA . SER C 3 141 ? 136.70500 140.96900 122.59000 1.000 78.41000 142 SER C CA 1
ATOM 18942 C C . SER C 3 141 ? 136.02700 141.09000 123.94600 1.000 70.10000 142 SER C C 1
ATOM 18943 O O . SER C 3 141 ? 135.74000 140.08800 124.60000 1.000 67.05000 142 SER C O 1
ATOM 18951 N N . GLU C 3 142 ? 135.74300 142.32500 124.34200 1.000 67.93000 143 GLU C N 1
ATOM 18952 C CA . GLU C 3 142 ? 135.08400 142.62400 125.60700 1.000 63.64000 143 GLU C CA 1
ATOM 18953 C C . GLU C 3 142 ? 133.57200 142.72100 125.45600 1.000 63.21000 143 GLU C C 1
ATOM 18954 O O . GLU C 3 142 ? 132.86300 143.08100 126.39700 1.000 64.63000 143 GLU C O 1
ATOM 18966 N N . LEU C 3 143 ? 133.08700 142.47500 124.24800 1.000 60.54000 144 LEU C N 1
ATOM 18967 C CA . LEU C 3 143 ? 131.66600 142.58900 123.95400 1.000 57.14000 144 LEU C CA 1
ATOM 18968 C C . LEU C 3 143 ? 131.05300 141.22000 123.69900 1.000 59.22000 144 LEU C C 1
ATOM 18969 O O . LEU C 3 143 ? 131.74600 140.28400 123.30500 1.000 57.99000 144 LEU C O 1
ATOM 18985 N N . ILE C 3 144 ? 129.77200 141.08100 124.02000 1.000 55.81000 145 ILE C N 1
ATOM 18986 C CA . ILE C 3 144 ? 129.05700 139.82500 123.82600 1.000 50.95000 145 ILE C CA 1
ATOM 18987 C C . ILE C 3 144 ? 127.88300 139.94600 122.87300 1.000 51.56000 145 ILE C C 1
ATOM 18988 O O . ILE C 3 144 ? 127.16600 138.97600 122.63200 1.000 52.05000 145 ILE C O 1
ATOM 19004 N N . GLY C 3 145 ? 127.72200 141.10900 122.27100 1.000 51.55000 146 GLY C N 1
ATOM 19005 C CA . GLY C 3 145 ? 126.59600 141.32800 121.37300 1.000 55.46000 146 GLY C CA 1
ATOM 19006 C C . GLY C 3 145 ? 126.61500 140.38600 120.17600 1.000 54.67000 146 GLY C C 1
ATOM 19007 O O . GLY C 3 145 ? 125.56400 139.95000 119.70900 1.000 57.79000 146 GLY C O 1
ATOM 19011 N N . ASP C 3 146 ? 127.79600 139.97900 119.73900 1.000 50.91000 147 ASP C N 1
ATOM 19012 C CA . ASP C 3 146 ? 127.88400 139.09100 118.59700 1.000 51.08000 147 ASP C CA 1
ATOM 19013 C C . ASP C 3 146 ? 127.34600 137.71700 118.94700 1.000 53.04000 147 ASP C C 1
ATOM 19014 O O . ASP C 3 146 ? 126.70300 137.05700 118.13100 1.000 60.65000 147 ASP C O 1
ATOM 19023 N N . LEU C 3 147 ? 127.56300 137.32000 120.18800 1.000 49.63000 148 LEU C N 1
ATOM 19024 C CA . LEU C 3 147 ? 127.17500 136.00500 120.65500 1.000 47.96000 148 LEU C CA 1
ATOM 19025 C C . LEU C 3 147 ? 125.71700 135.95000 121.08300 1.000 53.63000 148 LEU C C 1
ATOM 19026 O O . LEU C 3 147 ? 125.04900 134.93100 120.90000 1.000 55.28000 148 LEU C O 1
ATOM 19042 N N . THR C 3 148 ? 125.22400 137.05300 121.63700 1.000 54.05000 149 THR C N 1
ATOM 19043 C CA . THR C 3 148 ? 123.88700 137.08800 122.21700 1.000 53.52000 149 THR C CA 1
ATOM 19044 C C . THR C 3 148 ? 122.84300 137.68200 121.28600 1.000 58.78000 149 THR C C 1
ATOM 19045 O O . THR C 3 148 ? 121.64400 137.51600 121.50500 1.000 60.58000 149 THR C O 1
ATOM 19056 N N . GLN C 3 149 ? 123.29800 138.41500 120.27600 1.000 63.93000 150 GLN C N 1
ATOM 19057 C CA . GLN C 3 149 ? 122.43400 139.14200 119.35300 1.000 65.20000 150 GLN C CA 1
ATOM 19058 C C . GLN C 3 149 ? 121.64500 140.22900 120.07500 1.000 68.60000 150 GLN C C 1
ATOM 19059 O O . GLN C 3 149 ? 120.67200 140.76400 119.55000 1.000 72.23000 150 GLN C O 1
ATOM 19073 N N . CYS C 3 150 ? 122.12000 140.59100 121.25700 1.000 62.27000 151 CYS C N 1
ATOM 19074 C CA . CYS C 3 150 ? 121.58500 141.68500 122.04400 1.000 62.62000 151 CYS C CA 1
ATOM 19075 C C . CYS C 3 150 ? 122.50400 142.88300 121.95600 1.000 60.52000 151 CYS C C 1
ATOM 19076 O O . CYS C 3 150 ? 123.70000 142.73300 121.71900 1.000 64.64000 151 CYS C O 1
ATOM 19084 N N . VAL C 3 151 ? 121.96200 144.07400 122.11900 1.000 60.10000 152 VAL C N 1
ATOM 19085 C CA . VAL C 3 151 ? 122.82200 145.23900 122.13000 1.000 58.40000 152 VAL C CA 1
ATOM 19086 C C . VAL C 3 151 ? 123.57600 145.30800 123.44700 1.000 63.78000 152 VAL C C 1
ATOM 19087 O O . VAL C 3 151 ? 122.96600 145.32000 124.51600 1.000 67.66000 152 VAL C O 1
ATOM 19100 N N . ASP C 3 152 ? 124.89600 145.44200 123.37400 1.000 65.77000 153 ASP C N 1
ATOM 19101 C CA . ASP C 3 152 ? 125.70300 145.56200 124.58100 1.000 63.93000 153 ASP C CA 1
ATOM 19102 C C . ASP C 3 152 ? 125.37100 146.88600 125.25000 1.000 68.47000 153 ASP C C 1
ATOM 19103 O O . ASP C 3 152 ? 125.40600 147.92900 124.59800 1.000 69.42000 153 ASP C O 1
ATOM 19112 N N . CYS C 3 153 ? 125.05700 146.85500 126.54200 1.000 67.66000 154 CYS C N 1
ATOM 19113 C CA . CYS C 3 153 ? 124.59100 148.05500 127.22600 1.000 67.62000 154 CYS C CA 1
ATOM 19114 C C . CYS C 3 153 ? 125.14700 148.24500 128.62300 1.000 66.60000 154 CYS C C 1
ATOM 19115 O O . CYS C 3 153 ? 125.70400 147.33300 129.23500 1.000 67.84000 154 CYS C O 1
ATOM 19123 N N . VAL C 3 154 ? 125.10000 149.49200 129.05200 1.000 69.01000 155 VAL C N 1
ATOM 19124 C CA . VAL C 3 154 ? 125.54000 149.93500 130.36100 1.000 69.34000 155 VAL C CA 1
ATOM 19125 C C . VAL C 3 154 ? 124.47700 150.81400 131.01600 1.000 73.11000 155 VAL C C 1
ATOM 19126 O O . VAL C 3 154 ? 123.83200 151.61200 130.33900 1.000 74.82000 155 VAL C O 1
ATOM 19139 N N . ILE C 3 155 ? 124.27000 150.65700 132.32000 1.000 70.58000 156 ILE C N 1
ATOM 19140 C CA . ILE C 3 155 ? 123.26800 151.45700 133.01200 1.000 67.00000 156 ILE C CA 1
ATOM 19141 C C . ILE C 3 155 ? 123.79600 152.86700 133.25500 1.000 72.49000 156 ILE C C 1
ATOM 19142 O O . ILE C 3 155 ? 124.80000 153.02700 133.94300 1.000 76.49000 156 ILE C O 1
ATOM 19158 N N . PRO C 3 156 ? 123.09900 153.90300 132.77500 1.000 75.50000 157 PRO C N 1
ATOM 19159 C CA . PRO C 3 156 ? 123.48700 155.29800 132.85500 1.000 84.91000 157 PRO C CA 1
ATOM 19160 C C . PRO C 3 156 ? 123.41800 155.78300 134.29100 1.000 89.78000 157 PRO C C 1
ATOM 19161 O O . PRO C 3 156 ? 122.63800 155.24700 135.07600 1.000 86.79000 157 PRO C O 1
ATOM 19172 N N . PRO C 3 157 ? 124.17800 156.82800 134.63700 1.000 97.40000 158 PRO C N 1
ATOM 19173 C CA . PRO C 3 157 ? 124.18400 157.48700 135.93100 1.000 102.31000 158 PRO C CA 1
ATOM 19174 C C . PRO C 3 157 ? 122.85800 158.17400 136.23300 1.000 105.98000 158 PRO C C 1
ATOM 19175 O O . PRO C 3 157 ? 122.48800 158.33300 137.39500 1.000 110.06000 158 PRO C O 1
ATOM 19186 N N . GLU C 3 158 ? 122.12200 158.52600 135.18100 1.000 105.79000 159 GLU C N 1
ATOM 19187 C CA . GLU C 3 158 ? 120.81000 159.14200 135.32100 1.000 112.59000 159 GLU C CA 1
ATOM 19188 C C . GLU C 3 158 ? 119.84700 158.57600 134.28900 1.000 112.03000 159 GLU C C 1
ATOM 19189 O O . GLU C 3 158 ? 120.22300 158.36300 133.13600 1.000 107.86000 159 GLU C O 1
ATOM 19201 N N . GLY C 3 159 ? 118.57800 158.44900 134.66000 1.000 115.73000 160 GLY C N 1
ATOM 19202 C CA . GLY C 3 159 ? 117.54700 158.05100 133.70400 1.000 118.85000 160 GLY C CA 1
ATOM 19203 C C . GLY C 3 159 ? 116.90200 159.26400 133.04300 1.000 119.22000 160 GLY C C 1
ATOM 19204 O O . GLY C 3 159 ? 116.01800 159.12700 132.19800 1.000 120.41000 160 GLY C O 1
ATOM 19208 N N . SER C 3 160 ? 117.33600 160.44800 133.45400 1.000 119.40000 161 SER C N 1
ATOM 19209 C CA . SER C 3 160 ? 116.74000 161.69800 133.00800 1.000 116.26000 161 SER C CA 1
ATOM 19210 C C . SER C 3 160 ? 117.61900 162.50500 132.06100 1.000 117.11000 161 SER C C 1
ATOM 19211 O O . SER C 3 160 ? 117.32400 162.62600 130.87200 1.000 116.42000 161 SER C O 1
ATOM 19219 N N . ALA C 3 161 ? 118.66500 163.11600 132.60400 1.000 117.69000 162 ALA C N 1
ATOM 19220 C CA . ALA C 3 161 ? 119.42400 164.10500 131.85300 1.000 117.81000 162 ALA C CA 1
ATOM 19221 C C . ALA C 3 161 ? 120.09200 163.54000 130.60900 1.000 115.25000 162 ALA C C 1
ATOM 19222 O O . ALA C 3 161 ? 120.15500 164.21400 129.58000 1.000 108.49000 162 ALA C O 1
ATOM 19229 N N . MET C 3 162 ? 120.54600 162.29200 130.66600 1.000 117.01000 163 MET C N 1
ATOM 19230 C CA . MET C 3 162 ? 121.21800 161.74100 129.49900 1.000 108.38000 163 MET C CA 1
ATOM 19231 C C . MET C 3 162 ? 120.25900 161.52700 128.34800 1.000 105.84000 163 MET C C 1
ATOM 19232 O O . MET C 3 162 ? 120.55600 161.89000 127.21000 1.000 104.20000 163 MET C O 1
ATOM 19246 N N . GLN C 3 163 ? 119.06800 161.03700 128.65700 1.000 103.28000 164 GLN C N 1
ATOM 19247 C CA . GLN C 3 163 ? 118.10400 160.75100 127.61500 1.000 95.65000 164 GLN C CA 1
ATOM 19248 C C . GLN C 3 163 ? 117.49900 162.02400 127.06200 1.000 95.27000 164 GLN C C 1
ATOM 19249 O O . GLN C 3 163 ? 117.19800 162.11000 125.86900 1.000 99.78000 164 GLN C O 1
ATOM 19263 N N . GLU C 3 164 ? 117.32100 163.01500 127.92900 1.000 99.75000 165 GLU C N 1
ATOM 19264 C CA . GLU C 3 164 ? 116.69400 164.25700 127.51100 1.000 108.96000 165 GLU C CA 1
ATOM 19265 C C . GLU C 3 164 ? 117.62000 165.04600 126.60200 1.000 107.54000 165 GLU C C 1
ATOM 19266 O O . GLU C 3 164 ? 117.19000 165.60500 125.59000 1.000 106.51000 165 GLU C O 1
ATOM 19278 N N . THR C 3 165 ? 118.90700 165.03400 126.92900 1.000 106.30000 166 THR C N 1
ATOM 19279 C CA . THR C 3 165 ? 119.89000 165.74100 126.13100 1.000 106.84000 166 THR C CA 1
ATOM 19280 C C . THR C 3 165 ? 120.08300 165.04300 124.80500 1.000 104.69000 166 THR C C 1
ATOM 19281 O O . THR C 3 165 ? 120.22700 165.68900 123.76700 1.000 99.74000 166 THR C O 1
ATOM 19292 N N . LEU C 3 166 ? 120.05100 163.71600 124.83700 1.000 102.58000 167 LEU C N 1
ATOM 19293 C CA . LEU C 3 166 ? 120.29700 162.93700 123.64300 1.000 98.37000 167 LEU C CA 1
ATOM 19294 C C . LEU C 3 166 ? 119.16600 163.13300 122.65500 1.000 90.25000 167 LEU C C 1
ATOM 19295 O O . LEU C 3 166 ? 119.39600 163.26800 121.45300 1.000 98.06000 167 LEU C O 1
ATOM 19311 N N . SER C 3 167 ? 117.94200 163.20900 123.17000 1.000 97.71000 168 SER C N 1
ATOM 19312 C CA . SER C 3 167 ? 116.79300 163.37800 122.30500 1.000 95.52000 168 SER C CA 1
ATOM 19313 C C . SER C 3 167 ? 116.73100 164.78000 121.72500 1.000 96.70000 168 SER C C 1
ATOM 19314 O O . SER C 3 167 ? 116.39400 164.95600 120.55300 1.000 93.73000 168 SER C O 1
ATOM 19322 N N . GLY C 3 168 ? 117.12600 165.77500 122.51600 1.000 98.63000 169 GLY C N 1
ATOM 19323 C CA . GLY C 3 168 ? 117.14600 167.14100 122.01900 1.000 102.13000 169 GLY C CA 1
ATOM 19324 C C . GLY C 3 168 ? 118.24500 167.31200 120.98400 1.000 100.69000 169 GLY C C 1
ATOM 19325 O O . GLY C 3 168 ? 118.10800 168.07600 120.02600 1.000 101.66000 169 GLY C O 1
ATOM 19329 N N . PHE C 3 169 ? 119.32000 166.55700 121.15100 1.000 96.90000 170 PHE C N 1
ATOM 19330 C CA . PHE C 3 169 ? 120.41000 166.61900 120.20600 1.000 96.11000 170 PHE C CA 1
ATOM 19331 C C . PHE C 3 169 ? 119.96300 165.99200 118.90500 1.000 105.12000 170 PHE C C 1
ATOM 19332 O O . PHE C 3 169 ? 120.23600 166.51400 117.82800 1.000 97.01000 170 PHE C O 1
ATOM 19349 N N . ALA C 3 170 ? 119.17200 164.92800 119.00400 1.000 105.15000 171 ALA C N 1
ATOM 19350 C CA . ALA C 3 170 ? 118.68000 164.26600 117.80800 1.000 101.48000 171 ALA C CA 1
ATOM 19351 C C . ALA C 3 170 ? 117.84600 165.23100 116.97900 1.000 100.40000 171 ALA C C 1
ATOM 19352 O O . ALA C 3 170 ? 117.94000 165.24900 115.74800 1.000 99.78000 171 ALA C O 1
ATOM 19359 N N . GLU C 3 171 ? 117.11600 166.11800 117.64900 1.000 94.94000 172 GLU C N 1
ATOM 19360 C CA . GLU C 3 171 ? 116.38900 167.14000 116.91600 1.000 99.67000 172 GLU C CA 1
ATOM 19361 C C . GLU C 3 171 ? 117.37200 168.10700 116.26300 1.000 99.73000 172 GLU C C 1
ATOM 19362 O O . GLU C 3 171 ? 117.20500 168.48700 115.10400 1.000 99.71000 172 GLU C O 1
ATOM 19374 N N . ALA C 3 172 ? 118.45600 168.41400 116.97700 1.000 97.81000 173 ALA C N 1
ATOM 19375 C CA . ALA C 3 172 ? 119.49100 169.30800 116.46600 1.000 92.34000 173 ALA C CA 1
ATOM 19376 C C . ALA C 3 172 ? 120.22700 168.71900 115.26600 1.000 91.78000 173 ALA C C 1
ATOM 19377 O O . ALA C 3 172 ? 120.66300 169.45500 114.37900 1.000 91.94000 173 ALA C O 1
ATOM 19384 N N . THR C 3 173 ? 120.35900 167.39500 115.22800 1.000 95.76000 174 THR C N 1
ATOM 19385 C CA . THR C 3 173 ? 121.09000 166.74500 114.14800 1.000 95.47000 174 THR C CA 1
ATOM 19386 C C . THR C 3 173 ? 120.18800 166.34900 112.99000 1.000 96.63000 174 THR C C 1
ATOM 19387 O O . THR C 3 173 ? 120.66600 166.12800 111.87800 1.000 97.99000 174 THR C O 1
ATOM 19398 N N . GLY C 3 174 ? 118.88100 166.34200 113.21600 1.000 96.65000 175 GLY C N 1
ATOM 19399 C CA . GLY C 3 174 ? 117.94500 166.03100 112.14700 1.000 95.84000 175 GLY C CA 1
ATOM 19400 C C . GLY C 3 174 ? 117.74400 164.53700 111.89700 1.000 91.21000 175 GLY C C 1
ATOM 19401 O O . GLY C 3 174 ? 117.33800 164.14700 110.80300 1.000 90.10000 175 GLY C O 1
ATOM 19405 N N . THR C 3 175 ? 118.09200 163.69300 112.86400 1.000 88.11000 176 THR C N 1
ATOM 19406 C CA . THR C 3 175 ? 117.85600 162.26400 112.68300 1.000 84.49000 176 THR C CA 1
ATOM 19407 C C . THR C 3 175 ? 117.16900 161.67200 113.89200 1.000 88.83000 176 THR C C 1
ATOM 19408 O O . THR C 3 175 ? 117.41700 162.07800 115.02300 1.000 90.81000 176 THR C O 1
ATOM 19419 N N . ALA C 3 176 ? 116.33600 160.67300 113.66000 1.000 85.71000 177 ALA C N 1
ATOM 19420 C CA . ALA C 3 176 ? 115.61100 160.03600 114.74500 1.000 82.99000 177 ALA C CA 1
ATOM 19421 C C . ALA C 3 176 ? 116.45100 158.98900 115.44800 1.000 83.60000 177 ALA C C 1
ATOM 19422 O O . ALA C 3 176 ? 116.04800 158.46300 116.48400 1.000 83.90000 177 ALA C O 1
ATOM 19429 N N . PHE C 3 177 ? 117.58900 158.64800 114.86100 1.000 82.96000 178 PHE C N 1
ATOM 19430 C CA . PHE C 3 177 ? 118.39000 157.54500 115.36200 1.000 74.50000 178 PHE C CA 1
ATOM 19431 C C . PHE C 3 177 ? 119.70800 158.03500 115.93900 1.000 79.73000 178 PHE C C 1
ATOM 19432 O O . PHE C 3 177 ? 120.68200 158.24100 115.21000 1.000 79.10000 178 PHE C O 1
ATOM 19449 N N . VAL C 3 178 ? 119.74300 158.19300 117.25600 1.000 73.65000 179 VAL C N 1
ATOM 19450 C CA . VAL C 3 178 ? 120.92900 158.66600 117.94900 1.000 67.06000 179 VAL C CA 1
ATOM 19451 C C . VAL C 3 178 ? 121.21900 157.81300 119.17000 1.000 64.07000 179 VAL C C 1
ATOM 19452 O O . VAL C 3 178 ? 120.30500 157.47200 119.91900 1.000 80.08000 179 VAL C O 1
ATOM 19465 N N . SER C 3 179 ? 122.48900 157.52500 119.41500 1.000 65.14000 180 SER C N 1
ATOM 19466 C CA . SER C 3 179 ? 122.85100 156.80300 120.62600 1.000 68.54000 180 SER C CA 1
ATOM 19467 C C . SER C 3 179 ? 124.20200 157.23000 121.16900 1.000 67.20000 180 SER C C 1
ATOM 19468 O O . SER C 3 179 ? 125.04000 157.76100 120.44600 1.000 68.34000 180 SER C O 1
ATOM 19476 N N . LEU C 3 180 ? 124.40200 157.02100 122.46000 1.000 66.96000 181 LEU C N 1
ATOM 19477 C CA . LEU C 3 180 ? 125.69100 157.27400 123.08300 1.000 62.11000 181 LEU C CA 1
ATOM 19478 C C . LEU C 3 180 ? 126.22500 155.98000 123.64900 1.000 66.22000 181 LEU C C 1
ATOM 19479 O O . LEU C 3 180 ? 125.53500 155.30700 124.41700 1.000 70.17000 181 LEU C O 1
ATOM 19495 N N . LEU C 3 181 ? 127.44300 155.62100 123.26900 1.000 68.49000 182 LEU C N 1
ATOM 19496 C CA . LEU C 3 181 ? 128.04600 154.39200 123.76500 1.000 67.35000 182 LEU C CA 1
ATOM 19497 C C . LEU C 3 181 ? 129.48400 154.58800 124.23000 1.000 67.13000 182 LEU C C 1
ATOM 19498 O O . LEU C 3 181 ? 130.23000 155.40000 123.68100 1.000 70.93000 182 LEU C O 1
ATOM 19514 N N . VAL C 3 182 ? 129.85900 153.84000 125.25500 1.000 67.48000 183 VAL C N 1
ATOM 19515 C CA . VAL C 3 182 ? 131.22400 153.81800 125.75100 1.000 69.39000 183 VAL C CA 1
ATOM 19516 C C . VAL C 3 182 ? 131.81100 152.47000 125.41400 1.000 69.16000 183 VAL C C 1
ATOM 19517 O O . VAL C 3 182 ? 131.22300 151.44000 125.73700 1.000 68.71000 183 VAL C O 1
ATOM 19530 N N . SER C 3 183 ? 132.92500 152.46700 124.70700 1.000 67.45000 184 SER C N 1
ATOM 19531 C CA . SER C 3 183 ? 133.38000 151.24000 124.08200 1.000 65.87000 184 SER C CA 1
ATOM 19532 C C . SER C 3 183 ? 132.25600 150.75000 123.18900 1.000 60.35000 184 SER C C 1
ATOM 19533 O O . SER C 3 183 ? 131.73200 151.50600 122.37700 1.000 64.08000 184 SER C O 1
ATOM 19541 N N . GLY C 3 184 ? 131.84800 149.50900 123.36400 1.000 63.96000 185 GLY C N 1
ATOM 19542 C CA . GLY C 3 184 ? 130.74200 148.97200 122.58000 1.000 65.26000 185 GLY C CA 1
ATOM 19543 C C . GLY C 3 184 ? 129.40800 149.04500 123.32100 1.000 69.47000 185 GLY C C 1
ATOM 19544 O O . GLY C 3 184 ? 128.41600 148.48200 122.86600 1.000 68.60000 185 GLY C O 1
ATOM 19548 N N . ARG C 3 185 ? 129.39700 149.68100 124.48700 1.000 64.41000 186 ARG C N 1
ATOM 19549 C CA . ARG C 3 185 ? 128.24000 149.63100 125.37400 1.000 61.07000 186 ARG C CA 1
ATOM 19550 C C . ARG C 3 185 ? 127.35300 150.86100 125.27000 1.000 66.37000 186 ARG C C 1
ATOM 19551 O O . ARG C 3 185 ? 127.79400 151.97300 125.55200 1.000 70.91000 186 ARG C O 1
ATOM 19572 N N . VAL C 3 186 ? 126.07300 150.66000 124.99800 1.000 67.58000 187 VAL C N 1
ATOM 19573 C CA . VAL C 3 186 ? 125.15600 151.78700 124.90000 1.000 66.59000 187 VAL C CA 1
ATOM 19574 C C . VAL C 3 186 ? 124.72600 152.28000 126.27000 1.000 63.69000 187 VAL C C 1
ATOM 19575 O O . VAL C 3 186 ? 124.25700 151.50600 127.10400 1.000 71.24000 187 VAL C O 1
ATOM 19588 N N . VAL C 3 187 ? 124.86700 153.58300 126.47900 1.000 71.45000 188 VAL C N 1
ATOM 19589 C CA . VAL C 3 187 ? 124.47500 154.24200 127.71700 1.000 73.62000 188 VAL C CA 1
ATOM 19590 C C . VAL C 3 187 ? 123.04400 154.70900 127.59700 1.000 76.40000 188 VAL C C 1
ATOM 19591 O O . VAL C 3 187 ? 122.25700 154.62500 128.53800 1.000 84.76000 188 VAL C O 1
ATOM 19604 N N . ALA C 3 188 ? 122.74200 155.28100 126.44500 1.000 72.11000 189 ALA C N 1
ATOM 19605 C CA . ALA C 3 188 ? 121.42000 155.79700 126.16000 1.000 72.51000 189 ALA C CA 1
ATOM 19606 C C . ALA C 3 188 ? 121.18300 155.77600 124.66900 1.000 69.54000 189 ALA C C 1
ATOM 19607 O O . ALA C 3 188 ? 122.13000 155.83500 123.88600 1.000 74.83000 189 ALA C O 1
ATOM 19614 N N . ALA C 3 189 ? 119.92700 155.70100 124.26800 1.000 75.50000 190 ALA C N 1
ATOM 19615 C CA . ALA C 3 189 ? 119.59100 155.78800 122.85700 1.000 75.67000 190 ALA C CA 1
ATOM 19616 C C . ALA C 3 189 ? 118.18400 156.32000 122.66700 1.000 78.04000 190 ALA C C 1
ATOM 19617 O O . ALA C 3 189 ? 117.33300 156.18100 123.54500 1.000 84.10000 190 ALA C O 1
ATOM 19624 N N . THR C 3 190 ? 117.93300 156.90400 121.50500 1.000 76.41000 191 THR C N 1
ATOM 19625 C CA . THR C 3 190 ? 116.60600 157.38000 121.15700 1.000 80.35000 191 THR C CA 1
ATOM 19626 C C . THR C 3 190 ? 115.73000 156.22100 120.70200 1.000 96.77000 191 THR C C 1
ATOM 19627 O O . THR C 3 190 ? 116.22700 155.13300 120.40000 1.000 85.62000 191 THR C O 1
ATOM 19638 N N . GLU C 3 191 ? 114.42400 156.45600 120.64900 1.000 90.56000 192 GLU C N 1
ATOM 19639 C CA . GLU C 3 191 ? 113.47700 155.40300 120.30900 1.000 89.76000 192 GLU C CA 1
ATOM 19640 C C . GLU C 3 191 ? 113.60300 154.94300 118.86500 1.000 86.77000 192 GLU C C 1
ATOM 19641 O O . GLU C 3 191 ? 113.24000 153.81200 118.53800 1.000 84.47000 192 GLU C O 1
ATOM 19653 N N . GLY C 3 192 ? 114.09500 155.81200 117.98700 1.000 86.48000 193 GLY C N 1
ATOM 19654 C CA . GLY C 3 192 ? 114.35400 155.37600 116.62700 1.000 87.83000 193 GLY C CA 1
ATOM 19655 C C . GLY C 3 192 ? 115.49900 154.37700 116.62300 1.000 86.57000 193 GLY C C 1
ATOM 19656 O O . GLY C 3 192 ? 115.40200 153.29600 116.04700 1.000 73.66000 193 GLY C O 1
ATOM 19660 N N . TRP C 3 193 ? 116.53000 154.67300 117.39500 1.000 81.00000 194 TRP C N 1
ATOM 19661 C CA . TRP C 3 193 ? 117.71100 153.83300 117.41100 1.000 77.57000 194 TRP C CA 1
ATOM 19662 C C . TRP C 3 193 ? 117.38500 152.46700 118.00600 1.000 75.68000 194 TRP C C 1
ATOM 19663 O O . TRP C 3 193 ? 117.85500 151.43600 117.52700 1.000 73.20000 194 TRP C O 1
ATOM 19684 N N . TRP C 3 194 ? 116.47600 152.45400 118.96800 1.000 69.51000 195 TRP C N 1
ATOM 19685 C CA . TRP C 3 194 ? 116.12600 151.22400 119.66700 1.000 73.03000 195 TRP C CA 1
ATOM 19686 C C . TRP C 3 194 ? 115.31100 150.24500 118.84600 1.000 77.05000 195 TRP C C 1
ATOM 19687 O O . TRP C 3 194 ? 115.17400 149.08300 119.24000 1.000 75.09000 195 TRP C O 1
ATOM 19708 N N . ARG C 3 195 ? 114.67500 150.71200 117.77900 1.000 81.08000 196 ARG C N 1
ATOM 19709 C CA . ARG C 3 195 ? 113.72900 149.87100 117.05500 1.000 81.99000 196 ARG C CA 1
ATOM 19710 C C . ARG C 3 195 ? 114.40400 149.09600 115.93200 1.000 81.44000 196 ARG C C 1
ATOM 19711 O O . ARG C 3 195 ? 113.75000 148.36000 115.19300 1.000 82.59000 196 ARG C O 1
ATOM 19732 N N . LEU C 3 196 ? 115.70600 149.29400 115.77800 1.000 79.79000 197 LEU C N 1
ATOM 19733 C CA . LEU C 3 196 ? 116.47200 148.60800 114.74900 1.000 76.63000 197 LEU C CA 1
ATOM 19734 C C . LEU C 3 196 ? 116.53100 147.11100 115.06500 1.000 76.82000 197 LEU C C 1
ATOM 19735 O O . LEU C 3 196 ? 116.62300 146.72200 116.22900 1.000 76.04000 197 LEU C O 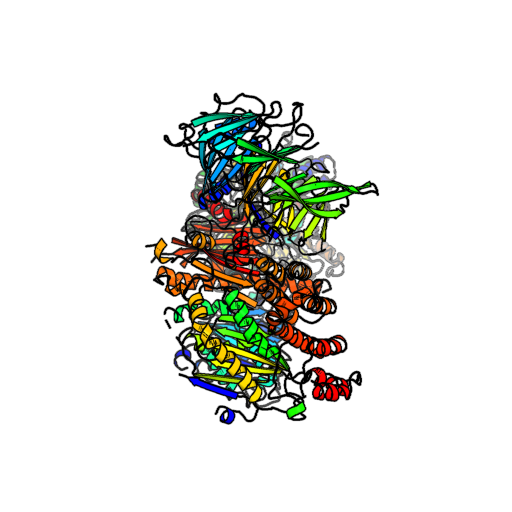1
ATOM 19751 N N . GLY C 3 197 ? 116.44700 146.27600 114.03000 1.000 76.45000 198 GLY C N 1
ATOM 19752 C CA . GLY C 3 197 ? 116.45300 144.82200 114.20300 1.000 81.65000 198 GLY C CA 1
ATOM 19753 C C . GLY C 3 197 ? 117.83700 144.31200 114.58000 1.000 80.12000 198 GLY C C 1
ATOM 19754 O O . GLY C 3 197 ? 118.84000 144.96800 114.29800 1.000 85.70000 198 GLY C O 1
ATOM 19758 N N . MET C 3 198 ? 117.89800 143.10900 115.15500 1.000 80.79000 199 MET C N 1
ATOM 19759 C CA . MET C 3 198 ? 119.14400 142.60600 115.73100 1.000 78.21000 199 MET C CA 1
ATOM 19760 C C . MET C 3 198 ? 120.37600 142.66800 114.82300 1.000 87.75000 199 MET C C 1
ATOM 19761 O O . MET C 3 198 ? 121.42200 143.14300 115.26300 1.000 78.06000 199 MET C O 1
ATOM 19775 N N . PRO C 3 199 ? 120.31300 142.23300 113.55700 1.000 85.15000 200 PRO C N 1
ATOM 19776 C CA . PRO C 3 199 ? 121.45700 142.17900 112.67000 1.000 80.95000 200 PRO C CA 1
ATOM 19777 C C . PRO C 3 199 ? 122.07900 143.55200 112.47800 1.000 77.65000 200 PRO C C 1
ATOM 19778 O O . PRO C 3 199 ? 123.25800 143.66600 112.16200 1.000 71.79000 200 PRO C O 1
ATOM 19789 N N . GLU C 3 200 ? 121.27800 144.59500 112.62500 1.000 79.15000 201 GLU C N 1
ATOM 19790 C CA . GLU C 3 200 ? 121.77400 145.94500 112.45400 1.000 77.18000 201 GLU C CA 1
ATOM 19791 C C . GLU C 3 200 ? 122.16000 146.58200 113.77400 1.000 72.26000 201 GLU C C 1
ATOM 19792 O O . GLU C 3 200 ? 123.19900 147.23000 113.88600 1.000 72.26000 201 GLU C O 1
ATOM 19804 N N . ALA C 3 201 ? 121.34400 146.33800 114.79200 1.000 74.40000 202 ALA C N 1
ATOM 19805 C CA . ALA C 3 201 ? 121.51900 146.97100 116.08700 1.000 69.45000 202 ALA C CA 1
ATOM 19806 C C . ALA C 3 201 ? 122.77300 146.48500 116.78900 1.000 67.34000 202 ALA C C 1
ATOM 19807 O O . ALA C 3 201 ? 123.39200 147.22700 117.54800 1.000 68.24000 202 ALA C O 1
ATOM 19814 N N . VAL C 3 202 ? 123.15700 145.24400 116.52100 1.000 65.63000 203 VAL C N 1
ATOM 19815 C CA . VAL C 3 202 ? 124.34100 144.67200 117.13700 1.000 62.37000 203 VAL C CA 1
ATOM 19816 C C . VAL C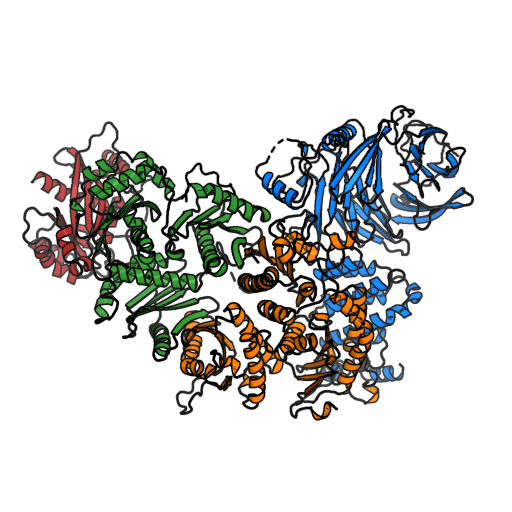 3 202 ? 125.60200 145.01200 116.36200 1.000 64.01000 203 VAL C C 1
ATOM 19817 O O . VAL C 3 202 ? 126.63900 145.31400 116.95300 1.000 60.33000 203 VAL C O 1
ATOM 19830 N N . LEU C 3 203 ? 125.53300 144.93400 115.04100 1.000 65.47000 204 LEU C N 1
ATOM 19831 C CA . LEU C 3 203 ? 126.72400 145.17000 114.25500 1.000 57.44000 204 LEU C CA 1
ATOM 19832 C C . LEU C 3 203 ? 127.14900 146.61300 114.30400 1.000 56.08000 204 LEU C C 1
ATOM 19833 O O . LEU C 3 203 ? 128.34000 146.90200 114.27900 1.000 60.08000 204 LEU C O 1
ATOM 19849 N N . LEU C 3 204 ? 126.20100 147.53200 114.37900 1.000 57.06000 205 LEU C N 1
ATOM 19850 C CA . LEU C 3 204 ? 126.59600 148.92300 114.33100 1.000 57.51000 205 LEU C CA 1
ATOM 19851 C C . LEU C 3 204 ? 127.57400 149.32300 115.43900 1.000 58.39000 205 LEU C C 1
ATOM 19852 O O . LEU C 3 204 ? 128.61000 149.90600 115.12600 1.000 62.23000 205 LEU C O 1
ATOM 19868 N N . PRO C 3 205 ? 127.31600 149.03600 116.72700 1.000 57.05000 206 PRO C N 1
ATOM 19869 C CA . PRO C 3 205 ? 128.25000 149.29700 117.80200 1.000 55.28000 206 PRO C CA 1
ATOM 19870 C C . PRO C 3 205 ? 129.50500 148.43700 117.73200 1.000 58.18000 206 PRO C C 1
ATOM 19871 O O . PRO C 3 205 ? 130.57300 148.87500 118.15600 1.000 59.98000 206 PRO C O 1
ATOM 19882 N N . TRP C 3 206 ? 129.41800 147.26000 117.11500 1.000 57.08000 207 TRP C N 1
ATOM 19883 C CA . TRP C 3 206 ? 130.61900 146.45500 116.93400 1.000 55.02000 207 TRP C CA 1
ATOM 19884 C C . TRP C 3 206 ? 131.52800 147.03700 115.87800 1.000 56.57000 207 TRP C C 1
ATOM 19885 O O . TRP C 3 206 ? 132.74600 147.06000 116.03700 1.000 60.90000 207 TRP C O 1
ATOM 19906 N N . LEU C 3 207 ? 130.93200 147.63400 114.86300 1.000 59.27000 208 LEU C N 1
ATOM 19907 C CA . LEU C 3 207 ? 131.70900 148.26100 113.82000 1.000 58.83000 208 LEU C CA 1
ATOM 19908 C C . LEU C 3 207 ? 132.46300 149.41300 114.41300 1.000 61.78000 208 LEU C C 1
ATOM 19909 O O . LEU C 3 207 ? 133.63200 149.62200 114.11600 1.000 65.75000 208 LEU C O 1
ATOM 19925 N N . VAL C 3 208 ? 131.80900 150.12600 115.30700 1.000 58.95000 209 VAL C N 1
ATOM 19926 C CA . VAL C 3 208 ? 132.42400 151.27500 115.93100 1.000 58.10000 209 VAL C CA 1
ATOM 19927 C C . VAL C 3 208 ? 133.48300 150.89100 116.95400 1.000 61.14000 209 VAL C C 1
ATOM 19928 O O . VAL C 3 208 ? 134.55600 151.49200 117.00000 1.000 63.73000 209 VAL C O 1
ATOM 19941 N N . GLY C 3 209 ? 133.18500 149.89800 117.78300 1.000 59.60000 210 GLY C N 1
ATOM 19942 C CA . GLY C 3 209 ? 134.10000 149.52100 118.85300 1.000 62.72000 210 GLY C CA 1
ATOM 19943 C C . GLY C 3 209 ? 135.25600 148.61900 118.42700 1.000 65.97000 210 GLY C C 1
ATOM 19944 O O . GLY C 3 209 ? 136.24100 148.50000 119.15200 1.000 72.62000 210 GLY C O 1
ATOM 19948 N N . SER C 3 210 ? 135.17300 148.01700 117.24600 1.000 65.62000 211 SER C N 1
ATOM 19949 C CA . SER C 3 210 ? 136.23700 147.12400 116.79800 1.000 68.09000 211 SER C CA 1
ATOM 19950 C C . SER C 3 210 ? 137.38600 147.87400 116.14800 1.000 67.61000 211 SER C C 1
ATOM 19951 O O . SER C 3 210 ? 138.48900 147.35000 116.00500 1.000 70.31000 211 SER C O 1
ATOM 19959 N N . LEU C 3 211 ? 137.10300 149.08300 115.71200 1.000 67.13000 212 LEU C N 1
ATOM 19960 C CA . LEU C 3 211 ? 138.05600 149.91000 115.00200 1.000 65.61000 212 LEU C CA 1
ATOM 19961 C C . LEU C 3 211 ? 139.08700 150.50800 115.94400 1.000 70.89000 212 LEU C C 1
ATOM 19962 O O . LEU C 3 211 ? 138.80600 150.69100 117.12700 1.000 71.41000 212 LEU C O 1
ATOM 19978 N N . PRO C 3 212 ? 140.27900 150.83900 115.44600 1.000 72.07000 213 PRO C N 1
ATOM 19979 C CA . PRO C 3 212 ? 141.26700 151.62600 116.14200 1.000 74.17000 213 PRO C CA 1
ATOM 19980 C C . PRO C 3 212 ? 140.59900 152.94500 116.47500 1.000 75.14000 213 PRO C C 1
ATOM 19981 O O . PRO C 3 212 ? 139.82800 153.45300 115.66200 1.000 77.93000 213 PRO C O 1
ATOM 19992 N N . PRO C 3 213 ? 140.91200 153.54000 117.61900 1.000 78.34000 214 PRO C N 1
ATOM 19993 C CA . PRO C 3 213 ? 140.28600 154.73800 118.13700 1.000 81.09000 214 PRO C CA 1
ATOM 19994 C C . PRO C 3 213 ? 140.49000 155.90600 117.20000 1.000 76.28000 214 PRO C C 1
ATOM 19995 O O . PRO C 3 213 ? 141.59600 156.11300 116.70800 1.000 83.13000 214 PRO C O 1
ATOM 20006 N N . GLN C 3 214 ? 139.42500 156.67400 116.99200 1.000 76.45000 215 GLN C N 1
ATOM 20007 C CA . GLN C 3 214 ? 139.42600 157.86200 116.14600 1.000 77.18000 215 GLN C CA 1
ATOM 20008 C C . GLN C 3 214 ? 138.59200 158.95100 116.78900 1.000 73.60000 215 GLN C C 1
ATOM 20009 O O . GLN C 3 214 ? 137.68700 158.65100 117.56700 1.000 74.77000 215 GLN C O 1
ATOM 20023 N N . ALA C 3 215 ? 138.93100 160.20800 116.52300 1.000 72.74000 216 ALA C N 1
ATOM 20024 C CA . ALA C 3 215 ? 138.15900 161.31500 117.06400 1.000 70.25000 216 ALA C CA 1
ATOM 20025 C C . ALA C 3 215 ? 136.78100 161.41900 116.41900 1.000 75.74000 216 ALA C C 1
ATOM 20026 O O . ALA C 3 215 ? 135.80200 161.76700 117.07700 1.000 78.90000 216 ALA C O 1
ATOM 20033 N N . ALA C 3 216 ? 136.69300 161.07100 115.13900 1.000 71.72000 217 ALA C N 1
ATOM 20034 C CA . ALA C 3 216 ? 135.40200 161.08600 114.44900 1.000 66.77000 217 ALA C CA 1
ATOM 20035 C C . ALA C 3 216 ? 135.38400 160.11100 113.28100 1.000 63.58000 217 ALA C C 1
ATOM 20036 O O . ALA C 3 216 ? 136.42400 159.82400 112.68700 1.000 69.92000 217 ALA C O 1
ATOM 20043 N N . ARG C 3 217 ? 134.19600 159.63000 112.92200 1.000 64.74000 218 ARG C N 1
ATOM 20044 C CA . ARG C 3 217 ? 134.06700 158.74400 111.76700 1.000 64.41000 218 ARG C CA 1
ATOM 20045 C C . ARG C 3 217 ? 132.85000 159.04200 110.89900 1.000 64.07000 218 ARG C C 1
ATOM 20046 O O . ARG C 3 217 ? 131.82200 159.50900 111.38700 1.000 66.95000 218 ARG C O 1
ATOM 20067 N N . ASP C 3 218 ? 132.95300 158.67400 109.62200 1.000 66.22000 219 ASP C N 1
ATOM 20068 C CA . ASP C 3 218 ? 131.81300 158.56100 108.71400 1.000 62.17000 219 ASP C CA 1
ATOM 20069 C C . ASP C 3 218 ? 131.97300 157.34700 107.80500 1.000 63.73000 219 ASP C C 1
ATOM 20070 O O . ASP C 3 218 ? 132.69800 157.39200 106.80700 1.000 72.99000 219 ASP C O 1
ATOM 20079 N N . TYR C 3 219 ? 131.34400 156.24000 108.17600 1.000 59.87000 220 TYR C N 1
ATOM 20080 C CA . TYR C 3 219 ? 131.46800 155.01500 107.39700 1.000 64.38000 220 TYR C CA 1
ATOM 20081 C C . TYR C 3 219 ? 130.20100 154.73400 106.62000 1.000 69.82000 220 TYR C C 1
ATOM 20082 O O . TYR C 3 219 ? 129.10600 154.92300 107.14500 1.000 74.77000 220 TYR C O 1
ATOM 20100 N N . PRO C 3 220 ? 130.30400 154.23800 105.39200 1.000 69.75000 221 PRO C N 1
ATOM 20101 C CA . PRO C 3 220 ? 129.18200 153.78600 104.61700 1.000 67.35000 221 PRO C CA 1
ATOM 20102 C C . PRO C 3 220 ? 128.60400 152.56200 105.28500 1.000 59.99000 221 PRO C C 1
ATOM 20103 O O . PRO C 3 220 ? 129.35200 151.66400 105.67400 1.000 57.93000 221 PRO C O 1
ATOM 20114 N N . VAL C 3 221 ? 127.29500 152.51200 105.38700 1.000 66.54000 222 VAL C N 1
ATOM 20115 C CA . VAL C 3 221 ? 126.60700 151.32600 105.83400 1.000 65.08000 222 VAL C CA 1
ATOM 20116 C C . VAL C 3 221 ? 125.43700 151.02000 104.92100 1.000 72.51000 222 VAL C C 1
ATOM 20117 O O . VAL C 3 221 ? 124.55400 151.85500 104.73900 1.000 75.48000 222 VAL C O 1
ATOM 20130 N N . TYR C 3 222 ? 125.34700 149.79800 104.45100 1.000 69.71000 223 TYR C N 1
ATOM 20131 C CA . TYR C 3 222 ? 124.13100 149.39700 103.77100 1.000 80.72000 223 TYR C CA 1
ATOM 20132 C C . TYR C 3 222 ? 123.22300 148.81000 104.81800 1.000 81.99000 223 TYR C C 1
ATOM 20133 O O . TYR C 3 222 ? 123.65200 147.96700 105.59900 1.000 77.41000 223 TYR C O 1
ATOM 20151 N N . LEU C 3 223 ? 122.01000 149.32400 104.92000 1.000 89.33000 224 LEU C N 1
ATOM 20152 C CA . LEU C 3 223 ? 121.17300 148.95500 106.04800 1.000 91.14000 224 LEU C CA 1
ATOM 20153 C C . LEU C 3 223 ? 120.62200 147.54400 105.86300 1.000 95.34000 224 LEU C C 1
ATOM 20154 O O . LEU C 3 223 ? 119.90100 147.30200 104.90200 1.000 99.52000 224 LEU C O 1
ATOM 20170 N N . PRO C 3 224 ? 120.79600 146.64600 106.84200 1.000 91.59000 225 PRO C N 1
ATOM 20171 C CA . PRO C 3 224 ? 120.31200 145.27700 106.82900 1.000 100.88000 225 PRO C CA 1
ATOM 20172 C C . PRO C 3 224 ? 118.79500 145.24000 106.76600 1.000 104.12000 225 PRO C C 1
ATOM 20173 O O . PRO C 3 224 ? 118.20300 144.22500 106.39900 1.000 102.08000 225 PRO C O 1
ATOM 20184 N N . HIS C 3 225 ? 118.16900 146.34900 107.14000 1.000 102.32000 226 HIS C N 1
ATOM 20185 C CA . HIS C 3 225 ? 116.72800 146.45500 107.07500 1.000 106.17000 226 HIS C CA 1
ATOM 20186 C C . HIS C 3 225 ? 116.34700 147.73000 106.35100 1.000 103.96000 226 HIS C C 1
ATOM 20187 O O . HIS C 3 225 ? 116.98100 148.77000 106.52200 1.000 102.36000 226 HIS C O 1
ATOM 20201 N N . GLY C 3 226 ? 115.30700 147.65400 105.53800 1.000 103.82000 227 GLY C N 1
ATOM 20202 C CA . GLY C 3 226 ? 114.72300 148.83700 104.92300 1.000 109.44000 227 GLY C CA 1
ATOM 20203 C C . GLY C 3 226 ? 115.46600 149.27200 103.66800 1.000 110.12000 227 GLY C C 1
ATOM 20204 O O . GLY C 3 226 ? 114.89300 149.30100 102.58000 1.000 113.56000 227 GLY C O 1
ATOM 20208 N N . SER C 3 227 ? 116.75700 149.55300 103.81100 1.000 108.12000 228 SER C N 1
ATOM 20209 C CA . SER C 3 227 ? 117.54400 150.02000 102.67700 1.000 106.58000 228 SER C CA 1
ATOM 20210 C C . SER C 3 227 ? 118.93300 149.37200 102.55100 1.000 103.00000 228 SER C C 1
ATOM 20211 O O . SER C 3 227 ? 119.94900 150.06900 102.61700 1.000 98.11000 228 SER C O 1
ATOM 20219 N N . PRO C 3 228 ? 118.99600 148.06900 102.24600 1.000 111.90000 229 PRO C N 1
ATOM 20220 C CA . PRO C 3 228 ? 120.19300 147.27300 101.99300 1.000 103.89000 229 PRO C CA 1
ATOM 20221 C C . PRO C 3 228 ? 120.85800 147.63200 100.67100 1.000 102.44000 229 PRO C C 1
ATOM 20222 O O . PRO C 3 228 ? 121.93700 147.12500 100.35200 1.000 100.60000 229 PRO C O 1
ATOM 20233 N N . THR C 3 229 ? 120.14200 148.39400 99.85200 1.000 101.22000 230 THR C N 1
ATOM 20234 C CA . THR C 3 229 ? 120.60800 148.79500 98.53500 1.000 100.78000 230 THR C CA 1
ATOM 20235 C C . THR C 3 229 ? 121.08200 150.24900 98.51000 1.000 97.68000 230 THR C C 1
ATOM 20236 O O . THR C 3 229 ? 121.49700 150.75600 97.46600 1.000 96.56000 230 THR C O 1
ATOM 20247 N N . VAL C 3 230 ? 121.00100 150.93000 99.65300 1.000 100.56000 231 VAL C N 1
ATOM 20248 C CA . VAL C 3 230 ? 121.30200 152.35700 99.71000 1.000 95.88000 231 VAL C CA 1
ATOM 20249 C C . VAL C 3 230 ? 122.48200 152.62300 100.64500 1.000 92.05000 231 VAL C C 1
ATOM 20250 O O . VAL C 3 230 ? 122.50200 152.12700 101.76800 1.000 90.09000 231 VAL C O 1
ATOM 20263 N N . PRO C 3 231 ? 123.44900 153.43800 100.22400 1.000 86.99000 232 PRO C N 1
ATOM 20264 C CA . PRO C 3 231 ? 124.64400 153.79600 100.95800 1.000 81.96000 232 PRO C CA 1
ATOM 20265 C C . PRO C 3 231 ? 124.38600 154.85700 102.02600 1.000 82.31000 232 PRO C C 1
ATOM 20266 O O . PRO C 3 231 ? 124.84200 155.99300 101.90900 1.000 82.67000 232 PRO C O 1
ATOM 20277 N N . HIS C 3 232 ? 123.66700 154.46000 103.07200 1.000 81.37000 233 HIS C N 1
ATOM 20278 C CA . HIS C 3 232 ? 123.46600 155.30600 104.24600 1.000 79.57000 233 HIS C CA 1
ATOM 20279 C C . HIS C 3 232 ? 124.76500 155.38200 105.00800 1.000 70.35000 233 HIS C C 1
ATOM 20280 O O . HIS C 3 232 ? 125.71500 154.68100 104.67200 1.000 76.05000 233 HIS C O 1
ATOM 20294 N N . ARG C 3 233 ? 124.90700 156.39000 105.85200 1.000 73.36000 234 ARG C N 1
ATOM 20295 C CA . ARG C 3 233 ? 126.17800 156.58100 106.52900 1.000 71.27000 234 ARG C CA 1
ATOM 20296 C C . ARG C 3 233 ? 126.05400 156.63500 108.04600 1.000 73.83000 234 ARG C C 1
ATOM 20297 O O . ARG C 3 233 ? 125.09700 157.17900 108.59800 1.000 77.25000 234 ARG C O 1
ATOM 20318 N N . LEU C 3 234 ? 127.03300 156.02900 108.71100 1.000 72.77000 235 LEU C N 1
ATOM 20319 C CA . LEU C 3 234 ? 127.12800 156.00900 110.16200 1.000 63.46000 235 LEU C CA 1
ATOM 20320 C C . LEU C 3 234 ? 128.15900 157.00400 110.65400 1.000 62.66000 235 LEU C C 1
ATOM 20321 O O . LEU C 3 234 ? 129.34400 156.88600 110.34300 1.000 66.94000 235 LEU C O 1
ATOM 20337 N N . LEU C 3 235 ? 127.72000 157.98400 111.42200 1.000 61.00000 236 LEU C N 1
ATOM 20338 C CA . LEU C 3 235 ? 128.64600 158.98300 111.91300 1.000 60.88000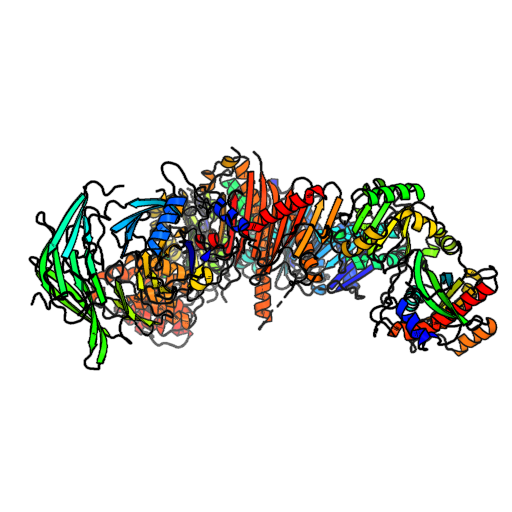 236 LEU C CA 1
ATOM 20339 C C . LEU C 3 235 ? 128.91900 158.74800 113.37200 1.000 66.47000 236 LEU C C 1
ATOM 20340 O O . LEU C 3 235 ? 127.99100 158.45400 114.12500 1.000 72.04000 236 LEU C O 1
ATOM 20356 N N . THR C 3 236 ? 130.15400 158.95500 113.81500 1.000 70.79000 237 THR C N 1
ATOM 20357 C CA . THR C 3 236 ? 130.35400 158.96900 115.25600 1.000 70.47000 237 THR C CA 1
ATOM 20358 C C . THR C 3 236 ? 131.22700 160.12400 115.68300 1.000 69.50000 237 THR C C 1
ATOM 20359 O O . THR C 3 236 ? 132.11900 160.55500 114.94600 1.000 70.89000 237 THR C O 1
ATOM 20370 N N . LEU C 3 237 ? 131.01400 160.57100 116.91000 1.000 66.24000 238 LEU C N 1
ATOM 20371 C CA . LEU C 3 237 ? 131.82700 161.62700 117.47700 1.000 71.19000 238 LEU C CA 1
ATOM 20372 C C . LEU C 3 237 ? 132.39400 161.19700 118.81500 1.000 73.18000 238 LEU C C 1
ATOM 20373 O O . LEU C 3 237 ? 131.65500 161.08200 119.79400 1.000 78.17000 238 LEU C O 1
ATOM 20389 N N . THR C 3 238 ? 133.70800 161.05900 118.89500 1.000 76.50000 239 THR C N 1
ATOM 20390 C CA . THR C 3 238 ? 134.33200 160.59400 120.12200 1.000 75.77000 239 THR C CA 1
ATOM 20391 C C . THR C 3 238 ? 134.69500 161.76800 120.98500 1.000 85.61000 239 THR C C 1
ATOM 20392 O O . THR C 3 238 ? 135.86500 162.11400 121.08700 1.000 89.53000 239 THR C O 1
ATOM 20403 N N . LEU C 3 239 ? 133.71100 162.37400 121.62700 1.000 86.85000 240 LEU C N 1
ATOM 20404 C CA . LEU C 3 239 ? 133.97400 163.61200 122.34100 1.000 93.01000 240 LEU C CA 1
ATOM 20405 C C . LEU C 3 239 ? 134.86800 163.43900 123.56300 1.000 93.55000 240 LEU C C 1
ATOM 20406 O O . LEU C 3 239 ? 135.62600 164.34900 123.89500 1.000 96.04000 240 LEU C O 1
ATOM 20422 N N . LEU C 3 240 ? 134.84600 162.25500 124.16700 1.000 88.39000 241 LEU C N 1
ATOM 20423 C CA . LEU C 3 240 ? 135.68300 161.92800 125.32200 1.000 86.15000 241 LEU C CA 1
ATOM 20424 C C . LEU C 3 240 ? 136.34600 160.58600 125.10400 1.000 84.58000 241 LEU C C 1
ATOM 20425 O O . LEU C 3 240 ? 135.79800 159.73800 124.40700 1.000 84.10000 241 LEU C O 1
ATOM 20441 N N . ARG C 3 241 ? 137.50300 160.35500 125.69800 1.000 84.56000 242 ARG C N 1
ATOM 20442 C CA . ARG C 3 241 ? 138.14600 159.08900 125.40300 1.000 83.38000 242 ARG C CA 1
ATOM 20443 C C . ARG C 3 241 ? 137.24400 157.94600 125.79100 1.000 87.22000 242 ARG C C 1
ATOM 20444 O O . ARG C 3 241 ? 136.74300 157.89700 126.90700 1.000 92.01000 242 ARG C O 1
ATOM 20465 N N . GLY C 3 242 ? 137.05600 157.01400 124.87100 1.000 81.64000 243 GLY C N 1
ATOM 20466 C CA . GLY C 3 242 ? 136.29300 155.80300 125.12900 1.000 77.51000 243 GLY C CA 1
ATOM 20467 C C . GLY C 3 242 ? 134.79500 156.03600 124.97600 1.000 83.80000 243 GLY C C 1
ATOM 20468 O O . GLY C 3 242 ? 134.01400 155.08700 124.99000 1.000 79.65000 243 GLY C O 1
ATOM 20472 N N . LEU C 3 243 ? 134.40300 157.28100 124.71700 1.000 83.04000 244 LEU C N 1
ATOM 20473 C CA . LEU C 3 243 ? 132.99000 157.63300 124.65700 1.000 77.38000 244 LEU C CA 1
ATOM 20474 C C . LEU C 3 243 ? 132.64500 158.36900 123.37800 1.000 69.65000 244 LEU C C 1
ATOM 20475 O O . LEU C 3 243 ? 133.18400 159.44100 123.08800 1.000 75.89000 244 LEU C O 1
ATOM 20491 N N . GLU C 3 244 ? 131.66000 157.84900 122.66200 1.000 75.98000 245 GLU C N 1
ATOM 20492 C CA . GLU C 3 244 ? 131.25100 158.48400 121.42400 1.000 77.99000 245 GLU C CA 1
ATOM 20493 C C . GLU C 3 244 ? 129.75200 158.41800 121.17400 1.000 71.92000 245 GLU C C 1
ATOM 20494 O O . GLU C 3 244 ? 129.06000 157.54500 121.69200 1.000 69.49000 245 GLU C O 1
ATOM 20506 N N . LEU C 3 245 ? 129.25100 159.37900 120.41200 1.000 71.86000 246 LEU C N 1
ATOM 20507 C CA . LEU C 3 245 ? 127.89900 159.30700 119.88000 1.000 65.97000 246 LEU C CA 1
ATOM 20508 C C . LEU C 3 245 ? 127.88400 158.56100 118.57600 1.000 66.19000 246 LEU C C 1
ATOM 20509 O O . LEU C 3 245 ? 128.82100 158.67800 117.79400 1.000 69.88000 246 LEU C O 1
ATOM 20525 N N . CYS C 3 246 ? 126.78900 157.87200 118.30100 1.000 63.70000 247 CYS C N 1
ATOM 20526 C CA . CYS C 3 246 ? 126.51100 157.40600 116.95500 1.000 62.67000 247 CYS C CA 1
ATOM 20527 C C . CYS C 3 246 ? 125.28300 158.10100 116.40200 1.000 64.17000 247 CYS C C 1
ATOM 20528 O O . CYS C 3 246 ? 124.27000 158.24700 117.08800 1.000 69.18000 247 CYS C O 1
ATOM 20536 N N . LEU C 3 247 ? 125.37100 158.51700 115.15300 1.000 64.99000 248 LEU C N 1
ATOM 20537 C CA . LEU C 3 247 ? 124.24400 159.09600 114.45100 1.000 65.18000 248 LEU C CA 1
ATOM 20538 C C . LEU C 3 247 ? 123.99500 158.27700 113.19900 1.000 73.52000 248 LEU C C 1
ATOM 20539 O O . LEU C 3 247 ? 124.88800 158.14600 112.36000 1.000 76.80000 248 LEU C O 1
ATOM 20555 N N . LEU C 3 248 ? 122.79900 157.73400 113.03700 1.000 76.61000 249 LEU C N 1
ATOM 20556 C CA . LEU C 3 248 ? 122.54900 156.98900 111.81300 1.000 77.62000 249 LEU C CA 1
ATOM 20557 C C . LEU C 3 248 ? 121.87700 157.94400 110.84900 1.000 77.21000 249 LEU C C 1
ATOM 20558 O O . LEU C 3 248 ? 120.82000 158.50400 111.14800 1.000 81.32000 249 LEU C O 1
ATOM 20574 N N . CYS C 3 249 ? 122.55600 158.22600 109.74600 1.000 79.43000 250 CYS C N 1
ATOM 20575 C CA . CYS C 3 249 ? 122.18500 159.35200 108.91200 1.000 81.60000 250 CYS C CA 1
ATOM 20576 C C . CYS C 3 249 ? 122.03500 159.06400 107.43100 1.000 85.08000 250 CYS C C 1
ATOM 20577 O O . CYS C 3 249 ? 122.65800 158.16000 106.86900 1.000 84.98000 250 CYS C O 1
ATOM 20585 N N . GLY C 3 250 ? 121.23200 159.90100 106.80300 1.000 87.99000 251 GLY C N 1
ATOM 20586 C CA . GLY C 3 250 ? 121.19900 160.02600 105.36300 1.000 91.07000 251 GLY C CA 1
ATOM 20587 C C . GLY C 3 250 ? 122.38800 160.91000 105.00900 1.000 91.91000 251 GLY C C 1
ATOM 20588 O O . GLY C 3 250 ? 123.28600 161.07100 105.83400 1.000 90.87000 251 GLY C O 1
ATOM 20592 N N . PRO C 3 251 ? 122.39500 161.54300 103.84200 1.000 97.87000 252 PRO C N 1
ATOM 20593 C CA . PRO C 3 251 ? 123.50600 162.28600 103.27400 1.000 101.34000 252 PRO C CA 1
ATOM 20594 C C . PRO C 3 251 ? 123.88700 163.49200 104.13000 1.000 100.91000 252 PRO C C 1
ATOM 20595 O O . PRO C 3 251 ? 124.96700 164.05600 103.96900 1.000 98.39000 252 PRO C O 1
ATOM 20606 N N . ARG C 3 252 ? 122.98100 163.90800 105.00900 1.000 104.86000 253 ARG C N 1
ATOM 20607 C CA . ARG C 3 252 ? 123.21900 165.04800 105.88400 1.000 106.67000 253 ARG C CA 1
ATOM 20608 C C . ARG C 3 252 ? 122.93800 164.68500 107.34400 1.000 107.08000 253 ARG C C 1
ATOM 20609 O O . ARG C 3 252 ? 122.11900 163.80700 107.61500 1.000 102.53000 253 ARG C O 1
ATOM 20630 N N . PRO C 3 253 ? 123.56600 165.39900 108.28700 1.000 104.72000 254 PRO C N 1
ATOM 20631 C CA . PRO C 3 253 ? 124.58500 166.43300 108.15800 1.000 102.04000 254 PRO C CA 1
ATOM 20632 C C . PRO C 3 253 ? 125.93100 165.87300 107.70900 1.000 100.30000 254 PRO C C 1
ATOM 20633 O O . PRO C 3 253 ? 126.23300 164.71400 107.98900 1.000 100.14000 254 PRO C O 1
ATOM 20644 N N . PRO C 3 254 ? 126.77400 166.69300 107.08700 1.000 98.36000 255 PRO C N 1
ATOM 20645 C CA . PRO C 3 254 ? 128.19900 166.50000 106.90800 1.000 100.96000 255 PRO C CA 1
ATOM 20646 C C . PRO C 3 254 ? 128.89400 166.59100 108.25600 1.000 101.81000 255 PRO C C 1
ATOM 20647 O O . PRO C 3 254 ? 128.50200 167.40000 109.09400 1.000 104.76000 255 PRO C O 1
ATOM 20658 N N . LEU C 3 255 ? 130.01000 165.88500 108.42000 1.000 101.79000 256 LEU C N 1
ATOM 20659 C CA . LEU C 3 255 ? 130.72900 165.96400 109.68800 1.000 104.18000 256 LEU C CA 1
ATOM 20660 C C . LEU C 3 255 ? 131.32700 167.34300 109.90800 1.000 107.88000 256 LEU C C 1
ATOM 20661 O O . LEU C 3 255 ? 131.48700 167.77400 111.04800 1.000 111.61000 256 LEU C O 1
ATOM 20677 N N . GLY C 3 256 ? 131.63900 168.05800 108.83000 1.000 112.23000 257 GLY C N 1
ATOM 20678 C CA . GLY C 3 256 ? 132.28100 169.35500 108.97100 1.000 117.95000 257 GLY C CA 1
ATOM 20679 C C . GLY C 3 256 ? 131.32000 170.38800 109.54800 1.000 117.74000 257 GLY C C 1
ATOM 20680 O O . GLY C 3 256 ? 131.74100 171.45300 109.99900 1.000 126.83000 257 GLY C O 1
ATOM 20684 N N . GLN C 3 257 ? 130.02400 170.08500 109.51200 1.000 120.69000 258 GLN C N 1
ATOM 20685 C CA . GLN C 3 257 ? 129.02200 171.00900 110.01800 1.000 122.14000 258 GLN C CA 1
ATOM 20686 C C . GLN C 3 257 ? 128.73400 170.76500 111.49100 1.000 120.95000 258 GLN C C 1
ATOM 20687 O O . GLN C 3 257 ? 128.04900 171.55900 112.13800 1.000 122.42000 258 GLN C O 1
ATOM 20701 N N . LEU C 3 258 ? 129.26500 169.67800 112.03600 1.000 118.14000 259 LEU C N 1
ATOM 20702 C CA . LEU C 3 258 ? 129.05400 169.37300 113.44100 1.000 116.69000 259 LEU C CA 1
ATOM 20703 C C . LEU C 3 258 ? 130.16400 170.01000 114.26000 1.000 119.87000 259 LEU C C 1
ATOM 20704 O O . LEU C 3 258 ? 131.04800 169.32800 114.78000 1.000 119.11000 259 LEU C O 1
ATOM 20720 N N . ASP C 3 259 ? 130.11700 171.33400 114.33400 1.000 121.94000 260 ASP C N 1
ATOM 20721 C CA . ASP C 3 259 ? 131.19200 172.13300 114.90400 1.000 124.31000 260 ASP C CA 1
ATOM 20722 C C . ASP C 3 259 ? 131.30600 171.92100 116.41700 1.000 126.21000 260 ASP C C 1
ATOM 20723 O O . ASP C 3 259 ? 130.36900 171.42100 117.04200 1.000 122.27000 260 ASP C O 1
ATOM 20732 N N . PRO C 3 260 ? 132.47300 172.21200 117.01300 1.000 125.30000 261 PRO C N 1
ATOM 20733 C CA . PRO C 3 260 ? 132.73700 172.10400 118.43100 1.000 122.35000 261 PRO C CA 1
ATOM 20734 C C . PRO C 3 260 ? 131.77800 172.92700 119.26500 1.000 116.08000 261 PRO C C 1
ATOM 20735 O O . PRO C 3 260 ? 131.41600 172.52000 120.36200 1.000 119.80000 261 PRO C O 1
ATOM 20746 N N . GLN C 3 261 ? 131.28100 174.02800 118.72200 1.000 125.84000 262 GLN C N 1
ATOM 20747 C CA . GLN C 3 261 ? 130.36700 174.84600 119.49700 1.000 132.93000 262 GLN C CA 1
ATOM 20748 C C . GLN C 3 261 ? 129.04300 174.12300 119.67400 1.000 138.17000 262 GLN C C 1
ATOM 20749 O O . GLN C 3 261 ? 128.41900 174.20000 120.73500 1.000 127.48000 262 GLN C O 1
ATOM 20763 N N . LEU C 3 262 ? 128.65200 173.35500 118.66500 1.000 96.60000 263 LEU C N 1
ATOM 20764 C CA . LEU C 3 262 ? 127.43000 172.58100 118.75300 1.000 118.39000 263 LEU C CA 1
ATOM 20765 C C . LEU C 3 262 ? 127.59100 171.49800 119.79000 1.000 108.15000 263 LEU C C 1
ATOM 20766 O O . LEU C 3 262 ? 126.71900 171.28600 120.63400 1.000 108.97000 263 LEU C O 1
ATOM 20782 N N . MET C 3 263 ? 128.75400 170.86900 119.78400 1.000 114.06000 264 MET C N 1
ATOM 20783 C CA . MET C 3 263 ? 129.00300 169.80500 120.72700 1.000 114.26000 264 MET C CA 1
ATOM 20784 C C . MET C 3 263 ? 129.18400 170.32600 122.14400 1.000 111.06000 264 MET C C 1
ATOM 20785 O O . MET C 3 263 ? 128.78800 169.66200 123.10200 1.000 103.96000 264 MET C O 1
ATOM 20799 N N . GLU C 3 264 ? 129.70700 171.53900 122.28600 1.000 112.86000 265 GLU C N 1
ATOM 20800 C CA . GLU C 3 264 ? 129.83700 172.09800 123.61800 1.000 114.12000 265 GLU C CA 1
ATOM 20801 C C . GLU C 3 264 ? 128.48200 172.44900 124.20100 1.000 120.40000 265 GLU C C 1
ATOM 20802 O O . GLU C 3 264 ? 128.19200 172.11200 125.35000 1.000 105.55000 265 GLU C O 1
ATOM 20814 N N . ARG C 3 265 ? 127.58200 172.96100 123.36600 1.000 109.66000 266 ARG C N 1
ATOM 20815 C CA . ARG C 3 265 ? 126.27600 173.34500 123.87600 1.000 111.56000 266 ARG C CA 1
ATOM 20816 C C . ARG C 3 265 ? 125.50000 172.14200 124.36900 1.000 107.91000 266 ARG C C 1
ATOM 20817 O O . ARG C 3 265 ? 124.80200 172.21400 125.38000 1.000 109.27000 266 ARG C O 1
ATOM 20838 N N . TRP C 3 266 ? 125.62200 171.03300 123.65900 1.000 98.41000 267 TRP C N 1
ATOM 20839 C CA . TRP C 3 266 ? 124.86100 169.85700 124.01900 1.000 96.99000 267 TRP C CA 1
ATOM 20840 C C . TRP C 3 266 ? 125.54400 168.89900 124.98400 1.000 96.22000 267 TRP C C 1
ATOM 20841 O O . TRP C 3 266 ? 124.87100 168.06800 125.58700 1.000 94.93000 267 TRP C O 1
ATOM 20862 N N . TRP C 3 267 ? 126.85100 169.03500 125.19700 1.000 96.82000 268 TRP C N 1
ATOM 20863 C CA . TRP C 3 267 ? 127.51200 168.03300 126.02200 1.000 99.92000 268 TRP C CA 1
ATOM 20864 C C . TRP C 3 267 ? 128.32700 168.56700 127.19800 1.000 105.12000 268 TRP C C 1
ATOM 20865 O O . TRP C 3 267 ? 128.54500 167.84400 128.16900 1.000 99.66000 268 TRP C O 1
ATOM 20886 N N . GLN C 3 268 ? 128.72400 169.83700 127.17000 1.000 105.65000 269 GLN C N 1
ATOM 20887 C CA . GLN C 3 268 ? 129.47000 170.37700 128.30200 1.000 100.99000 269 GLN C CA 1
ATOM 20888 C C . GLN C 3 268 ? 128.71000 170.26100 129.62700 1.000 103.31000 269 GLN C C 1
ATOM 20889 O O . GLN C 3 268 ? 129.31100 169.88400 130.63100 1.000 99.84000 269 GLN C O 1
ATOM 20903 N N . PRO C 3 269 ? 127.38300 170.48700 129.65800 1.000 106.63000 270 PRO C N 1
ATOM 20904 C CA . PRO C 3 269 ? 126.54800 170.40700 130.84400 1.000 107.11000 270 PRO C CA 1
ATOM 20905 C C . PRO C 3 269 ? 126.51600 169.00000 131.42300 1.000 99.95000 270 PRO C C 1
ATOM 20906 O O . PRO C 3 269 ? 126.09900 168.80400 132.56300 1.000 104.74000 270 PRO C O 1
ATOM 20917 N N . LEU C 3 270 ? 126.86800 168.01500 130.61100 1.000 99.85000 271 LEU C N 1
ATOM 20918 C CA . LEU C 3 270 ? 126.89600 166.63900 131.06100 1.000 95.93000 271 LEU C CA 1
ATOM 20919 C C . LEU C 3 270 ? 128.31000 166.14500 131.27600 1.000 98.86000 271 LEU C C 1
ATOM 20920 O O . LEU C 3 270 ? 128.51800 164.96100 131.52600 1.000 97.09000 271 LEU C O 1
ATOM 20936 N N . LEU C 3 271 ? 129.28500 167.04000 131.26200 1.000 98.11000 272 LEU C N 1
ATOM 20937 C CA . LEU C 3 271 ? 130.66700 166.59200 131.29000 1.000 105.35000 272 LEU C CA 1
ATOM 20938 C C . LEU C 3 271 ? 130.96400 165.77900 132.53600 1.000 100.84000 272 LEU C C 1
ATOM 20939 O O . LEU C 3 271 ? 131.71300 164.80500 132.47500 1.000 90.72000 272 LEU C O 1
ATOM 20955 N N . GLU C 3 272 ? 130.42200 166.18500 133.67000 1.000 100.14000 273 GLU C N 1
ATOM 20956 C CA . GLU C 3 272 ? 130.71700 165.46400 134.89100 1.000 100.36000 273 GLU C CA 1
ATOM 20957 C C . GLU C 3 272 ? 130.20300 164.02000 134.87900 1.000 95.53000 273 GLU C C 1
ATOM 20958 O O . GLU C 3 272 ? 130.98500 163.11100 135.15900 1.000 96.08000 273 GLU C O 1
ATOM 20970 N N . PRO C 3 273 ? 128.91700 163.75600 134.57600 1.000 90.25000 274 PRO C N 1
ATOM 20971 C CA . PRO C 3 273 ? 128.38500 162.41700 134.44400 1.000 96.74000 274 PRO C CA 1
ATOM 20972 C C . PRO C 3 273 ? 128.95700 161.67400 133.24300 1.000 105.55000 274 PRO C C 1
ATOM 20973 O O . PRO C 3 273 ? 129.09300 160.45300 133.28700 1.000 88.56000 274 PRO C O 1
ATOM 20984 N N . LEU C 3 274 ? 129.43500 162.40800 132.24000 1.000 93.53000 275 LEU C N 1
ATOM 20985 C CA . LEU C 3 274 ? 130.08200 161.75800 131.11200 1.000 91.80000 275 LEU C CA 1
ATOM 20986 C C . LEU C 3 274 ? 131.46800 161.27900 131.49900 1.000 97.46000 275 LEU C C 1
ATOM 20987 O O . LEU C 3 274 ? 131.92500 160.23800 131.03400 1.000 92.44000 275 LEU C O 1
ATOM 21003 N N . ARG C 3 275 ? 132.12700 162.01700 132.38600 1.000 93.77000 276 ARG C N 1
ATOM 21004 C CA . ARG C 3 275 ? 133.43000 161.59600 132.87200 1.000 92.13000 276 ARG C CA 1
ATOM 21005 C C . ARG C 3 275 ? 133.24800 160.36500 133.73600 1.000 85.66000 276 ARG C C 1
ATOM 21006 O O . ARG C 3 275 ? 134.02700 159.41700 133.66300 1.000 87.11000 276 ARG C O 1
ATOM 21027 N N . ALA C 3 276 ? 132.13800 160.33900 134.46600 1.000 92.38000 277 ALA C N 1
ATOM 21028 C CA . ALA C 3 276 ? 131.77800 159.20400 135.29500 1.000 84.99000 277 ALA C CA 1
ATOM 21029 C C . ALA C 3 276 ? 131.47000 157.99500 134.43400 1.000 84.54000 277 ALA C C 1
ATOM 21030 O O . ALA C 3 276 ? 131.69400 156.85600 134.84400 1.000 83.28000 277 ALA C O 1
ATOM 21037 N N . CYS C 3 277 ? 131.04000 158.24700 133.20500 1.000 77.95000 278 CYS C N 1
ATOM 21038 C CA . CYS C 3 277 ? 130.68700 157.16600 132.31000 1.000 90.98000 278 CYS C CA 1
ATOM 21039 C C . CYS C 3 277 ? 131.91100 156.36800 131.88100 1.000 93.39000 278 CYS C C 1
ATOM 21040 O O . CYS C 3 277 ? 131.78300 155.27200 131.33300 1.000 81.26000 278 CYS C O 1
ATOM 21048 N N . LEU C 3 278 ? 133.09800 156.93300 132.04900 1.000 78.69000 279 LEU C N 1
ATOM 21049 C CA . LEU C 3 278 ? 134.28000 156.22900 131.59500 1.000 84.83000 279 LEU C CA 1
ATOM 21050 C C . LEU C 3 278 ? 134.64800 155.02200 132.46800 1.000 83.51000 279 LEU C C 1
ATOM 21051 O O . LEU C 3 278 ? 134.86900 153.94400 131.91900 1.000 81.39000 279 LEU C O 1
ATOM 21067 N N . PRO C 3 279 ? 134.71000 155.13700 133.81100 1.000 81.53000 280 PRO C N 1
ATOM 21068 C CA . PRO C 3 279 ? 134.86400 154.02000 134.72100 1.000 81.32000 280 PRO C CA 1
ATOM 21069 C C . PRO C 3 279 ? 133.62200 153.15200 134.71200 1.000 76.55000 280 PRO C C 1
ATOM 21070 O O . PRO C 3 279 ? 133.68700 151.96400 135.01800 1.000 77.05000 280 PRO C O 1
ATOM 21081 N N . LEU C 3 280 ? 132.51100 153.73200 134.26300 1.000 75.84000 281 LEU C N 1
ATOM 21082 C CA . LEU C 3 280 ? 131.26700 153.00000 134.09500 1.000 85.74000 281 LEU C CA 1
ATOM 21083 C C . LEU C 3 280 ? 131.35500 152.05800 132.90300 1.000 73.41000 281 LEU C C 1
ATOM 21084 O O . LEU C 3 280 ? 130.76200 150.98500 132.89800 1.000 71.75000 281 LEU C O 1
ATOM 21100 N N . GLY C 3 281 ? 132.08300 152.46100 131.87400 1.000 77.33000 282 GLY C N 1
ATOM 21101 C CA . GLY C 3 281 ? 132.15700 151.66400 130.65900 1.000 76.17000 282 GLY C CA 1
ATOM 21102 C C . GLY C 3 281 ? 132.43100 150.18700 130.95300 1.000 72.83000 282 GLY C C 1
ATOM 21103 O O . GLY C 3 281 ? 131.68800 149.32400 130.49400 1.000 73.03000 282 GLY C O 1
ATOM 21107 N N . PRO C 3 282 ? 133.50800 149.87400 131.68100 1.000 72.76000 283 PRO C N 1
ATOM 21108 C CA . PRO C 3 282 ? 133.93000 148.53900 132.07700 1.000 69.96000 283 PRO C CA 1
ATOM 21109 C C . PRO C 3 282 ? 132.94900 147.82700 133.00500 1.000 69.29000 283 PRO C C 1
ATOM 21110 O O . PRO C 3 282 ? 133.02600 146.60600 133.17000 1.000 65.72000 283 PRO C O 1
ATOM 21121 N N . ARG C 3 283 ? 132.08700 148.58300 133.67100 1.000 68.52000 284 ARG C N 1
ATOM 21122 C CA . ARG C 3 283 ? 131.14800 147.98300 134.60100 1.000 67.93000 284 ARG C CA 1
ATOM 21123 C C . ARG C 3 283 ? 129.74400 148.50600 134.37700 1.000 69.22000 284 ARG C C 1
ATOM 21124 O O . ARG C 3 283 ? 129.43700 149.66200 134.64100 1.000 69.55000 284 ARG C O 1
ATOM 21145 N N . ALA C 3 284 ? 128.84900 147.58800 134.05900 1.000 68.33000 285 ALA C N 1
ATOM 21146 C CA . ALA C 3 284 ? 127.51100 147.93800 133.62400 1.000 68.61000 285 ALA C CA 1
ATOM 21147 C C . ALA C 3 284 ? 126.67200 148.58900 134.70800 1.000 68.30000 285 ALA C C 1
ATOM 21148 O O . ALA C 3 284 ? 125.66400 149.23100 134.42100 1.000 68.52000 285 ALA C O 1
ATOM 21155 N N . LEU C 3 285 ? 126.99800 148.29000 135.94900 1.000 69.59000 286 LEU C N 1
ATOM 21156 C CA . LEU C 3 285 ? 126.19900 148.74100 137.07300 1.000 69.79000 286 LEU C CA 1
ATOM 21157 C C . LEU C 3 285 ? 126.78600 149.98500 137.72300 1.000 69.86000 286 LEU C C 1
ATOM 21158 O O . LEU C 3 285 ? 127.97100 150.25900 137.56300 1.000 70.14000 286 LEU C O 1
ATOM 21174 N N . PRO C 3 286 ? 125.96500 150.74600 138.45400 1.000 70.64000 287 PRO C N 1
ATOM 21175 C CA . PRO C 3 286 ? 126.35900 151.82300 139.33800 1.000 75.12000 287 PRO C CA 1
ATOM 21176 C C . PRO C 3 286 ? 127.28400 151.27000 140.40900 1.000 76.12000 287 PRO C C 1
ATOM 21177 O O . PRO C 3 286 ? 127.14400 150.11900 140.82400 1.000 72.39000 287 PRO C O 1
ATOM 21188 N N . GLU C 3 287 ? 128.23900 152.07800 140.84300 1.000 74.91000 288 GLU C N 1
ATOM 21189 C CA . GLU C 3 287 ? 129.26800 151.62800 141.77200 1.000 76.03000 288 GLU C CA 1
ATOM 21190 C C . GLU C 3 287 ? 128.69600 151.27000 143.13200 1.000 76.29000 288 GLU C C 1
ATOM 21191 O O . GLU C 3 287 ? 129.30700 150.52700 143.89800 1.000 66.96000 288 GLU C O 1
ATOM 21203 N N . GLY C 3 288 ? 127.53600 151.82400 143.44100 1.000 75.44000 289 GLY C N 1
ATOM 21204 C CA . GLY C 3 288 ? 126.90400 151.60000 144.72800 1.000 70.85000 289 GLY C CA 1
ATOM 21205 C C . GLY C 3 288 ? 125.96800 150.40200 144.69700 1.000 73.70000 289 GLY C C 1
ATOM 21206 O O . GLY C 3 288 ? 125.29400 150.11300 145.68500 1.000 74.38000 289 GLY C O 1
ATOM 21210 N N . PHE C 3 289 ? 125.89000 149.72100 143.55900 1.000 70.80000 290 PHE C N 1
ATOM 21211 C CA . PHE C 3 289 ? 124.97500 148.60000 143.44700 1.000 68.83000 290 PHE C CA 1
ATOM 21212 C C . PHE C 3 289 ? 125.41700 147.51200 144.42600 1.000 65.08000 290 PHE C C 1
ATOM 21213 O O . PHE C 3 289 ? 126.59300 147.14700 144.44500 1.000 66.39000 290 PHE C O 1
ATOM 21230 N N . PRO C 3 290 ? 124.49000 146.91100 145.17700 1.000 66.60000 291 PRO C N 1
ATOM 21231 C CA . PRO C 3 290 ? 124.73800 145.93200 146.21700 1.000 66.14000 291 PRO C CA 1
ATOM 21232 C C . PRO C 3 290 ? 124.99600 144.53300 145.68100 1.000 61.37000 291 PRO C C 1
ATOM 21233 O O . PRO C 3 290 ? 124.22200 143.61300 145.92500 1.000 61.82000 291 PRO C O 1
ATOM 21244 N N . LEU C 3 291 ? 126.09300 144.38100 144.95400 1.000 57.54000 292 LEU C N 1
ATOM 21245 C CA . LEU C 3 291 ? 126.50200 143.05800 144.51700 1.000 56.68000 292 LEU C CA 1
ATOM 21246 C C . LEU C 3 291 ? 127.10100 142.28100 145.66600 1.000 52.07000 292 LEU C C 1
ATOM 21247 O O . LEU C 3 291 ? 127.78200 142.84100 146.52300 1.000 53.64000 292 LEU C O 1
ATOM 21263 N N . HIS C 3 292 ? 126.88100 140.98300 145.65300 1.000 49.57000 293 HIS C N 1
ATOM 21264 C CA . HIS C 3 292 ? 127.52700 140.09400 146.59500 1.000 50.43000 293 HIS C CA 1
ATOM 21265 C C . HIS C 3 292 ? 129.01000 140.00800 146.27800 1.000 53.25000 293 HIS C C 1
ATOM 21266 O O . HIS C 3 292 ? 129.40700 140.02500 145.11300 1.000 53.43000 293 HIS C O 1
ATOM 21280 N N . SER C 3 293 ? 129.82400 139.89400 147.31400 1.000 53.57000 294 SER C N 1
ATOM 21281 C CA . SER C 3 293 ? 131.27500 139.92400 147.18600 1.000 53.04000 294 SER C CA 1
ATOM 21282 C C . SER C 3 293 ? 131.84000 138.71800 146.44500 1.000 54.42000 294 SER C C 1
ATOM 21283 O O . SER C 3 293 ? 132.98100 138.75400 145.98500 1.000 56.47000 294 SER C O 1
ATOM 21291 N N . ASP C 3 294 ? 131.04900 137.66200 146.30900 1.000 53.59000 295 ASP C N 1
ATOM 21292 C CA . ASP C 3 294 ? 131.48500 136.48100 145.57500 1.000 53.65000 295 ASP C CA 1
ATOM 21293 C C . ASP C 3 294 ? 131.34000 136.65000 144.07000 1.000 52.38000 295 ASP C C 1
ATOM 21294 O O . ASP C 3 294 ? 131.71200 135.76200 143.30900 1.000 51.41000 295 ASP C O 1
ATOM 21303 N N . ILE C 3 295 ? 130.74500 137.74100 143.61800 1.000 50.09000 296 ILE C N 1
ATOM 21304 C CA . ILE C 3 295 ? 130.56500 137.87800 142.18500 1.000 46.73000 296 ILE C CA 1
ATOM 21305 C C . ILE C 3 295 ? 131.84300 138.34800 141.50300 1.000 52.17000 296 ILE C C 1
ATOM 21306 O O . ILE C 3 295 ? 132.42900 139.35900 141.87700 1.000 56.09000 296 ILE C O 1
ATOM 21322 N N . LEU C 3 296 ? 132.27200 137.58500 140.50400 1.000 53.87000 297 LEU C N 1
ATOM 21323 C CA . LEU C 3 296 ? 133.44200 137.90000 139.69500 1.000 51.03000 297 LEU C CA 1
ATOM 21324 C C . LEU C 3 296 ? 133.02200 138.63000 138.43300 1.000 52.20000 297 LEU C C 1
ATOM 21325 O O . LEU C 3 296 ? 133.75700 139.46700 137.91200 1.000 58.57000 297 LEU C O 1
ATOM 21341 N N . GLY C 3 297 ? 131.79800 138.35900 137.98800 1.000 50.01000 298 GLY C N 1
ATOM 21342 C CA . GLY C 3 297 ? 131.26800 139.00200 136.79200 1.000 50.62000 298 GLY C CA 1
ATOM 21343 C C . GLY C 3 297 ? 129.78200 138.73300 136.59700 1.000 49.57000 298 GLY C C 1
ATOM 21344 O O . GLY C 3 297 ? 129.19900 137.86000 137.24100 1.000 48.36000 298 GLY C O 1
ATOM 21348 N N . LEU C 3 298 ? 129.18400 139.49700 135.69400 1.000 49.35000 299 LEU C N 1
ATOM 21349 C CA . LEU C 3 298 ? 127.74800 139.48900 135.47200 1.000 44.79000 299 LEU C CA 1
ATOM 21350 C C . LEU C 3 298 ? 127.37100 139.60900 134.00200 1.000 48.88000 299 LEU C C 1
ATOM 21351 O O . LEU C 3 298 ? 127.99800 140.35900 133.25300 1.000 51.02000 299 LEU C O 1
ATOM 21367 N N . LEU C 3 299 ? 126.33200 138.89000 133.58700 1.000 46.46000 300 LEU C N 1
ATOM 21368 C CA . LEU C 3 299 ? 125.74500 139.11000 132.26900 1.000 49.11000 300 LEU C CA 1
ATOM 21369 C C . LEU C 3 299 ? 124.21600 139.15500 132.38900 1.000 49.92000 300 LEU C C 1
ATOM 21370 O O . LEU C 3 299 ? 123.59300 138.15900 132.73500 1.000 45.80000 300 LEU C O 1
ATOM 21386 N N . LEU C 3 300 ? 123.59400 140.28100 132.06100 1.000 52.49000 301 LEU C N 1
ATOM 21387 C CA . LEU C 3 300 ? 122.13300 140.36400 132.14700 1.000 48.38000 301 LEU C CA 1
ATOM 21388 C C . LEU C 3 300 ? 121.50200 140.64000 130.80100 1.000 51.10000 301 LEU C C 1
ATOM 21389 O O . LEU C 3 300 ? 121.79600 141.65500 130.18600 1.000 55.57000 301 LEU C O 1
ATOM 21405 N N . LEU C 3 301 ? 120.52600 139.83700 130.40300 1.000 51.21000 302 LEU C N 1
ATOM 21406 C CA . LEU C 3 301 ? 119.85600 140.10400 129.13900 1.000 54.73000 302 LEU C CA 1
ATOM 21407 C C . LEU C 3 301 ? 118.38600 140.39800 129.33100 1.000 55.69000 302 LEU C C 1
ATOM 21408 O O . LEU C 3 301 ? 117.67700 139.68600 130.03900 1.000 55.79000 302 LEU C O 1
ATOM 21424 N N . HIS C 3 302 ? 117.89900 141.37400 128.59300 1.000 57.87000 303 HIS C N 1
ATOM 21425 C CA . HIS C 3 302 ? 116.47600 141.60400 128.49400 1.000 56.57000 303 HIS C CA 1
ATOM 21426 C C . HIS C 3 302 ? 116.04600 141.05700 127.14800 1.000 59.93000 303 HIS C C 1
ATOM 21427 O O . HIS C 3 302 ? 116.52100 141.50800 126.10200 1.000 63.34000 303 HIS C O 1
ATOM 21441 N N . LEU C 3 303 ? 115.19000 140.05100 127.16800 1.000 60.75000 304 LEU C N 1
ATOM 21442 C CA . LEU C 3 303 ? 114.90400 139.30300 125.96000 1.000 59.61000 304 LEU C CA 1
ATOM 21443 C C . LEU C 3 303 ? 113.93100 140.01500 125.03700 1.000 66.39000 304 LEU C C 1
ATOM 21444 O O . LEU C 3 303 ? 113.97700 139.82800 123.82200 1.000 69.13000 304 LEU C O 1
ATOM 21460 N N . GLU C 3 304 ? 113.05700 140.83400 125.60200 1.000 67.49000 305 GLU C N 1
ATOM 21461 C CA . GLU C 3 304 ? 112.07800 141.55100 124.79500 1.000 71.76000 305 GLU C CA 1
ATOM 21462 C C . GLU C 3 304 ? 112.67300 142.82300 124.20500 1.000 71.84000 305 GLU C C 1
ATOM 21463 O O . GLU C 3 304 ? 112.35000 143.21200 123.08400 1.000 76.44000 305 GLU C O 1
ATOM 21475 N N . LEU C 3 305 ? 113.58700 143.44600 124.94000 1.000 68.99000 306 LEU C N 1
ATOM 21476 C CA . LEU C 3 305 ? 114.13000 144.73100 124.51800 1.000 67.78000 306 LEU C CA 1
ATOM 21477 C C . LEU C 3 305 ? 115.47100 144.62300 123.80400 1.000 66.88000 306 LEU C C 1
ATOM 21478 O O . LEU C 3 305 ? 116.11300 145.63600 123.51400 1.000 66.84000 306 LEU C O 1
ATOM 21494 N N . ARG C 3 306 ? 115.90300 143.39500 123.55300 1.000 70.41000 307 ARG C N 1
ATOM 21495 C CA . ARG C 3 306 ? 117.09800 143.12200 122.76300 1.000 70.43000 307 ARG C CA 1
ATOM 21496 C C . ARG C 3 306 ? 118.34500 143.81900 123.28600 1.000 68.01000 307 ARG C C 1
ATOM 21497 O O . ARG C 3 306 ? 119.12300 144.36600 122.50300 1.000 67.24000 307 ARG C O 1
ATOM 21518 N N . ARG C 3 307 ? 118.52100 143.84300 124.59900 1.000 64.36000 308 ARG C N 1
ATOM 21519 C CA . ARG C 3 307 ? 119.68800 144.50200 125.17200 1.000 61.22000 308 ARG C CA 1
ATOM 21520 C C . ARG C 3 307 ? 120.23400 143.75400 126.37400 1.000 55.86000 308 ARG C C 1
ATOM 21521 O O . ARG C 3 307 ? 119.47900 143.11600 127.09900 1.000 56.06000 308 ARG C O 1
ATOM 21542 N N . CYS C 3 308 ? 121.53000 143.90100 126.63900 1.000 62.04000 309 CYS C N 1
ATOM 21543 C CA . CYS C 3 308 ? 122.12000 143.22700 127.79100 1.000 59.96000 309 CYS C CA 1
ATOM 21544 C C . CYS C 3 308 ? 123.28200 143.98100 128.43000 1.000 60.43000 309 CYS C C 1
ATOM 21545 O O . CYS C 3 308 ? 124.00600 144.70400 127.75200 1.000 59.38000 309 CYS C O 1
ATOM 21553 N N . LEU C 3 309 ? 123.55100 143.66800 129.69700 1.000 56.18000 310 LEU C N 1
ATOM 21554 C CA . LEU C 3 309 ? 124.68400 144.21000 130.43700 1.000 57.01000 310 LEU C CA 1
ATOM 21555 C C . LEU C 3 309 ? 125.77900 143.16800 130.58900 1.000 56.47000 310 LEU C C 1
ATOM 21556 O O . LEU C 3 309 ? 125.48500 142.00600 130.86000 1.000 51.85000 310 LEU C O 1
ATOM 21572 N N . PHE C 3 310 ? 127.04300 143.58400 130.52100 1.000 58.09000 311 PHE C N 1
ATOM 21573 C CA . PHE C 3 310 ? 128.13700 142.64700 130.77500 1.000 54.53000 311 PHE C CA 1
ATOM 21574 C C . PHE C 3 310 ? 129.26900 143.27600 131.59300 1.000 57.06000 311 PHE C C 1
ATOM 21575 O O . PHE C 3 310 ? 129.67400 144.40800 131.32700 1.000 57.37000 311 PHE C O 1
ATOM 21592 N N . THR C 3 311 ? 129.79300 142.55200 132.58300 1.000 54.79000 312 THR C N 1
ATOM 21593 C CA . THR C 3 311 ? 131.00700 143.00600 133.26400 1.000 51.20000 312 THR C CA 1
ATOM 21594 C C . THR C 3 311 ? 131.78000 141.87700 133.93600 1.000 50.44000 312 THR C C 1
ATOM 21595 O O . THR C 3 311 ? 131.19400 140.90200 134.39900 1.000 51.15000 312 THR C O 1
ATOM 21606 N N . VAL C 3 312 ? 133.09000 142.05400 134.07700 1.000 51.45000 313 VAL C N 1
ATOM 21607 C CA . VAL C 3 312 ? 133.90700 141.16500 134.90300 1.000 51.99000 313 VAL C CA 1
ATOM 21608 C C . VAL C 3 312 ? 134.58800 141.91600 136.04500 1.000 57.15000 313 VAL C C 1
ATOM 21609 O O . VAL C 3 312 ? 135.56100 141.44000 136.62700 1.000 56.77000 313 VAL C O 1
ATOM 21622 N N . GLU C 3 313 ? 134.14500 143.14400 136.26100 1.000 59.93000 314 GLU C N 1
ATOM 21623 C CA . GLU C 3 313 ? 134.73100 144.08300 137.21600 1.000 60.04000 314 GLU C CA 1
ATOM 21624 C C . GLU C 3 313 ? 134.51500 143.89600 138.73200 1.000 60.98000 314 GLU C C 1
ATOM 21625 O O . GLU C 3 313 ? 135.35400 144.35500 139.50300 1.000 69.05000 314 GLU C O 1
ATOM 21637 N N . PRO C 3 314 ? 133.39000 143.34300 139.21100 1.000 58.31000 315 PRO C N 1
ATOM 21638 C CA . PRO C 3 314 ? 132.95300 143.41300 140.60000 1.000 62.76000 315 PRO C CA 1
ATOM 21639 C C . PRO C 3 314 ? 133.94100 142.89300 141.64700 1.000 70.27000 315 PRO C C 1
ATOM 21640 O O . PRO C 3 314 ? 133.91200 143.35100 142.78900 1.000 70.78000 315 PRO C O 1
ATOM 21651 N N . SER C 3 315 ? 134.81500 141.96600 141.28700 1.000 65.45000 316 SER C N 1
ATOM 21652 C CA . SER C 3 315 ? 135.80100 141.48400 142.24800 1.000 65.84000 316 SER C CA 1
ATOM 21653 C C . SER C 3 315 ? 137.15800 141.32500 141.58900 1.000 66.42000 316 SER C C 1
ATOM 21654 O O . SER C 3 315 ? 137.52600 140.23000 141.17400 1.000 68.17000 316 SER C O 1
ATOM 21662 N N . LYS C 3 316 ? 137.93200 142.40200 141.57500 1.000 68.33000 317 LYS C N 1
ATOM 21663 C CA . LYS C 3 316 ? 139.17600 142.47000 140.81300 1.000 68.46000 317 LYS C CA 1
ATOM 21664 C C . LYS C 3 316 ? 140.33100 141.69900 141.43200 1.000 70.49000 317 LYS C C 1
ATOM 21665 O O . LYS C 3 316 ? 141.31700 141.41200 140.75600 1.000 72.32000 317 LYS C O 1
ATOM 21684 N N . ASP C 3 317 ? 140.26000 141.45000 142.72900 1.000 72.34000 318 ASP C N 1
ATOM 21685 C CA . ASP C 3 317 ? 141.38900 140.88400 143.45100 1.000 77.30000 318 ASP C CA 1
ATOM 21686 C C . ASP C 3 317 ? 141.59500 139.39000 143.23900 1.000 78.68000 318 ASP C C 1
ATOM 21687 O O . ASP C 3 317 ? 142.70500 138.88800 143.41900 1.000 80.19000 318 ASP C O 1
ATOM 21696 N N . LYS C 3 318 ? 140.53800 138.67000 142.90400 1.000 77.02000 319 LYS C N 1
ATOM 21697 C CA . LYS C 3 318 ? 140.63300 137.22500 142.76200 1.000 78.31000 319 LYS C CA 1
ATOM 21698 C C . LYS C 3 318 ? 140.98500 136.81400 141.34000 1.000 78.40000 319 LYS C C 1
ATOM 21699 O O . LYS C 3 318 ? 140.66100 137.51300 140.38600 1.000 71.46000 319 LYS C O 1
ATOM 21718 N N . GLU C 3 319 ? 141.60200 135.65000 141.19400 1.000 75.34000 320 GLU C N 1
ATOM 21719 C CA . GLU C 3 319 ? 141.71900 135.02600 139.88300 1.000 73.23000 320 GLU C CA 1
ATOM 21720 C C . GLU C 3 319 ? 140.34200 134.49400 139.51800 1.000 68.87000 320 GLU C C 1
ATOM 21721 O O . GLU C 3 319 ? 139.64100 133.99700 140.40100 1.000 68.36000 320 GLU C O 1
ATOM 21733 N N . PRO C 3 320 ? 140.00100 134.41500 138.23200 1.000 64.76000 321 PRO C N 1
ATOM 21734 C CA . PRO C 3 320 ? 140.75400 134.56400 136.99500 1.000 62.52000 321 PRO C CA 1
ATOM 21735 C C . PRO C 3 320 ? 141.07400 136.01200 136.66400 1.000 65.49000 321 PRO C C 1
ATOM 21736 O O . PRO C 3 320 ? 140.46500 136.92900 137.21100 1.000 65.55000 321 PRO C O 1
ATOM 21747 N N . SER C 3 321 ? 141.97100 136.20600 135.70800 1.000 64.06000 322 SER C N 1
ATOM 21748 C CA . SER C 3 321 ? 142.19500 137.53200 135.14800 1.000 59.48000 322 SER C CA 1
ATOM 21749 C C . SER C 3 321 ? 140.93100 137.92600 134.38700 1.000 52.09000 322 SER C C 1
ATOM 21750 O O . SER C 3 321 ? 140.11800 137.05700 134.08200 1.000 58.54000 322 SER C O 1
ATOM 21758 N N . PRO C 3 322 ? 140.69100 139.21400 134.12700 1.000 53.61000 323 PRO C N 1
ATOM 21759 C CA . PRO C 3 322 ? 139.52000 139.70700 133.43200 1.000 56.19000 323 PRO C CA 1
ATOM 21760 C C . PRO C 3 322 ? 139.34100 139.05600 132.07200 1.000 58.57000 323 PRO C C 1
ATOM 21761 O O . PRO C 3 322 ? 138.21400 138.75100 131.67400 1.000 59.15000 323 PRO C O 1
ATOM 21772 N N . GLU C 3 323 ? 140.43500 138.73900 131.40000 1.000 59.36000 324 GLU C N 1
ATOM 21773 C CA . GLU C 3 323 ? 140.32800 138.09900 130.10000 1.000 57.54000 324 GLU C CA 1
ATOM 21774 C C . GLU C 3 323 ? 139.78100 136.70300 130.26100 1.000 51.08000 324 GLU C C 1
ATOM 21775 O O . GLU C 3 323 ? 138.91600 136.25900 129.50600 1.000 51.70000 324 GLU C O 1
ATOM 21787 N N . GLN C 3 324 ? 140.23200 136.04900 131.31300 1.000 52.87000 325 GLN C N 1
ATOM 21788 C CA . GLN C 3 324 ? 139.82000 134.69600 131.59700 1.000 53.60000 325 GLN C CA 1
ATOM 21789 C C . GLN C 3 324 ? 138.37100 134.64600 132.05200 1.000 50.66000 325 GLN C C 1
ATOM 21790 O O . GLN C 3 324 ? 137.63200 133.72200 131.70000 1.000 50.72000 325 GLN C O 1
ATOM 21804 N N . ARG C 3 325 ? 137.93800 135.68600 132.75600 1.000 50.77000 326 ARG C N 1
ATOM 21805 C CA . ARG C 3 325 ? 136.57400 135.72600 133.25400 1.000 48.97000 326 ARG C CA 1
ATOM 21806 C C . ARG C 3 325 ? 135.58600 135.88600 132.11900 1.000 47.69000 326 ARG C C 1
ATOM 21807 O O . ARG C 3 325 ? 134.52600 135.25700 132.10700 1.000 46.44000 326 ARG C O 1
ATOM 21828 N N . ARG C 3 326 ? 135.96200 136.67500 131.12400 1.000 46.52000 327 ARG C N 1
ATOM 21829 C CA . ARG C 3 326 ? 135.07200 136.88600 130.00300 1.000 42.93000 327 ARG C CA 1
ATOM 21830 C C . ARG C 3 326 ? 134.89700 135.60900 129.21400 1.000 43.34000 327 ARG C C 1
ATOM 21831 O O . ARG C 3 326 ? 133.79800 135.30900 128.74700 1.000 42.87000 327 ARG C O 1
ATOM 21852 N N . ARG C 3 327 ? 135.96400 134.82900 129.10100 1.000 45.83000 328 ARG C N 1
ATOM 21853 C CA . ARG C 3 327 ? 135.87400 133.59900 128.34200 1.000 47.52000 328 ARG C CA 1
ATOM 21854 C C . ARG C 3 327 ? 134.94600 132.60000 129.01100 1.000 46.24000 328 ARG C C 1
ATOM 21855 O O . ARG C 3 327 ? 134.15500 131.94100 128.33500 1.000 46.20000 328 ARG C O 1
ATOM 21876 N N . LEU C 3 328 ? 134.95900 132.55900 130.33900 1.000 46.07000 329 LEU C N 1
ATOM 21877 C CA . LEU C 3 328 ? 134.06500 131.64600 131.03600 1.000 45.46000 329 LEU C CA 1
ATOM 21878 C C . LEU C 3 328 ? 132.61400 132.04400 130.84500 1.000 43.50000 329 LEU C C 1
ATOM 21879 O O . LEU C 3 328 ? 131.75900 131.18500 130.62500 1.000 43.81000 329 LEU C O 1
ATOM 21895 N N . LEU C 3 329 ? 132.34100 133.33900 130.85900 1.000 43.78000 330 LEU C N 1
ATOM 21896 C CA . LEU C 3 329 ? 130.97300 133.79200 130.66300 1.000 42.22000 330 LEU C CA 1
ATOM 21897 C C . LEU C 3 329 ? 130.49300 133.56600 129.24000 1.000 44.10000 330 LEU C C 1
ATOM 21898 O O . LEU C 3 329 ? 129.33400 133.21700 129.02200 1.000 42.75000 330 LEU C O 1
ATOM 21914 N N . ARG C 3 330 ? 131.37500 133.74400 128.25700 1.000 45.62000 331 ARG C N 1
ATOM 21915 C CA . ARG C 3 330 ? 130.97700 133.50300 126.88200 1.000 38.55000 331 ARG C CA 1
ATOM 21916 C C . ARG C 3 330 ? 130.71500 132.03300 126.64700 1.000 39.68000 331 ARG C C 1
ATOM 21917 O O . ARG C 3 330 ? 129.74300 131.66700 125.98400 1.000 45.10000 331 ARG C O 1
ATOM 21938 N N . ASN C 3 331 ? 131.51100 131.18000 127.27400 1.000 44.29000 332 ASN C N 1
ATOM 21939 C CA . ASN C 3 331 ? 131.32400 129.75700 127.09200 1.000 45.41000 332 ASN C CA 1
ATOM 21940 C C . ASN C 3 331 ? 130.04500 129.30900 127.77800 1.000 46.95000 332 ASN C C 1
ATOM 21941 O O . ASN C 3 331 ? 129.31700 128.45400 127.26900 1.000 49.16000 332 ASN C O 1
ATOM 21952 N N . PHE C 3 332 ? 129.73300 129.94300 128.89800 1.000 43.30000 333 PHE C N 1
ATOM 21953 C CA . PHE C 3 332 ? 128.54100 129.59700 129.64000 1.000 41.99000 333 PHE C CA 1
ATOM 21954 C C . PHE C 3 332 ? 127.29700 130.07800 128.94100 1.000 38.89000 333 PHE C C 1
ATOM 21955 O O . PHE C 3 332 ? 126.32600 129.33700 128.82500 1.000 46.32000 333 PHE C O 1
ATOM 21972 N N . TYR C 3 333 ? 127.34800 131.27700 128.38100 1.000 40.98000 334 TYR C N 1
ATOM 21973 C CA . TYR C 3 333 ? 126.20000 131.76900 127.65300 1.000 41.56000 334 TYR C CA 1
ATOM 21974 C C . TYR C 3 333 ? 125.90100 130.85300 126.49700 1.000 46.24000 334 TYR C C 1
ATOM 21975 O O . TYR C 3 333 ? 124.74200 130.56900 126.20800 1.000 46.88000 334 TYR C O 1
ATOM 21993 N N . THR C 3 334 ? 126.94900 130.37700 125.84000 1.000 44.45000 335 THR C N 1
ATOM 21994 C CA . THR C 3 334 ? 126.76300 129.50800 124.70000 1.000 42.41000 335 THR C CA 1
ATOM 21995 C C . THR C 3 334 ? 126.06000 128.24100 125.13400 1.000 48.33000 335 THR C C 1
ATOM 21996 O O . THR C 3 334 ? 125.15800 127.76100 124.45200 1.000 54.02000 335 THR C O 1
ATOM 22007 N N . LEU C 3 335 ? 126.41900 127.73400 126.30400 1.000 46.79000 336 LEU C N 1
ATOM 22008 C CA . LEU C 3 335 ? 125.75100 126.55600 126.82600 1.000 48.53000 336 LEU C CA 1
ATOM 22009 C C . LEU C 3 335 ? 124.29300 126.82800 127.17600 1.000 51.84000 336 LEU C C 1
ATOM 22010 O O . LEU C 3 335 ? 123.40200 126.07000 126.79000 1.000 56.04000 336 LEU C O 1
ATOM 22026 N N . VAL C 3 336 ? 124.03300 127.98500 127.76100 1.000 53.81000 337 VAL C N 1
ATOM 22027 C CA . VAL C 3 336 ? 122.67900 128.36600 128.13700 1.000 53.31000 337 VAL C CA 1
ATOM 22028 C C . VAL C 3 336 ? 121.81400 128.52100 126.90600 1.000 54.04000 337 VAL C C 1
ATOM 22029 O O . VAL C 3 336 ? 120.68700 128.02800 126.86200 1.000 62.78000 337 VAL C O 1
ATOM 22042 N N . ALA C 3 337 ? 122.40600 129.07000 125.86100 1.000 52.64000 338 ALA C N 1
ATOM 22043 C CA . ALA C 3 337 ? 121.72500 129.39000 124.62100 1.000 54.59000 338 ALA C CA 1
ATOM 22044 C C . ALA C 3 337 ? 121.19100 128.15600 123.90400 1.000 59.01000 338 ALA C C 1
ATOM 22045 O O . ALA C 3 337 ? 120.38700 128.28400 122.98300 1.000 62.92000 338 ALA C O 1
ATOM 22052 N N . THR C 3 338 ? 121.75900 126.98900 124.19500 1.000 59.15000 339 THR C N 1
ATOM 22053 C CA . THR C 3 338 ? 121.37500 125.77600 123.48700 1.000 58.26000 339 THR C CA 1
ATOM 22054 C C . THR C 3 338 ? 120.54000 124.82500 124.34000 1.000 61.67000 339 THR C C 1
ATOM 22055 O O . THR C 3 338 ? 120.14100 123.75900 123.87000 1.000 66.04000 339 THR C O 1
ATOM 22066 N N . THR C 3 339 ? 120.37500 125.14700 125.61900 1.000 64.12000 340 THR C N 1
ATOM 22067 C CA . THR C 3 339 ? 119.68800 124.24400 126.53900 1.000 68.51000 340 THR C CA 1
ATOM 22068 C C . THR C 3 339 ? 118.54700 124.93300 127.27000 1.000 65.95000 340 THR C C 1
ATOM 22069 O O . THR C 3 339 ? 117.37300 124.70700 126.98200 1.000 68.94000 340 THR C O 1
ATOM 22080 N N . HIS C 3 340 ? 118.92100 125.80400 128.19400 1.000 66.40000 341 HIS C N 1
ATOM 22081 C CA . HIS C 3 340 ? 117.99600 126.57300 129.00700 1.000 66.09000 341 HIS C CA 1
ATOM 22082 C C . HIS C 3 340 ? 117.24600 127.59700 128.17000 1.000 68.24000 341 HIS C C 1
ATOM 22083 O O . HIS C 3 340 ? 116.12800 127.98400 128.49100 1.000 71.43000 341 HIS C O 1
ATOM 22097 N N . PHE C 3 341 ? 117.85200 128.03400 127.08900 1.000 64.40000 342 PHE C N 1
ATOM 22098 C CA . PHE C 3 341 ? 117.19800 128.96700 126.19700 1.000 71.38000 342 PHE C CA 1
ATOM 22099 C C . PHE C 3 341 ? 116.95400 128.30400 124.83000 1.000 70.50000 342 PHE C C 1
ATOM 22100 O O . PHE C 3 341 ? 117.79300 127.51600 124.39400 1.000 72.92000 342 PHE C O 1
ATOM 22117 N N . PRO C 3 342 ? 115.81200 128.56800 124.13900 1.000 75.59000 343 PRO C N 1
ATOM 22118 C CA . PRO C 3 342 ? 115.51500 128.10600 122.78900 1.000 79.15000 343 PRO C CA 1
ATOM 22119 C C . PRO C 3 342 ? 116.36800 128.83500 121.75600 1.000 78.91000 343 PRO C C 1
ATOM 22120 O O . PRO C 3 342 ? 116.19500 128.65100 120.54900 1.000 81.60000 343 PRO C O 1
ATOM 22131 N N . GLN C 3 359 ? 108.88900 121.92700 132.22500 1.000 82.09000 360 GLN C N 1
ATOM 22132 C CA . GLN C 3 359 ? 108.80700 122.15700 130.78600 1.000 84.96000 360 GLN C CA 1
ATOM 22133 C C . GLN C 3 359 ? 109.56200 123.42700 130.37000 1.000 84.09000 360 GLN C C 1
ATOM 22134 O O . GLN C 3 359 ? 110.28800 123.41800 129.37200 1.000 83.81000 360 GLN C O 1
ATOM 22148 N N . MET C 3 360 ? 109.36200 124.52400 131.11700 1.000 82.27000 361 MET C N 1
ATOM 22149 C CA . MET C 3 360 ? 109.98900 125.81400 130.83000 1.000 83.02000 361 MET C CA 1
ATOM 22150 C C . MET C 3 360 ? 111.15500 126.09100 131.77200 1.000 80.26000 361 MET C C 1
ATOM 22151 O O . MET C 3 360 ? 110.93100 126.40800 132.93500 1.000 80.15000 361 MET C O 1
ATOM 22165 N N . PRO C 3 361 ? 112.39400 126.07200 131.29000 1.000 76.25000 362 PRO C N 1
ATOM 22166 C CA . PRO C 3 361 ? 113.58900 126.25100 132.08700 1.000 69.67000 362 PRO C CA 1
ATOM 22167 C C . PRO C 3 361 ? 113.59700 127.64300 132.69900 1.000 68.39000 362 PRO C C 1
ATOM 22168 O O . PRO C 3 361 ? 113.25200 128.61900 132.03200 1.000 70.52000 362 PRO C O 1
ATOM 22179 N N . ARG C 3 362 ? 113.99000 127.72800 133.96300 1.000 63.66000 363 ARG C N 1
ATOM 22180 C CA . ARG C 3 362 ? 114.03700 128.99200 134.68000 1.000 62.19000 363 ARG C CA 1
ATOM 22181 C C . ARG C 3 362 ? 115.38900 129.27500 135.32300 1.000 55.85000 363 ARG C C 1
ATOM 22182 O O . ARG C 3 362 ? 115.66900 130.40500 135.71000 1.000 53.00000 363 ARG C O 1
ATOM 22203 N N . ALA C 3 363 ? 116.19600 128.24500 135.53300 1.000 55.08000 364 ALA C N 1
ATOM 22204 C CA . ALA C 3 363 ? 117.50600 128.47400 136.13300 1.000 50.32000 364 ALA C CA 1
ATOM 22205 C C . ALA C 3 363 ? 118.50500 127.41100 135.73400 1.000 50.14000 364 ALA C C 1
ATOM 22206 O O . ALA C 3 363 ? 118.12900 126.31000 135.34700 1.000 52.28000 364 ALA C O 1
ATOM 22213 N N . CYS C 3 364 ? 119.78200 127.75100 135.80800 1.000 45.17000 365 CYS C N 1
ATOM 22214 C CA . CYS C 3 364 ? 120.85000 126.80900 135.53100 1.000 43.72000 365 CYS C CA 1
ATOM 22215 C C . CYS C 3 364 ? 122.09500 127.14700 136.34300 1.000 41.16000 365 CYS C C 1
ATOM 22216 O O . CYS C 3 364 ? 122.31400 128.30300 136.68700 1.000 41.89000 365 CYS C O 1
ATOM 22224 N N . TYR C 3 365 ? 122.93300 126.16200 136.64100 1.000 40.10000 366 TYR C N 1
ATOM 22225 C CA . TYR C 3 365 ? 124.22700 126.50000 137.22900 1.000 40.48000 366 TYR C CA 1
ATOM 22226 C C . TYR C 3 365 ? 125.31400 125.48000 136.92400 1.000 42.82000 366 TYR C C 1
ATOM 22227 O O . TYR C 3 365 ? 125.02900 124.31700 136.63900 1.000 44.35000 366 TYR C O 1
ATOM 22245 N N . LEU C 3 366 ? 126.56500 125.92700 137.04700 1.000 40.28000 367 LEU C N 1
ATOM 22246 C CA . LEU C 3 366 ? 127.75400 125.09300 136.91100 1.000 44.29000 367 LEU C CA 1
ATOM 22247 C C . LEU C 3 366 ? 128.68100 125.20200 138.10900 1.000 48.25000 367 LEU C C 1
ATOM 22248 O O . LEU C 3 366 ? 128.90600 126.29000 138.63700 1.000 48.82000 367 LEU C O 1
ATOM 22264 N N . VAL C 3 367 ? 129.32200 124.09600 138.45000 1.000 49.26000 368 VAL C N 1
ATOM 22265 C CA . VAL C 3 367 ? 130.45200 124.12000 139.36700 1.000 49.12000 368 VAL C CA 1
ATOM 22266 C C . VAL C 3 367 ? 131.65600 123.50000 138.68900 1.000 53.61000 368 VAL C C 1
ATOM 22267 O O . VAL C 3 367 ? 131.60700 122.33200 138.30900 1.000 53.26000 368 VAL C O 1
ATOM 22280 N N . LEU C 3 368 ? 132.75600 124.23900 138.60100 1.000 55.32000 369 LEU C N 1
ATOM 22281 C CA . LEU C 3 368 ? 133.94900 123.73300 137.93700 1.000 57.50000 369 LEU C CA 1
ATOM 22282 C C . LEU C 3 368 ? 135.00100 123.21700 138.90400 1.000 63.56000 369 LEU C C 1
ATOM 22283 O O . LEU C 3 368 ? 135.08900 123.66100 140.05000 1.000 63.37000 369 LEU C O 1
ATOM 22299 N N . GLY C 3 369 ? 135.78500 122.26000 138.42400 1.000 66.37000 370 GLY C N 1
ATOM 22300 C CA . GLY C 3 369 ? 137.01100 121.80800 139.07000 1.000 70.31000 370 GLY C CA 1
ATOM 22301 C C . GLY C 3 369 ? 138.20400 122.48800 138.40000 1.000 75.14000 370 GLY C C 1
ATOM 22302 O O . GLY C 3 369 ? 138.03300 123.47700 137.68700 1.000 71.92000 370 GLY C O 1
ATOM 22306 N N . PRO C 3 370 ? 139.41500 121.98600 138.64600 1.000 75.71000 371 PRO C N 1
ATOM 22307 C CA . PRO C 3 370 ? 139.82000 120.98700 139.61900 1.000 72.97000 371 PRO C CA 1
ATOM 22308 C C . PRO C 3 370 ? 139.63500 121.53100 141.01700 1.000 74.84000 371 PRO C C 1
ATOM 22309 O O . PRO C 3 370 ? 139.82100 122.72200 141.24500 1.000 74.14000 371 PRO C O 1
ATOM 22320 N N . GLY C 3 371 ? 139.29400 120.67000 141.96000 1.000 72.41000 372 GLY C N 1
ATOM 22321 C CA . GLY C 3 371 ? 139.15800 121.13300 143.32900 1.000 73.16000 372 GLY C CA 1
ATOM 22322 C C . GLY C 3 371 ? 138.08900 122.21100 143.39800 1.000 73.18000 372 GLY C C 1
ATOM 22323 O O . GLY C 3 371 ? 136.98800 122.04300 142.87400 1.000 73.32000 372 GLY C O 1
ATOM 22327 N N . MET C 3 372 ? 138.41700 123.32500 144.03600 1.000 74.51000 373 MET C N 1
ATOM 22328 C CA . MET C 3 372 ? 137.48100 124.43200 144.14400 1.000 72.86000 373 MET C CA 1
ATOM 22329 C C . MET C 3 372 ? 137.57100 125.37000 142.94900 1.000 68.04000 373 MET C C 1
ATOM 22330 O O . MET C 3 372 ? 138.20800 126.42100 143.02400 1.000 64.38000 373 MET C O 1
ATOM 22344 N N . GLY C 3 373 ? 136.95900 124.97700 141.84000 1.000 67.78000 374 GLY C N 1
ATOM 22345 C CA . GLY C 3 373 ? 136.98300 125.79500 140.63800 1.000 64.55000 374 GLY C CA 1
ATOM 22346 C C . GLY C 3 373 ? 135.86200 126.82100 140.68800 1.000 59.37000 374 GLY C C 1
ATOM 22347 O O . GLY C 3 373 ? 135.09600 126.87700 141.64900 1.000 58.63000 374 GLY C O 1
ATOM 22351 N N . TRP C 3 374 ? 135.74800 127.61100 139.63800 1.000 54.86000 375 TRP C N 1
ATOM 22352 C CA . TRP C 3 374 ? 134.78100 128.69600 139.58200 1.000 51.78000 375 TRP C CA 1
ATOM 22353 C C . TRP C 3 374 ? 133.37100 128.19500 139.36100 1.000 52.98000 375 TRP C C 1
ATOM 22354 O O . TRP C 3 374 ? 133.17100 127.07100 138.90200 1.000 54.32000 375 TRP C O 1
ATOM 22375 N N . GLN C 3 375 ? 132.39400 128.96400 139.82400 1.000 50.80000 376 GLN C N 1
ATOM 22376 C CA . GLN C 3 375 ? 131.00300 128.55300 139.70000 1.000 50.36000 376 GLN C CA 1
ATOM 22377 C C . GLN C 3 375 ? 130.22300 129.56600 138.87300 1.000 47.18000 376 GLN C C 1
ATOM 22378 O O . GLN C 3 375 ? 130.58700 130.73800 138.82000 1.000 47.82000 376 GLN C O 1
ATOM 22392 N N . LEU C 3 376 ? 129.24300 129.09300 138.11000 1.000 44.73000 377 LEU C N 1
ATOM 22393 C CA . LEU C 3 376 ? 128.42500 129.98100 137.29200 1.000 44.86000 377 LEU C CA 1
ATOM 22394 C C . LEU C 3 376 ? 126.93900 129.73400 137.49300 1.000 44.04000 377 LEU C C 1
ATOM 22395 O O . LEU C 3 376 ? 126.51900 128.59900 137.70600 1.000 43.08000 377 LEU C O 1
ATOM 22411 N N . VAL C 3 377 ? 126.13400 130.78500 137.41500 1.000 41.18000 378 VAL C N 1
ATOM 22412 C CA . VAL C 3 377 ? 124.69300 130.64100 137.60300 1.000 39.99000 378 VAL C CA 1
ATOM 22413 C C . VAL C 3 377 ? 123.91400 131.37700 136.53500 1.000 42.02000 378 VAL C C 1
ATOM 22414 O O . VAL C 3 377 ? 124.38500 132.38100 136.01800 1.000 43.08000 378 VAL C O 1
ATOM 22427 N N . ALA C 3 378 ? 122.71100 130.91700 136.22900 1.000 40.97000 379 ALA C N 1
ATOM 22428 C CA . ALA C 3 378 ? 121.81300 131.69700 135.40000 1.000 40.45000 379 ALA C CA 1
ATOM 22429 C C . ALA C 3 378 ? 120.36200 131.53200 135.83800 1.000 43.06000 379 ALA C C 1
ATOM 22430 O O . ALA C 3 378 ? 119.94600 130.44200 136.22300 1.000 46.21000 379 ALA C O 1
ATOM 22437 N N . VAL C 3 379 ? 119.59100 132.61400 135.77000 1.000 44.89000 380 VAL C N 1
ATOM 22438 C CA . VAL C 3 379 ? 118.15700 132.55800 136.03700 1.000 45.51000 380 VAL C CA 1
ATOM 22439 C C . VAL C 3 379 ? 117.35600 133.33700 135.00600 1.000 51.06000 380 VAL C C 1
ATOM 22440 O O . VAL C 3 379 ? 117.80800 134.37400 134.52500 1.000 49.33000 380 VAL C O 1
ATOM 22453 N N . GLN C 3 380 ? 116.11000 132.93700 134.78400 1.000 52.98000 381 GLN C N 1
ATOM 22454 C CA . GLN C 3 380 ? 115.19900 133.74000 133.98800 1.000 54.97000 381 GLN C CA 1
ATOM 22455 C C . GLN C 3 380 ? 113.90900 134.02200 134.72300 1.000 62.01000 381 GLN C C 1
ATOM 22456 O O . GLN C 3 380 ? 113.19500 133.10500 135.13700 1.000 63.64000 381 GLN C O 1
ATOM 22470 N N . LEU C 3 381 ? 113.59600 135.29800 134.84100 1.000 60.97000 382 LEU C N 1
ATOM 22471 C CA . LEU C 3 381 ? 112.35600 135.74600 135.43500 1.000 59.55000 382 LEU C CA 1
ATOM 22472 C C . LEU C 3 381 ? 111.54800 136.48800 134.39600 1.000 61.38000 382 LEU C C 1
ATOM 22473 O O . LEU C 3 381 ? 111.82300 137.65500 134.10800 1.000 63.00000 382 LEU C O 1
ATOM 22489 N N . GLY C 3 382 ? 110.52600 135.85800 133.85200 1.000 62.55000 383 GLY C N 1
ATOM 22490 C CA . GLY C 3 382 ? 109.77100 136.56100 132.83600 1.000 63.96000 383 GLY C CA 1
ATOM 22491 C C . GLY C 3 382 ? 110.63700 136.89300 131.62600 1.000 64.43000 383 GLY C C 1
ATOM 22492 O O . GLY C 3 382 ? 111.19100 136.01000 130.97300 1.000 61.40000 383 GLY C O 1
ATOM 22496 N N . LEU C 3 383 ? 110.70300 138.18100 131.31500 1.000 65.23000 384 LEU C N 1
ATOM 22497 C CA . LEU C 3 383 ? 111.39100 138.69300 130.13900 1.000 60.68000 384 LEU C CA 1
ATOM 22498 C C . LEU C 3 383 ? 112.89800 138.88100 130.28900 1.000 61.61000 384 LEU C C 1
ATOM 22499 O O . LEU C 3 383 ? 113.55800 139.26200 129.32300 1.000 62.53000 384 LEU C O 1
ATOM 22515 N N . ARG C 3 384 ? 113.44700 138.69500 131.48200 1.000 57.38000 385 ARG C N 1
ATOM 22516 C CA . ARG C 3 384 ? 114.87300 138.96700 131.65200 1.000 53.52000 385 ARG C CA 1
ATOM 22517 C C . ARG C 3 384 ? 115.63900 137.78300 132.23500 1.000 52.32000 385 ARG C C 1
ATOM 22518 O O . ARG C 3 384 ? 115.13400 137.05200 133.08700 1.000 58.14000 385 ARG C O 1
ATOM 22539 N N . LEU C 3 385 ? 116.87500 137.60900 131.76300 1.000 52.47000 386 LEU C N 1
ATOM 22540 C CA . LEU C 3 385 ? 117.71500 136.47200 132.13400 1.000 50.19000 386 LEU C CA 1
ATOM 22541 C C . LEU C 3 385 ? 119.08900 136.92400 132.62500 1.000 50.61000 386 LEU C C 1
ATOM 22542 O O . LEU C 3 385 ? 119.81100 137.62600 131.92300 1.000 50.53000 386 LEU C O 1
ATOM 22558 N N . LEU C 3 386 ? 119.46900 136.49100 133.81600 1.000 45.80000 387 LEU C N 1
ATOM 22559 C CA . LEU C 3 386 ? 120.75900 136.86500 134.39000 1.000 46.11000 387 LEU C CA 1
ATOM 22560 C C . LEU C 3 386 ? 121.71300 135.69100 134.46700 1.000 44.97000 387 LEU C C 1
ATOM 22561 O O . LEU C 3 386 ? 121.32300 134.61700 134.89900 1.000 44.99000 387 LEU C O 1
ATOM 22577 N N . LEU C 3 387 ? 122.98100 135.92400 134.13500 1.000 45.78000 388 LEU C N 1
ATOM 22578 C CA . LEU C 3 387 ? 124.04400 134.95700 134.38000 1.000 44.03000 388 LEU C CA 1
ATOM 22579 C C . LEU C 3 387 ? 125.11100 135.56400 135.29400 1.000 44.82000 388 LEU C C 1
ATOM 22580 O O . LEU C 3 387 ? 125.44600 136.74200 135.17000 1.000 46.84000 388 LEU C O 1
ATOM 22596 N N . LEU C 3 388 ? 125.68700 134.75200 136.17200 1.000 42.16000 389 LEU C N 1
ATOM 22597 C CA . LEU C 3 388 ? 126.75600 135.20900 137.05300 1.000 43.81000 389 LEU C CA 1
ATOM 22598 C C . LEU C 3 388 ? 127.99200 134.32100 136.98900 1.000 47.65000 389 LEU C C 1
ATOM 22599 O O . LEU C 3 388 ? 127.88400 133.09900 136.89900 1.000 44.36000 389 LEU C O 1
ATOM 22615 N N . LEU C 3 389 ? 129.16100 134.93700 137.15600 1.000 45.23000 390 LEU C N 1
ATOM 22616 C CA . LEU C 3 389 ? 130.39500 134.20000 137.41800 1.000 46.79000 390 LEU C CA 1
ATOM 22617 C C . LEU C 3 389 ? 130.76800 134.42500 138.87100 1.000 48.47000 390 LEU C C 1
ATOM 22618 O O . LEU C 3 389 ? 130.82000 135.56700 139.32800 1.000 50.80000 390 LEU C O 1
ATOM 22634 N N . LEU C 3 390 ? 130.98300 133.34300 139.60200 1.000 48.27000 391 LEU C N 1
ATOM 22635 C CA . LEU C 3 390 ? 131.16300 133.41300 141.04200 1.000 50.41000 391 LEU C CA 1
ATOM 22636 C C . LEU C 3 390 ? 132.48000 132.84100 141.55300 1.000 52.70000 391 LEU C C 1
ATOM 22637 O O . LEU C 3 390 ? 133.01600 131.86800 141.01500 1.000 54.93000 391 LEU C O 1
ATOM 22653 N N . SER C 3 391 ? 132.91200 133.37200 142.68900 1.000 52.11000 392 SER C N 1
ATOM 22654 C CA . SER C 3 391 ? 134.05800 132.88300 143.42700 1.000 53.65000 392 SER C CA 1
ATOM 22655 C C . SER C 3 391 ? 133.86500 131.42000 143.77500 1.000 53.47000 392 SER C C 1
ATOM 22656 O O . SER C 3 391 ? 132.79000 131.03300 144.22500 1.000 58.09000 392 SER C O 1
ATOM 22664 N N . PRO C 3 392 ? 134.93000 130.62300 143.72700 1.000 53.18000 393 PRO C N 1
ATOM 22665 C CA . PRO C 3 392 ? 134.94600 129.19500 143.93800 1.000 55.13000 393 PRO C CA 1
ATOM 22666 C C . PRO C 3 392 ? 134.51100 128.82500 145.34400 1.000 59.87000 393 PRO C C 1
ATOM 22667 O O . PRO C 3 392 ? 134.09500 127.69400 145.58700 1.000 62.50000 393 PRO C O 1
ATOM 22678 N N . HIS C 3 393 ? 134.57500 129.78700 146.25900 1.000 59.41000 394 HIS C N 1
ATOM 22679 C CA . HIS C 3 393 ? 134.25800 129.53400 147.65700 1.000 61.65000 394 HIS C CA 1
ATOM 22680 C C . HIS C 3 393 ? 132.78300 129.72800 147.98000 1.000 61.10000 394 HIS C C 1
ATOM 22681 O O . HIS C 3 393 ? 132.34100 129.41800 149.08600 1.000 62.64000 394 HIS C O 1
ATOM 22695 N N . THR C 3 394 ? 132.02500 130.25000 147.03300 1.000 58.17000 395 THR C N 1
ATOM 22696 C CA . THR C 3 394 ? 130.61900 130.53200 147.27100 1.000 59.75000 395 THR C CA 1
ATOM 22697 C C . THR C 3 394 ? 129.87500 129.20500 147.45700 1.000 57.76000 395 THR C C 1
ATOM 22698 O O . THR C 3 394 ? 130.15400 128.24300 146.74300 1.000 59.59000 395 THR C O 1
ATOM 22709 N N . PRO C 3 395 ? 128.98800 129.08600 148.44400 1.000 57.59000 396 PRO C N 1
ATOM 22710 C CA . PRO C 3 395 ? 128.22800 127.88600 148.72600 1.000 59.91000 396 PRO C CA 1
ATOM 22711 C C . PRO C 3 395 ? 127.35900 127.54200 147.53400 1.000 58.37000 396 PRO C C 1
ATOM 22712 O O . PRO C 3 395 ? 126.65900 128.40600 147.01100 1.000 57.66000 396 PRO C O 1
ATOM 22723 N N . THR C 3 396 ? 127.27600 126.25800 147.21100 1.000 61.49000 397 THR C N 1
ATOM 22724 C CA . THR C 3 396 ? 126.54100 125.83800 146.02800 1.000 59.74000 397 THR C CA 1
ATOM 22725 C C . THR C 3 396 ? 125.03900 125.85700 146.23600 1.000 59.41000 397 THR C C 1
ATOM 22726 O O . THR C 3 396 ? 124.27700 126.07000 145.29500 1.000 58.88000 397 THR C O 1
ATOM 22737 N N . HIS C 3 397 ? 124.60300 125.79000 147.48200 1.000 59.05000 398 HIS C N 1
ATOM 22738 C CA . HIS C 3 397 ? 123.17600 125.76100 147.72200 1.000 57.97000 398 HIS C CA 1
ATOM 22739 C C . HIS C 3 397 ? 122.58500 127.15500 147.62900 1.000 58.47000 398 HIS C C 1
ATOM 22740 O O . HIS C 3 397 ? 121.37100 127.32000 147.52900 1.000 60.85000 398 HIS C O 1
ATOM 22754 N N . GLY C 3 398 ? 123.44300 128.16400 147.65600 1.000 58.66000 399 GLY C N 1
ATOM 22755 C CA . GLY C 3 398 ? 122.98200 129.54200 147.62300 1.000 59.67000 399 GLY C CA 1
ATOM 22756 C C . GLY C 3 398 ? 122.97800 130.10500 146.21200 1.000 56.91000 399 GLY C C 1
ATOM 22757 O O . GLY C 3 398 ? 122.68300 131.28300 146.00600 1.000 58.48000 399 GLY C O 1
ATOM 22761 N N . LEU C 3 399 ? 123.31000 129.28700 145.22400 1.000 56.91000 400 LEU C N 1
ATOM 22762 C CA . LEU C 3 399 ? 123.49800 129.83500 143.89100 1.000 53.03000 400 LEU C CA 1
ATOM 22763 C C . LEU C 3 399 ? 122.21400 130.38600 143.29300 1.000 54.70000 400 LEU C C 1
ATOM 22764 O O . LEU C 3 399 ? 122.21700 131.45900 142.68400 1.000 52.33000 400 LEU C O 1
ATOM 22780 N N . ARG C 3 400 ? 121.10400 129.68700 143.49600 1.000 56.73000 401 ARG C N 1
ATOM 22781 C CA . ARG C 3 400 ? 119.84300 130.14700 142.94400 1.000 53.46000 401 ARG C CA 1
ATOM 22782 C C . ARG C 3 400 ? 119.28500 131.34500 143.66500 1.000 53.10000 401 ARG C C 1
ATOM 22783 O O . ARG C 3 400 ? 118.71500 132.24000 143.03900 1.000 56.79000 401 ARG C O 1
ATOM 22804 N N . SER C 3 401 ? 119.40900 131.35200 144.97900 1.000 55.65000 402 SER C N 1
ATOM 22805 C CA . SER C 3 401 ? 118.83200 132.43400 145.74100 1.000 56.00000 402 SER C CA 1
ATOM 22806 C C . SER C 3 401 ? 119.64100 133.69600 145.55600 1.000 55.13000 402 SER C C 1
ATOM 22807 O O . SER C 3 401 ? 119.09100 134.79500 145.54300 1.000 59.11000 402 SER C O 1
ATOM 22815 N N . LEU C 3 402 ? 120.93000 133.53800 145.28400 1.000 54.40000 403 LEU C N 1
ATOM 22816 C CA . LEU C 3 402 ? 121.75600 134.69800 145.03200 1.000 55.26000 403 LEU C CA 1
ATOM 22817 C C . LEU C 3 402 ? 121.42500 135.32800 143.69800 1.000 57.08000 403 LEU C C 1
ATOM 22818 O O . LEU C 3 402 ? 121.24500 136.54200 143.60200 1.000 56.72000 403 LEU C O 1
ATOM 22834 N N . ALA C 3 403 ? 121.26800 134.49800 142.67500 1.000 59.27000 404 ALA C N 1
ATOM 22835 C CA . ALA C 3 403 ? 120.95800 135.02900 141.36300 1.000 55.88000 404 ALA C CA 1
ATOM 22836 C C . ALA C 3 403 ? 119.57700 135.65100 141.33800 1.000 55.64000 404 ALA C C 1
ATOM 22837 O O . ALA C 3 403 ? 119.35800 136.66200 140.67100 1.000 56.33000 404 ALA C O 1
ATOM 22844 N N . THR C 3 404 ? 118.64900 135.07700 142.09700 1.000 55.76000 405 THR C N 1
ATOM 22845 C CA . THR C 3 404 ? 117.30200 135.60700 142.11100 1.000 54.07000 405 THR C CA 1
ATOM 22846 C C . THR C 3 404 ? 117.26400 136.96500 142.77100 1.000 54.02000 405 THR C C 1
ATOM 22847 O O . THR C 3 404 ? 116.65800 137.89800 142.24500 1.000 62.44000 405 THR C O 1
ATOM 22858 N N . ARG C 3 405 ? 117.98500 137.11000 143.87600 1.000 56.57000 406 ARG C N 1
ATOM 22859 C CA . ARG C 3 405 ? 117.98800 138.38200 144.57100 1.000 58.51000 406 ARG C CA 1
ATOM 22860 C C . ARG C 3 405 ? 118.70100 139.43400 143.75600 1.000 58.64000 406 ARG C C 1
ATOM 22861 O O . ARG C 3 405 ? 118.28900 140.59400 143.73100 1.000 60.77000 406 ARG C O 1
ATOM 22882 N N . THR C 3 406 ? 119.75200 139.02400 143.05800 1.000 56.21000 407 THR C N 1
ATOM 22883 C CA . THR C 3 406 ? 120.50600 139.95900 142.25400 1.000 57.49000 407 THR C CA 1
ATOM 22884 C C . THR C 3 406 ? 119.65400 140.45700 141.10100 1.000 61.53000 407 THR C C 1
ATOM 22885 O O . THR C 3 406 ? 119.61300 141.65400 140.82900 1.000 58.39000 407 THR C O 1
ATOM 22896 N N . LEU C 3 407 ? 118.88400 139.56200 140.49500 1.000 61.26000 408 LEU C N 1
ATOM 22897 C CA . LEU C 3 407 ? 118.03700 139.96200 139.38900 1.000 60.24000 408 LEU C CA 1
ATOM 22898 C C . LEU C 3 407 ? 116.95800 140.91200 139.86000 1.000 60.70000 408 LEU C C 1
ATOM 22899 O O . LEU C 3 407 ? 116.65800 141.89800 139.18900 1.000 60.75000 408 LEU C O 1
ATOM 22915 N N . GLN C 3 408 ? 116.40200 140.65000 141.03100 1.000 61.86000 409 GLN C N 1
ATOM 22916 C CA . GLN C 3 408 ? 115.35400 141.51100 141.54200 1.000 62.30000 409 GLN C CA 1
ATOM 22917 C C . GLN C 3 408 ? 115.91000 142.89200 141.82500 1.000 58.53000 409 GLN C C 1
ATOM 22918 O O . GLN C 3 408 ? 115.26900 143.89600 141.52400 1.000 60.65000 409 GLN C O 1
ATOM 22932 N N . ALA C 3 409 ? 117.14800 142.94000 142.30000 1.000 58.58000 410 ALA C N 1
ATOM 22933 C CA . ALA C 3 409 ? 117.82500 144.20600 142.52800 1.000 61.84000 410 ALA C CA 1
ATOM 22934 C C . ALA C 3 409 ? 118.10500 144.92400 141.21200 1.000 64.22000 410 ALA C C 1
ATOM 22935 O O . ALA C 3 409 ? 118.13200 146.15200 141.16100 1.000 67.24000 410 ALA C O 1
ATOM 22942 N N . LEU C 3 410 ? 118.31000 144.14900 140.14900 1.000 63.88000 411 LEU C N 1
ATOM 22943 C CA . LEU C 3 410 ? 118.57600 144.68200 138.81600 1.000 65.51000 411 LEU C CA 1
ATOM 22944 C C . LEU C 3 410 ? 117.30600 145.04200 138.05900 1.000 66.01000 411 LEU C C 1
ATOM 22945 O O . LEU C 3 410 ? 117.33800 145.86000 137.14000 1.000 66.60000 411 LEU C O 1
ATOM 22961 N N . THR C 3 411 ? 116.18500 144.45700 138.45500 1.000 63.09000 412 THR C N 1
ATOM 22962 C CA . THR C 3 411 ? 114.93500 144.65400 137.73800 1.000 62.08000 412 THR C CA 1
ATOM 22963 C C . THR C 3 411 ? 114.57200 146.12800 137.52500 1.000 66.03000 412 THR C C 1
ATOM 22964 O O . THR C 3 411 ? 114.08500 146.47500 136.45200 1.000 69.01000 412 THR C O 1
ATOM 22975 N N . PRO C 3 412 ? 114.72800 147.01000 138.52200 1.000 65.74000 413 PRO C N 1
ATOM 22976 C CA . PRO C 3 412 ? 114.47700 148.43500 138.42300 1.000 67.47000 413 PRO C CA 1
ATOM 22977 C C . PRO C 3 412 ? 115.41000 149.13300 137.43700 1.000 75.01000 413 PRO C C 1
ATOM 22978 O O . PRO C 3 412 ? 115.13400 150.25200 137.01000 1.000 76.65000 413 PRO C O 1
ATOM 22989 N N . LEU C 3 413 ? 116.54600 148.51200 137.12900 1.000 72.12000 414 LEU C N 1
ATOM 22990 C CA . LEU C 3 413 ? 117.50300 149.11600 136.20400 1.000 76.06000 414 LEU C CA 1
ATOM 22991 C C . LEU C 3 413 ? 117.31100 148.66100 134.75300 1.000 78.24000 414 LEU C C 1
ATOM 22992 O O . LEU C 3 413 ? 117.59700 149.42200 133.82600 1.000 80.43000 414 LEU C O 1
ATOM 23008 N N . LEU C 3 414 ? 116.82200 147.42600 134.56300 1.000 74.90000 415 LEU C N 1
ATOM 23009 C CA . LEU C 3 414 ? 116.57500 146.84100 133.24200 1.000 77.23000 415 LEU C CA 1
ATOM 23010 C C . LEU C 3 414 ? 115.57200 145.69300 133.34300 1.000 76.12000 415 LEU C C 1
ATOM 23011 O O . LEU C 3 414 ? 114.44200 145.81100 132.86300 1.000 75.24000 415 LEU C O 1
ATOM 23028 N N . ILE D 4 11 ? 158.81200 177.97000 113.40800 1.000 191.14000 11 ILE D N 1
ATOM 23029 C CA . ILE D 4 11 ? 158.96400 176.93000 114.41700 1.000 180.73000 11 ILE D CA 1
ATOM 23030 C C . ILE D 4 11 ? 160.45000 176.71200 114.71400 1.000 183.16000 11 ILE D C 1
ATOM 23031 O O . ILE D 4 11 ? 161.25800 176.52300 113.79900 1.000 187.35000 11 ILE D O 1
ATOM 23047 N N . VAL D 4 12 ? 160.80200 176.73500 116.00400 1.000 181.76000 12 VAL D N 1
ATOM 23048 C CA . VAL D 4 12 ? 162.16900 176.50300 116.46000 1.000 181.57000 12 VAL D CA 1
ATOM 23049 C C . VAL D 4 12 ? 162.50900 175.01100 116.40000 1.000 192.57000 12 VAL D C 1
ATOM 23050 O O . VAL D 4 12 ? 161.80400 174.19700 117.00200 1.000 192.85000 12 VAL D O 1
ATOM 23063 N N . PRO D 4 13 ? 163.56200 174.62200 115.67400 1.000 203.69000 13 PRO D N 1
ATOM 23064 C CA . PRO D 4 13 ? 163.97200 173.24700 115.50500 1.000 197.58000 13 PRO D CA 1
ATOM 23065 C C . PRO D 4 13 ? 164.38900 172.67500 116.84200 1.000 195.94000 13 PRO D C 1
ATOM 23066 O O . PRO D 4 13 ? 165.04100 173.35100 117.63900 1.000 196.86000 13 PRO D O 1
ATOM 23077 N N . ASP D 4 14 ? 163.95300 171.46100 117.11300 1.000 193.49000 14 ASP D N 1
ATOM 23078 C CA . ASP D 4 14 ? 164.33000 170.74100 118.31700 1.000 184.41000 14 ASP D CA 1
ATOM 23079 C C . ASP D 4 14 ? 164.08200 171.57400 119.56800 1.000 191.77000 14 ASP D C 1
ATOM 23080 O O . ASP D 4 14 ? 164.74900 171.38400 120.58500 1.000 200.25000 14 ASP D O 1
ATOM 23089 N N . TRP D 4 15 ? 163.01100 172.35700 119.56800 1.000 185.30000 15 TRP D N 1
ATOM 23090 C CA . TRP D 4 15 ? 162.71300 173.19100 120.72300 1.000 191.80000 15 TRP D CA 1
ATOM 23091 C C . TRP D 4 15 ? 162.26300 172.31500 121.87900 1.000 212.24000 15 TRP D C 1
ATOM 23092 O O . TRP D 4 15 ? 162.40500 172.66800 123.04900 1.000 198.97000 15 TRP D O 1
ATOM 23113 N N . HIS D 4 16 ? 161.76400 171.13600 121.54200 1.000 190.59000 16 HIS D N 1
ATOM 23114 C CA . HIS D 4 16 ? 161.15800 170.24700 122.51300 1.000 188.87000 16 HIS D CA 1
ATOM 23115 C C . HIS D 4 16 ? 162.22100 169.53000 123.32200 1.000 157.86000 16 HIS D C 1
ATOM 23116 O O . HIS D 4 16 ? 161.91800 168.84600 124.29800 1.000 199.17000 16 HIS D O 1
ATOM 23130 N N . GLU D 4 17 ? 163.46900 169.63700 122.87800 1.000 145.16000 17 GLU D N 1
ATOM 23131 C CA . GLU D 4 17 ? 164.57100 168.99200 123.57000 1.000 194.53000 17 GLU D CA 1
ATOM 23132 C C . GLU D 4 17 ? 165.08400 169.85600 124.71900 1.000 192.71000 17 GLU D C 1
ATOM 23133 O O . GLU D 4 17 ? 165.89200 169.40500 125.53100 1.000 196.90000 17 GLU D O 1
ATOM 23145 N N . THR D 4 18 ? 164.63700 171.11000 124.77200 1.000 199.31000 18 THR D N 1
ATOM 23146 C CA . THR D 4 18 ? 165.04900 172.01800 125.83400 1.000 194.54000 18 THR D CA 1
ATOM 23147 C C . THR D 4 18 ? 164.22300 171.72300 127.07100 1.000 187.93000 18 THR D C 1
ATOM 23148 O O . THR D 4 18 ? 163.15700 171.12000 126.97300 1.000 190.44000 18 THR D O 1
ATOM 23159 N N . VAL D 4 19 ? 164.64100 172.24700 128.21500 1.000 182.34000 19 VAL D N 1
ATOM 23160 C CA . VAL D 4 19 ? 163.91700 171.97800 129.45000 1.000 187.04000 19 VAL D CA 1
ATOM 23161 C C . VAL D 4 19 ? 162.50800 172.55200 129.40400 1.000 187.65000 19 VAL D C 1
ATOM 23162 O O . VAL D 4 19 ? 161.56700 171.93400 129.90500 1.000 192.02000 19 VAL D O 1
ATOM 23175 N N . GLU D 4 20 ? 162.35900 173.73500 128.82000 1.000 191.01000 20 GLU D N 1
ATOM 23176 C CA . GLU D 4 20 ? 161.03100 174.30600 128.67200 1.000 188.67000 20 GLU D CA 1
ATOM 23177 C C . GLU D 4 20 ? 160.20700 173.41200 127.76600 1.000 194.74000 20 GLU D C 1
ATOM 23178 O O . GLU D 4 20 ? 159.03000 173.15300 128.02300 1.000 184.64000 20 GLU D O 1
ATOM 23190 N N . GLY D 4 21 ? 160.85700 172.88000 126.74000 1.000 205.75000 21 GLY D N 1
ATOM 23191 C CA . GLY D 4 21 ? 160.20300 171.97900 125.81300 1.000 149.26000 21 GLY D CA 1
ATOM 23192 C C . GLY D 4 21 ? 159.75600 170.69600 126.49500 1.000 204.51000 21 GLY D C 1
ATOM 23193 O O . GLY D 4 21 ? 158.66900 170.18800 126.21300 1.000 189.08000 21 GLY D O 1
ATOM 23197 N N . LYS D 4 22 ? 160.52800 170.23600 127.47500 1.000 185.27000 22 LYS D N 1
ATOM 23198 C CA . LYS D 4 22 ? 160.17800 169.00600 128.17100 1.000 180.42000 22 LYS D CA 1
ATOM 23199 C C . LYS D 4 22 ? 158.91600 169.20700 128.99100 1.000 181.26000 22 LYS D C 1
ATOM 23200 O O . LYS D 4 22 ? 158.06800 168.31500 129.07400 1.000 178.92000 22 LYS D O 1
ATOM 23219 N N . GLU D 4 23 ? 158.76500 170.40900 129.54100 1.000 182.05000 23 GLU D N 1
ATOM 23220 C CA . GLU D 4 23 ? 157.60900 170.71600 130.36800 1.000 186.19000 23 GLU D CA 1
ATOM 23221 C C . GLU D 4 23 ? 156.33700 170.72700 129.53900 1.000 188.07000 23 GLU D C 1
ATOM 23222 O O . GLU D 4 23 ? 155.28500 170.27700 129.99300 1.000 174.08000 23 GLU D O 1
ATOM 23234 N N . TYR D 4 24 ? 156.43400 171.20700 128.30700 1.000 177.80000 24 TYR D N 1
ATOM 23235 C CA . TYR D 4 24 ? 155.26400 171.22000 127.44500 1.000 175.42000 24 TYR D CA 1
ATOM 23236 C C . TYR D 4 24 ? 154.93000 169.83900 126.89700 1.000 172.41000 24 TYR D C 1
ATOM 23237 O O . TYR D 4 24 ? 153.75800 169.50000 126.75900 1.000 167.48000 24 TYR D O 1
ATOM 23255 N N . LEU D 4 25 ? 155.93300 168.98500 126.72500 1.000 171.92000 25 LEU D N 1
ATOM 23256 C CA . LEU D 4 25 ? 155.65200 167.62400 126.27200 1.000 174.53000 25 LEU D CA 1
ATOM 23257 C C . LEU D 4 25 ? 154.91900 166.87300 127.36900 1.000 182.82000 25 LEU D C 1
ATOM 23258 O O . LEU D 4 25 ? 154.03000 166.06300 127.10800 1.000 167.17000 25 LEU D O 1
ATOM 23274 N N . ALA D 4 26 ? 155.19300 167.25700 128.60300 1.000 174.26000 26 ALA D N 1
ATOM 23275 C CA . ALA D 4 26 ? 154.58200 166.62000 129.75100 1.000 171.76000 26 ALA D CA 1
ATOM 23276 C C . ALA D 4 26 ? 153.07300 166.83900 129.79200 1.000 170.70000 26 ALA D C 1
ATOM 23277 O O . ALA D 4 26 ? 152.36800 166.11400 130.48800 1.000 160.55000 26 ALA D O 1
ATOM 23284 N N . CYS D 4 27 ? 152.57300 167.88600 129.13100 1.000 161.33000 27 CYS D N 1
ATOM 23285 C CA . CYS D 4 27 ? 151.13800 168.13700 129.18600 1.000 169.98000 27 CYS D CA 1
ATOM 23286 C C . CYS D 4 27 ? 150.36600 167.21600 128.24100 1.000 166.48000 27 CYS D C 1
ATOM 23287 O O . CYS D 4 27 ? 149.15800 167.04100 128.39500 1.000 160.11000 27 CYS D O 1
ATOM 23295 N N . ILE D 4 28 ? 151.06800 166.57800 127.30300 1.000 161.50000 28 ILE D N 1
ATOM 23296 C CA . ILE D 4 28 ? 150.42400 165.63300 126.39600 1.000 162.11000 28 ILE D CA 1
ATOM 23297 C C . ILE D 4 28 ? 150.78500 164.20300 126.75300 1.000 162.22000 28 ILE D C 1
ATOM 23298 O O . ILE D 4 28 ? 150.20800 163.25800 126.21200 1.000 158.14000 28 ILE D O 1
ATOM 23314 N N . LEU D 4 29 ? 151.76100 164.04400 127.63800 1.000 164.05000 29 LEU D N 1
ATOM 23315 C CA . LEU D 4 29 ? 152.14700 162.72000 128.09300 1.000 170.26000 29 LEU D CA 1
ATOM 23316 C C . LEU D 4 29 ? 151.65800 162.42500 129.49900 1.000 164.98000 29 LEU D C 1
ATOM 23317 O O . LEU D 4 29 ? 151.63200 163.30300 130.35900 1.000 160.94000 29 LEU D O 1
ATOM 23333 N N . ARG D 4 30 ? 151.36200 161.16400 129.75600 1.000 171.75000 30 ARG D N 1
ATOM 23334 C CA . ARG D 4 30 ? 151.16100 160.69600 131.11500 1.000 172.91000 30 ARG D CA 1
ATOM 23335 C C . ARG D 4 30 ? 151.95400 159.41200 131.27400 1.000 176.23000 30 ARG D C 1
ATOM 23336 O O . ARG D 4 30 ? 151.89600 158.53800 130.41500 1.000 182.58000 30 ARG D O 1
ATOM 23357 N N . LYS D 4 31 ? 152.74700 159.31300 132.33100 1.000 180.13000 31 LYS D N 1
ATOM 23358 C CA . LYS D 4 31 ? 153.57200 158.12500 132.53400 1.000 183.64000 31 LYS D CA 1
ATOM 23359 C C . LYS D 4 31 ? 154.45600 157.86800 131.31500 1.000 186.27000 31 LYS D C 1
ATOM 23360 O O . LYS D 4 31 ? 154.65600 156.72100 130.91500 1.000 187.45000 31 LYS D O 1
ATOM 23379 N N . ASN D 4 32 ? 154.97400 158.94300 130.72300 1.000 183.52000 32 ASN D N 1
ATOM 23380 C CA . ASN D 4 32 ? 155.82500 158.87100 129.53600 1.000 183.64000 32 ASN D CA 1
ATOM 23381 C C . ASN D 4 32 ? 155.13700 158.17100 128.36000 1.000 188.99000 32 ASN D C 1
ATOM 23382 O O . ASN D 4 32 ? 155.80500 157.58500 127.50900 1.000 181.14000 32 ASN D O 1
ATOM 23393 N N . ARG D 4 33 ? 153.82100 158.34300 128.25700 1.000 175.32000 33 ARG D N 1
ATOM 23394 C CA . ARG D 4 33 ? 152.99800 157.79700 127.17600 1.000 177.81000 33 ARG D CA 1
ATOM 23395 C C . ARG D 4 33 ? 152.05600 158.85300 126.62600 1.000 176.65000 33 ARG D C 1
ATOM 23396 O O . ARG D 4 33 ? 151.59400 159.72100 127.36200 1.000 168.66000 33 ARG D O 1
ATOM 23417 N N . ARG D 4 34 ? 151.67600 158.73200 125.36200 1.000 170.48000 34 ARG D N 1
ATOM 23418 C CA . ARG D 4 34 ? 150.70600 159.67700 124.83300 1.000 162.22000 34 ARG D CA 1
ATOM 23419 C C . ARG D 4 34 ? 149.37100 159.58200 125.52200 1.000 163.54000 34 ARG D C 1
ATOM 23420 O O . ARG D 4 34 ? 148.81400 158.49700 125.68500 1.000 166.20000 34 ARG D O 1
ATOM 23441 N N . ARG D 4 35 ? 148.81700 160.74100 125.83200 1.000 160.59000 35 ARG D N 1
ATOM 23442 C CA . ARG D 4 35 ? 147.44000 160.83300 126.25700 1.000 157.62000 35 ARG D CA 1
ATOM 23443 C C . ARG D 4 35 ? 146.59800 161.19900 125.05800 1.000 153.87000 35 ARG D C 1
ATOM 23444 O O . ARG D 4 35 ? 146.74800 162.28900 124.50600 1.000 151.76000 35 ARG D O 1
ATOM 23465 N N . GLU D 4 36 ? 145.76500 160.27900 124.60300 1.000 152.05000 36 GLU D N 1
ATOM 23466 C CA . GLU D 4 36 ? 144.91400 160.59000 123.47200 1.000 150.19000 36 GLU D CA 1
ATOM 23467 C C . GLU D 4 36 ? 143.80400 161.51400 123.93700 1.000 138.41000 36 GLU D C 1
ATOM 23468 O O . GLU D 4 36 ? 143.41300 161.48900 125.10100 1.000 133.48000 36 GLU D O 1
ATOM 23480 N N . PHE D 4 37 ? 143.37200 162.39800 123.06100 1.000 135.45000 37 PHE D N 1
ATOM 23481 C CA . PHE D 4 37 ? 142.32800 163.34400 123.41000 1.000 129.26000 37 PHE D CA 1
ATOM 23482 C C . PHE D 4 37 ? 141.04900 163.05300 122.66300 1.000 123.39000 37 PHE D C 1
ATOM 23483 O O . PHE D 4 37 ? 141.07300 162.62600 121.51100 1.000 128.53000 37 PHE D O 1
ATOM 23500 N N . GLY D 4 38 ? 139.92800 163.34300 123.30200 1.000 117.40000 38 GLY D N 1
ATOM 23501 C CA . GLY D 4 38 ? 138.64100 163.20100 122.64700 1.000 109.03000 38 GLY D CA 1
ATOM 23502 C C . GLY D 4 38 ? 138.44000 164.37200 121.70300 1.000 112.05000 38 GLY D C 1
ATOM 23503 O O . GLY D 4 38 ? 139.24600 165.29900 121.66300 1.000 115.55000 38 GLY D O 1
ATOM 23507 N N . LEU D 4 39 ? 137.35200 164.34500 120.95900 1.000 101.08000 39 LEU D N 1
ATOM 23508 C CA . LEU D 4 39 ? 137.12200 165.30000 119.89500 1.000 106.48000 39 LEU D CA 1
ATOM 23509 C C . LEU D 4 39 ? 137.01400 166.70600 120.45400 1.000 110.90000 39 LEU D C 1
ATOM 23510 O O . LEU D 4 39 ? 137.43800 167.66800 119.81000 1.000 112.01000 39 LEU D O 1
ATOM 23526 N N . LEU D 4 40 ? 136.41100 166.83900 121.63400 1.000 108.70000 40 LEU D N 1
ATOM 23527 C CA . LEU D 4 40 ? 136.31100 168.14300 122.26800 1.000 114.44000 40 LEU D CA 1
ATOM 23528 C C . LEU D 4 40 ? 137.13400 168.23700 123.54000 1.000 117.97000 40 LEU D C 1
ATOM 23529 O O . LEU D 4 40 ? 136.90300 169.12000 124.37000 1.000 118.06000 40 LEU D O 1
ATOM 23545 N N . GLU D 4 41 ? 138.04200 167.30200 123.72500 1.000 119.42000 41 GLU D N 1
ATOM 23546 C CA . GLU D 4 41 ? 138.92800 167.33800 124.86900 1.000 123.29000 41 GLU D CA 1
ATOM 23547 C C . GLU D 4 41 ? 140.11500 168.22100 124.53300 1.000 124.89000 41 GLU D C 1
ATOM 23548 O O . GLU D 4 41 ? 140.49600 168.33900 123.36800 1.000 126.42000 41 GLU D O 1
ATOM 23560 N N . ARG D 4 42 ? 140.68700 168.85500 125.53300 1.000 124.04000 42 ARG D N 1
ATOM 23561 C CA . ARG D 4 42 ? 141.85200 169.68300 125.31000 1.000 127.79000 42 ARG D CA 1
ATOM 23562 C C . ARG D 4 42 ? 142.92400 169.36400 126.33700 1.000 131.70000 42 ARG D C 1
ATOM 23563 O O . ARG D 4 42 ? 142.61700 168.81300 127.39600 1.000 133.14000 42 ARG D O 1
ATOM 23584 N N . PRO D 4 43 ? 144.18900 169.61800 126.01300 1.000 131.64000 43 PRO D N 1
ATOM 23585 C CA . PRO D 4 43 ? 145.31800 169.61200 126.91500 1.000 143.27000 43 PRO D CA 1
ATOM 23586 C C . PRO D 4 43 ? 145.09900 170.63000 128.01100 1.000 152.25000 43 PRO D C 1
ATOM 23587 O O . PRO D 4 43 ? 144.53400 171.69600 127.76900 1.000 156.40000 43 PRO D O 1
ATOM 23598 N N . VAL D 4 44 ? 145.52600 170.29000 129.22000 1.000 159.87000 44 VAL D N 1
ATOM 23599 C CA . VAL D 4 44 ? 145.35100 171.18000 130.35100 1.000 169.64000 44 VAL D CA 1
ATOM 23600 C C . VAL D 4 44 ? 146.63600 171.91600 130.67700 1.000 179.26000 44 VAL D C 1
ATOM 23601 O O . VAL D 4 44 ? 147.64700 171.31200 131.03300 1.000 185.29000 44 VAL D O 1
ATOM 23614 N N . LEU D 4 45 ? 146.57900 173.23000 130.53500 1.000 183.99000 45 LEU D N 1
ATOM 23615 C CA . LEU D 4 45 ? 147.70600 174.10600 130.79000 1.000 189.18000 45 LEU D CA 1
ATOM 23616 C C . LEU D 4 45 ? 147.79400 174.41600 132.27900 1.000 193.39000 45 LEU D C 1
ATOM 23617 O O . LEU D 4 45 ? 146.78200 174.35100 132.97700 1.000 196.53000 45 LEU D O 1
ATOM 23633 N N . PRO D 4 46 ? 148.98300 174.73300 132.79300 1.000 194.16000 46 PRO D N 1
ATOM 23634 C CA . PRO D 4 46 ? 149.19100 175.32600 134.09600 1.000 197.30000 46 PRO D CA 1
ATOM 23635 C C . PRO D 4 46 ? 148.48400 176.67500 134.10200 1.000 196.78000 46 PRO D C 1
ATOM 23636 O O . PRO D 4 46 ? 148.39100 177.31600 133.05900 1.000 196.04000 46 PRO D O 1
ATOM 23647 N N . PRO D 4 47 ? 148.02400 177.14800 135.25700 1.000 196.70000 47 PRO D N 1
ATOM 23648 C CA . PRO D 4 47 ? 147.23100 178.35500 135.43800 1.000 198.91000 47 PRO D CA 1
ATOM 23649 C C . PRO D 4 47 ? 147.96600 179.63100 135.03800 1.000 196.85000 47 PRO D C 1
ATOM 23650 O O . PRO D 4 47 ? 147.34100 180.64800 134.74100 1.000 196.12000 47 PRO D O 1
ATOM 23661 N N . SER D 4 48 ? 149.29300 179.57900 135.03500 1.000 198.53000 48 SER D N 1
ATOM 23662 C CA . SER D 4 48 ? 150.10600 180.72700 134.65800 1.000 196.57000 48 SER D CA 1
ATOM 23663 C C . SER D 4 48 ? 150.38700 180.75400 133.16200 1.000 195.18000 48 SER D C 1
ATOM 23664 O O . SER D 4 48 ? 151.00500 181.69100 132.65300 1.000 192.94000 48 SER D O 1
ATOM 23672 N N . VAL D 4 49 ? 150.02900 179.67300 132.48500 1.000 194.50000 49 VAL D N 1
ATOM 23673 C CA . VAL D 4 49 ? 150.36600 179.47800 131.08800 1.000 190.94000 49 VAL D CA 1
ATOM 23674 C C . VAL D 4 49 ? 149.20900 179.76500 130.13900 1.000 189.64000 49 VAL D C 1
ATOM 23675 O O . VAL D 4 49 ? 148.11000 179.23700 130.29700 1.000 192.61000 49 VAL D O 1
ATOM 23688 N N . VAL D 4 50 ? 149.46300 180.62100 129.15500 1.000 188.79000 50 VAL D N 1
ATOM 23689 C CA . VAL D 4 50 ? 148.48600 180.89400 128.11100 1.000 190.96000 50 VAL D CA 1
ATOM 23690 C C . VAL D 4 50 ? 149.06700 180.51300 126.75800 1.000 187.55000 50 VAL D C 1
ATOM 23691 O O . VAL D 4 50 ? 150.12800 181.00300 126.37500 1.000 190.05000 50 VAL D O 1
ATOM 23704 N N . ILE D 4 51 ? 148.37300 179.63200 126.04600 1.000 185.96000 51 ILE D N 1
ATOM 23705 C CA . ILE D 4 51 ? 148.86400 179.10800 124.77600 1.000 180.06000 51 ILE D CA 1
ATOM 23706 C C . ILE D 4 51 ? 147.90800 179.38200 123.62900 1.000 181.05000 51 ILE D C 1
ATOM 23707 O O . ILE D 4 51 ? 146.70100 179.16800 123.74400 1.000 181.95000 51 ILE D O 1
ATOM 23723 N N . ASP D 4 52 ? 148.45000 179.86000 122.51800 1.000 179.98000 52 ASP D N 1
ATOM 23724 C CA . ASP D 4 52 ? 147.64700 180.10300 121.32600 1.000 175.21000 52 ASP D CA 1
ATOM 23725 C C . ASP D 4 52 ? 147.40300 178.78400 120.60400 1.000 173.39000 52 ASP D C 1
ATOM 23726 O O . ASP D 4 52 ? 148.34800 178.04300 120.34100 1.000 158.58000 52 ASP D O 1
ATOM 23735 N N . THR D 4 53 ? 146.14300 178.40300 120.44800 1.000 165.12000 53 THR D N 1
ATOM 23736 C CA . THR D 4 53 ? 145.83400 177.10800 119.85300 1.000 158.03000 53 THR D CA 1
ATOM 23737 C C . THR D 4 53 ? 145.38000 177.24000 118.40700 1.000 158.32000 53 THR D C 1
ATOM 23738 O O . THR D 4 53 ? 144.47700 178.01400 118.09100 1.000 160.01000 53 THR D O 1
ATOM 23749 N N . ALA D 4 54 ? 146.01900 176.46900 117.53500 1.000 151.13000 54 ALA D N 1
ATOM 23750 C CA . ALA D 4 54 ? 145.71400 176.46300 116.11200 1.000 145.01000 54 ALA D CA 1
ATOM 23751 C C . ALA D 4 54 ? 145.26700 175.07400 115.68200 1.000 140.66000 54 ALA D C 1
ATOM 23752 O O . ALA D 4 54 ? 145.69200 174.07900 116.26700 1.000 138.43000 54 ALA D O 1
ATOM 23759 N N . SER D 4 55 ? 144.40900 175.00400 114.66900 1.000 139.23000 55 SER D N 1
ATOM 23760 C CA . SER D 4 55 ? 143.92400 173.71500 114.18600 1.000 137.34000 55 SER D CA 1
ATOM 23761 C C . SER D 4 55 ? 143.90400 173.65700 112.66900 1.000 133.06000 55 SER D C 1
ATOM 23762 O O . SER D 4 55 ? 143.59400 174.64600 112.00300 1.000 131.60000 55 SER D O 1
ATOM 23770 N N . TYR D 4 56 ? 144.26400 172.49700 112.12600 1.000 125.98000 56 TYR D N 1
ATOM 23771 C CA . TYR D 4 56 ? 144.39800 172.33900 110.68000 1.000 126.39000 56 TYR D CA 1
ATOM 23772 C C . TYR D 4 56 ? 143.67400 171.11500 110.14600 1.000 121.98000 56 TYR D C 1
ATOM 23773 O O . TYR D 4 56 ? 143.51100 170.12100 110.85400 1.000 113.11000 56 TYR D O 1
ATOM 23791 N N . LYS D 4 57 ? 143.22100 171.20300 108.89400 1.000 120.04000 57 LYS D N 1
ATOM 23792 C CA . LYS D 4 57 ? 142.45900 170.12300 108.28400 1.000 113.51000 57 LYS D CA 1
ATOM 23793 C C . LYS D 4 57 ? 143.26100 169.47600 107.17100 1.000 109.13000 57 LYS D C 1
ATOM 23794 O O . LYS D 4 57 ? 143.32500 169.98700 106.04900 1.000 113.21000 57 LYS D O 1
ATOM 23813 N N . ILE D 4 58 ? 143.80800 168.30900 107.47400 1.000 110.76000 58 ILE D N 1
ATOM 23814 C CA . ILE D 4 58 ? 144.76900 167.65500 106.60500 1.000 108.24000 58 ILE D CA 1
ATOM 23815 C C . ILE D 4 58 ? 144.19500 166.38800 106.00000 1.000 105.04000 58 ILE D C 1
ATOM 23816 O O . ILE D 4 58 ? 143.82800 165.47400 106.73100 1.000 98.83000 58 ILE D O 1
ATOM 23832 N N . PHE D 4 59 ? 144.18800 166.28400 104.67900 1.000 107.14000 59 PHE D N 1
ATOM 23833 C CA . PHE D 4 59 ? 143.73100 165.04900 104.05600 1.000 104.23000 59 PHE D CA 1
ATOM 23834 C C . PHE D 4 59 ? 144.90600 164.17700 103.67300 1.000 114.52000 59 PHE D C 1
ATOM 23835 O O . PHE D 4 59 ? 145.86600 164.64900 103.07000 1.000 118.17000 59 PHE D O 1
ATOM 23852 N N . VAL D 4 60 ? 144.84100 162.90600 104.03600 1.000 108.33000 60 VAL D N 1
ATOM 23853 C CA . VAL D 4 60 ? 145.92100 161.98600 103.73700 1.000 112.31000 60 VAL D CA 1
ATOM 23854 C C . VAL D 4 60 ? 145.53400 161.16300 102.51200 1.000 114.99000 60 VAL D C 1
ATOM 23855 O O . VAL D 4 60 ? 144.49400 160.50500 102.50100 1.000 113.65000 60 VAL D O 1
ATOM 23868 N N . SER D 4 61 ? 146.37800 161.19000 101.48300 1.000 120.55000 61 SER D N 1
ATOM 23869 C CA . SER D 4 61 ? 146.03200 160.61500 100.18500 1.000 124.10000 61 SER D CA 1
ATOM 23870 C C . SER D 4 61 ? 147.18300 159.82500 99.57900 1.000 126.83000 61 SER D C 1
ATOM 23871 O O . SER D 4 61 ? 148.32500 159.90200 100.04000 1.000 128.68000 61 SER D O 1
ATOM 23879 N N . GLY D 4 62 ? 146.84600 158.96900 98.62000 1.000 121.81000 62 GLY D N 1
ATOM 23880 C CA . GLY D 4 62 ? 147.81900 158.08300 98.00300 1.000 123.86000 62 GLY D CA 1
ATOM 23881 C C . GLY D 4 62 ? 147.21100 156.71000 97.74900 1.000 122.15000 62 GLY D C 1
ATOM 23882 O O . GLY D 4 62 ? 146.07500 156.44200 98.13400 1.000 120.25000 62 GLY D O 1
ATOM 23886 N N . LYS D 4 63 ? 148.00100 155.83200 97.16600 1.000 121.15000 63 LYS D N 1
ATOM 23887 C CA . LYS D 4 63 ? 147.54800 154.51200 96.75800 1.000 122.06000 63 LYS D CA 1
ATOM 23888 C C . LYS D 4 63 ? 147.45300 153.56800 97.94200 1.000 116.33000 63 LYS D C 1
ATOM 23889 O O . LYS D 4 63 ? 148.02800 153.82100 98.99500 1.000 117.19000 63 LYS D O 1
ATOM 23908 N N . SER D 4 64 ? 146.63900 152.53400 97.81500 1.000 118.76000 64 SER D N 1
ATOM 23909 C CA . SER D 4 64 ? 146.49800 151.59000 98.91200 1.000 113.77000 64 SER D CA 1
ATOM 23910 C C . SER D 4 64 ? 147.83200 150.92900 99.19800 1.000 117.51000 64 SER D C 1
ATOM 23911 O O . SER D 4 64 ? 148.61300 150.67500 98.28100 1.000 116.92000 64 SER D O 1
ATOM 23919 N N . GLY D 4 65 ? 148.12200 150.70300 100.47400 1.000 114.58000 65 GLY D N 1
ATOM 23920 C CA . GLY D 4 65 ? 149.37400 150.05700 100.85200 1.000 116.34000 65 GLY D CA 1
ATOM 23921 C C . GLY D 4 65 ? 150.54500 151.02300 101.03700 1.000 122.38000 65 GLY D C 1
ATOM 23922 O O . GLY D 4 65 ? 151.66900 150.58700 101.28900 1.000 123.59000 65 GLY D O 1
ATOM 23926 N N . VAL D 4 66 ? 150.28500 152.33000 100.98000 1.000 116.52000 66 VAL D N 1
ATOM 23927 C CA . VAL D 4 66 ? 151.36100 153.31000 101.15600 1.000 116.34000 66 VAL D CA 1
ATOM 23928 C C . VAL D 4 66 ? 151.57300 153.69800 102.61300 1.000 121.11000 66 VAL D C 1
ATOM 23929 O O . VAL D 4 66 ? 152.49600 154.44700 102.92000 1.000 125.80000 66 VAL D O 1
ATOM 23942 N N . GLY D 4 67 ? 150.75800 153.17500 103.52700 1.000 118.79000 67 GLY D N 1
ATOM 23943 C CA . GLY D 4 67 ? 150.95800 153.52500 104.92400 1.000 120.39000 67 GLY D CA 1
ATOM 23944 C C . GLY D 4 67 ? 150.21900 154.76700 105.40600 1.000 118.71000 67 GLY D C 1
ATOM 23945 O O . GLY D 4 67 ? 150.71100 155.45500 106.29400 1.000 118.42000 67 GLY D O 1
ATOM 23949 N N . LYS D 4 68 ? 149.13400 155.16000 104.74300 1.000 116.48000 68 LYS D N 1
ATOM 23950 C CA . LYS D 4 68 ? 148.43800 156.35700 105.19500 1.000 112.31000 68 LYS D CA 1
ATOM 23951 C C . LYS D 4 68 ? 147.91800 156.21400 106.61900 1.000 111.15000 68 LYS D C 1
ATOM 23952 O O . LYS D 4 68 ? 148.11400 157.11200 107.44000 1.000 114.17000 68 LYS D O 1
ATOM 23971 N N . THR D 4 69 ? 147.36700 155.04800 106.95600 1.000 107.47000 69 THR D N 1
ATOM 23972 C CA . THR D 4 69 ? 146.89300 154.84200 108.31700 1.000 113.81000 69 THR D CA 1
ATOM 23973 C C . THR D 4 69 ? 148.06400 154.78000 109.27800 1.000 114.46000 69 THR D C 1
ATOM 23974 O O . THR D 4 69 ? 148.03400 155.36900 110.36200 1.000 113.23000 69 THR D O 1
ATOM 23985 N N . ALA D 4 70 ? 149.11900 154.10100 108.85200 1.000 113.28000 70 ALA D N 1
ATOM 23986 C CA . ALA D 4 70 ? 150.30500 153.95400 109.67000 1.000 114.72000 70 ALA D CA 1
ATOM 23987 C C . ALA D 4 70 ? 150.99500 155.29000 109.91100 1.000 118.82000 70 ALA D C 1
ATOM 23988 O O . ALA D 4 70 ? 151.47700 155.55500 111.01300 1.000 123.35000 70 ALA D O 1
ATOM 23995 N N . LEU D 4 71 ? 150.94300 156.17500 108.91900 1.000 115.45000 71 LEU D N 1
ATOM 23996 C CA . LEU D 4 71 ? 151.55900 157.48600 109.04800 1.000 115.73000 71 LEU D CA 1
ATOM 23997 C C . LEU D 4 71 ? 150.84200 158.32400 110.07200 1.000 113.32000 71 LEU D C 1
ATOM 23998 O O . LEU D 4 71 ? 151.47600 158.96400 110.91200 1.000 115.98000 71 LEU D O 1
ATOM 24014 N N . VAL D 4 72 ? 149.52300 158.25500 110.07300 1.000 113.37000 72 VAL D N 1
ATOM 24015 C CA . VAL D 4 72 ? 148.78300 159.04800 111.02500 1.000 109.36000 72 VAL D CA 1
ATOM 24016 C C . VAL D 4 72 ? 148.99600 158.51500 112.42400 1.000 111.85000 72 VAL D C 1
ATOM 24017 O O . VAL D 4 72 ? 149.12600 159.29200 113.36600 1.000 117.31000 72 VAL D O 1
ATOM 24030 N N . ALA D 4 73 ? 149.03000 157.19300 112.57400 1.000 113.55000 73 ALA D N 1
ATOM 24031 C CA . ALA D 4 73 ? 149.24700 156.63100 113.89600 1.000 114.54000 73 ALA D CA 1
ATOM 24032 C C . ALA D 4 73 ? 150.61100 157.04100 114.43500 1.000 118.92000 73 ALA D C 1
ATOM 24033 O O . ALA D 4 73 ? 150.73700 157.40900 115.60400 1.000 121.45000 73 ALA D O 1
ATOM 24040 N N . LYS D 4 74 ? 151.60600 157.12400 113.55900 1.000 121.05000 74 LYS D N 1
ATOM 24041 C CA . LYS D 4 74 ? 152.92600 157.52500 114.01500 1.000 125.30000 74 LYS D CA 1
ATOM 24042 C C . LYS D 4 74 ? 152.94800 158.98700 114.41500 1.000 127.19000 74 LYS D C 1
ATOM 24043 O O . LYS D 4 74 ? 153.56000 159.35100 115.41900 1.000 130.83000 74 LYS D O 1
ATOM 24062 N N . LEU D 4 75 ? 152.20800 159.81500 113.68700 1.000 115.48000 75 LEU D N 1
ATOM 24063 C CA . LEU D 4 75 ? 152.14900 161.23200 114.00300 1.000 120.07000 75 LEU D CA 1
ATOM 24064 C C . LEU D 4 75 ? 151.33400 161.44900 115.26400 1.000 119.52000 75 LEU D C 1
ATOM 24065 O O . LEU D 4 75 ? 151.61000 162.35200 116.05100 1.000 126.17000 75 LEU D O 1
ATOM 24081 N N . ALA D 4 76 ? 150.35200 160.58300 115.47300 1.000 117.08000 76 ALA D N 1
ATOM 24082 C CA . ALA D 4 76 ? 149.51000 160.63700 116.65300 1.000 118.02000 76 ALA D CA 1
ATOM 24083 C C . ALA D 4 76 ? 150.16800 159.99500 117.86500 1.000 117.52000 76 ALA D C 1
ATOM 24084 O O . ALA D 4 76 ? 149.75900 160.23200 119.00100 1.000 120.04000 76 ALA D O 1
ATOM 24091 N N . GLY D 4 77 ? 151.17900 159.16800 117.62400 1.000 123.05000 77 GLY D N 1
ATOM 24092 C CA . GLY D 4 77 ? 151.84400 158.44500 118.69700 1.000 122.87000 77 GLY D CA 1
ATOM 24093 C C . GLY D 4 77 ? 151.01600 157.23400 119.10300 1.000 124.83000 77 GLY D C 1
ATOM 24094 O O . GLY D 4 77 ? 151.17900 156.67800 120.19000 1.000 127.04000 77 GLY D O 1
ATOM 24098 N N . LEU D 4 78 ? 150.10300 156.86100 118.22300 1.000 121.33000 78 LEU D N 1
ATOM 24099 C CA . LEU D 4 78 ? 149.21000 155.73500 118.40500 1.000 121.20000 78 LEU D CA 1
ATOM 24100 C C . LEU D 4 78 ? 149.82200 154.49500 117.79100 1.000 123.94000 78 LEU D C 1
ATOM 24101 O O . LEU D 4 78 ? 150.71100 154.58500 116.94500 1.000 124.24000 78 LEU D O 1
ATOM 24117 N N . GLU D 4 79 ? 149.38500 153.33500 118.24500 1.000 127.73000 79 GLU D N 1
ATOM 24118 C CA . GLU D 4 79 ? 149.94400 152.09300 117.74400 1.000 130.98000 79 GLU D CA 1
ATOM 24119 C C . GLU D 4 79 ? 149.77300 151.96900 116.23600 1.000 134.58000 79 GLU D C 1
ATOM 24120 O O . GLU D 4 79 ? 148.68700 152.18900 115.69700 1.000 130.17000 79 GLU D O 1
ATOM 24132 N N . VAL D 4 80 ? 150.85900 151.59300 115.56700 1.000 133.74000 80 VAL D N 1
ATOM 24133 C CA . VAL D 4 80 ? 150.87700 151.39700 114.12700 1.000 132.32000 80 VAL D CA 1
ATOM 24134 C C . VAL D 4 80 ? 150.48400 149.96700 113.76500 1.000 131.86000 80 VAL D C 1
ATOM 24135 O O . VAL D 4 80 ? 151.12800 149.02700 114.22600 1.000 131.21000 80 VAL D O 1
ATOM 24148 N N . PRO D 4 81 ? 149.45400 149.77900 112.93600 1.000 124.77000 81 PRO D N 1
ATOM 24149 C CA . PRO D 4 81 ? 148.92100 148.49500 112.53400 1.000 123.34000 81 PRO D CA 1
ATOM 24150 C C . PRO D 4 81 ? 149.92900 147.73400 111.69500 1.000 122.23000 81 PRO D C 1
ATOM 24151 O O . PRO D 4 81 ? 150.67100 148.32900 110.91500 1.000 119.51000 81 PRO D O 1
ATOM 24162 N N . ILE D 4 82 ? 149.92200 146.41700 111.83000 1.000 121.78000 82 ILE D N 1
ATOM 24163 C CA . ILE D 4 82 ? 150.76600 145.56000 111.01200 1.000 119.87000 82 ILE D CA 1
ATOM 24164 C C . ILE D 4 82 ? 149.99800 144.92100 109.85600 1.000 117.08000 82 ILE D C 1
ATOM 24165 O O . ILE D 4 82 ? 150.56800 144.67900 108.79500 1.000 115.08000 82 ILE D O 1
ATOM 24181 N N . VAL D 4 83 ? 148.74300 144.55400 110.10300 1.000 116.43000 83 VAL D N 1
ATOM 24182 C CA . VAL D 4 83 ? 147.90000 143.92100 109.09300 1.000 111.96000 83 VAL D CA 1
ATOM 24183 C C . VAL D 4 83 ? 147.30100 144.96400 108.16700 1.000 107.63000 83 VAL D C 1
ATOM 24184 O O . VAL D 4 83 ? 146.75100 145.96600 108.62300 1.000 104.44000 83 VAL D O 1
ATOM 24197 N N . HIS D 4 84 ? 147.35200 144.70300 106.86900 1.000 111.03000 84 HIS D N 1
ATOM 24198 C CA . HIS D 4 84 ? 146.82500 145.64800 105.90000 1.000 108.55000 84 HIS D CA 1
ATOM 24199 C C . HIS D 4 84 ? 145.32100 145.52800 105.73100 1.000 104.97000 84 HIS D C 1
ATOM 24200 O O . HIS D 4 84 ? 144.83000 145.04800 104.70600 1.000 101.10000 84 HIS D O 1
ATOM 24214 N N . HIS D 4 85 ? 144.59100 145.99500 106.73500 1.000 99.52000 85 HIS D N 1
ATOM 24215 C CA . HIS D 4 85 ? 143.15600 146.16000 106.59500 1.000 96.36000 85 HIS D CA 1
ATOM 24216 C C . HIS D 4 85 ? 142.93900 147.39400 105.74600 1.000 97.71000 85 HIS D C 1
ATOM 24217 O O . HIS D 4 85 ? 143.60100 148.40600 105.96100 1.000 94.16000 85 HIS D O 1
ATOM 24231 N N . GLU D 4 86 ? 141.99600 147.35200 104.82700 1.000 93.13000 86 GLU D N 1
ATOM 24232 C CA . GLU D 4 86 ? 141.70000 148.55900 104.07500 1.000 91.68000 86 GLU D CA 1
ATOM 24233 C C . GLU D 4 86 ? 140.81300 149.49200 104.88800 1.000 86.79000 86 GLU D C 1
ATOM 24234 O O . GLU D 4 86 ? 139.86100 149.04500 105.52700 1.000 86.66000 86 GLU D O 1
ATOM 24246 N N . THR D 4 87 ? 141.07100 150.79200 104.78800 1.000 86.59000 87 THR D N 1
ATOM 24247 C CA . THR D 4 87 ? 140.19100 151.79800 105.37000 1.000 81.11000 87 THR D CA 1
ATOM 24248 C C . THR D 4 87 ? 138.87400 151.81800 104.61200 1.000 83.41000 87 THR D C 1
ATOM 24249 O O . THR D 4 87 ? 138.85900 151.83400 103.38200 1.000 85.79000 87 THR D O 1
ATOM 24260 N N . THR D 4 88 ? 137.76500 151.79600 105.34800 1.000 80.07000 88 THR D N 1
ATOM 24261 C CA . THR D 4 88 ? 136.45700 151.60500 104.73300 1.000 80.44000 88 THR D CA 1
ATOM 24262 C C . THR D 4 88 ? 135.64700 152.88800 104.58400 1.000 75.61000 88 THR D C 1
ATOM 24263 O O . THR D 4 88 ? 134.50900 152.85100 104.11800 1.000 78.77000 88 THR D O 1
ATOM 24274 N N . GLY D 4 89 ? 136.18200 154.00400 105.04500 1.000 72.11000 89 GLY D N 1
ATOM 24275 C CA . GLY D 4 89 ? 135.39700 155.23000 105.08000 1.000 67.23000 89 GLY D CA 1
ATOM 24276 C C . GLY D 4 89 ? 136.18900 156.36600 105.68100 1.000 67.07000 89 GLY D C 1
ATOM 24277 O O . GLY D 4 89 ? 137.39200 156.24700 105.89800 1.000 75.17000 89 GLY D O 1
ATOM 24281 N N . ILE D 4 90 ? 135.53100 157.49100 105.89900 1.000 66.84000 90 ILE D N 1
ATOM 24282 C CA . ILE D 4 90 ? 136.23600 158.66400 106.37300 1.000 67.81000 90 ILE D CA 1
ATOM 24283 C C . ILE D 4 90 ? 136.51400 158.58700 107.85200 1.000 68.56000 90 ILE D C 1
ATOM 24284 O O . ILE D 4 90 ? 135.60900 158.42300 108.66800 1.000 70.48000 90 ILE D O 1
ATOM 24300 N N . GLN D 4 91 ? 137.76400 158.81100 108.20200 1.000 68.39000 91 GLN D N 1
ATOM 24301 C CA . GLN D 4 91 ? 138.17400 158.81200 109.58800 1.000 66.28000 91 GLN D CA 1
ATOM 24302 C C . GLN D 4 91 ? 138.90100 160.09200 109.92700 1.000 68.43000 91 GLN D C 1
ATOM 24303 O O . GLN D 4 91 ? 139.63500 160.63200 109.10100 1.000 73.23000 91 GLN D O 1
ATOM 24317 N N . THR D 4 92 ? 138.75600 160.53800 111.16500 1.000 67.76000 92 THR D N 1
ATOM 24318 C CA . THR D 4 92 ? 139.53600 161.66000 111.64300 1.000 74.22000 92 THR D CA 1
ATOM 24319 C C . THR D 4 92 ? 140.31800 161.30700 112.89300 1.000 79.09000 92 THR D C 1
ATOM 24320 O O . THR D 4 92 ? 139.74700 160.89200 113.90700 1.000 83.53000 92 THR D O 1
ATOM 24331 N N . THR D 4 93 ? 141.60800 161.60300 112.85900 1.000 84.47000 93 THR D N 1
ATOM 24332 C CA . THR D 4 93 ? 142.45600 161.50800 114.03700 1.000 88.07000 93 THR D CA 1
ATOM 24333 C C . THR D 4 93 ? 142.81100 162.90200 114.49600 1.000 90.41000 93 THR D C 1
ATOM 24334 O O . THR D 4 93 ? 143.15600 163.75300 113.68200 1.000 92.49000 93 THR D O 1
ATOM 24345 N N . VAL D 4 94 ? 142.72100 163.15500 115.79000 1.000 91.95000 94 VAL D N 1
ATOM 24346 C CA . VAL D 4 94 ? 143.13000 164.45400 116.29200 1.000 103.33000 94 VAL D CA 1
ATOM 24347 C C . VAL D 4 94 ? 144.40100 164.35200 117.11200 1.000 110.43000 94 VAL D C 1
ATOM 24348 O O . VAL D 4 94 ? 144.47700 163.59400 118.08000 1.000 113.57000 94 VAL D O 1
ATOM 24361 N N . VAL D 4 95 ? 145.40300 165.12000 116.70900 1.000 108.85000 95 VAL D N 1
ATOM 24362 C CA . VAL D 4 95 ? 146.70400 165.06700 117.34900 1.000 109.74000 95 VAL D CA 1
ATOM 24363 C C . VAL D 4 95 ? 147.08700 166.39000 117.97600 1.000 116.88000 95 VAL D C 1
ATOM 24364 O O . VAL D 4 95 ? 147.08700 167.42800 117.31600 1.000 118.65000 95 VAL D O 1
ATOM 24377 N N . PHE D 4 96 ? 147.45900 166.34500 119.24700 1.000 121.98000 96 PHE D N 1
ATOM 24378 C CA . PHE D 4 96 ? 147.92000 167.54300 119.92600 1.000 124.51000 96 PHE D CA 1
ATOM 24379 C C . PHE D 4 96 ? 149.43400 167.57700 120.05700 1.000 126.71000 96 PHE D C 1
ATOM 24380 O O . PHE D 4 96 ? 150.05900 166.60100 120.47500 1.000 130.44000 96 PHE D O 1
ATOM 24397 N N . TRP D 4 97 ? 150.02300 168.70600 119.68100 1.000 130.73000 97 TRP D N 1
ATOM 24398 C CA . TRP D 4 97 ? 151.46800 168.87200 119.76700 1.000 133.35000 97 TRP D CA 1
ATOM 24399 C C . TRP D 4 97 ? 151.86100 170.33900 119.94800 1.000 134.46000 97 TRP D C 1
ATOM 24400 O O . TRP D 4 97 ? 151.52400 171.16700 119.10300 1.000 139.19000 97 TRP D O 1
ATOM 24421 N N . PRO D 4 98 ? 152.55400 170.69400 121.03300 1.000 137.96000 98 PRO D N 1
ATOM 24422 C CA . PRO D 4 98 ? 153.06200 172.02200 121.31400 1.000 149.59000 98 PRO D CA 1
ATOM 24423 C C . PRO D 4 98 ? 154.24400 172.37000 120.42000 1.000 152.94000 98 PRO D C 1
ATOM 24424 O O . PRO D 4 98 ? 155.12200 171.53000 120.21200 1.000 146.10000 98 PRO D O 1
ATOM 24435 N N . ALA D 4 99 ? 154.39700 173.65600 120.11100 1.000 152.42000 99 ALA D N 1
ATOM 24436 C CA . ALA D 4 99 ? 155.61600 174.12100 119.46700 1.000 155.82000 99 ALA D CA 1
ATOM 24437 C C . ALA D 4 99 ? 155.98400 175.54800 119.84700 1.000 162.41000 99 ALA D C 1
ATOM 24438 O O . ALA D 4 99 ? 155.12100 176.41700 119.96100 1.000 162.33000 99 ALA D O 1
ATOM 24445 N N . LYS D 4 100 ? 157.28300 175.81300 119.92000 1.000 168.01000 100 LYS D N 1
ATOM 24446 C CA . LYS D 4 100 ? 157.77300 177.17600 120.07000 1.000 182.59000 100 LYS D CA 1
ATOM 24447 C C . LYS D 4 100 ? 157.95200 177.80200 118.70200 1.000 188.37000 100 LYS D C 1
ATOM 24448 O O . LYS D 4 100 ? 158.54600 177.18700 117.81500 1.000 180.19000 100 LYS D O 1
ATOM 24467 N N . LEU D 4 101 ? 157.53000 179.05000 118.55700 1.000 183.40000 101 LEU D N 1
ATOM 24468 C CA . LEU D 4 101 ? 157.70800 179.74900 117.29800 1.000 187.93000 101 LEU D CA 1
ATOM 24469 C C . LEU D 4 101 ? 159.01900 180.49300 117.26700 1.000 188.32000 101 LEU D C 1
ATOM 24470 O O . LEU D 4 101 ? 159.35200 181.21500 118.20400 1.000 188.53000 101 LEU D O 1
ATOM 24486 N N . LYS D 4 102 ? 159.70000 180.42200 116.13300 1.000 191.00000 102 LYS D N 1
ATOM 24487 C CA . LYS D 4 102 ? 160.95400 181.13800 115.98400 1.000 189.79000 102 LYS D CA 1
ATOM 24488 C C . LYS D 4 102 ? 160.73000 182.62500 115.75600 1.000 194.27000 102 LYS D C 1
ATOM 24489 O O . LYS D 4 102 ? 161.58700 183.44300 116.08400 1.000 198.54000 102 LYS D O 1
ATOM 24508 N N . ALA D 4 103 ? 159.57600 182.98000 115.19300 1.000 204.73000 103 ALA D N 1
ATOM 24509 C CA . ALA D 4 103 ? 159.29400 184.38100 114.91000 1.000 196.85000 103 ALA D CA 1
ATOM 24510 C C . ALA D 4 103 ? 158.69100 185.13100 116.09600 1.000 199.32000 103 ALA D C 1
ATOM 24511 O O . ALA D 4 103 ? 158.93800 186.32400 116.27000 1.000 201.33000 103 ALA D O 1
ATOM 24518 N N . SER D 4 104 ? 157.84900 184.45300 116.87200 1.000 199.55000 104 SER D N 1
ATOM 24519 C CA . SER D 4 104 ? 157.13500 185.12700 117.95500 1.000 202.61000 104 SER D CA 1
ATOM 24520 C C . SER D 4 104 ? 157.68600 184.85600 119.35400 1.000 208.57000 104 SER D C 1
ATOM 24521 O O . SER D 4 104 ? 157.31700 185.54500 120.30600 1.000 204.94000 104 SER D O 1
ATOM 24529 N N . ASP D 4 105 ? 158.46800 183.78700 119.50200 1.000 189.21000 105 ASP D N 1
ATOM 24530 C CA . ASP D 4 105 ? 159.00100 183.34500 120.79400 1.000 200.10000 105 ASP D CA 1
ATOM 24531 C C . ASP D 4 105 ? 157.90300 182.87400 121.75200 1.000 191.87000 105 ASP D C 1
ATOM 24532 O O . ASP D 4 105 ? 158.16500 182.59500 122.92400 1.000 190.39000 105 ASP D O 1
ATOM 24541 N N . CYS D 4 106 ? 156.69200 182.71600 121.23100 1.000 191.13000 106 CYS D N 1
ATOM 24542 C CA . CYS D 4 106 ? 155.56900 182.20600 122.00200 1.000 184.27000 106 CYS D CA 1
ATOM 24543 C C . CYS D 4 106 ? 155.30100 180.76400 121.63900 1.000 177.82000 106 CYS D C 1
ATOM 24544 O O . CYS D 4 106 ? 155.54300 180.35200 120.50300 1.000 195.72000 106 CYS D O 1
ATOM 24552 N N . VAL D 4 107 ? 154.75600 180.01100 122.58000 1.000 174.80000 107 VAL D N 1
ATOM 24553 C CA . VAL D 4 107 ? 154.30300 178.66600 122.27700 1.000 176.81000 107 VAL D CA 1
ATOM 24554 C C . VAL D 4 107 ? 152.89500 178.66200 121.69500 1.000 176.51000 107 VAL D C 1
ATOM 24555 O O . VAL D 4 107 ? 151.98900 179.34000 122.19200 1.000 177.56000 107 VAL D O 1
ATOM 24568 N N . VAL D 4 108 ? 152.75700 177.93200 120.59900 1.000 170.42000 108 VAL D N 1
ATOM 24569 C CA . VAL D 4 108 ? 151.49300 177.69100 119.93000 1.000 169.62000 108 VAL D CA 1
ATOM 24570 C C . VAL D 4 108 ? 151.26000 176.19800 119.91600 1.000 163.55000 108 VAL D C 1
ATOM 24571 O O . VAL D 4 108 ? 152.17900 175.42500 119.65500 1.000 151.77000 108 VAL D O 1
ATOM 24584 N N . MET D 4 109 ? 150.08000 175.77900 120.31600 1.000 156.99000 109 MET D N 1
ATOM 24585 C CA . MET D 4 109 ? 149.81100 174.35800 120.33800 1.000 147.90000 109 MET D CA 1
ATOM 24586 C C . MET D 4 109 ? 148.92300 173.99000 119.17900 1.000 144.10000 109 MET D C 1
ATOM 24587 O O . MET D 4 109 ? 147.99800 174.72400 118.83300 1.000 146.56000 109 MET D O 1
ATOM 24601 N N . PHE D 4 110 ? 149.23200 172.87600 118.54700 1.000 136.25000 110 PHE D N 1
ATOM 24602 C CA . PHE D 4 110 ? 148.48700 172.48100 117.37600 1.000 134.33000 110 PHE D CA 1
ATOM 24603 C C . PHE D 4 110 ? 147.51600 171.35800 117.64500 1.000 128.74000 110 PHE D C 1
ATOM 24604 O O . PHE D 4 110 ? 147.82500 170.41200 118.36800 1.000 128.60000 110 PHE D O 1
ATOM 24621 N N . ARG D 4 111 ? 146.37600 171.43600 116.97300 1.000 129.01000 111 ARG D N 1
ATOM 24622 C CA . ARG D 4 111 ? 145.40700 170.35800 116.91300 1.000 122.82000 111 ARG D CA 1
ATOM 24623 C C . ARG D 4 111 ? 145.25300 169.92600 115.46100 1.000 119.04000 111 ARG D C 1
ATOM 24624 O O . ARG D 4 111 ? 144.54600 170.57100 114.68200 1.000 118.48000 111 ARG D O 1
ATOM 24645 N N . PHE D 4 112 ? 145.93000 168.85100 115.09000 1.000 117.69000 112 PHE D N 1
ATOM 24646 C CA . PHE D 4 112 ? 145.92100 168.41900 113.70200 1.000 115.98000 112 PHE D CA 1
ATOM 24647 C C . PHE D 4 112 ? 144.81000 167.42900 113.45800 1.000 117.18000 112 PHE D C 1
ATOM 24648 O O . PHE D 4 112 ? 144.74500 166.39200 114.11600 1.000 113.90000 112 PHE D O 1
ATOM 24665 N N . GLU D 4 113 ? 143.97300 167.70800 112.46800 1.000 116.97000 113 GLU D N 1
ATOM 24666 C CA . GLU D 4 113 ? 142.96000 166.75100 112.06700 1.000 112.84000 113 GLU D CA 1
ATOM 24667 C C . GLU D 4 113 ? 143.45800 165.96700 110.87400 1.000 108.16000 113 GLU D C 1
ATOM 24668 O O . GLU D 4 113 ? 143.64200 166.52600 109.79200 1.000 100.90000 113 GLU D O 1
ATOM 24680 N N . PHE D 4 114 ? 143.64200 164.66900 111.04900 1.000 101.62000 114 PHE D N 1
ATOM 24681 C CA . PHE D 4 114 ? 144.07600 163.84500 109.94000 1.000 97.74000 114 PHE D CA 1
ATOM 24682 C C . PHE D 4 114 ? 142.88900 163.12500 109.35700 1.000 91.57000 114 PHE D C 1
ATOM 24683 O O . PHE D 4 114 ? 142.33800 162.21600 109.97700 1.000 87.67000 114 PHE D O 1
ATOM 24700 N N . TRP D 4 115 ? 142.46200 163.58600 108.19200 1.000 96.14000 115 TRP D N 1
ATOM 24701 C CA . TRP D 4 115 ? 141.32800 163.02400 107.48900 1.000 94.03000 115 TRP D CA 1
ATOM 24702 C C . TRP D 4 115 ? 141.83900 161.91000 106.59500 1.000 86.60000 115 TRP D C 1
ATOM 24703 O O . TRP D 4 115 ? 142.73200 162.13000 105.78000 1.000 98.01000 115 TRP D O 1
ATOM 24724 N N . ASP D 4 116 ? 141.25900 160.73700 106.70200 1.000 77.48000 116 ASP D N 1
ATOM 24725 C CA . ASP D 4 116 ? 141.76000 159.61900 105.92600 1.000 81.52000 116 ASP D CA 1
ATOM 24726 C C . ASP D 4 116 ? 140.63800 158.74700 105.39600 1.000 89.51000 116 ASP D C 1
ATOM 24727 O O . ASP D 4 116 ? 140.06600 157.96000 106.14400 1.000 85.72000 116 ASP D O 1
ATOM 24736 N N . CYS D 4 117 ? 140.22200 158.99700 104.15800 1.000 90.43000 117 CYS D N 1
ATOM 24737 C CA . CYS D 4 117 ? 139.08400 158.28700 103.58400 1.000 85.14000 117 CYS D CA 1
ATOM 24738 C C . CYS D 4 117 ? 139.35200 156.83500 103.23200 1.000 83.12000 117 CYS D C 1
ATOM 24739 O O . CYS D 4 117 ? 138.43400 156.01800 103.20000 1.000 83.52000 117 CYS D O 1
ATOM 24747 N N . GLY D 4 118 ? 140.56600 156.55600 102.80000 1.000 91.41000 118 GLY D N 1
ATOM 24748 C CA . GLY D 4 118 ? 140.91100 155.24800 102.26500 1.000 95.54000 118 GLY D CA 1
ATOM 24749 C C . GLY D 4 118 ? 140.86400 155.32100 100.74500 1.000 101.26000 118 GLY D C 1
ATOM 24750 O O . GLY D 4 118 ? 140.00100 155.99500 100.18200 1.000 98.30000 118 GLY D O 1
ATOM 24754 N N . GLU D 4 119 ? 141.73400 154.57900 100.06900 1.000 107.17000 119 GLU D N 1
ATOM 24755 C CA . GLU D 4 119 ? 141.78600 154.68200 98.61400 1.000 114.25000 119 GLU D CA 1
ATOM 24756 C C . GLU D 4 119 ? 140.57500 154.05700 97.94000 1.000 107.23000 119 GLU D C 1
ATOM 24757 O O . GLU D 4 119 ? 140.05200 154.59700 96.96500 1.000 106.02000 119 GLU D O 1
ATOM 24769 N N . SER D 4 120 ? 140.11600 152.93100 98.47000 1.000 103.76000 120 SER D N 1
ATOM 24770 C CA . SER D 4 120 ? 139.00400 152.23100 97.85200 1.000 102.18000 120 SER D CA 1
ATOM 24771 C C . SER D 4 120 ? 137.69900 152.96500 98.09900 1.000 102.36000 120 SER D C 1
ATOM 24772 O O . SER D 4 120 ? 136.85200 153.08000 97.21100 1.000 95.51000 120 SER D O 1
ATOM 24780 N N . ALA D 4 121 ? 137.59300 153.56300 99.27900 1.000 100.32000 121 ALA D N 1
ATOM 24781 C CA . ALA D 4 121 ? 136.36400 154.21500 99.70100 1.000 90.84000 121 ALA D CA 1
ATOM 24782 C C . ALA D 4 121 ? 136.07200 155.43300 98.84900 1.000 91.44000 121 ALA D C 1
ATOM 24783 O O . ALA D 4 121 ? 134.91900 155.71000 98.52100 1.000 88.97000 121 ALA D O 1
ATOM 24790 N N . LEU D 4 122 ? 137.12900 156.07900 98.37900 1.000 92.97000 122 LEU D N 1
ATOM 24791 C CA . LEU D 4 122 ? 136.97600 157.26500 97.55800 1.000 97.01000 122 LEU D CA 1
ATOM 24792 C C . LEU D 4 122 ? 136.36600 156.95100 96.20900 1.000 98.87000 122 LEU D C 1
ATOM 24793 O O . LEU D 4 122 ? 135.68600 157.79400 95.62400 1.000 96.13000 122 LEU D O 1
ATOM 24809 N N . LYS D 4 123 ? 136.66300 155.77900 95.66300 1.000 99.11000 123 LYS D N 1
ATOM 24810 C CA . LYS D 4 123 ? 136.16100 155.48000 94.33800 1.000 98.63000 123 LYS D CA 1
ATOM 24811 C C . LYS D 4 123 ? 134.79700 154.82300 94.39100 1.000 97.41000 123 LYS D C 1
ATOM 24812 O O . LYS D 4 123 ? 133.97500 155.01800 93.49500 1.000 96.55000 123 LYS D O 1
ATOM 24831 N N . LYS D 4 124 ? 134.54400 154.05300 95.44400 1.000 99.23000 124 LYS D N 1
ATOM 24832 C CA . LYS D 4 124 ? 133.25600 153.38700 95.56600 1.000 93.01000 124 LYS D CA 1
ATOM 24833 C C . LYS D 4 124 ? 132.14300 154.37100 95.90300 1.000 97.87000 124 LYS D C 1
ATOM 24834 O O . LYS D 4 124 ? 131.02200 154.24600 95.41100 1.000 98.34000 124 LYS D O 1
ATOM 24853 N N . PHE D 4 125 ? 132.45500 155.35100 96.74500 1.000 101.93000 125 PHE D N 1
ATOM 24854 C CA . PHE D 4 125 ? 131.47100 156.33400 97.16600 1.000 92.19000 125 PHE D CA 1
ATOM 24855 C C . PHE D 4 125 ? 131.85700 157.71300 96.67100 1.000 100.26000 125 PHE D C 1
ATOM 24856 O O . PHE D 4 125 ? 132.80700 158.32400 97.16100 1.000 103.93000 125 PHE D O 1
ATOM 24873 N N . ASP D 4 126 ? 131.06600 158.24700 95.75900 1.000 103.74000 126 ASP D N 1
ATOM 24874 C CA . ASP D 4 126 ? 131.42800 159.47200 95.06800 1.000 101.01000 126 ASP D CA 1
ATOM 24875 C C . ASP D 4 126 ? 131.39900 160.69200 95.97300 1.000 105.61000 126 ASP D C 1
ATOM 24876 O O . ASP D 4 126 ? 132.19600 161.61600 95.80700 1.000 104.19000 126 ASP D O 1
ATOM 24885 N N . HIS D 4 127 ? 130.55700 160.65000 96.99200 1.000 108.02000 127 HIS D N 1
ATOM 24886 C CA . HIS D 4 127 ? 130.41200 161.79000 97.88100 1.000 107.40000 127 HIS D CA 1
ATOM 24887 C C . HIS D 4 127 ? 131.57600 161.93600 98.84700 1.000 110.99000 127 HIS D C 1
ATOM 24888 O O . HIS D 4 127 ? 131.73800 162.98900 99.46700 1.000 108.95000 127 HIS D O 1
ATOM 24902 N N . MET D 4 128 ? 132.34400 160.87100 99.05000 1.000 107.81000 128 MET D N 1
ATOM 24903 C CA . MET D 4 128 ? 133.35800 160.92700 100.08800 1.000 97.29000 128 MET D CA 1
ATOM 24904 C C . MET D 4 128 ? 134.49200 161.87000 99.76200 1.000 93.87000 128 MET D C 1
ATOM 24905 O O . MET D 4 128 ? 135.06800 162.48600 100.66000 1.000 96.27000 128 MET D O 1
ATOM 24919 N N . LEU D 4 129 ? 134.84300 161.98300 98.49400 1.000 102.79000 129 LEU D N 1
ATOM 24920 C CA . LEU D 4 129 ? 135.95000 162.85000 98.18800 1.000 100.30000 129 LEU D CA 1
ATOM 24921 C C . LEU D 4 129 ? 135.61900 164.30600 98.50500 1.000 107.34000 129 LEU D C 1
ATOM 24922 O O . LEU D 4 129 ? 136.40600 164.95600 99.18600 1.000 107.30000 129 LEU D O 1
ATOM 24938 N N . PRO D 4 130 ? 134.46800 164.85000 98.06500 1.000 109.28000 130 PRO D N 1
ATOM 24939 C CA . PRO D 4 130 ? 134.00200 166.17200 98.42900 1.000 103.73000 130 PRO D CA 1
ATOM 24940 C C . PRO D 4 130 ? 133.82200 166.32300 99.92900 1.000 108.34000 130 PRO D C 1
ATOM 24941 O O . PRO D 4 130 ? 134.14300 167.36600 100.49100 1.000 107.09000 130 PRO D O 1
ATOM 24952 N N . ALA D 4 131 ? 133.47800 165.23200 100.60500 1.000 105.95000 131 ALA D N 1
ATOM 24953 C CA . ALA D 4 131 ? 133.29000 165.30500 102.04600 1.000 109.52000 131 ALA D CA 1
ATOM 24954 C C . ALA D 4 131 ? 134.59800 165.62500 102.74400 1.000 109.55000 131 ALA D C 1
ATOM 24955 O O . ALA D 4 131 ? 134.64700 166.43000 103.67200 1.000 111.11000 131 ALA D O 1
ATOM 24962 N N . CYS D 4 132 ? 135.68400 165.12600 102.18700 1.000 107.55000 132 CYS D N 1
ATOM 24963 C CA . CYS D 4 132 ? 136.98600 165.32000 102.79200 1.000 104.31000 132 CYS D CA 1
ATOM 24964 C C . CYS D 4 132 ? 137.56100 166.66700 102.41700 1.000 104.40000 132 CYS D C 1
ATOM 24965 O O . CYS D 4 132 ? 138.62600 167.06000 102.89200 1.000 110.93000 132 CYS D O 1
ATOM 24973 N N . LYS D 4 133 ? 136.88900 167.33600 101.49900 1.000 105.03000 133 LYS D N 1
ATOM 24974 C CA . LYS D 4 133 ? 137.33500 168.60400 100.97500 1.000 110.68000 133 LYS D CA 1
ATOM 24975 C C . LYS D 4 133 ? 136.46000 169.75200 101.45000 1.000 115.08000 133 LYS D C 1
ATOM 24976 O O . LYS D 4 133 ? 136.60500 170.87400 100.96700 1.000 111.96000 133 LYS D O 1
ATOM 24995 N N . GLU D 4 134 ? 135.57900 169.50500 102.42700 1.000 115.83000 134 GLU D N 1
ATOM 24996 C CA . GLU D 4 134 ? 134.65000 170.56500 102.81000 1.000 123.25000 134 GLU D CA 1
ATOM 24997 C C . GLU D 4 134 ? 135.39800 171.81100 103.25000 1.000 127.87000 134 GLU D C 1
ATOM 24998 O O . GLU D 4 134 ? 135.00000 172.93300 102.93500 1.000 128.76000 134 GLU D O 1
ATOM 25010 N N . ASN D 4 135 ? 136.46300 171.61200 104.00900 1.000 126.17000 135 ASN D N 1
ATOM 25011 C CA . ASN D 4 135 ? 137.25000 172.72100 104.51100 1.000 129.52000 135 ASN D CA 1
ATOM 25012 C C . ASN D 4 135 ? 138.75100 172.47300 104.46200 1.000 127.09000 135 ASN D C 1
ATOM 25013 O O . ASN D 4 135 ? 139.51000 173.18500 105.11300 1.000 128.64000 135 ASN D O 1
ATOM 25024 N N . ALA D 4 136 ? 139.19100 171.46700 103.71800 1.000 127.62000 136 ALA D N 1
ATOM 25025 C CA . ALA D 4 136 ? 140.58200 171.04300 103.84100 1.000 125.69000 136 ALA D CA 1
ATOM 25026 C C . ALA D 4 136 ? 141.54900 172.14900 103.45200 1.000 128.20000 136 ALA D C 1
ATOM 25027 O O . ALA D 4 136 ? 141.33700 172.85400 102.46400 1.000 131.38000 136 ALA D O 1
ATOM 25034 N N . ASP D 4 137 ? 142.62900 172.28400 104.22400 1.000 128.60000 137 ASP D N 1
ATOM 25035 C CA . ASP D 4 137 ? 143.65600 173.26300 103.90700 1.000 123.13000 137 ASP D CA 1
ATOM 25036 C C . ASP D 4 137 ? 145.05200 172.66100 103.73200 1.000 129.04000 137 ASP D C 1
ATOM 25037 O O . ASP D 4 137 ? 145.99600 173.37500 103.37700 1.000 130.47000 137 ASP D O 1
ATOM 25046 N N . ALA D 4 138 ? 145.13800 171.33400 103.77600 1.000 123.70000 138 ALA D N 1
ATOM 25047 C CA . ALA D 4 138 ? 146.38800 170.65600 103.45600 1.000 127.89000 138 ALA D CA 1
ATOM 25048 C C . ALA D 4 138 ? 146.15100 169.23800 102.96200 1.000 117.43000 138 ALA D C 1
ATOM 25049 O O . ALA D 4 138 ? 145.19100 168.58800 103.37200 1.000 125.90000 138 ALA D O 1
ATOM 25056 N N . PHE D 4 139 ? 147.07900 168.74200 102.15000 1.000 121.53000 139 PHE D N 1
ATOM 25057 C CA . PHE D 4 139 ? 147.09800 167.34500 101.73700 1.000 121.65000 139 PHE D CA 1
ATOM 25058 C C . PHE D 4 139 ? 148.46200 166.69800 101.94700 1.000 125.67000 139 PHE D C 1
ATOM 25059 O O . PHE D 4 139 ? 149.49900 167.30800 101.67500 1.000 130.08000 139 PHE D O 1
ATOM 25076 N N . LEU D 4 140 ? 148.45100 165.42500 102.33300 1.000 124.97000 140 LEU D N 1
ATOM 25077 C CA . LEU D 4 140 ? 149.67200 164.63600 102.40700 1.000 131.36000 140 LEU D CA 1
ATOM 25078 C C . LEU D 4 140 ? 149.67700 163.59200 101.31300 1.000 128.76000 140 LEU D C 1
ATOM 25079 O O . LEU D 4 140 ? 148.73200 162.82000 101.16800 1.000 129.57000 140 LEU D O 1
ATOM 25095 N N . PHE D 4 141 ? 150.74600 163.57000 100.54500 1.000 136.21000 141 PHE D N 1
ATOM 25096 C CA . PHE D 4 141 ? 150.87400 162.66100 99.42600 1.000 133.74000 141 PHE D CA 1
ATOM 25097 C C . PHE D 4 141 ? 151.91000 161.60800 99.73700 1.000 138.39000 141 PHE D C 1
ATOM 25098 O O . PHE D 4 141 ? 153.09900 161.91000 99.83400 1.000 144.41000 141 PHE D O 1
ATOM 25115 N N . LEU D 4 142 ? 151.47600 160.37200 99.88300 1.000 136.35000 142 LEU D N 1
ATOM 25116 C CA . LEU D 4 142 ? 152.42400 159.33600 100.24600 1.000 144.18000 142 LEU D CA 1
ATOM 25117 C C . LEU D 4 142 ? 152.86800 158.53600 99.03600 1.000 147.24000 142 LEU D C 1
ATOM 25118 O O . LEU D 4 142 ? 152.06100 158.20100 98.16800 1.000 142.62000 142 LEU D O 1
ATOM 25134 N N . PHE D 4 143 ? 154.14100 158.16000 99.02700 1.000 149.16000 143 PHE D N 1
ATOM 25135 C CA . PHE D 4 143 ? 154.65500 157.18700 98.07100 1.000 154.32000 143 PHE D CA 1
ATOM 25136 C C . PHE D 4 143 ? 155.52800 156.22400 98.84400 1.000 157.74000 143 PHE D C 1
ATOM 25137 O O . PHE D 4 143 ? 156.10900 156.59800 99.86100 1.000 158.61000 143 PHE D O 1
ATOM 25154 N N . SER D 4 144 ? 155.64000 155.00000 98.37200 1.000 163.21000 144 SER D N 1
ATOM 25155 C CA . SER D 4 144 ? 156.51900 154.05600 99.03900 1.000 172.95000 144 SER D CA 1
ATOM 25156 C C . SER D 4 144 ? 157.92200 154.07400 98.46000 1.000 179.63000 144 SER D C 1
ATOM 25157 O O . SER D 4 144 ? 158.10300 154.12500 97.24400 1.000 184.33000 144 SER D O 1
ATOM 25165 N N . PHE D 4 145 ? 158.90100 153.82600 99.31200 1.000 172.68000 145 PHE D N 1
ATOM 25166 C CA . PHE D 4 145 ? 160.28400 153.70100 98.88200 1.000 175.47000 145 PHE D CA 1
ATOM 25167 C C . PHE D 4 145 ? 160.47700 152.40000 98.11800 1.000 201.02000 145 PHE D C 1
ATOM 25168 O O . PHE D 4 145 ? 161.40200 152.26800 97.31500 1.000 203.07000 145 PHE D O 1
ATOM 25185 N N . THR D 4 146 ? 159.57700 151.44600 98.35100 1.000 181.22000 146 THR D N 1
ATOM 25186 C CA . THR D 4 146 ? 159.67800 150.10900 97.78300 1.000 192.94000 146 THR D CA 1
ATOM 25187 C C . THR D 4 146 ? 158.77400 149.93900 96.56600 1.000 206.08000 146 THR D C 1
ATOM 25188 O O . THR D 4 146 ? 158.62400 148.83000 96.05400 1.000 196.77000 146 THR D O 1
ATOM 25199 N N . ASP D 4 147 ? 158.10600 151.01400 96.14900 1.000 195.84000 147 ASP D N 1
ATOM 25200 C CA . ASP D 4 147 ? 157.25800 150.94600 94.96300 1.000 197.24000 147 ASP D CA 1
ATOM 25201 C C . ASP D 4 147 ? 157.44200 152.12600 94.03400 1.000 203.02000 147 ASP D C 1
ATOM 25202 O O . ASP D 4 147 ? 156.90400 153.21300 94.26800 1.000 178.89000 147 ASP D O 1
ATOM 25211 N N . ARG D 4 148 ? 158.0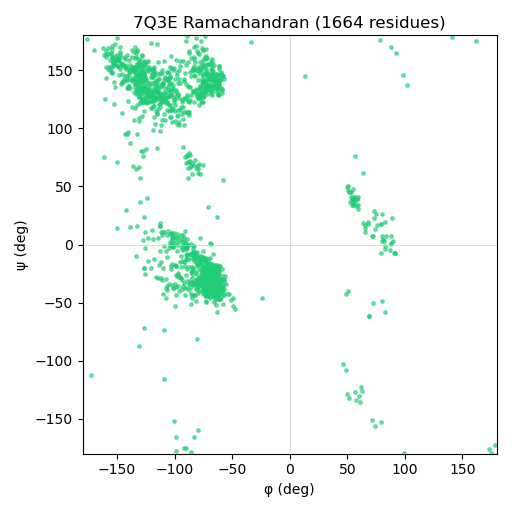9400 151.87900 92.91400 1.000 185.67000 148 ARG D N 1
ATOM 25212 C CA . ARG D 4 148 ? 158.31000 152.93600 91.96100 1.000 185.99000 148 ARG D CA 1
ATOM 25213 C C . ARG D 4 148 ? 157.01500 153.44100 91.35900 1.000 218.68000 148 ARG D C 1
ATOM 25214 O O . ARG D 4 148 ? 156.96100 154.58400 90.92200 1.000 181.35000 148 ARG D O 1
ATOM 25235 N N . ALA D 4 149 ? 156.00300 152.58500 91.22200 1.000 199.80000 149 ALA D N 1
ATOM 25236 C CA . ALA D 4 149 ? 154.79000 153.05900 90.57000 1.000 197.48000 149 ALA D CA 1
ATOM 25237 C C . ALA D 4 149 ? 154.11400 154.15800 91.37700 1.000 193.33000 149 ALA D C 1
ATOM 25238 O O . ALA D 4 149 ? 153.81600 155.22000 90.83400 1.000 177.50000 149 ALA D O 1
ATOM 25245 N N . SER D 4 150 ? 154.12900 154.02900 92.70400 1.000 198.04000 150 SER D N 1
ATOM 25246 C CA . SER D 4 150 ? 153.53200 155.07200 93.52500 1.000 189.28000 150 SER D CA 1
ATOM 25247 C C . SER D 4 150 ? 154.35300 156.34400 93.44100 1.000 184.53000 150 SER D C 1
ATOM 25248 O O . SER D 4 150 ? 153.81400 157.44900 93.49900 1.000 179.77000 150 SER D O 1
ATOM 25256 N N . PHE D 4 151 ? 155.64900 156.18700 93.19600 1.000 189.79000 151 PHE D N 1
ATOM 25257 C CA . PHE D 4 151 ? 156.52500 157.32800 92.99600 1.000 207.58000 151 PHE D CA 1
ATOM 25258 C C . PHE D 4 151 ? 156.30000 158.00700 91.64800 1.000 187.07000 151 PHE D C 1
ATOM 25259 O O . PHE D 4 151 ? 156.14700 159.22400 91.57500 1.000 174.77000 151 PHE D O 1
ATOM 25276 N N . GLU D 4 152 ? 156.16900 157.21100 90.59600 1.000 142.09000 152 GLU D N 1
ATOM 25277 C CA . GLU D 4 152 ? 156.03400 157.74700 89.24800 1.000 214.38000 152 GLU D CA 1
ATOM 25278 C C . GLU D 4 152 ? 154.64300 158.31200 89.00800 1.000 188.55000 152 GLU D C 1
ATOM 25279 O O . GLU D 4 152 ? 154.46400 159.20600 88.18300 1.000 189.92000 152 GLU D O 1
ATOM 25291 N N . ASP D 4 153 ? 153.67100 157.84200 89.78100 1.000 208.63000 153 ASP D N 1
ATOM 25292 C CA . ASP D 4 153 ? 152.30500 158.34400 89.70700 1.000 184.40000 153 ASP D CA 1
ATOM 25293 C C . ASP D 4 153 ? 152.14600 159.60900 90.53600 1.000 182.28000 153 ASP D C 1
ATOM 25294 O O . ASP D 4 153 ? 151.09400 160.25300 90.51800 1.000 176.22000 153 ASP D O 1
ATOM 25303 N N . LEU D 4 154 ? 153.17900 159.93800 91.30100 1.000 183.63000 154 LEU D N 1
ATOM 25304 C CA . LEU D 4 154 ? 153.11700 161.04600 92.22800 1.000 178.23000 154 LEU D CA 1
ATOM 25305 C C . LEU D 4 154 ? 152.80500 162.39600 91.57000 1.000 155.95000 154 LEU D C 1
ATOM 25306 O O . LEU D 4 154 ? 151.99200 163.14000 92.11100 1.000 213.29000 154 LEU D O 1
ATOM 25322 N N . PRO D 4 155 ? 153.42300 162.76500 90.43100 1.000 169.33000 155 PRO D N 1
ATOM 25323 C CA . PRO D 4 155 ? 153.18200 164.01700 89.74200 1.000 181.10000 155 PRO D CA 1
ATOM 25324 C C . PRO D 4 155 ? 151.71600 164.15800 89.38200 1.000 190.50000 155 PRO D C 1
ATOM 25325 O O . PRO D 4 155 ? 151.16700 165.26200 89.39400 1.000 173.40000 155 PRO D O 1
ATOM 25336 N N . GLY D 4 156 ? 151.07300 163.02700 89.08800 1.000 173.56000 156 GLY D N 1
ATOM 25337 C CA . GLY D 4 156 ? 149.66100 163.04200 88.76200 1.000 175.16000 156 GLY D CA 1
ATOM 25338 C C . GLY D 4 156 ? 148.84500 163.31500 90.00500 1.000 184.46000 156 GLY D C 1
ATOM 25339 O O . GLY D 4 156 ? 147.91200 164.11300 89.97900 1.000 179.79000 156 GLY D O 1
ATOM 25343 N N . GLN D 4 157 ? 149.26500 162.72700 91.12000 1.000 182.76000 157 GLN D N 1
ATOM 25344 C CA . GLN D 4 157 ? 148.54100 162.89700 92.36900 1.000 169.71000 157 GLN D CA 1
ATOM 25345 C C . GLN D 4 157 ? 148.67000 164.33900 92.83300 1.000 186.26000 157 GLN D C 1
ATOM 25346 O O . GLN D 4 157 ? 147.69500 164.96100 93.25500 1.000 167.97000 157 GLN D O 1
ATOM 25360 N N . LEU D 4 158 ? 149.83800 164.91600 92.58400 1.000 173.59000 158 LEU D N 1
ATOM 25361 C CA . LEU D 4 158 ? 150.12600 166.28100 92.99000 1.000 183.00000 158 LEU D CA 1
ATOM 25362 C C . LEU D 4 158 ? 149.32700 167.28300 92.17400 1.000 184.57000 158 LEU D C 1
ATOM 25363 O O . LEU D 4 158 ? 148.94500 168.34000 92.67800 1.000 181.92000 158 LEU D O 1
ATOM 25379 N N . THR D 4 159 ? 149.04800 166.94100 90.92100 1.000 176.43000 159 THR D N 1
ATOM 25380 C CA . THR D 4 159 ? 148.30500 167.83800 90.05700 1.000 179.07000 159 THR D CA 1
ATOM 25381 C C . THR D 4 159 ? 146.80900 167.52800 90.05800 1.000 193.96000 159 THR D C 1
ATOM 25382 O O . THR D 4 159 ? 146.00200 168.37100 89.66700 1.000 178.93000 159 THR D O 1
ATOM 25393 N N . ARG D 4 160 ? 146.42900 166.32000 90.47600 1.000 168.89000 160 ARG D N 1
ATOM 25394 C CA . ARG D 4 160 ? 145.03400 165.91200 90.35400 1.000 182.12000 160 ARG D CA 1
ATOM 25395 C C . ARG D 4 160 ? 144.26500 165.86700 91.67100 1.000 193.09000 160 ARG D C 1
ATOM 25396 O O . ARG D 4 160 ? 143.06000 166.11900 91.68200 1.000 195.29000 160 ARG D O 1
ATOM 25417 N N . VAL D 4 161 ? 144.94200 165.58900 92.78200 1.000 188.42000 161 VAL D N 1
ATOM 25418 C CA . VAL D 4 161 ? 144.24100 165.53600 94.06100 1.000 187.12000 161 VAL D CA 1
ATOM 25419 C C . VAL D 4 161 ? 144.14300 166.93500 94.64000 1.000 189.82000 161 VAL D C 1
ATOM 25420 O O . VAL D 4 161 ? 143.08300 167.35600 95.09900 1.000 178.20000 161 VAL D O 1
ATOM 25433 N N . ALA D 4 162 ? 145.26000 167.65800 94.60000 1.000 177.65000 162 ALA D N 1
ATOM 25434 C CA . ALA D 4 162 ? 145.27200 169.06600 94.97100 1.000 185.48000 162 ALA D CA 1
ATOM 25435 C C . ALA D 4 162 ? 144.53000 169.86800 93.91100 1.000 188.85000 162 ALA D C 1
ATOM 25436 O O . ALA D 4 162 ? 143.94000 170.91700 94.18400 1.000 181.99000 162 ALA D O 1
ATOM 25443 N N . GLY D 4 163 ? 144.58100 169.35000 92.69200 1.000 189.56000 163 GLY D N 1
ATOM 25444 C CA . GLY D 4 163 ? 143.95000 169.95900 91.54200 1.000 187.73000 163 GLY D CA 1
ATOM 25445 C C . GLY D 4 163 ? 144.52600 171.33200 91.27300 1.000 187.53000 163 GLY D C 1
ATOM 25446 O O . GLY D 4 163 ? 145.73500 171.54800 91.35900 1.000 183.48000 163 GLY D O 1
ATOM 25450 N N . GLU D 4 164 ? 143.63800 172.27100 91.00400 1.000 185.46000 164 GLU D N 1
ATOM 25451 C CA . GLU D 4 164 ? 144.00200 173.64300 90.70800 1.000 185.24000 164 GLU D CA 1
ATOM 25452 C C . GLU D 4 164 ? 143.97800 174.54700 91.93400 1.000 181.28000 164 GLU D C 1
ATOM 25453 O O . GLU D 4 164 ? 144.19300 175.75200 91.81500 1.000 178.47000 164 GLU D O 1
ATOM 25465 N N . ALA D 4 165 ? 143.56400 174.01000 93.08000 1.000 183.71000 165 ALA D N 1
ATOM 25466 C CA . ALA D 4 165 ? 143.25100 174.87700 94.20700 1.000 181.79000 165 ALA D CA 1
ATOM 25467 C C . ALA D 4 165 ? 144.46900 175.68600 94.67500 1.000 178.40000 165 ALA D C 1
ATOM 25468 O O . ALA D 4 165 ? 145.53100 175.11500 94.92700 1.000 177.56000 165 ALA D O 1
ATOM 25475 N N . PRO D 4 166 ? 144.32700 177.01600 94.81300 1.000 176.07000 166 PRO D N 1
ATOM 25476 C CA . PRO D 4 166 ? 145.30500 177.94800 95.34500 1.000 178.27000 166 PRO D CA 1
ATOM 25477 C C . PRO D 4 166 ? 145.38100 177.84600 96.85900 1.000 173.77000 166 PRO D C 1
ATOM 25478 O O . PRO D 4 166 ? 144.38300 177.53200 97.50700 1.000 177.53000 166 PRO D O 1
ATOM 25489 N N . GLY D 4 167 ? 146.51900 178.22300 97.43100 1.000 178.96000 167 GLY D N 1
ATOM 25490 C CA . GLY D 4 167 ? 146.59200 178.45500 98.87100 1.000 172.85000 167 GLY D CA 1
ATOM 25491 C C . GLY D 4 167 ? 146.55700 177.15600 99.65600 1.000 164.24000 167 GLY D C 1
ATOM 25492 O O . GLY D 4 167 ? 146.17900 177.13800 100.82700 1.000 155.88000 167 GLY D O 1
ATOM 25496 N N . LEU D 4 168 ? 146.92700 176.06700 99.00500 1.000 159.52000 168 LEU D N 1
ATOM 25497 C CA . LEU D 4 168 ? 146.82900 174.75800 99.61400 1.000 151.27000 168 LEU D CA 1
ATOM 25498 C C . LEU D 4 168 ? 148.20700 174.18700 99.89600 1.000 141.11000 168 LEU D C 1
ATOM 25499 O O . LEU D 4 168 ? 149.10600 174.27700 99.05900 1.000 144.08000 168 LEU D O 1
ATOM 25515 N N . VAL D 4 169 ? 148.37800 173.60000 101.07500 1.000 136.29000 169 VAL D N 1
ATOM 25516 C CA . VAL D 4 169 ? 149.64900 172.98400 101.42300 1.000 131.13000 169 VAL D CA 1
ATOM 25517 C C . VAL D 4 169 ? 149.73100 171.55700 100.92500 1.000 132.83000 169 VAL D C 1
ATOM 25518 O O . VAL D 4 169 ? 148.85000 170.74700 101.20600 1.000 130.86000 169 VAL D O 1
ATOM 25531 N N . LYS D 4 170 ? 150.80900 171.23200 100.22200 1.000 130.61000 170 LYS D N 1
ATOM 25532 C CA . LYS D 4 170 ? 151.00600 169.86400 99.77200 1.000 132.86000 170 LYS D CA 1
ATOM 25533 C C . LYS D 4 170 ? 152.35800 169.34400 100.22700 1.000 131.24000 170 LYS D C 1
ATOM 25534 O O . LYS D 4 170 ? 153.39600 169.92100 99.90200 1.000 133.34000 170 LYS D O 1
ATOM 25553 N N . ILE D 4 171 ? 152.34600 168.22900 100.94200 1.000 132.16000 171 ILE D N 1
ATOM 25554 C CA . ILE D 4 171 ? 153.57900 167.62500 101.42900 1.000 140.73000 171 ILE D CA 1
ATOM 25555 C C . ILE D 4 171 ? 153.71900 166.18700 100.97600 1.000 139.44000 171 ILE D C 1
ATOM 25556 O O . ILE D 4 171 ? 152.80000 165.39300 101.14900 1.000 138.79000 171 ILE D O 1
ATOM 25572 N N . VAL D 4 172 ? 154.87600 165.84600 100.42600 1.000 143.29000 172 VAL D N 1
ATOM 25573 C CA . VAL D 4 172 ? 155.15100 164.47000 100.03100 1.000 144.56000 172 VAL D CA 1
ATOM 25574 C C . VAL D 4 172 ? 155.94900 163.71700 101.07600 1.000 151.26000 172 VAL D C 1
ATOM 25575 O O . VAL D 4 172 ? 156.94900 164.22400 101.58400 1.000 151.43000 172 VAL D O 1
ATOM 25588 N N . ILE D 4 173 ? 155.46200 162.54000 101.44500 1.000 144.44000 173 ILE D N 1
ATOM 25589 C CA . ILE D 4 173 ? 156.14700 161.71200 102.42100 1.000 148.66000 173 ILE D CA 1
ATOM 25590 C C . ILE D 4 173 ? 156.47400 160.32900 101.87800 1.000 150.70000 173 ILE D C 1
ATOM 25591 O O . ILE D 4 173 ? 155.60000 159.64900 101.33800 1.000 152.78000 173 ILE D O 1
ATOM 25607 N N . GLY D 4 174 ? 157.72700 159.91600 102.00800 1.000 150.77000 174 GLY D N 1
ATOM 25608 C CA . GLY D 4 174 ? 158.08800 158.54800 101.66900 1.000 160.31000 174 GLY D CA 1
ATOM 25609 C C . GLY D 4 174 ? 157.68600 157.61000 102.80200 1.000 158.16000 174 GLY D C 1
ATOM 25610 O O . GLY D 4 174 ? 157.94300 157.90800 103.97100 1.000 150.79000 174 GLY D O 1
ATOM 25614 N N . SER D 4 175 ? 157.31900 156.38500 102.45000 1.000 163.89000 175 SER D N 1
ATOM 25615 C CA . SER D 4 175 ? 156.97100 155.38200 103.45200 1.000 155.92000 175 SER D CA 1
ATOM 25616 C C . SER D 4 175 ? 157.72500 154.07500 103.25000 1.000 162.57000 175 SER D C 1
ATOM 25617 O O . SER D 4 175 ? 158.22200 153.78800 102.16100 1.000 162.75000 175 SER D O 1
ATOM 25625 N N . LYS D 4 176 ? 157.73400 153.24200 104.28900 1.000 161.15000 176 LYS D N 1
ATOM 25626 C CA . LYS D 4 176 ? 158.42400 151.95300 104.26000 1.000 161.80000 176 LYS D CA 1
ATOM 25627 C C . LYS D 4 176 ? 159.91300 152.09300 103.97300 1.000 190.19000 176 LYS D C 1
ATOM 25628 O O . LYS D 4 176 ? 160.51400 151.22000 103.35200 1.000 177.64000 176 LYS D O 1
ATOM 25647 N N . PHE D 4 177 ? 160.54100 153.11500 104.54400 1.000 173.40000 177 PHE D N 1
ATOM 25648 C CA . PHE D 4 177 ? 161.97500 153.28700 104.37100 1.000 174.29000 177 PHE D CA 1
ATOM 25649 C C . PHE D 4 177 ? 162.75200 152.19900 105.08000 1.000 176.68000 177 PHE D C 1
ATOM 25650 O O . PHE D 4 177 ? 163.86200 151.85300 104.67900 1.000 187.50000 177 PHE D O 1
ATOM 25667 N N . ASP D 4 178 ? 162.17700 151.66200 106.14700 1.000 179.60000 178 ASP D N 1
ATOM 25668 C CA . ASP D 4 178 ? 162.87600 150.67400 106.94300 1.000 184.49000 178 ASP D CA 1
ATOM 25669 C C . ASP D 4 178 ? 163.09400 149.39200 106.16000 1.000 196.59000 178 ASP D C 1
ATOM 25670 O O . ASP D 4 178 ? 164.02800 148.63900 106.44300 1.000 191.95000 178 ASP D O 1
ATOM 25679 N N . GLN D 4 179 ? 162.28400 149.16100 105.13000 1.000 193.22000 179 GLN D N 1
ATOM 25680 C CA . GLN D 4 179 ? 162.49900 147.99600 104.29000 1.000 204.50000 179 GLN D CA 1
ATOM 25681 C C . GLN D 4 179 ? 163.49300 148.38100 103.20700 1.000 193.02000 179 GLN D C 1
ATOM 25682 O O . GLN D 4 179 ? 163.18300 148.34300 102.01700 1.000 191.33000 179 GLN D O 1
ATOM 25696 N N . TYR D 4 180 ? 164.72300 148.65400 103.62200 1.000 201.16000 180 TYR D N 1
ATOM 25697 C CA . TYR D 4 180 ? 165.68000 149.29500 102.73300 1.000 203.45000 180 TYR D CA 1
ATOM 25698 C C . TYR D 4 180 ? 166.14200 148.37500 101.62100 1.000 201.64000 180 TYR D C 1
ATOM 25699 O O . TYR D 4 180 ? 166.39500 148.81600 100.50000 1.000 204.74000 180 TYR D O 1
ATOM 25717 N N . MET D 4 181 ? 166.15900 147.08200 101.90500 1.000 200.66000 181 MET D N 1
ATOM 25718 C CA . MET D 4 181 ? 166.63900 146.09000 100.95700 1.000 204.35000 181 MET D CA 1
ATOM 25719 C C . MET D 4 181 ? 165.67700 145.95900 99.78600 1.000 199.49000 181 MET D C 1
ATOM 25720 O O . MET D 4 181 ? 166.01400 145.37500 98.75700 1.000 199.43000 181 MET D O 1
ATOM 25734 N N . HIS D 4 182 ? 164.45500 146.43900 99.98100 1.000 196.81000 182 HIS D N 1
ATOM 25735 C CA . HIS D 4 182 ? 163.41300 146.34700 98.97500 1.000 202.11000 182 HIS D CA 1
ATOM 25736 C C . HIS D 4 182 ? 163.19500 147.67900 98.26500 1.000 202.82000 182 HIS D C 1
ATOM 25737 O O . HIS D 4 182 ? 162.22900 147.83300 97.51700 1.000 191.40000 182 HIS D O 1
ATOM 25751 N N . THR D 4 183 ? 164.07800 148.65100 98.49200 1.000 202.50000 183 THR D N 1
ATOM 25752 C CA . THR D 4 183 ? 163.84800 149.96800 97.91300 1.000 202.37000 183 THR D CA 1
ATOM 25753 C C . THR D 4 183 ? 163.84700 149.89300 96.39600 1.000 196.37000 183 THR D C 1
ATOM 25754 O O . THR D 4 183 ? 164.76200 149.34400 95.78100 1.000 198.59000 183 THR D O 1
ATOM 25765 N N . ASP D 4 184 ? 162.80500 150.45900 95.80100 1.000 195.30000 184 ASP D N 1
ATOM 25766 C CA . ASP D 4 184 ? 162.66100 150.52700 94.35800 1.000 198.25000 184 ASP D CA 1
ATOM 25767 C C . ASP D 4 184 ? 163.11700 151.88700 93.84800 1.000 204.37000 184 ASP D C 1
ATOM 25768 O O . ASP D 4 184 ? 163.55900 152.02000 92.70500 1.000 191.94000 184 ASP D O 1
ATOM 25777 N N . VAL D 4 185 ? 163.01500 152.89600 94.71600 1.000 191.81000 185 VAL D N 1
ATOM 25778 C CA . VAL D 4 185 ? 163.34600 154.26300 94.34900 1.000 198.88000 185 VAL D CA 1
ATOM 25779 C C . VAL D 4 185 ? 164.50700 154.80800 95.18300 1.000 198.45000 185 VAL D C 1
ATOM 25780 O O . VAL D 4 185 ? 164.33600 155.08500 96.36900 1.000 196.59000 185 VAL D O 1
ATOM 25793 N N . PRO D 4 186 ? 165.67800 154.99400 94.56700 1.000 193.57000 186 PRO D N 1
ATOM 25794 C CA . PRO D 4 186 ? 166.87800 155.59100 95.12000 1.000 195.45000 186 PRO D CA 1
ATOM 25795 C C . PRO D 4 186 ? 166.65800 157.06100 95.43200 1.000 193.43000 186 PRO D C 1
ATOM 25796 O O . PRO D 4 186 ? 165.88000 157.73900 94.75900 1.000 250.35000 186 PRO D O 1
ATOM 25807 N N . ALA D 4 187 ? 167.42800 157.57500 96.38100 1.000 197.39000 187 ALA D N 1
ATOM 25808 C CA . ALA D 4 187 ? 167.32300 158.96900 96.79300 1.000 193.15000 187 ALA D CA 1
ATOM 25809 C C . ALA D 4 187 ? 167.66400 159.90700 95.64700 1.000 180.00000 187 ALA D C 1
ATOM 25810 O O . ALA D 4 187 ? 167.24100 161.06200 95.64100 1.000 192.46000 187 ALA D O 1
ATOM 25817 N N . ARG D 4 188 ? 168.45000 159.42300 94.69200 1.000 206.98000 188 ARG D N 1
ATOM 25818 C CA . ARG D 4 188 ? 168.81500 160.22900 93.53700 1.000 206.10000 188 ARG D CA 1
ATOM 25819 C C . ARG D 4 188 ? 167.58000 160.58000 92.71900 1.000 173.69000 188 ARG D C 1
ATOM 25820 O O . ARG D 4 188 ? 167.49600 161.66800 92.14600 1.000 178.94000 188 ARG D O 1
ATOM 25841 N N . ASP D 4 189 ? 166.62400 159.65300 92.65900 1.000 194.23000 189 ASP D N 1
ATOM 25842 C CA . ASP D 4 189 ? 165.41700 159.86300 91.87700 1.000 179.13000 189 ASP D CA 1
ATOM 25843 C C . ASP D 4 189 ? 164.48000 160.77100 92.63700 1.000 475.17000 189 ASP D C 1
ATOM 25844 O O . ASP D 4 189 ? 163.77500 161.59200 92.04800 1.000 162.10000 189 ASP D O 1
ATOM 25853 N N . LEU D 4 190 ? 164.53600 160.67600 93.95900 1.000 209.27000 190 LEU D N 1
ATOM 25854 C CA . LEU D 4 190 ? 163.70200 161.51700 94.79600 1.000 179.07000 190 LEU D CA 1
ATOM 25855 C C . LEU D 4 190 ? 164.22800 162.94200 94.76900 1.000 214.54000 190 LEU D C 1
ATOM 25856 O O . LEU D 4 190 ? 163.45300 163.90000 94.76700 1.000 164.43000 190 LEU D O 1
ATOM 25872 N N . THR D 4 191 ? 165.54700 163.07900 94.67500 1.000 163.40000 191 THR D N 1
ATOM 25873 C CA . THR D 4 191 ? 166.15100 164.39300 94.57100 1.000 249.99000 191 THR D CA 1
ATOM 25874 C C . THR D 4 191 ? 165.82000 165.01000 93.22900 1.000 299.94000 191 THR D C 1
ATOM 25875 O O . THR D 4 191 ? 165.44600 166.17900 93.15700 1.000 164.56000 191 THR D O 1
ATOM 25886 N N . ALA D 4 192 ? 165.83900 164.19500 92.17800 1.000 193.12000 192 ALA D N 1
ATOM 25887 C CA . ALA D 4 192 ? 165.49700 164.68500 90.85600 1.000 181.33000 192 ALA D CA 1
ATOM 25888 C C . ALA D 4 192 ? 164.05000 165.14200 90.82300 1.000 174.22000 192 ALA D C 1
ATOM 25889 O O . ALA D 4 192 ? 163.71000 166.12300 90.16400 1.000 180.60000 192 ALA D O 1
ATOM 25896 N N . PHE D 4 193 ? 163.21200 164.47800 91.60900 1.000 172.83000 193 PHE D N 1
ATOM 25897 C CA . PHE D 4 193 ? 161.81300 164.84800 91.70100 1.000 189.24000 193 PHE D CA 1
ATOM 25898 C C . PHE D 4 193 ? 161.69200 166.20500 92.39000 1.000 228.35000 193 PHE D C 1
ATOM 25899 O O . PHE D 4 193 ? 161.02200 167.10900 91.88700 1.000 196.58000 193 PHE D O 1
ATOM 25916 N N . ARG D 4 194 ? 162.48000 166.39800 93.44700 1.000 164.76000 194 ARG D N 1
ATOM 25917 C CA . ARG D 4 194 ? 162.46100 167.65100 94.19000 1.000 208.50000 194 ARG D CA 1
ATOM 25918 C C . ARG D 4 194 ? 163.07700 168.78700 93.39000 1.000 206.92000 194 ARG D C 1
ATOM 25919 O O . ARG D 4 194 ? 162.70200 169.94600 93.55700 1.000 177.72000 194 ARG D O 1
ATOM 25940 N N . GLN D 4 195 ? 163.92700 168.45300 92.43400 1.000 178.48000 195 GLN D N 1
ATOM 25941 C CA . GLN D 4 195 ? 164.50400 169.48000 91.58900 1.000 186.14000 195 GLN D CA 1
ATOM 25942 C C . GLN D 4 195 ? 163.45900 170.07200 90.65100 1.000 187.11000 195 GLN D C 1
ATOM 25943 O O . GLN D 4 195 ? 163.62500 171.19200 90.16700 1.000 187.56000 195 GLN D O 1
ATOM 25957 N N . ALA D 4 196 ? 162.41300 169.30500 90.34000 1.000 189.58000 196 ALA D N 1
ATOM 25958 C CA . ALA D 4 196 ? 161.35000 169.81700 89.48900 1.000 193.70000 196 ALA D CA 1
ATOM 25959 C C . ALA D 4 196 ? 160.15900 170.34400 90.28800 1.000 192.47000 196 ALA D C 1
ATOM 25960 O O . ALA D 4 196 ? 159.40000 171.18100 89.79700 1.000 190.19000 196 ALA D O 1
ATOM 25967 N N . TRP D 4 197 ? 159.98600 169.84300 91.51200 1.000 182.82000 197 TRP D N 1
ATOM 25968 C CA . TRP D 4 197 ? 158.80000 170.17900 92.29700 1.000 191.99000 197 TRP D CA 1
ATOM 25969 C C . TRP D 4 197 ? 159.03800 171.04000 93.54900 1.000 178.07000 197 TRP D C 1
ATOM 25970 O O . TRP D 4 197 ? 158.07800 171.52800 94.14500 1.000 199.36000 197 TRP D O 1
ATOM 25991 N N . GLU D 4 198 ? 160.28900 171.15200 94.00100 1.000 205.68000 198 GLU D N 1
ATOM 25992 C CA . GLU D 4 198 ? 160.63500 171.94900 95.18400 1.000 190.43000 198 GLU D CA 1
ATOM 25993 C C . GLU D 4 198 ? 159.86500 171.52900 96.43800 1.000 191.37000 198 GLU D C 1
ATOM 25994 O O . GLU D 4 198 ? 159.48700 172.37100 97.25400 1.000 193.61000 198 GLU D O 1
ATOM 26006 N N . LEU D 4 199 ? 159.61300 170.23600 96.57900 1.000 183.71000 199 LEU D N 1
ATOM 26007 C CA . LEU D 4 199 ? 158.79500 169.72400 97.67200 1.000 185.17000 199 LEU D CA 1
ATOM 26008 C C . LEU D 4 199 ? 159.49400 169.63000 99.02700 1.000 176.33000 199 LEU D C 1
ATOM 26009 O O . LEU D 4 199 ? 160.67400 169.27900 99.10000 1.000 178.11000 199 LEU D O 1
ATOM 26025 N N . PRO D 4 200 ? 158.72700 169.78500 100.11600 1.000 167.47000 200 PRO D N 1
ATOM 26026 C CA . PRO D 4 200 ? 159.09300 169.55300 101.49900 1.000 165.41000 200 PRO D CA 1
ATOM 26027 C C . PRO D 4 200 ? 159.02500 168.07000 101.81000 1.000 164.07000 200 PRO D C 1
ATOM 26028 O O . PRO D 4 200 ? 158.08600 167.61700 102.46100 1.000 157.98000 200 PRO D O 1
ATOM 26039 N N . LEU D 4 201 ? 159.91900 167.29900 101.21000 1.000 161.41000 201 LEU D N 1
ATOM 26040 C CA . LEU D 4 201 ? 159.89300 165.85100 101.36700 1.000 158.71000 201 LEU D CA 1
ATOM 26041 C C . LEU D 4 201 ? 160.23200 165.41600 102.78100 1.000 158.06000 201 LEU D C 1
ATOM 26042 O O . LEU D 4 201 ? 161.23800 165.84400 103.35000 1.000 159.08000 201 LEU D O 1
ATOM 26058 N N . PHE D 4 202 ? 159.44400 164.47900 103.29400 1.000 155.22000 202 PHE D N 1
ATOM 26059 C CA . PHE D 4 202 ? 159.69500 163.85500 104.58600 1.000 157.03000 202 PHE D CA 1
ATOM 26060 C C . PHE D 4 202 ? 159.72000 162.34000 104.49200 1.000 154.96000 202 PHE D C 1
ATOM 26061 O O . PHE D 4 202 ? 159.15800 161.75700 103.56800 1.000 155.09000 202 PHE D O 1
ATOM 26078 N N . ARG D 4 203 ? 160.43000 161.71500 105.42100 1.000 154.90000 203 ARG D N 1
ATOM 26079 C CA . ARG D 4 203 ? 160.49200 160.26200 105.50500 1.000 151.66000 203 ARG D CA 1
ATOM 26080 C C . ARG D 4 203 ? 159.91100 159.75600 106.81200 1.000 147.82000 203 ARG D C 1
ATOM 26081 O O . ARG D 4 203 ? 160.28900 160.22300 107.88700 1.000 150.67000 203 ARG D O 1
ATOM 26102 N N . VAL D 4 204 ? 159.05300 158.74700 106.72700 1.000 148.26000 204 VAL D N 1
ATOM 26103 C CA . VAL D 4 204 ? 158.56400 158.09700 107.93200 1.000 144.28000 204 VAL D CA 1
ATOM 26104 C C . VAL D 4 204 ? 158.87400 156.61100 107.95100 1.000 145.54000 204 VAL D C 1
ATOM 26105 O O . VAL D 4 204 ? 158.62500 155.89500 106.98200 1.000 162.38000 204 VAL D O 1
ATOM 26118 N N . LYS D 4 205 ? 159.41700 156.14800 109.06300 1.000 150.22000 205 LYS D N 1
ATOM 26119 C CA . LYS D 4 205 ? 159.53700 154.72100 109.29900 1.000 151.73000 205 LYS D CA 1
ATOM 26120 C C . LYS D 4 205 ? 158.43400 154.32900 110.26500 1.000 149.82000 205 LYS D C 1
ATOM 26121 O O . LYS D 4 205 ? 158.51600 154.62600 111.45700 1.000 149.35000 205 LYS D O 1
ATOM 26140 N N . SER D 4 206 ? 157.39900 153.66700 109.76800 1.000 151.27000 206 SER D N 1
ATOM 26141 C CA . SER D 4 206 ? 156.23500 153.41500 110.60000 1.000 146.38000 206 SER D CA 1
ATOM 26142 C C . SER D 4 206 ? 156.42000 152.15800 111.42700 1.000 144.53000 206 SER D C 1
ATOM 26143 O O . SER D 4 206 ? 155.78200 151.13600 111.18300 1.000 147.45000 206 SER D O 1
ATOM 26151 N N . VAL D 4 207 ? 157.35100 152.22800 112.36300 1.000 147.57000 207 VAL D N 1
ATOM 26152 C CA . VAL D 4 207 ? 157.69300 151.09900 113.20900 1.000 149.82000 207 VAL D CA 1
ATOM 26153 C C . VAL D 4 207 ? 156.61300 150.86700 114.28600 1.000 147.31000 207 VAL D C 1
ATOM 26154 O O . VAL D 4 207 ? 156.27900 151.81400 115.00500 1.000 145.83000 207 VAL D O 1
ATOM 26167 N N . PRO D 4 208 ? 156.04100 149.63500 114.42000 1.000 147.49000 208 PRO D N 1
ATOM 26168 C CA . PRO D 4 208 ? 155.10200 149.23400 115.46600 1.000 145.76000 208 PRO D CA 1
ATOM 26169 C C . PRO D 4 208 ? 155.74200 149.30100 116.85400 1.000 154.79000 208 PRO D C 1
ATOM 26170 O O . PRO D 4 208 ? 156.78800 148.70000 117.10600 1.000 156.89000 208 PRO D O 1
ATOM 26181 N N . LEU D 4 218 ? 159.35000 150.82400 121.28300 1.000 173.07000 218 LEU D N 1
ATOM 26182 C CA . LEU D 4 218 ? 160.01500 150.34000 122.49000 1.000 179.94000 218 LEU D CA 1
ATOM 26183 C C . LEU D 4 218 ? 159.25700 150.75500 123.75500 1.000 185.27000 218 LEU D C 1
ATOM 26184 O O . LEU D 4 218 ? 158.95300 149.91300 124.60500 1.000 185.40000 218 LEU D O 1
ATOM 26200 N N . ASP D 4 219 ? 158.97300 152.05900 123.87600 1.000 181.77000 219 ASP D N 1
ATOM 26201 C CA . ASP D 4 219 ? 158.26400 152.64200 125.01600 1.000 181.00000 219 ASP D CA 1
ATOM 26202 C C . ASP D 4 219 ? 157.47300 153.86900 124.57600 1.000 177.61000 219 ASP D C 1
ATOM 26203 O O . ASP D 4 219 ? 157.57600 154.31200 123.43300 1.000 181.86000 219 ASP D O 1
ATOM 26212 N N . GLY D 4 220 ? 156.75300 154.47000 125.50900 1.000 175.68000 220 GLY D N 1
ATOM 26213 C CA . GLY D 4 220 ? 155.84000 155.56100 125.19000 1.000 174.08000 220 GLY D CA 1
ATOM 26214 C C . GLY D 4 220 ? 156.51700 156.80300 124.62600 1.000 172.67000 220 GLY D C 1
ATOM 26215 O O . GLY D 4 220 ? 155.92400 157.51100 123.81400 1.000 173.64000 220 GLY D O 1
ATOM 26219 N N . ARG D 4 221 ? 157.75700 157.06200 125.02600 1.000 174.75000 221 ARG D N 1
ATOM 26220 C CA . ARG D 4 221 ? 158.48000 158.21700 124.50200 1.000 176.05000 221 ARG D CA 1
ATOM 26221 C C . ARG D 4 221 ? 159.26500 157.91600 123.23500 1.000 176.86000 221 ARG D C 1
ATOM 26222 O O . ARG D 4 221 ? 159.80400 158.82900 122.60700 1.000 166.00000 221 ARG D O 1
ATOM 26243 N N . ALA D 4 222 ? 159.41300 156.64000 122.90000 1.000 175.82000 222 ALA D N 1
ATOM 26244 C CA . ALA D 4 222 ? 160.22600 156.29500 121.74500 1.000 174.37000 222 ALA D CA 1
ATOM 26245 C C . ALA D 4 222 ? 159.58100 156.81400 120.47300 1.000 169.82000 222 ALA D C 1
ATOM 26246 O O . ALA D 4 222 ? 160.25900 157.33100 119.58300 1.000 171.62000 222 ALA D O 1
ATOM 26253 N N . GLY D 4 223 ? 158.25400 156.78400 120.44500 1.000 171.64000 223 GLY D N 1
ATOM 26254 C CA . GLY D 4 223 ? 157.52800 157.29000 119.29800 1.000 163.98000 223 GLY D CA 1
ATOM 26255 C C . GLY D 4 223 ? 157.67600 158.79500 119.19600 1.000 161.55000 223 GLY D C 1
ATOM 26256 O O . GLY D 4 223 ? 157.70500 159.34800 118.09700 1.000 154.07000 223 GLY D O 1
ATOM 26260 N N . LEU D 4 224 ? 157.81400 159.45500 120.34000 1.000 158.98000 224 LEU D N 1
ATOM 26261 C CA . LEU D 4 224 ? 157.90200 160.90200 120.35600 1.000 161.38000 224 LEU D CA 1
ATOM 26262 C C . LEU D 4 224 ? 159.20600 161.34500 119.73100 1.000 160.60000 224 LEU D C 1
ATOM 26263 O O . LEU D 4 224 ? 159.23400 162.22600 118.87100 1.000 152.75000 224 LEU D O 1
ATOM 26279 N N . ALA D 4 225 ? 160.27900 160.64800 120.07600 1.000 165.09000 225 ALA D N 1
ATOM 26280 C CA . ALA D 4 225 ? 161.58500 161.04400 119.59000 1.000 157.30000 225 ALA D CA 1
ATOM 26281 C C . ALA D 4 225 ? 161.68700 160.93800 118.07700 1.000 152.54000 225 ALA D C 1
ATOM 26282 O O . ALA D 4 225 ? 162.28400 161.79900 117.43200 1.000 152.03000 225 ALA D O 1
ATOM 26289 N N . ASP D 4 226 ? 161.03700 159.93000 117.50300 1.000 159.49000 226 ASP D N 1
ATOM 26290 C CA . ASP D 4 226 ? 161.09900 159.74100 116.06000 1.000 160.69000 226 ASP D CA 1
ATOM 26291 C C . ASP D 4 226 ? 160.09800 160.59700 115.29800 1.000 153.41000 226 ASP D C 1
ATOM 26292 O O . ASP D 4 226 ? 160.39500 161.10300 114.21400 1.000 149.84000 226 ASP D O 1
ATOM 26301 N N . THR D 4 227 ? 158.92800 160.80200 115.88800 1.000 151.24000 227 THR D N 1
ATOM 26302 C CA . THR D 4 227 ? 157.84600 161.48800 115.20100 1.000 148.33000 227 THR D CA 1
ATOM 26303 C C . THR D 4 227 ? 157.95300 162.99800 115.32800 1.000 144.98000 227 THR D C 1
ATOM 26304 O O . THR D 4 227 ? 157.40500 163.73900 114.51400 1.000 155.58000 227 THR D O 1
ATOM 26315 N N . ALA D 4 228 ? 158.71200 163.46500 116.30700 1.000 139.03000 228 ALA D N 1
ATOM 26316 C CA . ALA D 4 228 ? 158.80000 164.89300 116.54100 1.000 145.85000 228 ALA D CA 1
ATOM 26317 C C . ALA D 4 228 ? 159.38100 165.62100 115.33600 1.000 148.91000 228 ALA D C 1
ATOM 26318 O O . ALA D 4 228 ? 158.98800 166.75000 115.04500 1.000 148.57000 228 ALA D O 1
ATOM 26325 N N . HIS D 4 229 ? 160.26700 164.96000 114.59500 1.000 151.99000 229 HIS D N 1
ATOM 26326 C CA . HIS D 4 229 ? 160.88300 165.59400 113.43500 1.000 156.04000 229 HIS D CA 1
ATOM 26327 C C . HIS D 4 229 ? 159.86200 165.91900 112.36100 1.000 155.25000 229 HIS D C 1
ATOM 26328 O O . HIS D 4 229 ? 159.83700 167.03000 111.82300 1.000 145.96000 229 HIS D O 1
ATOM 26342 N N . VAL D 4 230 ? 158.97700 164.97200 112.09900 1.000 150.64000 230 VAL D N 1
ATOM 26343 C CA . VAL D 4 230 ? 157.96100 165.16100 111.08400 1.000 150.46000 230 VAL D CA 1
ATOM 26344 C C . VAL D 4 230 ? 156.84000 166.07400 111.56200 1.000 145.40000 230 VAL D C 1
ATOM 26345 O O . VAL D 4 230 ? 156.30000 166.85000 110.77500 1.000 143.24000 230 VAL D O 1
ATOM 26358 N N . LEU D 4 231 ? 156.49600 166.00400 112.84600 1.000 140.81000 231 LEU D N 1
ATOM 26359 C CA . LEU D 4 231 ? 155.44800 166.87500 113.35200 1.000 143.82000 231 LEU D CA 1
ATOM 26360 C C . LEU D 4 231 ? 155.88500 168.32200 113.31900 1.000 142.82000 231 LEU D C 1
ATOM 26361 O O . LEU D 4 231 ? 155.08600 169.20600 113.01400 1.000 146.68000 231 LEU D O 1
ATOM 26377 N N . ASN D 4 232 ? 157.15900 168.57200 113.58800 1.000 143.85000 232 ASN D N 1
ATOM 26378 C CA . ASN D 4 232 ? 157.63200 169.93900 113.55400 1.000 146.49000 232 ASN D CA 1
ATOM 26379 C C . ASN D 4 232 ? 157.72300 170.44700 112.12500 1.000 147.00000 232 ASN D C 1
ATOM 26380 O O . ASN D 4 232 ? 157.42500 171.61100 111.86000 1.000 148.21000 232 ASN D O 1
ATOM 26391 N N . GLY D 4 233 ? 158.06900 169.56200 111.19000 1.000 147.36000 233 GLY D N 1
ATOM 26392 C CA . GLY D 4 233 ? 158.11000 169.94800 109.78600 1.000 147.14000 233 GLY D CA 1
ATOM 26393 C C . GLY D 4 233 ? 156.70900 170.22300 109.25400 1.000 144.96000 233 GLY D C 1
ATOM 26394 O O . GLY D 4 233 ? 156.49400 171.15700 108.47600 1.000 147.87000 233 GLY D O 1
ATOM 26398 N N . LEU D 4 234 ? 155.74600 169.45900 109.75600 1.000 142.16000 234 LEU D N 1
ATOM 26399 C CA . LEU D 4 234 ? 154.35600 169.63800 109.38800 1.000 137.14000 234 LEU D CA 1
ATOM 26400 C C . LEU D 4 234 ? 153.83700 170.92000 109.99300 1.000 139.91000 234 LEU D C 1
ATOM 26401 O O . LEU D 4 234 ? 153.13600 171.69500 109.33900 1.000 147.69000 234 LEU D O 1
ATOM 26417 N N . ALA D 4 235 ? 154.26000 171.18500 111.22100 1.000 136.13000 235 ALA D N 1
ATOM 26418 C CA . ALA D 4 235 ? 153.86800 172.39400 111.90400 1.000 144.25000 235 ALA D CA 1
ATOM 26419 C C . ALA D 4 235 ? 154.41500 173.61300 111.20000 1.000 150.47000 235 ALA D C 1
ATOM 26420 O O . ALA D 4 235 ? 153.72600 174.62200 111.08200 1.000 156.71000 235 ALA D O 1
ATOM 26427 N N . GLU D 4 236 ? 155.60400 173.49600 110.62200 1.000 149.36000 236 GLU D N 1
ATOM 26428 C CA . GLU D 4 236 ? 156.20500 174.66100 109.99800 1.000 163.61000 236 GLU D CA 1
ATOM 26429 C C . GLU D 4 236 ? 155.41600 175.10900 108.78200 1.000 161.85000 236 GLU D C 1
ATOM 26430 O O . GLU D 4 236 ? 155.11700 176.29500 108.63800 1.000 170.92000 236 GLU D O 1
ATOM 26442 N N . GLN D 4 237 ? 154.94000 174.16600 107.97800 1.000 157.67000 237 GLN D N 1
ATOM 26443 C CA . GLN D 4 237 ? 154.14800 174.59100 106.83500 1.000 155.64000 237 GLN D CA 1
ATOM 26444 C C . GLN D 4 237 ? 152.75400 175.02500 107.22300 1.000 154.34000 237 GLN D C 1
ATOM 26445 O O . GLN D 4 237 ? 152.25900 176.04000 106.73500 1.000 161.83000 237 GLN D O 1
ATOM 26459 N N . LEU D 4 238 ? 152.14200 174.33100 108.16600 1.000 150.60000 238 LEU D N 1
ATOM 26460 C CA . LEU D 4 238 ? 150.76900 174.67400 108.46600 1.000 149.61000 238 LEU D CA 1
ATOM 26461 C C . LEU D 4 238 ? 150.69500 175.97900 109.21900 1.000 152.45000 238 LEU D C 1
ATOM 26462 O O . LEU D 4 238 ? 149.89500 176.85400 108.88700 1.000 163.84000 238 LEU D O 1
ATOM 26478 N N . TRP D 4 239 ? 151.61700 176.16100 110.15000 1.000 159.88000 239 TRP D N 1
ATOM 26479 C CA . TRP D 4 239 ? 151.66100 177.38400 110.91000 1.000 167.07000 239 TRP D CA 1
ATOM 26480 C C . TRP D 4 239 ? 152.01300 178.56800 110.04100 1.000 177.19000 239 TRP D C 1
ATOM 26481 O O . TRP D 4 239 ? 151.34300 179.59900 110.09000 1.000 169.64000 239 TRP D O 1
ATOM 26502 N N . HIS D 4 240 ? 153.02400 178.40700 109.19300 1.000 165.81000 240 HIS D N 1
ATOM 26503 C CA . HIS D 4 240 ? 153.49100 179.53100 108.40600 1.000 182.50000 240 HIS D CA 1
ATOM 26504 C C . HIS D 4 240 ? 152.44800 179.98500 107.41400 1.000 199.70000 240 HIS D C 1
ATOM 26505 O O . HIS D 4 240 ? 152.15700 181.17600 107.31800 1.000 189.68000 240 HIS D O 1
ATOM 26519 N N . GLN D 4 241 ? 151.77700 179.03500 106.77900 1.000 185.99000 241 GLN D N 1
ATOM 26520 C CA . GLN D 4 241 ? 150.82100 179.39900 105.75400 1.000 177.13000 241 GLN D CA 1
ATOM 26521 C C . GLN D 4 241 ? 149.58700 180.01800 106.38000 1.000 175.20000 241 GLN D C 1
ATOM 26522 O O . GLN D 4 241 ? 148.90300 180.83100 105.75600 1.000 183.28000 241 GLN D O 1
ATOM 26536 N N . ASP D 4 242 ? 149.35700 179.70900 107.65000 1.000 165.07000 242 ASP D N 1
ATOM 26537 C CA . ASP D 4 242 ? 148.27200 180.32300 108.38900 1.000 167.67000 242 ASP D CA 1
ATOM 26538 C C . ASP D 4 242 ? 148.61900 181.77400 108.71900 1.000 179.98000 242 ASP D C 1
ATOM 26539 O O . ASP D 4 242 ? 147.73500 182.62400 108.81700 1.000 196.94000 242 ASP D O 1
ATOM 26548 N N . GLN D 4 243 ? 149.91400 182.06400 108.87600 1.000 179.01000 243 GLN D N 1
ATOM 26549 C CA . GLN D 4 243 ? 150.33500 183.43700 109.13300 1.000 185.12000 243 GLN D CA 1
ATOM 26550 C C . GLN D 4 243 ? 150.31200 184.24300 107.84300 1.000 185.06000 243 GLN D C 1
ATOM 26551 O O . GLN D 4 243 ? 150.09300 185.45500 107.86000 1.000 200.93000 243 GLN D O 1
ATOM 26565 N N . VAL D 4 244 ? 150.49600 183.55100 106.72300 1.000 186.45000 244 VAL D N 1
ATOM 26566 C CA . VAL D 4 244 ? 150.43300 184.18200 105.40800 1.000 191.21000 244 VAL D CA 1
ATOM 26567 C C . VAL D 4 244 ? 148.99900 184.56500 105.01700 1.000 204.09000 244 VAL D C 1
ATOM 26568 O O . VAL D 4 244 ? 148.78400 185.62800 104.42900 1.000 206.12000 244 VAL D O 1
ATOM 26581 N N . ALA D 4 245 ? 148.03500 183.67700 105.31100 1.000 207.46000 245 ALA D N 1
ATOM 26582 C CA . ALA D 4 245 ? 146.61200 183.86600 105.01400 1.000 196.82000 245 ALA D CA 1
ATOM 26583 C C . ALA D 4 245 ? 146.01100 185.07600 105.74600 1.000 195.05000 245 ALA D C 1
ATOM 26584 O O . ALA D 4 245 ? 145.31400 185.88400 105.12900 1.000 181.57000 245 ALA D O 1
#

Sequence (1672 aa):
SFCLTELHLWSLKSTLHIADRDIGVYQYYDKEHGNLEEKQRLAESRDYPWTLKNRRPEKLRDSLKELEELMQSSPCVLSKWKSKYICQLLFGSGVLVSLSLSGPQLEKVVIDRSLVGKLISDTISDALLTDSFIILSFLAQNKLCFIQFTLSALDLKISYYDIPGPANRTIDRHLAVNSTQDLVVCWWPLEKDRANMLLLGFTQGGLEVLSFVRTEWSPLDVHFGTKQPYQVFTVECSVSVDKEPMADSCIYESVRNKLHCVSVTRIPLRSKAISCCRNSTEDKLIVGCEDSSVILYEAHRGVTLLAQAELRPSLISCHPSGAILLVGSNQGELQIFDIALSPINIQLLAEDYSPKETLQFKKFFDVSSSLVQMQWMAPICDLLFLRFNKGPLGVLLFKLGILTRGQLGLVDLILQYIHYSEVYEAISILRSMDWDTLGQQCLIGMGTIVNHLLRQRLTPEREAQLEASLGTFYAPTRPLLDTTILEYREPVSKYARRLFHHLLRYKRFEKAFLLAVDIGARDLFMDIHYLALDMGELALAEVARRRAHDIEWLDSVQKNGELFYLELSQHSTLSIPHISMYLTLQLQSEAAREEQEILYHYPVSEASQKLKSVRGIFLTLCDMLESVTGTQVTSSSLHLNGKQIHVAYLKESDKLLLIGLPAEEVPLPQLRNMIEDVAQTLKFMYGSLDSAFCQVENAPRLDHFFSLFFERALRPGKLSAQQYAAASAVLLDNLPGVRWLVLPQELKVELDTALSDLEAADFEELSEDYYDMRRLYTILGSSLFYKGYMVCSHLPKDDVIEIAAYCRQHCLLPLAAKQRIGQLIIWREVFPRHHEGRYFLLVVGLRHYLLCVLLEAGGCASKATGNPGPDCIYVDQVRATLHQLEGVDSRIEEQLATSPGPCLSCADWFLAELEVYDIMKLTSGPENTLFHYVALETVQGIFITPTHEEVAQLGGSVHSQLIKNFHQCCLSIRAFFQQTLKEEKKKALSDGSVSSLSPVKEHGVLFECSPMSYWVVGRLFLNPKPQELYVCFHDSVSEIAIEMAFKLFFGLTLSPVHLLCLAASSGVPLFCRSSSGGAPSRQQLPFSVIGSLNGVHMFGQNLDVQLNSARTEDTTVVWKNFHDSITLIVLSSEEGTSELRLERMLHMVFGAMVLIVGLEELTNIRNVERLKKELRASYCLIDSFLGNSELIGDLTQCVDCVIPPEGSAMQETLSGFAEATGTAFVSLLVSGRVVAATEGWWRLGMPEAVLLPWLVGSLPPQAARDYPVYLPHGSPTVPHRLLTLTLLRGLELCLLCGPRPPLGQLDPQLMERWWQPLLEPLRACLPLGPRALPEGFPLHSDILGLLLLHLELRRCLFTVEPSKDKEPSPEQRRRLLRNFYTLVATTHFPQMPRACYLVLGPGMGWQLVAVQLGLRLLLLLLSPHTPTHGLRSLATRTLQALTPLLIVPDWHETVEGKEYLACILRKNRRREFGLLERPVLPPSVVIDTASYKIFVSGKSGVGKTALVAKLAGLEVPIVHHETTGIQTTVVFWPAKLKASDCVVMFRFEFWDCGESALKKFDHMLPACKENADAFLFLFSFTDRASFEDLPGQLTRVAGEAPGLVKIVIGSKFDQYMHTDVPARDLTAFRQAWELPLFRVKSVPLDGRAGLADTAHVLNGLAEQLWHQDQVA

Organism: Mus musculus (NCBI:txid10090)